Protein 6XRS (pdb70)

Foldseek 3Di:
DFAAEEEEAEDPPLQLVLLVCLQAPDPVPDDPDDPPDDQDAQKAWGDQADATYIYGHCVVVPVDDQSVVCLQPGQEYEYGDALVPADDPVSLVVLVVSVPRPHYYAYEHEDPCCLVVSQVRCCVSVNDGYHYAYSNVGRRVSVVVHVSCVPPDHDDDPAFEEEEDEDPPLQSVLQVVLLCPDDQWDFVQWTWIDGPPGIYIYGDVDHPSVLLRRLVVGQEYEYGARLVDQCDSRSQNSVVRSVSVQHFYAYEDEPLVPDDPVCVVVSVVRVCVVNVSLPLAYYFYAYSNVSGRSVVVVVRSRLSSCLQADADDFVVQQVLVVVLCVVPPFPVGWDWGGWHWDDGSHTEIETETPPPPDGDPVVQVSSVVSVCVVVVNRRTSYGYHYDD/DFAFEEEEAEDPPLQLVLLVCVQAPDPVPDDPDDPPDDADAQKAWGDQADDTYIYGHLVVVDVDRDPLNVVCLQPGQEYEYGAELVVADDPVSLVVLVSSVPRPHYYAYEHEPQDPHDLVVSQVRCCVSVNDGYQYAYSNPGRRVNVVVHVVCVVDDDDDDPAFEEEEDEDPPLCSVLLVCLLCVPPQWDAVWGWIDGPHHTYIYHDFVHPVSLLRRLVVGQEYEYGARLVDQQDSRSQNSVSRSVSVQRFYAYEDEPLVPDDPVCNVVSVVRVCVVNVSLVLYHYFYAYSVVSGRSVVVVVRSRLLNCLQADADAFVVQQVLVVVLCVVPPFPVPGWDWHTWHWDDGSHTEIETETPPPPDGDPVVQVSSQVSVCVVVVNRRTSYYYHYDD/DAFEEEEAEDPPLQQVLLVCVQAVDDPPDDADAQKAWGDQEDAIYIYGYLVVVDVPRDPLNVVCLQPGQEYEYGDALVPADDVVSLVVLVVNLPRPHQYAYEHEPQPPHDQPVSCPRVVVSVNDDYHYAYSNVGRCVSVVVHVVCVVPDHDDDPAFEEEEDEDPPLQSVLLVCLVQPDVQVVPDQWRWDADPRHIYIYGDFVHPVRLLVRLVVGQEYEYGAALVDACDSRSANSVVNSVSVQHFYAYEDEPLVVDDPVCPVVSVVRVCVVNVVQVLAYYFYAYSNVSGRVVVSVVRSRLLSCLQADADDFVLQQVLVVVLCVVPPFDAPVPHGWDWHTWHWDDGSHTEIETETPPPPDTDPVVQVVSVVSVCVSPVNRRTNYYYHYDD/DDAFEEEEDEDPPQQLVLLVCLQAPDPDDDDPPDDADAQKAWGDQADDIYIYGHCVVPDVDPLSVVCLQPGQEYEYGDALPPADDPVSLVVLVVSVPRPHYYAYEHEDQDVHDQPVSQPRPCVSVNDGYQYYYSNVGRRVSVVVHVVCVVDDDDDDPAFEEEEAEDPPLQSVLLVVLLCPPPQWAWDDCWTWIDGPRGIYIYHDQVHPVSLLVRLVVGQEYEYGARLVDQCDSRSQNSVVRSVSVQRFYAYEDEPLVPDDPVCPVVSVVRVCVVVVVQVLAYYFYAYSVVSGRSVVVVVRSRLSSCLQADADDFVLQFVLVVVLCVVPPFDADPPRGWDWHTWHWDDGRHTEIETETPPPPDGDPVVQVVSVVSVCVSRVNRRTSYYYHYDD

Radius of gyration: 42.71 Å; Cα contacts (8 Å, |Δi|>4): 3062; chains: 4; bounding box: 80×74×125 Å

Nearest PDB structures (foldseek):
  6xrs-assembly1_A  TM=1.003E+00  e=1.227E-85  Neisseria gonorrhoeae NCCP11945
  6xrs-assembly2_B  TM=9.948E-01  e=4.764E-78  Neisseria gonorrhoeae NCCP11945
  5dn8-assembly1_A  TM=8.534E-01  e=9.547E-47  Coxiella burnetii RSA 493
  1mky-assembly1_A  TM=5.589E-01  e=3.047E-36  Thermotoga maritima
  9bss-assembly1_W  TM=5.337E-01  e=8.874E-32  Bacillus subtilis subsp. subtilis str. 168

B-factor: mean 59.57, std 22.08, range [20.31, 177.59]

Secondary structure (DSSP, 8-state):
----EEEEE--TTSSHHHHHHHHT--SS----PPTTEEE--SEEE--SSSS--EEEEGGGG---HHHHHHHHHSSEEEEEEETTT---HHHHHHHHHHHT-SS-EEEEEE----TTHHHHGGGGG-SS-EEE--TTT-TTHHHHHHHHHTSS-----SS-EEEEE-STTSSHHHHHHHHHTSTTEE---EEEEEETTEEEEEE----HHHHHHHHHH-SEEEEEEETTS---HHHHHHHHHHHHTT-EEEEEEE-GGG--HHHHHHHHHHHHHHTGGGTTS-EEE-BTTTTBS-HHHHHHHHHHHHHHT----HHHHHHHHHHHHHHS------EEEEEEEEETTTTEEEEEEES-SS--HHHHHHHHHHHHHHHT-TTS--EEEEE-/-PPPEEEEE-STTSSHHHHHHHHT--SS----PPTTEEE--SEEE--SSSS--EEEEGGGT--PPPHHHHHHHHHSSEEEEEEETTT---HHHHHHHHHHHT-SS-EEEEEES-SSS-HHHHHHHHGGG-S-S-EE--TTT-TTHHHHHHHHHTSS-----SS-EEEEE-STTSSHHHHHHHHHTSTTEE--EEEEEETTEEEEEE----HHHHHHHHHH-SEEEEEEETTS---HHHHHHHHHHHHTT-EEEEEEE-GGGS-HHHHHHHHHHHHHHTGGGTTSEEEE-BTTTTBSHHHHHHHHHHHHHHHT----HHHHHHHHHHHHHHS-------EEEEEEEEETTTTEEEEEEES-SS--HHHHHHHHHHHHHHHT-TTS--EEEEE-/---EEEEEE-TTSSHHHHHHHHH---TTEEE--SEEEE-SSSS-EEEEEGGGT-----HHHHHHHHHSSEEEEEEETTT---HHHHHHHHHHHT-SS-EEEEEES-SSS-TTGGGSGGGGG-SS-EEE--TTT-TTHHHHHHHHHTSS-----SS-EEEEE-STTSSHHHHHHHHHHHHHHTT--EEEEEETTEEEEEE----HHHHHHHHHH-SEEEEEEETTS---HHHHHHHHHHHHTT-EEEEEEE-GGG--HHHHHHHHHHHHHH-GGGTTS-EEE-BTTTTBSHHHHHHHHHHHHHHHT----HHHHHHHHHHHHHHSPPPPBTTB--EEEEEEEEETTTTEEEEEEES-SS--HHHHHHHHHHHHHHHT-TTS--EEEE--/-PPPEEEEE-STTSSHHHHHHHHH-------TTEEE--SEEE--SSSS--EEEEGGGT---HHHHHHHHHSSEEEEEEETTT---HHHHHHHHHHTT-SS-EEEEEE--TT--TTGGGTGGGGG-SSS-EE--TTT-TTHHHHHHHHHTTS-----SS-EEEEE-STTSSHHHHHHHHHTSTTEEE---EEEEEETTEEEEEE----HHHHHHHHHH-SEEEEEEETTSPPPHHHHHHHHHHHHTT-EEEEEEE-GGG--HHHHHHHHHHHHHHTGGGTTS-EEE-BTTTTBSHHHHHHHHHHHHHHHT----HHHHHHHHHHHHHHSPPPPBTTB--EEEEEEEEETTTTEEEEEEES-SS--HHHHHHHHHHHHHHHT-TTS--EEEE--

CATH classification: 3.40.50.300 (+2 more: 3.40.50.300, 3.30.300.20)

Structure (mmCIF, N/CA/C/O backbone):
data_6XRS
#
_entry.id   6XRS
#
_cell.length_a   138.160
_cell.length_b   139.640
_cell.length_c   127.000
_cell.angle_alpha   90.000
_cell.angle_beta   90.000
_cell.angle_gamma   90.000
#
_symmetry.space_group_name_H-M   'P 21 21 2'
#
loop_
_entity.id
_entity.type
_entity.pdbx_description
1 polymer 'GTPase Der'
2 non-polymer "GUANOSINE-5'-DIPHOSPHATE"
3 non-polymer 'IODIDE ION'
4 non-polymer 'CHLORIDE ION'
5 water water
#
loop_
_atom_site.group_PDB
_atom_site.id
_atom_site.type_symbol
_atom_site.label_atom_id
_atom_site.label_alt_id
_atom_site.label_comp_id
_atom_site.label_asym_id
_atom_site.label_entity_id
_atom_site.label_seq_id
_atom_site.pdbx_PDB_ins_code
_atom_site.Cartn_x
_atom_site.Cartn_y
_atom_site.Cartn_z
_atom_site.occupancy
_atom_site.B_iso_or_equiv
_atom_site.auth_seq_id
_atom_site.auth_comp_id
_atom_site.auth_asym_id
_atom_site.auth_atom_id
_atom_site.pdbx_PDB_model_num
ATOM 1 N N . ILE A 1 16 ? -17.825 10.060 0.693 1.00 111.51 15 ILE A N 1
ATOM 2 C CA . ILE A 1 16 ? -17.357 10.928 -0.385 1.00 111.38 15 ILE A CA 1
ATOM 3 C C . ILE A 1 16 ? -18.463 11.868 -0.865 1.00 109.66 15 ILE A C 1
ATOM 4 O O . ILE A 1 16 ? -19.385 11.452 -1.565 1.00 109.55 15 ILE A O 1
ATOM 6 N N . MET A 1 17 ? -18.357 13.142 -0.501 1.00 110.50 16 MET A N 1
ATOM 7 C CA . MET A 1 17 ? -19.322 14.165 -0.880 1.00 97.31 16 MET A CA 1
ATOM 8 C C . MET A 1 17 ? -18.724 15.098 -1.923 1.00 91.02 16 MET A C 1
ATOM 9 O O . MET A 1 17 ? -17.562 15.494 -1.821 1.00 96.01 16 MET A O 1
ATOM 14 N N . LYS A 1 18 ? -19.529 15.485 -2.898 1.00 81.80 17 LYS A N 1
ATOM 15 C CA . LYS A 1 18 ? -19.033 16.352 -3.954 1.00 68.81 17 LYS A CA 1
ATOM 16 C C . LYS A 1 18 ? -19.065 17.808 -3.493 1.00 62.69 17 LYS A C 1
ATOM 17 O O . LYS A 1 18 ? -19.866 18.177 -2.627 1.00 62.82 17 LYS A O 1
ATOM 19 N N . PRO A 1 19 ? -18.212 18.658 -4.054 1.00 55.59 18 PRO A N 1
ATOM 20 C CA . PRO A 1 19 ? -18.106 20.028 -3.552 1.00 55.63 18 PRO A CA 1
ATOM 21 C C . PRO A 1 19 ? -19.290 20.854 -4.021 1.00 51.48 18 PRO A C 1
ATOM 22 O O . PRO A 1 19 ? -19.863 20.607 -5.083 1.00 49.02 18 PRO A O 1
ATOM 26 N N . THR A 1 20 ? -19.632 21.867 -3.226 1.00 44.46 19 THR A N 1
ATOM 27 C CA . THR A 1 20 ? -20.709 22.790 -3.541 1.00 44.08 19 THR A CA 1
ATOM 28 C C . THR A 1 20 ? -20.169 24.203 -3.666 1.00 41.26 19 THR A C 1
ATOM 29 O O . THR A 1 20 ? -19.454 24.673 -2.778 1.00 43.81 19 THR A O 1
ATOM 33 N N . ILE A 1 21 ? -20.504 24.874 -4.764 1.00 41.03 20 ILE A N 1
ATOM 34 C CA . ILE A 1 21 ? -20.114 26.261 -5.011 1.00 40.02 20 ILE A CA 1
ATOM 35 C C . ILE A 1 21 ? -21.354 27.144 -4.902 1.00 43.38 20 ILE A C 1
ATOM 36 O O . ILE A 1 21 ? -22.370 26.891 -5.565 1.00 47.43 20 ILE A O 1
ATOM 41 N N . ALA A 1 22 ? -21.262 28.196 -4.104 1.00 37.96 21 ALA A N 1
ATOM 42 C CA . ALA A 1 22 ? -22.366 29.115 -3.877 1.00 36.35 21 ALA A CA 1
ATOM 43 C C . ALA A 1 22 ? -22.066 30.444 -4.558 1.00 36.71 21 ALA A C 1
ATOM 44 O O . ALA A 1 22 ? -21.046 31.068 -4.266 1.00 43.23 21 ALA A O 1
ATOM 46 N N . LEU A 1 23 ? -22.941 30.878 -5.458 1.00 38.25 22 LEU A N 1
ATOM 47 C CA . LEU A 1 23 ? -22.819 32.195 -6.079 1.00 35.77 22 LEU A CA 1
ATOM 48 C C . LEU A 1 23 ? -23.478 33.239 -5.177 1.00 41.14 22 LEU A C 1
ATOM 49 O O . LEU A 1 23 ? -24.575 33.000 -4.649 1.00 41.09 22 LEU A O 1
ATOM 54 N N . ILE A 1 24 ? -22.799 34.372 -4.955 1.00 35.90 23 ILE A N 1
ATOM 55 C CA . ILE A 1 24 ? -23.285 35.420 -4.058 1.00 34.35 23 ILE A CA 1
ATOM 56 C C . ILE A 1 24 ? -23.109 36.756 -4.745 1.00 36.88 23 ILE A C 1
ATOM 57 O O . ILE A 1 24 ? -22.105 36.982 -5.427 1.00 41.68 23 ILE A O 1
ATOM 62 N N . GLY A 1 25 ? -24.093 37.633 -4.594 1.00 39.93 24 GLY A N 1
ATOM 63 C CA . GLY A 1 25 ? -23.941 38.971 -5.117 1.00 41.51 24 GLY A CA 1
ATOM 64 C C . GLY A 1 25 ? -25.231 39.756 -5.225 1.00 44.48 24 GLY A C 1
ATOM 65 O O . GLY A 1 25 ? -26.319 39.168 -5.213 1.00 42.24 24 GLY A O 1
ATOM 66 N N . ARG A 1 26 ? -25.108 41.088 -5.377 1.00 46.67 25 ARG A N 1
ATOM 67 C CA . ARG A 1 26 ? -26.224 42.008 -5.531 1.00 48.89 25 ARG A CA 1
ATOM 68 C C . ARG A 1 26 ? -27.152 41.520 -6.637 1.00 50.19 25 ARG A C 1
ATOM 69 O O . ARG A 1 26 ? -26.708 40.786 -7.539 1.00 47.49 25 ARG A O 1
ATOM 77 N N . PRO A 1 27 ? -28.431 41.911 -6.619 1.00 48.64 26 PRO A N 1
ATOM 78 C CA . PRO A 1 27 ? -29.279 41.652 -7.782 1.00 50.06 26 PRO A CA 1
ATOM 79 C C . PRO A 1 27 ? -28.656 42.319 -8.990 1.00 55.50 26 PRO A C 1
ATOM 80 O O . PRO A 1 27 ? -28.019 43.373 -8.872 1.00 57.02 26 PRO A O 1
ATOM 84 N N . ASN A 1 28 ? -28.767 41.652 -10.137 1.00 48.91 27 ASN A N 1
ATOM 85 C CA . ASN A 1 28 ? -28.351 42.201 -11.417 1.00 52.12 27 ASN A CA 1
ATOM 86 C C . ASN A 1 28 ? -26.846 42.146 -11.673 1.00 51.76 27 ASN A C 1
ATOM 87 O O . ASN A 1 28 ? -26.353 42.904 -12.511 1.00 58.14 27 ASN A O 1
ATOM 92 N N . VAL A 1 29 ? -26.064 41.305 -10.993 1.00 50.32 28 VAL A N 1
ATOM 93 C CA . VAL A 1 29 ? -24.641 41.235 -11.319 1.00 49.04 28 VAL A CA 1
ATOM 94 C C . VAL A 1 29 ? -24.313 40.082 -12.253 1.00 47.75 28 VAL A C 1
ATOM 95 O O . VAL A 1 29 ? -23.189 40.024 -12.780 1.00 53.51 28 VAL A O 1
ATOM 99 N N . GLY A 1 30 ? -25.248 39.165 -12.477 1.00 45.43 29 GLY A N 1
ATOM 100 C CA . GLY A 1 30 ? -25.073 38.116 -13.461 1.00 45.99 29 GLY A CA 1
ATOM 101 C C . GLY A 1 30 ? -25.194 36.717 -12.895 1.00 44.26 29 GLY A C 1
ATOM 102 O O . GLY A 1 30 ? -24.762 35.756 -13.539 1.00 46.92 29 GLY A O 1
ATOM 103 N N . LYS A 1 31 ? -25.794 36.572 -11.708 1.00 41.33 30 LYS A N 1
ATOM 104 C CA . LYS A 1 31 ? -25.791 35.269 -11.051 1.00 44.68 30 LYS A CA 1
ATOM 105 C C . LYS A 1 31 ? -26.546 34.228 -11.877 1.00 45.34 30 LYS A C 1
ATOM 106 O O . LYS A 1 31 ? -25.968 33.214 -12.288 1.00 48.92 30 LYS A O 1
ATOM 112 N N . SER A 1 32 ? -27.825 34.475 -12.176 1.00 41.90 31 SER A N 1
ATOM 113 C CA . SER A 1 32 ? -28.572 33.470 -12.930 1.00 45.61 31 SER A CA 1
ATOM 114 C C . SER A 1 32 ? -27.915 33.194 -14.274 1.00 43.88 31 SER A C 1
ATOM 115 O O . SER A 1 32 ? -27.836 32.039 -14.708 1.00 44.23 31 SER A O 1
ATOM 118 N N . THR A 1 33 ? -27.401 34.226 -14.933 1.00 45.73 32 THR A N 1
ATOM 119 C CA . THR A 1 33 ? -26.703 33.964 -16.182 1.00 48.25 32 THR A CA 1
ATOM 120 C C . THR A 1 33 ? -25.532 33.014 -15.962 1.00 50.88 32 THR A C 1
ATOM 121 O O . THR A 1 33 ? -25.393 32.010 -16.671 1.00 52.04 32 THR A O 1
ATOM 125 N N . LEU A 1 34 ? -24.711 33.280 -14.937 1.00 46.70 33 LEU A N 1
ATOM 126 C CA . LEU A 1 34 ? -23.579 32.409 -14.653 1.00 44.45 33 LEU A CA 1
ATOM 127 C C . LEU A 1 34 ? -24.055 31.009 -14.312 1.00 47.48 33 LEU A C 1
ATOM 128 O O . LEU A 1 34 ? -23.519 30.015 -14.822 1.00 48.50 33 LEU A O 1
ATOM 133 N N . PHE A 1 35 ? -25.055 30.919 -13.428 1.00 46.87 34 PHE A N 1
ATOM 134 C CA . PHE A 1 35 ? -25.585 29.628 -13.011 1.00 44.64 34 PHE A CA 1
ATOM 135 C C . PHE A 1 35 ? -26.057 28.808 -14.204 1.00 49.75 34 PHE A C 1
ATOM 136 O O . PHE A 1 35 ? -25.848 27.586 -14.249 1.00 50.74 34 PHE A O 1
ATOM 144 N N . ASN A 1 36 ? -26.732 29.453 -15.166 1.00 45.71 35 ASN A N 1
ATOM 145 C CA . ASN A 1 36 ? -27.183 28.720 -16.345 1.00 49.18 35 ASN A CA 1
ATOM 146 C C . ASN A 1 36 ? -25.997 28.232 -17.159 1.00 56.00 35 ASN A C 1
ATOM 147 O O . ASN A 1 36 ? -25.999 27.095 -17.646 1.00 63.34 35 ASN A O 1
ATOM 152 N N . ARG A 1 37 ? -24.965 29.070 -17.306 1.00 55.37 36 ARG A N 1
ATOM 153 C CA . ARG A 1 37 ? -23.751 28.620 -17.975 1.00 57.40 36 ARG A CA 1
ATOM 154 C C . ARG A 1 37 ? -23.139 27.415 -17.275 1.00 62.24 36 ARG A C 1
ATOM 155 O O . ARG A 1 37 ? -22.842 26.400 -17.919 1.00 62.43 36 ARG A O 1
ATOM 163 N N . LEU A 1 38 ? -23.003 27.480 -15.943 1.00 56.35 37 LEU A N 1
ATOM 164 C CA . LEU A 1 38 ? -22.265 26.439 -15.237 1.00 55.07 37 LEU A CA 1
ATOM 165 C C . LEU A 1 38 ? -23.036 25.132 -15.167 1.00 57.61 37 LEU A C 1
ATOM 166 O O . LEU A 1 38 ? -22.420 24.064 -15.065 1.00 58.10 37 LEU A O 1
ATOM 171 N N . THR A 1 39 ? -24.359 25.187 -15.248 1.00 52.23 38 THR A N 1
ATOM 172 C CA . THR A 1 39 ? -25.171 23.993 -15.131 1.00 58.94 38 THR A CA 1
ATOM 173 C C . THR A 1 39 ? -25.822 23.604 -16.451 1.00 70.92 38 THR A C 1
ATOM 174 O O . THR A 1 39 ? -26.778 22.824 -16.448 1.00 76.80 38 THR A O 1
ATOM 178 N N . ARG A 1 40 ? -25.352 24.148 -17.574 1.00 76.02 39 ARG A N 1
ATOM 179 C CA . ARG A 1 40 ? -26.028 23.935 -18.852 1.00 85.53 39 ARG A CA 1
ATOM 180 C C . ARG A 1 40 ? -25.880 22.504 -19.356 1.00 89.99 39 ARG A C 1
ATOM 181 O O . ARG A 1 40 ? -24.763 22.003 -19.537 1.00 81.77 39 ARG A O 1
ATOM 189 N N . THR A 1 41 ? -27.031 21.869 -19.605 1.00 99.97 40 THR A N 1
ATOM 190 C CA . THR A 1 41 ? -27.133 20.540 -20.196 1.00 105.03 40 THR A CA 1
ATOM 191 C C . THR A 1 41 ? -27.405 20.696 -21.691 1.00 113.60 40 THR A C 1
ATOM 192 O O . THR A 1 41 ? -28.390 21.339 -22.081 1.00 114.78 40 THR A O 1
ATOM 196 N N . LYS A 1 42 ? -26.536 20.103 -22.521 1.00 119.20 41 LYS A N 1
ATOM 197 C CA . LYS A 1 42 ? -26.685 20.224 -23.973 1.00 129.12 41 LYS A CA 1
ATOM 198 C C . LYS A 1 42 ? -28.012 19.640 -24.454 1.00 133.95 41 LYS A C 1
ATOM 199 O O . LYS A 1 42 ? -28.678 20.225 -25.317 1.00 133.13 41 LYS A O 1
ATOM 201 N N . ASP A 1 43 ? -28.418 18.490 -23.909 1.00 146.88 42 ASP A N 1
ATOM 202 C CA . ASP A 1 43 ? -29.688 17.890 -24.302 1.00 149.85 42 ASP A CA 1
ATOM 203 C C . ASP A 1 43 ? -30.890 18.597 -23.682 1.00 149.26 42 ASP A C 1
ATOM 204 O O . ASP A 1 43 ? -31.997 18.483 -24.220 1.00 149.63 42 ASP A O 1
ATOM 209 N N . ALA A 1 44 ? -30.694 19.330 -22.586 1.00 149.03 43 ALA A N 1
ATOM 210 C CA . ALA A 1 44 ? -31.774 20.023 -21.890 1.00 151.89 43 ALA A CA 1
ATOM 211 C C . ALA A 1 44 ? -32.930 19.079 -21.560 1.00 155.40 43 ALA A C 1
ATOM 212 O O . ALA A 1 44 ? -33.961 19.104 -22.231 1.00 154.26 43 ALA A O 1
ATOM 214 N N . LEU A 1 45 ? -32.765 18.257 -20.518 1.00 147.60 44 LEU A N 1
ATOM 215 C CA . LEU A 1 45 ? -33.741 17.220 -20.175 1.00 143.39 44 LEU A CA 1
ATOM 216 C C . LEU A 1 45 ? -34.539 17.657 -18.947 1.00 145.22 44 LEU A C 1
ATOM 217 O O . LEU A 1 45 ? -34.171 17.370 -17.805 1.00 141.99 44 LEU A O 1
ATOM 219 N N . VAL A 1 46 ? -35.648 18.354 -19.195 1.00 147.87 45 VAL A N 1
ATOM 220 C CA . VAL A 1 46 ? -36.650 18.679 -18.180 1.00 145.97 45 VAL A CA 1
ATOM 221 C C . VAL A 1 46 ? -38.015 18.567 -18.842 1.00 142.70 45 VAL A C 1
ATOM 222 O O . VAL A 1 46 ? -38.200 19.026 -19.973 1.00 144.55 45 VAL A O 1
ATOM 224 N N . HIS A 1 47 ? -38.971 17.951 -18.144 1.00 141.88 46 HIS A N 1
ATOM 225 C CA . HIS A 1 47 ? -40.259 17.623 -18.756 1.00 142.54 46 HIS A CA 1
ATOM 226 C C . HIS A 1 47 ? -41.200 18.825 -18.815 1.00 132.16 46 HIS A C 1
ATOM 227 O O . HIS A 1 47 ? -42.363 18.723 -18.413 1.00 120.41 46 HIS A O 1
ATOM 229 N N . ASP A 1 48 ? -40.723 19.949 -19.349 1.00 139.93 47 ASP A N 1
ATOM 230 C CA . ASP A 1 48 ? -41.422 21.221 -19.217 1.00 126.79 47 ASP A CA 1
ATOM 231 C C . ASP A 1 48 ? -42.503 21.383 -20.283 1.00 124.43 47 ASP A C 1
ATOM 232 O O . ASP A 1 48 ? -42.503 20.726 -21.326 1.00 127.35 47 ASP A O 1
ATOM 237 N N . LEU A 1 49 ? -43.427 22.276 -19.989 1.00 102.08 48 LEU A N 1
ATOM 238 C CA . LEU A 1 49 ? -44.656 22.530 -20.720 1.00 76.76 48 LEU A CA 1
ATOM 239 C C . LEU A 1 49 ? -44.485 23.692 -21.695 1.00 73.16 48 LEU A C 1
ATOM 240 O O . LEU A 1 49 ? -43.502 24.435 -21.630 1.00 74.32 48 LEU A O 1
ATOM 245 N N . PRO A 1 50 ? -45.417 23.867 -22.643 1.00 76.91 49 PRO A N 1
ATOM 246 C CA . PRO A 1 50 ? -45.280 24.969 -23.610 1.00 79.12 49 PRO A CA 1
ATOM 247 C C . PRO A 1 50 ? -45.533 26.325 -22.965 1.00 77.48 49 PRO A C 1
ATOM 248 O O . PRO A 1 50 ? -46.496 26.503 -22.220 1.00 76.92 49 PRO A O 1
ATOM 252 N N . GLY A 1 51 ? -44.669 27.293 -23.274 1.00 77.16 50 GLY A N 1
ATOM 253 C CA . GLY A 1 51 ? -44.796 28.640 -22.765 1.00 76.16 50 GLY A CA 1
ATOM 254 C C . GLY A 1 51 ? -44.222 28.852 -21.388 1.00 71.67 50 GLY A C 1
ATOM 255 O O . GLY A 1 51 ? -44.076 30.003 -20.966 1.00 70.80 50 GLY A O 1
ATOM 256 N N . LEU A 1 52 ? -43.879 27.784 -20.682 1.00 69.15 51 LEU A N 1
ATOM 257 C CA . LEU A 1 52 ? -43.373 27.829 -19.324 1.00 65.20 51 LEU A CA 1
ATOM 258 C C . LEU A 1 52 ? -41.910 27.444 -19.321 1.00 63.23 51 LEU A C 1
ATOM 259 O O . LEU A 1 52 ? -41.452 26.702 -20.190 1.00 64.78 51 LEU A O 1
ATOM 264 N N . THR A 1 53 ? -41.194 27.926 -18.314 1.00 60.10 52 THR A N 1
ATOM 265 C CA . THR A 1 53 ? -39.808 27.555 -18.068 1.00 57.94 52 THR A CA 1
ATOM 266 C C . THR A 1 53 ? -39.631 27.173 -16.606 1.00 54.73 52 THR A C 1
ATOM 267 O O . THR A 1 53 ? -40.036 27.919 -15.716 1.00 56.79 52 THR A O 1
ATOM 271 N N . ARG A 1 54 ? -39.020 26.027 -16.348 1.00 53.75 53 ARG A N 1
ATOM 272 C CA . ARG A 1 54 ? -38.908 25.574 -14.973 1.00 53.59 53 ARG A CA 1
ATOM 273 C C . ARG A 1 54 ? -37.749 26.295 -14.305 1.00 50.45 53 ARG A C 1
ATOM 274 O O . ARG A 1 54 ? -36.625 26.276 -14.808 1.00 53.28 53 ARG A O 1
ATOM 282 N N . ASP A 1 55 ? -38.040 26.934 -13.176 1.00 54.52 54 ASP A N 1
ATOM 283 C CA . ASP A 1 55 ? -37.048 27.680 -12.405 1.00 58.82 54 ASP A CA 1
ATOM 284 C C . ASP A 1 55 ? -36.062 26.752 -11.705 1.00 54.68 54 ASP A C 1
ATOM 285 O O . ASP A 1 55 ? -36.454 25.774 -11.069 1.00 53.17 54 ASP A O 1
ATOM 290 N N . ARG A 1 56 ? -34.778 27.087 -11.787 1.00 52.51 55 ARG A N 1
ATOM 291 C CA . ARG A 1 56 ? -33.715 26.341 -11.119 1.00 51.05 55 ARG A CA 1
ATOM 292 C C . ARG A 1 56 ? -32.759 27.337 -10.509 1.00 43.12 55 ARG A C 1
ATOM 293 O O . ARG A 1 56 ? -32.239 28.197 -11.225 1.00 48.59 55 ARG A O 1
ATOM 301 N N . HIS A 1 57 ? -32.515 27.229 -9.211 1.00 40.27 56 HIS A N 1
ATOM 302 C CA . HIS A 1 57 ? -31.408 27.972 -8.641 1.00 44.35 56 HIS A CA 1
ATOM 303 C C . HIS A 1 57 ? -30.384 27.069 -7.959 1.00 43.45 56 HIS A C 1
ATOM 304 O O . HIS A 1 57 ? -29.496 27.581 -7.271 1.00 44.33 56 HIS A O 1
ATOM 311 N N . TYR A 1 58 ? -30.496 25.746 -8.100 1.00 43.18 57 TYR A N 1
ATOM 312 C CA . TYR A 1 58 ? -29.419 24.852 -7.695 1.00 40.84 57 TYR A CA 1
ATOM 313 C C . TYR A 1 58 ? -29.436 23.613 -8.570 1.00 44.12 57 TYR A C 1
ATOM 314 O O . TYR A 1 58 ? -30.500 23.112 -8.930 1.00 46.90 57 TYR A O 1
ATOM 323 N N . GLY A 1 59 ? -28.254 23.116 -8.900 1.00 42.24 58 GLY A N 1
ATOM 324 C CA . GLY A 1 59 ? -28.186 21.972 -9.778 1.00 43.21 58 GLY A CA 1
ATOM 325 C C . GLY A 1 59 ? -26.778 21.437 -9.860 1.00 46.87 58 GLY A C 1
ATOM 326 O O . GLY A 1 59 ? -25.900 21.826 -9.083 1.00 52.01 58 GLY A O 1
ATOM 327 N N . HIS A 1 60 ? -26.581 20.523 -10.809 1.00 46.52 59 HIS A N 1
ATOM 328 C CA . HIS A 1 60 ? -25.295 19.876 -11.002 1.00 46.05 59 HIS A CA 1
ATOM 329 C C . HIS A 1 60 ? -24.424 20.744 -11.890 1.00 50.55 59 HIS A C 1
ATOM 330 O O . HIS A 1 60 ? -24.874 21.205 -12.942 1.00 51.68 59 HIS A O 1
ATOM 337 N N . GLY A 1 61 ? -23.182 20.955 -11.462 1.00 53.47 60 GLY A N 1
ATOM 338 C CA . GLY A 1 61 ? -22.232 21.692 -12.280 1.00 55.17 60 GLY A CA 1
ATOM 339 C C . GLY A 1 61 ? -21.821 20.867 -13.482 1.00 59.24 60 GLY A C 1
ATOM 340 O O . GLY A 1 61 ? -21.580 19.658 -13.366 1.00 57.69 60 GLY A O 1
ATOM 341 N N . LYS A 1 62 ? -21.803 21.500 -14.661 1.00 70.33 61 LYS A N 1
ATOM 342 C CA . LYS A 1 62 ? -21.427 20.814 -15.890 1.00 68.91 61 LYS A CA 1
ATOM 343 C C . LYS A 1 62 ? -20.146 21.340 -16.535 1.00 68.30 61 LYS A C 1
ATOM 344 O O . LYS A 1 62 ? -19.511 20.596 -17.290 1.00 73.95 61 LYS A O 1
ATOM 346 N N . VAL A 1 63 ? -19.715 22.563 -16.223 1.00 67.66 62 VAL A N 1
ATOM 347 C CA . VAL A 1 63 ? -18.471 23.114 -16.767 1.00 67.99 62 VAL A CA 1
ATOM 348 C C . VAL A 1 63 ? -17.330 22.776 -15.826 1.00 66.05 62 VAL A C 1
ATOM 349 O O . VAL A 1 63 ? -17.322 23.219 -14.676 1.00 60.81 62 VAL A O 1
ATOM 353 N N . GLY A 1 64 ? -16.353 22.023 -16.312 1.00 72.42 63 GLY A N 1
ATOM 354 C CA . GLY A 1 64 ? -15.203 21.658 -15.510 1.00 76.19 63 GLY A CA 1
ATOM 355 C C . GLY A 1 64 ? -14.914 20.173 -15.585 1.00 84.18 63 GLY A C 1
ATOM 356 O O . GLY A 1 64 ? -15.683 19.380 -16.126 1.00 90.01 63 GLY A O 1
ATOM 357 N N . SER A 1 65 ? -13.755 19.815 -15.042 1.00 102.52 64 SER A N 1
ATOM 358 C CA . SER A 1 65 ? -13.295 18.432 -15.101 1.00 105.86 64 SER A CA 1
ATOM 359 C C . SER A 1 65 ? -13.839 17.574 -13.972 1.00 105.83 64 SER A C 1
ATOM 360 O O . SER A 1 65 ? -13.922 16.350 -14.127 1.00 107.95 64 SER A O 1
ATOM 363 N N . LYS A 1 66 ? -14.206 18.179 -12.847 1.00 90.43 65 LYS A N 1
ATOM 364 C CA . LYS A 1 66 ? -14.752 17.455 -11.713 1.00 82.61 65 LYS A CA 1
ATOM 365 C C . LYS A 1 66 ? -16.228 17.762 -11.518 1.00 75.32 65 LYS A C 1
ATOM 366 O O . LYS A 1 66 ? -16.711 18.829 -11.910 1.00 73.00 65 LYS A O 1
ATOM 372 N N . PRO A 1 67 ? -16.972 16.860 -10.886 1.00 72.02 66 PRO A N 1
ATOM 373 C CA . PRO A 1 67 ? -18.367 17.156 -10.549 1.00 66.92 66 PRO A CA 1
ATOM 374 C C . PRO A 1 67 ? -18.467 18.065 -9.335 1.00 65.20 66 PRO A C 1
ATOM 375 O O . PRO A 1 67 ? -17.567 18.112 -8.491 1.00 60.20 66 PRO A O 1
ATOM 379 N N . TYR A 1 68 ? -19.585 18.798 -9.269 1.00 59.02 67 TYR A N 1
ATOM 380 C CA . TYR A 1 68 ? -19.882 19.741 -8.190 1.00 52.66 67 TYR A CA 1
ATOM 381 C C . TYR A 1 68 ? -21.322 20.208 -8.335 1.00 53.48 67 TYR A C 1
ATOM 382 O O . TYR A 1 68 ? -21.952 20.030 -9.384 1.00 55.05 67 TYR A O 1
ATOM 391 N N . PHE A 1 69 ? -21.839 20.782 -7.253 1.00 51.29 68 PHE A N 1
ATOM 392 C CA . PHE A 1 69 ? -23.129 21.447 -7.207 1.00 46.11 68 PHE A CA 1
ATOM 393 C C . PHE A 1 69 ? -22.938 22.951 -7.272 1.00 45.07 68 PHE A C 1
ATOM 394 O O . PHE A 1 69 ? -21.932 23.480 -6.797 1.00 43.80 68 PHE A O 1
ATOM 402 N N . VAL A 1 70 ? -23.938 23.650 -7.807 1.00 43.06 69 VAL A N 1
ATOM 403 C CA . VAL A 1 70 ? -23.940 25.107 -7.788 1.00 41.52 69 VAL A CA 1
ATOM 404 C C . VAL A 1 70 ? -25.252 25.581 -7.205 1.00 42.25 69 VAL A C 1
ATOM 405 O O . VAL A 1 70 ? -26.309 25.031 -7.526 1.00 44.56 69 VAL A O 1
ATOM 409 N N . ILE A 1 71 ? -25.187 26.607 -6.362 1.00 39.11 70 ILE A N 1
ATOM 410 C CA . ILE A 1 71 ? -26.367 27.283 -5.838 1.00 38.03 70 ILE A CA 1
ATOM 411 C C . ILE A 1 71 ? -26.297 28.741 -6.251 1.00 39.48 70 ILE A C 1
ATOM 412 O O . ILE A 1 71 ? -25.326 29.431 -5.925 1.00 43.78 70 ILE A O 1
ATOM 417 N N . ASP A 1 72 ? -27.337 29.228 -6.918 1.00 42.04 71 ASP A N 1
ATOM 418 C CA . ASP A 1 72 ? -27.476 30.662 -7.152 1.00 39.17 71 ASP A CA 1
ATOM 419 C C . ASP A 1 72 ? -28.307 31.186 -5.997 1.00 39.78 71 ASP A C 1
ATOM 420 O O . ASP A 1 72 ? -29.527 31.044 -5.993 1.00 39.79 71 ASP A O 1
ATOM 425 N N . THR A 1 73 ? -27.647 31.835 -5.036 1.00 42.29 72 THR A N 1
ATOM 426 C CA . THR A 1 73 ? -28.372 32.317 -3.875 1.00 40.33 72 THR A CA 1
ATOM 427 C C . THR A 1 73 ? -29.346 33.413 -4.233 1.00 42.08 72 THR A C 1
ATOM 428 O O . THR A 1 73 ? -30.200 33.730 -3.401 1.00 42.27 72 THR A O 1
ATOM 432 N N . GLY A 1 74 ? -29.279 33.950 -5.458 1.00 37.94 73 GLY A N 1
ATOM 433 C CA . GLY A 1 74 ? -30.299 34.878 -5.914 1.00 37.99 73 GLY A CA 1
ATOM 434 C C . GLY A 1 74 ? -31.715 34.317 -5.851 1.00 44.67 73 GLY A C 1
ATOM 435 O O . GLY A 1 74 ? -32.672 35.098 -5.779 1.00 52.40 73 GLY A O 1
ATOM 436 N N . GLY A 1 75 ? -31.872 32.980 -5.857 1.00 40.64 74 GLY A N 1
ATOM 437 C CA . GLY A 1 75 ? -33.156 32.307 -5.760 1.00 40.34 74 GLY A CA 1
ATOM 438 C C . GLY A 1 75 ? -33.801 32.321 -4.388 1.00 49.16 74 GLY A C 1
ATOM 439 O O . GLY A 1 75 ? -34.894 31.771 -4.231 1.00 49.91 74 GLY A O 1
ATOM 440 N N . PHE A 1 76 ? -33.164 32.938 -3.397 1.00 47.50 75 PHE A N 1
ATOM 441 C CA . PHE A 1 76 ? -33.693 33.037 -2.044 1.00 46.55 75 PHE A CA 1
ATOM 442 C C . PHE A 1 76 ? -34.466 34.329 -1.789 1.00 58.99 75 PHE A C 1
ATOM 443 O O . PHE A 1 76 ? -35.367 34.338 -0.934 1.00 72.16 75 PHE A O 1
ATOM 451 N N . GLU A 1 77 ? -34.125 35.426 -2.475 1.00 66.86 76 GLU A N 1
ATOM 452 C CA . GLU A 1 77 ? -34.627 36.768 -2.107 1.00 73.59 76 GLU A CA 1
ATOM 453 C C . GLU A 1 77 ? -36.149 36.905 -2.211 1.00 72.25 76 GLU A C 1
ATOM 454 O O . GLU A 1 77 ? -36.871 36.690 -1.225 1.00 69.10 76 GLU A O 1
ATOM 456 N N . MET A 1 88 ? -28.096 40.563 4.135 1.00 77.25 87 MET A N 1
ATOM 457 C CA . MET A 1 88 ? -28.320 39.495 3.165 1.00 71.72 87 MET A CA 1
ATOM 458 C C . MET A 1 88 ? -29.634 38.799 3.493 1.00 70.38 87 MET A C 1
ATOM 459 O O . MET A 1 88 ? -30.659 39.459 3.663 1.00 78.41 87 MET A O 1
ATOM 464 N N . ALA A 1 89 ? -29.601 37.470 3.574 1.00 64.61 88 ALA A N 1
ATOM 465 C CA . ALA A 1 89 ? -30.794 36.665 3.812 1.00 62.63 88 ALA A CA 1
ATOM 466 C C . ALA A 1 89 ? -30.395 35.406 4.568 1.00 61.24 88 ALA A C 1
ATOM 467 O O . ALA A 1 89 ? -29.258 34.936 4.462 1.00 60.10 88 ALA A O 1
ATOM 469 N N . LYS A 1 90 ? -31.346 34.851 5.321 1.00 63.75 89 LYS A N 1
ATOM 470 C CA . LYS A 1 90 ? -31.035 33.687 6.145 1.00 59.27 89 LYS A CA 1
ATOM 471 C C . LYS A 1 90 ? -30.473 32.550 5.302 1.00 54.03 89 LYS A C 1
ATOM 472 O O . LYS A 1 90 ? -29.380 32.039 5.577 1.00 54.04 89 LYS A O 1
ATOM 474 N N . GLN A 1 91 ? -31.184 32.163 4.244 1.00 52.14 90 GLN A N 1
ATOM 475 C CA . GLN A 1 91 ? -30.709 31.037 3.449 1.00 51.59 90 GLN A CA 1
ATOM 476 C C . GLN A 1 91 ? -29.396 31.335 2.747 1.00 50.02 90 GLN A C 1
ATOM 477 O O . GLN A 1 91 ? -28.568 30.436 2.571 1.00 48.67 90 GLN A O 1
ATOM 483 N N . THR A 1 92 ? -29.166 32.587 2.379 1.00 51.50 91 THR A N 1
ATOM 484 C CA . THR A 1 92 ? -27.907 32.916 1.737 1.00 48.89 91 THR A CA 1
ATOM 485 C C . THR A 1 92 ? -26.760 32.756 2.724 1.00 51.96 91 THR A C 1
ATOM 486 O O . THR A 1 92 ? -25.743 32.118 2.413 1.00 51.34 91 THR A O 1
ATOM 490 N N . LEU A 1 93 ? -26.955 33.231 3.956 1.00 55.81 92 LEU A N 1
ATOM 491 C CA . LEU A 1 93 ? -25.920 33.101 4.976 1.00 53.40 92 LEU A CA 1
ATOM 492 C C . LEU A 1 93 ? -25.619 31.639 5.267 1.00 48.79 92 LEU A C 1
ATOM 493 O O . LEU A 1 93 ? -24.457 31.258 5.437 1.00 45.78 92 LEU A O 1
ATOM 498 N N . GLN A 1 94 ? -26.649 30.794 5.270 1.00 50.67 93 GLN A N 1
ATOM 499 C CA . GLN A 1 94 ? -26.413 29.362 5.431 1.00 52.82 93 GLN A CA 1
ATOM 500 C C . GLN A 1 94 ? -25.531 28.806 4.312 1.00 46.87 93 GLN A C 1
ATOM 501 O O . GLN A 1 94 ? -24.603 28.023 4.572 1.00 39.39 93 GLN A O 1
ATOM 507 N N . ALA A 1 95 ? -25.801 29.207 3.062 1.00 44.10 94 ALA A N 1
ATOM 508 C CA . ALA A 1 95 ? -24.982 28.755 1.943 1.00 44.47 94 ALA A CA 1
ATOM 509 C C . ALA A 1 95 ? -23.534 29.189 2.127 1.00 46.45 94 ALA A C 1
ATOM 510 O O . ALA A 1 95 ? -22.604 28.445 1.795 1.00 43.06 94 ALA A O 1
ATOM 512 N N . VAL A 1 96 ? -23.324 30.384 2.674 1.00 43.13 95 VAL A N 1
ATOM 513 C CA . VAL A 1 96 ? -21.965 30.811 2.967 1.00 44.54 95 VAL A CA 1
ATOM 514 C C . VAL A 1 96 ? -21.313 29.874 3.974 1.00 43.15 95 VAL A C 1
ATOM 515 O O . VAL A 1 96 ? -20.119 29.573 3.876 1.00 48.61 95 VAL A O 1
ATOM 519 N N . ASP A 1 97 ? -22.072 29.422 4.969 1.00 40.76 96 ASP A N 1
ATOM 520 C CA . ASP A 1 97 ? -21.502 28.544 5.983 1.00 45.10 96 ASP A CA 1
ATOM 521 C C . ASP A 1 97 ? -21.243 27.148 5.441 1.00 47.42 96 ASP A C 1
ATOM 522 O O . ASP A 1 97 ? -20.219 26.533 5.765 1.00 49.76 96 ASP A O 1
ATOM 527 N N . GLU A 1 98 ? -22.154 26.628 4.615 1.00 46.50 97 GLU A N 1
ATOM 528 C CA . GLU A 1 98 ? -22.152 25.206 4.302 1.00 46.61 97 GLU A CA 1
ATOM 529 C C . GLU A 1 98 ? -21.522 24.864 2.957 1.00 42.91 97 GLU A C 1
ATOM 530 O O . GLU A 1 98 ? -21.142 23.707 2.755 1.00 43.99 97 GLU A O 1
ATOM 536 N N . ALA A 1 99 ? -21.436 25.805 2.025 1.00 41.35 98 ALA A N 1
ATOM 537 C CA . ALA A 1 99 ? -20.777 25.519 0.762 1.00 38.96 98 ALA A CA 1
ATOM 538 C C . ALA A 1 99 ? -19.275 25.303 0.966 1.00 47.19 98 ALA A C 1
ATOM 539 O O . ALA A 1 99 ? -18.667 25.796 1.921 1.00 46.03 98 ALA A O 1
ATOM 541 N N . ASP A 1 100 ? -18.677 24.538 0.061 1.00 39.71 99 ASP A N 1
ATOM 542 C CA . ASP A 1 100 ? -17.238 24.346 0.086 1.00 37.38 99 ASP A CA 1
ATOM 543 C C . ASP A 1 100 ? -16.487 25.549 -0.436 1.00 42.74 99 ASP A C 1
ATOM 544 O O . ASP A 1 100 ? -15.295 25.710 -0.114 1.00 46.17 99 ASP A O 1
ATOM 549 N N . ALA A 1 101 ? -17.161 26.404 -1.200 1.00 40.11 100 ALA A N 1
ATOM 550 C CA . ALA A 1 101 ? -16.552 27.626 -1.698 1.00 37.57 100 ALA A CA 1
ATOM 551 C C . ALA A 1 101 ? -17.662 28.567 -2.114 1.00 34.83 100 ALA A C 1
ATOM 552 O O . ALA A 1 101 ? -18.763 28.135 -2.451 1.00 39.80 100 ALA A O 1
ATOM 554 N N . VAL A 1 102 ? -17.353 29.859 -2.098 1.00 33.37 101 VAL A N 1
ATOM 555 C CA . VAL A 1 102 ? -18.276 30.917 -2.491 1.00 35.62 101 VAL A CA 1
ATOM 556 C C . VAL A 1 102 ? -17.682 31.683 -3.662 1.00 39.23 101 VAL A C 1
ATOM 557 O O . VAL A 1 102 ? -16.512 32.081 -3.613 1.00 41.30 101 VAL A O 1
ATOM 561 N N . VAL A 1 103 ? -18.493 31.953 -4.679 1.00 34.18 102 VAL A N 1
ATOM 562 C CA . VAL A 1 103 ? -18.118 32.922 -5.699 1.00 35.61 102 VAL A CA 1
ATOM 563 C C . VAL A 1 103 ? -18.865 34.206 -5.397 1.00 38.61 102 VAL A C 1
ATOM 564 O O . VAL A 1 103 ? -20.095 34.212 -5.306 1.00 40.08 102 VAL A O 1
ATOM 568 N N . PHE A 1 104 ? -18.135 35.286 -5.215 1.00 38.49 103 PHE A N 1
ATOM 569 C CA . PHE A 1 104 ? -18.730 36.581 -4.933 1.00 36.26 103 PHE A CA 1
ATOM 570 C C . PHE A 1 104 ? -18.714 37.358 -6.244 1.00 45.21 103 PHE A C 1
ATOM 571 O O . PHE A 1 104 ? -17.649 37.796 -6.708 1.00 41.97 103 PHE A O 1
ATOM 579 N N . LEU A 1 105 ? -19.895 37.523 -6.845 1.00 45.39 104 LEU A N 1
ATOM 580 C CA . LEU A 1 105 ? -20.025 38.109 -8.173 1.00 41.28 104 LEU A CA 1
ATOM 581 C C . LEU A 1 105 ? -20.313 39.601 -8.056 1.00 40.81 104 LEU A C 1
ATOM 582 O O . LEU A 1 105 ? -21.249 40.004 -7.368 1.00 40.99 104 LEU A O 1
ATOM 587 N N . VAL A 1 106 ? -19.513 40.421 -8.731 1.00 46.10 105 VAL A N 1
ATOM 588 C CA . VAL A 1 106 ? -19.691 41.864 -8.701 1.00 49.23 105 VAL A CA 1
ATOM 589 C C . VAL A 1 106 ? -19.636 42.385 -10.124 1.00 53.72 105 VAL A C 1
ATOM 590 O O . VAL A 1 106 ? -19.088 41.749 -11.023 1.00 54.38 105 VAL A O 1
ATOM 594 N N . ASP A 1 107 ? -20.187 43.579 -10.308 1.00 59.17 106 ASP A N 1
ATOM 595 C CA . ASP A 1 107 ? -20.329 44.175 -11.629 1.00 62.10 106 ASP A CA 1
ATOM 596 C C . ASP A 1 107 ? -19.126 45.062 -11.932 1.00 67.67 106 ASP A C 1
ATOM 597 O O . ASP A 1 107 ? -19.012 46.174 -11.406 1.00 72.27 106 ASP A O 1
ATOM 602 N N . GLY A 1 108 ? -18.240 44.586 -12.805 1.00 64.66 107 GLY A N 1
ATOM 603 C CA . GLY A 1 108 ? -17.057 45.368 -13.084 1.00 70.17 107 GLY A CA 1
ATOM 604 C C . GLY A 1 108 ? -17.338 46.589 -13.923 1.00 80.39 107 GLY A C 1
ATOM 605 O O . GLY A 1 108 ? -16.566 47.555 -13.879 1.00 81.15 107 GLY A O 1
ATOM 606 N N . ARG A 1 109 ? -18.445 46.575 -14.669 1.00 82.17 108 ARG A N 1
ATOM 607 C CA . ARG A 1 109 ? -18.792 47.717 -15.502 1.00 79.48 108 ARG A CA 1
ATOM 608 C C . ARG A 1 109 ? -19.270 48.889 -14.653 1.00 84.59 108 ARG A C 1
ATOM 609 O O . ARG A 1 109 ? -18.871 50.040 -14.887 1.00 84.29 108 ARG A O 1
ATOM 617 N N . THR A 1 110 ? -20.055 48.595 -13.611 1.00 92.09 109 THR A N 1
ATOM 618 C CA . THR A 1 110 ? -20.665 49.639 -12.792 1.00 95.14 109 THR A CA 1
ATOM 619 C C . THR A 1 110 ? -19.608 50.421 -12.013 1.00 97.23 109 THR A C 1
ATOM 620 O O . THR A 1 110 ? -19.604 51.657 -12.017 1.00 98.40 109 THR A O 1
ATOM 624 N N . GLY A 1 111 ? -18.702 49.715 -11.345 1.00 105.06 110 GLY A N 1
ATOM 625 C CA . GLY A 1 111 ? -17.910 50.303 -10.286 1.00 106.14 110 GLY A CA 1
ATOM 626 C C . GLY A 1 111 ? -18.182 49.574 -8.987 1.00 107.84 110 GLY A C 1
ATOM 627 O O . GLY A 1 111 ? -18.709 48.456 -9.008 1.00 104.71 110 GLY A O 1
ATOM 628 N N . LEU A 1 112 ? -17.864 50.197 -7.852 1.00 103.29 111 LEU A N 1
ATOM 629 C CA . LEU A 1 112 ? -17.929 49.538 -6.550 1.00 87.99 111 LEU A CA 1
ATOM 630 C C . LEU A 1 112 ? -19.028 50.197 -5.730 1.00 89.41 111 LEU A C 1
ATOM 631 O O . LEU A 1 112 ? -18.847 51.315 -5.227 1.00 87.50 111 LEU A O 1
ATOM 636 N N . THR A 1 113 ? -20.151 49.457 -5.532 1.00 81.88 112 THR A N 1
ATOM 637 C CA . THR A 1 113 ? -21.322 49.937 -4.814 1.00 74.24 112 THR A CA 1
ATOM 638 C C . THR A 1 113 ? -21.139 49.746 -3.310 1.00 78.54 112 THR A C 1
ATOM 639 O O . THR A 1 113 ? -20.416 48.843 -2.878 1.00 77.06 112 THR A O 1
ATOM 643 N N . PRO A 1 114 ? -21.779 50.582 -2.486 1.00 80.72 113 PRO A N 1
ATOM 644 C CA . PRO A 1 114 ? -21.676 50.373 -1.029 1.00 79.29 113 PRO A CA 1
ATOM 645 C C . PRO A 1 114 ? -22.249 49.042 -0.566 1.00 78.23 113 PRO A C 1
ATOM 646 O O . PRO A 1 114 ? -21.726 48.460 0.396 1.00 76.08 113 PRO A O 1
ATOM 650 N N . GLN A 1 115 ? -23.294 48.537 -1.238 1.00 81.00 114 GLN A N 1
ATOM 651 C CA . GLN A 1 115 ? -23.827 47.211 -0.925 1.00 81.39 114 GLN A CA 1
ATOM 652 C C . GLN A 1 115 ? -22.773 46.122 -1.125 1.00 79.85 114 GLN A C 1
ATOM 653 O O . GLN A 1 115 ? -22.654 45.206 -0.307 1.00 80.02 114 GLN A O 1
ATOM 655 N N . ASP A 1 116 ? -21.997 46.204 -2.206 1.00 72.81 115 ASP A N 1
ATOM 656 C CA . ASP A 1 116 ? -20.959 45.209 -2.432 1.00 62.24 115 ASP A CA 1
ATOM 657 C C . ASP A 1 116 ? -19.983 45.171 -1.267 1.00 64.94 115 ASP A C 1
ATOM 658 O O . ASP A 1 116 ? -19.482 44.098 -0.905 1.00 62.44 115 ASP A O 1
ATOM 663 N N . LYS A 1 117 ? -19.689 46.338 -0.674 1.00 69.36 116 LYS A N 1
ATOM 664 C CA . LYS A 1 117 ? -18.706 46.394 0.405 1.00 61.94 116 LYS A CA 1
ATOM 665 C C . LYS A 1 117 ? -19.228 45.746 1.680 1.00 67.48 116 LYS A C 1
ATOM 666 O O . LYS A 1 117 ? -18.455 45.129 2.420 1.00 69.02 116 LYS A O 1
ATOM 672 N N . ILE A 1 118 ? -20.523 45.882 1.983 1.00 65.41 117 ILE A N 1
ATOM 673 C CA . ILE A 1 118 ? -21.013 45.204 3.180 1.00 66.06 117 ILE A CA 1
ATOM 674 C C . ILE A 1 118 ? -20.942 43.697 2.987 1.00 65.82 117 ILE A C 1
ATOM 675 O O . ILE A 1 118 ? -20.503 42.974 3.887 1.00 71.71 117 ILE A O 1
ATOM 680 N N . ILE A 1 119 ? -21.342 43.202 1.806 1.00 64.42 118 ILE A N 1
ATOM 681 C CA . ILE A 1 119 ? -21.226 41.771 1.508 1.00 61.85 118 ILE A CA 1
ATOM 682 C C . ILE A 1 119 ? -19.785 41.299 1.675 1.00 64.66 118 ILE A C 1
ATOM 683 O O . ILE A 1 119 ? -19.523 40.248 2.277 1.00 63.96 118 ILE A O 1
ATOM 688 N N . ALA A 1 120 ? -18.827 42.077 1.169 1.00 66.11 119 ALA A N 1
ATOM 689 C CA . ALA A 1 120 ? -17.429 41.715 1.334 1.00 58.36 119 ALA A CA 1
ATOM 690 C C . ALA A 1 120 ? -17.055 41.629 2.803 1.00 66.36 119 ALA A C 1
ATOM 691 O O . ALA A 1 120 ? -16.223 40.801 3.183 1.00 69.11 119 ALA A O 1
ATOM 693 N N . ASP A 1 121 ? -17.659 42.471 3.643 1.00 81.88 120 ASP A N 1
ATOM 694 C CA . ASP A 1 121 ? -17.339 42.465 5.068 1.00 80.28 120 ASP A CA 1
ATOM 695 C C . ASP A 1 121 ? -17.780 41.168 5.728 1.00 77.33 120 ASP A C 1
ATOM 696 O O . ASP A 1 121 ? -17.097 40.653 6.620 1.00 77.33 120 ASP A O 1
ATOM 701 N N . ARG A 1 122 ? -18.921 40.630 5.314 1.00 64.16 121 ARG A N 1
ATOM 702 C CA . ARG A 1 122 ? -19.352 39.365 5.890 1.00 67.97 121 ARG A CA 1
ATOM 703 C C . ARG A 1 122 ? -18.545 38.211 5.301 1.00 63.99 121 ARG A C 1
ATOM 704 O O . ARG A 1 122 ? -18.081 37.326 6.036 1.00 61.04 121 ARG A O 1
ATOM 712 N N . LEU A 1 123 ? -18.309 38.243 3.989 1.00 57.30 122 LEU A N 1
ATOM 713 C CA . LEU A 1 123 ? -17.588 37.151 3.356 1.00 54.52 122 LEU A CA 1
ATOM 714 C C . LEU A 1 123 ? -16.134 37.091 3.805 1.00 55.46 122 LEU A C 1
ATOM 715 O O . LEU A 1 123 ? -15.550 36.001 3.869 1.00 51.34 122 LEU A O 1
ATOM 720 N N . ARG A 1 124 ? -15.528 38.241 4.111 1.00 55.85 123 ARG A N 1
ATOM 721 C CA . ARG A 1 124 ? -14.119 38.244 4.486 1.00 54.29 123 ARG A CA 1
ATOM 722 C C . ARG A 1 124 ? -13.868 37.383 5.723 1.00 52.88 123 ARG A C 1
ATOM 723 O O . ARG A 1 124 ? -12.776 36.839 5.892 1.00 52.40 123 ARG A O 1
ATOM 731 N N . GLN A 1 125 ? -14.863 37.242 6.595 1.00 54.69 124 GLN A N 1
ATOM 732 C CA . GLN A 1 125 ? -14.708 36.393 7.763 1.00 52.78 124 GLN A CA 1
ATOM 733 C C . GLN A 1 125 ? -14.761 34.898 7.452 1.00 50.54 124 GLN A C 1
ATOM 734 O O . GLN A 1 125 ? -14.466 34.099 8.345 1.00 50.12 124 GLN A O 1
ATOM 740 N N . SER A 1 126 ? -15.122 34.497 6.235 1.00 50.27 125 SER A N 1
ATOM 741 C CA . SER A 1 126 ? -15.368 33.084 5.956 1.00 42.46 125 SER A CA 1
ATOM 742 C C . SER A 1 126 ? -14.102 32.273 6.131 1.00 37.25 125 SER A C 1
ATOM 743 O O . SER A 1 126 ? -13.040 32.679 5.643 1.00 43.28 125 SER A O 1
ATOM 746 N N . PRO A 1 127 ? -14.154 31.166 6.865 1.00 36.14 126 PRO A N 1
ATOM 747 C CA . PRO A 1 127 ? -13.015 30.249 6.922 1.00 39.40 126 PRO A CA 1
ATOM 748 C C . PRO A 1 127 ? -12.880 29.370 5.702 1.00 38.06 126 PRO A C 1
ATOM 749 O O . PRO A 1 127 ? -11.989 28.515 5.667 1.00 42.43 126 PRO A O 1
ATOM 753 N N . ARG A 1 128 ? -13.755 29.508 4.734 1.00 37.26 127 ARG A N 1
ATOM 754 C CA . ARG A 1 128 ? -13.724 28.721 3.517 1.00 38.83 127 ARG A CA 1
ATOM 755 C C . ARG A 1 128 ? -13.409 29.604 2.315 1.00 36.10 127 ARG A C 1
ATOM 756 O O . ARG A 1 128 ? -13.484 30.836 2.398 1.00 33.56 127 ARG A O 1
ATOM 764 N N . PRO A 1 129 ? -13.039 29.007 1.176 1.00 38.47 128 PRO A N 1
ATOM 765 C CA . PRO A 1 129 ? -12.642 29.819 0.010 1.00 38.63 128 PRO A CA 1
ATOM 766 C C . PRO A 1 129 ? -13.740 30.782 -0.422 1.00 38.47 128 PRO A C 1
ATOM 767 O O . PRO A 1 129 ? -14.928 30.448 -0.406 1.00 35.81 128 PRO A O 1
ATOM 771 N N . VAL A 1 130 ? -13.329 32.006 -0.761 1.00 39.26 129 VAL A N 1
ATOM 772 C CA . VAL A 1 130 ? -14.200 33.049 -1.296 1.00 34.84 129 VAL A CA 1
ATOM 773 C C . VAL A 1 130 ? -13.484 33.653 -2.491 1.00 39.64 129 VAL A C 1
ATOM 774 O O . VAL A 1 130 ? -12.420 34.262 -2.333 1.00 48.05 129 VAL A O 1
ATOM 778 N N . TYR A 1 131 ? -14.046 33.480 -3.679 1.00 40.58 130 TYR A N 1
ATOM 779 C CA . TYR A 1 131 ? -13.470 33.996 -4.915 1.00 36.52 130 TYR A CA 1
ATOM 780 C C . TYR A 1 131 ? -14.219 35.242 -5.366 1.00 37.62 130 TYR A C 1
ATOM 781 O O . TYR A 1 131 ? -15.449 35.233 -5.470 1.00 39.94 130 TYR A O 1
ATOM 790 N N . LEU A 1 132 ? -13.489 36.315 -5.602 1.00 41.19 131 LEU A N 1
ATOM 791 C CA . LEU A 1 132 ? -14.090 37.558 -6.062 1.00 41.37 131 LEU A CA 1
ATOM 792 C C . LEU A 1 132 ? -14.104 37.536 -7.590 1.00 44.26 131 LEU A C 1
ATOM 793 O O . LEU A 1 132 ? -13.048 37.597 -8.229 1.00 48.88 131 LEU A O 1
ATOM 798 N N . ALA A 1 133 ? -15.287 37.476 -8.184 1.00 44.27 132 ALA A N 1
ATOM 799 C CA . ALA A 1 133 ? -15.422 37.437 -9.640 1.00 46.92 132 ALA A CA 1
ATOM 800 C C . ALA A 1 133 ? -15.912 38.794 -10.130 1.00 43.82 132 ALA A C 1
ATOM 801 O O . ALA A 1 133 ? -17.011 39.230 -9.773 1.00 46.12 132 ALA A O 1
ATOM 803 N N . VAL A 1 134 ? -15.097 39.469 -10.917 1.00 46.39 133 VAL A N 1
ATOM 804 C CA . VAL A 1 134 ? -15.450 40.767 -11.460 1.00 48.69 133 VAL A CA 1
ATOM 805 C C . VAL A 1 134 ? -16.029 40.520 -12.846 1.00 58.46 133 VAL A C 1
ATOM 806 O O . VAL A 1 134 ? -15.294 40.339 -13.822 1.00 60.36 133 VAL A O 1
ATOM 810 N N . ASN A 1 135 ? -17.357 40.568 -12.940 1.00 56.00 134 ASN A N 1
ATOM 811 C CA . ASN A 1 135 ? -18.101 40.052 -14.079 1.00 56.01 134 ASN A CA 1
ATOM 812 C C . ASN A 1 135 ? -18.255 41.084 -15.175 1.00 61.28 134 ASN A C 1
ATOM 813 O O . ASN A 1 135 ? -17.923 42.264 -15.018 1.00 65.15 134 ASN A O 1
ATOM 818 N N . LYS A 1 136 ? -18.763 40.592 -16.309 1.00 69.83 135 LYS A N 1
ATOM 819 C CA . LYS A 1 136 ? -19.157 41.403 -17.463 1.00 77.00 135 LYS A CA 1
ATOM 820 C C . LYS A 1 136 ? -17.969 42.130 -18.100 1.00 76.66 135 LYS A C 1
ATOM 821 O O . LYS A 1 136 ? -18.087 43.256 -18.585 1.00 77.13 135 LYS A O 1
ATOM 827 N N . GLY A 1 137 ? -16.820 41.461 -18.108 1.00 74.27 136 GLY A N 1
ATOM 828 C CA . GLY A 1 137 ? -15.619 41.962 -18.737 1.00 84.05 136 GLY A CA 1
ATOM 829 C C . GLY A 1 137 ? -15.361 41.334 -20.095 1.00 92.93 136 GLY A C 1
ATOM 830 O O . GLY A 1 137 ? -14.575 40.385 -20.171 1.00 91.40 136 GLY A O 1
ATOM 831 N N . GLU A 1 138 ? -16.051 41.781 -21.156 1.00 99.21 137 GLU A N 1
ATOM 832 C CA . GLU A 1 138 ? -15.790 41.231 -22.504 1.00 103.07 137 GLU A CA 1
ATOM 833 C C . GLU A 1 138 ? -15.159 42.168 -23.558 1.00 105.65 137 GLU A C 1
ATOM 834 O O . GLU A 1 138 ? -14.987 43.376 -23.377 1.00 110.20 137 GLU A O 1
ATOM 840 N N . ASP A 1 141 ? -10.037 45.053 -20.258 1.00 113.38 140 ASP A N 1
ATOM 841 C CA . ASP A 1 141 ? -9.896 46.002 -19.158 1.00 126.30 140 ASP A CA 1
ATOM 842 C C . ASP A 1 141 ? -9.595 45.312 -17.815 1.00 132.10 140 ASP A C 1
ATOM 843 O O . ASP A 1 141 ? -9.952 45.831 -16.751 1.00 135.88 140 ASP A O 1
ATOM 845 N N . ARG A 1 142 ? -8.923 44.153 -17.866 1.00 121.71 141 ARG A N 1
ATOM 846 C CA . ARG A 1 142 ? -8.807 43.303 -16.677 1.00 109.32 141 ARG A CA 1
ATOM 847 C C . ARG A 1 142 ? -7.958 43.950 -15.586 1.00 121.17 141 ARG A C 1
ATOM 848 O O . ARG A 1 142 ? -8.220 43.756 -14.393 1.00 123.35 141 ARG A O 1
ATOM 850 N N . ALA A 1 143 ? -6.935 44.718 -15.972 1.00 127.50 142 ALA A N 1
ATOM 851 C CA . ALA A 1 143 ? -6.038 45.314 -14.984 1.00 129.76 142 ALA A CA 1
ATOM 852 C C . ALA A 1 143 ? -6.743 46.401 -14.179 1.00 133.41 142 ALA A C 1
ATOM 853 O O . ALA A 1 143 ? -6.636 46.441 -12.947 1.00 136.69 142 ALA A O 1
ATOM 855 N N . VAL A 1 144 ? -7.465 47.298 -14.858 1.00 131.97 143 VAL A N 1
ATOM 856 C CA . VAL A 1 144 ? -8.138 48.391 -14.164 1.00 129.85 143 VAL A CA 1
ATOM 857 C C . VAL A 1 144 ? -9.227 47.850 -13.241 1.00 131.34 143 VAL A C 1
ATOM 858 O O . VAL A 1 144 ? -9.446 48.376 -12.141 1.00 125.46 143 VAL A O 1
ATOM 860 N N . LEU A 1 145 ? -9.916 46.785 -13.661 1.00 141.10 144 LEU A N 1
ATOM 861 C CA . LEU A 1 145 ? -10.965 46.193 -12.841 1.00 136.82 144 LEU A CA 1
ATOM 862 C C . LEU A 1 145 ? -10.426 45.389 -11.664 1.00 132.72 144 LEU A C 1
ATOM 863 O O . LEU A 1 145 ? -11.217 44.957 -10.826 1.00 125.15 144 LEU A O 1
ATOM 865 N N . ALA A 1 146 ? -9.121 45.183 -11.558 1.00 163.77 145 ALA A N 1
ATOM 866 C CA . ALA A 1 146 ? -8.620 44.502 -10.378 1.00 167.81 145 ALA A CA 1
ATOM 867 C C . ALA A 1 146 ? -8.082 45.453 -9.322 1.00 165.04 145 ALA A C 1
ATOM 868 O O . ALA A 1 146 ? -7.933 45.045 -8.169 1.00 162.83 145 ALA A O 1
ATOM 870 N N . ALA A 1 147 ? -7.847 46.718 -9.668 1.00 133.50 146 ALA A N 1
ATOM 871 C CA . ALA A 1 147 ? -7.335 47.673 -8.692 1.00 117.36 146 ALA A CA 1
ATOM 872 C C . ALA A 1 147 ? -8.463 48.194 -7.811 1.00 108.97 146 ALA A C 1
ATOM 873 O O . ALA A 1 147 ? -8.308 48.300 -6.587 1.00 95.31 146 ALA A O 1
ATOM 875 N N . GLU A 1 148 ? -9.599 48.536 -8.431 1.00 121.36 147 GLU A N 1
ATOM 876 C CA . GLU A 1 148 ? -10.747 49.020 -7.670 1.00 116.90 147 GLU A CA 1
ATOM 877 C C . GLU A 1 148 ? -11.162 48.001 -6.618 1.00 106.18 147 GLU A C 1
ATOM 878 O O . GLU A 1 148 ? -11.475 48.358 -5.474 1.00 105.84 147 GLU A O 1
ATOM 880 N N . PHE A 1 149 ? -11.129 46.727 -6.977 1.00 93.86 148 PHE A N 1
ATOM 881 C CA . PHE A 1 149 ? -11.693 45.680 -6.154 1.00 78.60 148 PHE A CA 1
ATOM 882 C C . PHE A 1 149 ? -10.697 45.083 -5.162 1.00 74.49 148 PHE A C 1
ATOM 883 O O . PHE A 1 149 ? -11.091 44.252 -4.340 1.00 71.36 148 PHE A O 1
ATOM 891 N N . TYR A 1 150 ? -9.424 45.480 -5.201 1.00 77.04 149 TYR A N 1
ATOM 892 C CA . TYR A 1 150 ? -8.526 45.085 -4.119 1.00 68.90 149 TYR A CA 1
ATOM 893 C C . TYR A 1 150 ? -8.910 45.742 -2.800 1.00 67.13 149 TYR A C 1
ATOM 894 O O . TYR A 1 150 ? -8.498 45.253 -1.742 1.00 62.13 149 TYR A O 1
ATOM 903 N N . GLU A 1 151 ? -9.668 46.849 -2.843 1.00 66.64 150 GLU A N 1
ATOM 904 C CA . GLU A 1 151 ? -10.124 47.503 -1.622 1.00 60.50 150 GLU A CA 1
ATOM 905 C C . GLU A 1 151 ? -11.055 46.605 -0.825 1.00 61.16 150 GLU A C 1
ATOM 906 O O . GLU A 1 151 ? -11.239 46.821 0.378 1.00 58.33 150 GLU A O 1
ATOM 908 N N . LEU A 1 152 ? -11.648 45.604 -1.468 1.00 56.43 151 LEU A N 1
ATOM 909 C CA . LEU A 1 152 ? -12.518 44.701 -0.746 1.00 53.32 151 LEU A CA 1
ATOM 910 C C . LEU A 1 152 ? -11.729 43.738 0.112 1.00 52.86 151 LEU A C 1
ATOM 911 O O . LEU A 1 152 ? -12.305 43.106 1.006 1.00 51.14 151 LEU A O 1
ATOM 916 N N . ALA A 1 153 ? -10.428 43.625 -0.142 1.00 51.88 152 ALA A N 1
ATOM 917 C CA . ALA A 1 153 ? -9.529 42.756 0.628 1.00 52.83 152 ALA A CA 1
ATOM 918 C C . ALA A 1 153 ? -10.039 41.323 0.641 1.00 51.90 152 ALA A C 1
ATOM 919 O O . ALA A 1 153 ? -9.981 40.628 1.655 1.00 53.77 152 ALA A O 1
ATOM 921 N N . LEU A 1 154 ? -10.527 40.870 -0.510 1.00 50.82 153 LEU A N 1
ATOM 922 C CA . LEU A 1 154 ? -10.928 39.480 -0.678 1.00 51.00 153 LEU A CA 1
ATOM 923 C C . LEU A 1 154 ? -9.948 38.706 -1.540 1.00 50.78 153 LEU A C 1
ATOM 924 O O . LEU A 1 154 ? -10.296 37.643 -2.064 1.00 50.16 153 LEU A O 1
ATOM 929 N N . GLY A 1 155 ? -8.749 39.233 -1.727 1.00 52.25 154 GLY A N 1
ATOM 930 C CA . GLY A 1 155 ? -7.771 38.558 -2.539 1.00 53.35 154 GLY A CA 1
ATOM 931 C C . GLY A 1 155 ? -7.860 38.988 -3.991 1.00 53.75 154 GLY A C 1
ATOM 932 O O . GLY A 1 155 ? -8.417 40.029 -4.358 1.00 58.91 154 GLY A O 1
ATOM 933 N N . GLU A 1 156 ? -7.303 38.134 -4.825 1.00 54.03 155 GLU A N 1
ATOM 934 C CA . GLU A 1 156 ? -7.212 38.352 -6.256 1.00 54.46 155 GLU A CA 1
ATOM 935 C C . GLU A 1 156 ? -8.594 38.473 -6.897 1.00 54.87 155 GLU A C 1
ATOM 936 O O . GLU A 1 156 ? -9.464 37.623 -6.647 1.00 54.38 155 GLU A O 1
ATOM 942 N N . PRO A 1 157 ? -8.872 39.555 -7.633 1.00 62.47 156 PRO A N 1
ATOM 943 C CA . PRO A 1 157 ? -10.094 39.604 -8.447 1.00 53.69 156 PRO A CA 1
ATOM 944 C C . PRO A 1 157 ? -9.941 38.777 -9.717 1.00 52.42 156 PRO A C 1
ATOM 945 O O . PRO A 1 157 ? -8.893 38.777 -10.362 1.00 56.62 156 PRO A O 1
ATOM 949 N N . HIS A 1 158 ? -10.979 38.030 -10.050 1.00 51.33 157 HIS A N 1
ATOM 950 C CA . HIS A 1 158 ? -11.042 37.277 -11.296 1.00 52.09 157 HIS A CA 1
ATOM 951 C C . HIS A 1 158 ? -11.975 37.992 -12.266 1.00 51.88 157 HIS A C 1
ATOM 952 O O . HIS A 1 158 ? -13.194 37.979 -12.073 1.00 50.44 157 HIS A O 1
ATOM 959 N N . VAL A 1 159 ? -11.414 38.608 -13.306 1.00 53.53 158 VAL A N 1
ATOM 960 C CA . VAL A 1 159 ? -12.245 39.223 -14.337 1.00 55.32 158 VAL A CA 1
ATOM 961 C C . VAL A 1 159 ? -12.840 38.127 -15.214 1.00 53.96 158 VAL A C 1
ATOM 962 O O . VAL A 1 159 ? -12.109 37.296 -15.758 1.00 59.02 158 VAL A O 1
ATOM 966 N N . ILE A 1 160 ? -14.173 38.081 -15.315 1.00 57.33 159 ILE A N 1
ATOM 967 C CA . ILE A 1 160 ? -14.868 37.090 -16.140 1.00 62.62 159 ILE A CA 1
ATOM 968 C C . ILE A 1 160 ? -16.018 37.751 -16.894 1.00 61.61 159 ILE A C 1
ATOM 969 O O . ILE A 1 160 ? -16.308 38.939 -16.736 1.00 61.14 159 ILE A O 1
ATOM 974 N N . SER A 1 161 ? -16.700 36.933 -17.698 1.00 60.42 160 SER A N 1
ATOM 975 C CA . SER A 1 161 ? -17.956 37.303 -18.356 1.00 72.88 160 SER A CA 1
ATOM 976 C C . SER A 1 161 ? -18.840 36.057 -18.395 1.00 70.11 160 SER A C 1
ATOM 977 O O . SER A 1 161 ? -18.711 35.225 -19.300 1.00 70.52 160 SER A O 1
ATOM 980 N N . GLY A 1 162 ? -19.750 35.948 -17.422 1.00 66.10 161 GLY A N 1
ATOM 981 C CA . GLY A 1 162 ? -20.625 34.794 -17.357 1.00 62.98 161 GLY A CA 1
ATOM 982 C C . GLY A 1 162 ? -21.471 34.629 -18.600 1.00 69.74 161 GLY A C 1
ATOM 983 O O . GLY A 1 162 ? -21.803 33.506 -18.981 1.00 66.20 161 GLY A O 1
ATOM 984 N N . ALA A 1 163 ? -21.873 35.742 -19.223 1.00 67.84 162 ALA A N 1
ATOM 985 C CA . ALA A 1 163 ? -22.666 35.662 -20.447 1.00 70.65 162 ALA A CA 1
ATOM 986 C C . ALA A 1 163 ? -21.884 34.982 -21.565 1.00 76.65 162 ALA A C 1
ATOM 987 O O . ALA A 1 163 ? -22.325 33.972 -22.125 1.00 70.34 162 ALA A O 1
ATOM 989 N N . HIS A 1 164 ? -20.691 35.498 -21.869 1.00 85.09 163 HIS A N 1
ATOM 990 C CA . HIS A 1 164 ? -19.911 35.030 -23.004 1.00 81.93 163 HIS A CA 1
ATOM 991 C C . HIS A 1 164 ? -18.920 33.933 -22.636 1.00 78.83 163 HIS A C 1
ATOM 992 O O . HIS A 1 164 ? -18.456 33.219 -23.534 1.00 79.06 163 HIS A O 1
ATOM 999 N N . GLY A 1 165 ? -18.575 33.789 -21.348 1.00 74.66 164 GLY A N 1
ATOM 1000 C CA . GLY A 1 165 ? -17.723 32.712 -20.890 1.00 69.59 164 GLY A CA 1
ATOM 1001 C C . GLY A 1 165 ? -16.269 33.079 -20.654 1.00 74.24 164 GLY A C 1
ATOM 1002 O O . GLY A 1 165 ? -15.516 32.234 -20.148 1.00 69.23 164 GLY A O 1
ATOM 1003 N N . ASP A 1 166 ? -15.848 34.297 -21.010 1.00 76.36 165 ASP A N 1
ATOM 1004 C CA . ASP A 1 166 ? -14.469 34.731 -20.798 1.00 74.45 165 ASP A CA 1
ATOM 1005 C C . ASP A 1 166 ? -14.004 34.422 -19.386 1.00 72.60 165 ASP A C 1
ATOM 1006 O O . ASP A 1 166 ? -14.552 34.947 -18.414 1.00 74.84 165 ASP A O 1
ATOM 1011 N N . GLY A 1 167 ? -13.012 33.545 -19.274 1.00 68.92 166 GLY A N 1
ATOM 1012 C CA . GLY A 1 167 ? -12.366 33.272 -18.003 1.00 60.12 166 GLY A CA 1
ATOM 1013 C C . GLY A 1 167 ? -13.142 32.405 -17.038 1.00 60.34 166 GLY A C 1
ATOM 1014 O O . GLY A 1 167 ? -12.598 32.020 -15.999 1.00 60.21 166 GLY A O 1
ATOM 1015 N N . VAL A 1 168 ? -14.385 32.056 -17.351 1.00 65.36 167 VAL A N 1
ATOM 1016 C CA . VAL A 1 168 ? -15.181 31.274 -16.419 1.00 58.09 167 VAL A CA 1
ATOM 1017 C C . VAL A 1 168 ? -14.562 29.901 -16.220 1.00 57.74 167 VAL A C 1
ATOM 1018 O O . VAL A 1 168 ? -14.386 29.438 -15.087 1.00 58.11 167 VAL A O 1
ATOM 1022 N N . TYR A 1 169 ? -14.201 29.241 -17.316 1.00 57.46 168 TYR A N 1
ATOM 1023 C CA . TYR A 1 169 ? -13.651 27.899 -17.202 1.00 57.54 168 TYR A CA 1
ATOM 1024 C C . TYR A 1 169 ? -12.442 27.880 -16.277 1.00 60.97 168 TYR A C 1
ATOM 1025 O O . TYR A 1 169 ? -12.322 26.999 -15.415 1.00 61.25 168 TYR A O 1
ATOM 1034 N N . TYR A 1 170 ? -11.558 28.870 -16.408 1.00 61.81 169 TYR A N 1
ATOM 1035 C CA . TYR A 1 170 ? -10.369 28.902 -15.559 1.00 61.73 169 TYR A CA 1
ATOM 1036 C C . TYR A 1 170 ? -10.736 29.170 -14.106 1.00 57.29 169 TYR A C 1
ATOM 1037 O O . TYR A 1 170 ? -10.141 28.578 -13.196 1.00 57.46 169 TYR A O 1
ATOM 1046 N N . LEU A 1 171 ? -11.746 30.011 -13.865 1.00 58.40 170 LEU A N 1
ATOM 1047 C CA . LEU A 1 171 ? -12.188 30.224 -12.492 1.00 52.62 170 LEU A CA 1
ATOM 1048 C C . LEU A 1 171 ? -12.650 28.916 -11.877 1.00 51.52 170 LEU A C 1
ATOM 1049 O O . LEU A 1 171 ? -12.177 28.526 -10.805 1.00 53.98 170 LEU A O 1
ATOM 1054 N N . ILE A 1 172 ? -13.516 28.187 -12.586 1.00 51.79 171 ILE A N 1
ATOM 1055 C CA . ILE A 1 172 ? -14.051 26.934 -12.059 1.00 57.60 171 ILE A CA 1
ATOM 1056 C C . ILE A 1 172 ? -12.929 25.939 -11.791 1.00 59.15 171 ILE A C 1
ATOM 1057 O O . ILE A 1 172 ? -12.923 25.249 -10.761 1.00 56.30 171 ILE A O 1
ATOM 1062 N N . GLU A 1 173 ? -11.982 25.815 -12.723 1.00 56.96 172 GLU A N 1
ATOM 1063 C CA . GLU A 1 173 ? -10.904 24.860 -12.489 1.00 59.62 172 GLU A CA 1
ATOM 1064 C C . GLU A 1 173 ? -10.053 25.263 -11.301 1.00 57.95 172 GLU A C 1
ATOM 1065 O O . GLU A 1 173 ? -9.571 24.393 -10.569 1.00 59.42 172 GLU A O 1
ATOM 1071 N N . GLU A 1 174 ? -9.892 26.567 -11.064 1.00 57.14 173 GLU A N 1
ATOM 1072 C CA . GLU A 1 174 ? -9.107 26.991 -9.915 1.00 55.99 173 GLU A CA 1
ATOM 1073 C C . GLU A 1 174 ? -9.847 26.728 -8.611 1.00 56.11 173 GLU A C 1
ATOM 1074 O O . GLU A 1 174 ? -9.211 26.392 -7.606 1.00 59.87 173 GLU A O 1
ATOM 1080 N N . ILE A 1 175 ? -11.180 26.859 -8.607 1.00 54.31 174 ILE A N 1
ATOM 1081 C CA . ILE A 1 175 ? -11.970 26.500 -7.431 1.00 55.13 174 ILE A CA 1
ATOM 1082 C C . ILE A 1 175 ? -11.880 25.003 -7.165 1.00 58.56 174 ILE A C 1
ATOM 1083 O O . ILE A 1 175 ? -11.719 24.568 -6.019 1.00 65.15 174 ILE A O 1
ATOM 1088 N N . LEU A 1 176 ? -11.959 24.194 -8.218 1.00 58.57 175 LEU A N 1
ATOM 1089 C CA . LEU A 1 176 ? -11.972 22.743 -8.091 1.00 63.23 175 LEU A CA 1
ATOM 1090 C C . LEU A 1 176 ? -10.589 22.130 -7.913 1.00 75.39 175 LEU A C 1
ATOM 1091 O O . LEU A 1 176 ? -10.512 20.927 -7.646 1.00 88.42 175 LEU A O 1
ATOM 1096 N N . GLU A 1 177 ? -9.498 22.892 -8.086 1.00 71.96 176 GLU A N 1
ATOM 1097 C CA . GLU A 1 177 ? -8.166 22.304 -7.928 1.00 79.28 176 GLU A CA 1
ATOM 1098 C C . GLU A 1 177 ? -7.893 21.845 -6.505 1.00 91.12 176 GLU A C 1
ATOM 1099 O O . GLU A 1 177 ? -6.901 21.140 -6.286 1.00 100.22 176 GLU A O 1
ATOM 1101 N N . ASN A 1 178 ? -8.750 22.207 -5.546 1.00 105.67 177 ASN A N 1
ATOM 1102 C CA . ASN A 1 178 ? -8.619 21.720 -4.177 1.00 106.98 177 ASN A CA 1
ATOM 1103 C C . ASN A 1 178 ? -9.176 20.308 -4.014 1.00 109.50 177 ASN A C 1
ATOM 1104 O O . ASN A 1 178 ? -8.445 19.374 -3.667 1.00 112.84 177 ASN A O 1
ATOM 1109 N N . PHE A 1 179 ? -10.444 20.124 -4.329 1.00 98.32 178 PHE A N 1
ATOM 1110 C CA . PHE A 1 179 ? -11.120 18.873 -4.025 1.00 101.78 178 PHE A CA 1
ATOM 1111 C C . PHE A 1 179 ? -10.726 17.813 -5.047 1.00 109.27 178 PHE A C 1
ATOM 1112 O O . PHE A 1 179 ? -10.916 18.029 -6.250 1.00 107.77 178 PHE A O 1
ATOM 1120 N N . PRO A 1 180 ? -10.179 16.674 -4.627 1.00 115.59 179 PRO A N 1
ATOM 1121 C CA . PRO A 1 180 ? -9.795 15.641 -5.594 1.00 114.54 179 PRO A CA 1
ATOM 1122 C C . PRO A 1 180 ? -10.998 14.826 -6.033 1.00 109.25 179 PRO A C 1
ATOM 1123 O O . PRO A 1 180 ? -11.975 14.662 -5.302 1.00 110.11 179 PRO A O 1
ATOM 1127 N N . GLU A 1 181 ? -10.913 14.305 -7.249 1.00 105.03 180 GLU A N 1
ATOM 1128 C CA . GLU A 1 181 ? -12.044 13.600 -7.819 1.00 104.26 180 GLU A CA 1
ATOM 1129 C C . GLU A 1 181 ? -12.061 12.171 -7.292 1.00 110.07 180 GLU A C 1
ATOM 1130 O O . GLU A 1 181 ? -12.536 11.922 -6.178 1.00 103.95 180 GLU A O 1
ATOM 1132 N N . ALA A 1 187 ? -19.517 2.163 -7.841 1.00 84.31 186 ALA A N 1
ATOM 1133 C CA . ALA A 1 187 ? -20.177 0.900 -7.527 1.00 89.78 186 ALA A CA 1
ATOM 1134 C C . ALA A 1 187 ? -21.570 1.114 -6.911 1.00 101.25 186 ALA A C 1
ATOM 1135 O O . ALA A 1 187 ? -21.735 1.892 -5.969 1.00 96.89 186 ALA A O 1
ATOM 1137 N N . ASP A 1 188 ? -22.566 0.401 -7.432 1.00 100.50 187 ASP A N 1
ATOM 1138 C CA . ASP A 1 188 ? -23.941 0.522 -6.961 1.00 91.57 187 ASP A CA 1
ATOM 1139 C C . ASP A 1 188 ? -24.172 -0.420 -5.784 1.00 86.43 187 ASP A C 1
ATOM 1140 O O . ASP A 1 188 ? -23.807 -1.598 -5.848 1.00 89.21 187 ASP A O 1
ATOM 1142 N N . ALA A 1 189 ? -24.784 0.097 -4.718 1.00 81.40 188 ALA A N 1
ATOM 1143 C CA . ALA A 1 189 ? -25.123 -0.742 -3.577 1.00 70.00 188 ALA A CA 1
ATOM 1144 C C . ALA A 1 189 ? -26.139 -1.796 -3.991 1.00 68.01 188 ALA A C 1
ATOM 1145 O O . ALA A 1 189 ? -26.965 -1.579 -4.876 1.00 67.00 188 ALA A O 1
ATOM 1147 N N . LYS A 1 190 ? -26.058 -2.965 -3.371 1.00 68.53 189 LYS A N 1
ATOM 1148 C CA . LYS A 1 190 ? -26.911 -4.055 -3.823 1.00 64.10 189 LYS A CA 1
ATOM 1149 C C . LYS A 1 190 ? -28.351 -3.942 -3.327 1.00 60.59 189 LYS A C 1
ATOM 1150 O O . LYS A 1 190 ? -29.180 -4.784 -3.685 1.00 57.95 189 LYS A O 1
ATOM 1152 N N . HIS A 1 191 ? -28.684 -2.928 -2.542 1.00 59.41 190 HIS A N 1
ATOM 1153 C CA . HIS A 1 191 ? -30.005 -2.812 -1.947 1.00 60.39 190 HIS A CA 1
ATOM 1154 C C . HIS A 1 191 ? -30.412 -1.344 -1.901 1.00 59.46 190 HIS A C 1
ATOM 1155 O O . HIS A 1 191 ? -29.558 -0.456 -2.015 1.00 61.26 190 HIS A O 1
ATOM 1162 N N . PRO A 1 192 ? -31.705 -1.051 -1.734 1.00 52.88 191 PRO A N 1
ATOM 1163 C CA . PRO A 1 192 ? -32.136 0.351 -1.779 1.00 56.12 191 PRO A CA 1
ATOM 1164 C C . PRO A 1 192 ? -31.541 1.151 -0.641 1.00 54.10 191 PRO A C 1
ATOM 1165 O O . PRO A 1 192 ? -31.688 0.798 0.528 1.00 57.96 191 PRO A O 1
ATOM 1169 N N . VAL A 1 193 ? -30.911 2.261 -1.001 1.00 50.72 192 VAL A N 1
ATOM 1170 C CA . VAL A 1 193 ? -30.386 3.236 -0.055 1.00 57.41 192 VAL A CA 1
ATOM 1171 C C . VAL A 1 193 ? -31.168 4.518 -0.287 1.00 57.35 192 VAL A C 1
ATOM 1172 O O . VAL A 1 193 ? -30.901 5.242 -1.258 1.00 52.95 192 VAL A O 1
ATOM 1176 N N . PHE A 1 194 ? -32.113 4.820 0.612 1.00 52.74 193 PHE A N 1
ATOM 1177 C CA . PHE A 1 194 ? -33.081 5.864 0.336 1.00 47.22 193 PHE A CA 1
ATOM 1178 C C . PHE A 1 194 ? -32.959 7.017 1.309 1.00 53.80 193 PHE A C 1
ATOM 1179 O O . PHE A 1 194 ? -32.615 6.843 2.481 1.00 58.49 193 PHE A O 1
ATOM 1187 N N . ALA A 1 195 ? -33.263 8.198 0.788 1.00 49.69 194 ALA A N 1
ATOM 1188 C CA . ALA A 1 195 ? -33.228 9.445 1.523 1.00 46.69 194 ALA A CA 1
ATOM 1189 C C . ALA A 1 195 ? -34.628 10.033 1.576 1.00 40.42 194 ALA A C 1
ATOM 1190 O O . ALA A 1 195 ? -35.353 10.023 0.581 1.00 43.00 194 ALA A O 1
ATOM 1192 N N . VAL A 1 196 ? -35.014 10.511 2.746 1.00 41.35 195 VAL A N 1
ATOM 1193 C CA . VAL A 1 196 ? -36.252 11.256 2.913 1.00 35.04 195 VAL A CA 1
ATOM 1194 C C . VAL A 1 196 ? -35.948 12.726 2.694 1.00 36.82 195 VAL A C 1
ATOM 1195 O O . VAL A 1 196 ? -35.137 13.305 3.422 1.00 43.09 195 VAL A O 1
ATOM 1199 N N . ILE A 1 197 ? -36.603 13.341 1.704 1.00 35.99 196 ILE A N 1
ATOM 1200 C CA . ILE A 1 197 ? -36.340 14.730 1.348 1.00 36.44 196 ILE A CA 1
ATOM 1201 C C . ILE A 1 197 ? -37.654 15.495 1.257 1.00 39.08 196 ILE A C 1
ATOM 1202 O O . ILE A 1 197 ? -38.737 14.914 1.180 1.00 40.61 196 ILE A O 1
ATOM 1207 N N . GLY A 1 198 ? -37.556 16.810 1.283 1.00 39.27 197 GLY A N 1
ATOM 1208 C CA . GLY A 1 198 ? -38.745 17.639 1.215 1.00 37.57 197 GLY A CA 1
ATOM 1209 C C . GLY A 1 198 ? -38.594 18.912 2.024 1.00 45.63 197 GLY A C 1
ATOM 1210 O O . GLY A 1 198 ? -37.706 19.059 2.865 1.00 45.15 197 GLY A O 1
ATOM 1211 N N . ARG A 1 199 ? -39.527 19.825 1.785 1.00 46.75 198 ARG A N 1
ATOM 1212 C CA . ARG A 1 199 ? -39.608 21.151 2.383 1.00 43.71 198 ARG A CA 1
ATOM 1213 C C . ARG A 1 199 ? -39.528 21.100 3.901 1.00 43.10 198 ARG A C 1
ATOM 1214 O O . ARG A 1 199 ? -39.862 20.075 4.497 1.00 46.11 198 ARG A O 1
ATOM 1222 N N . PRO A 1 200 ? -39.174 22.189 4.570 1.00 49.89 199 PRO A N 1
ATOM 1223 C CA . PRO A 1 200 ? -39.276 22.198 6.030 1.00 48.60 199 PRO A CA 1
ATOM 1224 C C . PRO A 1 200 ? -40.705 21.913 6.461 1.00 50.24 199 PRO A C 1
ATOM 1225 O O . PRO A 1 200 ? -41.656 22.328 5.805 1.00 53.46 199 PRO A O 1
ATOM 1229 N N . ASN A 1 201 ? -40.847 21.147 7.537 1.00 45.61 200 ASN A N 1
ATOM 1230 C CA . ASN A 1 201 ? -42.088 20.999 8.287 1.00 47.84 200 ASN A CA 1
ATOM 1231 C C . ASN A 1 201 ? -43.126 20.103 7.624 1.00 46.59 200 ASN A C 1
ATOM 1232 O O . ASN A 1 201 ? -44.298 20.115 8.019 1.00 50.20 200 ASN A O 1
ATOM 1237 N N . VAL A 1 202 ? -42.744 19.313 6.628 1.00 48.76 201 VAL A N 1
ATOM 1238 C CA . VAL A 1 202 ? -43.693 18.398 6.006 1.00 44.87 201 VAL A CA 1
ATOM 1239 C C . VAL A 1 202 ? -43.792 17.056 6.726 1.00 45.99 201 VAL A C 1
ATOM 1240 O O . VAL A 1 202 ? -44.739 16.298 6.473 1.00 44.03 201 VAL A O 1
ATOM 1244 N N . GLY A 1 203 ? -42.843 16.730 7.600 1.00 46.14 202 GLY A N 1
ATOM 1245 C CA . GLY A 1 203 ? -42.948 15.511 8.376 1.00 47.60 202 GLY A CA 1
ATOM 1246 C C . GLY A 1 203 ? -41.806 14.536 8.200 1.00 49.91 202 GLY A C 1
ATOM 1247 O O . GLY A 1 203 ? -41.943 13.350 8.533 1.00 49.74 202 GLY A O 1
ATOM 1248 N N . LYS A 1 204 ? -40.679 15.028 7.671 1.00 48.68 203 LYS A N 1
ATOM 1249 C CA . LYS A 1 204 ? -39.530 14.164 7.413 1.00 47.64 203 LYS A CA 1
ATOM 1250 C C . LYS A 1 204 ? -39.025 13.514 8.694 1.00 53.47 203 LYS A C 1
ATOM 1251 O O . LYS A 1 204 ? -38.795 12.300 8.725 1.00 56.02 203 LYS A O 1
ATOM 1257 N N . SER A 1 205 ? -38.836 14.299 9.765 1.00 51.77 204 SER A N 1
ATOM 1258 C CA . SER A 1 205 ? -38.373 13.686 11.010 1.00 53.98 204 SER A CA 1
ATOM 1259 C C . SER A 1 205 ? -39.390 12.691 11.543 1.00 55.82 204 SER A C 1
ATOM 1260 O O . SER A 1 205 ? -39.030 11.571 11.923 1.00 59.44 204 SER A O 1
ATOM 1263 N N . THR A 1 206 ? -40.668 13.061 11.538 1.00 53.93 205 THR A N 1
ATOM 1264 C CA . THR A 1 206 ? -41.686 12.135 12.016 1.00 53.15 205 THR A CA 1
ATOM 1265 C C . THR A 1 206 ? -41.713 10.878 11.165 1.00 52.61 205 THR A C 1
ATOM 1266 O O . THR A 1 206 ? -41.855 9.770 11.688 1.00 57.23 205 THR A O 1
ATOM 1270 N N . LEU A 1 207 ? -41.559 11.029 9.851 1.00 52.07 206 LEU A N 1
ATOM 1271 C CA . LEU A 1 207 ? -41.559 9.860 8.982 1.00 55.43 206 LEU A CA 1
ATOM 1272 C C . LEU A 1 207 ? -40.355 8.953 9.254 1.00 58.51 206 LEU A C 1
ATOM 1273 O O . LEU A 1 207 ? -40.495 7.725 9.289 1.00 60.38 206 LEU A O 1
ATOM 1278 N N . VAL A 1 208 ? -39.167 9.528 9.472 1.00 59.11 207 VAL A N 1
ATOM 1279 C CA . VAL A 1 208 ? -37.989 8.690 9.701 1.00 57.52 207 VAL A CA 1
ATOM 1280 C C . VAL A 1 208 ? -38.159 7.873 10.973 1.00 61.57 207 VAL A C 1
ATOM 1281 O O . VAL A 1 208 ? -37.957 6.653 10.970 1.00 65.31 207 VAL A O 1
ATOM 1285 N N . ASN A 1 209 ? -38.588 8.518 12.066 1.00 60.22 208 ASN A N 1
ATOM 1286 C CA . ASN A 1 209 ? -38.812 7.765 13.299 1.00 62.17 208 ASN A CA 1
ATOM 1287 C C . ASN A 1 209 ? -39.893 6.715 13.102 1.00 65.36 208 ASN A C 1
ATOM 1288 O O . ASN A 1 209 ? -39.762 5.578 13.570 1.00 71.18 208 ASN A O 1
ATOM 1293 N N . ALA A 1 210 ? -40.951 7.059 12.380 1.00 62.79 209 ALA A N 1
ATOM 1294 C CA . ALA A 1 210 ? -41.988 6.072 12.134 1.00 64.26 209 ALA A CA 1
ATOM 1295 C C . ALA A 1 210 ? -41.429 4.862 11.399 1.00 68.00 209 ALA A C 1
ATOM 1296 O O . ALA A 1 210 ? -41.724 3.721 11.770 1.00 74.80 209 ALA A O 1
ATOM 1298 N N . ILE A 1 211 ? -40.564 5.085 10.401 1.00 65.94 210 ILE A N 1
ATOM 1299 C CA . ILE A 1 211 ? -40.028 3.971 9.619 1.00 66.62 210 ILE A CA 1
ATOM 1300 C C . ILE A 1 211 ? -39.154 3.083 10.497 1.00 73.18 210 ILE A C 1
ATOM 1301 O O . ILE A 1 211 ? -39.259 1.851 10.467 1.00 71.91 210 ILE A O 1
ATOM 1306 N N . LEU A 1 212 ? -38.284 3.695 11.299 1.00 68.55 211 LEU A N 1
ATOM 1307 C CA . LEU A 1 212 ? -37.376 2.916 12.125 1.00 71.31 211 LEU A CA 1
ATOM 1308 C C . LEU A 1 212 ? -38.089 2.264 13.311 1.00 81.73 211 LEU A C 1
ATOM 1309 O O . LEU A 1 212 ? -37.521 1.367 13.946 1.00 83.92 211 LEU A O 1
ATOM 1314 N N . GLY A 1 213 ? -39.301 2.708 13.643 1.00 89.06 212 GLY A N 1
ATOM 1315 C CA . GLY A 1 213 ? -40.067 2.125 14.726 1.00 90.37 212 GLY A CA 1
ATOM 1316 C C . GLY A 1 213 ? -41.225 1.254 14.288 1.00 94.74 212 GLY A C 1
ATOM 1317 O O . GLY A 1 213 ? -42.031 0.853 15.138 1.00 98.88 212 GLY A O 1
ATOM 1318 N N . GLU A 1 214 ? -41.346 0.943 12.997 1.00 86.45 213 GLU A N 1
ATOM 1319 C CA . GLU A 1 214 ? -42.451 0.150 12.470 1.00 92.88 213 GLU A CA 1
ATOM 1320 C C . GLU A 1 214 ? -42.402 -1.290 13.007 1.00 100.57 213 GLU A C 1
ATOM 1321 O O . GLU A 1 214 ? -41.404 -1.743 13.584 1.00 100.24 213 GLU A O 1
ATOM 1327 N N . LYS A 1 215 ? -43.511 -2.012 12.804 1.00 98.45 214 LYS A N 1
ATOM 1328 C CA . LYS A 1 215 ? -43.701 -3.319 13.433 1.00 103.70 214 LYS A CA 1
ATOM 1329 C C . LYS A 1 215 ? -42.698 -4.357 12.930 1.00 107.50 214 LYS A C 1
ATOM 1330 O O . LYS A 1 215 ? -42.089 -5.084 13.728 1.00 106.05 214 LYS A O 1
ATOM 1332 N N . ARG A 1 216 ? -42.514 -4.447 11.612 1.00 104.78 215 ARG A N 1
ATOM 1333 C CA . ARG A 1 216 ? -41.682 -5.487 11.010 1.00 104.82 215 ARG A CA 1
ATOM 1334 C C . ARG A 1 216 ? -40.228 -5.064 10.833 1.00 98.37 215 ARG A C 1
ATOM 1335 O O . ARG A 1 216 ? -39.431 -5.841 10.296 1.00 95.86 215 ARG A O 1
ATOM 1343 N N . VAL A 1 217 ? -39.870 -3.864 11.257 1.00 98.95 216 VAL A N 1
ATOM 1344 C CA . VAL A 1 217 ? -38.529 -3.334 11.058 1.00 95.39 216 VAL A CA 1
ATOM 1345 C C . VAL A 1 217 ? -37.645 -3.696 12.245 1.00 93.47 216 VAL A C 1
ATOM 1346 O O . VAL A 1 217 ? -38.028 -3.490 13.404 1.00 93.67 216 VAL A O 1
ATOM 1350 N N . ILE A 1 218 ? -36.473 -4.266 11.951 1.00 90.51 217 ILE A N 1
ATOM 1351 C CA . ILE A 1 218 ? -35.419 -4.533 12.931 1.00 94.72 217 ILE A CA 1
ATOM 1352 C C . ILE A 1 218 ? -34.262 -3.592 12.617 1.00 91.55 217 ILE A C 1
ATOM 1353 O O . ILE A 1 218 ? -33.892 -3.429 11.448 1.00 87.57 217 ILE A O 1
ATOM 1355 N N . ALA A 1 219 ? -33.694 -2.971 13.648 1.00 92.15 218 ALA A N 1
ATOM 1356 C CA . ALA A 1 219 ? -32.606 -2.012 13.436 1.00 88.76 218 ALA A CA 1
ATOM 1357 C C . ALA A 1 219 ? -31.245 -2.690 13.427 1.00 88.25 218 ALA A C 1
ATOM 1358 O O . ALA A 1 219 ? -30.230 -2.049 13.162 1.00 91.64 218 ALA A O 1
ATOM 1360 N N . SER A 1 229 ? -20.756 7.271 9.512 1.00 111.26 228 SER A N 1
ATOM 1361 C CA . SER A 1 229 ? -21.812 7.195 10.512 1.00 107.65 228 SER A CA 1
ATOM 1362 C C . SER A 1 229 ? -23.053 7.929 10.037 1.00 102.69 228 SER A C 1
ATOM 1363 O O . SER A 1 229 ? -23.901 8.292 10.847 1.00 108.34 228 SER A O 1
ATOM 1366 N N . ILE A 1 230 ? -23.147 8.156 8.721 1.00 99.71 229 ILE A N 1
ATOM 1367 C CA . ILE A 1 230 ? -24.276 8.874 8.125 1.00 92.63 229 ILE A CA 1
ATOM 1368 C C . ILE A 1 230 ? -25.358 7.935 7.614 1.00 87.05 229 ILE A C 1
ATOM 1369 O O . ILE A 1 230 ? -26.443 8.405 7.247 1.00 87.38 229 ILE A O 1
ATOM 1371 N N . HIS A 1 231 ? -25.098 6.635 7.569 1.00 84.28 230 HIS A N 1
ATOM 1372 C CA . HIS A 1 231 ? -26.029 5.638 7.060 1.00 83.28 230 HIS A CA 1
ATOM 1373 C C . HIS A 1 231 ? -26.595 4.805 8.203 1.00 76.58 230 HIS A C 1
ATOM 1374 O O . HIS A 1 231 ? -25.867 4.433 9.125 1.00 85.57 230 HIS A O 1
ATOM 1381 N N . ILE A 1 232 ? -27.897 4.538 8.156 1.00 71.66 231 ILE A N 1
ATOM 1382 C CA . ILE A 1 232 ? -28.570 3.672 9.119 1.00 66.70 231 ILE A CA 1
ATOM 1383 C C . ILE A 1 232 ? -29.083 2.437 8.383 1.00 71.01 231 ILE A C 1
ATOM 1384 O O . ILE A 1 232 ? -30.054 2.515 7.618 1.00 71.21 231 ILE A O 1
ATOM 1389 N N . ASP A 1 233 ? -28.446 1.292 8.626 1.00 72.76 232 ASP A N 1
ATOM 1390 C CA . ASP A 1 233 ? -28.851 0.012 8.042 1.00 70.46 232 ASP A CA 1
ATOM 1391 C C . ASP A 1 233 ? -29.954 -0.660 8.869 1.00 71.73 232 ASP A C 1
ATOM 1392 O O . ASP A 1 233 ? -29.914 -0.649 10.104 1.00 75.22 232 ASP A O 1
ATOM 1397 N N . PHE A 1 234 ? -30.950 -1.237 8.187 1.00 69.46 233 PHE A N 1
ATOM 1398 C CA . PHE A 1 234 ? -32.003 -2.006 8.849 1.00 73.65 233 PHE A CA 1
ATOM 1399 C C . PHE A 1 234 ? -32.541 -3.059 7.886 1.00 78.06 233 PHE A C 1
ATOM 1400 O O . PHE A 1 234 ? -32.149 -3.122 6.720 1.00 81.54 233 PHE A O 1
ATOM 1408 N N . GLU A 1 235 ? -33.435 -3.911 8.389 1.00 83.66 234 GLU A N 1
ATOM 1409 C CA . GLU A 1 235 ? -34.055 -4.946 7.569 1.00 83.61 234 GLU A CA 1
ATOM 1410 C C . GLU A 1 235 ? -35.554 -5.023 7.827 1.00 86.17 234 GLU A C 1
ATOM 1411 O O . GLU A 1 235 ? -36.034 -4.690 8.913 1.00 89.22 234 GLU A O 1
ATOM 1417 N N . ARG A 1 236 ? -36.290 -5.440 6.800 1.00 84.02 235 ARG A N 1
ATOM 1418 C CA . ARG A 1 236 ? -37.733 -5.653 6.882 1.00 88.56 235 ARG A CA 1
ATOM 1419 C C . ARG A 1 236 ? -38.096 -6.904 6.099 1.00 93.43 235 ARG A C 1
ATOM 1420 O O . ARG A 1 236 ? -37.865 -6.966 4.887 1.00 92.89 235 ARG A O 1
ATOM 1428 N N . GLU A 1 237 ? -38.691 -7.883 6.787 1.00 96.77 236 GLU A N 1
ATOM 1429 C CA . GLU A 1 237 ? -39.063 -9.171 6.195 1.00 98.21 236 GLU A CA 1
ATOM 1430 C C . GLU A 1 237 ? -37.876 -9.870 5.532 1.00 101.59 236 GLU A C 1
ATOM 1431 O O . GLU A 1 237 ? -38.047 -10.590 4.541 1.00 102.30 236 GLU A O 1
ATOM 1437 N N . GLY A 1 238 ? -36.663 -9.672 6.065 1.00 96.33 237 GLY A N 1
ATOM 1438 C CA . GLY A 1 238 ? -35.477 -10.310 5.540 1.00 93.46 237 GLY A CA 1
ATOM 1439 C C . GLY A 1 238 ? -34.677 -9.480 4.559 1.00 93.10 237 GLY A C 1
ATOM 1440 O O . GLY A 1 238 ? -33.481 -9.734 4.381 1.00 92.58 237 GLY A O 1
ATOM 1441 N N . LYS A 1 239 ? -35.300 -8.520 3.906 1.00 90.31 238 LYS A N 1
ATOM 1442 C CA . LYS A 1 239 ? -34.577 -7.750 2.912 1.00 79.51 238 LYS A CA 1
ATOM 1443 C C . LYS A 1 239 ? -33.846 -6.584 3.578 1.00 80.83 238 LYS A C 1
ATOM 1444 O O . LYS A 1 239 ? -34.325 -6.034 4.572 1.00 82.10 238 LYS A O 1
ATOM 1446 N N . PRO A 1 240 ? -32.658 -6.230 3.086 1.00 76.86 239 PRO A N 1
ATOM 1447 C CA . PRO A 1 240 ? -31.902 -5.108 3.656 1.00 72.56 239 PRO A CA 1
ATOM 1448 C C . PRO A 1 240 ? -32.232 -3.751 3.044 1.00 69.36 239 PRO A C 1
ATOM 1449 O O . PRO A 1 240 ? -32.515 -3.623 1.850 1.00 66.98 239 PRO A O 1
ATOM 1453 N N . PHE A 1 241 ? -32.133 -2.721 3.896 1.00 66.33 240 PHE A N 1
ATOM 1454 C CA . PHE A 1 241 ? -32.380 -1.325 3.548 1.00 63.33 240 PHE A CA 1
ATOM 1455 C C . PHE A 1 241 ? -31.356 -0.443 4.240 1.00 63.28 240 PHE A C 1
ATOM 1456 O O . PHE A 1 241 ? -30.797 -0.792 5.278 1.00 70.34 240 PHE A O 1
ATOM 1464 N N . THR A 1 242 ? -31.149 0.735 3.680 1.00 59.90 241 THR A N 1
ATOM 1465 C CA . THR A 1 242 ? -30.346 1.746 4.340 1.00 61.52 241 THR A CA 1
ATOM 1466 C C . THR A 1 242 ? -31.051 3.073 4.163 1.00 61.39 241 THR A C 1
ATOM 1467 O O . THR A 1 242 ? -31.387 3.452 3.035 1.00 62.97 241 THR A O 1
ATOM 1471 N N . ILE A 1 243 ? -31.285 3.760 5.270 1.00 61.25 242 ILE A N 1
ATOM 1472 C CA . ILE A 1 243 ? -31.884 5.083 5.258 1.00 63.04 242 ILE A CA 1
ATOM 1473 C C . ILE A 1 243 ? -30.791 6.085 5.597 1.00 64.27 242 ILE A C 1
ATOM 1474 O O . ILE A 1 243 ? -29.869 5.787 6.361 1.00 71.98 242 ILE A O 1
ATOM 1479 N N . ILE A 1 244 ? -30.873 7.269 5.005 1.00 64.71 243 ILE A N 1
ATOM 1480 C CA . ILE A 1 244 ? -29.854 8.297 5.168 1.00 69.81 243 ILE A CA 1
ATOM 1481 C C . ILE A 1 244 ? -30.417 9.366 6.091 1.00 74.34 243 ILE A C 1
ATOM 1482 O O . ILE A 1 244 ? -31.493 9.916 5.829 1.00 75.61 243 ILE A O 1
ATOM 1487 N N . ASP A 1 245 ? -29.699 9.661 7.168 1.00 83.62 244 ASP A N 1
ATOM 1488 C CA . ASP A 1 245 ? -30.064 10.770 8.047 1.00 87.42 244 ASP A CA 1
ATOM 1489 C C . ASP A 1 245 ? -29.805 12.151 7.435 1.00 89.91 244 ASP A C 1
ATOM 1490 O O . ASP A 1 245 ? -28.792 12.793 7.708 1.00 89.41 244 ASP A O 1
ATOM 1495 N N . LYS A 1 261 ? -32.050 23.747 10.623 1.00 90.56 260 LYS A N 1
ATOM 1496 C CA . LYS A 1 261 ? -32.425 22.371 10.295 1.00 92.86 260 LYS A CA 1
ATOM 1497 C C . LYS A 1 261 ? -32.305 22.096 8.792 1.00 91.48 260 LYS A C 1
ATOM 1498 O O . LYS A 1 261 ? -31.415 21.346 8.369 1.00 88.62 260 LYS A O 1
ATOM 1500 N N . PHE A 1 262 ? -33.189 22.714 7.994 1.00 83.95 261 PHE A N 1
ATOM 1501 C CA . PHE A 1 262 ? -33.250 22.445 6.557 1.00 76.91 261 PHE A CA 1
ATOM 1502 C C . PHE A 1 262 ? -32.180 23.218 5.791 1.00 70.03 261 PHE A C 1
ATOM 1503 O O . PHE A 1 262 ? -31.965 24.415 6.019 1.00 73.73 261 PHE A O 1
ATOM 1511 N N . SER A 1 263 ? -31.530 22.518 4.870 1.00 61.15 262 SER A N 1
ATOM 1512 C CA . SER A 1 263 ? -30.443 23.033 4.059 1.00 56.56 262 SER A CA 1
ATOM 1513 C C . SER A 1 263 ? -30.596 22.570 2.616 1.00 55.95 262 SER A C 1
ATOM 1514 O O . SER A 1 263 ? -30.714 21.366 2.364 1.00 55.22 262 SER A O 1
ATOM 1517 N N . VAL A 1 264 ? -30.632 23.509 1.669 1.00 47.47 263 VAL A N 1
ATOM 1518 C CA . VAL A 1 264 ? -30.550 23.105 0.266 1.00 48.72 263 VAL A CA 1
ATOM 1519 C C . VAL A 1 264 ? -29.330 22.226 0.026 1.00 50.22 263 VAL A C 1
ATOM 1520 O O . VAL A 1 264 ? -29.402 21.222 -0.696 1.00 46.71 263 VAL A O 1
ATOM 1524 N N . ILE A 1 265 ? -28.179 22.597 0.592 1.00 50.30 264 ILE A N 1
ATOM 1525 C CA . ILE A 1 265 ? -26.993 21.778 0.357 1.00 49.33 264 ILE A CA 1
ATOM 1526 C C . ILE A 1 265 ? -27.196 20.387 0.937 1.00 51.13 264 ILE A C 1
ATOM 1527 O O . ILE A 1 265 ? -26.826 19.380 0.321 1.00 50.26 264 ILE A O 1
ATOM 1532 N N . LYS A 1 266 ? -27.797 20.305 2.127 1.00 48.87 265 LYS A N 1
ATOM 1533 C CA . LYS A 1 266 ? -28.028 18.990 2.716 1.00 51.82 265 LYS A CA 1
ATOM 1534 C C . LYS A 1 266 ? -29.046 18.188 1.910 1.00 47.84 265 LYS A C 1
ATOM 1535 O O . LYS A 1 266 ? -28.930 16.962 1.816 1.00 47.93 265 LYS A O 1
ATOM 1541 N N . ALA A 1 267 ? -30.023 18.849 1.291 1.00 47.75 266 ALA A N 1
ATOM 1542 C CA . ALA A 1 267 ? -30.971 18.112 0.465 1.00 46.21 266 ALA A CA 1
ATOM 1543 C C . ALA A 1 267 ? -30.297 17.567 -0.789 1.00 50.47 266 ALA A C 1
ATOM 1544 O O . ALA A 1 267 ? -30.545 16.421 -1.189 1.00 46.82 266 ALA A O 1
ATOM 1546 N N . MET A 1 268 ? -29.443 18.372 -1.425 1.00 44.53 267 MET A N 1
ATOM 1547 C CA . MET A 1 268 ? -28.698 17.872 -2.572 1.00 43.05 267 MET A CA 1
ATOM 1548 C C . MET A 1 268 ? -27.791 16.722 -2.186 1.00 44.42 267 MET A C 1
ATOM 1549 O O . MET A 1 268 ? -27.684 15.733 -2.921 1.00 48.62 267 MET A O 1
ATOM 1554 N N . GLN A 1 269 ? -27.145 16.818 -1.029 1.00 49.99 268 GLN A N 1
ATOM 1555 C CA . GLN A 1 269 ? -26.244 15.747 -0.630 1.00 50.92 268 GLN A CA 1
ATOM 1556 C C . GLN A 1 269 ? -27.012 14.477 -0.300 1.00 47.51 268 GLN A C 1
ATOM 1557 O O . GLN A 1 269 ? -26.568 13.387 -0.661 1.00 47.70 268 GLN A O 1
ATOM 1563 N N . ALA A 1 270 ? -28.205 14.602 0.281 1.00 46.90 269 ALA A N 1
ATOM 1564 C CA . ALA A 1 270 ? -29.033 13.428 0.517 1.00 47.91 269 ALA A CA 1
ATOM 1565 C C . ALA A 1 270 ? -29.335 12.702 -0.787 1.00 52.54 269 ALA A C 1
ATOM 1566 O O . ALA A 1 270 ? -29.216 11.474 -0.870 1.00 52.63 269 ALA A O 1
ATOM 1568 N N . VAL A 1 271 ? -29.721 13.445 -1.824 1.00 51.23 270 VAL A N 1
ATOM 1569 C CA . VAL A 1 271 ? -30.061 12.802 -3.090 1.00 52.06 270 VAL A CA 1
ATOM 1570 C C . VAL A 1 271 ? -28.859 12.060 -3.671 1.00 50.19 270 VAL A C 1
ATOM 1571 O O . VAL A 1 271 ? -28.983 10.909 -4.101 1.00 48.27 270 VAL A O 1
ATOM 1575 N N . GLU A 1 272 ? -27.678 12.698 -3.697 1.00 51.47 271 GLU A N 1
ATOM 1576 C CA . GLU A 1 272 ? -26.522 12.049 -4.332 1.00 58.76 271 GLU A CA 1
ATOM 1577 C C . GLU A 1 272 ? -26.059 10.824 -3.567 1.00 54.18 271 GLU A C 1
ATOM 1578 O O . GLU A 1 272 ? -25.480 9.906 -4.159 1.00 53.26 271 GLU A O 1
ATOM 1584 N N . ALA A 1 273 ? -26.275 10.799 -2.266 1.00 51.46 272 ALA A N 1
ATOM 1585 C CA . ALA A 1 273 ? -25.856 9.647 -1.494 1.00 48.62 272 ALA A CA 1
ATOM 1586 C C . ALA A 1 273 ? -26.815 8.482 -1.635 1.00 50.40 272 ALA A C 1
ATOM 1587 O O . ALA A 1 273 ? -26.501 7.382 -1.167 1.00 62.01 272 ALA A O 1
ATOM 1589 N N . ALA A 1 274 ? -27.965 8.692 -2.258 1.00 47.14 273 ALA A N 1
ATOM 1590 C CA . ALA A 1 274 ? -29.017 7.697 -2.273 1.00 49.34 273 ALA A CA 1
ATOM 1591 C C . ALA A 1 274 ? -29.132 7.072 -3.653 1.00 52.07 273 ALA A C 1
ATOM 1592 O O . ALA A 1 274 ? -28.641 7.614 -4.647 1.00 53.10 273 ALA A O 1
ATOM 1594 N N . ASN A 1 275 ? -29.795 5.915 -3.707 1.00 48.17 274 ASN A N 1
ATOM 1595 C CA . ASN A 1 275 ? -30.264 5.399 -4.976 1.00 45.20 274 ASN A CA 1
ATOM 1596 C C . ASN A 1 275 ? -31.783 5.459 -5.099 1.00 47.66 274 ASN A C 1
ATOM 1597 O O . ASN A 1 275 ? -32.304 5.310 -6.211 1.00 47.26 274 ASN A O 1
ATOM 1602 N N . VAL A 1 276 ? -32.490 5.755 -4.010 1.00 44.69 275 VAL A N 1
ATOM 1603 C CA . VAL A 1 276 ? -33.920 6.055 -4.024 1.00 48.86 275 VAL A CA 1
ATOM 1604 C C . VAL A 1 276 ? -34.160 7.264 -3.127 1.00 49.22 275 VAL A C 1
ATOM 1605 O O . VAL A 1 276 ? -33.481 7.437 -2.112 1.00 47.64 275 VAL A O 1
ATOM 1609 N N . ALA A 1 277 ? -35.098 8.118 -3.514 1.00 44.34 276 ALA A N 1
ATOM 1610 C CA . ALA A 1 277 ? -35.491 9.249 -2.691 1.00 42.45 276 ALA A CA 1
ATOM 1611 C C . ALA A 1 277 ? -36.971 9.149 -2.351 1.00 41.38 276 ALA A C 1
ATOM 1612 O O . ALA A 1 277 ? -37.786 8.799 -3.209 1.00 43.85 276 ALA A O 1
ATOM 1614 N N . VAL A 1 278 ? -37.316 9.401 -1.093 1.00 41.03 277 VAL A N 1
ATOM 1615 C CA . VAL A 1 278 ? -38.709 9.535 -0.679 1.00 38.85 277 VAL A CA 1
ATOM 1616 C C . VAL A 1 278 ? -38.998 11.016 -0.489 1.00 38.76 277 VAL A C 1
ATOM 1617 O O . VAL A 1 278 ? -38.511 11.632 0.468 1.00 37.75 277 VAL A O 1
ATOM 1621 N N . LEU A 1 279 ? -39.801 11.589 -1.386 1.00 34.36 278 LEU A N 1
ATOM 1622 C CA . LEU A 1 279 ? -40.173 12.993 -1.303 1.00 32.77 278 LEU A CA 1
ATOM 1623 C C . LEU A 1 279 ? -41.434 13.117 -0.465 1.00 36.43 278 LEU A C 1
ATOM 1624 O O . LEU A 1 279 ? -42.452 12.500 -0.787 1.00 39.52 278 LEU A O 1
ATOM 1629 N N . VAL A 1 280 ? -41.369 13.905 0.611 1.00 34.88 279 VAL A N 1
ATOM 1630 C CA . VAL A 1 280 ? -42.486 14.064 1.540 1.00 36.88 279 VAL A CA 1
ATOM 1631 C C . VAL A 1 280 ? -43.183 15.392 1.269 1.00 37.83 279 VAL A C 1
ATOM 1632 O O . VAL A 1 280 ? -42.538 16.442 1.188 1.00 39.37 279 VAL A O 1
ATOM 1636 N N . LEU A 1 281 ? -44.504 15.355 1.151 1.00 42.11 280 LEU A N 1
ATOM 1637 C CA . LEU A 1 281 ? -45.297 16.548 0.901 1.00 38.97 280 LEU A CA 1
ATOM 1638 C C . LEU A 1 281 ? -46.270 16.741 2.052 1.00 40.24 280 LEU A C 1
ATOM 1639 O O . LEU A 1 281 ? -46.764 15.769 2.634 1.00 39.27 280 LEU A O 1
ATOM 1644 N N . ASP A 1 282 ? -46.516 17.999 2.392 1.00 42.61 281 ASP A N 1
ATOM 1645 C CA . ASP A 1 282 ? -47.521 18.361 3.379 1.00 41.22 281 ASP A CA 1
ATOM 1646 C C . ASP A 1 282 ? -48.841 18.492 2.630 1.00 40.96 281 ASP A C 1
ATOM 1647 O O . ASP A 1 282 ? -49.038 19.452 1.886 1.00 43.43 281 ASP A O 1
ATOM 1652 N N . ALA A 1 283 ? -49.730 17.508 2.796 1.00 45.45 282 ALA A N 1
ATOM 1653 C CA . ALA A 1 283 ? -51.003 17.551 2.087 1.00 43.27 282 ALA A CA 1
ATOM 1654 C C . ALA A 1 283 ? -51.887 18.674 2.584 1.00 44.72 282 ALA A C 1
ATOM 1655 O O . ALA A 1 283 ? -52.812 19.078 1.881 1.00 54.28 282 ALA A O 1
ATOM 1657 N N . GLN A 1 284 ? -51.625 19.193 3.767 1.00 45.60 283 GLN A N 1
ATOM 1658 C CA . GLN A 1 284 ? -52.485 20.231 4.306 1.00 48.11 283 GLN A CA 1
ATOM 1659 C C . GLN A 1 284 ? -52.166 21.605 3.749 1.00 47.04 283 GLN A C 1
ATOM 1660 O O . GLN A 1 284 ? -52.746 22.583 4.221 1.00 46.25 283 GLN A O 1
ATOM 1666 N N . GLN A 1 285 ? -51.245 21.727 2.797 1.00 44.84 284 GLN A N 1
ATOM 1667 C CA . GLN A 1 285 ? -50.988 23.021 2.180 1.00 43.45 284 GLN A CA 1
ATOM 1668 C C . GLN A 1 285 ? -50.926 22.846 0.670 1.00 39.36 284 GLN A C 1
ATOM 1669 O O . GLN A 1 285 ? -50.802 21.734 0.161 1.00 44.26 284 GLN A O 1
ATOM 1675 N N . ASP A 1 286 ? -51.060 23.947 -0.050 1.00 34.78 285 ASP A N 1
ATOM 1676 C CA . ASP A 1 286 ? -50.853 23.885 -1.486 1.00 39.10 285 ASP A CA 1
ATOM 1677 C C . ASP A 1 286 ? -49.414 23.491 -1.768 1.00 40.40 285 ASP A C 1
ATOM 1678 O O . ASP A 1 286 ? -48.517 23.783 -0.978 1.00 44.47 285 ASP A O 1
ATOM 1683 N N . ILE A 1 287 ? -49.192 22.783 -2.880 1.00 43.91 286 ILE A N 1
ATOM 1684 C CA . ILE A 1 287 ? -47.819 22.503 -3.308 1.00 41.73 286 ILE A CA 1
ATOM 1685 C C . ILE A 1 287 ? -47.107 23.824 -3.583 1.00 42.46 286 ILE A C 1
ATOM 1686 O O . ILE A 1 287 ? -47.624 24.693 -4.293 1.00 47.20 286 ILE A O 1
ATOM 1691 N N . ALA A 1 288 ? -45.918 23.987 -3.017 1.00 43.93 287 ALA A N 1
ATOM 1692 C CA . ALA A 1 288 ? -45.179 25.241 -3.064 1.00 41.41 287 ALA A CA 1
ATOM 1693 C C . ALA A 1 288 ? -44.020 25.171 -4.046 1.00 44.02 287 ALA A C 1
ATOM 1694 O O . ALA A 1 288 ? -43.549 24.090 -4.418 1.00 41.22 287 ALA A O 1
ATOM 1696 N N . ASP A 1 289 ? -43.537 26.353 -4.431 1.00 45.54 288 ASP A N 1
ATOM 1697 C CA . ASP A 1 289 ? -42.343 26.414 -5.267 1.00 45.49 288 ASP A CA 1
ATOM 1698 C C . ASP A 1 289 ? -41.246 25.505 -4.722 1.00 44.35 288 ASP A C 1
ATOM 1699 O O . ASP A 1 289 ? -40.637 24.730 -5.470 1.00 41.18 288 ASP A O 1
ATOM 1704 N N . GLN A 1 290 ? -41.038 25.525 -3.407 1.00 43.98 289 GLN A N 1
ATOM 1705 C CA . GLN A 1 290 ? -39.936 24.764 -2.837 1.00 42.79 289 GLN A CA 1
ATOM 1706 C C . GLN A 1 290 ? -40.196 23.264 -2.908 1.00 43.87 289 GLN A C 1
ATOM 1707 O O . GLN A 1 290 ? -39.241 22.486 -3.013 1.00 43.07 289 GLN A O 1
ATOM 1713 N N . ASP A 1 291 ? -41.458 22.829 -2.814 1.00 42.03 290 ASP A N 1
ATOM 1714 C CA . ASP A 1 291 ? -41.760 21.435 -3.129 1.00 38.19 290 ASP A CA 1
ATOM 1715 C C . ASP A 1 291 ? -41.284 21.064 -4.523 1.00 41.13 290 ASP A C 1
ATOM 1716 O O . ASP A 1 291 ? -40.697 19.992 -4.716 1.00 43.07 290 ASP A O 1
ATOM 1721 N N . ALA A 1 292 ? -41.512 21.941 -5.508 1.00 39.81 291 ALA A N 1
ATOM 1722 C CA . ALA A 1 292 ? -41.221 21.587 -6.898 1.00 40.59 291 ALA A CA 1
ATOM 1723 C C . ALA A 1 292 ? -39.724 21.620 -7.217 1.00 41.72 291 ALA A C 1
ATOM 1724 O O . ALA A 1 292 ? -39.239 20.784 -7.989 1.00 41.14 291 ALA A O 1
ATOM 1726 N N . THR A 1 293 ? -38.965 22.567 -6.645 1.00 41.02 292 THR A N 1
ATOM 1727 C CA . THR A 1 293 ? -37.539 22.611 -6.959 1.00 36.71 292 THR A CA 1
ATOM 1728 C C . THR A 1 293 ? -36.801 21.443 -6.326 1.00 37.83 292 THR A C 1
ATOM 1729 O O . THR A 1 293 ? -35.878 20.895 -6.934 1.00 41.42 292 THR A O 1
ATOM 1733 N N . ILE A 1 294 ? -37.201 21.023 -5.123 1.00 37.65 293 ILE A N 1
ATOM 1734 C CA . ILE A 1 294 ? -36.609 19.816 -4.555 1.00 38.90 293 ILE A CA 1
ATOM 1735 C C . ILE A 1 294 ? -36.886 18.624 -5.463 1.00 36.43 293 ILE A C 1
ATOM 1736 O O . ILE A 1 294 ? -35.973 17.898 -5.864 1.00 37.41 293 ILE A O 1
ATOM 1741 N N . ALA A 1 295 ? -38.149 18.405 -5.812 1.00 35.09 294 ALA A N 1
ATOM 1742 C CA . ALA A 1 295 ? -38.439 17.313 -6.732 1.00 38.61 294 ALA A CA 1
ATOM 1743 C C . ALA A 1 295 ? -37.663 17.481 -8.039 1.00 38.52 294 ALA A C 1
ATOM 1744 O O . ALA A 1 295 ? -37.083 16.513 -8.546 1.00 36.74 294 ALA A O 1
ATOM 1746 N N . GLY A 1 296 ? -37.604 18.713 -8.570 1.00 33.95 295 GLY A N 1
ATOM 1747 C CA . GLY A 1 296 ? -36.879 18.942 -9.799 1.00 34.98 295 GLY A CA 1
ATOM 1748 C C . GLY A 1 296 ? -35.419 18.532 -9.711 1.00 45.67 295 GLY A C 1
ATOM 1749 O O . GLY A 1 296 ? -34.871 17.943 -10.650 1.00 42.46 295 GLY A O 1
ATOM 1750 N N . PHE A 1 297 ? -34.765 18.829 -8.581 1.00 42.10 296 PHE A N 1
ATOM 1751 C CA . PHE A 1 297 ? -33.374 18.422 -8.437 1.00 40.95 296 PHE A CA 1
ATOM 1752 C C . PHE A 1 297 ? -33.256 16.912 -8.461 1.00 41.29 296 PHE A C 1
ATOM 1753 O O . PHE A 1 297 ? -32.423 16.353 -9.190 1.00 42.07 296 PHE A O 1
ATOM 1761 N N . ALA A 1 298 ? -34.110 16.235 -7.689 1.00 39.68 297 ALA A N 1
ATOM 1762 C CA . ALA A 1 298 ? -34.112 14.783 -7.704 1.00 36.70 297 ALA A CA 1
ATOM 1763 C C . ALA A 1 298 ? -34.289 14.273 -9.127 1.00 39.69 297 ALA A C 1
ATOM 1764 O O . ALA A 1 298 ? -33.569 13.369 -9.566 1.00 41.02 297 ALA A O 1
ATOM 1766 N N . LEU A 1 299 ? -35.177 14.906 -9.893 1.00 35.08 298 LEU A N 1
ATOM 1767 C CA . LEU A 1 299 ? -35.387 14.467 -11.262 1.00 40.22 298 LEU A CA 1
ATOM 1768 C C . LEU A 1 299 ? -34.133 14.680 -12.116 1.00 43.04 298 LEU A C 1
ATOM 1769 O O . LEU A 1 299 ? -33.697 13.767 -12.829 1.00 40.89 298 LEU A O 1
ATOM 1774 N N . GLU A 1 300 ? -33.513 15.862 -12.030 1.00 39.21 299 GLU A N 1
ATOM 1775 C CA . GLU A 1 300 ? -32.298 16.095 -12.806 1.00 37.76 299 GLU A CA 1
ATOM 1776 C C . GLU A 1 300 ? -31.201 15.120 -12.411 1.00 45.86 299 GLU A C 1
ATOM 1777 O O . GLU A 1 300 ? -30.316 14.808 -13.221 1.00 46.61 299 GLU A O 1
ATOM 1783 N N . ALA A 1 301 ? -31.223 14.643 -11.167 1.00 42.99 300 ALA A N 1
ATOM 1784 C CA . ALA A 1 301 ? -30.252 13.630 -10.790 1.00 43.99 300 ALA A CA 1
ATOM 1785 C C . ALA A 1 301 ? -30.607 12.269 -11.358 1.00 42.25 300 ALA A C 1
ATOM 1786 O O . ALA A 1 301 ? -29.783 11.350 -11.276 1.00 42.09 300 ALA A O 1
ATOM 1788 N N . GLY A 1 302 ? -31.783 12.133 -11.974 1.00 42.24 301 GLY A N 1
ATOM 1789 C CA . GLY A 1 302 ? -32.237 10.823 -12.390 1.00 39.17 301 GLY A CA 1
ATOM 1790 C C . GLY A 1 302 ? -32.517 9.889 -11.238 1.00 36.94 301 GLY A C 1
ATOM 1791 O O . GLY A 1 302 ? -32.560 8.674 -11.434 1.00 39.59 301 GLY A O 1
ATOM 1792 N N . ARG A 1 303 ? -32.719 10.433 -10.041 1.00 37.06 302 ARG A N 1
ATOM 1793 C CA . ARG A 1 303 ? -32.888 9.628 -8.843 1.00 37.93 302 ARG A CA 1
ATOM 1794 C C . ARG A 1 303 ? -34.220 8.885 -8.881 1.00 37.39 302 ARG A C 1
ATOM 1795 O O . ARG A 1 303 ? -35.255 9.473 -9.193 1.00 39.69 302 ARG A O 1
ATOM 1803 N N . ALA A 1 304 ? -34.189 7.583 -8.605 1.00 37.91 303 ALA A N 1
ATOM 1804 C CA . ALA A 1 304 ? -35.425 6.842 -8.420 1.00 36.05 303 ALA A CA 1
ATOM 1805 C C . ALA A 1 304 ? -36.207 7.457 -7.280 1.00 39.95 303 ALA A C 1
ATOM 1806 O O . ALA A 1 304 ? -35.629 7.962 -6.318 1.00 47.11 303 ALA A O 1
ATOM 1808 N N . LEU A 1 305 ? -37.528 7.367 -7.350 1.00 35.57 304 LEU A N 1
ATOM 1809 C CA . LEU A 1 305 ? -38.328 8.223 -6.491 1.00 38.82 304 LEU A CA 1
ATOM 1810 C C . LEU A 1 305 ? -39.592 7.515 -6.034 1.00 41.10 304 LEU A C 1
ATOM 1811 O O . LEU A 1 305 ? -40.205 6.767 -6.804 1.00 46.77 304 LEU A O 1
ATOM 1816 N N . VAL A 1 306 ? -39.952 7.737 -4.765 1.00 35.67 305 VAL A N 1
ATOM 1817 C CA . VAL A 1 306 ? -41.260 7.403 -4.208 1.00 35.31 305 VAL A CA 1
ATOM 1818 C C . VAL A 1 306 ? -41.805 8.658 -3.549 1.00 38.62 305 VAL A C 1
ATOM 1819 O O . VAL A 1 306 ? -41.051 9.395 -2.906 1.00 44.84 305 VAL A O 1
ATOM 1823 N N . VAL A 1 307 ? -43.095 8.929 -3.725 1.00 35.27 306 VAL A N 1
ATOM 1824 C CA . VAL A 1 307 ? -43.694 10.163 -3.223 1.00 37.72 306 VAL A CA 1
ATOM 1825 C C . VAL A 1 307 ? -44.622 9.820 -2.065 1.00 41.02 306 VAL A C 1
ATOM 1826 O O . VAL A 1 307 ? -45.567 9.034 -2.217 1.00 41.55 306 VAL A O 1
ATOM 1830 N N . ALA A 1 308 ? -44.364 10.431 -0.917 1.00 38.48 307 ALA A N 1
ATOM 1831 C CA . ALA A 1 308 ? -45.132 10.216 0.303 1.00 39.09 307 ALA A CA 1
ATOM 1832 C C . ALA A 1 308 ? -45.950 11.476 0.557 1.00 40.81 307 ALA A C 1
ATOM 1833 O O . ALA A 1 308 ? -45.404 12.493 0.988 1.00 45.41 307 ALA A O 1
ATOM 1835 N N . VAL A 1 309 ? -47.242 11.432 0.250 1.00 42.32 308 VAL A N 1
ATOM 1836 C CA . VAL A 1 309 ? -48.137 12.543 0.566 1.00 43.28 308 VAL A CA 1
ATOM 1837 C C . VAL A 1 309 ? -48.506 12.425 2.043 1.00 47.03 308 VAL A C 1
ATOM 1838 O O . VAL A 1 309 ? -49.255 11.528 2.442 1.00 50.11 308 VAL A O 1
ATOM 1842 N N . ASN A 1 310 ? -47.971 13.317 2.866 1.00 44.42 309 ASN A N 1
ATOM 1843 C CA . ASN A 1 310 ? -48.063 13.140 4.308 1.00 46.25 309 ASN A CA 1
ATOM 1844 C C . ASN A 1 310 ? -49.156 14.028 4.908 1.00 47.83 309 ASN A C 1
ATOM 1845 O O . ASN A 1 310 ? -49.729 14.898 4.243 1.00 43.22 309 ASN A O 1
ATOM 1850 N N . LYS A 1 311 ? -49.460 13.766 6.189 1.00 52.22 310 LYS A N 1
ATOM 1851 C CA . LYS A 1 311 ? -50.511 14.463 6.946 1.00 51.86 310 LYS A CA 1
ATOM 1852 C C . LYS A 1 311 ? -51.896 14.224 6.349 1.00 56.55 310 LYS A C 1
ATOM 1853 O O . LYS A 1 311 ? -52.779 15.080 6.431 1.00 59.08 310 LYS A O 1
ATOM 1859 N N . TRP A 1 312 ? -52.096 13.053 5.745 1.00 60.34 311 TRP A N 1
ATOM 1860 C CA . TRP A 1 312 ? -53.384 12.705 5.158 1.00 54.53 311 TRP A CA 1
ATOM 1861 C C . TRP A 1 312 ? -54.447 12.599 6.229 1.00 59.13 311 TRP A C 1
ATOM 1862 O O . TRP A 1 312 ? -55.636 12.726 5.930 1.00 63.52 311 TRP A O 1
ATOM 1873 N N . ASP A 1 313 ? -54.027 12.421 7.481 1.00 63.29 312 ASP A N 1
ATOM 1874 C CA . ASP A 1 313 ? -54.963 12.353 8.597 1.00 68.70 312 ASP A CA 1
ATOM 1875 C C . ASP A 1 313 ? -55.766 13.636 8.739 1.00 71.49 312 ASP A C 1
ATOM 1876 O O . ASP A 1 313 ? -56.890 13.608 9.251 1.00 72.42 312 ASP A O 1
ATOM 1881 N N . GLY A 1 314 ? -55.219 14.761 8.271 1.00 100.15 313 GLY A N 1
ATOM 1882 C CA . GLY A 1 314 ? -55.917 16.027 8.395 1.00 100.43 313 GLY A CA 1
ATOM 1883 C C . GLY A 1 314 ? -56.998 16.263 7.357 1.00 101.36 313 GLY A C 1
ATOM 1884 O O . GLY A 1 314 ? -57.952 17.004 7.619 1.00 105.51 313 GLY A O 1
ATOM 1885 N N . ILE A 1 315 ? -56.889 15.626 6.192 1.00 76.98 314 ILE A N 1
ATOM 1886 C CA . ILE A 1 315 ? -57.768 15.916 5.062 1.00 72.59 314 ILE A CA 1
ATOM 1887 C C . ILE A 1 315 ? -59.105 15.207 5.251 1.00 76.03 314 ILE A C 1
ATOM 1888 O O . ILE A 1 315 ? -59.158 13.976 5.350 1.00 75.13 314 ILE A O 1
ATOM 1893 N N . SER A 1 316 ? -60.193 15.983 5.238 1.00 76.50 315 SER A N 1
ATOM 1894 C CA . SER A 1 316 ? -61.536 15.423 5.239 1.00 78.87 315 SER A CA 1
ATOM 1895 C C . SER A 1 316 ? -61.831 14.736 3.908 1.00 84.19 315 SER A C 1
ATOM 1896 O O . SER A 1 316 ? -61.161 14.962 2.895 1.00 83.21 315 SER A O 1
ATOM 1899 N N . GLU A 1 317 ? -62.868 13.897 3.912 1.00 87.32 316 GLU A N 1
ATOM 1900 C CA . GLU A 1 317 ? -63.137 13.071 2.739 1.00 91.15 316 GLU A CA 1
ATOM 1901 C C . GLU A 1 317 ? -63.508 13.929 1.534 1.00 94.91 316 GLU A C 1
ATOM 1902 O O . GLU A 1 317 ? -63.011 13.704 0.422 1.00 93.37 316 GLU A O 1
ATOM 1908 N N . GLU A 1 318 ? -64.398 14.910 1.735 1.00 108.34 317 GLU A N 1
ATOM 1909 C CA . GLU A 1 318 ? -64.780 15.822 0.655 1.00 106.11 317 GLU A CA 1
ATOM 1910 C C . GLU A 1 318 ? -63.555 16.488 0.031 1.00 104.40 317 GLU A C 1
ATOM 1911 O O . GLU A 1 318 ? -63.393 16.504 -1.194 1.00 103.93 317 GLU A O 1
ATOM 1913 N N . ARG A 1 319 ? -62.665 17.021 0.868 1.00 91.56 318 ARG A N 1
ATOM 1914 C CA . ARG A 1 319 ? -61.486 17.704 0.367 1.00 83.62 318 ARG A CA 1
ATOM 1915 C C . ARG A 1 319 ? -60.463 16.749 -0.233 1.00 87.63 318 ARG A C 1
ATOM 1916 O O . ARG A 1 319 ? -59.500 17.214 -0.848 1.00 84.92 318 ARG A O 1
ATOM 1924 N N . ARG A 1 320 ? -60.641 15.436 -0.088 1.00 81.36 319 ARG A N 1
ATOM 1925 C CA . ARG A 1 320 ? -59.543 14.534 -0.427 1.00 81.69 319 ARG A CA 1
ATOM 1926 C C . ARG A 1 320 ? -59.305 14.437 -1.933 1.00 83.53 319 ARG A C 1
ATOM 1927 O O . ARG A 1 320 ? -58.152 14.432 -2.383 1.00 80.30 319 ARG A O 1
ATOM 1935 N N . GLU A 1 321 ? -60.363 14.332 -2.733 1.00 90.72 320 GLU A N 1
ATOM 1936 C CA . GLU A 1 321 ? -60.138 14.251 -4.171 1.00 89.76 320 GLU A CA 1
ATOM 1937 C C . GLU A 1 321 ? -59.657 15.582 -4.725 1.00 85.95 320 GLU A C 1
ATOM 1938 O O . GLU A 1 321 ? -58.750 15.614 -5.562 1.00 80.04 320 GLU A O 1
ATOM 1944 N N . GLN A 1 322 ? -60.206 16.694 -4.229 1.00 110.75 321 GLN A N 1
ATOM 1945 C CA . GLN A 1 322 ? -59.699 18.006 -4.619 1.00 109.81 321 GLN A CA 1
ATOM 1946 C C . GLN A 1 322 ? -58.200 18.130 -4.368 1.00 107.99 321 GLN A C 1
ATOM 1947 O O . GLN A 1 322 ? -57.541 18.967 -4.994 1.00 106.99 321 GLN A O 1
ATOM 1949 N N . VAL A 1 323 ? -57.655 17.333 -3.455 1.00 83.73 322 VAL A N 1
ATOM 1950 C CA . VAL A 1 323 ? -56.238 17.398 -3.135 1.00 70.79 322 VAL A CA 1
ATOM 1951 C C . VAL A 1 323 ? -55.420 16.451 -4.001 1.00 70.78 322 VAL A C 1
ATOM 1952 O O . VAL A 1 323 ? -54.366 16.831 -4.508 1.00 69.56 322 VAL A O 1
ATOM 1956 N N . LYS A 1 324 ? -55.883 15.219 -4.224 1.00 73.47 323 LYS A N 1
ATOM 1957 C CA . LYS A 1 324 ? -55.177 14.345 -5.160 1.00 64.36 323 LYS A CA 1
ATOM 1958 C C . LYS A 1 324 ? -55.117 14.966 -6.548 1.00 63.50 323 LYS A C 1
ATOM 1959 O O . LYS A 1 324 ? -54.070 14.938 -7.196 1.00 67.73 323 LYS A O 1
ATOM 1965 N N . ARG A 1 325 ? -56.229 15.535 -7.014 1.00 69.23 324 ARG A N 1
ATOM 1966 C CA . ARG A 1 325 ? -56.235 16.311 -8.249 1.00 73.24 324 ARG A CA 1
ATOM 1967 C C . ARG A 1 325 ? -55.138 17.371 -8.228 1.00 69.29 324 ARG A C 1
ATOM 1968 O O . ARG A 1 325 ? -54.236 17.358 -9.068 1.00 69.07 324 ARG A O 1
ATOM 1976 N N . ASP A 1 326 ? -55.208 18.296 -7.259 1.00 63.42 325 ASP A N 1
ATOM 1977 C CA . ASP A 1 326 ? -54.240 19.390 -7.145 1.00 61.79 325 ASP A CA 1
ATOM 1978 C C . ASP A 1 326 ? -52.798 18.893 -7.203 1.00 62.08 325 ASP A C 1
ATOM 1979 O O . ASP A 1 326 ? -51.930 19.536 -7.807 1.00 56.47 325 ASP A O 1
ATOM 1984 N N . ILE A 1 327 ? -52.521 17.747 -6.586 1.00 62.92 326 ILE A N 1
ATOM 1985 C CA . ILE A 1 327 ? -51.140 17.305 -6.494 1.00 57.78 326 ILE A CA 1
ATOM 1986 C C . ILE A 1 327 ? -50.668 16.740 -7.819 1.00 59.59 326 ILE A C 1
ATOM 1987 O O . ILE A 1 327 ? -49.569 17.055 -8.273 1.00 61.42 326 ILE A O 1
ATOM 1992 N N . SER A 1 328 ? -51.487 15.940 -8.491 1.00 72.52 327 SER A N 1
ATOM 1993 C CA . SER A 1 328 ? -51.055 15.433 -9.787 1.00 74.91 327 SER A CA 1
ATOM 1994 C C . SER A 1 328 ? -50.982 16.543 -10.841 1.00 74.90 327 SER A C 1
ATOM 1995 O O . SER A 1 328 ? -50.165 16.454 -11.760 1.00 77.50 327 SER A O 1
ATOM 1998 N N . ARG A 1 329 ? -51.797 17.596 -10.725 1.00 59.49 328 ARG A N 1
ATOM 1999 C CA . ARG A 1 329 ? -51.734 18.689 -11.699 1.00 63.61 328 ARG A CA 1
ATOM 2000 C C . ARG A 1 329 ? -50.443 19.495 -11.534 1.00 60.74 328 ARG A C 1
ATOM 2001 O O . ARG A 1 329 ? -49.847 19.959 -12.517 1.00 55.17 328 ARG A O 1
ATOM 2009 N N . LYS A 1 330 ? -49.992 19.664 -10.298 1.00 57.87 329 LYS A N 1
ATOM 2010 C CA . LYS A 1 330 ? -48.871 20.548 -10.048 1.00 52.30 329 LYS A CA 1
ATOM 2011 C C . LYS A 1 330 ? -47.540 19.816 -9.998 1.00 50.22 329 LYS A C 1
ATOM 2012 O O . LYS A 1 330 ? -46.490 20.439 -10.185 1.00 51.28 329 LYS A O 1
ATOM 2018 N N . LEU A 1 331 ? -47.556 18.511 -9.819 1.00 47.73 330 LEU A N 1
ATOM 2019 C CA . LEU A 1 331 ? -46.327 17.746 -9.865 1.00 43.29 330 LEU A CA 1
ATOM 2020 C C . LEU A 1 331 ? -46.440 16.791 -11.032 1.00 46.57 330 LEU A C 1
ATOM 2021 O O . LEU A 1 331 ? -46.185 15.593 -10.882 1.00 46.15 330 LEU A O 1
ATOM 2026 N N . TYR A 1 332 ? -46.876 17.308 -12.186 1.00 51.07 331 TYR A N 1
ATOM 2027 C CA . TYR A 1 332 ? -47.052 16.465 -13.371 1.00 49.25 331 TYR A CA 1
ATOM 2028 C C . TYR A 1 332 ? -45.776 15.700 -13.714 1.00 46.60 331 TYR A C 1
ATOM 2029 O O . TYR A 1 332 ? -45.821 14.498 -13.999 1.00 48.73 331 TYR A O 1
ATOM 2038 N N . PHE A 1 333 ? -44.623 16.359 -13.622 1.00 42.05 332 PHE A N 1
ATOM 2039 C CA . PHE A 1 333 ? -43.378 15.735 -14.027 1.00 40.90 332 PHE A CA 1
ATOM 2040 C C . PHE A 1 333 ? -42.960 14.593 -13.124 1.00 44.47 332 PHE A C 1
ATOM 2041 O O . PHE A 1 333 ? -41.900 14.016 -13.372 1.00 46.37 332 PHE A O 1
ATOM 2049 N N . LEU A 1 334 ? -43.742 14.251 -12.097 1.00 42.05 333 LEU A N 1
ATOM 2050 C CA . LEU A 1 334 ? -43.467 13.094 -11.260 1.00 40.78 333 LEU A CA 1
ATOM 2051 C C . LEU A 1 334 ? -44.415 11.945 -11.554 1.00 45.54 333 LEU A C 1
ATOM 2052 O O . LEU A 1 334 ? -44.517 11.006 -10.756 1.00 47.14 333 LEU A O 1
ATOM 2057 N N . ASP A 1 335 ? -45.097 11.989 -12.694 1.00 47.59 334 ASP A N 1
ATOM 2058 C CA . ASP A 1 335 ? -46.055 10.944 -13.029 1.00 47.82 334 ASP A CA 1
ATOM 2059 C C . ASP A 1 335 ? -45.415 9.568 -13.148 1.00 47.60 334 ASP A C 1
ATOM 2060 O O . ASP A 1 335 ? -46.145 8.581 -13.217 1.00 53.05 334 ASP A O 1
ATOM 2065 N N . PHE A 1 336 ? -44.084 9.469 -13.150 1.00 48.38 335 PHE A N 1
ATOM 2066 C CA . PHE A 1 336 ? -43.392 8.181 -13.188 1.00 45.96 335 PHE A CA 1
ATOM 2067 C C . PHE A 1 336 ? -43.255 7.519 -11.827 1.00 45.55 335 PHE A C 1
ATOM 2068 O O . PHE A 1 336 ? -42.724 6.406 -11.763 1.00 46.16 335 PHE A O 1
ATOM 2076 N N . ALA A 1 337 ? -43.660 8.173 -10.743 1.00 40.95 336 ALA A N 1
ATOM 2077 C CA . ALA A 1 337 ? -43.454 7.629 -9.409 1.00 41.99 336 ALA A CA 1
ATOM 2078 C C . ALA A 1 337 ? -44.785 7.271 -8.759 1.00 43.22 336 ALA A C 1
ATOM 2079 O O . ALA A 1 337 ? -45.804 7.922 -9.002 1.00 45.59 336 ALA A O 1
ATOM 2081 N N . LYS A 1 338 ? -44.773 6.233 -7.924 1.00 40.92 337 LYS A N 1
ATOM 2082 C CA . LYS A 1 338 ? -45.962 5.902 -7.153 1.00 39.72 337 LYS A CA 1
ATOM 2083 C C . LYS A 1 338 ? -46.160 6.940 -6.044 1.00 42.93 337 LYS A C 1
ATOM 2084 O O . LYS A 1 338 ? -45.213 7.342 -5.368 1.00 41.10 337 LYS A O 1
ATOM 2090 N N . PHE A 1 339 ? -47.398 7.372 -5.844 1.00 47.03 338 PHE A N 1
ATOM 2091 C CA . PHE A 1 339 ? -47.727 8.294 -4.763 1.00 46.41 338 PHE A CA 1
ATOM 2092 C C . PHE A 1 339 ? -48.424 7.530 -3.637 1.00 47.21 338 PHE A C 1
ATOM 2093 O O . PHE A 1 339 ? -49.402 6.814 -3.876 1.00 47.28 338 PHE A O 1
ATOM 2101 N N . HIS A 1 340 ? -47.897 7.651 -2.424 1.00 47.15 339 HIS A N 1
ATOM 2102 C CA . HIS A 1 340 ? -48.555 7.120 -1.239 1.00 50.16 339 HIS A CA 1
ATOM 2103 C C . HIS A 1 340 ? -49.190 8.254 -0.446 1.00 49.76 339 HIS A C 1
ATOM 2104 O O . HIS A 1 340 ? -48.700 9.392 -0.448 1.00 45.99 339 HIS A O 1
ATOM 2111 N N . PHE A 1 341 ? -50.305 7.939 0.212 1.00 48.35 340 PHE A N 1
ATOM 2112 C CA . PHE A 1 341 ? -51.055 8.917 1.001 1.00 50.56 340 PHE A CA 1
ATOM 2113 C C . PHE A 1 341 ? -51.069 8.418 2.437 1.00 47.92 340 PHE A C 1
ATOM 2114 O O . PHE A 1 341 ? -51.816 7.498 2.774 1.00 58.77 340 PHE A O 1
ATOM 2122 N N . ILE A 1 342 ? -50.235 9.021 3.278 1.00 49.08 341 ILE A N 1
ATOM 2123 C CA . ILE A 1 342 ? -49.858 8.428 4.554 1.00 56.21 341 ILE A CA 1
ATOM 2124 C C . ILE A 1 342 ? -50.022 9.451 5.668 1.00 53.21 341 ILE A C 1
ATOM 2125 O O . ILE A 1 342 ? -50.138 10.654 5.433 1.00 52.62 341 ILE A O 1
ATOM 2130 N N . SER A 1 343 ? -49.964 8.960 6.901 1.00 54.13 342 SER A N 1
ATOM 2131 C CA . SER A 1 343 ? -49.876 9.826 8.076 1.00 59.20 342 SER A CA 1
ATOM 2132 C C . SER A 1 343 ? -48.693 9.348 8.915 1.00 60.37 342 SER A C 1
ATOM 2133 O O . SER A 1 343 ? -48.782 8.317 9.589 1.00 60.20 342 SER A O 1
ATOM 2136 N N . ALA A 1 344 ? -47.578 10.085 8.840 1.00 57.35 343 ALA A N 1
ATOM 2137 C CA . ALA A 1 344 ? -46.410 9.747 9.648 1.00 58.47 343 ALA A CA 1
ATOM 2138 C C . ALA A 1 344 ? -46.722 9.825 11.135 1.00 62.27 343 ALA A C 1
ATOM 2139 O O . ALA A 1 344 ? -46.270 8.982 11.916 1.00 64.85 343 ALA A O 1
ATOM 2141 N N . LEU A 1 345 ? -47.507 10.821 11.545 1.00 64.03 344 LEU A N 1
ATOM 2142 C CA . LEU A 1 345 ? -47.817 10.985 12.960 1.00 65.12 344 LEU A CA 1
ATOM 2143 C C . LEU A 1 345 ? -48.554 9.765 13.493 1.00 68.26 344 LEU A C 1
ATOM 2144 O O . LEU A 1 345 ? -48.076 9.088 14.411 1.00 70.23 344 LEU A O 1
ATOM 2149 N N . LYS A 1 346 ? -49.693 9.434 12.884 1.00 65.13 345 LYS A N 1
ATOM 2150 C CA . LYS A 1 346 ? -50.476 8.283 13.307 1.00 69.87 345 LYS A CA 1
ATOM 2151 C C . LYS A 1 346 ? -49.919 6.975 12.753 1.00 71.66 345 LYS A C 1
ATOM 2152 O O . LYS A 1 346 ? -50.519 5.914 12.976 1.00 74.36 345 LYS A O 1
ATOM 2154 N N . GLU A 1 347 ? -48.794 7.039 12.034 1.00 70.01 346 GLU A N 1
ATOM 2155 C CA . GLU A 1 347 ? -48.040 5.864 11.589 1.00 68.36 346 GLU A CA 1
ATOM 2156 C C . GLU A 1 347 ? -48.932 4.918 10.791 1.00 68.31 346 GLU A C 1
ATOM 2157 O O . GLU A 1 347 ? -48.920 3.701 10.991 1.00 67.99 346 GLU A O 1
ATOM 2163 N N . ARG A 1 348 ? -49.717 5.494 9.883 1.00 69.17 347 ARG A N 1
ATOM 2164 C CA . ARG A 1 348 ? -50.616 4.756 9.011 1.00 70.27 347 ARG A CA 1
ATOM 2165 C C . ARG A 1 348 ? -50.093 4.827 7.583 1.00 68.85 347 ARG A C 1
ATOM 2166 O O . ARG A 1 348 ? -49.697 5.896 7.107 1.00 66.23 347 ARG A O 1
ATOM 2174 N N . GLY A 1 349 ? -50.133 3.702 6.884 1.00 72.27 348 GLY A N 1
ATOM 2175 C CA . GLY A 1 349 ? -49.645 3.676 5.528 1.00 65.76 348 GLY A CA 1
ATOM 2176 C C . GLY A 1 349 ? -48.149 3.527 5.372 1.00 70.73 348 GLY A C 1
ATOM 2177 O O . GLY A 1 349 ? -47.664 3.538 4.235 1.00 75.07 348 GLY A O 1
ATOM 2178 N N . ILE A 1 350 ? -47.401 3.405 6.470 1.00 73.08 349 ILE A N 1
ATOM 2179 C CA . ILE A 1 350 ? -45.949 3.261 6.382 1.00 70.31 349 ILE A CA 1
ATOM 2180 C C . ILE A 1 350 ? -45.553 1.904 5.807 1.00 76.53 349 ILE A C 1
ATOM 2181 O O . ILE A 1 350 ? -44.525 1.788 5.131 1.00 78.01 349 ILE A O 1
ATOM 2186 N N . ASP A 1 351 ? -46.351 0.862 6.055 1.00 92.03 350 ASP A N 1
ATOM 2187 C CA . ASP A 1 351 ? -45.991 -0.485 5.616 1.00 92.85 350 ASP A CA 1
ATOM 2188 C C . ASP A 1 351 ? -45.805 -0.557 4.100 1.00 89.23 350 ASP A C 1
ATOM 2189 O O . ASP A 1 351 ? -44.835 -1.146 3.607 1.00 88.18 350 ASP A O 1
ATOM 2194 N N . GLY A 1 352 ? -46.735 0.032 3.343 1.00 81.86 351 GLY A N 1
ATOM 2195 C CA . GLY A 1 352 ? -46.665 -0.007 1.890 1.00 77.32 351 GLY A CA 1
ATOM 2196 C C . GLY A 1 352 ? -45.518 0.787 1.295 1.00 70.24 351 GLY A C 1
ATOM 2197 O O . GLY A 1 352 ? -45.189 0.600 0.115 1.00 64.56 351 GLY A O 1
ATOM 2198 N N . LEU A 1 353 ? -44.917 1.687 2.077 1.00 71.00 352 LEU A N 1
ATOM 2199 C CA . LEU A 1 353 ? -43.777 2.446 1.580 1.00 65.32 352 LEU A CA 1
ATOM 2200 C C . LEU A 1 353 ? -42.646 1.517 1.184 1.00 63.96 352 LEU A C 1
ATOM 2201 O O . LEU A 1 353 ? -41.934 1.770 0.207 1.00 64.73 352 LEU A O 1
ATOM 2206 N N . PHE A 1 354 ? -42.463 0.432 1.928 1.00 63.69 353 PHE A N 1
ATOM 2207 C CA . PHE A 1 354 ? -41.252 -0.347 1.739 1.00 62.13 353 PHE A CA 1
ATOM 2208 C C . PHE A 1 354 ? -41.246 -1.070 0.393 1.00 62.83 353 PHE A C 1
ATOM 2209 O O . PHE A 1 354 ? -40.225 -1.066 -0.309 1.00 58.17 353 PHE A O 1
ATOM 2217 N N . GLU A 1 355 ? -42.385 -1.635 -0.022 1.00 60.67 354 GLU A N 1
ATOM 2218 C CA . GLU A 1 355 ? -42.438 -2.261 -1.341 1.00 54.37 354 GLU A CA 1
ATOM 2219 C C . GLU A 1 355 ? -42.100 -1.256 -2.443 1.00 58.79 354 GLU A C 1
ATOM 2220 O O . GLU A 1 355 ? -41.344 -1.572 -3.374 1.00 54.91 354 GLU A O 1
ATOM 2222 N N . SER A 1 356 ? -42.656 -0.041 -2.367 1.00 56.98 355 SER A N 1
ATOM 2223 C CA . SER A 1 356 ? -42.432 0.913 -3.450 1.00 56.15 355 SER A CA 1
ATOM 2224 C C . SER A 1 356 ? -40.979 1.349 -3.517 1.00 53.19 355 SER A C 1
ATOM 2225 O O . SER A 1 356 ? -40.453 1.582 -4.616 1.00 50.56 355 SER A O 1
ATOM 2228 N N . ILE A 1 357 ? -40.322 1.462 -2.358 1.00 55.38 356 ILE A N 1
ATOM 2229 C CA . ILE A 1 357 ? -38.899 1.787 -2.326 1.00 52.60 356 ILE A CA 1
ATOM 2230 C C . ILE A 1 357 ? -38.110 0.670 -2.989 1.00 53.91 356 ILE A C 1
ATOM 2231 O O . ILE A 1 357 ? -37.216 0.907 -3.813 1.00 54.44 356 ILE A O 1
ATOM 2236 N N . GLN A 1 358 ? -38.433 -0.572 -2.642 1.00 52.33 357 GLN A N 1
ATOM 2237 C CA . GLN A 1 358 ? -37.805 -1.688 -3.329 1.00 52.23 357 GLN A CA 1
ATOM 2238 C C . GLN A 1 358 ? -38.129 -1.658 -4.815 1.00 51.79 357 GLN A C 1
ATOM 2239 O O . GLN A 1 358 ? -37.243 -1.843 -5.657 1.00 50.50 357 GLN A O 1
ATOM 2245 N N . ALA A 1 359 ? -39.400 -1.429 -5.162 1.00 53.18 358 ALA A N 1
ATOM 2246 C CA . ALA A 1 359 ? -39.758 -1.442 -6.576 1.00 49.43 358 ALA A CA 1
ATOM 2247 C C . ALA A 1 359 ? -39.013 -0.364 -7.347 1.00 53.45 358 ALA A C 1
ATOM 2248 O O . ALA A 1 359 ? -38.502 -0.621 -8.445 1.00 50.73 358 ALA A O 1
ATOM 2250 N N . ALA A 1 360 ? -38.907 0.842 -6.774 1.00 50.99 359 ALA A N 1
ATOM 2251 C CA . ALA A 1 360 ? -38.201 1.915 -7.469 1.00 46.43 359 ALA A CA 1
ATOM 2252 C C . ALA A 1 360 ? -36.723 1.584 -7.644 1.00 48.14 359 ALA A C 1
ATOM 2253 O O . ALA A 1 360 ? -36.147 1.830 -8.710 1.00 48.78 359 ALA A O 1
ATOM 2255 N N . TYR A 1 361 ? -36.091 1.014 -6.619 1.00 48.44 360 TYR A N 1
ATOM 2256 C CA . TYR A 1 361 ? -34.689 0.640 -6.755 1.00 47.67 360 TYR A CA 1
ATOM 2257 C C . TYR A 1 361 ? -34.504 -0.405 -7.848 1.00 50.24 360 TYR A C 1
ATOM 2258 O O . TYR A 1 361 ? -33.621 -0.272 -8.710 1.00 47.91 360 TYR A O 1
ATOM 2267 N N . ASN A 1 362 ? -35.315 -1.471 -7.812 1.00 50.27 361 ASN A N 1
ATOM 2268 C CA . ASN A 1 362 ? -35.219 -2.503 -8.837 1.00 46.19 361 ASN A CA 1
ATOM 2269 C C . ASN A 1 362 ? -35.356 -1.889 -10.220 1.00 46.15 361 ASN A C 1
ATOM 2270 O O . ASN A 1 362 ? -34.512 -2.114 -11.095 1.00 50.83 361 ASN A O 1
ATOM 2275 N N . ALA A 1 363 ? -36.384 -1.059 -10.419 1.00 47.54 362 ALA A N 1
ATOM 2276 C CA . ALA A 1 363 ? -36.558 -0.418 -11.718 1.00 42.66 362 ALA A CA 1
ATOM 2277 C C . ALA A 1 363 ? -35.331 0.389 -12.087 1.00 44.64 362 ALA A C 1
ATOM 2278 O O . ALA A 1 363 ? -34.840 0.290 -13.213 1.00 46.19 362 ALA A O 1
ATOM 2280 N N . ALA A 1 364 ? -34.787 1.149 -11.133 1.00 46.83 363 ALA A N 1
ATOM 2281 C CA . ALA A 1 364 ? -33.638 1.994 -11.422 1.00 44.06 363 ALA A CA 1
ATOM 2282 C C . ALA A 1 364 ? -32.458 1.168 -11.898 1.00 47.62 363 ALA A C 1
ATOM 2283 O O . ALA A 1 364 ? -31.638 1.647 -12.689 1.00 45.81 363 ALA A O 1
ATOM 2285 N N . MET A 1 365 ? -32.341 -0.065 -11.415 1.00 45.16 364 MET A N 1
ATOM 2286 C CA . MET A 1 365 ? -31.172 -0.882 -11.681 1.00 45.76 364 MET A CA 1
ATOM 2287 C C . MET A 1 365 ? -31.364 -1.870 -12.825 1.00 51.13 364 MET A C 1
ATOM 2288 O O . MET A 1 365 ? -30.484 -2.711 -13.057 1.00 52.16 364 MET A O 1
ATOM 2293 N N . ILE A 1 366 ? -32.458 -1.763 -13.580 1.00 51.12 365 ILE A N 1
ATOM 2294 C CA . ILE A 1 366 ? -32.796 -2.824 -14.521 1.00 48.41 365 ILE A CA 1
ATOM 2295 C C . ILE A 1 366 ? -31.764 -2.921 -15.642 1.00 48.65 365 ILE A C 1
ATOM 2296 O O . ILE A 1 366 ? -31.166 -1.924 -16.065 1.00 51.56 365 ILE A O 1
ATOM 2301 N N . LYS A 1 367 ? -31.552 -4.149 -16.124 1.00 51.50 366 LYS A N 1
ATOM 2302 C CA . LYS A 1 367 ? -30.780 -4.429 -17.334 1.00 50.98 366 LYS A CA 1
ATOM 2303 C C . LYS A 1 367 ? -31.722 -5.125 -18.319 1.00 52.51 366 LYS A C 1
ATOM 2304 O O . LYS A 1 367 ? -32.186 -6.241 -18.064 1.00 55.19 366 LYS A O 1
ATOM 2306 N N . MET A 1 368 ? -32.037 -4.451 -19.427 1.00 50.50 367 MET A N 1
ATOM 2307 C CA . MET A 1 368 ? -33.034 -4.921 -20.395 1.00 50.29 367 MET A CA 1
ATOM 2308 C C . MET A 1 368 ? -32.333 -5.460 -21.643 1.00 49.41 367 MET A C 1
ATOM 2309 O O . MET A 1 368 ? -31.524 -4.740 -22.255 1.00 47.40 367 MET A O 1
ATOM 2314 N N . PRO A 1 369 ? -32.582 -6.703 -22.057 1.00 52.93 368 PRO A N 1
ATOM 2315 C CA . PRO A 1 369 ? -31.913 -7.224 -23.258 1.00 51.39 368 PRO A CA 1
ATOM 2316 C C . PRO A 1 369 ? -32.428 -6.523 -24.507 1.00 53.66 368 PRO A C 1
ATOM 2317 O O . PRO A 1 369 ? -33.624 -6.250 -24.636 1.00 50.76 368 PRO A O 1
ATOM 2321 N N . THR A 1 370 ? -31.496 -6.175 -25.398 1.00 52.44 369 THR A N 1
ATOM 2322 C CA . THR A 1 370 ? -31.831 -5.509 -26.659 1.00 52.78 369 THR A CA 1
ATOM 2323 C C . THR A 1 370 ? -32.974 -6.172 -27.427 1.00 53.82 369 THR A C 1
ATOM 2324 O O . THR A 1 370 ? -33.863 -5.444 -27.905 1.00 53.08 369 THR A O 1
ATOM 2328 N N . PRO A 1 371 ? -33.024 -7.506 -27.594 1.00 55.75 370 PRO A N 1
ATOM 2329 C CA . PRO A 1 371 ? -34.168 -8.087 -28.329 1.00 56.94 370 PRO A CA 1
ATOM 2330 C C . PRO A 1 371 ? -35.510 -7.857 -27.657 1.00 55.03 370 PRO A C 1
ATOM 2331 O O . PRO A 1 371 ? -36.495 -7.598 -28.349 1.00 59.16 370 PRO A O 1
ATOM 2335 N N . LYS A 1 372 ? -35.591 -7.921 -26.330 1.00 53.27 371 LYS A N 1
ATOM 2336 C CA . LYS A 1 372 ? -36.865 -7.631 -25.695 1.00 51.65 371 LYS A CA 1
ATOM 2337 C C . LYS A 1 372 ? -37.286 -6.193 -25.966 1.00 51.10 371 LYS A C 1
ATOM 2338 O O . LYS A 1 372 ? -38.440 -5.931 -26.335 1.00 53.97 371 LYS A O 1
ATOM 2344 N N . ILE A 1 373 ? -36.357 -5.247 -25.814 1.00 48.81 372 ILE A N 1
ATOM 2345 C CA . ILE A 1 373 ? -36.686 -3.848 -26.075 1.00 53.58 372 ILE A CA 1
ATOM 2346 C C . ILE A 1 373 ? -37.188 -3.677 -27.502 1.00 56.96 372 ILE A C 1
ATOM 2347 O O . ILE A 1 373 ? -38.239 -3.067 -27.741 1.00 57.63 372 ILE A O 1
ATOM 2352 N N . THR A 1 374 ? -36.426 -4.185 -28.474 1.00 54.98 373 THR A N 1
ATOM 2353 C CA . THR A 1 374 ? -36.831 -4.039 -29.868 1.00 56.06 373 THR A CA 1
ATOM 2354 C C . THR A 1 374 ? -38.197 -4.663 -30.106 1.00 56.81 373 THR A C 1
ATOM 2355 O O . THR A 1 374 ? -39.008 -4.134 -30.876 1.00 58.55 373 THR A O 1
ATOM 2359 N N . ARG A 1 375 ? -38.473 -5.778 -29.429 1.00 56.81 374 ARG A N 1
ATOM 2360 C CA . ARG A 1 375 ? -39.762 -6.446 -29.548 1.00 55.50 374 ARG A CA 1
ATOM 2361 C C . ARG A 1 375 ? -40.891 -5.536 -29.075 1.00 54.29 374 ARG A C 1
ATOM 2362 O O . ARG A 1 375 ? -41.878 -5.311 -29.790 1.00 54.64 374 ARG A O 1
ATOM 2370 N N . VAL A 1 376 ? -40.727 -4.948 -27.893 1.00 55.71 375 VAL A N 1
ATOM 2371 C CA . VAL A 1 376 ? -41.753 -4.049 -27.379 1.00 59.05 375 VAL A CA 1
ATOM 2372 C C . VAL A 1 376 ? -41.900 -2.834 -28.279 1.00 56.08 375 VAL A C 1
ATOM 2373 O O . VAL A 1 376 ? -43.016 -2.350 -28.514 1.00 55.88 375 VAL A O 1
ATOM 2377 N N . LEU A 1 377 ? -40.772 -2.319 -28.784 1.00 56.07 376 LEU A N 1
ATOM 2378 C CA . LEU A 1 377 ? -40.795 -1.176 -29.692 1.00 56.37 376 LEU A CA 1
ATOM 2379 C C . LEU A 1 377 ? -41.523 -1.500 -30.989 1.00 55.09 376 LEU A C 1
ATOM 2380 O O . LEU A 1 377 ? -42.392 -0.744 -31.430 1.00 57.30 376 LEU A O 1
ATOM 2385 N N . GLN A 1 378 ? -41.176 -2.610 -31.624 1.00 54.75 377 GLN A N 1
ATOM 2386 C CA . GLN A 1 378 ? -41.821 -2.905 -32.892 1.00 57.55 377 GLN A CA 1
ATOM 2387 C C . GLN A 1 378 ? -43.298 -3.166 -32.696 1.00 61.00 377 GLN A C 1
ATOM 2388 O O . GLN A 1 378 ? -44.101 -2.882 -33.590 1.00 67.01 377 GLN A O 1
ATOM 2394 N N . THR A 1 379 ? -43.680 -3.695 -31.539 1.00 58.03 378 THR A N 1
ATOM 2395 C CA . THR A 1 379 ? -45.099 -3.909 -31.307 1.00 62.31 378 THR A CA 1
ATOM 2396 C C . THR A 1 379 ? -45.818 -2.593 -31.087 1.00 59.82 378 THR A C 1
ATOM 2397 O O . THR A 1 379 ? -46.863 -2.341 -31.698 1.00 67.33 378 THR A O 1
ATOM 2401 N N . ALA A 1 380 ? -45.248 -1.727 -30.252 1.00 61.54 379 ALA A N 1
ATOM 2402 C CA . ALA A 1 380 ? -45.844 -0.418 -30.027 1.00 61.39 379 ALA A CA 1
ATOM 2403 C C . ALA A 1 380 ? -46.031 0.333 -31.339 1.00 67.01 379 ALA A C 1
ATOM 2404 O O . ALA A 1 380 ? -47.090 0.922 -31.578 1.00 69.12 379 ALA A O 1
ATOM 2406 N N . VAL A 1 381 ? -45.016 0.306 -32.207 1.00 66.06 380 VAL A N 1
ATOM 2407 C CA . VAL A 1 381 ? -45.079 1.023 -33.475 1.00 63.60 380 VAL A CA 1
ATOM 2408 C C . VAL A 1 381 ? -46.098 0.382 -34.405 1.00 74.72 380 VAL A C 1
ATOM 2409 O O . VAL A 1 381 ? -46.774 1.072 -35.178 1.00 78.80 380 VAL A O 1
ATOM 2413 N N . GLY A 1 382 ? -46.211 -0.946 -34.369 1.00 73.39 381 GLY A N 1
ATOM 2414 C CA . GLY A 1 382 ? -47.191 -1.608 -35.215 1.00 74.96 381 GLY A CA 1
ATOM 2415 C C . GLY A 1 382 ? -48.616 -1.265 -34.831 1.00 81.29 381 GLY A C 1
ATOM 2416 O O . GLY A 1 382 ? -49.489 -1.143 -35.694 1.00 89.01 381 GLY A O 1
ATOM 2417 N N . ARG A 1 383 ? -48.868 -1.081 -33.534 1.00 90.99 382 ARG A N 1
ATOM 2418 C CA . ARG A 1 383 ? -50.217 -0.772 -33.079 1.00 91.69 382 ARG A CA 1
ATOM 2419 C C . ARG A 1 383 ? -50.573 0.690 -33.330 1.00 91.70 382 ARG A C 1
ATOM 2420 O O . ARG A 1 383 ? -51.711 1.002 -33.696 1.00 95.70 382 ARG A O 1
ATOM 2422 N N . GLN A 1 384 ? -49.604 1.590 -33.195 1.00 75.35 383 GLN A N 1
ATOM 2423 C CA . GLN A 1 384 ? -49.822 3.013 -33.428 1.00 74.26 383 GLN A CA 1
ATOM 2424 C C . GLN A 1 384 ? -48.568 3.571 -34.083 1.00 74.86 383 GLN A C 1
ATOM 2425 O O . GLN A 1 384 ? -47.532 3.738 -33.432 1.00 70.36 383 GLN A O 1
ATOM 2431 N N . GLN A 1 385 ? -48.670 3.856 -35.374 1.00 85.13 384 GLN A N 1
ATOM 2432 C CA . GLN A 1 385 ? -47.550 4.390 -36.121 1.00 83.18 384 GLN A CA 1
ATOM 2433 C C . GLN A 1 385 ? -47.239 5.802 -35.632 1.00 85.35 384 GLN A C 1
ATOM 2434 O O . GLN A 1 385 ? -48.104 6.480 -35.068 1.00 87.67 384 GLN A O 1
ATOM 2440 N N . PRO A 1 386 ? -46.001 6.257 -35.791 1.00 84.56 385 PRO A N 1
ATOM 2441 C CA . PRO A 1 386 ? -45.711 7.653 -35.500 1.00 84.74 385 PRO A CA 1
ATOM 2442 C C . PRO A 1 386 ? -46.521 8.545 -36.423 1.00 91.24 385 PRO A C 1
ATOM 2443 O O . PRO A 1 386 ? -46.935 8.120 -37.518 1.00 94.11 385 PRO A O 1
ATOM 2447 N N . PRO A 1 387 ? -46.819 9.776 -35.996 1.00 92.04 386 PRO A N 1
ATOM 2448 C CA . PRO A 1 387 ? -47.730 10.654 -36.746 1.00 99.09 386 PRO A CA 1
ATOM 2449 C C . PRO A 1 387 ? -47.255 11.095 -38.141 1.00 101.84 386 PRO A C 1
ATOM 2450 O O . PRO A 1 387 ? -46.233 11.760 -38.309 1.00 107.83 386 PRO A O 1
ATOM 2454 N N . VAL A 1 392 ? -43.582 13.380 -43.969 1.00 81.94 391 VAL A N 1
ATOM 2455 C CA . VAL A 1 392 ? -42.743 12.185 -44.024 1.00 85.86 391 VAL A CA 1
ATOM 2456 C C . VAL A 1 392 ? -42.947 11.352 -42.761 1.00 92.87 391 VAL A C 1
ATOM 2457 O O . VAL A 1 392 ? -42.958 11.882 -41.643 1.00 90.82 391 VAL A O 1
ATOM 2459 N N . ARG A 1 393 ? -43.032 10.030 -42.940 1.00 95.85 392 ARG A N 1
ATOM 2460 C CA . ARG A 1 393 ? -43.408 9.129 -41.856 1.00 93.74 392 ARG A CA 1
ATOM 2461 C C . ARG A 1 393 ? -42.179 8.446 -41.279 1.00 90.05 392 ARG A C 1
ATOM 2462 O O . ARG A 1 393 ? -41.581 7.591 -41.953 1.00 83.47 392 ARG A O 1
ATOM 2464 N N . PRO A 1 394 ? -41.779 8.772 -40.050 1.00 89.25 393 PRO A N 1
ATOM 2465 C CA . PRO A 1 394 ? -40.583 8.156 -39.472 1.00 85.41 393 PRO A CA 1
ATOM 2466 C C . PRO A 1 394 ? -40.752 6.655 -39.321 1.00 86.12 393 PRO A C 1
ATOM 2467 O O . PRO A 1 394 ? -41.857 6.139 -39.133 1.00 86.36 393 PRO A O 1
ATOM 2471 N N . LYS A 1 395 ? -39.629 5.955 -39.417 1.00 85.33 394 LYS A N 1
ATOM 2472 C CA . LYS A 1 395 ? -39.583 4.506 -39.295 1.00 80.97 394 LYS A CA 1
ATOM 2473 C C . LYS A 1 395 ? -38.712 4.170 -38.092 1.00 82.22 394 LYS A C 1
ATOM 2474 O O . LYS A 1 395 ? -37.554 4.597 -38.017 1.00 85.40 394 LYS A O 1
ATOM 2476 N N . MET A 1 396 ? -39.286 3.451 -37.133 1.00 77.70 395 MET A N 1
ATOM 2477 C CA . MET A 1 396 ? -38.596 3.025 -35.924 1.00 67.70 395 MET A CA 1
ATOM 2478 C C . MET A 1 396 ? -38.411 1.516 -35.958 1.00 74.00 395 MET A C 1
ATOM 2479 O O . MET A 1 396 ? -39.396 0.768 -35.916 1.00 76.27 395 MET A O 1
ATOM 2484 N N . ARG A 1 397 ? -37.157 1.069 -36.025 1.00 71.03 396 ARG A N 1
ATOM 2485 C CA . ARG A 1 397 ? -36.862 -0.332 -36.315 1.00 74.96 396 ARG A CA 1
ATOM 2486 C C . ARG A 1 397 ? -36.331 -1.107 -35.120 1.00 72.54 396 ARG A C 1
ATOM 2487 O O . ARG A 1 397 ? -36.764 -2.243 -34.914 1.00 70.63 396 ARG A O 1
ATOM 2489 N N . TYR A 1 398 ? -35.407 -0.545 -34.326 1.00 68.12 397 TYR A N 1
ATOM 2490 C CA . TYR A 1 398 ? -34.900 -1.276 -33.169 1.00 64.45 397 TYR A CA 1
ATOM 2491 C C . TYR A 1 398 ? -34.482 -0.305 -32.074 1.00 63.61 397 TYR A C 1
ATOM 2492 O O . TYR A 1 398 ? -34.423 0.913 -32.272 1.00 61.42 397 TYR A O 1
ATOM 2501 N N . ALA A 1 399 ? -34.152 -0.873 -30.915 1.00 61.50 398 ALA A N 1
ATOM 2502 C CA . ALA A 1 399 ? -33.845 -0.078 -29.736 1.00 60.20 398 ALA A CA 1
ATOM 2503 C C . ALA A 1 399 ? -32.998 -0.892 -28.763 1.00 56.25 398 ALA A C 1
ATOM 2504 O O . ALA A 1 399 ? -33.066 -2.123 -28.744 1.00 59.73 398 ALA A O 1
ATOM 2506 N N . HIS A 1 400 ? -32.191 -0.190 -27.966 1.00 54.09 399 HIS A N 1
ATOM 2507 C CA . HIS A 1 400 ? -31.308 -0.824 -26.992 1.00 54.95 399 HIS A CA 1
ATOM 2508 C C . HIS A 1 400 ? -31.138 0.097 -25.794 1.00 53.53 399 HIS A C 1
ATOM 2509 O O . HIS A 1 400 ? -31.400 1.304 -25.871 1.00 52.50 399 HIS A O 1
ATOM 2516 N N . GLN A 1 401 ? -30.654 -0.474 -24.691 1.00 49.28 400 GLN A N 1
ATOM 2517 C CA . GLN A 1 401 ? -30.458 0.303 -23.473 1.00 51.76 400 GLN A CA 1
ATOM 2518 C C . GLN A 1 401 ? -29.115 1.027 -23.520 1.00 53.79 400 GLN A C 1
ATOM 2519 O O . GLN A 1 401 ? -28.066 0.393 -23.635 1.00 58.50 400 GLN A O 1
ATOM 2525 N N . GLY A 1 402 ? -29.138 2.350 -23.392 1.00 55.04 401 GLY A N 1
ATOM 2526 C CA . GLY A 1 402 ? -27.903 3.113 -23.427 1.00 58.65 401 GLY A CA 1
ATOM 2527 C C . GLY A 1 402 ? -27.536 3.833 -22.141 1.00 58.51 401 GLY A C 1
ATOM 2528 O O . GLY A 1 402 ? -26.708 4.754 -22.162 1.00 59.70 401 GLY A O 1
ATOM 2529 N N . GLY A 1 403 ? -28.153 3.433 -21.030 1.00 52.75 402 GLY A N 1
ATOM 2530 C CA . GLY A 1 403 ? -27.877 4.027 -19.737 1.00 45.68 402 GLY A CA 1
ATOM 2531 C C . GLY A 1 403 ? -28.578 3.270 -18.631 1.00 48.13 402 GLY A C 1
ATOM 2532 O O . GLY A 1 403 ? -29.496 2.477 -18.868 1.00 50.32 402 GLY A O 1
ATOM 2533 N N . MET A 1 404 ? -28.125 3.519 -17.412 1.00 43.29 403 MET A N 1
ATOM 2534 C CA . MET A 1 404 ? -28.643 2.820 -16.254 1.00 42.85 403 MET A CA 1
ATOM 2535 C C . MET A 1 404 ? -28.834 3.808 -15.108 1.00 46.69 403 MET A C 1
ATOM 2536 O O . MET A 1 404 ? -28.123 4.810 -15.016 1.00 50.46 403 MET A O 1
ATOM 2541 N N . ASN A 1 405 ? -29.834 3.544 -14.263 1.00 45.60 404 ASN A N 1
ATOM 2542 C CA . ASN A 1 405 ? -30.096 4.325 -13.062 1.00 41.24 404 ASN A CA 1
ATOM 2543 C C . ASN A 1 405 ? -30.030 5.816 -13.364 1.00 44.00 404 ASN A C 1
ATOM 2544 O O . ASN A 1 405 ? -29.101 6.496 -12.916 1.00 49.58 404 ASN A O 1
ATOM 2549 N N . PRO A 1 406 ? -30.992 6.373 -14.117 1.00 44.29 405 PRO A N 1
ATOM 2550 C CA . PRO A 1 406 ? -32.190 5.750 -14.690 1.00 42.06 405 PRO A CA 1
ATOM 2551 C C . PRO A 1 406 ? -31.898 4.968 -15.967 1.00 40.72 405 PRO A C 1
ATOM 2552 O O . PRO A 1 406 ? -30.880 5.226 -16.605 1.00 44.37 405 PRO A O 1
ATOM 2556 N N . PRO A 1 407 ? -32.754 4.012 -16.323 1.00 43.29 406 PRO A N 1
ATOM 2557 C CA . PRO A 1 407 ? -32.621 3.378 -17.634 1.00 42.92 406 PRO A CA 1
ATOM 2558 C C . PRO A 1 407 ? -32.903 4.372 -18.747 1.00 45.43 406 PRO A C 1
ATOM 2559 O O . PRO A 1 407 ? -33.832 5.182 -18.666 1.00 48.22 406 PRO A O 1
ATOM 2563 N N . VAL A 1 408 ? -32.081 4.314 -19.787 1.00 39.87 407 VAL A N 1
ATOM 2564 C CA . VAL A 1 408 ? -32.274 5.111 -20.993 1.00 47.98 407 VAL A CA 1
ATOM 2565 C C . VAL A 1 408 ? -32.377 4.164 -22.183 1.00 51.78 407 VAL A C 1
ATOM 2566 O O . VAL A 1 408 ? -31.540 3.266 -22.350 1.00 50.74 407 VAL A O 1
ATOM 2570 N N . ILE A 1 409 ? -33.406 4.361 -23.002 1.00 48.07 408 ILE A N 1
ATOM 2571 C CA . ILE A 1 409 ? -33.654 3.534 -24.174 1.00 46.31 408 ILE A CA 1
ATOM 2572 C C . ILE A 1 409 ? -33.370 4.368 -25.406 1.00 51.23 408 ILE A C 1
ATOM 2573 O O . ILE A 1 409 ? -33.920 5.465 -25.556 1.00 50.18 408 ILE A O 1
ATOM 2578 N N . VAL A 1 410 ? -32.526 3.844 -26.291 1.00 51.30 409 VAL A N 1
ATOM 2579 C CA . VAL A 1 410 ? -32.108 4.527 -27.509 1.00 51.55 409 VAL A CA 1
ATOM 2580 C C . VAL A 1 410 ? -32.802 3.877 -28.695 1.00 56.41 409 VAL A C 1
ATOM 2581 O O . VAL A 1 410 ? -32.648 2.674 -28.921 1.00 60.90 409 VAL A O 1
ATOM 2585 N N . VAL A 1 411 ? -33.545 4.671 -29.465 1.00 58.57 410 VAL A N 1
ATOM 2586 C CA . VAL A 1 411 ? -34.312 4.192 -30.611 1.00 60.99 410 VAL A CA 1
ATOM 2587 C C . VAL A 1 411 ? -33.608 4.589 -31.900 1.00 66.70 410 VAL A C 1
ATOM 2588 O O . VAL A 1 411 ? -33.213 5.750 -32.066 1.00 71.43 410 VAL A O 1
ATOM 2592 N N . HIS A 1 412 ? -33.451 3.625 -32.811 1.00 64.59 411 HIS A N 1
ATOM 2593 C CA . HIS A 1 412 ? -32.733 3.808 -34.069 1.00 73.56 411 HIS A CA 1
ATOM 2594 C C . HIS A 1 412 ? -33.692 3.724 -35.255 1.00 79.37 411 HIS A C 1
ATOM 2595 O O . HIS A 1 412 ? -34.587 2.869 -35.282 1.00 74.82 411 HIS A O 1
ATOM 2602 N N . GLY A 1 413 ? -33.474 4.566 -36.261 1.00 91.62 412 GLY A N 1
ATOM 2603 C CA . GLY A 1 413 ? -34.291 4.491 -37.460 1.00 93.10 412 GLY A CA 1
ATOM 2604 C C . GLY A 1 413 ? -34.050 5.666 -38.392 1.00 98.71 412 GLY A C 1
ATOM 2605 O O . GLY A 1 413 ? -32.986 6.290 -38.372 1.00 102.55 412 GLY A O 1
ATOM 2606 N N . ASN A 1 414 ? -35.053 5.930 -39.227 1.00 96.64 413 ASN A N 1
ATOM 2607 C CA . ASN A 1 414 ? -35.029 7.003 -40.209 1.00 95.99 413 ASN A CA 1
ATOM 2608 C C . ASN A 1 414 ? -36.051 8.084 -39.882 1.00 93.67 413 ASN A C 1
ATOM 2609 O O . ASN A 1 414 ? -37.110 7.814 -39.302 1.00 88.44 413 ASN A O 1
ATOM 2614 N N . SER A 1 415 ? -35.703 9.318 -40.253 1.00 92.62 414 SER A N 1
ATOM 2615 C CA . SER A 1 415 ? -36.580 10.475 -40.098 1.00 90.13 414 SER A CA 1
ATOM 2616 C C . SER A 1 415 ? -37.019 10.627 -38.644 1.00 93.07 414 SER A C 1
ATOM 2617 O O . SER A 1 415 ? -38.180 10.913 -38.347 1.00 91.91 414 SER A O 1
ATOM 2620 N N . LEU A 1 416 ? -36.074 10.456 -37.723 1.00 92.91 415 LEU A N 1
ATOM 2621 C CA . LEU A 1 416 ? -36.369 10.538 -36.303 1.00 88.04 415 LEU A CA 1
ATOM 2622 C C . LEU A 1 416 ? -35.983 11.879 -35.700 1.00 94.45 415 LEU A C 1
ATOM 2623 O O . LEU A 1 416 ? -35.759 11.953 -34.487 1.00 90.59 415 LEU A O 1
ATOM 2628 N N . HIS A 1 417 ? -35.892 12.942 -36.502 1.00 98.47 416 HIS A N 1
ATOM 2629 C CA . HIS A 1 417 ? -35.358 14.179 -35.947 1.00 104.94 416 HIS A CA 1
ATOM 2630 C C . HIS A 1 417 ? -36.432 15.073 -35.344 1.00 105.99 416 HIS A C 1
ATOM 2631 O O . HIS A 1 417 ? -36.106 15.945 -34.530 1.00 102.58 416 HIS A O 1
ATOM 2638 N N . ALA A 1 418 ? -37.709 14.844 -35.680 1.00 104.48 417 ALA A N 1
ATOM 2639 C CA . ALA A 1 418 ? -38.827 15.623 -35.141 1.00 100.04 417 ALA A CA 1
ATOM 2640 C C . ALA A 1 418 ? -39.937 14.657 -34.732 1.00 90.15 417 ALA A C 1
ATOM 2641 O O . ALA A 1 418 ? -40.929 14.468 -35.440 1.00 90.29 417 ALA A O 1
ATOM 2643 N N . ILE A 1 419 ? -39.735 13.991 -33.606 1.00 81.07 418 ILE A N 1
ATOM 2644 C CA . ILE A 1 419 ? -40.751 13.128 -33.027 1.00 78.52 418 ILE A CA 1
ATOM 2645 C C . ILE A 1 419 ? -41.462 13.910 -31.936 1.00 74.25 418 ILE A C 1
ATOM 2646 O O . ILE A 1 419 ? -40.820 14.473 -31.042 1.00 74.43 418 ILE A O 1
ATOM 2651 N N . SER A 1 420 ? -42.786 13.920 -31.993 1.00 70.30 419 SER A N 1
ATOM 2652 C CA . SER A 1 420 ? -43.566 14.731 -31.078 1.00 66.94 419 SER A CA 1
ATOM 2653 C C . SER A 1 420 ? -43.338 14.297 -29.639 1.00 67.15 419 SER A C 1
ATOM 2654 O O . SER A 1 420 ? -43.013 13.141 -29.358 1.00 68.78 419 SER A O 1
ATOM 2657 N N . ASP A 1 421 ? -43.483 15.251 -28.718 1.00 66.80 420 ASP A N 1
ATOM 2658 C CA . ASP A 1 421 ? -43.343 14.908 -27.312 1.00 68.03 420 ASP A CA 1
ATOM 2659 C C . ASP A 1 421 ? -44.435 13.931 -26.895 1.00 65.70 420 ASP A C 1
ATOM 2660 O O . ASP A 1 421 ? -44.214 13.079 -26.025 1.00 61.77 420 ASP A O 1
ATOM 2665 N N . SER A 1 422 ? -45.615 14.031 -27.513 1.00 65.28 421 SER A N 1
ATOM 2666 C CA . SER A 1 422 ? -46.726 13.164 -27.137 1.00 66.08 421 SER A CA 1
ATOM 2667 C C . SER A 1 422 ? -46.509 11.723 -27.580 1.00 66.00 421 SER A C 1
ATOM 2668 O O . SER A 1 422 ? -46.949 10.796 -26.886 1.00 67.33 421 SER A O 1
ATOM 2671 N N . TYR A 1 423 ? -45.844 11.498 -28.720 1.00 64.54 422 TYR A N 1
ATOM 2672 C CA . TYR A 1 423 ? -45.579 10.118 -29.109 1.00 61.15 422 TYR A CA 1
ATOM 2673 C C . TYR A 1 423 ? -44.523 9.502 -28.200 1.00 59.88 422 TYR A C 1
ATOM 2674 O O . TYR A 1 423 ? -44.698 8.381 -27.710 1.00 60.91 422 TYR A O 1
ATOM 2683 N N . THR A 1 424 ? -43.442 10.242 -27.929 1.00 55.99 423 THR A N 1
ATOM 2684 C CA . THR A 1 424 ? -42.441 9.802 -26.966 1.00 55.56 423 THR A CA 1
ATOM 2685 C C . THR A 1 424 ? -43.074 9.477 -25.614 1.00 59.47 423 THR A C 1
ATOM 2686 O O . THR A 1 424 ? -42.572 8.623 -24.872 1.00 60.03 423 THR A O 1
ATOM 2690 N N . ARG A 1 425 ? -44.158 10.167 -25.262 1.00 54.78 424 ARG A N 1
ATOM 2691 C CA . ARG A 1 425 ? -44.866 9.834 -24.037 1.00 54.11 424 ARG A CA 1
ATOM 2692 C C . ARG A 1 425 ? -45.544 8.468 -24.159 1.00 55.17 424 ARG A C 1
ATOM 2693 O O . ARG A 1 425 ? -45.491 7.654 -23.225 1.00 53.13 424 ARG A O 1
ATOM 2701 N N . TYR A 1 426 ? -46.140 8.181 -25.326 1.00 58.48 425 TYR A N 1
ATOM 2702 C CA . TYR A 1 426 ? -46.756 6.875 -25.569 1.00 56.40 425 TYR A CA 1
ATOM 2703 C C . TYR A 1 426 ? -45.729 5.749 -25.502 1.00 53.31 425 TYR A C 1
ATOM 2704 O O . TYR A 1 426 ? -45.978 4.707 -24.882 1.00 50.01 425 TYR A O 1
ATOM 2713 N N . LEU A 1 427 ? -44.555 5.951 -26.108 1.00 51.89 426 LEU A N 1
ATOM 2714 C CA . LEU A 1 427 ? -43.494 4.950 -26.016 1.00 51.23 426 LEU A CA 1
ATOM 2715 C C . LEU A 1 427 ? -42.981 4.808 -24.586 1.00 51.90 426 LEU A C 1
ATOM 2716 O O . LEU A 1 427 ? -42.805 3.682 -24.096 1.00 48.22 426 LEU A O 1
ATOM 2721 N N . THR A 1 428 ? -42.767 5.935 -23.888 1.00 50.36 427 THR A N 1
ATOM 2722 C CA . THR A 1 428 ? -42.279 5.858 -22.514 1.00 48.25 427 THR A CA 1
ATOM 2723 C C . THR A 1 428 ? -43.247 5.053 -21.660 1.00 47.63 427 THR A C 1
ATOM 2724 O O . THR A 1 428 ? -42.842 4.105 -20.981 1.00 47.25 427 THR A O 1
ATOM 2728 N N . GLN A 1 429 ? -44.546 5.359 -21.742 1.00 49.14 428 GLN A N 1
ATOM 2729 C CA . GLN A 1 429 ? -45.520 4.566 -20.992 1.00 49.39 428 GLN A CA 1
ATOM 2730 C C . GLN A 1 429 ? -45.508 3.107 -21.440 1.00 47.73 428 GLN A C 1
ATOM 2731 O O . GLN A 1 429 ? -45.546 2.194 -20.600 1.00 43.87 428 GLN A O 1
ATOM 2737 N N . THR A 1 430 ? -45.435 2.862 -22.756 1.00 44.10 429 THR A N 1
ATOM 2738 C CA . THR A 1 430 ? -45.419 1.483 -23.226 1.00 47.33 429 THR A CA 1
ATOM 2739 C C . THR A 1 430 ? -44.248 0.726 -22.618 1.00 48.43 429 THR A C 1
ATOM 2740 O O . THR A 1 430 ? -44.424 -0.366 -22.071 1.00 51.44 429 THR A O 1
ATOM 2744 N N . PHE A 1 431 ? -43.045 1.304 -22.678 1.00 44.79 430 PHE A N 1
ATOM 2745 C CA . PHE A 1 431 ? -41.887 0.642 -22.079 1.00 46.18 430 PHE A CA 1
ATOM 2746 C C . PHE A 1 431 ? -42.051 0.493 -20.576 1.00 47.44 430 PHE A C 1
ATOM 2747 O O . PHE A 1 431 ? -41.678 -0.538 -20.001 1.00 48.49 430 PHE A O 1
ATOM 2755 N N . ARG A 1 432 ? -42.600 1.519 -19.921 1.00 46.36 431 ARG A N 1
ATOM 2756 C CA . ARG A 1 432 ? -42.777 1.471 -18.477 1.00 44.35 431 ARG A CA 1
ATOM 2757 C C . ARG A 1 432 ? -43.716 0.340 -18.082 1.00 47.77 431 ARG A C 1
ATOM 2758 O O . ARG A 1 432 ? -43.407 -0.455 -17.187 1.00 48.00 431 ARG A O 1
ATOM 2766 N N . LYS A 1 433 ? -44.859 0.224 -18.762 1.00 49.55 432 LYS A N 1
ATOM 2767 C CA . LYS A 1 433 ? -45.758 -0.876 -18.439 1.00 50.69 432 LYS A CA 1
ATOM 2768 C C . LYS A 1 433 ? -45.062 -2.206 -18.658 1.00 52.40 432 LYS A C 1
ATOM 2769 O O . LYS A 1 433 ? -45.091 -3.083 -17.788 1.00 55.32 432 LYS A O 1
ATOM 2771 N N . ALA A 1 434 ? -44.368 -2.345 -19.792 1.00 50.44 433 ALA A N 1
ATOM 2772 C CA . ALA A 1 434 ? -43.851 -3.647 -20.198 1.00 46.23 433 ALA A CA 1
ATOM 2773 C C . ALA A 1 434 ? -42.714 -4.120 -19.304 1.00 48.86 433 ALA A C 1
ATOM 2774 O O . ALA A 1 434 ? -42.544 -5.331 -19.128 1.00 52.69 433 ALA A O 1
ATOM 2776 N N . PHE A 1 435 ? -41.909 -3.203 -18.762 1.00 44.54 434 PHE A N 1
ATOM 2777 C CA . PHE A 1 435 ? -40.751 -3.578 -17.961 1.00 46.14 434 PHE A CA 1
ATOM 2778 C C . PHE A 1 435 ? -40.895 -3.235 -16.487 1.00 48.72 434 PHE A C 1
ATOM 2779 O O . PHE A 1 435 ? -39.929 -3.410 -15.733 1.00 49.01 434 PHE A O 1
ATOM 2787 N N . ASN A 1 436 ? -42.080 -2.795 -16.052 1.00 45.42 435 ASN A N 1
ATOM 2788 C CA . ASN A 1 436 ? -42.354 -2.481 -14.644 1.00 46.98 435 ASN A CA 1
ATOM 2789 C C . ASN A 1 436 ? -41.389 -1.429 -14.100 1.00 45.26 435 ASN A C 1
ATOM 2790 O O . ASN A 1 436 ? -40.733 -1.619 -13.073 1.00 52.77 435 ASN A O 1
ATOM 2795 N N . LEU A 1 437 ? -41.298 -0.312 -14.806 1.00 43.63 436 LEU A N 1
ATOM 2796 C CA . LEU A 1 437 ? -40.296 0.700 -14.530 1.00 43.64 436 LEU A CA 1
ATOM 2797 C C . LEU A 1 437 ? -40.817 1.870 -13.703 1.00 48.29 436 LEU A C 1
ATOM 2798 O O . LEU A 1 437 ? -40.165 2.923 -13.671 1.00 44.86 436 LEU A O 1
ATOM 2803 N N . GLN A 1 438 ? -41.996 1.745 -13.089 1.00 47.42 437 GLN A N 1
ATOM 2804 C CA . GLN A 1 438 ? -42.468 2.805 -12.208 1.00 43.37 437 GLN A CA 1
ATOM 2805 C C . GLN A 1 438 ? -41.448 3.071 -11.117 1.00 44.07 437 GLN A C 1
ATOM 2806 O O . GLN A 1 438 ? -40.946 2.140 -10.482 1.00 47.22 437 GLN A O 1
ATOM 2812 N N . GLY A 1 439 ? -41.179 4.345 -10.865 1.00 41.84 438 GLY A N 1
ATOM 2813 C CA . GLY A 1 439 ? -40.238 4.730 -9.841 1.00 42.21 438 GLY A CA 1
ATOM 2814 C C . GLY A 1 439 ? -38.888 5.194 -10.344 1.00 43.61 438 GLY A C 1
ATOM 2815 O O . GLY A 1 439 ? -38.122 5.767 -9.559 1.00 48.13 438 GLY A O 1
ATOM 2816 N N . THR A 1 440 ? -38.570 4.975 -11.616 1.00 42.87 439 THR A N 1
ATOM 2817 C CA . THR A 1 440 ? -37.314 5.468 -12.136 1.00 38.90 439 THR A CA 1
ATOM 2818 C C . THR A 1 440 ? -37.574 6.373 -13.333 1.00 39.37 439 THR A C 1
ATOM 2819 O O . THR A 1 440 ? -38.412 6.061 -14.180 1.00 41.81 439 THR A O 1
ATOM 2823 N N . PRO A 1 441 ? -36.912 7.483 -13.423 1.00 41.01 440 PRO A N 1
ATOM 2824 C CA . PRO A 1 441 ? -37.288 8.405 -14.507 1.00 39.45 440 PRO A CA 1
ATOM 2825 C C . PRO A 1 441 ? -36.744 7.978 -15.866 1.00 41.34 440 PRO A C 1
ATOM 2826 O O . PRO A 1 441 ? -35.898 8.647 -16.484 1.00 43.81 440 PRO A O 1
ATOM 2830 N N . LEU A 1 442 ? -37.244 6.835 -16.342 1.00 42.59 441 LEU A N 1
ATOM 2831 C CA . LEU A 1 442 ? -36.923 6.325 -17.674 1.00 43.31 441 LEU A CA 1
ATOM 2832 C C . LEU A 1 442 ? -37.121 7.382 -18.759 1.00 40.60 441 LEU A C 1
ATOM 2833 O O . LEU A 1 442 ? -38.112 8.111 -18.754 1.00 43.18 441 LEU A O 1
ATOM 2838 N N . ARG A 1 443 ? -36.163 7.484 -19.685 1.00 39.49 442 ARG A N 1
ATOM 2839 C CA . ARG A 1 443 ? -36.259 8.431 -20.793 1.00 44.69 442 ARG A CA 1
ATOM 2840 C C . ARG A 1 443 ? -35.872 7.763 -22.111 1.00 47.89 442 ARG A C 1
ATOM 2841 O O . ARG A 1 443 ? -34.990 6.902 -22.154 1.00 50.56 442 ARG A O 1
ATOM 2849 N N . ILE A 1 444 ? -36.543 8.194 -23.191 1.00 51.35 443 ILE A N 1
ATOM 2850 C CA . ILE A 1 444 ? -36.326 7.735 -24.562 1.00 46.93 443 ILE A CA 1
ATOM 2851 C C . ILE A 1 444 ? -35.400 8.708 -25.265 1.00 51.60 443 ILE A C 1
ATOM 2852 O O . ILE A 1 444 ? -35.535 9.925 -25.106 1.00 56.11 443 ILE A O 1
ATOM 2857 N N . GLN A 1 445 ? -34.492 8.183 -26.087 1.00 50.72 444 GLN A N 1
ATOM 2858 C CA . GLN A 1 445 ? -33.510 9.001 -26.781 1.00 53.77 444 GLN A CA 1
ATOM 2859 C C . GLN A 1 445 ? -33.344 8.474 -28.202 1.00 61.19 444 GLN A C 1
ATOM 2860 O O . GLN A 1 445 ? -33.320 7.262 -28.410 1.00 61.87 444 GLN A O 1
ATOM 2866 N N . TYR A 1 446 ? -33.231 9.374 -29.183 1.00 67.66 445 TYR A N 1
ATOM 2867 C CA . TYR A 1 446 ? -33.153 8.998 -30.595 1.00 62.90 445 TYR A CA 1
ATOM 2868 C C . TYR A 1 446 ? -31.769 9.287 -31.180 1.00 73.06 445 TYR A C 1
ATOM 2869 O O . TYR A 1 446 ? -31.213 10.372 -30.963 1.00 74.91 445 TYR A O 1
ATOM 2878 N N . ASN A 1 447 ? -31.207 8.304 -31.898 1.00 71.66 446 ASN A N 1
ATOM 2879 C CA . ASN A 1 447 ? -29.923 8.447 -32.585 1.00 78.87 446 ASN A CA 1
ATOM 2880 C C . ASN A 1 447 ? -30.139 9.004 -33.987 1.00 96.19 446 ASN A C 1
ATOM 2881 O O . ASN A 1 447 ? -30.746 8.330 -34.829 1.00 99.37 446 ASN A O 1
ATOM 2883 N N . VAL A 1 448 ? -29.635 10.217 -34.248 1.00 110.26 447 VAL A N 1
ATOM 2884 C CA . VAL A 1 448 ? -29.842 10.877 -35.551 1.00 110.45 447 VAL A CA 1
ATOM 2885 C C . VAL A 1 448 ? -28.561 11.004 -36.394 1.00 107.22 447 VAL A C 1
ATOM 2886 O O . VAL A 1 448 ? -27.490 10.507 -36.034 1.00 107.63 447 VAL A O 1
ATOM 2888 N N . ILE B 1 16 ? -13.643 10.025 -61.693 1.00 86.63 15 ILE B N 1
ATOM 2889 C CA . ILE B 1 16 ? -12.808 10.942 -62.478 1.00 100.66 15 ILE B CA 1
ATOM 2890 C C . ILE B 1 16 ? -13.654 11.912 -63.320 1.00 103.09 15 ILE B C 1
ATOM 2891 O O . ILE B 1 16 ? -13.920 11.663 -64.506 1.00 90.46 15 ILE B O 1
ATOM 2893 N N . MET B 1 17 ? -14.049 13.028 -62.703 1.00 106.45 16 MET B N 1
ATOM 2894 C CA . MET B 1 17 ? -14.957 13.984 -63.330 1.00 101.30 16 MET B CA 1
ATOM 2895 C C . MET B 1 17 ? -14.226 14.889 -64.316 1.00 97.10 16 MET B C 1
ATOM 2896 O O . MET B 1 17 ? -13.100 15.331 -64.061 1.00 101.07 16 MET B O 1
ATOM 2901 N N . LYS B 1 18 ? -14.883 15.170 -65.461 1.00 75.17 17 LYS B N 1
ATOM 2902 C CA . LYS B 1 18 ? -14.293 15.998 -66.508 1.00 64.90 17 LYS B CA 1
ATOM 2903 C C . LYS B 1 18 ? -14.567 17.489 -66.259 1.00 56.72 17 LYS B C 1
ATOM 2904 O O . LYS B 1 18 ? -15.541 17.853 -65.579 1.00 53.54 17 LYS B O 1
ATOM 2910 N N . PRO B 1 19 ? -13.730 18.380 -66.816 1.00 51.79 18 PRO B N 1
ATOM 2911 C CA . PRO B 1 19 ? -13.714 19.780 -66.365 1.00 50.00 18 PRO B CA 1
ATOM 2912 C C . PRO B 1 19 ? -14.913 20.593 -66.825 1.00 48.01 18 PRO B C 1
ATOM 2913 O O . PRO B 1 19 ? -15.546 20.297 -67.838 1.00 47.12 18 PRO B O 1
ATOM 2917 N N . THR B 1 20 ? -15.225 21.630 -66.044 1.00 38.18 19 THR B N 1
ATOM 2918 C CA . THR B 1 20 ? -16.297 22.562 -66.352 1.00 40.80 19 THR B CA 1
ATOM 2919 C C . THR B 1 20 ? -15.744 23.978 -66.458 1.00 40.85 19 THR B C 1
ATOM 2920 O O . THR B 1 20 ? -15.103 24.463 -65.521 1.00 42.39 19 THR B O 1
ATOM 2924 N N . ILE B 1 21 ? -16.037 24.657 -67.564 1.00 36.61 20 ILE B N 1
ATOM 2925 C CA . ILE B 1 21 ? -15.607 26.034 -67.792 1.00 37.23 20 ILE B CA 1
ATOM 2926 C C . ILE B 1 21 ? -16.827 26.945 -67.658 1.00 37.74 20 ILE B C 1
ATOM 2927 O O . ILE B 1 21 ? -17.878 26.669 -68.246 1.00 37.61 20 ILE B O 1
ATOM 2932 N N . ALA B 1 22 ? -16.699 28.021 -66.887 1.00 32.82 21 ALA B N 1
ATOM 2933 C CA . ALA B 1 22 ? -17.799 28.950 -66.669 1.00 32.06 21 ALA B CA 1
ATOM 2934 C C . ALA B 1 22 ? -17.521 30.256 -67.406 1.00 31.92 21 ALA B C 1
ATOM 2935 O O . ALA B 1 22 ? -16.559 30.944 -67.080 1.00 40.05 21 ALA B O 1
ATOM 2937 N N . LEU B 1 23 ? -18.382 30.636 -68.349 1.00 33.11 22 LEU B N 1
ATOM 2938 C CA . LEU B 1 23 ? -18.256 31.936 -69.019 1.00 34.84 22 LEU B CA 1
ATOM 2939 C C . LEU B 1 23 ? -18.952 33.024 -68.202 1.00 38.62 22 LEU B C 1
ATOM 2940 O O . LEU B 1 23 ? -20.125 32.865 -67.811 1.00 36.92 22 LEU B O 1
ATOM 2945 N N . ILE B 1 24 ? -18.242 34.136 -67.961 1.00 31.47 23 ILE B N 1
ATOM 2946 C CA . ILE B 1 24 ? -18.738 35.227 -67.120 1.00 33.46 23 ILE B CA 1
ATOM 2947 C C . ILE B 1 24 ? -18.461 36.560 -67.785 1.00 34.47 23 ILE B C 1
ATOM 2948 O O . ILE B 1 24 ? -17.388 36.763 -68.363 1.00 39.81 23 ILE B O 1
ATOM 2953 N N . GLY B 1 25 ? -19.417 37.471 -67.699 1.00 37.46 24 GLY B N 1
ATOM 2954 C CA . GLY B 1 25 ? -19.201 38.816 -68.197 1.00 37.30 24 GLY B CA 1
ATOM 2955 C C . GLY B 1 25 ? -20.513 39.557 -68.302 1.00 38.21 24 GLY B C 1
ATOM 2956 O O . GLY B 1 25 ? -21.600 38.964 -68.264 1.00 34.54 24 GLY B O 1
ATOM 2957 N N . ARG B 1 26 ? -20.388 40.875 -68.453 1.00 39.80 25 ARG B N 1
ATOM 2958 C CA . ARG B 1 26 ? -21.499 41.798 -68.635 1.00 39.93 25 ARG B CA 1
ATOM 2959 C C . ARG B 1 26 ? -22.432 41.312 -69.740 1.00 41.76 25 ARG B C 1
ATOM 2960 O O . ARG B 1 26 ? -21.980 40.618 -70.663 1.00 45.71 25 ARG B O 1
ATOM 2968 N N . PRO B 1 27 ? -23.705 41.710 -69.740 1.00 41.09 26 PRO B N 1
ATOM 2969 C CA . PRO B 1 27 ? -24.567 41.416 -70.896 1.00 44.57 26 PRO B CA 1
ATOM 2970 C C . PRO B 1 27 ? -24.003 42.015 -72.178 1.00 49.27 26 PRO B C 1
ATOM 2971 O O . PRO B 1 27 ? -23.436 43.114 -72.176 1.00 50.05 26 PRO B O 1
ATOM 2975 N N . ASN B 1 28 ? -24.131 41.263 -73.275 1.00 48.22 27 ASN B N 1
ATOM 2976 C CA . ASN B 1 28 ? -23.774 41.735 -74.610 1.00 50.05 27 ASN B CA 1
ATOM 2977 C C . ASN B 1 28 ? -22.282 41.780 -74.906 1.00 49.33 27 ASN B C 1
ATOM 2978 O O . ASN B 1 28 ? -21.886 42.514 -75.797 1.00 53.45 27 ASN B O 1
ATOM 2983 N N . VAL B 1 29 ? -21.423 41.038 -74.205 1.00 42.92 28 VAL B N 1
ATOM 2984 C CA . VAL B 1 29 ? -20.004 41.027 -74.567 1.00 42.32 28 VAL B CA 1
ATOM 2985 C C . VAL B 1 29 ? -19.661 39.859 -75.475 1.00 41.58 28 VAL B C 1
ATOM 2986 O O . VAL B 1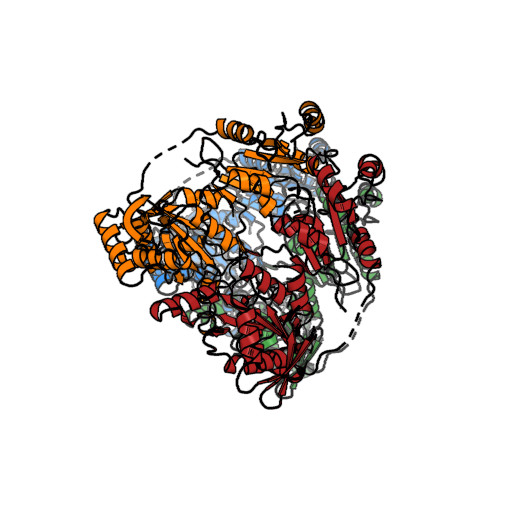 29 ? -18.531 39.780 -75.981 1.00 41.62 28 VAL B O 1
ATOM 2990 N N . GLY B 1 30 ? -20.585 38.923 -75.656 1.00 41.10 29 GLY B N 1
ATOM 2991 C CA . GLY B 1 30 ? -20.430 37.840 -76.600 1.00 41.18 29 GLY B CA 1
ATOM 2992 C C . GLY B 1 30 ? -20.515 36.456 -75.986 1.00 39.08 29 GLY B C 1
ATOM 2993 O O . GLY B 1 30 ? -20.079 35.495 -76.627 1.00 40.38 29 GLY B O 1
ATOM 2994 N N . LYS B 1 31 ? -21.085 36.313 -74.778 1.00 36.26 30 LYS B N 1
ATOM 2995 C CA . LYS B 1 31 ? -21.030 35.025 -74.092 1.00 34.56 30 LYS B CA 1
ATOM 2996 C C . LYS B 1 31 ? -21.768 33.943 -74.876 1.00 41.13 30 LYS B C 1
ATOM 2997 O O . LYS B 1 31 ? -21.192 32.897 -75.202 1.00 46.40 30 LYS B O 1
ATOM 3003 N N . SER B 1 32 ? -23.047 34.164 -75.183 1.00 38.92 31 SER B N 1
ATOM 3004 C CA . SER B 1 32 ? -23.780 33.161 -75.953 1.00 41.30 31 SER B CA 1
ATOM 3005 C C . SER B 1 32 ? -23.134 32.905 -77.315 1.00 43.80 31 SER B C 1
ATOM 3006 O O . SER B 1 32 ? -23.101 31.759 -77.790 1.00 40.42 31 SER B O 1
ATOM 3009 N N . THR B 1 33 ? -22.621 33.949 -77.975 1.00 41.66 32 THR B N 1
ATOM 3010 C CA . THR B 1 33 ? -21.937 33.687 -79.233 1.00 43.60 32 THR B CA 1
ATOM 3011 C C . THR B 1 33 ? -20.758 32.745 -79.021 1.00 45.98 32 THR B C 1
ATOM 3012 O O . THR B 1 33 ? -20.554 31.802 -79.799 1.00 45.23 32 THR B O 1
ATOM 3016 N N . LEU B 1 34 ? -19.960 32.994 -77.976 1.00 38.35 33 LEU B N 1
ATOM 3017 C CA . LEU B 1 34 ? -18.853 32.097 -77.675 1.00 39.01 33 LEU B CA 1
ATOM 3018 C C . LEU B 1 34 ? -19.374 30.714 -77.321 1.00 43.58 33 LEU B C 1
ATOM 3019 O O . LEU B 1 34 ? -18.886 29.700 -77.837 1.00 42.53 33 LEU B O 1
ATOM 3024 N N . PHE B 1 35 ? -20.381 30.664 -76.440 1.00 43.39 34 PHE B N 1
ATOM 3025 C CA . PHE B 1 35 ? -20.922 29.395 -75.979 1.00 39.67 34 PHE B CA 1
ATOM 3026 C C . PHE B 1 35 ? -21.401 28.533 -77.137 1.00 44.82 34 PHE B C 1
ATOM 3027 O O . PHE B 1 35 ? -21.168 27.315 -77.156 1.00 44.21 34 PHE B O 1
ATOM 3035 N N . ASN B 1 36 ? -22.109 29.144 -78.093 1.00 40.81 35 ASN B N 1
ATOM 3036 C CA . ASN B 1 36 ? -22.568 28.397 -79.256 1.00 42.68 35 ASN B CA 1
ATOM 3037 C C . ASN B 1 36 ? -21.381 27.913 -80.086 1.00 48.67 35 ASN B C 1
ATOM 3038 O O . ASN B 1 36 ? -21.396 26.793 -80.613 1.00 53.04 35 ASN B O 1
ATOM 3043 N N . ARG B 1 37 ? -20.342 28.742 -80.224 1.00 44.75 36 ARG B N 1
ATOM 3044 C CA . ARG B 1 37 ? -19.140 28.281 -80.903 1.00 45.91 36 ARG B CA 1
ATOM 3045 C C . ARG B 1 37 ? -18.532 27.069 -80.210 1.00 49.66 36 ARG B C 1
ATOM 3046 O O . ARG B 1 37 ? -18.198 26.072 -80.861 1.00 53.02 36 ARG B O 1
ATOM 3054 N N . LEU B 1 38 ? -18.414 27.119 -78.881 1.00 46.44 37 LEU B N 1
ATOM 3055 C CA . LEU B 1 38 ? -17.696 26.060 -78.182 1.00 44.17 37 LEU B CA 1
ATOM 3056 C C . LEU B 1 38 ? -18.500 24.769 -78.134 1.00 46.41 37 LEU B C 1
ATOM 3057 O O . LEU B 1 38 ? -17.919 23.685 -78.040 1.00 50.78 37 LEU B O 1
ATOM 3062 N N . THR B 1 39 ? -19.822 24.850 -78.203 1.00 55.38 38 THR B N 1
ATOM 3063 C CA . THR B 1 39 ? -20.668 23.670 -78.101 1.00 53.66 38 THR B CA 1
ATOM 3064 C C . THR B 1 39 ? -21.326 23.295 -79.422 1.00 61.21 38 THR B C 1
ATOM 3065 O O . THR B 1 39 ? -22.265 22.498 -79.423 1.00 65.64 38 THR B O 1
ATOM 3069 N N . ARG B 1 40 ? -20.861 23.848 -80.536 1.00 69.14 39 ARG B N 1
ATOM 3070 C CA . ARG B 1 40 ? -21.505 23.644 -81.827 1.00 77.37 39 ARG B CA 1
ATOM 3071 C C . ARG B 1 40 ? -21.317 22.216 -82.326 1.00 88.02 39 ARG B C 1
ATOM 3072 O O . ARG B 1 40 ? -20.187 21.771 -82.563 1.00 84.70 39 ARG B O 1
ATOM 3080 N N . THR B 1 41 ? -22.434 21.525 -82.543 1.00 100.52 40 THR B N 1
ATOM 3081 C CA . THR B 1 41 ? -22.438 20.187 -83.111 1.00 106.32 40 THR B CA 1
ATOM 3082 C C . THR B 1 41 ? -22.374 20.249 -84.635 1.00 114.40 40 THR B C 1
ATOM 3083 O O . THR B 1 41 ? -23.055 21.067 -85.267 1.00 110.86 40 THR B O 1
ATOM 3087 N N . LYS B 1 42 ? -21.534 19.382 -85.215 1.00 122.55 41 LYS B N 1
ATOM 3088 C CA . LYS B 1 42 ? -21.454 19.263 -86.670 1.00 126.29 41 LYS B CA 1
ATOM 3089 C C . LYS B 1 42 ? -22.810 18.914 -87.280 1.00 126.24 41 LYS B C 1
ATOM 3090 O O . LYS B 1 42 ? -23.220 19.508 -88.284 1.00 124.40 41 LYS B O 1
ATOM 3092 N N . ASP B 1 43 ? -23.533 17.966 -86.672 1.00 127.49 42 ASP B N 1
ATOM 3093 C CA . ASP B 1 43 ? -24.822 17.539 -87.207 1.00 125.52 42 ASP B CA 1
ATOM 3094 C C . ASP B 1 43 ? -25.968 18.444 -86.771 1.00 127.39 42 ASP B C 1
ATOM 3095 O O . ASP B 1 43 ? -26.943 18.592 -87.515 1.00 126.88 42 ASP B O 1
ATOM 3100 N N . ALA B 1 44 ? -25.869 19.054 -85.590 1.00 138.11 43 ALA B N 1
ATOM 3101 C CA . ALA B 1 44 ? -26.922 19.902 -85.025 1.00 140.90 43 ALA B CA 1
ATOM 3102 C C . ALA B 1 44 ? -28.256 19.149 -84.969 1.00 143.79 43 ALA B C 1
ATOM 3103 O O . ALA B 1 44 ? -29.220 19.460 -85.673 1.00 143.69 43 ALA B O 1
ATOM 3105 N N . LEU B 1 45 ? -28.277 18.139 -84.095 1.00 136.94 44 LEU B N 1
ATOM 3106 C CA . LEU B 1 45 ? -29.430 17.257 -83.907 1.00 136.94 44 LEU B CA 1
ATOM 3107 C C . LEU B 1 45 ? -30.053 17.533 -82.540 1.00 138.44 44 LEU B C 1
ATOM 3108 O O . LEU B 1 45 ? -29.612 16.988 -81.521 1.00 135.56 44 LEU B O 1
ATOM 3110 N N . VAL B 1 46 ? -31.072 18.394 -82.526 1.00 138.47 45 VAL B N 1
ATOM 3111 C CA . VAL B 1 46 ? -31.958 18.575 -81.383 1.00 137.58 45 VAL B CA 1
ATOM 3112 C C . VAL B 1 46 ? -33.384 18.402 -81.877 1.00 134.98 45 VAL B C 1
ATOM 3113 O O . VAL B 1 46 ? -33.708 18.742 -83.020 1.00 131.94 45 VAL B O 1
ATOM 3115 N N . HIS B 1 47 ? -34.243 17.854 -81.016 1.00 132.23 46 HIS B N 1
ATOM 3116 C CA . HIS B 1 47 ? -35.663 17.758 -81.348 1.00 127.86 46 HIS B CA 1
ATOM 3117 C C . HIS B 1 47 ? -36.268 19.157 -81.213 1.00 126.49 46 HIS B C 1
ATOM 3118 O O . HIS B 1 47 ? -36.924 19.516 -80.232 1.00 120.46 46 HIS B O 1
ATOM 3120 N N . ASP B 1 48 ? -35.988 19.976 -82.218 1.00 119.73 47 ASP B N 1
ATOM 3121 C CA . ASP B 1 48 ? -36.565 21.304 -82.283 1.00 105.12 47 ASP B CA 1
ATOM 3122 C C . ASP B 1 48 ? -37.685 21.339 -83.314 1.00 90.01 47 ASP B C 1
ATOM 3123 O O . ASP B 1 48 ? -37.710 20.568 -84.276 1.00 87.82 47 ASP B O 1
ATOM 3128 N N . LEU B 1 49 ? -38.614 22.235 -83.077 1.00 77.70 48 LEU B N 1
ATOM 3129 C CA . LEU B 1 49 ? -39.828 22.427 -83.848 1.00 62.20 48 LEU B CA 1
ATOM 3130 C C . LEU B 1 49 ? -39.635 23.590 -84.815 1.00 59.09 48 LEU B C 1
ATOM 3131 O O . LEU B 1 49 ? -38.668 24.354 -84.702 1.00 54.52 48 LEU B O 1
ATOM 3136 N N . PRO B 1 50 ? -40.525 23.750 -85.803 1.00 54.93 49 PRO B N 1
ATOM 3137 C CA . PRO B 1 50 ? -40.353 24.849 -86.760 1.00 45.82 49 PRO B CA 1
ATOM 3138 C C . PRO B 1 50 ? -40.661 26.191 -86.109 1.00 44.00 49 PRO B C 1
ATOM 3139 O O . PRO B 1 50 ? -41.630 26.327 -85.355 1.00 45.78 49 PRO B O 1
ATOM 3143 N N . GLY B 1 51 ? -39.809 27.182 -86.395 1.00 44.64 50 GLY B N 1
ATOM 3144 C CA . GLY B 1 51 ? -39.956 28.519 -85.869 1.00 43.55 50 GLY B CA 1
ATOM 3145 C C . GLY B 1 51 ? -39.383 28.709 -84.483 1.00 42.66 50 GLY B C 1
ATOM 3146 O O . GLY B 1 51 ? -39.227 29.856 -84.038 1.00 48.00 50 GLY B O 1
ATOM 3147 N N . LEU B 1 52 ? -39.029 27.633 -83.804 1.00 41.61 51 LEU B N 1
ATOM 3148 C CA . LEU B 1 52 ? -38.505 27.677 -82.452 1.00 47.47 51 LEU B CA 1
ATOM 3149 C C . LEU B 1 52 ? -37.024 27.340 -82.437 1.00 44.25 51 LEU B C 1
ATOM 3150 O O . LEU B 1 52 ? -36.515 26.625 -83.303 1.00 54.22 51 LEU B O 1
ATOM 3155 N N . THR B 1 53 ? -36.339 27.854 -81.437 1.00 40.78 52 THR B N 1
ATOM 3156 C CA . THR B 1 53 ? -34.965 27.469 -81.176 1.00 42.43 52 THR B CA 1
ATOM 3157 C C . THR B 1 53 ? -34.812 27.136 -79.695 1.00 45.00 52 THR B C 1
ATOM 3158 O O . THR B 1 53 ? -35.185 27.934 -78.834 1.00 44.54 52 THR B O 1
ATOM 3162 N N . ARG B 1 54 ? -34.255 25.972 -79.390 1.00 46.01 53 ARG B N 1
ATOM 3163 C CA . ARG B 1 54 ? -34.207 25.524 -78.004 1.00 43.33 53 ARG B CA 1
ATOM 3164 C C . ARG B 1 54 ? -33.074 26.231 -77.260 1.00 40.59 53 ARG B C 1
ATOM 3165 O O . ARG B 1 54 ? -31.930 26.247 -77.715 1.00 39.89 53 ARG B O 1
ATOM 3173 N N . ASP B 1 55 ? -33.406 26.832 -76.120 1.00 40.43 54 ASP B N 1
ATOM 3174 C CA . ASP B 1 55 ? -32.414 27.516 -75.298 1.00 42.81 54 ASP B CA 1
ATOM 3175 C C . ASP B 1 55 ? -31.429 26.538 -74.664 1.00 42.23 54 ASP B C 1
ATOM 3176 O O . ASP B 1 55 ? -31.815 25.479 -74.153 1.00 42.01 54 ASP B O 1
ATOM 3181 N N . ARG B 1 56 ? -30.148 26.898 -74.711 1.00 42.34 55 ARG B N 1
ATOM 3182 C CA . ARG B 1 56 ? -29.074 26.139 -74.072 1.00 42.87 55 ARG B CA 1
ATOM 3183 C C . ARG B 1 56 ? -28.133 27.138 -73.427 1.00 40.10 55 ARG B C 1
ATOM 3184 O O . ARG B 1 56 ? -27.610 28.014 -74.115 1.00 43.59 55 ARG B O 1
ATOM 3192 N N . HIS B 1 57 ? -27.903 27.032 -72.127 1.00 39.37 56 HIS B N 1
ATOM 3193 C CA . HIS B 1 57 ? -26.790 27.784 -71.572 1.00 40.83 56 HIS B CA 1
ATOM 3194 C C . HIS B 1 57 ? -25.766 26.878 -70.880 1.00 42.05 56 HIS B C 1
ATOM 3195 O O . HIS B 1 57 ? -24.789 27.382 -70.299 1.00 41.70 56 HIS B O 1
ATOM 3202 N N . TYR B 1 58 ? -25.924 25.558 -70.974 1.00 39.11 57 TYR B N 1
ATOM 3203 C CA . TYR B 1 58 ? -24.852 24.664 -70.586 1.00 39.06 57 TYR B CA 1
ATOM 3204 C C . TYR B 1 58 ? -24.925 23.409 -71.438 1.00 38.68 57 TYR B C 1
ATOM 3205 O O . TYR B 1 58 ? -26.018 22.943 -71.757 1.00 41.63 57 TYR B O 1
ATOM 3214 N N . GLY B 1 59 ? -23.763 22.876 -71.800 1.00 39.74 58 GLY B N 1
ATOM 3215 C CA . GLY B 1 59 ? -23.697 21.686 -72.627 1.00 39.97 58 GLY B CA 1
ATOM 3216 C C . GLY B 1 59 ? -22.270 21.182 -72.772 1.00 45.44 58 GLY B C 1
ATOM 3217 O O . GLY B 1 59 ? -21.341 21.670 -72.115 1.00 43.81 58 GLY B O 1
ATOM 3218 N N . HIS B 1 60 ? -22.097 20.235 -73.697 1.00 42.31 59 HIS B N 1
ATOM 3219 C CA . HIS B 1 60 ? -20.804 19.606 -73.912 1.00 43.85 59 HIS B CA 1
ATOM 3220 C C . HIS B 1 60 ? -19.930 20.462 -74.805 1.00 46.87 59 HIS B C 1
ATOM 3221 O O . HIS B 1 60 ? -20.392 20.968 -75.832 1.00 50.83 59 HIS B O 1
ATOM 3228 N N . GLY B 1 61 ? -18.676 20.640 -74.385 1.00 45.55 60 GLY B N 1
ATOM 3229 C CA . GLY B 1 61 ? -17.701 21.373 -75.185 1.00 45.10 60 GLY B CA 1
ATOM 3230 C C . GLY B 1 61 ? -17.255 20.565 -76.385 1.00 46.43 60 GLY B C 1
ATOM 3231 O O . GLY B 1 61 ? -16.964 19.371 -76.270 1.00 53.79 60 GLY B O 1
ATOM 3232 N N . LYS B 1 62 ? -17.214 21.203 -77.549 1.00 47.48 61 LYS B N 1
ATOM 3233 C CA . LYS B 1 62 ? -16.825 20.518 -78.772 1.00 50.51 61 LYS B CA 1
ATOM 3234 C C . LYS B 1 62 ? -15.526 21.009 -79.398 1.00 52.84 61 LYS B C 1
ATOM 3235 O O . LYS B 1 62 ? -14.942 20.276 -80.199 1.00 61.80 61 LYS B O 1
ATOM 3241 N N . VAL B 1 63 ? -15.066 22.212 -79.075 1.00 47.04 62 VAL B N 1
ATOM 3242 C CA . VAL B 1 63 ? -13.791 22.719 -79.572 1.00 48.57 62 VAL B CA 1
ATOM 3243 C C . VAL B 1 63 ? -12.702 22.363 -78.574 1.00 54.44 62 VAL B C 1
ATOM 3244 O O . VAL B 1 63 ? -12.735 22.833 -77.431 1.00 54.04 62 VAL B O 1
ATOM 3248 N N . GLY B 1 64 ? -11.717 21.584 -79.003 1.00 53.16 63 GLY B N 1
ATOM 3249 C CA . GLY B 1 64 ? -10.594 21.267 -78.144 1.00 50.95 63 GLY B CA 1
ATOM 3250 C C . GLY B 1 64 ? -10.257 19.790 -78.138 1.00 58.67 63 GLY B C 1
ATOM 3251 O O . GLY B 1 64 ? -10.995 18.941 -78.636 1.00 66.75 63 GLY B O 1
ATOM 3252 N N . SER B 1 65 ? -9.095 19.504 -77.551 1.00 63.05 64 SER B N 1
ATOM 3253 C CA . SER B 1 65 ? -8.516 18.166 -77.521 1.00 65.95 64 SER B CA 1
ATOM 3254 C C . SER B 1 65 ? -9.027 17.302 -76.374 1.00 69.09 64 SER B C 1
ATOM 3255 O O . SER B 1 65 ? -8.930 16.074 -76.458 1.00 73.48 64 SER B O 1
ATOM 3258 N N . LYS B 1 66 ? -9.523 17.895 -75.298 1.00 64.81 65 LYS B N 1
ATOM 3259 C CA . LYS B 1 66 ? -10.118 17.145 -74.202 1.00 63.62 65 LYS B CA 1
ATOM 3260 C C . LYS B 1 66 ? -11.616 17.409 -74.145 1.00 59.90 65 LYS B C 1
ATOM 3261 O O . LYS B 1 66 ? -12.097 18.390 -74.718 1.00 56.28 65 LYS B O 1
ATOM 3267 N N . PRO B 1 67 ? -12.396 16.523 -73.528 1.00 61.77 66 PRO B N 1
ATOM 3268 C CA . PRO B 1 67 ? -13.809 16.834 -73.272 1.00 62.12 66 PRO B CA 1
ATOM 3269 C C . PRO B 1 67 ? -13.970 17.770 -72.077 1.00 57.42 66 PRO B C 1
ATOM 3270 O O . PRO B 1 67 ? -13.145 17.808 -71.160 1.00 53.57 66 PRO B O 1
ATOM 3274 N N . TYR B 1 68 ? -15.077 18.511 -72.089 1.00 53.49 67 TYR B N 1
ATOM 3275 C CA . TYR B 1 68 ? -15.372 19.465 -71.024 1.00 45.60 67 TYR B CA 1
ATOM 3276 C C . TYR B 1 68 ? -16.811 19.936 -71.160 1.00 43.85 67 TYR B C 1
ATOM 3277 O O . TYR B 1 68 ? -17.447 19.759 -72.205 1.00 49.68 67 TYR B O 1
ATOM 3286 N N . PHE B 1 69 ? -17.323 20.509 -70.076 1.00 42.33 68 PHE B N 1
ATOM 3287 C CA . PHE B 1 69 ? -18.613 21.177 -70.057 1.00 39.84 68 PHE B CA 1
ATOM 3288 C C . PHE B 1 69 ? -18.401 22.684 -70.163 1.00 41.25 68 PHE B C 1
ATOM 3289 O O . PHE B 1 69 ? -17.346 23.200 -69.789 1.00 39.24 68 PHE B O 1
ATOM 3297 N N . VAL B 1 70 ? -19.399 23.389 -70.690 1.00 37.29 69 VAL B N 1
ATOM 3298 C CA . VAL B 1 70 ? -19.389 24.849 -70.713 1.00 34.41 69 VAL B CA 1
ATOM 3299 C C . VAL B 1 70 ? -20.672 25.354 -70.079 1.00 36.91 69 VAL B C 1
ATOM 3300 O O . VAL B 1 70 ? -21.749 24.790 -70.306 1.00 38.03 69 VAL B O 1
ATOM 3304 N N . ILE B 1 71 ? -20.565 26.418 -69.298 1.00 31.98 70 ILE B N 1
ATOM 3305 C CA . ILE B 1 71 ? -21.723 27.116 -68.760 1.00 33.08 70 ILE B CA 1
ATOM 3306 C C . ILE B 1 71 ? -21.674 28.557 -69.211 1.00 34.38 70 ILE B C 1
ATOM 3307 O O . ILE B 1 71 ? -20.675 29.248 -68.975 1.00 37.67 70 ILE B O 1
ATOM 3312 N N . ASP B 1 72 ? -22.754 29.033 -69.824 1.00 34.99 71 ASP B N 1
ATOM 3313 C CA . ASP B 1 72 ? -22.867 30.467 -70.069 1.00 37.59 71 ASP B CA 1
ATOM 3314 C C . ASP B 1 72 ? -23.640 31.038 -68.891 1.00 36.30 71 ASP B C 1
ATOM 3315 O O . ASP B 1 72 ? -24.846 30.857 -68.793 1.00 37.18 71 ASP B O 1
ATOM 3320 N N . THR B 1 73 ? -22.945 31.714 -67.976 1.00 37.91 72 THR B N 1
ATOM 3321 C CA . THR B 1 73 ? -23.678 32.233 -66.836 1.00 37.37 72 THR B CA 1
ATOM 3322 C C . THR B 1 73 ? -24.631 33.335 -67.235 1.00 42.45 72 THR B C 1
ATOM 3323 O O . THR B 1 73 ? -25.457 33.727 -66.402 1.00 42.90 72 THR B O 1
ATOM 3327 N N . GLY B 1 74 ? -24.554 33.823 -68.484 1.00 37.10 73 GLY B N 1
ATOM 3328 C CA . GLY B 1 74 ? -25.547 34.759 -68.979 1.00 38.45 73 GLY B CA 1
ATOM 3329 C C . GLY B 1 74 ? -26.957 34.205 -68.956 1.00 41.77 73 GLY B C 1
ATOM 3330 O O . GLY B 1 74 ? -27.920 34.970 -68.898 1.00 50.87 73 GLY B O 1
ATOM 3331 N N . GLY B 1 75 ? -27.094 32.890 -68.988 1.00 40.06 74 GLY B N 1
ATOM 3332 C CA . GLY B 1 75 ? -28.371 32.230 -68.922 1.00 41.94 74 GLY B CA 1
ATOM 3333 C C . GLY B 1 75 ? -29.026 32.209 -67.565 1.00 49.14 74 GLY B C 1
ATOM 3334 O O . GLY B 1 75 ? -30.077 31.578 -67.443 1.00 47.58 74 GLY B O 1
ATOM 3335 N N . PHE B 1 76 ? -28.406 32.795 -66.534 1.00 54.33 75 PHE B N 1
ATOM 3336 C CA . PHE B 1 76 ? -28.982 32.909 -65.194 1.00 52.87 75 PHE B CA 1
ATOM 3337 C C . PHE B 1 76 ? -29.653 34.254 -64.956 1.00 60.85 75 PHE B C 1
ATOM 3338 O O . PHE B 1 76 ? -30.627 34.332 -64.194 1.00 65.68 75 PHE B O 1
ATOM 3346 N N . GLU B 1 77 ? -29.122 35.317 -65.556 1.00 84.08 76 GLU B N 1
ATOM 3347 C CA . GLU B 1 77 ? -29.494 36.695 -65.218 1.00 91.40 76 GLU B CA 1
ATOM 3348 C C . GLU B 1 77 ? -30.935 37.057 -65.598 1.00 93.84 76 GLU B C 1
ATOM 3349 O O . GLU B 1 77 ? -31.252 38.232 -65.817 1.00 98.52 76 GLU B O 1
ATOM 3351 N N . HIS B 1 86 ? -24.169 45.626 -62.692 1.00 119.46 85 HIS B N 1
ATOM 3352 C CA . HIS B 1 86 ? -25.122 45.386 -61.607 1.00 125.32 85 HIS B CA 1
ATOM 3353 C C . HIS B 1 86 ? -24.491 44.537 -60.500 1.00 128.85 85 HIS B C 1
ATOM 3354 O O . HIS B 1 86 ? -23.300 44.668 -60.204 1.00 122.25 85 HIS B O 1
ATOM 3356 N N . GLU B 1 87 ? -25.298 43.677 -59.883 1.00 142.68 86 GLU B N 1
ATOM 3357 C CA . GLU B 1 87 ? -24.809 42.626 -59.001 1.00 136.14 86 GLU B CA 1
ATOM 3358 C C . GLU B 1 87 ? -24.764 41.304 -59.766 1.00 128.69 86 GLU B C 1
ATOM 3359 O O . GLU B 1 87 ? -25.488 41.109 -60.748 1.00 128.49 86 GLU B O 1
ATOM 3361 N N . MET B 1 88 ? -23.896 40.398 -59.325 1.00 101.69 87 MET B N 1
ATOM 3362 C CA . MET B 1 88 ? -23.856 39.077 -59.934 1.00 84.43 87 MET B CA 1
ATOM 3363 C C . MET B 1 88 ? -24.922 38.172 -59.334 1.00 78.51 87 MET B C 1
ATOM 3364 O O . MET B 1 88 ? -25.271 38.274 -58.154 1.00 79.07 87 MET B O 1
ATOM 3369 N N . ALA B 1 89 ? -25.433 37.270 -60.162 1.00 73.38 88 ALA B N 1
ATOM 3370 C CA . ALA B 1 89 ? -26.507 36.392 -59.735 1.00 62.80 88 ALA B CA 1
ATOM 3371 C C . ALA B 1 89 ? -25.966 35.302 -58.822 1.00 64.01 88 ALA B C 1
ATOM 3372 O O . ALA B 1 89 ? -24.811 34.882 -58.938 1.00 63.47 88 ALA B O 1
ATOM 3374 N N . LYS B 1 90 ? -26.828 34.820 -57.927 1.00 66.68 89 LYS B N 1
ATOM 3375 C CA . LYS B 1 90 ? -26.409 33.772 -57.005 1.00 63.14 89 LYS B CA 1
ATOM 3376 C C . LYS B 1 90 ? -25.858 32.577 -57.781 1.00 58.78 89 LYS B C 1
ATOM 3377 O O . LYS B 1 90 ? -24.759 32.087 -57.497 1.00 58.78 89 LYS B O 1
ATOM 3379 N N . GLN B 1 91 ? -26.592 32.108 -58.787 1.00 56.47 90 GLN B N 1
ATOM 3380 C CA . GLN B 1 91 ? -26.095 30.956 -59.522 1.00 52.23 90 GLN B CA 1
ATOM 3381 C C . GLN B 1 91 ? -24.791 31.289 -60.217 1.00 53.02 90 GLN B C 1
ATOM 3382 O O . GLN B 1 91 ? -23.941 30.412 -60.392 1.00 56.13 90 GLN B O 1
ATOM 3388 N N . THR B 1 92 ? -24.593 32.552 -60.594 1.00 53.77 91 THR B N 1
ATOM 3389 C CA . THR B 1 92 ? -23.330 32.902 -61.232 1.00 54.47 91 THR B CA 1
ATOM 3390 C C . THR B 1 92 ? -22.185 32.779 -60.241 1.00 51.30 91 THR B C 1
ATOM 3391 O O . THR B 1 92 ? -21.151 32.176 -60.547 1.00 50.43 91 THR B O 1
ATOM 3395 N N . LEU B 1 93 ? -22.384 33.274 -59.023 1.00 52.78 92 LEU B N 1
ATOM 3396 C CA . LEU B 1 93 ? -21.339 33.167 -58.012 1.00 53.00 92 LEU B CA 1
ATOM 3397 C C . LEU B 1 93 ? -21.029 31.707 -57.700 1.00 53.19 92 LEU B C 1
ATOM 3398 O O . LEU B 1 93 ? -19.862 31.342 -57.499 1.00 53.69 92 LEU B O 1
ATOM 3403 N N . GLN B 1 94 ? -22.062 30.855 -57.679 1.00 51.59 93 GLN B N 1
ATOM 3404 C CA . GLN B 1 94 ? -21.850 29.421 -57.508 1.00 51.39 93 GLN B CA 1
ATOM 3405 C C . GLN B 1 94 ? -21.012 28.833 -58.637 1.00 48.23 93 GLN B C 1
ATOM 3406 O O . GLN B 1 94 ? -20.152 27.976 -58.400 1.00 48.67 93 GLN B O 1
ATOM 3412 N N . ALA B 1 95 ? -21.270 29.255 -59.873 1.00 45.46 94 ALA B N 1
ATOM 3413 C CA . ALA B 1 95 ? -20.459 28.777 -60.981 1.00 45.91 94 ALA B CA 1
ATOM 3414 C C . ALA B 1 95 ? -18.991 29.141 -60.770 1.00 48.09 94 ALA B C 1
ATOM 3415 O O . ALA B 1 95 ? -18.100 28.309 -60.975 1.00 44.61 94 ALA B O 1
ATOM 3417 N N . VAL B 1 96 ? -18.730 30.344 -60.261 1.00 45.21 95 VAL B N 1
ATOM 3418 C CA . VAL B 1 96 ? -17.360 30.734 -59.962 1.00 48.75 95 VAL B CA 1
ATOM 3419 C C . VAL B 1 96 ? -16.755 29.808 -58.917 1.00 48.69 95 VAL B C 1
ATOM 3420 O O . VAL B 1 96 ? -15.576 29.449 -58.998 1.00 49.47 95 VAL B O 1
ATOM 3424 N N . ASP B 1 97 ? -17.536 29.424 -57.912 1.00 50.67 96 ASP B N 1
ATOM 3425 C CA . ASP B 1 97 ? -16.992 28.539 -56.889 1.00 53.38 96 ASP B CA 1
ATOM 3426 C C . ASP B 1 97 ? -16.748 27.136 -57.419 1.00 52.03 96 ASP B C 1
ATOM 3427 O O . ASP B 1 97 ? -15.714 26.529 -57.116 1.00 55.77 96 ASP B O 1
ATOM 3432 N N . GLU B 1 98 ? -17.662 26.610 -58.230 1.00 49.65 97 GLU B N 1
ATOM 3433 C CA . GLU B 1 98 ? -17.645 25.186 -58.515 1.00 49.38 97 GLU B CA 1
ATOM 3434 C C . GLU B 1 98 ? -17.028 24.852 -59.862 1.00 46.62 97 GLU B C 1
ATOM 3435 O O . GLU B 1 98 ? -16.598 23.713 -60.062 1.00 47.04 97 GLU B O 1
ATOM 3441 N N . ALA B 1 99 ? -16.977 25.797 -60.788 1.00 39.99 98 ALA B N 1
ATOM 3442 C CA . ALA B 1 99 ? -16.354 25.499 -62.066 1.00 39.99 98 ALA B CA 1
ATOM 3443 C C . ALA B 1 99 ? -14.865 25.241 -61.881 1.00 44.31 98 ALA B C 1
ATOM 3444 O O . ALA B 1 99 ? -14.229 25.741 -60.946 1.00 46.34 98 ALA B O 1
ATOM 3446 N N . ASP B 1 100 ? -14.302 24.442 -62.785 1.00 42.84 99 ASP B N 1
ATOM 3447 C CA . ASP B 1 100 ? -12.867 24.206 -62.752 1.00 35.87 99 ASP B CA 1
ATOM 3448 C C . ASP B 1 100 ? -12.092 25.390 -63.283 1.00 34.86 99 ASP B C 1
ATOM 3449 O O . ASP B 1 100 ? -10.921 25.548 -62.931 1.00 39.36 99 ASP B O 1
ATOM 3454 N N . ALA B 1 101 ? -12.726 26.250 -64.074 1.00 33.21 100 ALA B N 1
ATOM 3455 C CA . ALA B 1 101 ? -12.046 27.448 -64.548 1.00 33.41 100 ALA B CA 1
ATOM 3456 C C . ALA B 1 101 ? -13.103 28.436 -64.998 1.00 33.96 100 ALA B C 1
ATOM 3457 O O . ALA B 1 101 ? -14.219 28.044 -65.341 1.00 38.36 100 ALA B O 1
ATOM 3459 N N . VAL B 1 102 ? -12.761 29.717 -64.983 1.00 28.59 101 VAL B N 1
ATOM 3460 C CA . VAL B 1 102 ? -13.683 30.760 -65.415 1.00 31.22 101 VAL B CA 1
ATOM 3461 C C . VAL B 1 102 ? -13.054 31.512 -66.587 1.00 34.24 101 VAL B C 1
ATOM 3462 O O . VAL B 1 102 ? -11.864 31.851 -66.545 1.00 37.69 101 VAL B O 1
ATOM 3466 N N . VAL B 1 103 ? -13.838 31.776 -67.631 1.00 30.96 102 VAL B N 1
ATOM 3467 C CA . VAL B 1 103 ? -13.443 32.730 -68.665 1.00 31.04 102 VAL B CA 1
ATOM 3468 C C . VAL B 1 103 ? -14.207 34.009 -68.409 1.00 31.12 102 VAL B C 1
ATOM 3469 O O . VAL B 1 103 ? -15.440 34.005 -68.354 1.00 36.36 102 VAL B O 1
ATOM 3473 N N . PHE B 1 104 ? -13.492 35.097 -68.230 1.00 29.89 103 PHE B N 1
ATOM 3474 C CA . PHE B 1 104 ? -14.112 36.384 -67.971 1.00 32.00 103 PHE B CA 1
ATOM 3475 C C . PHE B 1 104 ? -14.088 37.112 -69.299 1.00 39.45 103 PHE B C 1
ATOM 3476 O O . PHE B 1 104 ? -13.016 37.508 -69.781 1.00 37.66 103 PHE B O 1
ATOM 3484 N N . LEU B 1 105 ? -15.262 37.272 -69.903 1.00 38.27 104 LEU B N 1
ATOM 3485 C CA . LEU B 1 105 ? -15.336 37.823 -71.243 1.00 35.76 104 LEU B CA 1
ATOM 3486 C C . LEU B 1 105 ? -15.570 39.324 -71.146 1.00 33.84 104 LEU B C 1
ATOM 3487 O O . LEU B 1 105 ? -16.493 39.757 -70.462 1.00 37.82 104 LEU B O 1
ATOM 3492 N N . VAL B 1 106 ? -14.733 40.115 -71.823 1.00 40.66 105 VAL B N 1
ATOM 3493 C CA . VAL B 1 106 ? -14.874 41.570 -71.858 1.00 44.84 105 VAL B CA 1
ATOM 3494 C C . VAL B 1 106 ? -14.852 42.050 -73.301 1.00 46.11 105 VAL B C 1
ATOM 3495 O O . VAL B 1 106 ? -14.436 41.345 -74.220 1.00 48.22 105 VAL B O 1
ATOM 3499 N N . ASP B 1 107 ? -15.362 43.256 -73.493 1.00 47.40 106 ASP B N 1
ATOM 3500 C CA . ASP B 1 107 ? -15.589 43.802 -74.820 1.00 52.63 106 ASP B CA 1
ATOM 3501 C C . ASP B 1 107 ? -14.413 44.678 -75.236 1.00 56.89 106 ASP B C 1
ATOM 3502 O O . ASP B 1 107 ? -14.268 45.804 -74.747 1.00 59.70 106 ASP B O 1
ATOM 3507 N N . GLY B 1 108 ? -13.590 44.181 -76.163 1.00 54.82 107 GLY B N 1
ATOM 3508 C CA . GLY B 1 108 ? -12.405 44.934 -76.538 1.00 53.48 107 GLY B CA 1
ATOM 3509 C C . GLY B 1 108 ? -12.711 46.143 -77.395 1.00 58.63 107 GLY B C 1
ATOM 3510 O O . GLY B 1 108 ? -11.952 47.120 -77.400 1.00 63.14 107 GLY B O 1
ATOM 3511 N N . ARG B 1 109 ? -13.823 46.111 -78.120 1.00 59.28 108 ARG B N 1
ATOM 3512 C CA . ARG B 1 109 ? -14.198 47.286 -78.889 1.00 56.61 108 ARG B CA 1
ATOM 3513 C C . ARG B 1 109 ? -14.756 48.356 -77.963 1.00 63.48 108 ARG B C 1
ATOM 3514 O O . ARG B 1 109 ? -14.512 49.555 -78.158 1.00 64.04 108 ARG B O 1
ATOM 3522 N N . THR B 1 110 ? -15.498 47.924 -76.939 1.00 62.98 109 THR B N 1
ATOM 3523 C CA . THR B 1 110 ? -16.145 48.859 -76.025 1.00 65.39 109 THR B CA 1
ATOM 3524 C C . THR B 1 110 ? -15.109 49.624 -75.209 1.00 65.71 109 THR B C 1
ATOM 3525 O O . THR B 1 110 ? -15.134 50.862 -75.137 1.00 59.63 109 THR B O 1
ATOM 3529 N N . GLY B 1 111 ? -14.195 48.892 -74.581 1.00 68.37 110 GLY B N 1
ATOM 3530 C CA . GLY B 1 111 ? -13.377 49.438 -73.528 1.00 78.25 110 GLY B CA 1
ATOM 3531 C C . GLY B 1 111 ? -13.631 48.769 -72.193 1.00 77.32 110 GLY B C 1
ATOM 3532 O O . GLY B 1 111 ? -14.226 47.687 -72.120 1.00 61.10 110 GLY B O 1
ATOM 3533 N N . LEU B 1 112 ? -13.229 49.470 -71.126 1.00 86.99 111 LEU B N 1
ATOM 3534 C CA . LEU B 1 112 ? -13.238 48.988 -69.750 1.00 72.10 111 LEU B CA 1
ATOM 3535 C C . LEU B 1 112 ? -14.266 49.820 -68.999 1.00 75.78 111 LEU B C 1
ATOM 3536 O O . LEU B 1 112 ? -14.050 51.019 -68.774 1.00 78.16 111 LEU B O 1
ATOM 3541 N N . THR B 1 113 ? -15.484 49.139 -68.605 1.00 66.96 112 THR B N 1
ATOM 3542 C CA . THR B 1 113 ? -16.654 49.595 -67.860 1.00 66.10 112 THR B CA 1
ATOM 3543 C C . THR B 1 113 ? -16.449 49.420 -66.354 1.00 65.35 112 THR B C 1
ATOM 3544 O O . THR B 1 113 ? -15.754 48.494 -65.915 1.00 65.15 112 THR B O 1
ATOM 3548 N N . PRO B 1 114 ? -17.076 50.265 -65.533 1.00 65.00 113 PRO B N 1
ATOM 3549 C CA . PRO B 1 114 ? -16.983 50.060 -64.076 1.00 63.33 113 PRO B CA 1
ATOM 3550 C C . PRO B 1 114 ? -17.578 48.743 -63.620 1.00 63.96 113 PRO B C 1
ATOM 3551 O O . PRO B 1 114 ? -17.117 48.190 -62.613 1.00 66.19 113 PRO B O 1
ATOM 3555 N N . GLN B 1 115 ? -18.596 48.230 -64.324 1.00 60.61 114 GLN B N 1
ATOM 3556 C CA . GLN B 1 115 ? -19.109 46.890 -64.036 1.00 62.02 114 GLN B CA 1
ATOM 3557 C C . GLN B 1 115 ? -18.021 45.829 -64.205 1.00 63.23 114 GLN B C 1
ATOM 3558 O O . GLN B 1 115 ? -17.926 44.896 -63.395 1.00 64.57 114 GLN B O 1
ATOM 3560 N N . ASP B 1 116 ? -17.189 45.949 -65.250 1.00 60.64 115 ASP B N 1
ATOM 3561 C CA . ASP B 1 116 ? -16.131 44.968 -65.454 1.00 53.33 115 ASP B CA 1
ATOM 3562 C C . ASP B 1 116 ? -15.226 44.902 -64.242 1.00 58.97 115 ASP B C 1
ATOM 3563 O O . ASP B 1 116 ? -14.795 43.812 -63.842 1.00 57.10 115 ASP B O 1
ATOM 3568 N N . LYS B 1 117 ? -14.935 46.064 -63.633 1.00 61.77 116 LYS B N 1
ATOM 3569 C CA . LYS B 1 117 ? -14.048 46.085 -62.472 1.00 61.25 116 LYS B CA 1
ATOM 3570 C C . LYS B 1 117 ? -14.724 45.473 -61.258 1.00 60.37 116 LYS B C 1
ATOM 3571 O O . LYS B 1 117 ? -14.066 44.803 -60.454 1.00 62.08 116 LYS B O 1
ATOM 3577 N N . ILE B 1 118 ? -16.036 45.655 -61.123 1.00 58.49 117 ILE B N 1
ATOM 3578 C CA . ILE B 1 118 ? -16.743 44.995 -60.031 1.00 62.78 117 ILE B CA 1
ATOM 3579 C C . ILE B 1 118 ? -16.616 43.488 -60.182 1.00 58.54 117 ILE B C 1
ATOM 3580 O O . ILE B 1 118 ? -16.331 42.771 -59.218 1.00 61.31 117 ILE B O 1
ATOM 3585 N N . ILE B 1 119 ? -16.829 42.992 -61.400 1.00 56.37 118 ILE B N 1
ATOM 3586 C CA . ILE B 1 119 ? -16.678 41.565 -61.665 1.00 54.85 118 ILE B CA 1
ATOM 3587 C C . ILE B 1 119 ? -15.248 41.110 -61.383 1.00 56.50 118 ILE B C 1
ATOM 3588 O O . ILE B 1 119 ? -15.025 40.104 -60.702 1.00 54.60 118 ILE B O 1
ATOM 3593 N N . ALA B 1 120 ? -14.256 41.873 -61.867 1.00 57.54 119 ALA B N 1
ATOM 3594 C CA . ALA B 1 120 ? -12.855 41.496 -61.690 1.00 49.93 119 ALA B CA 1
ATOM 3595 C C . ALA B 1 120 ? -12.463 41.416 -60.219 1.00 55.64 119 ALA B C 1
ATOM 3596 O O . ALA B 1 120 ? -11.653 40.562 -59.835 1.00 54.52 119 ALA B O 1
ATOM 3598 N N . ASP B 1 121 ? -13.023 42.289 -59.377 1.00 58.03 120 ASP B N 1
ATOM 3599 C CA . ASP B 1 121 ? -12.673 42.251 -57.960 1.00 59.64 120 ASP B CA 1
ATOM 3600 C C . ASP B 1 121 ? -13.112 40.937 -57.333 1.00 59.80 120 ASP B C 1
ATOM 3601 O O . ASP B 1 121 ? -12.435 40.394 -56.451 1.00 62.04 120 ASP B O 1
ATOM 3606 N N . ARG B 1 122 ? -14.248 40.413 -57.770 1.00 52.08 121 ARG B N 1
ATOM 3607 C CA . ARG B 1 122 ? -14.696 39.148 -57.225 1.00 52.27 121 ARG B CA 1
ATOM 3608 C C . ARG B 1 122 ? -13.904 37.989 -57.822 1.00 49.55 121 ARG B C 1
ATOM 3609 O O . ARG B 1 122 ? -13.501 37.073 -57.101 1.00 52.17 121 ARG B O 1
ATOM 3617 N N . LEU B 1 123 ? -13.635 38.023 -59.126 1.00 47.23 122 LEU B N 1
ATOM 3618 C CA . LEU B 1 123 ? -12.939 36.902 -59.740 1.00 47.47 122 LEU B CA 1
ATOM 3619 C C . LEU B 1 123 ? -11.510 36.788 -59.247 1.00 49.60 122 LEU B C 1
ATOM 3620 O O . LEU B 1 123 ? -10.988 35.672 -59.119 1.00 41.98 122 LEU B O 1
ATOM 3625 N N . ARG B 1 124 ? -10.882 37.924 -58.935 1.00 48.92 123 ARG B N 1
ATOM 3626 C CA . ARG B 1 124 ? -9.485 37.900 -58.534 1.00 47.64 123 ARG B CA 1
ATOM 3627 C C . ARG B 1 124 ? -9.266 37.048 -57.302 1.00 49.44 123 ARG B C 1
ATOM 3628 O O . ARG B 1 124 ? -8.237 36.381 -57.197 1.00 50.27 123 ARG B O 1
ATOM 3636 N N . GLN B 1 125 ? -10.251 36.979 -56.407 1.00 52.50 124 GLN B N 1
ATOM 3637 C CA . GLN B 1 125 ? -10.099 36.163 -55.210 1.00 54.80 124 GLN B CA 1
ATOM 3638 C C . GLN B 1 125 ? -10.178 34.661 -55.477 1.00 51.18 124 GLN B C 1
ATOM 3639 O O . GLN B 1 125 ? -9.876 33.884 -54.566 1.00 50.28 124 GLN B O 1
ATOM 3645 N N . SER B 1 126 ? -10.558 34.227 -56.681 1.00 53.29 125 SER B N 1
ATOM 3646 C CA . SER B 1 126 ? -10.778 32.804 -56.917 1.00 45.49 125 SER B CA 1
ATOM 3647 C C . SER B 1 126 ? -9.488 32.011 -56.751 1.00 40.22 125 SER B C 1
ATOM 3648 O O . SER B 1 126 ? -8.464 32.371 -57.339 1.00 43.12 125 SER B O 1
ATOM 3651 N N . PRO B 1 127 ? -9.493 30.926 -55.980 1.00 41.58 126 PRO B N 1
ATOM 3652 C CA . PRO B 1 127 ? -8.320 30.051 -55.944 1.00 42.27 126 PRO B CA 1
ATOM 3653 C C . PRO B 1 127 ? -8.154 29.202 -57.193 1.00 41.54 126 PRO B C 1
ATOM 3654 O O . PRO B 1 127 ? -7.219 28.396 -57.261 1.00 42.71 126 PRO B O 1
ATOM 3658 N N . ARG B 1 128 ? -9.033 29.329 -58.167 1.00 37.74 127 ARG B N 1
ATOM 3659 C CA . ARG B 1 128 ? -9.018 28.538 -59.384 1.00 36.35 127 ARG B CA 1
ATOM 3660 C C . ARG B 1 128 ? -8.688 29.399 -60.607 1.00 36.85 127 ARG B C 1
ATOM 3661 O O . ARG B 1 128 ? -8.638 30.633 -60.525 1.00 35.83 127 ARG B O 1
ATOM 3669 N N . PRO B 1 129 ? -8.401 28.774 -61.750 1.00 35.76 128 PRO B N 1
ATOM 3670 C CA . PRO B 1 129 ? -8.025 29.551 -62.937 1.00 31.92 128 PRO B CA 1
ATOM 3671 C C . PRO B 1 129 ? -9.088 30.555 -63.336 1.00 28.52 128 PRO B C 1
ATOM 3672 O O . PRO B 1 129 ? -10.284 30.275 -63.311 1.00 35.48 128 PRO B O 1
ATOM 3676 N N . VAL B 1 130 ? -8.641 31.747 -63.693 1.00 31.54 129 VAL B N 1
ATOM 3677 C CA . VAL B 1 130 ? -9.506 32.798 -64.217 1.00 34.61 129 VAL B CA 1
ATOM 3678 C C . VAL B 1 130 ? -8.787 33.369 -65.440 1.00 36.11 129 VAL B C 1
ATOM 3679 O O . VAL B 1 130 ? -7.710 33.969 -65.308 1.00 40.85 129 VAL B O 1
ATOM 3683 N N . TYR B 1 131 ? -9.356 33.167 -66.624 1.00 30.79 130 TYR B N 1
ATOM 3684 C CA . TYR B 1 131 ? -8.773 33.668 -67.857 1.00 29.96 130 TYR B CA 1
ATOM 3685 C C . TYR B 1 131 ? -9.550 34.895 -68.314 1.00 30.07 130 TYR B C 1
ATOM 3686 O O . TYR B 1 131 ? -10.779 34.874 -68.364 1.00 37.72 130 TYR B O 1
ATOM 3695 N N . LEU B 1 132 ? -8.842 35.966 -68.588 1.00 28.82 131 LEU B N 1
ATOM 3696 C CA . LEU B 1 132 ? -9.429 37.195 -69.091 1.00 33.34 131 LEU B CA 1
ATOM 3697 C C . LEU B 1 132 ? -9.458 37.138 -70.614 1.00 38.46 131 LEU B C 1
ATOM 3698 O O . LEU B 1 132 ? -8.404 37.052 -71.253 1.00 46.42 131 LEU B O 1
ATOM 3703 N N . ALA B 1 133 ? -10.642 37.140 -71.204 1.00 37.92 132 ALA B N 1
ATOM 3704 C CA . ALA B 1 133 ? -10.761 37.117 -72.656 1.00 35.61 132 ALA B CA 1
ATOM 3705 C C . ALA B 1 133 ? -11.258 38.474 -73.129 1.00 37.76 132 ALA B C 1
ATOM 3706 O O . ALA B 1 133 ? -12.336 38.918 -72.724 1.00 39.91 132 ALA B O 1
ATOM 3708 N N . VAL B 1 134 ? -10.461 39.144 -73.951 1.00 34.53 133 VAL B N 1
ATOM 3709 C CA . VAL B 1 134 ? -10.852 40.422 -74.525 1.00 40.87 133 VAL B CA 1
ATOM 3710 C C . VAL B 1 134 ? -11.493 40.113 -75.875 1.00 49.49 133 VAL B C 1
ATOM 3711 O O . VAL B 1 134 ? -10.805 39.839 -76.862 1.00 52.64 133 VAL B O 1
ATOM 3715 N N . ASN B 1 135 ? -12.822 40.162 -75.922 1.00 47.66 134 ASN B N 1
ATOM 3716 C CA . ASN B 1 135 ? -13.564 39.630 -77.054 1.00 47.01 134 ASN B CA 1
ATOM 3717 C C . ASN B 1 135 ? -13.699 40.693 -78.131 1.00 49.61 134 ASN B C 1
ATOM 3718 O O . ASN B 1 135 ? -13.360 41.867 -77.939 1.00 48.79 134 ASN B O 1
ATOM 3723 N N . LYS B 1 136 ? -14.193 40.252 -79.286 1.00 49.06 135 LYS B N 1
ATOM 3724 C CA . LYS B 1 136 ? -14.473 41.134 -80.412 1.00 54.10 135 LYS B CA 1
ATOM 3725 C C . LYS B 1 136 ? -13.202 41.860 -80.872 1.00 57.36 135 LYS B C 1
ATOM 3726 O O . LYS B 1 136 ? -13.261 42.992 -81.369 1.00 54.20 135 LYS B O 1
ATOM 3732 N N . GLY B 1 137 ? -12.045 41.194 -80.726 1.00 55.38 136 GLY B N 1
ATOM 3733 C CA . GLY B 1 137 ? -10.793 41.772 -81.150 1.00 55.71 136 GLY B CA 1
ATOM 3734 C C . GLY B 1 137 ? -10.333 41.200 -82.467 1.00 68.73 136 GLY B C 1
ATOM 3735 O O . GLY B 1 137 ? -9.264 40.595 -82.580 1.00 77.87 136 GLY B O 1
ATOM 3736 N N . GLU B 1 138 ? -11.139 41.434 -83.485 1.00 66.16 137 GLU B N 1
ATOM 3737 C CA . GLU B 1 138 ? -10.791 41.105 -84.850 1.00 71.83 137 GLU B CA 1
ATOM 3738 C C . GLU B 1 138 ? -10.643 42.428 -85.589 1.00 85.43 137 GLU B C 1
ATOM 3739 O O . GLU B 1 138 ? -11.464 43.337 -85.414 1.00 86.47 137 GLU B O 1
ATOM 3745 N N . GLY B 1 139 ? -9.574 42.553 -86.373 1.00 97.68 138 GLY B N 1
ATOM 3746 C CA . GLY B 1 139 ? -9.262 43.844 -86.978 1.00 100.36 138 GLY B CA 1
ATOM 3747 C C . GLY B 1 139 ? -8.856 44.897 -85.967 1.00 111.54 138 GLY B C 1
ATOM 3748 O O . GLY B 1 139 ? -9.278 46.056 -86.072 1.00 113.21 138 GLY B O 1
ATOM 3749 N N . GLY B 1 140 ? -8.044 44.507 -84.967 1.00 106.48 139 GLY B N 1
ATOM 3750 C CA . GLY B 1 140 ? -7.666 45.402 -83.893 1.00 107.29 139 GLY B CA 1
ATOM 3751 C C . GLY B 1 140 ? -6.247 45.145 -83.427 1.00 111.07 139 GLY B C 1
ATOM 3752 O O . GLY B 1 140 ? -5.627 44.127 -83.758 1.00 102.78 139 GLY B O 1
ATOM 3753 N N . ASP B 1 141 ? -5.741 46.093 -82.643 1.00 129.86 140 ASP B N 1
ATOM 3754 C CA . ASP B 1 141 ? -4.355 46.064 -82.180 1.00 129.74 140 ASP B CA 1
ATOM 3755 C C . ASP B 1 141 ? -4.273 45.272 -80.886 1.00 125.30 140 ASP B C 1
ATOM 3756 O O . ASP B 1 141 ? -4.866 45.656 -79.870 1.00 123.78 140 ASP B O 1
ATOM 3761 N N . ARG B 1 142 ? -3.521 44.176 -80.924 1.00 116.37 141 ARG B N 1
ATOM 3762 C CA . ARG B 1 142 ? -3.404 43.320 -79.750 1.00 106.46 141 ARG B CA 1
ATOM 3763 C C . ARG B 1 142 ? -2.684 44.032 -78.611 1.00 108.03 141 ARG B C 1
ATOM 3764 O O . ARG B 1 142 ? -3.066 43.888 -77.446 1.00 106.50 141 ARG B O 1
ATOM 3772 N N . ALA B 1 143 ? -1.643 44.809 -78.932 1.00 116.48 142 ALA B N 1
ATOM 3773 C CA . ALA B 1 143 ? -0.829 45.441 -77.899 1.00 117.07 142 ALA B CA 1
ATOM 3774 C C . ALA B 1 143 ? -1.644 46.433 -77.074 1.00 123.46 142 ALA B C 1
ATOM 3775 O O . ALA B 1 143 ? -1.571 46.429 -75.838 1.00 119.12 142 ALA B O 1
ATOM 3777 N N . VAL B 1 144 ? -2.428 47.293 -77.739 1.00 117.77 143 VAL B N 1
ATOM 3778 C CA . VAL B 1 144 ? -3.206 48.308 -77.024 1.00 111.44 143 VAL B CA 1
ATOM 3779 C C . VAL B 1 144 ? -4.263 47.659 -76.133 1.00 106.98 143 VAL B C 1
ATOM 3780 O O . VAL B 1 144 ? -4.532 48.126 -75.015 1.00 99.62 143 VAL B O 1
ATOM 3784 N N . LEU B 1 145 ? -4.865 46.563 -76.601 1.00 109.43 144 LEU B N 1
ATOM 3785 C CA . LEU B 1 145 ? -5.881 45.870 -75.824 1.00 98.69 144 LEU B CA 1
ATOM 3786 C C . LEU B 1 145 ? -5.305 45.082 -74.654 1.00 92.11 144 LEU B C 1
ATOM 3787 O O . LEU B 1 145 ? -6.063 44.650 -73.787 1.00 85.02 144 LEU B O 1
ATOM 3792 N N . ALA B 1 146 ? -3.994 44.950 -74.551 1.00 112.10 145 ALA B N 1
ATOM 3793 C CA . ALA B 1 146 ? -3.482 44.265 -73.379 1.00 109.82 145 ALA B CA 1
ATOM 3794 C C . ALA B 1 146 ? -3.081 45.244 -72.296 1.00 105.54 145 ALA B C 1
ATOM 3795 O O . ALA B 1 146 ? -3.184 44.912 -71.113 1.00 103.64 145 ALA B O 1
ATOM 3797 N N . ALA B 1 147 ? -2.766 46.486 -72.672 1.00 98.77 146 ALA B N 1
ATOM 3798 C CA . ALA B 1 147 ? -2.356 47.477 -71.685 1.00 96.06 146 ALA B CA 1
ATOM 3799 C C . ALA B 1 147 ? -3.570 47.994 -70.926 1.00 93.71 146 ALA B C 1
ATOM 3800 O O . ALA B 1 147 ? -3.525 48.155 -69.699 1.00 84.57 146 ALA B O 1
ATOM 3802 N N . GLU B 1 148 ? -4.664 48.264 -71.652 1.00 93.39 147 GLU B N 1
ATOM 3803 C CA . GLU B 1 148 ? -5.889 48.729 -71.012 1.00 91.78 147 GLU B CA 1
ATOM 3804 C C . GLU B 1 148 ? -6.358 47.740 -69.952 1.00 89.50 147 GLU B C 1
ATOM 3805 O O . GLU B 1 148 ? -6.739 48.136 -68.845 1.00 88.75 147 GLU B O 1
ATOM 381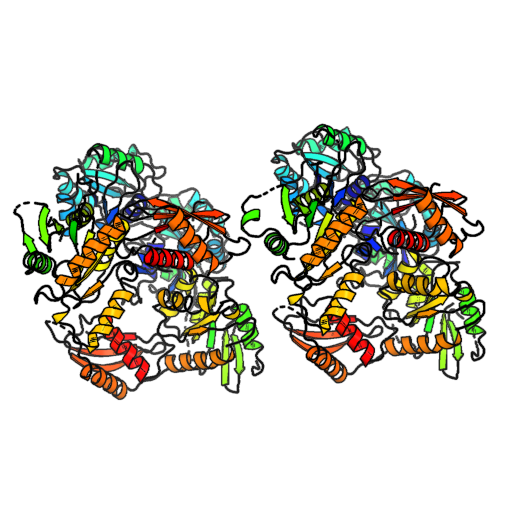1 N N . PHE B 1 149 ? -6.289 46.452 -70.248 1.00 78.59 148 PHE B N 1
ATOM 3812 C CA . PHE B 1 149 ? -6.894 45.459 -69.381 1.00 68.52 148 PHE B CA 1
ATOM 3813 C C . PHE B 1 149 ? -5.950 44.918 -68.310 1.00 67.72 148 PHE B C 1
ATOM 3814 O O . PHE B 1 149 ? -6.394 44.137 -67.461 1.00 61.37 148 PHE B O 1
ATOM 3822 N N . TYR B 1 150 ? -4.669 45.314 -68.308 1.00 70.91 149 TYR B N 1
ATOM 3823 C CA . TYR B 1 150 ? -3.819 44.943 -67.182 1.00 62.55 149 TYR B CA 1
ATOM 3824 C C . TYR B 1 150 ? -4.312 45.604 -65.908 1.00 60.93 149 TYR B C 1
ATOM 3825 O O . TYR B 1 150 ? -4.011 45.130 -64.808 1.00 58.16 149 TYR B O 1
ATOM 3834 N N . GLU B 1 151 ? -5.075 46.687 -66.038 1.00 59.94 150 GLU B N 1
ATOM 3835 C CA . GLU B 1 151 ? -5.607 47.362 -64.870 1.00 58.73 150 GLU B CA 1
ATOM 3836 C C . GLU B 1 151 ? -6.565 46.474 -64.085 1.00 52.66 150 GLU B C 1
ATOM 3837 O O . GLU B 1 151 ? -6.793 46.721 -62.900 1.00 54.12 150 GLU B O 1
ATOM 3843 N N . LEU B 1 152 ? -7.120 45.441 -64.708 1.00 54.05 151 LEU B N 1
ATOM 3844 C CA . LEU B 1 152 ? -7.965 44.495 -63.994 1.00 50.65 151 LEU B CA 1
ATOM 3845 C C . LEU B 1 152 ? -7.166 43.522 -63.150 1.00 48.69 151 LEU B C 1
ATOM 3846 O O . LEU B 1 152 ? -7.745 42.862 -62.282 1.00 48.56 151 LEU B O 1
ATOM 3851 N N . ALA B 1 153 ? -5.865 43.402 -63.408 1.00 51.51 152 ALA B N 1
ATOM 3852 C CA . ALA B 1 153 ? -4.972 42.556 -62.615 1.00 44.73 152 ALA B CA 1
ATOM 3853 C C . ALA B 1 153 ? -5.474 41.127 -62.547 1.00 43.15 152 ALA B C 1
ATOM 3854 O O . ALA B 1 153 ? -5.503 40.516 -61.480 1.00 50.07 152 ALA B O 1
ATOM 3856 N N . LEU B 1 154 ? -5.932 40.614 -63.686 1.00 44.20 153 LEU B N 1
ATOM 3857 C CA . LEU B 1 154 ? -6.295 39.209 -63.840 1.00 41.16 153 LEU B CA 1
ATOM 3858 C C . LEU B 1 154 ? -5.299 38.467 -64.707 1.00 38.32 153 LEU B C 1
ATOM 3859 O O . LEU B 1 154 ? -5.591 37.370 -65.182 1.00 38.63 153 LEU B O 1
ATOM 3864 N N . GLY B 1 155 ? -4.140 39.050 -64.935 1.00 41.04 154 GLY B N 1
ATOM 3865 C CA . GLY B 1 155 ? -3.133 38.415 -65.749 1.00 43.98 154 GLY B CA 1
ATOM 3866 C C . GLY B 1 155 ? -3.200 38.810 -67.212 1.00 42.56 154 GLY B C 1
ATOM 3867 O O . GLY B 1 155 ? -3.776 39.829 -67.606 1.00 39.21 154 GLY B O 1
ATOM 3868 N N . GLU B 1 156 ? -2.538 37.991 -68.021 1.00 38.92 155 GLU B N 1
ATOM 3869 C CA . GLU B 1 156 ? -2.393 38.247 -69.443 1.00 43.73 155 GLU B CA 1
ATOM 3870 C C . GLU B 1 156 ? -3.726 38.091 -70.154 1.00 40.20 155 GLU B C 1
ATOM 3871 O O . GLU B 1 156 ? -4.330 37.018 -70.075 1.00 49.33 155 GLU B O 1
ATOM 3877 N N . PRO B 1 157 ? -4.201 39.101 -70.875 1.00 46.23 156 PRO B N 1
ATOM 3878 C CA . PRO B 1 157 ? -5.445 38.949 -71.630 1.00 42.17 156 PRO B CA 1
ATOM 3879 C C . PRO B 1 157 ? -5.289 38.115 -72.887 1.00 41.35 156 PRO B C 1
ATOM 3880 O O . PRO B 1 157 ? -4.311 38.234 -73.619 1.00 46.50 156 PRO B O 1
ATOM 3884 N N . HIS B 1 158 ? -6.299 37.304 -73.159 1.00 36.90 157 HIS B N 1
ATOM 3885 C CA . HIS B 1 158 ? -6.412 36.593 -74.428 1.00 41.93 157 HIS B CA 1
ATOM 3886 C C . HIS B 1 158 ? -7.276 37.427 -75.359 1.00 39.51 157 HIS B C 1
ATOM 3887 O O . HIS B 1 158 ? -8.472 37.584 -75.124 1.00 38.63 157 HIS B O 1
ATOM 3894 N N . VAL B 1 159 ? -6.659 38.016 -76.377 1.00 44.44 158 VAL B N 1
ATOM 3895 C CA . VAL B 1 159 ? -7.421 38.688 -77.419 1.00 46.81 158 VAL B CA 1
ATOM 3896 C C . VAL B 1 159 ? -8.052 37.623 -78.310 1.00 43.97 158 VAL B C 1
ATOM 3897 O O . VAL B 1 159 ? -7.353 36.765 -78.858 1.00 48.45 158 VAL B O 1
ATOM 3901 N N . ILE B 1 160 ? -9.382 37.634 -78.423 1.00 44.46 159 ILE B N 1
ATOM 3902 C CA . ILE B 1 160 ? -10.097 36.663 -79.248 1.00 47.99 159 ILE B CA 1
ATOM 3903 C C . ILE B 1 160 ? -11.238 37.332 -80.008 1.00 44.87 159 ILE B C 1
ATOM 3904 O O . ILE B 1 160 ? -11.555 38.505 -79.810 1.00 47.52 159 ILE B O 1
ATOM 3909 N N . SER B 1 161 ? -11.929 36.509 -80.802 1.00 44.80 160 SER B N 1
ATOM 3910 C CA . SER B 1 161 ? -13.143 36.861 -81.552 1.00 49.73 160 SER B CA 1
ATOM 3911 C C . SER B 1 161 ? -14.106 35.670 -81.506 1.00 49.39 160 SER B C 1
ATOM 3912 O O . SER B 1 161 ? -13.969 34.724 -82.288 1.00 45.89 160 SER B O 1
ATOM 3915 N N . GLY B 1 162 ? -15.066 35.708 -80.573 1.00 48.70 161 GLY B N 1
ATOM 3916 C CA . GLY B 1 162 ? -16.022 34.614 -80.463 1.00 45.55 161 GLY B CA 1
ATOM 3917 C C . GLY B 1 162 ? -16.850 34.434 -81.723 1.00 46.08 161 GLY B C 1
ATOM 3918 O O . GLY B 1 162 ? -17.166 33.311 -82.116 1.00 44.96 161 GLY B O 1
ATOM 3919 N N . ALA B 1 163 ? -17.207 35.538 -82.377 1.00 43.21 162 ALA B N 1
ATOM 3920 C CA . ALA B 1 163 ? -17.991 35.448 -83.604 1.00 44.78 162 ALA B CA 1
ATOM 3921 C C . ALA B 1 163 ? -17.235 34.686 -84.682 1.00 53.45 162 ALA B C 1
ATOM 3922 O O . ALA B 1 163 ? -17.816 33.844 -85.378 1.00 54.00 162 ALA B O 1
ATOM 3924 N N . HIS B 1 164 ? -15.956 35.050 -84.900 1.00 53.72 163 HIS B N 1
ATOM 3925 C CA . HIS B 1 164 ? -15.137 34.561 -86.006 1.00 46.20 163 HIS B CA 1
ATOM 3926 C C . HIS B 1 164 ? -14.169 33.443 -85.664 1.00 48.78 163 HIS B C 1
ATOM 3927 O O . HIS B 1 164 ? -13.709 32.747 -86.577 1.00 54.68 163 HIS B O 1
ATOM 3934 N N . GLY B 1 165 ? -13.824 33.265 -84.407 1.00 48.68 164 GLY B N 1
ATOM 3935 C CA . GLY B 1 165 ? -12.963 32.180 -83.997 1.00 43.13 164 GLY B CA 1
ATOM 3936 C C . GLY B 1 165 ? -11.528 32.569 -83.730 1.00 47.95 164 GLY B C 1
ATOM 3937 O O . GLY B 1 165 ? -10.792 31.767 -83.131 1.00 46.71 164 GLY B O 1
ATOM 3938 N N . ASP B 1 166 ? -11.125 33.790 -84.101 1.00 50.16 165 ASP B N 1
ATOM 3939 C CA . ASP B 1 166 ? -9.768 34.255 -83.836 1.00 45.02 165 ASP B CA 1
ATOM 3940 C C . ASP B 1 166 ? -9.397 33.978 -82.391 1.00 46.59 165 ASP B C 1
ATOM 3941 O O . ASP B 1 166 ? -10.082 34.419 -81.466 1.00 47.32 165 ASP B O 1
ATOM 3946 N N . GLY B 1 167 ? -8.377 33.146 -82.208 1.00 48.82 166 GLY B N 1
ATOM 3947 C CA . GLY B 1 167 ? -7.779 32.905 -80.907 1.00 47.15 166 GLY B CA 1
ATOM 3948 C C . GLY B 1 167 ? -8.548 31.999 -79.967 1.00 44.32 166 GLY B C 1
ATOM 3949 O O . GLY B 1 167 ? -7.998 31.612 -78.930 1.00 47.30 166 GLY B O 1
ATOM 3950 N N . VAL B 1 168 ? -9.767 31.585 -80.320 1.00 45.74 167 VAL B N 1
ATOM 3951 C CA . VAL B 1 168 ? -10.573 30.778 -79.413 1.00 37.05 167 VAL B CA 1
ATOM 3952 C C . VAL B 1 168 ? -9.921 29.427 -79.171 1.00 42.50 167 VAL B C 1
ATOM 3953 O O . VAL B 1 168 ? -9.867 28.940 -78.034 1.00 45.69 167 VAL B O 1
ATOM 3957 N N . TYR B 1 169 ? -9.460 28.774 -80.240 1.00 40.84 168 TYR B N 1
ATOM 3958 C CA . TYR B 1 169 ? -8.872 27.451 -80.081 1.00 40.23 168 TYR B CA 1
ATOM 3959 C C . TYR B 1 169 ? -7.721 27.483 -79.090 1.00 44.35 168 TYR B C 1
ATOM 3960 O O . TYR B 1 169 ? -7.580 26.587 -78.246 1.00 42.79 168 TYR B O 1
ATOM 3969 N N . TYR B 1 170 ? -6.876 28.505 -79.186 1.00 46.16 169 TYR B N 1
ATOM 3970 C CA . TYR B 1 170 ? -5.739 28.572 -78.283 1.00 42.69 169 TYR B CA 1
ATOM 3971 C C . TYR B 1 170 ? -6.183 28.876 -76.871 1.00 41.94 169 TYR B C 1
ATOM 3972 O O . TYR B 1 170 ? -5.585 28.346 -75.926 1.00 47.89 169 TYR B O 1
ATOM 3981 N N . LEU B 1 171 ? -7.245 29.680 -76.702 1.00 44.69 170 LEU B N 1
ATOM 3982 C CA . LEU B 1 171 ? -7.768 29.930 -75.360 1.00 38.72 170 LEU B CA 1
ATOM 3983 C C . LEU B 1 171 ? -8.165 28.627 -74.706 1.00 40.00 170 LEU B C 1
ATOM 3984 O O . LEU B 1 171 ? -7.749 28.333 -73.579 1.00 40.81 170 LEU B O 1
ATOM 3989 N N . ILE B 1 172 ? -8.942 27.816 -75.425 1.00 38.02 171 ILE B N 1
ATOM 3990 C CA . ILE B 1 172 ? -9.424 26.559 -74.868 1.00 40.24 171 ILE B CA 1
ATOM 3991 C C . ILE B 1 172 ? -8.268 25.626 -74.545 1.00 45.45 171 ILE B C 1
ATOM 3992 O O . ILE B 1 172 ? -8.216 25.033 -73.455 1.00 46.54 171 ILE B O 1
ATOM 3997 N N . GLU B 1 173 ? -7.311 25.493 -75.466 1.00 41.73 172 GLU B N 1
ATOM 3998 C CA . GLU B 1 173 ? -6.235 24.540 -75.218 1.00 41.83 172 GLU B CA 1
ATOM 3999 C C . GLU B 1 173 ? -5.408 24.955 -74.011 1.00 40.33 172 GLU B C 1
ATOM 4000 O O . GLU B 1 173 ? -4.940 24.093 -73.250 1.00 41.25 172 GLU B O 1
ATOM 4006 N N . GLU B 1 174 ? -5.263 26.264 -73.777 1.00 36.34 173 GLU B N 1
ATOM 4007 C CA . GLU B 1 174 ? -4.537 26.670 -72.584 1.00 39.39 173 GLU B CA 1
ATOM 4008 C C . GLU B 1 174 ? -5.343 26.355 -71.334 1.00 48.22 173 GLU B C 1
ATOM 4009 O O . GLU B 1 174 ? -4.767 25.973 -70.310 1.00 51.12 173 GLU B O 1
ATOM 4015 N N . ILE B 1 175 ? -6.673 26.471 -71.407 1.00 45.45 174 ILE B N 1
ATOM 4016 C CA . ILE B 1 175 ? -7.499 26.077 -70.279 1.00 41.58 174 ILE B CA 1
ATOM 4017 C C . ILE B 1 175 ? -7.399 24.580 -70.052 1.00 47.10 174 ILE B C 1
ATOM 4018 O O . ILE B 1 175 ? -7.245 24.124 -68.914 1.00 56.48 174 ILE B O 1
ATOM 4023 N N . LEU B 1 176 ? -7.419 23.799 -71.126 1.00 46.56 175 LEU B N 1
ATOM 4024 C CA . LEU B 1 176 ? -7.456 22.355 -70.981 1.00 49.14 175 LEU B CA 1
ATOM 4025 C C . LEU B 1 176 ? -6.101 21.733 -70.665 1.00 60.61 175 LEU B C 1
ATOM 4026 O O . LEU B 1 176 ? -6.075 20.571 -70.254 1.00 68.49 175 LEU B O 1
ATOM 4031 N N . GLU B 1 177 ? -4.981 22.458 -70.814 1.00 59.18 176 GLU B N 1
ATOM 4032 C CA . GLU B 1 177 ? -3.678 21.873 -70.482 1.00 64.72 176 GLU B CA 1
ATOM 4033 C C . GLU B 1 177 ? -3.529 21.596 -68.990 1.00 77.65 176 GLU B C 1
ATOM 4034 O O . GLU B 1 177 ? -2.591 20.892 -68.591 1.00 82.08 176 GLU B O 1
ATOM 4036 N N . ASN B 1 178 ? -4.456 22.080 -68.166 1.00 97.62 177 ASN B N 1
ATOM 4037 C CA . ASN B 1 178 ? -4.412 21.768 -66.742 1.00 96.97 177 ASN B CA 1
ATOM 4038 C C . ASN B 1 178 ? -4.911 20.350 -66.478 1.00 102.00 177 ASN B C 1
ATOM 4039 O O . ASN B 1 178 ? -4.199 19.523 -65.897 1.00 110.91 177 ASN B O 1
ATOM 4044 N N . PHE B 1 179 ? -6.125 20.056 -66.907 1.00 89.43 178 PHE B N 1
ATOM 4045 C CA . PHE B 1 179 ? -6.782 18.806 -66.540 1.00 95.72 178 PHE B CA 1
ATOM 4046 C C . PHE B 1 179 ? -6.349 17.672 -67.466 1.00 95.64 178 PHE B C 1
ATOM 4047 O O . PHE B 1 179 ? -6.586 17.753 -68.674 1.00 95.04 178 PHE B O 1
ATOM 4055 N N . PRO B 1 180 ? -5.745 16.602 -66.956 1.00 101.89 179 PRO B N 1
ATOM 4056 C CA . PRO B 1 180 ? -5.357 15.499 -67.840 1.00 103.65 179 PRO B CA 1
ATOM 4057 C C . PRO B 1 180 ? -6.507 14.529 -68.043 1.00 102.02 179 PRO B C 1
ATOM 4058 O O . PRO B 1 180 ? -7.307 14.272 -67.145 1.00 106.53 179 PRO B O 1
ATOM 4062 N N . GLU B 1 181 ? -6.604 13.969 -69.249 1.00 90.20 180 GLU B N 1
ATOM 4063 C CA . GLU B 1 181 ? -7.703 13.048 -69.530 1.00 84.07 180 GLU B CA 1
ATOM 4064 C C . GLU B 1 181 ? -7.288 11.612 -69.205 1.00 89.36 180 GLU B C 1
ATOM 4065 O O . GLU B 1 181 ? -7.583 11.078 -68.134 1.00 87.97 180 GLU B O 1
ATOM 4067 N N . ALA B 1 187 ? -15.062 2.239 -69.723 1.00 82.54 186 ALA B N 1
ATOM 4068 C CA . ALA B 1 187 ? -15.597 0.952 -69.266 1.00 95.57 186 ALA B CA 1
ATOM 4069 C C . ALA B 1 187 ? -17.107 1.020 -68.991 1.00 96.97 186 ALA B C 1
ATOM 4070 O O . ALA B 1 187 ? -17.590 1.945 -68.339 1.00 95.27 186 ALA B O 1
ATOM 4072 N N . ASP B 1 188 ? -17.851 0.049 -69.518 1.00 96.36 187 ASP B N 1
ATOM 4073 C CA . ASP B 1 188 ? -19.298 -0.008 -69.342 1.00 95.10 187 ASP B CA 1
ATOM 4074 C C . ASP B 1 188 ? -19.640 -0.788 -68.079 1.00 91.19 187 ASP B C 1
ATOM 4075 O O . ASP B 1 188 ? -19.135 -1.899 -67.873 1.00 93.39 187 ASP B O 1
ATOM 4080 N N . ALA B 1 189 ? -20.491 -0.215 -67.233 1.00 80.76 188 ALA B N 1
ATOM 4081 C CA . ALA B 1 189 ? -20.959 -0.969 -66.079 1.00 74.94 188 ALA B CA 1
ATOM 4082 C C . ALA B 1 189 ? -21.880 -2.090 -66.539 1.00 69.46 188 ALA B C 1
ATOM 4083 O O . ALA B 1 189 ? -22.654 -1.929 -67.485 1.00 70.20 188 ALA B O 1
ATOM 4085 N N . LYS B 1 190 ? -21.808 -3.231 -65.869 1.00 69.20 189 LYS B N 1
ATOM 4086 C CA . LYS B 1 190 ? -22.634 -4.338 -66.330 1.00 68.17 189 LYS B CA 1
ATOM 4087 C C . LYS B 1 190 ? -24.089 -4.201 -65.875 1.00 63.53 189 LYS B C 1
ATOM 4088 O O . LYS B 1 190 ? -24.928 -5.018 -66.268 1.00 63.76 189 LYS B O 1
ATOM 4090 N N . HIS B 1 191 ? -24.416 -3.159 -65.119 1.00 63.19 190 HIS B N 1
ATOM 4091 C CA . HIS B 1 191 ? -25.724 -2.968 -64.511 1.00 62.66 190 HIS B CA 1
ATOM 4092 C C . HIS B 1 191 ? -26.068 -1.485 -64.547 1.00 57.86 190 HIS B C 1
ATOM 4093 O O . HIS B 1 191 ? -25.174 -0.641 -64.652 1.00 57.28 190 HIS B O 1
ATOM 4100 N N . PRO B 1 192 ? -27.349 -1.133 -64.418 1.00 55.78 191 PRO B N 1
ATOM 4101 C CA . PRO B 1 192 ? -27.731 0.282 -64.513 1.00 54.65 191 PRO B CA 1
ATOM 4102 C C . PRO B 1 192 ? -27.142 1.097 -63.377 1.00 54.77 191 PRO B C 1
ATOM 4103 O O . PRO B 1 192 ? -27.203 0.702 -62.213 1.00 62.23 191 PRO B O 1
ATOM 4107 N N . VAL B 1 193 ? -26.535 2.221 -63.728 1.00 52.02 192 VAL B N 1
ATOM 4108 C CA . VAL B 1 193 ? -26.042 3.194 -62.759 1.00 51.59 192 VAL B CA 1
ATOM 4109 C C . VAL B 1 193 ? -26.817 4.473 -63.020 1.00 51.50 192 VAL B C 1
ATOM 4110 O O . VAL B 1 193 ? -26.583 5.151 -64.033 1.00 49.88 192 VAL B O 1
ATOM 4114 N N . PHE B 1 194 ? -27.750 4.803 -62.135 1.00 48.33 193 PHE B N 1
ATOM 4115 C CA . PHE B 1 194 ? -28.671 5.870 -62.449 1.00 45.45 193 PHE B CA 1
ATOM 4116 C C . PHE B 1 194 ? -28.508 7.053 -61.514 1.00 49.64 193 PHE B C 1
ATOM 4117 O O . PHE B 1 194 ? -28.115 6.915 -60.352 1.00 55.67 193 PHE B O 1
ATOM 4125 N N . ALA B 1 195 ? -28.797 8.226 -62.065 1.00 45.88 194 ALA B N 1
ATOM 4126 C CA . ALA B 1 195 ? -28.734 9.494 -61.357 1.00 46.38 194 ALA B CA 1
ATOM 4127 C C . ALA B 1 195 ? -30.139 10.054 -61.295 1.00 43.80 194 ALA B C 1
ATOM 4128 O O . ALA B 1 195 ? -30.851 10.044 -62.299 1.00 46.76 194 ALA B O 1
ATOM 4130 N N . VAL B 1 196 ? -30.544 10.518 -60.125 1.00 44.58 195 VAL B N 1
ATOM 4131 C CA . VAL B 1 196 ? -31.820 11.201 -59.974 1.00 41.00 195 VAL B CA 1
ATOM 4132 C C . VAL B 1 196 ? -31.564 12.677 -60.207 1.00 39.47 195 VAL B C 1
ATOM 4133 O O . VAL B 1 196 ? -30.759 13.290 -59.497 1.00 43.87 195 VAL B O 1
ATOM 4137 N N . ILE B 1 197 ? -32.240 13.249 -61.198 1.00 44.20 196 ILE B N 1
ATOM 4138 C CA . ILE B 1 197 ? -32.019 14.628 -61.599 1.00 39.11 196 ILE B CA 1
ATOM 4139 C C . ILE B 1 197 ? -33.359 15.349 -61.675 1.00 40.12 196 ILE B C 1
ATOM 4140 O O . ILE B 1 197 ? -34.422 14.7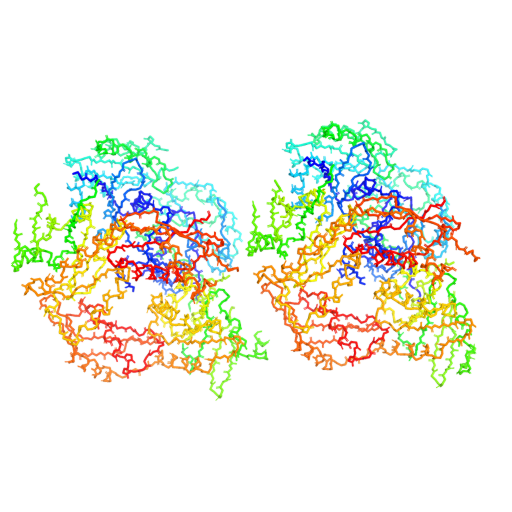31 -61.758 1.00 42.25 196 ILE B O 1
ATOM 4145 N N . GLY B 1 198 ? -33.293 16.670 -61.667 1.00 41.79 197 GLY B N 1
ATOM 4146 C CA . GLY B 1 198 ? -34.465 17.527 -61.750 1.00 37.52 197 GLY B CA 1
ATOM 4147 C C . GLY B 1 198 ? -34.246 18.832 -61.009 1.00 41.16 197 GLY B C 1
ATOM 4148 O O . GLY B 1 198 ? -33.324 18.986 -60.202 1.00 43.39 197 GLY B O 1
ATOM 4149 N N . ARG B 1 199 ? -35.109 19.805 -61.321 1.00 39.93 198 ARG B N 1
ATOM 4150 C CA . ARG B 1 199 ? -34.992 21.124 -60.704 1.00 42.26 198 ARG B CA 1
ATOM 4151 C C . ARG B 1 199 ? -35.171 21.052 -59.183 1.00 44.49 198 ARG B C 1
ATOM 4152 O O . ARG B 1 199 ? -35.650 20.050 -58.646 1.00 48.99 198 ARG B O 1
ATOM 4160 N N . PRO B 1 200 ? -34.769 22.092 -58.458 1.00 49.61 199 PRO B N 1
ATOM 4161 C CA . PRO B 1 200 ? -34.938 22.067 -57.003 1.00 44.87 199 PRO B CA 1
ATOM 4162 C C . PRO B 1 200 ? -36.377 21.845 -56.582 1.00 47.76 199 PRO B C 1
ATOM 4163 O O . PRO B 1 200 ? -37.316 22.271 -57.253 1.00 53.75 199 PRO B O 1
ATOM 4167 N N . ASN B 1 201 ? -36.530 21.104 -55.490 1.00 46.40 200 ASN B N 1
ATOM 4168 C CA . ASN B 1 201 ? -37.755 20.973 -54.710 1.00 47.17 200 ASN B CA 1
ATOM 4169 C C . ASN B 1 201 ? -38.790 20.055 -55.368 1.00 50.54 200 ASN B C 1
ATOM 4170 O O . ASN B 1 201 ? -39.959 20.038 -54.959 1.00 54.27 200 ASN B O 1
ATOM 4175 N N . VAL B 1 202 ? -38.402 19.267 -56.371 1.00 49.33 201 VAL B N 1
ATOM 4176 C CA . VAL B 1 202 ? -39.343 18.355 -57.011 1.00 45.76 201 VAL B CA 1
ATOM 4177 C C . VAL B 1 202 ? -39.446 17.022 -56.295 1.00 47.76 201 VAL B C 1
ATOM 4178 O O . VAL B 1 202 ? -40.371 16.250 -56.571 1.00 49.99 201 VAL B O 1
ATOM 4182 N N . GLY B 1 203 ? -38.507 16.705 -55.424 1.00 45.33 202 GLY B N 1
ATOM 4183 C CA . GLY B 1 203 ? -38.646 15.492 -54.651 1.00 50.56 202 GLY B CA 1
ATOM 4184 C C . GLY B 1 203 ? -37.527 14.501 -54.875 1.00 51.25 202 GLY B C 1
ATOM 4185 O O . GLY B 1 203 ? -37.662 13.324 -54.513 1.00 51.46 202 GLY B O 1
ATOM 4186 N N . LYS B 1 204 ? -36.419 14.960 -55.466 1.00 47.37 203 LYS B N 1
ATOM 4187 C CA . LYS B 1 204 ? -35.302 14.057 -55.724 1.00 49.42 203 LYS B CA 1
ATOM 4188 C C . LYS B 1 204 ? -34.822 13.425 -54.423 1.00 53.96 203 LYS B C 1
ATOM 4189 O O . LYS B 1 204 ? -34.649 12.202 -54.330 1.00 52.47 203 LYS B O 1
ATOM 4195 N N . SER B 1 205 ? -34.634 14.255 -53.395 1.00 48.67 204 SER B N 1
ATOM 4196 C CA . SER B 1 205 ? -34.148 13.761 -52.117 1.00 50.13 204 SER B CA 1
ATOM 4197 C C . SER B 1 205 ? -35.116 12.754 -51.512 1.00 57.22 204 SER B C 1
ATOM 4198 O O . SER B 1 205 ? -34.693 11.740 -50.948 1.00 59.80 204 SER B O 1
ATOM 4201 N N . THR B 1 206 ? -36.420 13.027 -51.587 1.00 55.15 205 THR B N 1
ATOM 4202 C CA . THR B 1 206 ? -37.385 12.071 -51.054 1.00 56.62 205 THR B CA 1
ATOM 4203 C C . THR B 1 206 ? -37.365 10.768 -51.839 1.00 57.29 205 THR B C 1
ATOM 4204 O O . THR B 1 206 ? -37.489 9.685 -51.253 1.00 60.00 205 THR B O 1
ATOM 4208 N N . LEU B 1 207 ? -37.224 10.853 -53.168 1.00 54.90 206 LEU B N 1
ATOM 4209 C CA . LEU B 1 207 ? -37.217 9.645 -53.984 1.00 51.43 206 LEU B CA 1
ATOM 4210 C C . LEU B 1 207 ? -36.024 8.766 -53.646 1.00 56.77 206 LEU B C 1
ATOM 4211 O O . LEU B 1 207 ? -36.143 7.535 -53.616 1.00 60.38 206 LEU B O 1
ATOM 4216 N N . VAL B 1 208 ? -34.859 9.372 -53.393 1.00 57.23 207 VAL B N 1
ATOM 4217 C CA . VAL B 1 208 ? -33.680 8.577 -53.059 1.00 56.18 207 VAL B CA 1
ATOM 4218 C C . VAL B 1 208 ? -33.894 7.842 -51.743 1.00 62.63 207 VAL B C 1
ATOM 4219 O O . VAL B 1 208 ? -33.664 6.631 -51.646 1.00 65.36 207 VAL B O 1
ATOM 4223 N N . ASN B 1 209 ? -34.381 8.553 -50.720 1.00 64.18 208 ASN B N 1
ATOM 4224 C CA . ASN B 1 209 ? -34.666 7.898 -49.443 1.00 67.42 208 ASN B CA 1
ATOM 4225 C C . ASN B 1 209 ? -35.731 6.827 -49.615 1.00 67.90 208 ASN B C 1
ATOM 4226 O O . ASN B 1 209 ? -35.620 5.735 -49.050 1.00 70.78 208 ASN B O 1
ATOM 4231 N N . ALA B 1 210 ? -36.769 7.120 -50.399 1.00 64.12 209 ALA B N 1
ATOM 4232 C CA . ALA B 1 210 ? -37.788 6.117 -50.657 1.00 67.10 209 ALA B CA 1
ATOM 4233 C C . ALA B 1 210 ? -37.181 4.898 -51.341 1.00 73.59 209 ALA B C 1
ATOM 4234 O O . ALA B 1 210 ? -37.518 3.756 -51.005 1.00 74.07 209 ALA B O 1
ATOM 4236 N N . ILE B 1 211 ? -36.253 5.121 -52.279 1.00 68.69 210 ILE B N 1
ATOM 4237 C CA . ILE B 1 211 ? -35.633 4.006 -52.990 1.00 69.66 210 ILE B CA 1
ATOM 4238 C C . ILE B 1 211 ? -34.770 3.185 -52.040 1.00 72.93 210 ILE B C 1
ATOM 4239 O O . ILE B 1 211 ? -34.937 1.966 -51.913 1.00 73.39 210 ILE B O 1
ATOM 4244 N N . LEU B 1 212 ? -33.888 3.852 -51.302 1.00 69.75 211 LEU B N 1
ATOM 4245 C CA . LEU B 1 212 ? -32.949 3.147 -50.445 1.00 69.40 211 LEU B CA 1
ATOM 4246 C C . LEU B 1 212 ? -33.608 2.599 -49.190 1.00 74.63 211 LEU B C 1
ATOM 4247 O O . LEU B 1 212 ? -33.029 1.735 -48.527 1.00 76.06 211 LEU B O 1
ATOM 4252 N N . GLY B 1 213 ? -34.790 3.091 -48.842 1.00 78.86 212 GLY B N 1
ATOM 4253 C CA . GLY B 1 213 ? -35.525 2.617 -47.692 1.00 83.73 212 GLY B CA 1
ATOM 4254 C C . GLY B 1 213 ? -36.632 1.646 -48.035 1.00 95.02 212 GLY B C 1
ATOM 4255 O O . GLY B 1 213 ? -37.375 1.238 -47.135 1.00 102.22 212 GLY B O 1
ATOM 4256 N N . GLU B 1 214 ? -36.764 1.259 -49.305 1.00 108.42 213 GLU B N 1
ATOM 4257 C CA . GLU B 1 214 ? -37.816 0.343 -49.721 1.00 113.36 213 GLU B CA 1
ATOM 4258 C C . GLU B 1 214 ? -37.616 -1.008 -49.040 1.00 117.48 213 GLU B C 1
ATOM 4259 O O . GLU B 1 214 ? -36.514 -1.363 -48.609 1.00 116.72 213 GLU B O 1
ATOM 4265 N N . LYS B 1 215 ? -38.709 -1.768 -48.948 1.00 118.97 214 LYS B N 1
ATOM 4266 C CA . LYS B 1 215 ? -38.711 -2.967 -48.115 1.00 118.20 214 LYS B CA 1
ATOM 4267 C C . LYS B 1 215 ? -37.692 -4.005 -48.594 1.00 119.09 214 LYS B C 1
ATOM 4268 O O . LYS B 1 215 ? -37.002 -4.626 -47.776 1.00 116.14 214 LYS B O 1
ATOM 4270 N N . ARG B 1 216 ? -37.588 -4.214 -49.910 1.00 119.19 215 ARG B N 1
ATOM 4271 C CA . ARG B 1 216 ? -36.767 -5.273 -50.502 1.00 112.21 215 ARG B CA 1
ATOM 4272 C C . ARG B 1 216 ? -35.321 -4.861 -50.833 1.00 105.56 215 ARG B C 1
ATOM 4273 O O . ARG B 1 216 ? -34.591 -5.668 -51.419 1.00 100.74 215 ARG B O 1
ATOM 4275 N N . VAL B 1 217 ? -34.888 -3.627 -50.508 1.00 100.51 216 VAL B N 1
ATOM 4276 C CA . VAL B 1 217 ? -33.554 -3.138 -50.862 1.00 93.16 216 VAL B CA 1
ATOM 4277 C C . VAL B 1 217 ? -32.545 -3.439 -49.751 1.00 85.33 216 VAL B C 1
ATOM 4278 O O . VAL B 1 217 ? -32.885 -3.458 -48.564 1.00 92.57 216 VAL B O 1
ATOM 4282 N N . ILE B 1 218 ? -31.286 -3.685 -50.139 1.00 79.10 217 ILE B N 1
ATOM 4283 C CA . ILE B 1 218 ? -30.161 -3.841 -49.212 1.00 81.61 217 ILE B CA 1
ATOM 4284 C C . ILE B 1 218 ? -28.882 -3.304 -49.858 1.00 87.46 217 ILE B C 1
ATOM 4285 O O . ILE B 1 218 ? -28.511 -3.727 -50.960 1.00 85.56 217 ILE B O 1
ATOM 4287 N N . ALA B 1 219 ? -28.224 -2.338 -49.204 1.00 91.04 218 ALA B N 1
ATOM 4288 C CA . ALA B 1 219 ? -26.982 -1.737 -49.730 1.00 85.47 218 ALA B CA 1
ATOM 4289 C C . ALA B 1 219 ? -25.729 -2.428 -49.213 1.00 85.92 218 ALA B C 1
ATOM 4290 O O . ALA B 1 219 ? -24.705 -1.774 -49.018 1.00 83.58 218 ALA B O 1
ATOM 4292 N N . ILE B 1 230 ? -19.132 8.845 -54.065 1.00 87.02 229 ILE B N 1
ATOM 4293 C CA . ILE B 1 230 ? -20.295 9.442 -54.730 1.00 80.78 229 ILE B CA 1
ATOM 4294 C C . ILE B 1 230 ? -21.175 8.381 -55.406 1.00 79.70 229 ILE B C 1
ATOM 4295 O O . ILE B 1 230 ? -22.099 8.725 -56.132 1.00 83.39 229 ILE B O 1
ATOM 4297 N N . HIS B 1 231 ? -20.835 7.103 -55.235 1.00 81.73 230 HIS B N 1
ATOM 4298 C CA . HIS B 1 231 ? -21.615 5.974 -55.733 1.00 76.30 230 HIS B CA 1
ATOM 4299 C C . HIS B 1 231 ? -22.211 5.202 -54.560 1.00 74.71 230 HIS B C 1
ATOM 4300 O O . HIS B 1 231 ? -21.529 4.954 -53.561 1.00 75.01 230 HIS B O 1
ATOM 4307 N N . ILE B 1 232 ? -23.483 4.840 -54.659 1.00 67.60 231 ILE B N 1
ATOM 4308 C CA . ILE B 1 232 ? -24.115 3.983 -53.666 1.00 66.11 231 ILE B CA 1
ATOM 4309 C C . ILE B 1 232 ? -24.531 2.697 -54.364 1.00 67.67 231 ILE B C 1
ATOM 4310 O O . ILE B 1 232 ? -25.515 2.683 -55.115 1.00 67.96 231 ILE B O 1
ATOM 4315 N N . ASP B 1 233 ? -23.807 1.613 -54.112 1.00 64.65 232 ASP B N 1
ATOM 4316 C CA . ASP B 1 233 ? -24.187 0.331 -54.687 1.00 67.34 232 ASP B CA 1
ATOM 4317 C C . ASP B 1 233 ? -25.263 -0.310 -53.827 1.00 68.25 232 ASP B C 1
ATOM 4318 O O . ASP B 1 233 ? -25.175 -0.298 -52.598 1.00 74.46 232 ASP B O 1
ATOM 4323 N N . PHE B 1 234 ? -26.286 -0.870 -54.470 1.00 69.42 233 PHE B N 1
ATOM 4324 C CA . PHE B 1 234 ? -27.288 -1.606 -53.717 1.00 73.85 233 PHE B CA 1
ATOM 4325 C C . PHE B 1 234 ? -27.856 -2.703 -54.605 1.00 74.42 233 PHE B C 1
ATOM 4326 O O . PHE B 1 234 ? -27.556 -2.781 -55.798 1.00 70.68 233 PHE B O 1
ATOM 4334 N N . GLU B 1 235 ? -28.674 -3.569 -53.999 1.00 84.23 234 GLU B N 1
ATOM 4335 C CA . GLU B 1 235 ? -29.344 -4.651 -54.709 1.00 85.27 234 GLU B CA 1
ATOM 4336 C C . GLU B 1 235 ? -30.805 -4.697 -54.299 1.00 88.13 234 GLU B C 1
ATOM 4337 O O . GLU B 1 235 ? -31.133 -4.456 -53.135 1.00 90.18 234 GLU B O 1
ATOM 4343 N N . ARG B 1 236 ? -31.674 -5.049 -55.249 1.00 88.83 235 ARG B N 1
ATOM 4344 C CA . ARG B 1 236 ? -33.111 -5.130 -55.002 1.00 94.06 235 ARG B CA 1
ATOM 4345 C C . ARG B 1 236 ? -33.665 -6.334 -55.746 1.00 95.52 235 ARG B C 1
ATOM 4346 O O . ARG B 1 236 ? -33.406 -6.498 -56.943 1.00 95.06 235 ARG B O 1
ATOM 4354 N N . GLU B 1 237 ? -34.371 -7.203 -55.021 1.00 90.45 236 GLU B N 1
ATOM 4355 C CA . GLU B 1 237 ? -34.941 -8.429 -55.583 1.00 86.49 236 GLU B CA 1
ATOM 4356 C C . GLU B 1 237 ? -33.872 -9.285 -56.265 1.00 87.54 236 GLU B C 1
ATOM 4357 O O . GLU B 1 237 ? -34.158 -10.001 -57.231 1.00 86.63 236 GLU B O 1
ATOM 4359 N N . GLY B 1 238 ? -32.631 -9.211 -55.764 1.00 83.09 237 GLY B N 1
ATOM 4360 C CA . GLY B 1 238 ? -31.500 -9.969 -56.270 1.00 73.10 237 GLY B CA 1
ATOM 4361 C C . GLY B 1 238 ? -30.637 -9.263 -57.309 1.00 84.96 237 GLY B C 1
ATOM 4362 O O . GLY B 1 238 ? -29.448 -9.578 -57.427 1.00 89.85 237 GLY B O 1
ATOM 4363 N N . LYS B 1 239 ? -31.214 -8.283 -58.090 1.00 78.75 238 LYS B N 1
ATOM 4364 C CA . LYS B 1 239 ? -30.456 -7.654 -59.165 1.00 76.93 238 LYS B CA 1
ATOM 4365 C C . LYS B 1 239 ? -29.674 -6.438 -58.657 1.00 80.55 238 LYS B C 1
ATOM 4366 O O . LYS B 1 239 ? -30.109 -5.760 -57.717 1.00 80.97 238 LYS B O 1
ATOM 4368 N N . PRO B 1 240 ? -28.495 -6.171 -59.232 1.00 77.26 239 PRO B N 1
ATOM 4369 C CA . PRO B 1 240 ? -27.665 -5.038 -58.798 1.00 71.40 239 PRO B CA 1
ATOM 4370 C C . PRO B 1 240 ? -27.975 -3.715 -59.495 1.00 67.90 239 PRO B C 1
ATOM 4371 O O . PRO B 1 240 ? -28.365 -3.666 -60.664 1.00 66.38 239 PRO B O 1
ATOM 4375 N N . PHE B 1 241 ? -27.786 -2.627 -58.739 1.00 65.92 240 PHE B N 1
ATOM 4376 C CA . PHE B 1 241 ? -27.992 -1.250 -59.185 1.00 61.45 240 PHE B CA 1
ATOM 4377 C C . PHE B 1 241 ? -26.963 -0.336 -58.524 1.00 62.93 240 PHE B C 1
ATOM 4378 O O . PHE B 1 241 ? -26.356 -0.680 -57.507 1.00 67.62 240 PHE B O 1
ATOM 4386 N N . THR B 1 242 ? -26.767 0.841 -59.100 1.00 55.97 241 THR B N 1
ATOM 4387 C CA . THR B 1 242 ? -26.017 1.879 -58.399 1.00 62.52 241 THR B CA 1
ATOM 4388 C C . THR B 1 242 ? -26.708 3.216 -58.604 1.00 59.84 241 THR B C 1
ATOM 4389 O O . THR B 1 242 ? -27.050 3.576 -59.732 1.00 63.18 241 THR B O 1
ATOM 4393 N N . ILE B 1 243 ? -26.950 3.921 -57.512 1.00 57.09 242 ILE B N 1
ATOM 4394 C CA . ILE B 1 243 ? -27.523 5.259 -57.544 1.00 58.46 242 ILE B CA 1
ATOM 4395 C C . ILE B 1 243 ? -26.418 6.253 -57.220 1.00 59.18 242 ILE B C 1
ATOM 4396 O O . ILE B 1 243 ? -25.476 5.950 -56.482 1.00 68.11 242 ILE B O 1
ATOM 4401 N N . ILE B 1 244 ? -26.499 7.427 -57.825 1.00 60.89 243 ILE B N 1
ATOM 4402 C CA . ILE B 1 244 ? -25.452 8.432 -57.717 1.00 67.18 243 ILE B CA 1
ATOM 4403 C C . ILE B 1 244 ? -25.933 9.597 -56.863 1.00 76.10 243 ILE B C 1
ATOM 4404 O O . ILE B 1 244 ? -26.952 10.228 -57.171 1.00 83.05 243 ILE B O 1
ATOM 4409 N N . ASP B 1 245 ? -25.196 9.888 -55.797 1.00 81.25 244 ASP B N 1
ATOM 4410 C CA . ASP B 1 245 ? -25.362 11.116 -55.027 1.00 86.60 244 ASP B CA 1
ATOM 4411 C C . ASP B 1 245 ? -24.219 12.078 -55.350 1.00 97.76 244 ASP B C 1
ATOM 4412 O O . ASP B 1 245 ? -23.072 11.843 -54.946 1.00 95.13 244 ASP B O 1
ATOM 4417 N N . THR B 1 246 ? -24.519 13.157 -56.075 1.00 102.40 245 THR B N 1
ATOM 4418 C CA . THR B 1 246 ? -23.570 14.277 -56.163 1.00 100.13 245 THR B CA 1
ATOM 4419 C C . THR B 1 246 ? -24.222 15.516 -55.555 1.00 99.84 245 THR B C 1
ATOM 4420 O O . THR B 1 246 ? -23.663 16.154 -54.668 1.00 94.38 245 THR B O 1
ATOM 4424 N N . PHE B 1 262 ? -28.907 23.459 -54.969 1.00 83.56 261 PHE B N 1
ATOM 4425 C CA . PHE B 1 262 ? -28.907 22.922 -56.325 1.00 83.35 261 PHE B CA 1
ATOM 4426 C C . PHE B 1 262 ? -27.768 23.476 -57.158 1.00 81.91 261 PHE B C 1
ATOM 4427 O O . PHE B 1 262 ? -27.474 24.670 -57.092 1.00 85.43 261 PHE B O 1
ATOM 4435 N N . SER B 1 263 ? -27.132 22.610 -57.946 1.00 63.27 262 SER B N 1
ATOM 4436 C CA . SER B 1 263 ? -25.985 22.995 -58.755 1.00 54.13 262 SER B CA 1
ATOM 4437 C C . SER B 1 263 ? -26.144 22.458 -60.166 1.00 54.06 262 SER B C 1
ATOM 4438 O O . SER B 1 263 ? -26.201 21.241 -60.372 1.00 55.40 262 SER B O 1
ATOM 4441 N N . VAL B 1 264 ? -26.195 23.361 -61.138 1.00 42.30 263 VAL B N 1
ATOM 4442 C CA . VAL B 1 264 ? -26.130 22.933 -62.528 1.00 41.80 263 VAL B CA 1
ATOM 4443 C C . VAL B 1 264 ? -24.915 22.034 -62.758 1.00 46.95 263 VAL B C 1
ATOM 4444 O O . VAL B 1 264 ? -25.020 20.961 -63.365 1.00 44.26 263 VAL B O 1
ATOM 4448 N N . ILE B 1 265 ? -23.740 22.442 -62.253 1.00 43.10 264 ILE B N 1
ATOM 4449 C CA . ILE B 1 265 ? -22.539 21.641 -62.484 1.00 41.55 264 ILE B CA 1
ATOM 4450 C C . ILE B 1 265 ? -22.684 20.254 -61.874 1.00 47.00 264 ILE B C 1
ATOM 4451 O O . ILE B 1 265 ? -22.257 19.247 -62.463 1.00 43.30 264 ILE B O 1
ATOM 4456 N N . LYS B 1 266 ? -23.269 20.174 -60.679 1.00 43.16 265 LYS B N 1
ATOM 4457 C CA . LYS B 1 266 ? -23.449 18.866 -60.072 1.00 47.18 265 LYS B CA 1
ATOM 4458 C C . LYS B 1 266 ? -24.439 18.019 -60.877 1.00 48.54 265 LYS B C 1
ATOM 4459 O O . LYS B 1 266 ? -24.287 16.791 -60.928 1.00 49.17 265 LYS B O 1
ATOM 4461 N N . ALA B 1 267 ? -25.435 18.648 -61.530 1.00 45.37 266 ALA B N 1
ATOM 4462 C CA . ALA B 1 267 ? -26.383 17.890 -62.352 1.00 43.80 266 ALA B CA 1
ATOM 4463 C C . ALA B 1 267 ? -25.721 17.357 -63.612 1.00 45.36 266 ALA B C 1
ATOM 4464 O O . ALA B 1 267 ? -25.938 16.200 -63.992 1.00 45.51 266 ALA B O 1
ATOM 4466 N N . MET B 1 268 ? -24.913 18.187 -64.278 1.00 40.94 267 MET B N 1
ATOM 4467 C CA . MET B 1 268 ? -24.157 17.699 -65.423 1.00 38.97 267 MET B CA 1
ATOM 4468 C C . MET B 1 268 ? -23.223 16.582 -65.021 1.00 41.31 267 MET B C 1
ATOM 4469 O O . MET B 1 268 ? -23.067 15.597 -65.750 1.00 42.92 267 MET B O 1
ATOM 4474 N N . GLN B 1 269 ? -22.596 16.706 -63.858 1.00 47.31 268 GLN B N 1
ATOM 4475 C CA . GLN B 1 269 ? -21.678 15.657 -63.457 1.00 45.55 268 GLN B CA 1
ATOM 4476 C C . GLN B 1 269 ? -22.429 14.382 -63.121 1.00 44.99 268 GLN B C 1
ATOM 4477 O O . GLN B 1 269 ? -21.952 13.283 -63.416 1.00 50.86 268 GLN B O 1
ATOM 4483 N N . ALA B 1 270 ? -23.624 14.502 -62.549 1.00 47.28 269 ALA B N 1
ATOM 4484 C CA . ALA B 1 270 ? -24.432 13.314 -62.300 1.00 50.85 269 ALA B CA 1
ATOM 4485 C C . ALA B 1 270 ? -24.773 12.609 -63.607 1.00 47.78 269 ALA B C 1
ATOM 4486 O O . ALA B 1 270 ? -24.617 11.388 -63.737 1.00 47.59 269 ALA B O 1
ATOM 4488 N N . VAL B 1 271 ? -25.221 13.374 -64.599 1.00 46.20 270 VAL B N 1
ATOM 4489 C CA . VAL B 1 271 ? -25.605 12.778 -65.871 1.00 47.24 270 VAL B CA 1
ATOM 4490 C C . VAL B 1 271 ? -24.424 12.070 -66.527 1.00 49.62 270 VAL B C 1
ATOM 4491 O O . VAL B 1 271 ? -24.560 10.936 -66.999 1.00 47.23 270 VAL B O 1
ATOM 4495 N N . GLU B 1 272 ? -23.248 12.719 -66.575 1.00 45.58 271 GLU B N 1
ATOM 4496 C CA . GLU B 1 272 ? -22.137 12.091 -67.296 1.00 54.17 271 GLU B CA 1
ATOM 4497 C C . GLU B 1 272 ? -21.653 10.828 -66.585 1.00 47.95 271 GLU B C 1
ATOM 4498 O O . GLU B 1 272 ? -21.192 9.886 -67.239 1.00 51.75 271 GLU B O 1
ATOM 4504 N N . ALA B 1 273 ? -21.792 10.766 -65.269 1.00 47.10 272 ALA B N 1
ATOM 4505 C CA . ALA B 1 273 ? -21.337 9.600 -64.524 1.00 48.45 272 ALA B CA 1
ATOM 4506 C C . ALA B 1 273 ? -22.294 8.407 -64.596 1.00 48.05 272 ALA B C 1
ATOM 4507 O O . ALA B 1 273 ? -21.951 7.328 -64.101 1.00 52.07 272 ALA B O 1
ATOM 4509 N N . ALA B 1 274 ? -23.479 8.566 -65.165 1.00 44.90 273 ALA B N 1
ATOM 4510 C CA . ALA B 1 274 ? -24.500 7.542 -65.102 1.00 45.74 273 ALA B CA 1
ATOM 4511 C C . ALA B 1 274 ? -24.633 6.873 -66.460 1.00 52.46 273 ALA B C 1
ATOM 4512 O O . ALA B 1 274 ? -24.142 7.382 -67.473 1.00 52.61 273 ALA B O 1
ATOM 4514 N N . ASN B 1 275 ? -25.290 5.710 -66.480 1.00 45.47 274 ASN B N 1
ATOM 4515 C CA . ASN B 1 275 ? -25.769 5.184 -67.745 1.00 46.18 274 ASN B CA 1
ATOM 4516 C C . ASN B 1 275 ? -27.292 5.250 -67.869 1.00 48.99 274 ASN B C 1
ATOM 4517 O O . ASN B 1 275 ? -27.814 5.076 -68.976 1.00 48.53 274 ASN B O 1
ATOM 4522 N N . VAL B 1 276 ? -28.008 5.565 -66.788 1.00 48.07 275 VAL B N 1
ATOM 4523 C CA . VAL B 1 276 ? -29.434 5.891 -66.843 1.00 48.82 275 VAL B CA 1
ATOM 4524 C C . VAL B 1 276 ? -29.685 7.106 -65.956 1.00 46.65 275 VAL B C 1
ATOM 4525 O O . VAL B 1 276 ? -29.061 7.254 -64.905 1.00 47.85 275 VAL B O 1
ATOM 4529 N N . ALA B 1 277 ? -30.576 7.994 -66.381 1.00 47.36 276 ALA B N 1
ATOM 4530 C CA . ALA B 1 277 ? -30.973 9.126 -65.555 1.00 41.89 276 ALA B CA 1
ATOM 4531 C C . ALA B 1 277 ? -32.469 9.046 -65.304 1.00 45.04 276 ALA B C 1
ATOM 4532 O O . ALA B 1 277 ? -33.247 8.804 -66.232 1.00 43.16 276 ALA B O 1
ATOM 4534 N N . VAL B 1 278 ? -32.864 9.240 -64.053 1.00 45.30 277 VAL B N 1
ATOM 4535 C CA . VAL B 1 278 ? -34.260 9.354 -63.663 1.00 38.97 277 VAL B CA 1
ATOM 4536 C C . VAL B 1 278 ? -34.553 10.832 -63.510 1.00 39.92 277 VAL B C 1
ATOM 4537 O O . VAL B 1 278 ? -34.022 11.470 -62.597 1.00 43.15 277 VAL B O 1
ATOM 4541 N N . LEU B 1 279 ? -35.367 11.397 -64.408 1.00 37.55 278 LEU B N 1
ATOM 4542 C CA . LEU B 1 279 ? -35.735 12.807 -64.328 1.00 36.15 278 LEU B CA 1
ATOM 4543 C C . LEU B 1 279 ? -36.997 12.950 -63.490 1.00 40.06 278 LEU B C 1
ATOM 4544 O O . LEU B 1 279 ? -38.035 12.378 -63.835 1.00 44.63 278 LEU B O 1
ATOM 4549 N N . VAL B 1 280 ? -36.929 13.720 -62.404 1.00 36.58 279 VAL B N 1
ATOM 4550 C CA . VAL B 1 280 ? -38.072 13.868 -61.504 1.00 39.81 279 VAL B CA 1
ATOM 4551 C C . VAL B 1 280 ? -38.766 15.191 -61.794 1.00 40.19 279 VAL B C 1
ATOM 4552 O O . VAL B 1 280 ? -38.117 16.240 -61.871 1.00 41.35 279 VAL B O 1
ATOM 4556 N N . LEU B 1 281 ? -40.084 15.151 -61.942 1.00 40.43 280 LEU B N 1
ATOM 4557 C CA . LEU B 1 281 ? -40.866 16.345 -62.200 1.00 41.71 280 LEU B CA 1
ATOM 4558 C C . LEU B 1 281 ? -41.878 16.544 -61.081 1.00 45.86 280 LEU B C 1
ATOM 4559 O O . LEU B 1 281 ? -42.420 15.578 -60.532 1.00 45.61 280 LEU B O 1
ATOM 4564 N N . ASP B 1 282 ? -42.134 17.810 -60.755 1.00 45.16 281 ASP B N 1
ATOM 4565 C CA . ASP B 1 282 ? -43.169 18.183 -59.792 1.00 46.07 281 ASP B CA 1
ATOM 4566 C C . ASP B 1 282 ? -44.481 18.279 -60.565 1.00 47.45 281 ASP B C 1
ATOM 4567 O O . ASP B 1 282 ? -44.715 19.250 -61.283 1.00 51.21 281 ASP B O 1
ATOM 4572 N N . ALA B 1 283 ? -45.353 17.276 -60.420 1.00 53.87 282 ALA B N 1
ATOM 4573 C CA . ALA B 1 283 ? -46.617 17.296 -61.155 1.00 53.42 282 ALA B CA 1
ATOM 4574 C C . ALA B 1 283 ? -47.535 18.413 -60.699 1.00 51.99 282 ALA B C 1
ATOM 4575 O O . ALA B 1 283 ? -48.464 18.763 -61.423 1.00 61.91 282 ALA B O 1
ATOM 4577 N N . GLN B 1 284 ? -47.315 18.968 -59.518 1.00 54.64 283 GLN B N 1
ATOM 4578 C CA . GLN B 1 284 ? -48.155 20.045 -59.014 1.00 53.76 283 GLN B CA 1
ATOM 4579 C C . GLN B 1 284 ? -47.778 21.407 -59.566 1.00 56.06 283 GLN B C 1
ATOM 4580 O O . GLN B 1 284 ? -48.277 22.415 -59.054 1.00 57.12 283 GLN B O 1
ATOM 4586 N N . GLN B 1 285 ? -46.856 21.486 -60.521 1.00 54.77 284 GLN B N 1
ATOM 4587 C CA . GLN B 1 285 ? -46.531 22.756 -61.152 1.00 54.76 284 GLN B CA 1
ATOM 4588 C C . GLN B 1 285 ? -46.472 22.578 -62.663 1.00 47.70 284 GLN B C 1
ATOM 4589 O O . GLN B 1 285 ? -46.350 21.464 -63.177 1.00 48.94 284 GLN B O 1
ATOM 4595 N N . ASP B 1 286 ? -46.603 23.687 -63.379 1.00 47.21 285 ASP B N 1
ATOM 4596 C CA . ASP B 1 286 ? -46.366 23.631 -64.811 1.00 45.76 285 ASP B CA 1
ATOM 4597 C C . ASP B 1 286 ? -44.913 23.289 -65.040 1.00 45.59 285 ASP B C 1
ATOM 4598 O O . ASP B 1 286 ? -44.061 23.587 -64.203 1.00 50.53 285 ASP B O 1
ATOM 4603 N N . ILE B 1 287 ? -44.639 22.599 -66.147 1.00 45.07 286 ILE B N 1
ATOM 4604 C CA . ILE B 1 287 ? -43.258 22.326 -66.527 1.00 39.35 286 ILE B CA 1
ATOM 4605 C C . ILE B 1 287 ? -42.540 23.649 -66.733 1.00 38.93 286 ILE B C 1
ATOM 4606 O O . ILE B 1 287 ? -43.064 24.560 -67.381 1.00 46.72 286 ILE B O 1
ATOM 4611 N N . ALA B 1 288 ? -41.368 23.791 -66.138 1.00 39.59 287 ALA B N 1
ATOM 4612 C CA . ALA B 1 288 ? -40.644 25.053 -66.181 1.00 37.94 287 ALA B CA 1
ATOM 4613 C C . ALA B 1 288 ? -39.461 24.965 -67.135 1.00 39.59 287 ALA B C 1
ATOM 4614 O O . ALA B 1 288 ? -38.985 23.873 -67.464 1.00 39.35 287 ALA B O 1
ATOM 4616 N N . ASP B 1 289 ? -38.961 26.137 -67.544 1.00 35.70 288 ASP B N 1
ATOM 4617 C CA . ASP B 1 289 ? -37.741 26.188 -68.355 1.00 37.32 288 ASP B CA 1
ATOM 4618 C C . ASP B 1 289 ? -36.642 25.293 -67.776 1.00 38.90 288 ASP B C 1
ATOM 4619 O O . ASP B 1 289 ? -35.924 24.601 -68.513 1.00 37.70 288 ASP B O 1
ATOM 4624 N N . GLN B 1 290 ? -36.489 25.295 -66.451 1.00 38.25 289 GLN B N 1
ATOM 4625 C CA . GLN B 1 290 ? -35.398 24.526 -65.867 1.00 35.40 289 GLN B CA 1
ATOM 4626 C C . GLN B 1 290 ? -35.665 23.032 -65.978 1.00 35.70 289 GLN B C 1
ATOM 4627 O O . GLN B 1 290 ? -34.729 22.255 -66.188 1.00 35.31 289 GLN B O 1
ATOM 4633 N N . ASP B 1 291 ? -36.932 22.606 -65.852 1.00 38.67 290 ASP B N 1
ATOM 4634 C CA . ASP B 1 291 ? -37.278 21.226 -66.196 1.00 33.73 290 ASP B CA 1
ATOM 4635 C C . ASP B 1 291 ? -36.811 20.926 -67.610 1.00 35.03 290 ASP B C 1
ATOM 4636 O O . ASP B 1 291 ? -36.183 19.897 -67.871 1.00 34.32 290 ASP B O 1
ATOM 4641 N N . ALA B 1 292 ? -37.064 21.853 -68.532 1.00 32.03 291 ALA B N 1
ATOM 4642 C CA . ALA B 1 292 ? -36.774 21.570 -69.926 1.00 33.61 291 ALA B CA 1
ATOM 4643 C C . ALA B 1 292 ? -35.277 21.627 -70.211 1.00 36.39 291 ALA B C 1
ATOM 4644 O O . ALA B 1 292 ? -34.771 20.813 -70.993 1.00 38.03 291 ALA B O 1
ATOM 4646 N N . THR B 1 293 ? -34.534 22.552 -69.589 1.00 37.33 292 THR B N 1
ATOM 4647 C CA . THR B 1 293 ? -33.105 22.598 -69.906 1.00 35.98 292 THR B CA 1
ATOM 4648 C C . THR B 1 293 ? -32.350 21.408 -69.313 1.00 33.90 292 THR B C 1
ATOM 4649 O O . THR B 1 293 ? -31.383 20.944 -69.919 1.00 32.53 292 THR B O 1
ATOM 4653 N N . ILE B 1 294 ? -32.756 20.907 -68.143 1.00 30.73 293 ILE B N 1
ATOM 4654 C CA . ILE B 1 294 ? -32.129 19.700 -67.613 1.00 32.28 293 ILE B CA 1
ATOM 4655 C C . ILE B 1 294 ? -32.384 18.511 -68.535 1.00 34.92 293 ILE B C 1
ATOM 4656 O O . ILE B 1 294 ? -31.457 17.790 -68.911 1.00 34.31 293 ILE B O 1
ATOM 4661 N N . ALA B 1 295 ? -33.649 18.259 -68.882 1.00 34.45 294 ALA B N 1
ATOM 4662 C CA . ALA B 1 295 ? -33.943 17.165 -69.803 1.00 30.37 294 ALA B CA 1
ATOM 4663 C C . ALA B 1 295 ? -33.194 17.352 -71.119 1.00 37.43 294 ALA B C 1
ATOM 4664 O O . ALA B 1 295 ? -32.651 16.387 -71.683 1.00 34.47 294 ALA B O 1
ATOM 4666 N N . GLY B 1 296 ? -33.148 18.593 -71.623 1.00 34.54 295 GLY B N 1
ATOM 4667 C CA . GLY B 1 296 ? -32.401 18.845 -72.843 1.00 31.34 295 GLY B CA 1
ATOM 4668 C C . GLY B 1 296 ? -30.950 18.423 -72.718 1.00 37.65 295 GLY B C 1
ATOM 4669 O O . GLY B 1 296 ? -30.405 17.770 -73.615 1.00 36.70 295 GLY B O 1
ATOM 4670 N N . PHE B 1 297 ? -30.323 18.723 -71.571 1.00 35.34 296 PHE B N 1
ATOM 4671 C CA . PHE B 1 297 ? -28.934 18.322 -71.378 1.00 34.81 296 PHE B CA 1
ATOM 4672 C C . PHE B 1 297 ? -28.800 16.811 -71.371 1.00 35.61 296 PHE B C 1
ATOM 4673 O O . PHE B 1 297 ? -27.874 16.257 -71.977 1.00 37.34 296 PHE B O 1
ATOM 4681 N N . ALA B 1 298 ? -29.690 16.129 -70.648 1.00 30.99 297 ALA B N 1
ATOM 4682 C CA . ALA B 1 298 ? -29.643 14.676 -70.623 1.00 34.74 297 ALA B CA 1
ATOM 4683 C C . ALA B 1 298 ? -29.742 14.112 -72.028 1.00 37.22 297 ALA B C 1
ATOM 4684 O O . ALA B 1 298 ? -29.000 13.186 -72.387 1.00 37.53 297 ALA B O 1
ATOM 4686 N N . LEU B 1 299 ? -30.628 14.685 -72.846 1.00 34.06 298 LEU B N 1
ATOM 4687 C CA . LEU B 1 299 ? -30.806 14.206 -74.210 1.00 34.48 298 LEU B CA 1
ATOM 4688 C C . LEU B 1 299 ? -29.561 14.445 -75.063 1.00 38.50 298 LEU B C 1
ATOM 4689 O O . LEU B 1 299 ? -29.158 13.560 -75.833 1.00 37.17 298 LEU B O 1
ATOM 4694 N N . GLU B 1 300 ? -28.947 15.636 -74.960 1.00 36.39 299 GLU B N 1
ATOM 4695 C CA . GLU B 1 300 ? -27.724 15.898 -75.716 1.00 33.66 299 GLU B CA 1
ATOM 4696 C C . GLU B 1 300 ? -26.634 14.923 -75.329 1.00 36.28 299 GLU B C 1
ATOM 4697 O O . GLU B 1 300 ? -25.758 14.613 -76.138 1.00 40.19 299 GLU B O 1
ATOM 4703 N N . ALA B 1 301 ? -26.658 14.433 -74.100 1.00 38.80 300 ALA B N 1
ATOM 4704 C CA . ALA B 1 301 ? -25.689 13.416 -73.737 1.00 38.14 300 ALA B CA 1
ATOM 4705 C C . ALA B 1 301 ? -26.047 12.052 -74.289 1.00 32.44 300 ALA B C 1
ATOM 4706 O O . ALA B 1 301 ? -25.273 11.116 -74.093 1.00 35.51 300 ALA B O 1
ATOM 4708 N N . GLY B 1 302 ? -27.202 11.906 -74.938 1.00 36.07 301 GLY B N 1
ATOM 4709 C CA . GLY B 1 302 ? -27.650 10.578 -75.304 1.00 34.36 301 GLY B CA 1
ATOM 4710 C C . GLY B 1 302 ? -27.962 9.701 -74.111 1.00 32.78 301 GLY B C 1
ATOM 4711 O O . GLY B 1 302 ? -27.998 8.474 -74.234 1.00 36.01 301 GLY B O 1
ATOM 4712 N N . ARG B 1 303 ? -28.187 10.299 -72.948 1.00 33.39 302 ARG B N 1
ATOM 4713 C CA . ARG B 1 303 ? -28.387 9.521 -71.738 1.00 37.18 302 ARG B CA 1
ATOM 4714 C C . ARG B 1 303 ? -29.731 8.805 -71.785 1.00 35.32 302 ARG B C 1
ATOM 4715 O O . ARG B 1 303 ? -30.765 9.426 -72.032 1.00 34.27 302 ARG B O 1
ATOM 4723 N N . ALA B 1 304 ? -29.721 7.504 -71.506 1.00 38.39 303 ALA B N 1
ATOM 4724 C CA . ALA B 1 304 ? -30.964 6.773 -71.332 1.00 35.42 303 ALA B CA 1
ATOM 4725 C C . ALA B 1 304 ? -31.788 7.433 -70.236 1.00 41.97 303 ALA B C 1
ATOM 4726 O O . ALA B 1 304 ? -31.252 8.075 -69.325 1.00 43.58 303 ALA B O 1
ATOM 4728 N N . LEU B 1 305 ? -33.106 7.283 -70.316 1.00 39.70 304 LEU B N 1
ATOM 4729 C CA . LEU B 1 305 ? -33.941 8.151 -69.511 1.00 37.68 304 LEU B CA 1
ATOM 4730 C C . LEU B 1 305 ? -35.177 7.407 -69.018 1.00 41.61 304 LEU B C 1
ATOM 4731 O O . LEU B 1 305 ? -35.739 6.570 -69.731 1.00 50.28 304 LEU B O 1
ATOM 4736 N N . VAL B 1 306 ? -35.552 7.666 -67.772 1.00 39.41 305 VAL B N 1
ATOM 4737 C CA . VAL B 1 306 ? -36.862 7.322 -67.230 1.00 36.13 305 VAL B CA 1
ATOM 4738 C C . VAL B 1 306 ? -37.414 8.577 -66.578 1.00 40.93 305 VAL B C 1
ATOM 4739 O O . VAL B 1 306 ? -36.680 9.278 -65.875 1.00 45.07 305 VAL B O 1
ATOM 4743 N N . VAL B 1 307 ? -38.695 8.867 -66.783 1.00 38.46 306 VAL B N 1
ATOM 4744 C CA . VAL B 1 307 ? -39.275 10.114 -66.285 1.00 38.46 306 VAL B CA 1
ATOM 4745 C C . VAL B 1 307 ? -40.177 9.783 -65.103 1.00 45.26 306 VAL B C 1
ATOM 4746 O O . VAL B 1 307 ? -41.121 8.989 -65.225 1.00 46.62 306 VAL B O 1
ATOM 4750 N N . ALA B 1 308 ? -39.881 10.387 -63.952 1.00 41.37 307 ALA B N 1
ATOM 4751 C CA . ALA B 1 308 ? -40.645 10.162 -62.734 1.00 43.55 307 ALA B CA 1
ATOM 4752 C C . ALA B 1 308 ? -41.443 11.427 -62.466 1.00 44.81 307 ALA B C 1
ATOM 4753 O O . ALA B 1 308 ? -40.916 12.397 -61.918 1.00 46.12 307 ALA B O 1
ATOM 4755 N N . VAL B 1 309 ? -42.719 11.401 -62.835 1.00 45.04 308 VAL B N 1
ATOM 4756 C CA . VAL B 1 309 ? -43.647 12.476 -62.516 1.00 44.94 308 VAL B CA 1
ATOM 4757 C C . VAL B 1 309 ? -44.079 12.287 -61.063 1.00 54.38 308 VAL B C 1
ATOM 4758 O O . VAL B 1 309 ? -44.775 11.320 -60.726 1.00 54.77 308 VAL B O 1
ATOM 4762 N N . ASN B 1 310 ? -43.616 13.182 -60.187 1.00 49.99 309 ASN B N 1
ATOM 4763 C CA . ASN B 1 310 ? -43.746 13.027 -58.743 1.00 52.49 309 ASN B CA 1
ATOM 4764 C C . ASN B 1 310 ? -44.866 13.903 -58.186 1.00 51.70 309 ASN B C 1
ATOM 4765 O O . ASN B 1 310 ? -45.409 14.772 -58.872 1.00 48.93 309 ASN B O 1
ATOM 4770 N N . LYS B 1 311 ? -45.196 13.660 -56.909 1.00 56.50 310 LYS B N 1
ATOM 4771 C CA . LYS B 1 311 ? -46.259 14.369 -56.186 1.00 58.82 310 LYS B CA 1
ATOM 4772 C C . LYS B 1 311 ? -47.638 14.148 -56.822 1.00 64.00 310 LYS B C 1
ATOM 4773 O O . LYS B 1 311 ? -48.527 15.001 -56.761 1.00 61.58 310 LYS B O 1
ATOM 4779 N N . TRP B 1 312 ? -47.814 12.985 -57.439 1.00 63.20 311 TRP B N 1
ATOM 4780 C CA . TRP B 1 312 ? -49.069 12.622 -58.068 1.00 65.10 311 TRP B CA 1
ATOM 4781 C C . TRP B 1 312 ? -50.177 12.452 -57.046 1.00 74.65 311 TRP B C 1
ATOM 4782 O O . TRP B 1 312 ? -51.357 12.547 -57.399 1.00 77.63 311 TRP B O 1
ATOM 4793 N N . ASP B 1 313 ? -49.812 12.223 -55.782 1.00 79.13 312 ASP B N 1
ATOM 4794 C CA . ASP B 1 313 ? -50.796 12.036 -54.723 1.00 80.39 312 ASP B CA 1
ATOM 4795 C C . ASP B 1 313 ? -51.642 13.283 -54.515 1.00 88.65 312 ASP B C 1
ATOM 4796 O O . ASP B 1 313 ? -52.795 13.188 -54.074 1.00 97.48 312 ASP B O 1
ATOM 4801 N N . GLY B 1 314 ? -51.096 14.457 -54.848 1.00 126.27 313 GLY B N 1
ATOM 4802 C CA . GLY B 1 314 ? -51.818 15.704 -54.679 1.00 128.16 313 GLY B CA 1
ATOM 4803 C C . GLY B 1 314 ? -52.841 15.981 -55.758 1.00 130.30 313 GLY B C 1
ATOM 4804 O O . GLY B 1 314 ? -53.802 16.719 -55.511 1.00 132.40 313 GLY B O 1
ATOM 4805 N N . ILE B 1 315 ? -52.669 15.384 -56.935 1.00 94.19 314 ILE B N 1
ATOM 4806 C CA . ILE B 1 315 ? -53.516 15.674 -58.086 1.00 90.04 314 ILE B CA 1
ATOM 4807 C C . ILE B 1 315 ? -54.848 14.955 -57.905 1.00 96.49 314 ILE B C 1
ATOM 4808 O O . ILE B 1 315 ? -54.892 13.735 -57.711 1.00 93.55 314 ILE B O 1
ATOM 4813 N N . SER B 1 316 ? -55.936 15.714 -57.958 1.00 96.09 315 SER B N 1
ATOM 4814 C CA . SER B 1 316 ? -57.257 15.122 -58.020 1.00 93.96 315 SER B CA 1
ATOM 4815 C C . SER B 1 316 ? -57.471 14.473 -59.385 1.00 97.52 315 SER B C 1
ATOM 4816 O O . SER B 1 316 ? -56.790 14.784 -60.365 1.00 96.84 315 SER B O 1
ATOM 4819 N N . GLU B 1 317 ? -58.469 13.591 -59.455 1.00 106.98 316 GLU B N 1
ATOM 4820 C CA . GLU B 1 317 ? -58.636 12.772 -60.652 1.00 109.30 316 GLU B CA 1
ATOM 4821 C C . GLU B 1 317 ? -58.945 13.623 -61.876 1.00 109.70 316 GLU B C 1
ATOM 4822 O O . GLU B 1 317 ? -58.359 13.419 -62.947 1.00 108.67 316 GLU B O 1
ATOM 4828 N N . GLU B 1 318 ? -59.868 14.581 -61.738 1.00 119.38 317 GLU B N 1
ATOM 4829 C CA . GLU B 1 318 ? -60.209 15.471 -62.849 1.00 120.24 317 GLU B CA 1
ATOM 4830 C C . GLU B 1 318 ? -58.970 16.153 -63.433 1.00 116.53 317 GLU B C 1
ATOM 4831 O O . GLU B 1 318 ? -58.772 16.174 -64.655 1.00 114.08 317 GLU B O 1
ATOM 4833 N N . ARG B 1 319 ? -58.119 16.718 -62.572 1.00 103.32 318 ARG B N 1
ATOM 4834 C CA . ARG B 1 319 ? -56.925 17.408 -63.045 1.00 91.46 318 ARG B CA 1
ATOM 4835 C C . ARG B 1 319 ? -55.852 16.451 -63.558 1.00 93.29 318 ARG B C 1
ATOM 4836 O O . ARG B 1 319 ? -54.846 16.911 -64.112 1.00 85.98 318 ARG B O 1
ATOM 4838 N N . ARG B 1 320 ? -56.024 15.140 -63.383 1.00 89.43 319 ARG B N 1
ATOM 4839 C CA . ARG B 1 320 ? -54.921 14.226 -63.682 1.00 89.57 319 ARG B CA 1
ATOM 4840 C C . ARG B 1 320 ? -54.677 14.116 -65.182 1.00 86.12 319 ARG B C 1
ATOM 4841 O O . ARG B 1 320 ? -53.523 14.087 -65.626 1.00 79.71 319 ARG B O 1
ATOM 4849 N N . GLU B 1 321 ? -55.748 14.032 -65.979 1.00 90.31 320 GLU B N 1
ATOM 4850 C CA . GLU B 1 321 ? -55.579 14.012 -67.429 1.00 86.57 320 GLU B CA 1
ATOM 4851 C C . GLU B 1 321 ? -55.107 15.367 -67.940 1.00 80.02 320 GLU B C 1
ATOM 4852 O O . GLU B 1 321 ? -54.323 15.440 -68.892 1.00 77.46 320 GLU B O 1
ATOM 4858 N N . GLN B 1 322 ? -55.589 16.447 -67.326 1.00 81.66 321 GLN B N 1
ATOM 4859 C CA . GLN B 1 322 ? -55.081 17.788 -67.610 1.00 80.84 321 GLN B CA 1
ATOM 4860 C C . GLN B 1 322 ? -53.562 17.885 -67.399 1.00 80.63 321 GLN B C 1
ATOM 4861 O O . GLN B 1 322 ? -52.907 18.756 -67.987 1.00 82.42 321 GLN B O 1
ATOM 4867 N N . VAL B 1 323 ? -52.988 17.036 -66.547 1.00 77.00 322 VAL B N 1
ATOM 4868 C CA . VAL B 1 323 ? -51.557 17.116 -66.269 1.00 69.05 322 VAL B CA 1
ATOM 4869 C C . VAL B 1 323 ? -50.746 16.229 -67.205 1.00 71.69 322 VAL B C 1
ATOM 4870 O O . VAL B 1 323 ? -49.690 16.639 -67.689 1.00 69.44 322 VAL B O 1
ATOM 4874 N N . LYS B 1 324 ? -51.205 15.006 -67.477 1.00 74.29 323 LYS B N 1
ATOM 4875 C CA . LYS B 1 324 ? -50.554 14.188 -68.498 1.00 69.60 323 LYS B CA 1
ATOM 4876 C C . LYS B 1 324 ? -50.575 14.898 -69.852 1.00 74.93 323 LYS B C 1
ATOM 4877 O O . LYS B 1 324 ? -49.595 14.855 -70.600 1.00 74.49 323 LYS B O 1
ATOM 4883 N N . ARG B 1 325 ? -51.691 15.562 -70.173 1.00 84.28 324 ARG B N 1
ATOM 4884 C CA A ARG B 1 325 ? -51.791 16.373 -71.384 0.47 105.35 324 ARG B CA 1
ATOM 4885 C CA B ARG B 1 325 ? -51.772 16.352 -71.395 0.53 94.49 324 ARG B CA 1
ATOM 4886 C C . ARG B 1 325 ? -50.689 17.424 -71.424 1.00 75.81 324 ARG B C 1
ATOM 4887 O O . ARG B 1 325 ? -49.851 17.436 -72.328 1.00 76.52 324 ARG B O 1
ATOM 4902 N N . ASP B 1 326 ? -50.691 18.325 -70.427 1.00 69.51 325 ASP B N 1
ATOM 4903 C CA . ASP B 1 326 ? -49.713 19.416 -70.311 1.00 66.64 325 ASP B CA 1
ATOM 4904 C C . ASP B 1 326 ? -48.267 18.912 -70.382 1.00 67.85 325 ASP B C 1
ATOM 4905 O O . ASP B 1 326 ? -47.405 19.533 -71.019 1.00 60.83 325 ASP B O 1
ATOM 4910 N N . ILE B 1 327 ? -47.980 17.784 -69.735 1.00 70.64 326 ILE B N 1
ATOM 4911 C CA . ILE B 1 327 ? -46.601 17.324 -69.662 1.00 60.77 326 ILE B CA 1
ATOM 4912 C C . ILE B 1 327 ? -46.185 16.713 -70.984 1.00 65.53 326 ILE B C 1
ATOM 4913 O O . ILE B 1 327 ? -45.073 16.932 -71.458 1.00 64.62 326 ILE B O 1
ATOM 4918 N N . SER B 1 328 ? -47.070 15.954 -71.613 1.00 84.81 327 SER B N 1
ATOM 4919 C CA . SER B 1 328 ? -46.712 15.373 -72.894 1.00 84.52 327 SER B CA 1
ATOM 4920 C C . SER B 1 328 ? -46.558 16.466 -73.957 1.00 82.90 327 SER B C 1
ATOM 4921 O O . SER B 1 328 ? -45.725 16.337 -74.866 1.00 82.79 327 SER B O 1
ATOM 4924 N N . ARG B 1 329 ? -47.300 17.567 -73.832 1.00 68.97 328 ARG B N 1
ATOM 4925 C CA . ARG B 1 329 ? -47.185 18.644 -74.807 1.00 69.30 328 ARG B CA 1
ATOM 4926 C C . ARG B 1 329 ? -45.861 19.375 -74.654 1.00 66.35 328 ARG B C 1
ATOM 4927 O O . ARG B 1 329 ? -45.233 19.746 -75.644 1.00 65.50 328 ARG B O 1
ATOM 4935 N N . LYS B 1 330 ? -45.396 19.534 -73.420 1.00 61.98 329 LYS B N 1
ATOM 4936 C CA . LYS B 1 330 ? -44.271 20.404 -73.141 1.00 50.62 329 LYS B CA 1
ATOM 4937 C C . LYS B 1 330 ? -42.945 19.669 -73.072 1.00 47.87 329 LYS B C 1
ATOM 4938 O O . LYS B 1 330 ? -41.894 20.311 -73.132 1.00 45.23 329 LYS B O 1
ATOM 4944 N N . LEU B 1 331 ? -42.962 18.357 -72.912 1.00 47.83 330 LEU B N 1
ATOM 4945 C CA . LEU B 1 331 ? -41.742 17.575 -72.980 1.00 42.66 330 LEU B CA 1
ATOM 4946 C C . LEU B 1 331 ? -41.842 16.588 -74.142 1.00 45.18 330 LEU B C 1
ATOM 4947 O O . LEU B 1 331 ? -41.511 15.406 -73.997 1.00 45.26 330 LEU B O 1
ATOM 4952 N N . TYR B 1 332 ? -42.299 17.083 -75.301 1.00 45.72 331 TYR B N 1
ATOM 4953 C CA . TYR B 1 332 ? -42.471 16.244 -76.488 1.00 43.09 331 TYR B CA 1
ATOM 4954 C C . TYR B 1 332 ? -41.194 15.493 -76.854 1.00 46.78 331 TYR B C 1
ATOM 4955 O O . TYR B 1 332 ? -41.240 14.308 -77.205 1.00 50.20 331 TYR B O 1
ATOM 4964 N N . PHE B 1 333 ? -40.038 16.154 -76.755 1.00 47.04 332 PHE B N 1
ATOM 4965 C CA . PHE B 1 333 ? -38.789 15.519 -77.145 1.00 42.79 332 PHE B CA 1
ATOM 4966 C C . PHE B 1 333 ? -38.392 14.392 -76.224 1.00 44.02 332 PHE B C 1
ATOM 4967 O O . PHE B 1 333 ? -37.348 13.773 -76.454 1.00 41.99 332 PHE B O 1
ATOM 4975 N N . LEU B 1 334 ? -39.183 14.091 -75.200 1.00 40.76 333 LEU B N 1
ATOM 4976 C CA . LEU B 1 334 ? -38.883 12.957 -74.346 1.00 45.44 333 LEU B CA 1
ATOM 4977 C C . LEU B 1 334 ? -39.787 11.766 -74.633 1.00 48.39 333 LEU B C 1
ATOM 4978 O O . LEU B 1 334 ? -39.841 10.824 -73.832 1.00 49.23 333 LEU B O 1
ATOM 4983 N N . ASP B 1 335 ? -40.466 11.768 -75.779 1.00 50.34 334 ASP B N 1
ATOM 4984 C CA . ASP B 1 335 ? -41.400 10.689 -76.081 1.00 52.97 334 ASP B CA 1
ATOM 4985 C C . ASP B 1 335 ? -40.731 9.332 -76.187 1.00 50.41 334 ASP B C 1
ATOM 4986 O O . ASP B 1 335 ? -41.434 8.323 -76.228 1.00 53.71 334 ASP B O 1
ATOM 4991 N N . PHE B 1 336 ? -39.411 9.270 -76.183 1.00 51.65 335 PHE B N 1
ATOM 4992 C CA . PHE B 1 336 ? -38.735 7.985 -76.169 1.00 47.62 335 PHE B CA 1
ATOM 4993 C C . PHE B 1 336 ? -38.657 7.365 -74.776 1.00 49.45 335 PHE B C 1
ATOM 4994 O O . PHE B 1 336 ? -38.130 6.257 -74.644 1.00 49.66 335 PHE B O 1
ATOM 5002 N N . ALA B 1 337 ? -39.130 8.043 -73.735 1.00 44.87 336 ALA B N 1
ATOM 5003 C CA . ALA B 1 337 ? -38.971 7.558 -72.373 1.00 46.85 336 ALA B CA 1
ATOM 5004 C C . ALA B 1 337 ? -40.303 7.133 -71.769 1.00 47.53 336 ALA B C 1
ATOM 5005 O O . ALA B 1 337 ? -41.359 7.693 -72.079 1.00 53.24 336 ALA B O 1
ATOM 5007 N N . LYS B 1 338 ? -40.236 6.130 -70.899 1.00 46.73 337 LYS B N 1
ATOM 5008 C CA . LYS B 1 338 ? -41.401 5.737 -70.128 1.00 46.92 337 LYS B CA 1
ATOM 5009 C C . LYS B 1 338 ? -41.681 6.816 -69.100 1.00 48.90 337 LYS B C 1
ATOM 5010 O O . LYS B 1 338 ? -40.761 7.386 -68.511 1.00 46.22 337 LYS B O 1
ATOM 5016 N N . PHE B 1 339 ? -42.949 7.153 -68.929 1.00 54.03 338 PHE B N 1
ATOM 5017 C CA . PHE B 1 339 ? -43.340 8.106 -67.903 1.00 51.40 338 PHE B CA 1
ATOM 5018 C C . PHE B 1 339 ? -44.003 7.338 -66.770 1.00 52.34 338 PHE B C 1
ATOM 5019 O O . PHE B 1 339 ? -44.929 6.559 -67.009 1.00 57.46 338 PHE B O 1
ATOM 5027 N N . HIS B 1 340 ? -43.487 7.509 -65.558 1.00 52.39 339 HIS B N 1
ATOM 5028 C CA . HIS B 1 340 ? -44.109 7.001 -64.345 1.00 54.13 339 HIS B CA 1
ATOM 5029 C C . HIS B 1 340 ? -44.737 8.149 -63.559 1.00 54.93 339 HIS B C 1
ATOM 5030 O O . HIS B 1 340 ? -44.237 9.280 -63.569 1.00 53.79 339 HIS B O 1
ATOM 5037 N N . PHE B 1 341 ? -45.846 7.844 -62.883 1.00 55.39 340 PHE B N 1
ATOM 5038 C CA . PHE B 1 341 ? -46.600 8.797 -62.068 1.00 55.25 340 PHE B CA 1
ATOM 5039 C C . PHE B 1 341 ? -46.591 8.251 -60.648 1.00 55.11 340 PHE B C 1
ATOM 5040 O O . PHE B 1 341 ? -47.270 7.262 -60.353 1.00 61.51 340 PHE B O 1
ATOM 5048 N N . ILE B 1 342 ? -45.786 8.870 -59.786 1.00 55.90 341 ILE B N 1
ATOM 5049 C CA . ILE B 1 342 ? -45.393 8.284 -58.511 1.00 58.44 341 ILE B CA 1
ATOM 5050 C C . ILE B 1 342 ? -45.633 9.287 -57.392 1.00 60.15 341 ILE B C 1
ATOM 5051 O O . ILE B 1 342 ? -45.871 10.471 -57.624 1.00 59.57 341 ILE B O 1
ATOM 5056 N N . SER B 1 343 ? -45.543 8.798 -56.159 1.00 62.98 342 SER B N 1
ATOM 5057 C CA . SER B 1 343 ? -45.480 9.667 -54.986 1.00 65.54 342 SER B CA 1
ATOM 5058 C C . SER B 1 343 ? -44.326 9.186 -54.107 1.00 68.21 342 SER B C 1
ATOM 5059 O O . SER B 1 343 ? -44.444 8.171 -53.414 1.00 69.24 342 SER B O 1
ATOM 5062 N N . ALA B 1 344 ? -43.202 9.912 -54.145 1.00 64.27 343 ALA B N 1
ATOM 5063 C CA . ALA B 1 344 ? -42.071 9.558 -53.293 1.00 66.86 343 ALA B CA 1
ATOM 5064 C C . ALA B 1 344 ? -42.448 9.615 -51.819 1.00 71.44 343 ALA B C 1
ATOM 5065 O O . ALA B 1 344 ? -42.021 8.768 -51.023 1.00 73.75 343 ALA B O 1
ATOM 5067 N N . LEU B 1 345 ? -43.262 10.603 -51.441 1.00 73.53 344 LEU B N 1
ATOM 5068 C CA . LEU B 1 345 ? -43.656 10.762 -50.046 1.00 73.89 344 LEU B CA 1
ATOM 5069 C C . LEU B 1 345 ? -44.433 9.546 -49.552 1.00 73.32 344 LEU B C 1
ATOM 5070 O O . LEU B 1 345 ? -44.033 8.896 -48.582 1.00 79.37 344 LEU B O 1
ATOM 5075 N N . LYS B 1 346 ? -45.541 9.212 -50.223 1.00 75.65 345 LYS B N 1
ATOM 5076 C CA . LYS B 1 346 ? -46.352 8.055 -49.850 1.00 80.98 345 LYS B CA 1
ATOM 5077 C C . LYS B 1 346 ? -45.794 6.747 -50.412 1.00 81.60 345 LYS B C 1
ATOM 5078 O O . LYS B 1 346 ? -46.407 5.693 -50.217 1.00 84.17 345 LYS B O 1
ATOM 5080 N N . GLU B 1 347 ? -44.651 6.799 -51.097 1.00 79.72 346 GLU B N 1
ATOM 5081 C CA . GLU B 1 347 ? -43.916 5.609 -51.544 1.00 83.98 346 GLU B CA 1
ATOM 5082 C C . GLU B 1 347 ? -44.789 4.699 -52.408 1.00 78.75 346 GLU B C 1
ATOM 5083 O O . GLU B 1 347 ? -44.779 3.477 -52.271 1.00 79.01 346 GLU B O 1
ATOM 5089 N N . ARG B 1 348 ? -45.535 5.306 -53.318 1.00 78.92 347 ARG B N 1
ATOM 5090 C CA . ARG B 1 348 ? -46.388 4.594 -54.251 1.00 80.38 347 ARG B CA 1
ATOM 5091 C C . ARG B 1 348 ? -45.788 4.742 -55.640 1.00 79.35 347 ARG B C 1
ATOM 5092 O O . ARG B 1 348 ? -45.273 5.803 -55.994 1.00 79.21 347 ARG B O 1
ATOM 5100 N N . GLY B 1 349 ? -45.829 3.674 -56.416 1.00 78.43 348 GLY B N 1
ATOM 5101 C CA . GLY B 1 349 ? -45.253 3.702 -57.736 1.00 71.84 348 GLY B CA 1
ATOM 5102 C C . GLY B 1 349 ? -43.755 3.521 -57.760 1.00 73.79 348 GLY B C 1
ATOM 5103 O O . GLY B 1 349 ? -43.172 3.452 -58.848 1.00 75.58 348 GLY B O 1
ATOM 5104 N N . ILE B 1 350 ? -43.121 3.396 -56.593 1.00 73.63 349 ILE B N 1
ATOM 5105 C CA . ILE B 1 350 ? -41.674 3.220 -56.537 1.00 74.26 349 ILE B CA 1
ATOM 5106 C C . ILE B 1 350 ? -41.286 1.850 -57.067 1.00 76.44 349 ILE B C 1
ATOM 5107 O O . ILE B 1 350 ? -40.195 1.678 -57.623 1.00 79.07 349 ILE B O 1
ATOM 5112 N N . ASP B 1 351 ? -42.147 0.848 -56.876 1.00 85.59 350 ASP B N 1
ATOM 5113 C CA . ASP B 1 351 ? -41.827 -0.498 -57.336 1.00 92.44 350 ASP B CA 1
ATOM 5114 C C . ASP B 1 351 ? -41.628 -0.527 -58.852 1.00 86.22 350 ASP B C 1
ATOM 5115 O O . ASP B 1 351 ? -40.651 -1.099 -59.353 1.00 81.36 350 ASP B O 1
ATOM 5117 N N . GLY B 1 352 ? -42.534 0.111 -59.601 1.00 89.82 351 GLY B N 1
ATOM 5118 C CA . GLY B 1 352 ? -42.459 0.080 -61.054 1.00 87.51 351 GLY B CA 1
ATOM 5119 C C . GLY B 1 352 ? -41.277 0.825 -61.647 1.00 86.02 351 GLY B C 1
ATOM 5120 O O . GLY B 1 352 ? -40.919 0.566 -62.803 1.00 83.66 351 GLY B O 1
ATOM 5121 N N . LEU B 1 353 ? -40.663 1.740 -60.883 1.00 80.18 352 LEU B N 1
ATOM 5122 C CA . LEU B 1 353 ? -39.490 2.462 -61.373 1.00 74.55 352 LEU B CA 1
ATOM 5123 C C . LEU B 1 353 ? -38.346 1.522 -61.703 1.00 71.79 352 LEU B C 1
ATOM 5124 O O . LEU B 1 353 ? -37.672 1.687 -62.726 1.00 67.94 352 LEU B O 1
ATOM 5129 N N . PHE B 1 354 ? -38.133 0.508 -60.869 1.00 73.45 353 PHE B N 1
ATOM 5130 C CA . PHE B 1 354 ? -36.934 -0.300 -61.027 1.00 69.26 353 PHE B CA 1
ATOM 5131 C C . PHE B 1 354 ? -36.978 -1.092 -62.320 1.00 69.08 353 PHE B C 1
ATOM 5132 O O . PHE B 1 354 ? -35.945 -1.265 -62.974 1.00 68.23 353 PHE B O 1
ATOM 5140 N N . GLU B 1 355 ? -38.158 -1.576 -62.716 1.00 72.63 354 GLU B N 1
ATOM 5141 C CA . GLU B 1 355 ? -38.261 -2.213 -64.023 1.00 65.61 354 GLU B CA 1
ATOM 5142 C C . GLU B 1 355 ? -37.861 -1.237 -65.134 1.00 64.62 354 GLU B C 1
ATOM 5143 O O . GLU B 1 355 ? -37.007 -1.552 -65.971 1.00 61.17 354 GLU B O 1
ATOM 5145 N N . SER B 1 356 ? -38.403 -0.014 -65.116 1.00 66.31 355 SER B N 1
ATOM 5146 C CA . SER B 1 356 ? -38.120 0.898 -66.227 1.00 63.43 355 SER B CA 1
ATOM 5147 C C . SER B 1 356 ? -36.662 1.320 -66.264 1.00 58.42 355 SER B C 1
ATOM 5148 O O . SER B 1 356 ? -36.110 1.536 -67.351 1.00 52.91 355 SER B O 1
ATOM 5151 N N . ILE B 1 357 ? -36.027 1.460 -65.103 1.00 59.53 356 ILE B N 1
ATOM 5152 C CA . ILE B 1 357 ? -34.610 1.798 -65.093 1.00 59.20 356 ILE B CA 1
ATOM 5153 C C . ILE B 1 357 ? -33.811 0.690 -65.758 1.00 57.52 356 ILE B C 1
ATOM 5154 O O . ILE B 1 357 ? -32.956 0.949 -66.612 1.00 59.90 356 ILE B O 1
ATOM 5159 N N . GLN B 1 358 ? -34.102 -0.564 -65.405 1.00 56.11 357 GLN B N 1
ATOM 5160 C CA . GLN B 1 358 ? -33.415 -1.685 -66.043 1.00 58.45 357 GLN B CA 1
ATOM 5161 C C . GLN B 1 358 ? -33.681 -1.733 -67.544 1.00 55.48 357 GLN B C 1
ATOM 5162 O O . GLN B 1 358 ? -32.767 -1.999 -68.334 1.00 55.49 357 GLN B O 1
ATOM 5168 N N . ALA B 1 359 ? -34.930 -1.543 -67.957 1.00 54.68 358 ALA B N 1
ATOM 5169 C CA . ALA B 1 359 ? -35.217 -1.621 -69.384 1.00 53.02 358 ALA B CA 1
ATOM 5170 C C . ALA B 1 359 ? -34.442 -0.567 -70.159 1.00 57.37 358 ALA B C 1
ATOM 5171 O O . ALA B 1 359 ? -33.900 -0.854 -71.233 1.00 57.81 358 ALA B O 1
ATOM 5173 N N . ALA B 1 360 ? -34.358 0.653 -69.619 1.00 52.50 359 ALA B N 1
ATOM 5174 C CA . ALA B 1 360 ? -33.640 1.726 -70.303 1.00 52.79 359 ALA B CA 1
ATOM 5175 C C . ALA B 1 360 ? -32.159 1.393 -70.449 1.00 54.94 359 ALA B C 1
ATOM 5176 O O . ALA B 1 360 ? -31.546 1.660 -71.495 1.00 53.15 359 ALA B O 1
ATOM 5178 N N . TYR B 1 361 ? -31.565 0.808 -69.412 1.00 52.30 360 TYR B N 1
ATOM 5179 C CA . TYR B 1 361 ? -30.171 0.406 -69.507 1.00 54.14 360 TYR B CA 1
ATOM 5180 C C . TYR B 1 361 ? -29.979 -0.638 -70.609 1.00 54.04 360 TYR B C 1
ATOM 5181 O O . TYR B 1 361 ? -29.126 -0.473 -71.492 1.00 52.99 360 TYR B O 1
ATOM 5190 N N . ASN B 1 362 ? -30.773 -1.719 -70.579 1.00 54.75 361 ASN B N 1
ATOM 5191 C CA . ASN B 1 362 ? -30.665 -2.748 -71.614 1.00 53.81 361 ASN B CA 1
ATOM 5192 C C . ASN B 1 362 ? -30.834 -2.126 -72.989 1.00 51.77 361 ASN B C 1
ATOM 5193 O O . ASN B 1 362 ? -30.057 -2.399 -73.910 1.00 54.25 361 ASN B O 1
ATOM 5198 N N . ALA B 1 363 ? -31.844 -1.275 -73.143 1.00 50.55 362 ALA B N 1
ATOM 5199 C CA . ALA B 1 363 ? -32.041 -0.610 -74.421 1.00 51.73 362 ALA B CA 1
ATOM 5200 C C . ALA B 1 363 ? -30.797 0.171 -74.816 1.00 50.31 362 ALA B C 1
ATOM 5201 O O . ALA B 1 363 ? -30.327 0.073 -75.951 1.00 53.95 362 ALA B O 1
ATOM 5203 N N . ALA B 1 364 ? -30.215 0.908 -73.870 1.00 48.18 363 ALA B N 1
ATOM 5204 C CA . ALA B 1 364 ? -29.050 1.735 -74.181 1.00 50.02 363 ALA B CA 1
ATOM 5205 C C . ALA B 1 364 ? -27.862 0.893 -74.649 1.00 54.04 363 ALA B C 1
ATOM 5206 O O . ALA B 1 364 ? -27.105 1.299 -75.545 1.00 51.80 363 ALA B O 1
ATOM 5208 N N . MET B 1 365 ? -27.701 -0.295 -74.083 1.00 49.87 364 MET B N 1
ATOM 5209 C CA . MET B 1 365 ? -26.510 -1.083 -74.317 1.00 50.91 364 MET B CA 1
ATOM 5210 C C . MET B 1 365 ? -26.688 -2.094 -75.444 1.00 55.38 364 MET B C 1
ATOM 5211 O O . MET B 1 365 ? -25.843 -2.989 -75.590 1.00 58.10 364 MET B O 1
ATOM 5216 N N . ILE B 1 366 ? -27.757 -1.976 -76.240 1.00 50.59 365 ILE B N 1
ATOM 5217 C CA . ILE B 1 366 ? -28.095 -3.042 -77.179 1.00 53.50 365 ILE B CA 1
ATOM 5218 C C . ILE B 1 366 ? -27.037 -3.150 -78.276 1.00 57.73 365 ILE B C 1
ATOM 5219 O O . ILE B 1 366 ? -26.404 -2.156 -78.667 1.00 54.21 365 ILE B O 1
ATOM 5224 N N . LYS B 1 367 ? -26.820 -4.383 -78.757 1.00 55.99 366 LYS B N 1
ATOM 5225 C CA . LYS B 1 367 ? -26.000 -4.661 -79.936 1.00 55.59 366 LYS B CA 1
ATOM 5226 C C . LYS B 1 367 ? -26.869 -5.380 -80.966 1.00 61.49 366 LYS B C 1
ATOM 5227 O O . LYS B 1 367 ? -27.248 -6.538 -80.764 1.00 61.58 366 LYS B O 1
ATOM 5229 N N . MET B 1 368 ? -27.164 -4.702 -82.085 1.00 63.28 367 MET B N 1
ATOM 5230 C CA . MET B 1 368 ? -28.128 -5.165 -83.091 1.00 58.60 367 MET B CA 1
ATOM 5231 C C . MET B 1 368 ? -27.413 -5.691 -84.327 1.00 62.18 367 MET B C 1
ATOM 5232 O O . MET B 1 368 ? -26.702 -4.927 -84.998 1.00 63.67 367 MET B O 1
ATOM 5237 N N . PRO B 1 369 ? -27.625 -6.943 -84.722 1.00 63.76 368 PRO B N 1
ATOM 5238 C CA . PRO B 1 369 ? -26.930 -7.463 -85.907 1.00 66.53 368 PRO B CA 1
ATOM 5239 C C . PRO B 1 369 ? -27.441 -6.805 -87.182 1.00 69.86 368 PRO B C 1
ATOM 5240 O O . PRO B 1 369 ? -28.650 -6.726 -87.416 1.00 68.75 368 PRO B O 1
ATOM 5244 N N . THR B 1 370 ? -26.500 -6.379 -88.026 1.00 72.98 369 THR B N 1
ATOM 5245 C CA . THR B 1 370 ? -26.839 -5.728 -89.291 1.00 68.89 369 THR B CA 1
ATOM 5246 C C . THR B 1 370 ? -27.932 -6.447 -90.073 1.00 70.48 369 THR B C 1
ATOM 5247 O O . THR B 1 370 ? -28.798 -5.760 -90.638 1.00 69.97 369 THR B O 1
ATOM 5251 N N . PRO B 1 371 ? -27.948 -7.780 -90.184 1.00 73.44 370 PRO B N 1
ATOM 5252 C CA . PRO B 1 371 ? -29.053 -8.407 -90.937 1.00 76.00 370 PRO B CA 1
ATOM 5253 C C . PRO B 1 371 ? -30.432 -8.169 -90.333 1.00 74.52 370 PRO B C 1
ATOM 5254 O O . PRO B 1 371 ? -31.386 -7.908 -91.072 1.00 75.40 370 PRO B O 1
ATOM 5258 N N . LYS B 1 372 ? -30.559 -8.214 -89.006 1.00 72.50 371 LYS B N 1
ATOM 5259 C CA . LYS B 1 372 ? -31.852 -7.953 -88.388 1.00 71.32 371 LYS B CA 1
ATOM 5260 C C . LYS B 1 372 ? -32.294 -6.521 -88.641 1.00 70.18 371 LYS B C 1
ATOM 5261 O O . LYS B 1 372 ? -33.446 -6.275 -89.025 1.00 71.47 371 LYS B O 1
ATOM 5267 N N . ILE B 1 373 ? -31.388 -5.563 -88.462 1.00 66.17 372 ILE B N 1
ATOM 5268 C CA . ILE B 1 373 ? -31.743 -4.176 -88.732 1.00 68.05 372 ILE B CA 1
ATOM 5269 C C . ILE B 1 373 ? -32.227 -4.019 -90.168 1.00 69.19 372 ILE B C 1
ATOM 5270 O O . ILE B 1 373 ? -33.296 -3.454 -90.423 1.00 70.74 372 ILE B O 1
ATOM 5275 N N . THR B 1 374 ? -31.443 -4.510 -91.127 1.00 69.44 373 THR B N 1
ATOM 5276 C CA . THR B 1 374 ? -31.822 -4.367 -92.525 1.00 71.02 373 THR B CA 1
ATOM 5277 C C . THR B 1 374 ? -33.176 -5.004 -92.793 1.00 73.16 373 THR B C 1
ATOM 5278 O O . THR B 1 374 ? -33.978 -4.465 -93.567 1.00 74.03 373 THR B O 1
ATOM 5282 N N . ARG B 1 375 ? -33.462 -6.132 -92.135 1.00 74.28 374 ARG B N 1
ATOM 5283 C CA . ARG B 1 375 ? -34.752 -6.795 -92.315 1.00 76.72 374 ARG B CA 1
ATOM 5284 C C . ARG B 1 375 ? -35.893 -5.887 -91.881 1.00 74.84 374 ARG B C 1
ATOM 5285 O O . ARG B 1 375 ? -36.857 -5.674 -92.628 1.00 76.58 374 ARG B O 1
ATOM 5293 N N . VAL B 1 376 ? -35.778 -5.303 -90.689 1.00 71.48 375 VAL B N 1
ATOM 5294 C CA . VAL B 1 376 ? -36.839 -4.428 -90.204 1.00 69.80 375 VAL B CA 1
ATOM 5295 C C . VAL B 1 376 ? -36.982 -3.202 -91.099 1.00 74.35 375 VAL B C 1
ATOM 5296 O O . VAL B 1 376 ? -38.099 -2.728 -91.354 1.00 74.35 375 VAL B O 1
ATOM 5300 N N . LEU B 1 377 ? -35.860 -2.666 -91.585 1.00 72.47 376 LEU B N 1
ATOM 5301 C CA . LEU B 1 377 ? -35.920 -1.520 -92.485 1.00 68.94 376 LEU B CA 1
ATOM 5302 C C . LEU B 1 377 ? -36.672 -1.859 -93.768 1.00 71.62 376 LEU B C 1
ATOM 5303 O O . LEU B 1 377 ? -37.565 -1.117 -94.189 1.00 72.35 376 LEU B O 1
ATOM 5308 N N . GLN B 1 378 ? -36.330 -2.983 -94.408 1.00 74.68 377 GLN B N 1
ATOM 5309 C CA . GLN B 1 378 ? -36.989 -3.308 -95.673 1.00 78.34 377 GLN B CA 1
ATOM 5310 C C . GLN B 1 378 ? -38.471 -3.609 -95.477 1.00 80.41 377 GLN B C 1
ATOM 5311 O O . GLN B 1 378 ? -39.284 -3.323 -96.366 1.00 82.12 377 GLN B O 1
ATOM 5317 N N . THR B 1 379 ? -38.842 -4.143 -94.312 1.00 78.79 378 THR B N 1
ATOM 5318 C CA . THR B 1 379 ? -40.249 -4.409 -94.029 1.00 80.41 378 THR B CA 1
ATOM 5319 C C . THR B 1 379 ? -41.030 -3.115 -93.848 1.00 79.00 378 THR B C 1
ATOM 5320 O O . THR B 1 379 ? -42.119 -2.950 -94.408 1.00 86.00 378 THR B O 1
ATOM 5324 N N . ALA B 1 380 ? -40.495 -2.198 -93.041 1.00 80.76 379 ALA B N 1
ATOM 5325 C CA . ALA B 1 380 ? -41.134 -0.905 -92.821 1.00 79.03 379 ALA B CA 1
ATOM 5326 C C . ALA B 1 380 ? -41.299 -0.134 -94.123 1.00 82.16 379 ALA B C 1
ATOM 5327 O O . ALA B 1 380 ? -42.317 0.536 -94.337 1.00 84.11 379 ALA B O 1
ATOM 5329 N N . VAL B 1 381 ? -40.279 -0.161 -94.977 1.00 80.75 380 VAL B N 1
ATOM 5330 C CA . VAL B 1 381 ? -40.356 0.549 -96.246 1.00 82.64 380 VAL B CA 1
ATOM 5331 C C . VAL B 1 381 ? -41.399 -0.091 -97.159 1.00 91.86 380 VAL B C 1
ATOM 5332 O O . VAL B 1 381 ? -42.128 0.605 -97.878 1.00 95.23 380 VAL B O 1
ATOM 5336 N N . GLY B 1 382 ? -41.506 -1.419 -97.137 1.00 92.46 381 GLY B N 1
ATOM 5337 C CA . GLY B 1 382 ? -42.514 -2.062 -97.957 1.00 96.38 381 GLY B CA 1
ATOM 5338 C C . GLY B 1 382 ? -43.919 -1.681 -97.538 1.00 97.73 381 GLY B C 1
ATOM 5339 O O . GLY B 1 382 ? -44.811 -1.545 -98.384 1.00 102.58 381 GLY B O 1
ATOM 5340 N N . ARG B 1 383 ? -44.127 -1.467 -96.236 1.00 93.03 382 ARG B N 1
ATOM 5341 C CA . ARG B 1 383 ? -45.452 -1.116 -95.744 1.00 96.48 382 ARG B CA 1
ATOM 5342 C C . ARG B 1 383 ? -45.777 0.350 -96.022 1.00 92.49 382 ARG B C 1
ATOM 5343 O O . ARG B 1 383 ? -46.923 0.683 -96.348 1.00 94.90 382 ARG B O 1
ATOM 5345 N N . GLN B 1 384 ? -44.780 1.232 -95.938 1.00 87.91 383 GLN B N 1
ATOM 5346 C CA . GLN B 1 384 ? -44.987 2.651 -96.234 1.00 89.09 383 GLN B CA 1
ATOM 5347 C C . GLN B 1 384 ? -43.706 3.188 -96.873 1.00 83.44 383 GLN B C 1
ATOM 5348 O O . GLN B 1 384 ? -42.724 3.456 -96.179 1.00 85.93 383 GLN B O 1
ATOM 5354 N N . GLN B 1 385 ? -43.750 3.390 -98.183 1.00 84.95 384 GLN B N 1
ATOM 5355 C CA . GLN B 1 385 ? -42.604 3.871 -98.935 1.00 84.16 384 GLN B CA 1
ATOM 5356 C C . GLN B 1 385 ? -42.299 5.316 -98.548 1.00 82.72 384 GLN B C 1
ATOM 5357 O O . GLN B 1 385 ? -43.196 6.045 -98.120 1.00 92.13 384 GLN B O 1
ATOM 5363 N N . PRO B 1 386 ? -41.045 5.753 -98.657 1.00 84.42 385 PRO B N 1
ATOM 5364 C CA . PRO B 1 386 ? -40.757 7.176 -98.477 1.00 85.71 385 PRO B CA 1
ATOM 5365 C C . PRO B 1 386 ? -41.424 7.990 -99.582 1.00 91.10 385 PRO B C 1
ATOM 5366 O O . PRO B 1 386 ? -41.617 7.490 -100.700 1.00 96.26 385 PRO B O 1
ATOM 5370 N N . PRO B 1 387 ? -41.817 9.235 -99.287 1.00 90.12 386 PRO B N 1
ATOM 5371 C CA . PRO B 1 387 ? -42.599 10.029 -100.257 1.00 92.76 386 PRO B CA 1
ATOM 5372 C C . PRO B 1 387 ? -41.840 10.516 -101.504 1.00 98.02 386 PRO B C 1
ATOM 5373 O O . PRO B 1 387 ? -42.474 10.888 -102.512 1.00 91.31 386 PRO B O 1
ATOM 5377 N N . LEU B 1 391 ? -39.612 15.388 -108.331 1.00 107.05 390 LEU B N 1
ATOM 5378 C CA . LEU B 1 391 ? -40.056 14.176 -107.656 1.00 114.17 390 LEU B CA 1
ATOM 5379 C C . LEU B 1 391 ? -39.071 13.019 -107.875 1.00 121.82 390 LEU B C 1
ATOM 5380 O O . LEU B 1 391 ? -39.151 12.291 -108.870 1.00 113.85 390 LEU B O 1
ATOM 5382 N N . VAL B 1 392 ? -38.138 12.872 -106.934 1.00 128.33 391 VAL B N 1
ATOM 5383 C CA . VAL B 1 392 ? -37.186 11.766 -106.901 1.00 127.63 391 VAL B CA 1
ATOM 5384 C C . VAL B 1 392 ? -37.624 10.806 -105.805 1.00 123.33 391 VAL B C 1
ATOM 5385 O O . VAL B 1 392 ? -38.097 11.237 -104.745 1.00 117.75 391 VAL B O 1
ATOM 5387 N N . ARG B 1 393 ? -37.491 9.499 -106.073 1.00 114.51 392 ARG B N 1
ATOM 5388 C CA . ARG B 1 393 ? -37.988 8.481 -105.158 1.00 111.54 392 ARG B CA 1
ATOM 5389 C C . ARG B 1 393 ? -36.828 7.861 -104.385 1.00 108.04 392 ARG B C 1
ATOM 5390 O O . ARG B 1 393 ? -36.077 7.054 -104.954 1.00 104.49 392 ARG B O 1
ATOM 5392 N N . PRO B 1 394 ? -36.656 8.175 -103.101 1.00 110.66 393 PRO B N 1
ATOM 5393 C CA . PRO B 1 394 ? -35.517 7.627 -102.358 1.00 109.33 393 PRO B CA 1
ATOM 5394 C C . PRO B 1 394 ? -35.623 6.120 -102.213 1.00 109.65 393 PRO B C 1
ATOM 5395 O O . PRO B 1 394 ? -36.715 5.550 -102.148 1.00 108.31 393 PRO B O 1
ATOM 5399 N N . LYS B 1 395 ? -34.461 5.472 -102.183 1.00 94.99 394 LYS B N 1
ATOM 5400 C CA . LYS B 1 395 ? -34.375 4.027 -102.033 1.00 93.98 394 LYS B CA 1
ATOM 5401 C C . LYS B 1 395 ? -33.544 3.712 -100.799 1.00 91.11 394 LYS B C 1
ATOM 5402 O O . LYS B 1 395 ? -32.388 4.135 -100.697 1.00 91.03 394 LYS B O 1
ATOM 5404 N N . MET B 1 396 ? -34.132 2.985 -99.866 1.00 80.67 395 MET B N 1
ATOM 5405 C CA . MET B 1 396 ? -33.450 2.582 -98.650 1.00 83.46 395 MET B CA 1
ATOM 5406 C C . MET B 1 396 ? -33.253 1.066 -98.685 1.00 84.48 395 MET B C 1
ATOM 5407 O O . MET B 1 396 ? -34.226 0.306 -98.642 1.00 81.84 395 MET B O 1
ATOM 5412 N N . ARG B 1 397 ? -31.993 0.627 -98.747 1.00 83.92 396 ARG B N 1
ATOM 5413 C CA . ARG B 1 397 ? -31.684 -0.766 -99.060 1.00 87.78 396 ARG B CA 1
ATOM 5414 C C . ARG B 1 397 ? -31.174 -1.564 -97.871 1.00 82.61 396 ARG B C 1
ATOM 5415 O O . ARG B 1 397 ? -31.587 -2.713 -97.701 1.00 82.41 396 ARG B O 1
ATOM 5417 N N . TYR B 1 398 ? -30.285 -1.014 -97.043 1.00 76.05 397 TYR B N 1
ATOM 5418 C CA . TYR B 1 398 ? -29.813 -1.768 -95.889 1.00 76.20 397 TYR B CA 1
ATOM 5419 C C . TYR B 1 398 ? -29.460 -0.795 -94.772 1.00 72.93 397 TYR B C 1
ATOM 5420 O O . TYR B 1 398 ? -29.504 0.423 -94.948 1.00 73.62 397 TYR B O 1
ATOM 5429 N N . ALA B 1 399 ? -29.150 -1.345 -93.599 1.00 69.08 398 ALA B N 1
ATOM 5430 C CA . ALA B 1 399 ? -28.871 -0.520 -92.431 1.00 67.26 398 ALA B CA 1
ATOM 5431 C C . ALA B 1 399 ? -28.063 -1.314 -91.416 1.00 70.87 398 ALA B C 1
ATOM 5432 O O . ALA B 1 399 ? -28.194 -2.538 -91.319 1.00 71.29 398 ALA B O 1
ATOM 5434 N N . HIS B 1 400 ? -27.256 -0.597 -90.632 1.00 64.52 399 HIS B N 1
ATOM 5435 C CA . HIS B 1 400 ? -26.396 -1.219 -89.633 1.00 64.31 399 HIS B CA 1
ATOM 5436 C C . HIS B 1 400 ? -26.269 -0.279 -88.447 1.00 59.09 399 HIS B C 1
ATOM 5437 O O . HIS B 1 400 ? -26.536 0.917 -88.558 1.00 60.96 399 HIS B O 1
ATOM 5444 N N . GLN B 1 401 ? -25.811 -0.820 -87.321 1.00 57.06 400 GLN B N 1
ATOM 5445 C CA . GLN B 1 401 ? -25.687 -0.033 -86.101 1.00 56.32 400 GLN B CA 1
ATOM 5446 C C . GLN B 1 401 ? -24.375 0.741 -86.131 1.00 60.53 400 GLN B C 1
ATOM 5447 O O . GLN B 1 401 ? -23.299 0.147 -86.240 1.00 66.60 400 GLN B O 1
ATOM 5453 N N . GLY B 1 402 ? -24.452 2.058 -85.999 1.00 58.87 401 GLY B N 1
ATOM 5454 C CA . GLY B 1 402 ? -23.247 2.856 -86.062 1.00 53.93 401 GLY B CA 1
ATOM 5455 C C . GLY B 1 402 ? -22.912 3.561 -84.772 1.00 57.80 401 GLY B C 1
ATOM 5456 O O . GLY B 1 402 ? -22.157 4.534 -84.780 1.00 74.08 401 GLY B O 1
ATOM 5457 N N . GLY B 1 403 ? -23.491 3.123 -83.669 1.00 53.97 402 GLY B N 1
ATOM 5458 C CA . GLY B 1 403 ? -23.202 3.739 -82.392 1.00 51.06 402 GLY B CA 1
ATOM 5459 C C . GLY B 1 403 ? -23.903 2.983 -81.286 1.00 55.22 402 GLY B C 1
ATOM 5460 O O . GLY B 1 403 ? -24.814 2.183 -81.530 1.00 53.36 402 GLY B O 1
ATOM 5461 N N . MET B 1 404 ? -23.453 3.242 -80.060 1.00 52.11 403 MET B N 1
ATOM 5462 C CA . MET B 1 404 ? -23.987 2.532 -78.913 1.00 50.44 403 MET B CA 1
ATOM 5463 C C . MET B 1 404 ? -24.180 3.506 -77.761 1.00 47.81 403 MET B C 1
ATOM 5464 O O . MET B 1 404 ? -23.418 4.460 -77.612 1.00 49.92 403 MET B O 1
ATOM 5469 N N . ASN B 1 405 ? -25.226 3.271 -76.967 1.00 47.05 404 ASN B N 1
ATOM 5470 C CA . ASN B 1 405 ? -25.512 4.074 -75.783 1.00 47.31 404 ASN B CA 1
ATOM 5471 C C . ASN B 1 405 ? -25.348 5.558 -76.084 1.00 44.65 404 ASN B C 1
ATOM 5472 O O . ASN B 1 405 ? -24.369 6.168 -75.639 1.00 49.84 404 ASN B O 1
ATOM 5477 N N . PRO B 1 406 ? -26.245 6.170 -76.873 1.00 40.75 405 PRO B N 1
ATOM 5478 C CA . PRO B 1 406 ? -27.423 5.592 -77.518 1.00 45.43 405 PRO B CA 1
ATOM 5479 C C . PRO B 1 406 ? -27.137 4.828 -78.817 1.00 47.22 405 PRO B C 1
ATOM 5480 O O . PRO B 1 406 ? -26.143 5.105 -79.501 1.00 47.91 405 PRO B O 1
ATOM 5484 N N . PRO B 1 407 ? -28.019 3.888 -79.161 1.00 47.20 406 PRO B N 1
ATOM 5485 C CA . PRO B 1 407 ? -27.903 3.219 -80.459 1.00 44.27 406 PRO B CA 1
ATOM 5486 C C . PRO B 1 407 ? -28.145 4.183 -81.605 1.00 49.18 406 PRO B C 1
ATOM 5487 O O . PRO B 1 407 ? -29.065 5.009 -81.577 1.00 49.70 406 PRO B O 1
ATOM 5491 N N . VAL B 1 408 ? -27.297 4.073 -82.620 1.00 46.33 407 VAL B N 1
ATOM 5492 C CA . VAL B 1 408 ? -27.436 4.842 -83.846 1.00 50.36 407 VAL B CA 1
ATOM 5493 C C . VAL B 1 408 ? -27.512 3.872 -85.015 1.00 56.34 407 VAL B C 1
ATOM 5494 O O . VAL B 1 408 ? -26.677 2.966 -85.139 1.00 58.25 407 VAL B O 1
ATOM 5498 N N . ILE B 1 409 ? -28.517 4.062 -85.863 1.00 56.30 408 ILE B N 1
ATOM 5499 C CA . ILE B 1 409 ? -28.751 3.234 -87.038 1.00 55.20 408 ILE B CA 1
ATOM 5500 C C . ILE B 1 409 ? -28.448 4.068 -88.271 1.00 57.02 408 ILE B C 1
ATOM 5501 O O . ILE B 1 409 ? -28.949 5.192 -88.405 1.00 59.68 408 ILE B O 1
ATOM 5506 N N . VAL B 1 410 ? -27.607 3.539 -89.153 1.00 58.05 409 VAL B N 1
ATOM 5507 C CA . VAL B 1 410 ? -27.208 4.225 -90.375 1.00 59.15 409 VAL B CA 1
ATOM 5508 C C . VAL B 1 410 ? -27.923 3.546 -91.529 1.00 64.26 409 VAL B C 1
ATOM 5509 O O . VAL B 1 410 ? -27.773 2.333 -91.726 1.00 69.63 409 VAL B O 1
ATOM 5513 N N . VAL B 1 411 ? -28.684 4.319 -92.300 1.00 66.47 410 VAL B N 1
ATOM 5514 C CA . VAL B 1 411 ? -29.453 3.802 -93.428 1.00 70.00 410 VAL B CA 1
ATOM 5515 C C . VAL B 1 411 ? -28.720 4.132 -94.719 1.00 73.92 410 VAL B C 1
ATOM 5516 O O . VAL B 1 411 ? -28.330 5.286 -94.942 1.00 75.44 410 VAL B O 1
ATOM 5520 N N . HIS B 1 412 ? -28.544 3.121 -95.572 1.00 72.96 411 HIS B N 1
ATOM 5521 C CA . HIS B 1 412 ? -27.791 3.226 -96.814 1.00 78.85 411 HIS B CA 1
ATOM 5522 C C . HIS B 1 412 ? -28.740 3.105 -98.001 1.00 85.97 411 HIS B C 1
ATOM 5523 O O . HIS B 1 412 ? -29.650 2.268 -97.997 1.00 82.68 411 HIS B O 1
ATOM 5530 N N . GLY B 1 413 ? -28.494 3.901 -99.038 1.00 92.30 412 GLY B N 1
ATOM 5531 C CA . GLY B 1 413 ? -29.287 3.807 -100.253 1.00 88.73 412 GLY B CA 1
ATOM 5532 C C . GLY B 1 413 ? -28.982 4.960 -101.190 1.00 96.03 412 GLY B C 1
ATOM 5533 O O . GLY B 1 413 ? -27.923 5.586 -101.101 1.00 97.82 412 GLY B O 1
ATOM 5534 N N . ASN B 1 414 ? -29.934 5.235 -102.079 1.00 96.85 413 ASN B N 1
ATOM 5535 C CA . ASN B 1 414 ? -29.825 6.305 -103.065 1.00 95.96 413 ASN B CA 1
ATOM 5536 C C . ASN B 1 414 ? -30.797 7.427 -102.729 1.00 93.97 413 ASN B C 1
ATOM 5537 O O . ASN B 1 414 ? -31.850 7.195 -102.122 1.00 88.12 413 ASN B O 1
ATOM 5542 N N . SER B 1 415 ? -30.399 8.651 -103.087 1.00 94.72 414 SER B N 1
ATOM 5543 C CA . SER B 1 415 ? -31.253 9.838 -102.960 1.00 96.06 414 SER B CA 1
ATOM 5544 C C . SER B 1 415 ? -31.750 10.005 -101.529 1.00 98.30 414 SER B C 1
ATOM 5545 O O . SER B 1 415 ? -32.935 10.219 -101.265 1.00 97.70 414 SER B O 1
ATOM 5548 N N . LEU B 1 416 ? -30.814 9.881 -100.590 1.00 101.25 415 LEU B N 1
ATOM 5549 C CA . LEU B 1 416 ? -31.113 9.999 -99.171 1.00 91.87 415 LEU B CA 1
ATOM 5550 C C . LEU B 1 416 ? -30.805 11.391 -98.637 1.00 91.78 415 LEU B C 1
ATOM 5551 O O . LEU B 1 416 ? -30.536 11.533 -97.439 1.00 95.99 415 LEU B O 1
ATOM 5556 N N . HIS B 1 417 ? -30.810 12.413 -99.500 1.00 97.71 416 HIS B N 1
ATOM 5557 C CA . HIS B 1 417 ? -30.357 13.737 -99.079 1.00 102.37 416 HIS B CA 1
ATOM 5558 C C . HIS B 1 417 ? -31.476 14.623 -98.533 1.00 102.89 416 HIS B C 1
ATOM 5559 O O . HIS B 1 417 ? -31.187 15.561 -97.792 1.00 102.11 416 HIS B O 1
ATOM 5566 N N . ALA B 1 418 ? -32.742 14.339 -98.853 1.00 101.08 417 ALA B N 1
ATOM 5567 C CA . ALA B 1 418 ? -33.868 15.116 -98.356 1.00 95.78 417 ALA B CA 1
ATOM 5568 C C . ALA B 1 418 ? -34.977 14.169 -97.894 1.00 91.36 417 ALA B C 1
ATOM 5569 O O . ALA B 1 418 ? -35.999 13.982 -98.559 1.00 95.40 417 ALA B O 1
ATOM 5571 N N . ILE B 1 419 ? -34.749 13.544 -96.744 1.00 89.46 418 ILE B N 1
ATOM 5572 C CA . ILE B 1 419 ? -35.730 12.673 -96.121 1.00 81.52 418 ILE B CA 1
ATOM 5573 C C . ILE B 1 419 ? -36.467 13.505 -95.088 1.00 76.68 418 ILE B C 1
ATOM 5574 O O . ILE B 1 419 ? -35.837 14.113 -94.213 1.00 75.74 418 ILE B O 1
ATOM 5579 N N . SER B 1 420 ? -37.792 13.506 -95.156 1.00 75.13 419 SER B N 1
ATOM 5580 C CA . SER B 1 420 ? -38.559 14.374 -94.274 1.00 71.27 419 SER B CA 1
ATOM 5581 C C . SER B 1 420 ? -38.338 13.989 -92.819 1.00 71.24 419 SER B C 1
ATOM 5582 O O . SER B 1 420 ? -37.990 12.848 -92.499 1.00 72.58 419 SER B O 1
ATOM 5585 N N . ASP B 1 421 ? -38.506 14.974 -91.932 1.00 73.34 420 ASP B N 1
ATOM 5586 C CA . ASP B 1 421 ? -38.422 14.691 -90.504 1.00 70.94 420 ASP B CA 1
ATOM 5587 C C . ASP B 1 421 ? -39.517 13.726 -90.073 1.00 67.13 420 ASP B C 1
ATOM 5588 O O . ASP B 1 421 ? -39.290 12.879 -89.204 1.00 65.45 420 ASP B O 1
ATOM 5593 N N . SER B 1 422 ? -40.695 13.809 -90.703 1.00 67.01 421 SER B N 1
ATOM 5594 C CA . SER B 1 422 ? -41.832 12.988 -90.300 1.00 67.07 421 SER B CA 1
ATOM 5595 C C . SER B 1 422 ? -41.642 11.524 -90.652 1.00 69.58 421 SER B C 1
ATOM 5596 O O . SER B 1 422 ? -42.127 10.643 -89.929 1.00 72.47 421 SER B O 1
ATOM 5599 N N . TYR B 1 423 ? -40.970 11.241 -91.765 1.00 70.44 422 TYR B N 1
ATOM 5600 C CA . TYR B 1 423 ? -40.706 9.855 -92.127 1.00 69.03 422 TYR B CA 1
ATOM 5601 C C . TYR B 1 423 ? -39.652 9.235 -91.220 1.00 64.02 422 TYR B C 1
ATOM 5602 O O . TYR B 1 423 ? -39.808 8.095 -90.772 1.00 65.65 422 TYR B O 1
ATOM 5611 N N . THR B 1 424 ? -38.578 9.972 -90.934 1.00 62.35 423 THR B N 1
ATOM 5612 C CA . THR B 1 424 ? -37.586 9.505 -89.976 1.00 60.81 423 THR B CA 1
ATOM 5613 C C . THR B 1 424 ? -38.232 9.153 -88.642 1.00 64.44 423 THR B C 1
ATOM 5614 O O . THR B 1 424 ? -37.808 8.205 -87.969 1.00 61.97 423 THR B O 1
ATOM 5618 N N . ARG B 1 425 ? -39.286 9.880 -88.264 1.00 62.27 424 ARG B N 1
ATOM 5619 C CA . ARG B 1 425 ? -40.029 9.546 -87.056 1.00 61.88 424 ARG B CA 1
ATOM 5620 C C . ARG B 1 425 ? -40.738 8.196 -87.205 1.00 61.16 424 ARG B C 1
ATOM 5621 O O . ARG B 1 425 ? -40.700 7.365 -86.289 1.00 60.29 424 ARG B O 1
ATOM 5629 N N . TYR B 1 426 ? -41.335 7.930 -88.372 1.00 63.25 425 TYR B N 1
ATOM 5630 C CA . TYR B 1 426 ? -41.949 6.623 -88.595 1.00 64.54 425 TYR B CA 1
ATOM 5631 C C . TYR B 1 426 ? -40.917 5.498 -88.499 1.00 62.07 425 TYR B C 1
ATOM 5632 O O . TYR B 1 426 ? -41.164 4.473 -87.850 1.00 59.18 425 TYR B O 1
ATOM 5641 N N . LEU B 1 427 ? -39.738 5.682 -89.098 1.00 56.99 426 LEU B N 1
ATOM 5642 C CA . LEU B 1 427 ? -38.712 4.652 -88.970 1.00 59.41 426 LEU B CA 1
ATOM 5643 C C . LEU B 1 427 ? -38.226 4.518 -87.530 1.00 62.29 426 LEU B C 1
ATOM 5644 O O . LEU B 1 427 ? -38.041 3.397 -87.041 1.00 62.72 426 LEU B O 1
ATOM 5649 N N . THR B 1 428 ? -38.006 5.646 -86.838 1.00 62.23 427 THR B N 1
ATOM 5650 C CA . THR B 1 428 ? -37.546 5.595 -85.449 1.00 57.09 427 THR B CA 1
ATOM 5651 C C . THR B 1 428 ? -38.535 4.847 -84.566 1.00 57.20 427 THR B C 1
ATOM 5652 O O . THR B 1 428 ? -38.142 3.971 -83.791 1.00 57.02 427 THR B O 1
ATOM 5656 N N . GLN B 1 429 ? -39.831 5.164 -84.681 1.00 59.35 428 GLN B N 1
ATOM 5657 C CA . GLN B 1 429 ? -40.827 4.418 -83.912 1.00 57.73 428 GLN B CA 1
ATOM 5658 C C . GLN B 1 429 ? -40.826 2.949 -84.312 1.00 59.23 428 GLN B C 1
ATOM 5659 O O . GLN B 1 429 ? -40.866 2.067 -83.445 1.00 61.75 428 GLN B O 1
ATOM 5665 N N . THR B 1 430 ? -40.738 2.665 -85.617 1.00 57.13 429 THR B N 1
ATOM 5666 C CA . THR B 1 430 ? -40.732 1.276 -86.071 1.00 59.54 429 THR B CA 1
ATOM 5667 C C . THR B 1 430 ? -39.569 0.497 -85.461 1.00 60.71 429 THR B C 1
ATOM 5668 O O . THR B 1 430 ? -39.756 -0.593 -84.911 1.00 63.47 429 THR B O 1
ATOM 5672 N N . PHE B 1 431 ? -38.357 1.045 -85.537 1.00 57.81 430 PHE B N 1
ATOM 5673 C CA . PHE B 1 431 ? -37.218 0.376 -84.916 1.00 61.38 430 PHE B CA 1
ATOM 5674 C C . PHE B 1 431 ? -37.412 0.258 -83.408 1.00 63.87 430 PHE B C 1
ATOM 5675 O O . PHE B 1 431 ? -36.997 -0.739 -82.798 1.00 60.58 430 PHE B O 1
ATOM 5683 N N . ARG B 1 432 ? -38.005 1.290 -82.787 1.00 61.61 431 ARG B N 1
ATOM 5684 C CA . ARG B 1 432 ? -38.201 1.286 -81.338 1.00 60.14 431 ARG B CA 1
ATOM 5685 C C . ARG B 1 432 ? -39.122 0.146 -80.918 1.00 60.73 431 ARG B C 1
ATOM 5686 O O . ARG B 1 432 ? -38.807 -0.608 -79.990 1.00 60.85 431 ARG B O 1
ATOM 5694 N N . LYS B 1 433 ? -40.249 -0.025 -81.613 1.00 57.96 432 LYS B N 1
ATOM 5695 C CA . LYS B 1 433 ? -41.109 -1.163 -81.309 1.00 62.62 432 LYS B CA 1
ATOM 5696 C C . LYS B 1 433 ? -40.376 -2.482 -81.549 1.00 67.37 432 LYS B C 1
ATOM 5697 O O . LYS B 1 433 ? -40.446 -3.401 -80.723 1.00 63.77 432 LYS B O 1
ATOM 5699 N N . ALA B 1 434 ? -39.646 -2.584 -82.666 1.00 64.40 433 ALA B N 1
ATOM 5700 C CA . ALA B 1 434 ? -39.107 -3.877 -83.077 1.00 61.77 433 ALA B CA 1
ATOM 5701 C C . ALA B 1 434 ? -38.013 -4.366 -82.149 1.00 63.42 433 ALA B C 1
ATOM 5702 O O . ALA B 1 434 ? -37.873 -5.574 -81.962 1.00 70.00 433 ALA B O 1
ATOM 5704 N N . PHE B 1 435 ? -37.222 -3.458 -81.581 1.00 63.43 434 PHE B N 1
ATOM 5705 C CA . PHE B 1 435 ? -36.098 -3.817 -80.726 1.00 62.60 434 PHE B CA 1
ATOM 5706 C C . PHE B 1 435 ? -36.300 -3.429 -79.264 1.00 66.21 434 PHE B C 1
ATOM 5707 O O . PHE B 1 435 ? -35.329 -3.448 -78.494 1.00 64.56 434 PHE B O 1
ATOM 5715 N N . ASN B 1 436 ? -37.513 -3.029 -78.873 1.00 64.84 435 ASN B N 1
ATOM 5716 C CA . ASN B 1 436 ? -37.817 -2.691 -77.478 1.00 65.78 435 ASN B CA 1
ATOM 5717 C C . ASN B 1 436 ? -36.876 -1.604 -76.948 1.00 61.00 435 ASN B C 1
ATOM 5718 O O . ASN B 1 436 ? -36.319 -1.699 -75.854 1.00 67.12 435 ASN B O 1
ATOM 5723 N N . LEU B 1 437 ? -36.749 -0.528 -77.709 1.00 59.66 436 LEU B N 1
ATOM 5724 C CA . LEU B 1 437 ? -35.745 0.485 -77.432 1.00 59.11 436 LEU B CA 1
ATOM 5725 C C . LEU B 1 437 ? -36.279 1.650 -76.610 1.00 56.84 436 LEU B C 1
ATOM 5726 O O . LEU B 1 437 ? -35.632 2.704 -76.555 1.00 52.76 436 LEU B O 1
ATOM 5731 N N . GLN B 1 438 ? -37.453 1.508 -76.005 1.00 56.34 437 GLN B N 1
ATOM 5732 C CA . GLN B 1 438 ? -37.928 2.561 -75.127 1.00 49.63 437 GLN B CA 1
ATOM 5733 C C . GLN B 1 438 ? -36.901 2.811 -74.037 1.00 52.30 437 GLN B C 1
ATOM 5734 O O . GLN B 1 438 ? -36.362 1.873 -73.442 1.00 56.54 437 GLN B O 1
ATOM 5740 N N . GLY B 1 439 ? -36.640 4.081 -73.770 1.00 53.40 438 GLY B N 1
ATOM 5741 C CA . GLY B 1 439 ? -35.699 4.468 -72.748 1.00 50.81 438 GLY B CA 1
ATOM 5742 C C . GLY B 1 439 ? -34.370 4.956 -73.266 1.00 49.09 438 GLY B C 1
ATOM 5743 O O . GLY B 1 439 ? -33.578 5.467 -72.468 1.00 50.91 438 GLY B O 1
ATOM 5744 N N . THR B 1 440 ? -34.073 4.783 -74.552 1.00 43.39 439 THR B N 1
ATOM 5745 C CA . THR B 1 440 ? -32.808 5.299 -75.049 1.00 43.41 439 THR B CA 1
ATOM 5746 C C . THR B 1 440 ? -33.032 6.218 -76.241 1.00 41.11 439 THR B C 1
ATOM 5747 O O . THR B 1 440 ? -33.856 5.924 -77.100 1.00 46.31 439 THR B O 1
ATOM 5751 N N . PRO B 1 441 ? -32.344 7.312 -76.324 1.00 41.45 440 PRO B N 1
ATOM 5752 C CA . PRO B 1 441 ? -32.644 8.249 -77.410 1.00 40.55 440 PRO B CA 1
ATOM 5753 C C . PRO B 1 441 ? -32.092 7.783 -78.753 1.00 42.13 440 PRO B C 1
ATOM 5754 O O . PRO B 1 441 ? -31.240 8.443 -79.363 1.00 39.24 440 PRO B O 1
ATOM 5758 N N . LEU B 1 442 ? -32.627 6.648 -79.231 1.00 43.85 441 LEU B N 1
ATOM 5759 C CA . LEU B 1 442 ? -32.300 6.063 -80.532 1.00 42.17 441 LEU B CA 1
ATOM 5760 C C . LEU B 1 442 ? -32.370 7.087 -81.647 1.00 42.68 441 LEU B C 1
ATOM 5761 O O . LEU B 1 442 ? -33.317 7.868 -81.740 1.00 52.14 441 LEU B O 1
ATOM 5766 N N . ARG B 1 443 ? -31.379 7.052 -82.518 1.00 43.18 442 ARG B N 1
ATOM 5767 C CA . ARG B 1 443 ? -31.241 8.040 -83.579 1.00 48.40 442 ARG B CA 1
ATOM 5768 C C . ARG B 1 443 ? -30.972 7.369 -84.918 1.00 57.35 442 ARG B C 1
ATOM 5769 O O . ARG B 1 443 ? -30.218 6.393 -84.993 1.00 57.48 442 ARG B O 1
ATOM 5777 N N . ILE B 1 444 ? -31.605 7.904 -85.972 1.00 55.32 443 ILE B N 1
ATOM 5778 C CA . ILE B 1 444 ? -31.441 7.454 -87.350 1.00 54.05 443 ILE B CA 1
ATOM 5779 C C . ILE B 1 444 ? -30.533 8.420 -88.092 1.00 58.34 443 ILE B C 1
ATOM 5780 O O . ILE B 1 444 ? -30.665 9.642 -87.962 1.00 60.73 443 ILE B O 1
ATOM 5785 N N . GLN B 1 445 ? -29.657 7.875 -88.926 1.00 54.91 444 GLN B N 1
ATOM 5786 C CA . GLN B 1 445 ? -28.701 8.663 -89.682 1.00 58.63 444 GLN B CA 1
ATOM 5787 C C . GLN B 1 445 ? -28.623 8.100 -91.099 1.00 66.13 444 GLN B C 1
ATOM 5788 O O . GLN B 1 445 ? -28.672 6.882 -91.283 1.00 68.10 444 GLN B O 1
ATOM 5794 N N . TYR B 1 446 ? -28.540 8.975 -92.106 1.00 64.78 445 TYR B N 1
ATOM 5795 C CA . TYR B 1 446 ? -28.505 8.558 -93.505 1.00 64.52 445 TYR B CA 1
ATOM 5796 C C . TYR B 1 446 ? -27.127 8.827 -94.098 1.00 73.92 445 TYR B C 1
ATOM 5797 O O . TYR B 1 446 ? -26.608 9.941 -93.976 1.00 80.58 445 TYR B O 1
ATOM 5806 N N . ASN B 1 447 ? -26.548 7.815 -94.754 1.00 70.39 446 ASN B N 1
ATOM 5807 C CA . ASN B 1 447 ? -25.251 7.943 -95.418 1.00 75.98 446 ASN B CA 1
ATOM 5808 C C . ASN B 1 447 ? -25.489 8.495 -96.812 1.00 81.70 446 ASN B C 1
ATOM 5809 O O . ASN B 1 447 ? -26.076 7.809 -97.655 1.00 89.13 446 ASN B O 1
ATOM 5811 N N . VAL B 1 448 ? -25.012 9.715 -97.064 1.00 84.35 447 VAL B N 1
ATOM 5812 C CA . VAL B 1 448 ? -25.278 10.397 -98.332 1.00 93.76 447 VAL B CA 1
ATOM 5813 C C . VAL B 1 448 ? -24.042 10.553 -99.231 1.00 95.25 447 VAL B C 1
ATOM 5814 O O . VAL B 1 448 ? -22.922 10.200 -98.856 1.00 96.74 447 VAL B O 1
ATOM 5816 N N . MET C 1 17 ? -57.235 51.983 -31.655 1.00 110.59 16 MET C N 1
ATOM 5817 C CA . MET C 1 17 ? -56.193 51.050 -31.228 1.00 105.40 16 MET C CA 1
ATOM 5818 C C . MET C 1 17 ? -55.132 51.755 -30.371 1.00 104.66 16 MET C C 1
ATOM 5819 O O . MET C 1 17 ? -54.747 52.892 -30.656 1.00 103.87 16 MET C O 1
ATOM 5821 N N . LYS C 1 18 ? -54.681 51.073 -29.294 1.00 84.49 17 LYS C N 1
ATOM 5822 C CA . LYS C 1 18 ? -53.683 51.600 -28.375 1.00 72.49 17 LYS C CA 1
ATOM 5823 C C . LYS C 1 18 ? -52.273 51.261 -28.869 1.00 67.36 17 LYS C C 1
ATOM 5824 O O . LYS C 1 18 ? -52.087 50.320 -29.651 1.00 63.55 17 LYS C O 1
ATOM 5830 N N . PRO C 1 19 ? -51.258 52.025 -28.449 1.00 65.10 18 PRO C N 1
ATOM 5831 C CA . PRO C 1 19 ? -49.938 51.932 -29.081 1.00 62.48 18 PRO C CA 1
ATOM 5832 C C . PRO C 1 19 ? -49.142 50.713 -28.653 1.00 58.37 18 PRO C C 1
ATOM 5833 O O . PRO C 1 19 ? -49.266 50.210 -27.532 1.00 56.59 18 PRO C O 1
ATOM 5837 N N . THR C 1 20 ? -48.255 50.286 -29.543 1.00 51.26 19 THR C N 1
ATOM 5838 C CA . THR C 1 20 ? -47.359 49.177 -29.267 1.00 50.72 19 THR C CA 1
ATOM 5839 C C . THR C 1 20 ? -45.934 49.697 -29.267 1.00 49.07 19 THR C C 1
ATOM 5840 O O . THR C 1 20 ? -45.523 50.392 -30.204 1.00 52.45 19 THR C O 1
ATOM 5844 N N . ILE C 1 21 ? -45.198 49.383 -28.206 1.00 47.55 20 ILE C N 1
ATOM 5845 C CA . ILE C 1 21 ? -43.799 49.760 -28.059 1.00 44.20 20 ILE C CA 1
ATOM 5846 C C . ILE C 1 21 ? -42.964 48.505 -28.208 1.00 42.42 20 ILE C C 1
ATOM 5847 O O . ILE C 1 21 ? -43.204 47.513 -27.511 1.00 44.71 20 ILE C O 1
ATOM 5852 N N . ALA C 1 22 ? -41.969 48.550 -29.084 1.00 41.92 21 ALA C N 1
ATOM 5853 C CA . ALA C 1 22 ? -41.089 47.413 -29.329 1.00 39.86 21 ALA C CA 1
ATOM 5854 C C . ALA C 1 22 ? -39.732 47.700 -28.703 1.00 39.73 21 ALA C C 1
ATOM 5855 O O . ALA C 1 22 ? -39.105 48.718 -29.017 1.00 41.73 21 ALA C O 1
ATOM 5857 N N . LEU C 1 23 ? -39.294 46.826 -27.798 1.00 38.76 22 LEU C N 1
ATOM 5858 C CA . LEU C 1 23 ? -37.958 46.929 -27.220 1.00 37.55 22 LEU C CA 1
ATOM 5859 C C . LEU C 1 23 ? -36.964 46.227 -28.137 1.00 41.78 22 LEU C C 1
ATOM 5860 O O . LEU C 1 23 ? -37.184 45.075 -28.532 1.00 43.42 22 LEU C O 1
ATOM 5865 N N . ILE C 1 24 ? -35.870 46.919 -28.459 1.00 39.61 23 ILE C N 1
ATOM 5866 C CA . ILE C 1 24 ? -34.849 46.461 -29.393 1.00 36.55 23 ILE C CA 1
ATOM 5867 C C . ILE C 1 24 ? -33.495 46.716 -28.758 1.00 40.53 23 ILE C C 1
ATOM 5868 O O . ILE C 1 24 ? -33.274 47.780 -28.170 1.00 43.68 23 ILE C O 1
ATOM 5873 N N . GLY C 1 25 ? -32.582 45.764 -28.900 1.00 44.48 24 GLY C N 1
ATOM 5874 C CA . GLY C 1 25 ? -31.219 45.967 -28.437 1.00 47.05 24 GLY C CA 1
ATOM 5875 C C . GLY C 1 25 ? -30.428 44.676 -28.433 1.00 49.95 24 GLY C C 1
ATOM 5876 O O . GLY C 1 25 ? -30.980 43.577 -28.534 1.00 46.73 24 GLY C O 1
ATOM 5877 N N . ARG C 1 26 ? -29.089 44.835 -28.319 1.00 60.82 25 ARG C N 1
ATOM 5878 C CA . ARG C 1 26 ? -28.141 43.730 -28.202 1.00 61.76 25 ARG C CA 1
ATOM 5879 C C . ARG C 1 26 ? -28.554 42.756 -27.119 1.00 60.90 25 ARG C C 1
ATOM 5880 O O . ARG C 1 26 ? -29.283 43.123 -26.194 1.00 59.78 25 ARG C O 1
ATOM 5888 N N . PRO C 1 27 ? -28.120 41.510 -27.192 1.00 57.15 26 PRO C N 1
ATOM 5889 C CA . PRO C 1 27 ? -28.316 40.618 -26.049 1.00 56.90 26 PRO C CA 1
ATOM 5890 C C . PRO C 1 27 ? -27.570 41.137 -24.820 1.00 53.38 26 PRO C C 1
ATOM 5891 O O . PRO C 1 27 ? -26.454 41.656 -24.910 1.00 54.29 26 PRO C O 1
ATOM 5895 N N . ASN C 1 28 ? -28.214 40.981 -23.668 1.00 49.26 27 ASN C N 1
ATOM 5896 C CA . ASN C 1 28 ? -27.692 41.285 -22.340 1.00 53.81 27 ASN C CA 1
ATOM 5897 C C . ASN C 1 28 ? -27.738 42.759 -21.985 1.00 51.37 27 ASN C C 1
ATOM 5898 O O . ASN C 1 28 ? -27.056 43.159 -21.045 1.00 55.57 27 ASN C O 1
ATOM 5903 N N . VAL C 1 29 ? -28.552 43.577 -22.659 1.00 50.37 28 VAL C N 1
ATOM 5904 C CA . VAL C 1 29 ? -28.613 44.995 -22.322 1.00 52.32 28 VAL C CA 1
ATOM 5905 C C . VAL C 1 29 ? -29.745 45.331 -21.371 1.00 52.04 28 VAL C C 1
ATOM 5906 O O . VAL C 1 29 ? -29.769 46.451 -20.837 1.00 58.04 28 VAL C O 1
ATOM 5910 N N . GLY C 1 30 ? -30.689 44.424 -21.153 1.00 45.77 29 GLY C N 1
ATOM 5911 C CA . GLY C 1 30 ? -31.676 44.662 -20.121 1.00 45.59 29 GLY C CA 1
ATOM 5912 C C . GLY C 1 30 ? -33.096 44.667 -20.628 1.00 51.10 29 GLY C C 1
ATOM 5913 O O . GLY C 1 30 ? -33.978 45.225 -19.964 1.00 52.11 29 GLY C O 1
ATOM 5914 N N . LYS C 1 31 ? -33.331 44.081 -21.809 1.00 47.98 30 LYS C N 1
ATOM 5915 C CA . LYS C 1 31 ? -34.656 44.164 -22.415 1.00 47.50 30 LYS C CA 1
ATOM 5916 C C . LYS C 1 31 ? -35.699 43.451 -21.555 1.00 48.21 30 LYS C C 1
ATOM 5917 O O . LYS C 1 31 ? -36.637 44.080 -21.057 1.00 51.14 30 LYS C O 1
ATOM 5923 N N . SER C 1 32 ? -35.531 42.144 -21.326 1.00 46.66 31 SER C N 1
ATOM 5924 C CA . SER C 1 32 ? -36.534 41.418 -20.546 1.00 47.63 31 SER C CA 1
ATOM 5925 C C . SER C 1 32 ? -36.674 42.005 -19.152 1.00 52.95 31 SER C C 1
ATOM 5926 O O . SER C 1 32 ? -37.780 42.048 -18.590 1.00 50.80 31 SER C O 1
ATOM 5929 N N . THR C 1 33 ? -35.559 42.457 -18.577 1.00 45.08 32 THR C N 1
ATOM 5930 C CA . THR C 1 33 ? -35.624 43.133 -17.294 1.00 44.60 32 THR C CA 1
ATOM 5931 C C . THR C 1 33 ? -36.517 44.360 -17.382 1.00 53.24 32 THR C C 1
ATOM 5932 O O . THR C 1 33 ? -37.344 44.606 -16.497 1.00 59.71 32 THR C O 1
ATOM 5936 N N . LEU C 1 34 ? -36.343 45.162 -18.438 1.00 50.10 33 LEU C N 1
ATOM 5937 C CA . LEU C 1 34 ? -37.207 46.321 -18.634 1.00 49.80 33 LEU C CA 1
ATOM 5938 C C . LEU C 1 34 ? -38.647 45.883 -18.863 1.00 51.46 33 LEU C C 1
ATOM 5939 O O . LEU C 1 34 ? -39.578 46.422 -18.253 1.00 53.41 33 LEU C O 1
ATOM 5944 N N . PHE C 1 35 ? -38.840 44.899 -19.748 1.00 50.43 34 PHE C N 1
ATOM 5945 C CA . PHE C 1 35 ? -40.180 44.424 -20.087 1.00 50.88 34 PHE C CA 1
ATOM 5946 C C . PHE C 1 35 ? -40.934 43.967 -18.851 1.00 56.22 34 PHE C C 1
ATOM 5947 O O . PHE C 1 35 ? -42.139 44.218 -18.715 1.00 52.27 34 PHE C O 1
ATOM 5955 N N . ASN C 1 36 ? -40.247 43.259 -17.953 1.00 55.05 35 ASN C N 1
ATOM 5956 C CA . ASN C 1 36 ? -40.904 42.831 -16.732 1.00 51.73 35 ASN C CA 1
ATOM 5957 C C . ASN C 1 36 ? -41.301 44.035 -15.896 1.00 57.52 35 ASN C C 1
ATOM 5958 O O . ASN C 1 36 ? -42.386 44.047 -15.304 1.00 65.69 35 ASN C O 1
ATOM 5963 N N . ARG C 1 37 ? -40.451 45.070 -15.844 1.00 57.10 36 ARG C N 1
ATOM 5964 C CA . ARG C 1 37 ? -40.852 46.268 -15.113 1.00 60.09 36 ARG C CA 1
ATOM 5965 C C . ARG C 1 37 ? -42.110 46.860 -15.725 1.00 58.31 36 ARG C C 1
ATOM 5966 O O . ARG C 1 37 ? -43.019 47.290 -15.010 1.00 59.96 36 ARG C O 1
ATOM 5974 N N . LEU C 1 38 ? -42.156 46.918 -17.055 1.00 57.64 37 LEU C N 1
ATOM 5975 C CA . LEU C 1 38 ? -43.236 47.613 -17.742 1.00 58.71 37 LEU C CA 1
ATOM 5976 C C . LEU C 1 38 ? -44.537 46.829 -17.704 1.00 61.83 37 LEU C C 1
ATOM 5977 O O . LEU C 1 38 ? -45.613 47.424 -17.810 1.00 65.62 37 LEU C O 1
ATOM 5982 N N . THR C 1 39 ? -44.477 45.505 -17.582 1.00 62.83 38 THR C N 1
ATOM 5983 C CA . THR C 1 39 ? -45.692 44.701 -17.577 1.00 65.58 38 THR C CA 1
ATOM 5984 C C . THR C 1 39 ? -45.982 44.048 -16.222 1.00 73.48 38 THR C C 1
ATOM 5985 O O . THR C 1 39 ? -46.885 43.207 -16.138 1.00 77.84 38 THR C O 1
ATOM 5989 N N . ARG C 1 40 ? -45.269 44.428 -15.158 1.00 82.80 39 ARG C N 1
ATOM 5990 C CA . ARG C 1 40 ? -45.437 43.780 -13.847 1.00 86.35 39 ARG C CA 1
ATOM 5991 C C . ARG C 1 40 ? -46.772 44.146 -13.226 1.00 93.39 39 ARG C C 1
ATOM 5992 O O . ARG C 1 40 ? -46.908 45.213 -12.634 1.00 94.36 39 ARG C O 1
ATOM 5994 N N . ASP C 1 48 ? -50.626 30.167 -12.697 1.00 94.97 47 ASP C N 1
ATOM 5995 C CA . ASP C 1 48 ? -49.455 29.344 -12.999 1.00 92.49 47 ASP C CA 1
ATOM 5996 C C . ASP C 1 48 ? -49.128 28.396 -11.830 1.00 88.61 47 ASP C C 1
ATOM 5997 O O . ASP C 1 48 ? -49.585 28.586 -10.707 1.00 84.05 47 ASP C O 1
ATOM 6002 N N . LEU C 1 49 ? -48.330 27.383 -12.145 1.00 87.56 48 LEU C N 1
ATOM 6003 C CA . LEU C 1 49 ? -48.020 26.224 -11.314 1.00 75.25 48 LEU C CA 1
ATOM 6004 C C . LEU C 1 49 ? -46.746 26.442 -10.499 1.00 77.47 48 LEU C C 1
ATOM 6005 O O . LEU C 1 49 ? -45.976 27.371 -10.740 1.00 77.13 48 LEU C O 1
ATOM 6010 N N . PRO C 1 50 ? -46.484 25.595 -9.501 1.00 83.04 49 PRO C N 1
ATOM 6011 C CA . PRO C 1 50 ? -45.287 25.787 -8.671 1.00 85.95 49 PRO C CA 1
ATOM 6012 C C . PRO C 1 50 ? -44.007 25.461 -9.424 1.00 84.03 49 PRO C C 1
ATOM 6013 O O . PRO C 1 50 ? -43.934 24.484 -10.169 1.00 83.65 49 PRO C O 1
ATOM 6017 N N . GLY C 1 51 ? -42.992 26.293 -9.230 1.00 83.28 50 GLY C N 1
ATOM 6018 C CA . GLY C 1 51 ? -41.710 26.051 -9.848 1.00 82.25 50 GLY C CA 1
ATOM 6019 C C . GLY C 1 51 ? -41.572 26.540 -11.273 1.00 76.10 50 GLY C C 1
ATOM 6020 O O . GLY C 1 51 ? -40.457 26.547 -11.806 1.00 75.22 50 GLY C O 1
ATOM 6021 N N . LEU C 1 52 ? -42.655 26.951 -11.910 1.00 72.33 51 LEU C N 1
ATOM 6022 C CA . LEU C 1 52 ? -42.631 27.380 -13.291 1.00 67.05 51 LEU C CA 1
ATOM 6023 C C . LEU C 1 52 ? -42.854 28.875 -13.342 1.00 63.72 51 LEU C C 1
ATOM 6024 O O . LEU C 1 52 ? -43.463 29.463 -12.448 1.00 72.28 51 LEU C O 1
ATOM 6029 N N . THR C 1 53 ? -42.326 29.480 -14.388 1.00 59.80 52 THR C N 1
ATOM 6030 C CA . THR C 1 53 ? -42.540 30.880 -14.670 1.00 56.47 52 THR C CA 1
ATOM 6031 C C . THR C 1 53 ? -42.904 30.994 -16.138 1.00 57.59 52 THR C C 1
ATOM 6032 O O . THR C 1 53 ? -42.256 30.379 -16.983 1.00 59.33 52 THR C O 1
ATOM 6036 N N . ARG C 1 54 ? -43.969 31.729 -16.432 1.00 61.93 53 ARG C N 1
ATOM 6037 C CA . ARG C 1 54 ? -44.508 31.772 -17.785 1.00 57.39 53 ARG C CA 1
ATOM 6038 C C . ARG C 1 54 ? -43.725 32.750 -18.651 1.00 55.79 53 ARG C C 1
ATOM 6039 O O . ARG C 1 54 ? -43.622 33.930 -18.319 1.00 56.21 53 ARG C O 1
ATOM 6047 N N . ASP C 1 55 ? -43.222 32.270 -19.790 1.00 59.03 54 ASP C N 1
ATOM 6048 C CA . ASP C 1 55 ? -42.444 33.122 -20.682 1.00 57.09 54 ASP C CA 1
ATOM 6049 C C . ASP C 1 55 ? -43.355 34.155 -21.324 1.00 60.47 54 ASP C C 1
ATOM 6050 O O . ASP C 1 55 ? -44.443 33.823 -21.809 1.00 57.22 54 ASP C O 1
ATOM 6055 N N . ARG C 1 56 ? -42.910 35.408 -21.326 1.00 60.24 55 ARG C N 1
ATOM 6056 C CA . ARG C 1 56 ? -43.654 36.498 -21.946 1.00 55.97 55 ARG C CA 1
ATOM 6057 C C . ARG C 1 56 ? -42.668 37.386 -22.675 1.00 52.31 55 ARG C C 1
ATOM 6058 O O . ARG C 1 56 ? -41.764 37.939 -22.049 1.00 61.52 55 ARG C O 1
ATOM 6066 N N . HIS C 1 57 ? -42.852 37.569 -23.972 1.00 49.93 56 HIS C N 1
ATOM 6067 C CA . HIS C 1 57 ? -42.124 38.622 -24.654 1.00 44.04 56 HIS C CA 1
ATOM 6068 C C . HIS C 1 57 ? -43.053 39.657 -25.264 1.00 43.61 56 HIS C C 1
ATOM 6069 O O . HIS C 1 57 ? -42.580 40.546 -25.975 1.00 49.25 56 HIS C O 1
ATOM 6076 N N . TYR C 1 58 ? -44.355 39.583 -24.994 1.00 43.57 57 TYR C N 1
ATOM 6077 C CA . TYR C 1 58 ? -45.258 40.677 -25.313 1.00 43.48 57 TYR C CA 1
ATOM 6078 C C . TYR C 1 58 ? -46.391 40.699 -24.297 1.00 45.11 57 TYR C C 1
ATOM 6079 O O . TYR C 1 58 ? -46.835 39.650 -23.825 1.00 48.77 57 TYR C O 1
ATOM 6088 N N . GLY C 1 59 ? -46.845 41.900 -23.961 1.00 47.25 58 GLY C N 1
ATOM 6089 C CA . GLY C 1 59 ? -47.918 42.030 -23.003 1.00 46.93 58 GLY C CA 1
ATOM 6090 C C . GLY C 1 59 ? -48.432 43.447 -22.923 1.00 48.85 58 GLY C C 1
ATOM 6091 O O . GLY C 1 59 ? -48.098 44.301 -23.743 1.00 52.98 58 GLY C O 1
ATOM 6092 N N . HIS C 1 60 ? -49.276 43.680 -21.921 1.00 52.83 59 HIS C N 1
ATOM 6093 C CA . HIS C 1 60 ? -49.897 44.980 -21.705 1.00 54.18 59 HIS C CA 1
ATOM 6094 C C . HIS C 1 60 ? -49.008 45.860 -20.846 1.00 56.98 59 HIS C C 1
ATOM 6095 O O . HIS C 1 60 ? -48.633 45.483 -19.727 1.00 55.95 59 HIS C O 1
ATOM 6102 N N . GLY C 1 61 ? -48.759 47.074 -21.320 1.00 56.22 60 GLY C N 1
ATOM 6103 C CA . GLY C 1 61 ? -48.004 48.003 -20.511 1.00 59.94 60 GLY C CA 1
ATOM 6104 C C . GLY C 1 61 ? -48.838 48.430 -19.324 1.00 64.53 60 GLY C C 1
ATOM 6105 O O . GLY C 1 61 ? -49.994 48.844 -19.472 1.00 67.29 60 GLY C O 1
ATOM 6106 N N . LYS C 1 62 ? -48.246 48.346 -18.138 1.00 66.32 61 LYS C N 1
ATOM 6107 C CA . LYS C 1 62 ? -48.908 48.745 -16.914 1.00 65.77 61 LYS C CA 1
ATOM 6108 C C . LYS C 1 62 ? -48.288 49.987 -16.297 1.00 67.89 61 LYS C C 1
ATOM 6109 O O . LYS C 1 62 ? -48.958 50.672 -15.525 1.00 75.92 61 LYS C O 1
ATOM 6115 N N . VAL C 1 63 ? -47.066 50.333 -16.679 1.00 72.51 62 VAL C N 1
ATOM 6116 C CA . VAL C 1 63 ? -46.396 51.539 -16.199 1.00 73.35 62 VAL C CA 1
ATOM 6117 C C . VAL C 1 63 ? -46.775 52.688 -17.128 1.00 76.13 62 VAL C C 1
ATOM 6118 O O . VAL C 1 63 ? -46.473 52.652 -18.327 1.00 75.94 62 VAL C O 1
ATOM 6122 N N . GLY C 1 64 ? -47.454 53.691 -16.586 1.00 75.17 63 GLY C N 1
ATOM 6123 C CA . GLY C 1 64 ? -47.839 54.864 -17.345 1.00 74.78 63 GLY C CA 1
ATOM 6124 C C . GLY C 1 64 ? -49.317 55.158 -17.195 1.00 84.13 63 GLY C C 1
ATOM 6125 O O . GLY C 1 64 ? -50.100 54.345 -16.705 1.00 88.65 63 GLY C O 1
ATOM 6126 N N . SER C 1 65 ? -49.693 56.349 -17.667 1.00 86.28 64 SER C N 1
ATOM 6127 C CA . SER C 1 65 ? -51.074 56.804 -17.525 1.00 87.74 64 SER C CA 1
ATOM 6128 C C . SER C 1 65 ? -51.982 56.280 -18.632 1.00 85.13 64 SER C C 1
ATOM 6129 O O . SER C 1 65 ? -53.190 56.135 -18.411 1.00 86.69 64 SER C O 1
ATOM 6132 N N . LYS C 1 66 ? -51.417 55.929 -19.790 1.00 87.84 65 LYS C N 1
ATOM 6133 C CA . LYS C 1 66 ? -52.152 55.409 -20.928 1.00 81.04 65 LYS C CA 1
ATOM 6134 C C . LYS C 1 66 ? -51.886 53.918 -21.077 1.00 78.63 65 LYS C C 1
ATOM 6135 O O . LYS C 1 66 ? -50.857 53.410 -20.615 1.00 74.29 65 LYS C O 1
ATOM 6141 N N . PRO C 1 67 ? -52.804 53.183 -21.690 1.00 78.78 66 PRO C N 1
ATOM 6142 C CA . PRO C 1 67 ? -52.523 51.784 -22.026 1.00 73.00 66 PRO C CA 1
ATOM 6143 C C . PRO C 1 67 ? -51.675 51.677 -23.284 1.00 68.77 66 PRO C C 1
ATOM 6144 O O . PRO C 1 67 ? -51.637 52.575 -24.128 1.00 65.75 66 PRO C O 1
ATOM 6148 N N . TYR C 1 68 ? -50.958 50.562 -23.376 1.00 65.34 67 TYR C N 1
ATOM 6149 C CA . TYR C 1 68 ? -50.106 50.294 -24.530 1.00 62.05 67 TYR C CA 1
ATOM 6150 C C . TYR C 1 68 ? -49.635 48.852 -24.442 1.00 59.09 67 TYR C C 1
ATOM 6151 O O . TYR C 1 68 ? -49.657 48.236 -23.371 1.00 60.41 67 TYR C O 1
ATOM 6160 N N . PHE C 1 69 ? -49.206 48.323 -25.578 1.00 55.07 68 PHE C N 1
ATOM 6161 C CA . PHE C 1 69 ? -48.632 46.992 -25.617 1.00 49.06 68 PHE C CA 1
ATOM 6162 C C . PHE C 1 69 ? -47.121 47.115 -25.662 1.00 49.87 68 PHE C C 1
ATOM 6163 O O . PHE C 1 69 ? -46.572 48.105 -26.155 1.00 52.24 68 PHE C O 1
ATOM 6171 N N . VAL C 1 70 ? -46.446 46.104 -25.147 1.00 45.46 69 VAL C N 1
ATOM 6172 C CA . VAL C 1 70 ? -44.994 46.076 -25.170 1.00 44.36 69 VAL C CA 1
ATOM 6173 C C . VAL C 1 70 ? -44.555 44.781 -25.811 1.00 41.45 69 VAL C C 1
ATOM 6174 O O . VAL C 1 70 ? -45.093 43.722 -25.490 1.00 45.54 69 VAL C O 1
ATOM 6178 N N . ILE C 1 71 ? -43.562 44.858 -26.685 1.00 37.12 70 ILE C N 1
ATOM 6179 C CA . ILE C 1 71 ? -42.933 43.685 -27.268 1.00 38.48 70 ILE C CA 1
ATOM 6180 C C . ILE C 1 71 ? -41.470 43.720 -26.901 1.00 44.12 70 ILE C C 1
ATOM 6181 O O . ILE C 1 71 ? -40.792 44.721 -27.156 1.00 47.73 70 ILE C O 1
ATOM 6186 N N . ASP C 1 72 ? -40.980 42.642 -26.309 1.00 43.59 71 ASP C N 1
ATOM 6187 C CA . ASP C 1 72 ? -39.543 42.469 -26.130 1.00 42.23 71 ASP C CA 1
ATOM 6188 C C . ASP C 1 72 ? -39.048 41.625 -27.292 1.00 43.37 71 ASP C C 1
ATOM 6189 O O . ASP C 1 72 ? -39.214 40.409 -27.290 1.00 44.97 71 ASP C O 1
ATOM 6194 N N . THR C 1 73 ? -38.404 42.255 -28.279 1.00 46.81 72 THR C N 1
ATOM 6195 C CA . THR C 1 73 ? -37.974 41.468 -29.427 1.00 43.20 72 THR C CA 1
ATOM 6196 C C . THR C 1 73 ? -36.850 40.506 -29.075 1.00 46.63 72 THR C C 1
ATOM 6197 O O . THR C 1 73 ? -36.464 39.695 -29.920 1.00 50.61 72 THR C O 1
ATOM 6201 N N . GLY C 1 74 ? -36.304 40.575 -27.863 1.00 44.27 73 GLY C N 1
ATOM 6202 C CA . GLY C 1 74 ? -35.391 39.533 -27.433 1.00 45.79 73 GLY C CA 1
ATOM 6203 C C . GLY C 1 74 ? -36.007 38.145 -27.427 1.00 48.24 73 GLY C C 1
ATOM 6204 O O . GLY C 1 74 ? -35.285 37.152 -27.522 1.00 51.10 73 GLY C O 1
ATOM 6205 N N . GLY C 1 75 ? -37.332 38.055 -27.316 1.00 47.59 74 GLY C N 1
ATOM 6206 C CA . GLY C 1 75 ? -38.028 36.785 -27.367 1.00 50.04 74 GLY C CA 1
ATOM 6207 C C . GLY C 1 75 ? -38.151 36.157 -28.741 1.00 54.01 74 GLY C C 1
ATOM 6208 O O . GLY C 1 75 ? -38.683 35.049 -28.839 1.00 58.46 74 GLY C O 1
ATOM 6209 N N . PHE C 1 76 ? -37.659 36.804 -29.799 1.00 57.16 75 PHE C N 1
ATOM 6210 C CA . PHE C 1 76 ? -37.710 36.208 -31.125 1.00 58.97 75 PHE C CA 1
ATOM 6211 C C . PHE C 1 76 ? -36.432 35.457 -31.466 1.00 73.07 75 PHE C C 1
ATOM 6212 O O . PHE C 1 76 ? -36.489 34.391 -32.089 1.00 79.19 75 PHE C O 1
ATOM 6220 N N . GLU C 1 77 ? -35.283 35.998 -31.060 1.00 87.89 76 GLU C N 1
ATOM 6221 C CA . GLU C 1 77 ? -33.983 35.570 -31.576 1.00 90.33 76 GLU C CA 1
ATOM 6222 C C . GLU C 1 77 ? -33.594 34.154 -31.146 1.00 93.83 76 GLU C C 1
ATOM 6223 O O . GLU C 1 77 ? -32.676 33.553 -31.712 1.00 94.05 76 GLU C O 1
ATOM 6225 N N . HIS C 1 86 ? -23.951 39.318 -35.679 1.00 132.01 85 HIS C N 1
ATOM 6226 C CA . HIS C 1 86 ? -25.345 38.922 -35.912 1.00 135.96 85 HIS C CA 1
ATOM 6227 C C . HIS C 1 86 ? -26.196 40.078 -36.457 1.00 135.40 85 HIS C C 1
ATOM 6228 O O . HIS C 1 86 ? -26.127 41.200 -35.952 1.00 133.46 85 HIS C O 1
ATOM 6230 N N . GLU C 1 87 ? -26.977 39.801 -37.502 1.00 136.98 86 GLU C N 1
ATOM 6231 C CA . GLU C 1 87 ? -27.965 40.735 -38.026 1.00 128.35 86 GLU C CA 1
ATOM 6232 C C . GLU C 1 87 ? -29.261 40.590 -37.233 1.00 124.50 86 GLU C C 1
ATOM 6233 O O . GLU C 1 87 ? -29.434 39.641 -36.466 1.00 124.48 86 GLU C O 1
ATOM 6235 N N . MET C 1 88 ? -30.184 41.540 -37.419 1.00 114.54 87 MET C N 1
ATOM 6236 C CA . MET C 1 88 ? -31.443 41.458 -36.686 1.00 101.96 87 MET C CA 1
ATOM 6237 C C . MET C 1 88 ? -32.250 40.256 -37.184 1.00 94.19 87 MET C C 1
ATOM 6238 O O . MET C 1 88 ? -31.871 39.565 -38.130 1.00 105.46 87 MET C O 1
ATOM 6243 N N . ALA C 1 89 ? -33.415 40.041 -36.599 1.00 79.09 88 ALA C N 1
ATOM 6244 C CA . ALA C 1 89 ? -34.199 38.859 -36.913 1.00 78.46 88 ALA C CA 1
ATOM 6245 C C . ALA C 1 89 ? -35.419 39.268 -37.726 1.00 81.34 88 ALA C C 1
ATOM 6246 O O . ALA C 1 89 ? -35.872 40.419 -37.672 1.00 74.61 88 ALA C O 1
ATOM 6248 N N . LYS C 1 90 ? -35.943 38.311 -38.498 1.00 81.18 89 LYS C N 1
ATOM 6249 C CA . LYS C 1 90 ? -37.063 38.631 -39.370 1.00 73.73 89 LYS C CA 1
ATOM 6250 C C . LYS C 1 90 ? -38.180 39.259 -38.559 1.00 70.45 89 LYS C C 1
ATOM 6251 O O . LYS C 1 90 ? -38.620 40.374 -38.859 1.00 68.52 89 LYS C O 1
ATOM 6253 N N . GLN C 1 91 ? -38.595 38.596 -37.475 1.00 71.75 90 GLN C N 1
ATOM 6254 C CA . GLN C 1 91 ? -39.662 39.165 -36.658 1.00 72.41 90 GLN C CA 1
ATOM 6255 C C . GLN C 1 91 ? -39.234 40.473 -35.998 1.00 67.57 90 GLN C C 1
ATOM 6256 O O . GLN C 1 91 ? -40.070 41.354 -35.763 1.00 66.66 90 GLN C O 1
ATOM 6262 N N . THR C 1 92 ? -37.945 40.644 -35.730 1.00 63.45 91 THR C N 1
ATOM 6263 C CA . THR C 1 92 ? -37.512 41.886 -35.109 1.00 61.41 91 THR C CA 1
ATOM 6264 C C . THR C 1 92 ? -37.657 43.064 -36.061 1.00 60.32 91 THR C C 1
ATOM 6265 O O . THR C 1 92 ? -38.081 44.149 -35.651 1.00 56.72 91 THR C O 1
ATOM 6269 N N . LEU C 1 93 ? -37.276 42.891 -37.325 1.00 62.57 92 LEU C N 1
ATOM 6270 C CA . LEU C 1 93 ? -37.464 43.973 -38.287 1.00 61.87 92 LEU C CA 1
ATOM 6271 C C . LEU C 1 93 ? -38.949 44.250 -38.518 1.00 59.51 92 LEU C C 1
ATOM 6272 O O . LEU C 1 93 ? -39.368 45.408 -38.631 1.00 54.79 92 LEU C O 1
ATOM 6277 N N . GLN C 1 94 ? -39.767 43.198 -38.545 1.00 61.08 93 GLN C N 1
ATOM 6278 C CA . GLN C 1 94 ? -41.208 43.383 -38.637 1.00 57.34 93 GLN C CA 1
ATOM 6279 C C . GLN C 1 94 ? -41.723 44.213 -37.469 1.00 56.42 93 GLN C C 1
ATOM 6280 O O . GLN C 1 94 ? -42.564 45.102 -37.657 1.00 56.91 93 GLN C O 1
ATOM 6286 N N . ALA C 1 95 ? -41.221 43.948 -36.255 1.00 55.37 94 ALA C N 1
ATOM 6287 C CA . ALA C 1 95 ? -41.647 44.730 -35.100 1.00 51.30 94 ALA C CA 1
ATOM 6288 C C . ALA C 1 95 ? -41.348 46.202 -35.305 1.00 49.67 94 ALA C C 1
ATOM 6289 O O . ALA C 1 95 ? -42.149 47.060 -34.927 1.00 50.65 94 ALA C O 1
ATOM 6291 N N . VAL C 1 96 ? -40.210 46.516 -35.921 1.00 47.42 95 VAL C N 1
ATOM 6292 C CA . VAL C 1 96 ? -39.883 47.914 -36.176 1.00 50.61 95 VAL C CA 1
ATOM 6293 C C . VAL C 1 96 ? -40.874 48.539 -37.141 1.00 54.30 95 VAL C C 1
ATOM 6294 O O . VAL C 1 96 ? -41.314 49.677 -36.946 1.00 54.44 95 VAL C O 1
ATOM 6298 N N . ASP C 1 97 ? -41.260 47.797 -38.184 1.00 56.66 96 ASP C N 1
ATOM 6299 C CA . ASP C 1 97 ? -42.193 48.326 -39.172 1.00 56.84 96 ASP C CA 1
ATOM 6300 C C . ASP C 1 97 ? -43.567 48.528 -38.557 1.00 56.73 96 ASP C C 1
ATOM 6301 O O . ASP C 1 97 ? -44.293 49.458 -38.929 1.00 59.61 96 ASP C O 1
ATOM 6306 N N . GLU C 1 98 ? -43.958 47.644 -37.645 1.00 51.42 97 GLU C N 1
ATOM 6307 C CA . GLU C 1 98 ? -45.332 47.589 -37.174 1.00 51.78 97 GLU C CA 1
ATOM 6308 C C . GLU C 1 98 ? -45.567 48.263 -35.829 1.00 49.55 97 GLU C C 1
ATOM 6309 O O . GLU C 1 98 ? -46.695 48.694 -35.566 1.00 52.82 97 GLU C O 1
ATOM 6315 N N . ALA C 1 99 ? -44.556 48.379 -34.975 1.00 49.78 98 ALA C N 1
ATOM 6316 C CA . ALA C 1 99 ? -44.770 49.054 -33.710 1.00 46.18 98 ALA C CA 1
ATOM 6317 C C . ALA C 1 99 ? -44.998 50.538 -33.934 1.00 53.97 98 ALA C C 1
ATOM 6318 O O . ALA C 1 99 ? -44.549 51.127 -34.914 1.00 59.12 98 ALA C O 1
ATOM 6320 N N . ASP C 1 100 ? -45.711 51.145 -33.006 1.00 52.51 99 ASP C N 1
ATOM 6321 C CA . ASP C 1 100 ? -45.901 52.579 -33.042 1.00 51.26 99 ASP C CA 1
ATOM 6322 C C . ASP C 1 100 ? -44.654 53.312 -32.600 1.00 52.77 99 ASP C C 1
ATOM 6323 O O . ASP C 1 100 ? -44.488 54.490 -32.936 1.00 62.86 99 ASP C O 1
ATOM 6328 N N . ALA C 1 101 ? -43.772 52.640 -31.869 1.00 48.79 100 ALA C N 1
ATOM 6329 C CA . ALA C 1 101 ? -42.513 53.223 -31.440 1.00 47.23 100 ALA C CA 1
ATOM 6330 C C . ALA C 1 101 ? -41.578 52.101 -31.021 1.00 47.39 100 ALA C C 1
ATOM 6331 O O . ALA C 1 101 ? -42.027 51.023 -30.614 1.00 46.98 100 ALA C O 1
ATOM 6333 N N . VAL C 1 102 ? -40.277 52.385 -31.102 1.00 44.27 101 VAL C N 1
ATOM 6334 C CA . VAL C 1 102 ? -39.211 51.460 -30.743 1.00 42.53 101 VAL C CA 1
ATOM 6335 C C . VAL C 1 102 ? -38.390 52.094 -29.639 1.00 42.13 101 VAL C C 1
ATOM 6336 O O . VAL C 1 102 ? -38.103 53.292 -29.690 1.00 46.22 101 VAL C O 1
ATOM 6340 N N . VAL C 1 103 ? -38.042 51.309 -28.624 1.00 38.30 102 VAL C N 1
ATOM 6341 C CA . VAL C 1 103 ? -37.022 51.697 -27.652 1.00 41.63 102 VAL C CA 1
ATOM 6342 C C . VAL C 1 103 ? -35.769 50.888 -27.958 1.00 43.00 102 VAL C C 1
ATOM 6343 O O . VAL C 1 103 ? -35.782 49.654 -27.901 1.00 43.15 102 VAL C O 1
ATOM 6347 N N . PHE C 1 104 ? -34.686 51.576 -28.246 1.00 43.35 103 PHE C N 1
ATOM 6348 C CA . PHE C 1 104 ? -33.419 50.949 -28.571 1.00 40.85 103 PHE C CA 1
ATOM 6349 C C . PHE C 1 104 ? -32.598 50.987 -27.292 1.00 48.29 103 PHE C C 1
ATOM 6350 O O . PHE C 1 104 ? -32.183 52.060 -26.839 1.00 48.72 103 PHE C O 1
ATOM 6358 N N . LEU C 1 105 ? -32.401 49.827 -26.682 1.00 45.59 104 LEU C N 1
ATOM 6359 C CA . LEU C 1 105 ? -31.743 49.732 -25.388 1.00 43.33 104 LEU C CA 1
ATOM 6360 C C . LEU C 1 105 ? -30.256 49.442 -25.570 1.00 51.07 104 LEU C C 1
ATOM 6361 O O . LEU C 1 105 ? -29.890 48.521 -26.314 1.00 51.51 104 LEU C O 1
ATOM 6366 N N . VAL C 1 106 ? -29.396 50.235 -24.908 1.00 53.93 105 VAL C N 1
ATOM 6367 C CA . VAL C 1 106 ? -27.951 50.039 -24.968 1.00 55.88 105 VAL C CA 1
ATOM 6368 C C . VAL C 1 106 ? -27.358 50.066 -23.565 1.00 60.93 105 VAL C C 1
ATOM 6369 O O . VAL C 1 106 ? -27.890 50.695 -22.651 1.00 63.45 105 VAL C O 1
ATOM 6373 N N . ASP C 1 107 ? -26.189 49.438 -23.428 1.00 62.92 106 ASP C N 1
ATOM 6374 C CA . ASP C 1 107 ? -25.537 49.248 -22.132 1.00 62.27 106 ASP C CA 1
ATOM 6375 C C . ASP C 1 107 ? -24.617 50.433 -21.887 1.00 67.06 106 ASP C C 1
ATOM 6376 O O . ASP C 1 107 ? -23.528 50.520 -22.458 1.00 74.44 106 ASP C O 1
ATOM 6381 N N . GLY C 1 108 ? -25.043 51.339 -21.006 1.00 70.10 107 GLY C N 1
ATOM 6382 C CA . GLY C 1 108 ? -24.298 52.570 -20.810 1.00 74.51 107 GLY C CA 1
ATOM 6383 C C . GLY C 1 108 ? -23.006 52.402 -20.046 1.00 75.97 107 GLY C C 1
ATOM 6384 O O . GLY C 1 108 ? -22.111 53.240 -20.171 1.00 67.20 107 GLY C O 1
ATOM 6385 N N . ARG C 1 109 ? -22.890 51.328 -19.270 1.00 78.54 108 ARG C N 1
ATOM 6386 C CA . ARG C 1 109 ? -21.693 51.080 -18.479 1.00 80.35 108 ARG C CA 1
ATOM 6387 C C . ARG C 1 109 ? -20.528 50.651 -19.362 1.00 93.89 108 ARG C C 1
ATOM 6388 O O . ARG C 1 109 ? -19.366 51.034 -19.118 1.00 91.20 108 ARG C O 1
ATOM 6396 N N . THR C 1 110 ? -20.835 49.859 -20.400 1.00 91.47 109 THR C N 1
ATOM 6397 C CA . THR C 1 110 ? -19.807 49.255 -21.243 1.00 98.76 109 THR C CA 1
ATOM 6398 C C . THR C 1 110 ? -19.045 50.301 -22.048 1.00 102.71 109 THR C C 1
ATOM 6399 O O . THR C 1 110 ? -17.811 50.389 -21.970 1.00 90.96 109 THR C O 1
ATOM 6401 N N . GLY C 1 111 ? -19.777 51.145 -22.766 1.00 118.16 110 GLY C N 1
ATOM 6402 C CA . GLY C 1 111 ? -19.235 51.850 -23.904 1.00 119.05 110 GLY C CA 1
ATOM 6403 C C . GLY C 1 111 ? -20.055 51.432 -25.109 1.00 125.95 110 GLY C C 1
ATOM 6404 O O . GLY C 1 111 ? -21.188 50.954 -24.951 1.00 115.12 110 GLY C O 1
ATOM 6405 N N . LEU C 1 112 ? -19.504 51.588 -26.312 1.00 115.40 111 LEU C N 1
ATOM 6406 C CA . LEU C 1 112 ? -20.257 51.398 -27.549 1.00 100.75 111 LEU C CA 1
ATOM 6407 C C . LEU C 1 112 ? -19.727 50.206 -28.329 1.00 97.36 111 LEU C C 1
ATOM 6408 O O . LEU C 1 112 ? -18.595 50.238 -28.826 1.00 105.19 111 LEU C O 1
ATOM 6413 N N . THR C 1 113 ? -20.552 49.163 -28.449 1.00 91.34 112 THR C N 1
ATOM 6414 C CA . THR C 1 113 ? -20.148 48.026 -29.254 1.00 91.06 112 THR C CA 1
ATOM 6415 C C . THR C 1 113 ? -20.459 48.322 -30.720 1.00 95.68 112 THR C C 1
ATOM 6416 O O . THR C 1 113 ? -21.372 49.095 -31.015 1.00 94.30 112 THR C O 1
ATOM 6420 N N . PRO C 1 114 ? -19.687 47.761 -31.658 1.00 99.73 113 PRO C N 1
ATOM 6421 C CA . PRO C 1 114 ? -20.032 47.940 -33.080 1.00 94.39 113 PRO C CA 1
ATOM 6422 C C . PRO C 1 114 ? -21.373 47.335 -33.466 1.00 88.25 113 PRO C C 1
ATOM 6423 O O . PRO C 1 114 ? -22.005 47.831 -34.406 1.00 87.32 113 PRO C O 1
ATOM 6427 N N . GLN C 1 115 ? -21.834 46.281 -32.788 1.00 88.55 114 GLN C N 1
ATOM 6428 C CA . GLN C 1 115 ? -23.178 45.788 -33.074 1.00 85.02 114 GLN C CA 1
ATOM 6429 C C . GLN C 1 115 ? -24.212 46.888 -32.860 1.00 83.76 114 GLN C C 1
ATOM 6430 O O . GLN C 1 115 ? -25.145 47.028 -33.659 1.00 85.42 114 GLN C O 1
ATOM 6432 N N . ASP C 1 116 ? -24.057 47.684 -31.792 1.00 82.30 115 ASP C N 1
ATOM 6433 C CA . ASP C 1 116 ? -24.985 48.785 -31.523 1.00 75.06 115 ASP C CA 1
ATOM 6434 C C . ASP C 1 116 ? -25.026 49.783 -32.677 1.00 75.08 115 ASP C C 1
ATOM 6435 O O . ASP C 1 116 ? -26.095 50.311 -33.010 1.00 73.37 115 ASP C O 1
ATOM 6440 N N . LYS C 1 117 ? -23.875 50.062 -33.298 1.00 78.91 116 LYS C N 1
ATOM 6441 C CA . LYS C 1 117 ? -23.849 51.055 -34.372 1.00 80.16 116 LYS C CA 1
ATOM 6442 C C . LYS C 1 117 ? -24.581 50.547 -35.615 1.00 80.33 116 LYS C C 1
ATOM 6443 O O . LYS C 1 117 ? -25.204 51.341 -36.337 1.00 74.89 116 LYS C O 1
ATOM 6445 N N . ILE C 1 118 ? -24.525 49.237 -35.881 1.00 75.40 117 ILE C N 1
ATOM 6446 C CA . ILE C 1 118 ? -25.261 48.678 -37.013 1.00 74.50 117 ILE C CA 1
ATOM 6447 C C . ILE C 1 118 ? -26.760 48.826 -36.795 1.00 77.02 117 ILE C C 1
ATOM 6448 O O . ILE C 1 118 ? -27.476 49.367 -37.646 1.00 77.48 117 ILE C O 1
ATOM 6450 N N . ILE C 1 119 ? -27.240 48.412 -35.616 1.00 75.57 118 ILE C N 1
ATOM 6451 C CA . ILE C 1 119 ? -28.661 48.498 -35.298 1.00 62.98 118 ILE C CA 1
ATOM 6452 C C . ILE C 1 119 ? -29.143 49.933 -35.409 1.00 68.36 118 ILE C C 1
ATOM 6453 O O . ILE C 1 119 ? -30.240 50.196 -35.910 1.00 74.40 118 ILE C O 1
ATOM 6458 N N . ALA C 1 120 ? -28.348 50.883 -34.922 1.00 69.56 119 ALA C N 1
ATOM 6459 C CA . ALA C 1 120 ? -28.746 52.284 -35.012 1.00 68.73 119 ALA C CA 1
ATOM 6460 C C . ALA C 1 120 ? -28.890 52.738 -36.458 1.00 76.10 119 ALA C C 1
ATOM 6461 O O . ALA C 1 120 ? -29.700 53.621 -36.755 1.00 80.12 119 ALA C O 1
ATOM 6463 N N . ASP C 1 121 ? -28.092 52.178 -37.364 1.00 91.66 120 ASP C N 1
ATOM 6464 C CA . ASP C 1 121 ? -28.167 52.586 -38.759 1.00 90.93 120 ASP C CA 1
ATOM 6465 C C . ASP C 1 121 ? -29.504 52.210 -39.380 1.00 92.26 120 ASP C C 1
ATOM 6466 O O . ASP C 1 121 ? -30.060 52.975 -40.176 1.00 95.18 120 ASP C O 1
ATOM 6471 N N . ARG C 1 122 ? -30.039 51.040 -39.021 1.00 82.30 121 ARG C N 1
ATOM 6472 C CA . ARG C 1 122 ? -31.337 50.616 -39.532 1.00 73.76 121 ARG C CA 1
ATOM 6473 C C . ARG C 1 122 ? -32.463 51.386 -38.857 1.00 76.01 121 ARG C C 1
ATOM 6474 O O . ARG C 1 122 ? -33.392 51.841 -39.534 1.00 82.59 121 ARG C O 1
ATOM 6482 N N . LEU C 1 123 ? -32.377 51.596 -37.538 1.00 71.82 122 LEU C N 1
ATOM 6483 C CA . LEU C 1 123 ? -33.457 52.293 -36.843 1.00 71.34 122 LEU C CA 1
ATOM 6484 C C . LEU C 1 123 ? -33.559 53.749 -37.266 1.00 71.90 122 LEU C C 1
ATOM 6485 O O . LEU C 1 123 ? -34.665 54.297 -37.314 1.00 74.20 122 LEU C O 1
ATOM 6490 N N . ARG C 1 124 ? -32.434 54.384 -37.597 1.00 74.58 123 ARG C N 1
ATOM 6491 C CA . ARG C 1 124 ? -32.469 55.804 -37.925 1.00 74.73 123 ARG C CA 1
ATOM 6492 C C . ARG C 1 124 ? -33.393 56.061 -39.095 1.00 71.71 123 ARG C C 1
ATOM 6493 O O . ARG C 1 124 ? -34.000 57.131 -39.179 1.00 75.36 123 ARG C O 1
ATOM 6501 N N . GLN C 1 125 ? -33.546 55.070 -39.973 1.00 77.01 124 GLN C N 1
ATOM 6502 C CA . GLN C 1 125 ? -34.442 55.122 -41.122 1.00 77.78 124 GLN C CA 1
ATOM 6503 C C . GLN C 1 125 ? -35.914 55.004 -40.747 1.00 74.06 124 GLN C C 1
ATOM 6504 O O . GLN C 1 125 ? -36.770 55.201 -41.615 1.00 69.26 124 GLN C O 1
ATOM 6510 N N . SER C 1 126 ? -36.231 54.674 -39.500 1.00 73.22 125 SER C N 1
ATOM 6511 C CA . SER C 1 126 ? -37.619 54.464 -39.134 1.00 66.79 125 SER C CA 1
ATOM 6512 C C . SER C 1 126 ? -38.404 55.759 -39.288 1.00 66.10 125 SER C C 1
ATOM 6513 O O . SER C 1 126 ? -38.023 56.780 -38.706 1.00 72.54 125 SER C O 1
ATOM 6516 N N . PRO C 1 127 ? -39.517 55.756 -40.018 1.00 59.03 126 PRO C N 1
ATOM 6517 C CA . PRO C 1 127 ? -40.385 56.941 -40.060 1.00 64.16 126 PRO C CA 1
ATOM 6518 C C . PRO C 1 127 ? -41.212 57.109 -38.803 1.00 63.66 126 PRO C C 1
ATOM 6519 O O . PRO C 1 127 ? -42.042 58.023 -38.735 1.00 68.04 126 PRO C O 1
ATOM 6523 N N . ARG C 1 128 ? -41.049 56.216 -37.848 1.00 61.51 127 ARG C N 1
ATOM 6524 C CA . ARG C 1 128 ? -41.747 56.201 -36.583 1.00 59.98 127 ARG C CA 1
ATOM 6525 C C . ARG C 1 128 ? -40.767 56.466 -35.448 1.00 58.89 127 ARG C C 1
ATOM 6526 O O . ARG C 1 128 ? -39.546 56.403 -35.634 1.00 54.50 127 ARG C O 1
ATOM 6534 N N . PRO C 1 129 ? -41.265 56.787 -34.255 1.00 57.17 128 PRO C N 1
ATOM 6535 C CA . PRO C 1 129 ? -40.353 57.135 -33.160 1.00 55.12 128 PRO C CA 1
ATOM 6536 C C . PRO C 1 129 ? -39.363 56.026 -32.842 1.00 51.28 128 PRO C C 1
ATOM 6537 O O . PRO C 1 129 ? -39.692 54.836 -32.849 1.00 54.82 128 PRO C O 1
ATOM 6541 N N . VAL C 1 130 ? -38.128 56.441 -32.592 1.00 50.91 129 VAL C N 1
ATOM 6542 C CA . VAL C 1 130 ? -37.062 55.584 -32.108 1.00 52.02 129 VAL C CA 1
ATOM 6543 C C . VAL C 1 130 ? -36.454 56.320 -30.923 1.00 50.46 129 VAL C C 1
ATOM 6544 O O . VAL C 1 130 ? -35.826 57.368 -31.099 1.00 57.50 129 VAL C O 1
ATOM 6548 N N . TYR C 1 131 ? -36.640 55.784 -29.725 1.00 43.65 130 TYR C N 1
ATOM 6549 C CA . TYR C 1 131 ? -36.100 56.377 -28.515 1.00 46.01 130 TYR C CA 1
ATOM 6550 C C . TYR C 1 131 ? -34.854 55.598 -28.117 1.00 48.62 130 TYR C C 1
ATOM 6551 O O . TYR C 1 131 ? -34.887 54.369 -28.025 1.00 50.44 130 TYR C O 1
ATOM 6560 N N . LEU C 1 132 ? -33.748 56.310 -27.937 1.00 53.23 131 LEU C N 1
ATOM 6561 C CA . LEU C 1 132 ? -32.475 55.715 -27.543 1.00 51.41 131 LEU C CA 1
ATOM 6562 C C . LEU C 1 132 ? -32.401 55.714 -26.022 1.00 52.14 131 LEU C C 1
ATOM 6563 O O . LEU C 1 132 ? -32.369 56.779 -25.400 1.00 55.67 131 LEU C O 1
ATOM 6568 N N . ALA C 1 133 ? -32.388 54.527 -25.423 1.00 50.69 132 ALA C N 1
ATOM 6569 C CA . ALA C 1 133 ? -32.339 54.371 -23.974 1.00 51.73 132 ALA C CA 1
ATOM 6570 C C . ALA C 1 133 ? -30.968 53.854 -23.556 1.00 51.78 132 ALA C C 1
ATOM 6571 O O . ALA C 1 133 ? -30.592 52.734 -23.911 1.00 53.84 132 ALA C O 1
ATOM 6573 N N . VAL C 1 134 ? -30.243 54.658 -22.782 1.00 55.38 133 VAL C N 1
ATOM 6574 C CA . VAL C 1 134 ? -28.920 54.297 -22.284 1.00 56.87 133 VAL C CA 1
ATOM 6575 C C . VAL C 1 134 ? -29.120 53.674 -20.911 1.00 66.14 133 VAL C C 1
ATOM 6576 O O . VAL C 1 134 ? -29.303 54.370 -19.911 1.00 66.88 133 VAL C O 1
ATOM 6580 N N . ASN C 1 135 ? -29.045 52.353 -20.861 1.00 72.49 134 ASN C N 1
ATOM 6581 C CA . ASN C 1 135 ? -29.563 51.626 -19.720 1.00 76.08 134 ASN C CA 1
ATOM 6582 C C . ASN C 1 135 ? -28.515 51.477 -18.631 1.00 76.51 134 ASN C C 1
ATOM 6583 O O . ASN C 1 135 ? -27.323 51.755 -18.816 1.00 75.06 134 ASN C O 1
ATOM 6588 N N . LYS C 1 136 ? -29.003 51.033 -17.469 1.00 82.36 135 LYS C N 1
ATOM 6589 C CA . LYS C 1 136 ? -28.193 50.697 -16.301 1.00 86.78 135 LYS C CA 1
ATOM 6590 C C . LYS C 1 136 ? -27.410 51.918 -15.819 1.00 89.05 135 LYS C C 1
ATOM 6591 O O . LYS C 1 136 ? -26.310 51.795 -15.258 1.00 91.23 135 LYS C O 1
ATOM 6597 N N . GLY C 1 137 ? -27.986 53.100 -16.022 1.00 87.49 136 GLY C N 1
ATOM 6598 C CA . GLY C 1 137 ? -27.383 54.327 -15.565 1.00 93.28 136 GLY C CA 1
ATOM 6599 C C . GLY C 1 137 ? -28.070 54.809 -14.307 1.00 106.03 136 GLY C C 1
ATOM 6600 O O . GLY C 1 137 ? -28.678 55.884 -14.274 1.00 106.93 136 GLY C O 1
ATOM 6601 N N . GLU C 1 138 ? -27.876 54.049 -13.240 1.00 115.66 137 GLU C N 1
ATOM 6602 C CA . GLU C 1 138 ? -28.458 54.347 -11.942 1.00 111.28 137 GLU C CA 1
ATOM 6603 C C . GLU C 1 138 ? -27.341 54.816 -11.030 1.00 115.25 137 GLU C C 1
ATOM 6604 O O . GLU C 1 138 ? -26.232 54.274 -11.064 1.00 113.56 137 GLU C O 1
ATOM 6610 N N . GLY C 1 139 ? -27.626 55.851 -10.252 1.00 128.00 138 GLY C N 1
ATOM 6611 C CA . GLY C 1 139 ? -26.584 56.473 -9.465 1.00 134.62 138 GLY C CA 1
ATOM 6612 C C . GLY C 1 139 ? -25.462 57.072 -10.288 1.00 139.82 138 GLY C C 1
ATOM 6613 O O . GLY C 1 139 ? -24.363 57.268 -9.762 1.00 138.86 138 GLY C O 1
ATOM 6614 N N . GLY C 1 140 ? -25.709 57.373 -11.566 1.00 125.89 139 GLY C N 1
ATOM 6615 C CA . GLY C 1 140 ? -24.683 57.871 -12.449 1.00 125.07 139 GLY C CA 1
ATOM 6616 C C . GLY C 1 140 ? -24.772 59.365 -12.755 1.00 121.99 139 GLY C C 1
ATOM 6617 O O . GLY C 1 140 ? -25.589 60.121 -12.227 1.00 115.41 139 GLY C O 1
ATOM 6618 N N . ASP C 1 141 ? -23.860 59.784 -13.626 1.00 127.34 140 ASP C N 1
ATOM 6619 C CA . ASP C 1 141 ? -23.920 61.089 -14.273 1.00 127.37 140 ASP C CA 1
ATOM 6620 C C . ASP C 1 141 ? -24.658 60.894 -15.596 1.00 126.18 140 ASP C C 1
ATOM 6621 O O . ASP C 1 141 ? -24.136 60.254 -16.514 1.00 126.23 140 ASP C O 1
ATOM 6626 N N . ARG C 1 142 ? -25.891 61.409 -15.686 1.00 117.20 141 ARG C N 1
ATOM 6627 C CA . ARG C 1 142 ? -26.714 61.163 -16.870 1.00 109.36 141 ARG C CA 1
ATOM 6628 C C . ARG C 1 142 ? -26.176 61.862 -18.119 1.00 112.60 141 ARG C C 1
ATOM 6629 O O . ARG C 1 142 ? -26.512 61.449 -19.235 1.00 104.81 141 ARG C O 1
ATOM 6631 N N . ALA C 1 143 ? -25.346 62.899 -17.966 1.00 117.64 142 ALA C N 1
ATOM 6632 C CA . ALA C 1 143 ? -24.808 63.585 -19.138 1.00 116.26 142 ALA C CA 1
ATOM 6633 C C . ALA C 1 143 ? -23.591 62.858 -19.697 1.00 114.59 142 ALA C C 1
ATOM 6634 O O . ALA C 1 143 ? -23.517 62.598 -20.904 1.00 111.62 142 ALA C O 1
ATOM 6636 N N . VAL C 1 144 ? -22.632 62.516 -18.830 1.00 119.03 143 VAL C N 1
ATOM 6637 C CA . VAL C 1 144 ? -21.420 61.836 -19.281 1.00 117.54 143 VAL C CA 1
ATOM 6638 C C . VAL C 1 144 ? -21.757 60.448 -19.810 1.00 107.94 143 VAL C C 1
ATOM 6639 O O . VAL C 1 144 ? -21.136 59.973 -20.769 1.00 108.50 143 VAL C O 1
ATOM 6641 N N . LEU C 1 145 ? -22.750 59.783 -19.213 1.00 106.88 144 LEU C N 1
ATOM 6642 C CA . LEU C 1 145 ? -23.110 58.434 -19.628 1.00 102.37 144 LEU C CA 1
ATOM 6643 C C . LEU C 1 145 ? -23.837 58.406 -20.969 1.00 104.96 144 LEU C C 1
ATOM 6644 O O . LEU C 1 145 ? -23.995 57.331 -21.556 1.00 99.39 144 LEU C O 1
ATOM 6649 N N . ALA C 1 146 ? -24.278 59.556 -21.466 1.00 116.23 145 ALA C N 1
ATOM 6650 C CA . ALA C 1 146 ? -24.853 59.694 -22.796 1.00 107.19 145 ALA C CA 1
ATOM 6651 C C . ALA C 1 146 ? -23.940 60.492 -23.726 1.00 110.89 145 ALA C C 1
ATOM 6652 O O . ALA C 1 146 ? -24.412 61.129 -24.670 1.00 108.68 145 ALA C O 1
ATOM 6654 N N . ALA C 1 147 ? -22.633 60.499 -23.456 1.00 109.93 146 ALA C N 1
ATOM 6655 C CA . ALA C 1 147 ? -21.733 61.331 -24.251 1.00 109.05 146 ALA C CA 1
ATOM 6656 C C . ALA C 1 147 ? -21.420 60.697 -25.602 1.00 108.08 146 ALA C C 1
ATOM 6657 O O . ALA C 1 147 ? -21.602 61.327 -26.656 1.00 96.06 146 ALA C O 1
ATOM 6659 N N . GLU C 1 148 ? -20.989 59.432 -25.576 1.00 116.36 147 GLU C N 1
ATOM 6660 C CA . GLU C 1 148 ? -20.669 58.696 -26.796 1.00 111.48 147 GLU C CA 1
ATOM 6661 C C . GLU C 1 148 ? -21.867 58.612 -27.735 1.00 107.28 147 GLU C C 1
ATOM 6662 O O . GLU C 1 148 ? -21.702 58.663 -28.961 1.00 107.96 147 GLU C O 1
ATOM 6664 N N . PHE C 1 149 ? -23.079 58.541 -27.177 1.00 96.93 148 PHE C N 1
ATOM 6665 C CA . PHE C 1 149 ? -24.244 58.064 -27.901 1.00 84.90 148 PHE C CA 1
ATOM 6666 C C . PHE C 1 149 ? -24.911 59.123 -28.765 1.00 81.77 148 PHE C C 1
ATOM 6667 O O . PHE C 1 149 ? -25.785 58.783 -29.574 1.00 72.62 148 PHE C O 1
ATOM 6675 N N . TYR C 1 150 ? -24.493 60.380 -28.671 1.00 83.28 149 TYR C N 1
ATOM 6676 C CA . TYR C 1 150 ? -24.970 61.342 -29.649 1.00 79.05 149 TYR C CA 1
ATOM 6677 C C . TYR C 1 150 ? -24.485 60.999 -31.053 1.00 76.73 149 TYR C C 1
ATOM 6678 O O . TYR C 1 150 ? -25.136 61.383 -32.030 1.00 74.76 149 TYR C O 1
ATOM 6687 N N . GLU C 1 151 ? -23.382 60.247 -31.169 1.00 78.17 150 GLU C N 1
ATOM 6688 C CA . GLU C 1 151 ? -22.862 59.845 -32.471 1.00 71.29 150 GLU C CA 1
ATOM 6689 C C . GLU C 1 151 ? -23.823 58.925 -33.205 1.00 71.23 150 GLU C C 1
ATOM 6690 O O . GLU C 1 151 ? -23.747 58.811 -34.433 1.00 74.40 150 GLU C O 1
ATOM 6692 N N . LEU C 1 152 ? -24.749 58.298 -32.482 1.00 68.29 151 LEU C N 1
ATOM 6693 C CA . LEU C 1 152 ? -25.713 57.409 -33.107 1.00 65.94 151 LEU C CA 1
ATOM 6694 C C . LEU C 1 152 ? -26.732 58.172 -33.933 1.00 67.61 151 LEU C C 1
ATOM 6695 O O . LEU C 1 152 ? -27.420 57.572 -34.766 1.00 68.08 151 LEU C O 1
ATOM 6700 N N . ALA C 1 153 ? -26.835 59.478 -33.719 1.00 66.43 152 ALA C N 1
ATOM 6701 C CA . ALA C 1 153 ? -27.755 60.327 -34.462 1.00 68.49 152 ALA C CA 1
ATOM 6702 C C . ALA C 1 153 ? -29.177 59.784 -34.397 1.00 65.98 152 ALA C C 1
ATOM 6703 O O . ALA C 1 153 ? -29.919 59.802 -35.380 1.00 66.24 152 ALA C O 1
ATOM 6705 N N . LEU C 1 154 ? -29.550 59.279 -33.223 1.00 66.46 153 LEU C N 1
ATOM 6706 C CA . LEU C 1 154 ? -30.919 58.862 -32.945 1.00 63.72 153 LEU C CA 1
ATOM 6707 C C . LEU C 1 154 ? -31.585 59.805 -31.961 1.00 69.71 153 LEU C C 1
ATOM 6708 O O . LEU C 1 154 ? -32.604 59.450 -31.351 1.00 68.16 153 LEU C O 1
ATOM 6713 N N . GLY C 1 155 ? -30.992 60.976 -31.756 1.00 65.76 154 GLY C N 1
ATOM 6714 C CA . GLY C 1 155 ? -31.533 61.938 -30.834 1.00 65.78 154 GLY C CA 1
ATOM 6715 C C . GLY C 1 155 ? -30.977 61.807 -29.428 1.00 69.55 154 GLY C C 1
ATOM 6716 O O . GLY C 1 155 ? -29.945 61.177 -29.159 1.00 65.68 154 GLY C O 1
ATOM 6717 N N . GLU C 1 156 ? -31.722 62.417 -28.509 1.00 66.72 155 GLU C N 1
ATOM 6718 C CA . GLU C 1 156 ? -31.358 62.523 -27.109 1.00 64.29 155 GLU C CA 1
ATOM 6719 C C . GLU C 1 156 ? -31.256 61.140 -26.496 1.00 64.68 155 GLU C C 1
ATOM 6720 O O . GLU C 1 156 ? -32.219 60.360 -26.572 1.00 65.14 155 GLU C O 1
ATOM 6726 N N . PRO C 1 157 ? -30.124 60.783 -25.905 1.00 71.07 156 PRO C N 1
ATOM 6727 C CA . PRO C 1 157 ? -30.072 59.532 -25.156 1.00 62.39 156 PRO C CA 1
ATOM 6728 C C . PRO C 1 157 ? -30.814 59.725 -23.852 1.00 61.91 156 PRO C C 1
ATOM 6729 O O . PRO C 1 157 ? -30.685 60.757 -23.191 1.00 67.59 156 PRO C O 1
ATOM 6733 N N . HIS C 1 158 ? -31.612 58.738 -23.499 1.00 55.90 157 HIS C N 1
ATOM 6734 C CA . HIS C 1 158 ? -32.356 58.742 -22.251 1.00 58.38 157 HIS C CA 1
ATOM 6735 C C . HIS C 1 158 ? -31.637 57.828 -21.272 1.00 60.60 157 HIS C C 1
ATOM 6736 O O . HIS C 1 158 ? -31.708 56.601 -21.400 1.00 54.54 157 HIS C O 1
ATOM 6743 N N . VAL C 1 159 ? -30.958 58.418 -20.289 1.00 60.69 158 VAL C N 1
ATOM 6744 C CA . VAL C 1 159 ? -30.327 57.606 -19.258 1.00 63.93 158 VAL C CA 1
ATOM 6745 C C . VAL C 1 159 ? -31.417 57.056 -18.355 1.00 64.94 158 VAL C C 1
ATOM 6746 O O . VAL C 1 159 ? -32.245 57.810 -17.831 1.00 67.44 158 VAL C O 1
ATOM 6750 N N . ILE C 1 160 ? -31.465 55.732 -18.228 1.00 62.97 159 ILE C N 1
ATOM 6751 C CA . ILE C 1 160 ? -32.434 55.047 -17.387 1.00 67.05 159 ILE C CA 1
ATOM 6752 C C . ILE C 1 160 ? -31.737 53.920 -16.638 1.00 76.13 159 ILE C C 1
ATOM 6753 O O . ILE C 1 160 ? -30.525 53.721 -16.746 1.00 79.02 159 ILE C O 1
ATOM 6758 N N . SER C 1 161 ? -32.532 53.200 -15.845 1.00 79.89 160 SER C N 1
ATOM 6759 C CA . SER C 1 161 ? -32.122 51.963 -15.166 1.00 80.30 160 SER C CA 1
ATOM 6760 C C . SER C 1 161 ? -33.346 51.058 -15.159 1.00 74.70 160 SER C C 1
ATOM 6761 O O . SER C 1 161 ? -34.264 51.280 -14.365 1.00 75.68 160 SER C O 1
ATOM 6764 N N . GLY C 1 162 ? -33.382 50.088 -16.077 1.00 78.22 161 GLY C N 1
ATOM 6765 C CA . GLY C 1 162 ? -34.537 49.209 -16.159 1.00 68.35 161 GLY C CA 1
ATOM 6766 C C . GLY C 1 162 ? -34.766 48.426 -14.883 1.00 70.13 161 GLY C C 1
ATOM 6767 O O . GLY C 1 162 ? -35.901 48.304 -14.417 1.00 69.23 161 GLY C O 1
ATOM 6768 N N . ALA C 1 163 ? -33.682 47.961 -14.256 1.00 75.26 162 ALA C N 1
ATOM 6769 C CA . ALA C 1 163 ? -33.793 47.190 -13.021 1.00 71.40 162 ALA C CA 1
ATOM 6770 C C . ALA C 1 163 ? -34.434 48.013 -11.909 1.00 79.95 162 ALA C C 1
ATOM 6771 O O . ALA C 1 163 ? -35.460 47.621 -11.340 1.00 81.12 162 ALA C O 1
ATOM 6773 N N . HIS C 1 164 ? -33.872 49.187 -11.615 1.00 84.67 163 HIS C N 1
ATOM 6774 C CA . HIS C 1 164 ? -34.328 49.958 -10.462 1.00 86.86 163 HIS C CA 1
ATOM 6775 C C . HIS C 1 164 ? -35.400 50.989 -10.796 1.00 85.19 163 HIS C C 1
ATOM 6776 O O . HIS C 1 164 ? -36.085 51.462 -9.883 1.00 86.95 163 HIS C O 1
ATOM 6783 N N . GLY C 1 165 ? -35.559 51.367 -12.061 1.00 81.45 164 GLY C N 1
ATOM 6784 C CA . GLY C 1 165 ? -36.663 52.214 -12.464 1.00 77.50 164 GLY C CA 1
ATOM 6785 C C . GLY C 1 165 ? -36.356 53.684 -12.688 1.00 77.96 164 GLY C C 1
ATOM 6786 O O . GLY C 1 165 ? -37.245 54.407 -13.161 1.00 72.71 164 GLY C O 1
ATOM 6787 N N . ASP C 1 166 ? -35.141 54.147 -12.361 1.00 82.32 165 ASP C N 1
ATOM 6788 C CA . ASP C 1 166 ? -34.744 55.539 -12.566 1.00 77.96 165 ASP C CA 1
ATOM 6789 C C . ASP C 1 166 ? -35.070 55.999 -13.981 1.00 76.88 165 ASP C C 1
ATOM 6790 O O . ASP C 1 166 ? -34.510 55.479 -14.950 1.00 77.35 165 ASP C O 1
ATOM 6795 N N . GLY C 1 167 ? -35.981 56.960 -14.114 1.00 80.34 166 GLY C N 1
ATOM 6796 C CA . GLY C 1 167 ? -36.271 57.549 -15.404 1.00 77.04 166 GLY C CA 1
ATOM 6797 C C . GLY C 1 167 ? -37.130 56.719 -16.329 1.00 76.19 166 GLY C C 1
ATOM 6798 O O . GLY C 1 167 ? -37.469 57.202 -17.413 1.00 78.95 166 GLY C O 1
ATOM 6799 N N . VAL C 1 168 ? -37.476 55.482 -15.961 1.00 81.05 167 VAL C N 1
ATOM 6800 C CA . VAL C 1 168 ? -38.298 54.661 -16.842 1.00 66.41 167 VAL C CA 1
ATOM 6801 C C . VAL C 1 168 ? -39.697 55.242 -16.953 1.00 75.07 167 VAL C C 1
ATOM 6802 O O . VAL C 1 168 ? -40.233 55.400 -18.055 1.00 79.40 167 VAL C O 1
ATOM 6806 N N . TYR C 1 169 ? -40.314 55.564 -15.816 1.00 77.52 168 TYR C N 1
ATOM 6807 C CA . TYR C 1 169 ? -41.653 56.140 -15.862 1.00 77.79 168 TYR C CA 1
ATOM 6808 C C . TYR C 1 169 ? -41.658 57.400 -16.721 1.00 81.78 168 TYR C C 1
ATOM 6809 O O . TYR C 1 169 ? -42.535 57.577 -17.575 1.00 79.16 168 TYR C O 1
ATOM 6818 N N . TYR C 1 170 ? -40.642 58.252 -16.560 1.00 93.11 169 TYR C N 1
ATOM 6819 C CA . TYR C 1 170 ? -40.582 59.480 -17.342 1.00 94.01 169 TYR C CA 1
ATOM 6820 C C . TYR C 1 170 ? -40.286 59.211 -18.819 1.00 93.92 169 TYR C C 1
ATOM 6821 O O . TYR C 1 170 ? -40.764 59.956 -19.682 1.00 95.22 169 TYR C O 1
ATOM 6830 N N . LEU C 1 171 ? -39.497 58.179 -19.137 1.00 85.00 170 LEU C N 1
ATOM 6831 C CA . LEU C 1 171 ? -39.296 57.814 -20.539 1.00 74.91 170 LEU C CA 1
ATOM 6832 C C . LEU C 1 171 ? -40.608 57.395 -21.183 1.00 72.96 170 LEU C C 1
ATOM 6833 O O . LEU C 1 171 ? -40.961 57.869 -22.267 1.00 75.35 170 LEU C O 1
ATOM 6838 N N . ILE C 1 172 ? -41.347 56.501 -20.523 1.00 71.20 171 ILE C N 1
ATOM 6839 C CA . ILE C 1 172 ? -42.596 56.003 -21.093 1.00 69.22 171 ILE C CA 1
ATOM 6840 C C . ILE C 1 172 ? -43.564 57.152 -21.322 1.00 75.99 171 ILE C C 1
ATOM 6841 O O . ILE C 1 172 ? -44.236 57.222 -22.361 1.00 76.49 171 ILE C O 1
ATOM 6846 N N . GLU C 1 173 ? -43.640 58.082 -20.361 1.00 74.09 172 GLU C N 1
ATOM 6847 C CA . GLU C 1 173 ? -44.589 59.182 -20.482 1.00 74.80 172 GLU C CA 1
ATOM 6848 C C . GLU C 1 173 ? -44.305 60.038 -21.705 1.00 74.74 172 GLU C C 1
ATOM 6849 O O . GLU C 1 173 ? -45.244 60.529 -22.341 1.00 82.04 172 GLU C O 1
ATOM 6855 N N . GLU C 1 174 ? -43.033 60.202 -22.074 1.00 72.68 173 GLU C N 1
ATOM 6856 C CA . GLU C 1 174 ? -42.726 60.947 -23.290 1.00 74.33 173 GLU C CA 1
ATOM 6857 C C . GLU C 1 174 ? -43.078 60.163 -24.544 1.00 74.92 173 GLU C C 1
ATOM 6858 O O . GLU C 1 174 ? -43.475 60.761 -25.551 1.00 81.04 173 GLU C O 1
ATOM 6864 N N . ILE C 1 175 ? -42.943 58.836 -24.510 1.00 71.91 174 ILE C N 1
ATOM 6865 C CA . ILE C 1 175 ? -43.351 58.037 -25.662 1.00 73.93 174 ILE C CA 1
ATOM 6866 C C . ILE C 1 175 ? -44.844 58.193 -25.888 1.00 77.64 174 ILE C C 1
ATOM 6867 O O . ILE C 1 175 ? -45.298 58.415 -27.018 1.00 79.16 174 ILE C O 1
ATOM 6872 N N . LEU C 1 176 ? -45.619 58.165 -24.804 1.00 74.29 175 LEU C N 1
ATOM 6873 C CA . LEU C 1 176 ? -47.066 58.209 -24.899 1.00 76.44 175 LEU C CA 1
ATOM 6874 C C . LEU C 1 176 ? -47.614 59.616 -25.154 1.00 83.34 175 LEU C C 1
ATOM 6875 O O . LEU C 1 176 ? -48.784 59.746 -25.517 1.00 88.36 175 LEU C O 1
ATOM 6880 N N . GLU C 1 177 ? -46.807 60.670 -25.012 1.00 83.20 176 GLU C N 1
ATOM 6881 C CA . GLU C 1 177 ? -47.297 62.020 -25.298 1.00 90.18 176 GLU C CA 1
ATOM 6882 C C . GLU C 1 177 ? -47.605 62.232 -26.779 1.00 97.81 176 GLU C C 1
ATOM 6883 O O . GLU C 1 177 ? -48.200 63.260 -27.129 1.00 99.37 176 GLU C O 1
ATOM 6885 N N . ASN C 1 178 ? -47.230 61.290 -27.648 1.00 106.38 177 ASN C N 1
ATOM 6886 C CA . ASN C 1 178 ? -47.593 61.390 -29.056 1.00 107.57 177 ASN C CA 1
ATOM 6887 C C . ASN C 1 178 ? -49.057 61.009 -29.260 1.00 109.06 177 ASN C C 1
ATOM 6888 O O . ASN C 1 178 ? -49.845 61.800 -29.789 1.00 113.52 177 ASN C O 1
ATOM 6893 N N . PHE C 1 179 ? -49.434 59.798 -28.826 1.00 96.62 178 PHE C N 1
ATOM 6894 C CA . PHE C 1 179 ? -50.744 59.188 -29.067 1.00 102.89 178 PHE C CA 1
ATOM 6895 C C . PHE C 1 179 ? -51.766 59.689 -28.051 1.00 109.01 178 PHE C C 1
ATOM 6896 O O . PHE C 1 179 ? -51.555 59.530 -26.844 1.00 106.71 178 PHE C O 1
ATOM 6904 N N . PRO C 1 180 ? -52.881 60.266 -28.488 1.00 122.57 179 PRO C N 1
ATOM 6905 C CA . PRO C 1 180 ? -53.895 60.730 -27.533 1.00 120.20 179 PRO C CA 1
ATOM 6906 C C . PRO C 1 180 ? -54.786 59.588 -27.075 1.00 115.44 179 PRO C C 1
ATOM 6907 O O . PRO C 1 180 ? -55.006 58.614 -27.796 1.00 111.94 179 PRO C O 1
ATOM 6911 N N . GLU C 1 181 ? -55.281 59.710 -25.847 1.00 108.30 180 GLU C N 1
ATOM 6912 C CA . GLU C 1 181 ? -56.098 58.649 -25.256 1.00 97.10 180 GLU C CA 1
ATOM 6913 C C . GLU C 1 181 ? -57.571 58.824 -25.615 1.00 97.69 180 GLU C C 1
ATOM 6914 O O . GLU C 1 181 ? -58.300 57.846 -25.790 1.00 91.29 180 GLU C O 1
ATOM 6916 N N . ALA C 1 187 ? -67.584 51.522 -24.481 1.00 77.67 186 ALA C N 1
ATOM 6917 C CA . ALA C 1 187 ? -68.962 51.018 -24.552 1.00 77.91 186 ALA C CA 1
ATOM 6918 C C . ALA C 1 187 ? -68.992 49.629 -25.194 1.00 76.34 186 ALA C C 1
ATOM 6919 O O . ALA C 1 187 ? -68.364 49.399 -26.234 1.00 73.15 186 ALA C O 1
ATOM 6921 N N . ASP C 1 188 ? -69.731 48.712 -24.571 1.00 69.73 187 ASP C N 1
ATOM 6922 C CA . ASP C 1 188 ? -69.781 47.322 -25.009 1.00 63.61 187 ASP C CA 1
ATOM 6923 C C . ASP C 1 188 ? -70.831 47.136 -26.095 1.00 60.46 187 ASP C C 1
ATOM 6924 O O . ASP C 1 188 ? -71.961 47.623 -25.966 1.00 57.27 187 ASP C O 1
ATOM 6929 N N . ALA C 1 189 ? -70.445 46.445 -27.169 1.00 55.14 188 ALA C N 1
ATOM 6930 C CA . ALA C 1 189 ? -71.396 46.107 -28.218 1.00 47.49 188 ALA C CA 1
ATOM 6931 C C . ALA C 1 189 ? -72.433 45.133 -27.689 1.00 45.59 188 ALA C C 1
ATOM 6932 O O . ALA C 1 189 ? -72.149 44.289 -26.835 1.00 44.94 188 ALA C O 1
ATOM 6934 N N . LYS C 1 190 ? -73.647 45.247 -28.212 1.00 47.93 189 LYS C N 1
ATOM 6935 C CA . LYS C 1 190 ? -74.742 44.447 -27.687 1.00 40.03 189 LYS C CA 1
ATOM 6936 C C . LYS C 1 190 ? -74.689 42.992 -28.160 1.00 36.67 189 LYS C C 1
ATOM 6937 O O . LYS C 1 190 ? -75.555 42.206 -27.771 1.00 35.44 189 LYS C O 1
ATOM 6939 N N . HIS C 1 191 ? -73.683 42.594 -28.960 1.00 35.96 190 HIS C N 1
ATOM 6940 C CA . HIS C 1 191 ? -73.624 41.236 -29.499 1.00 34.56 190 HIS C CA 1
ATOM 6941 C C . HIS C 1 191 ? -72.162 40.772 -29.541 1.00 34.34 190 HIS C C 1
ATOM 6942 O O . HIS C 1 191 ? -71.261 41.596 -29.332 1.00 33.82 190 HIS C O 1
ATOM 6949 N N . PRO C 1 192 ? -71.871 39.473 -29.714 1.00 33.56 191 PRO C N 1
ATOM 6950 C CA . PRO C 1 192 ? -70.466 39.026 -29.688 1.00 31.66 191 PRO C CA 1
ATOM 6951 C C . PRO C 1 192 ? -69.687 39.594 -30.859 1.00 32.88 191 PRO C C 1
ATOM 6952 O O . PRO C 1 192 ? -70.159 39.574 -31.994 1.00 39.58 191 PRO C O 1
ATOM 6956 N N . VAL C 1 193 ? -68.523 40.159 -30.563 1.00 31.02 192 VAL C N 1
ATOM 6957 C CA . VAL C 1 193 ? -67.582 40.645 -31.567 1.00 34.75 192 VAL C CA 1
ATOM 6958 C C . VAL C 1 193 ? -66.295 39.854 -31.357 1.00 36.60 192 VAL C C 1
ATOM 6959 O O . VAL C 1 193 ? -65.614 40.032 -30.333 1.00 34.00 192 VAL C O 1
ATOM 6963 N N . PHE C 1 194 ? -65.997 38.928 -32.273 1.00 34.49 193 PHE C N 1
ATOM 6964 C CA . PHE C 1 194 ? -64.930 37.975 -32.022 1.00 32.47 193 PHE C CA 1
ATOM 6965 C C . PHE C 1 194 ? -63.796 38.020 -33.043 1.00 36.85 193 PHE C C 1
ATOM 6966 O O . PHE C 1 194 ? -63.968 38.389 -34.216 1.00 36.69 193 PHE C O 1
ATOM 6974 N N . ALA C 1 195 ? -62.621 37.637 -32.552 1.00 29.33 194 ALA C N 1
ATOM 6975 C CA . ALA C 1 195 ? -61.411 37.546 -33.341 1.00 30.15 194 ALA C CA 1
ATOM 6976 C C . ALA C 1 195 ? -61.007 36.086 -33.389 1.00 30.88 194 ALA C C 1
ATOM 6977 O O . ALA C 1 195 ? -61.071 35.391 -32.372 1.00 35.64 194 ALA C O 1
ATOM 6979 N N . VAL C 1 196 ? -60.656 35.609 -34.570 1.00 29.88 195 VAL C N 1
ATOM 6980 C CA . VAL C 1 196 ? -60.085 34.281 -34.730 1.00 31.17 195 VAL C CA 1
ATOM 6981 C C . VAL C 1 196 ? -58.572 34.445 -34.601 1.00 30.07 195 VAL C C 1
ATOM 6982 O O . VAL C 1 196 ? -57.958 35.200 -35.356 1.00 36.56 195 VAL C O 1
ATOM 6986 N N . ILE C 1 197 ? -57.963 33.789 -33.627 1.00 32.47 196 ILE C N 1
ATOM 6987 C CA . ILE C 1 197 ? -56.535 33.975 -33.392 1.00 26.72 196 ILE C CA 1
ATOM 6988 C C . ILE C 1 197 ? -55.859 32.619 -33.264 1.00 33.55 196 ILE C C 1
ATOM 6989 O O . ILE C 1 197 ? -56.508 31.595 -33.024 1.00 39.90 196 ILE C O 1
ATOM 6994 N N . GLY C 1 198 ? -54.534 32.626 -33.418 1.00 37.36 197 GLY C N 1
ATOM 6995 C CA . GLY C 1 198 ? -53.739 31.424 -33.311 1.00 31.33 197 GLY C CA 1
ATOM 6996 C C . GLY C 1 198 ? -52.543 31.386 -34.252 1.00 41.33 197 GLY C C 1
ATOM 6997 O O . GLY C 1 198 ? -52.408 32.232 -35.150 1.00 37.00 197 GLY C O 1
ATOM 6998 N N . ARG C 1 199 ? -51.688 30.388 -34.060 1.00 42.15 198 ARG C N 1
ATOM 6999 C CA . ARG C 1 199 ? -50.477 30.155 -34.842 1.00 44.26 198 ARG C CA 1
ATOM 7000 C C . ARG C 1 199 ? -50.755 30.118 -36.341 1.00 43.13 198 ARG C C 1
ATOM 7001 O O . ARG C 1 199 ? -51.881 29.821 -36.755 1.00 39.06 198 ARG C O 1
ATOM 7009 N N . PRO C 1 200 ? -49.753 30.372 -37.181 1.00 44.58 199 PRO C N 1
ATOM 7010 C CA . PRO C 1 200 ? -49.921 30.133 -38.617 1.00 41.39 199 PRO C CA 1
ATOM 7011 C C . PRO C 1 200 ? -50.202 28.664 -38.881 1.00 45.28 199 PRO C C 1
ATOM 7012 O O . PRO C 1 200 ? -49.613 27.784 -38.255 1.00 48.03 199 PRO C O 1
ATOM 7016 N N . ASN C 1 201 ? -51.091 28.410 -39.840 1.00 43.39 200 ASN C N 1
ATOM 7017 C CA . ASN C 1 201 ? -51.456 27.102 -40.412 1.00 44.54 200 ASN C CA 1
ATOM 7018 C C . ASN C 1 201 ? -52.403 26.278 -39.556 1.00 42.61 200 ASN C C 1
ATOM 7019 O O . ASN C 1 201 ? -52.601 25.087 -39.850 1.00 45.33 200 ASN C O 1
ATOM 7024 N N . VAL C 1 202 ? -53.052 26.871 -38.557 1.00 44.76 201 VAL C N 1
ATOM 7025 C CA . VAL C 1 202 ? -53.990 26.100 -37.756 1.00 41.91 201 VAL C CA 1
ATOM 7026 C C . VAL C 1 202 ? -55.359 26.033 -38.420 1.00 41.56 201 VAL C C 1
ATOM 7027 O O . VAL C 1 202 ? -56.150 25.133 -38.107 1.00 39.18 201 VAL C O 1
ATOM 7031 N N . GLY C 1 203 ? -55.644 26.925 -39.368 1.00 39.47 202 GLY C N 1
ATOM 7032 C CA . GLY C 1 203 ? -56.884 26.847 -40.108 1.00 39.93 202 GLY C CA 1
ATOM 7033 C C . GLY C 1 203 ? -57.768 28.069 -39.986 1.00 37.89 202 GLY C C 1
ATOM 7034 O O . GLY C 1 203 ? -58.957 28.015 -40.329 1.00 40.50 202 GLY C O 1
ATOM 7035 N N . LYS C 1 204 ? -57.197 29.187 -39.534 1.00 37.75 203 LYS C N 1
ATOM 7036 C CA . LYS C 1 204 ? -58.004 30.378 -39.297 1.00 36.59 203 LYS C CA 1
ATOM 7037 C C . LYS C 1 204 ? -58.731 30.814 -40.571 1.00 44.36 203 LYS C C 1
ATOM 7038 O O . LYS C 1 204 ? -59.938 31.078 -40.546 1.00 45.19 203 LYS C O 1
ATOM 7044 N N . SER C 1 205 ? -58.024 30.874 -41.703 1.00 41.93 204 SER C N 1
ATOM 7045 C CA . SER C 1 205 ? -58.694 31.289 -42.933 1.00 43.48 204 SER C CA 1
ATOM 7046 C C . SER C 1 205 ? -59.798 30.326 -43.298 1.00 42.11 204 SER C C 1
ATOM 7047 O O . SER C 1 205 ? -60.883 30.743 -43.717 1.00 42.74 204 SER C O 1
ATOM 7050 N N . THR C 1 206 ? -59.528 29.030 -43.168 1.00 42.05 205 THR C N 1
ATOM 7051 C CA . THR C 1 206 ? -60.539 28.040 -43.502 1.00 40.31 205 THR C CA 1
ATOM 7052 C C . THR C 1 206 ? -61.749 28.202 -42.599 1.00 44.70 205 THR C C 1
ATOM 7053 O O . THR C 1 206 ? -62.898 28.129 -43.059 1.00 46.73 205 THR C O 1
ATOM 7057 N N . LEU C 1 207 ? -61.508 28.467 -41.311 1.00 39.41 206 LEU C N 1
ATOM 7058 C CA . LEU C 1 207 ? -62.622 28.683 -40.400 1.00 41.59 206 LEU C CA 1
ATOM 7059 C C . LEU C 1 207 ? -63.404 29.944 -40.773 1.00 42.51 206 LEU C C 1
ATOM 7060 O O . LEU C 1 207 ? -64.643 29.920 -40.821 1.00 45.58 206 LEU C O 1
ATOM 7065 N N . VAL C 1 208 ? -62.699 31.034 -41.106 1.00 40.43 207 VAL C N 1
ATOM 7066 C CA . VAL C 1 208 ? -63.381 32.279 -41.452 1.00 42.56 207 VAL C CA 1
ATOM 7067 C C . VAL C 1 208 ? -64.189 32.095 -42.730 1.00 42.89 207 VAL C C 1
ATOM 7068 O O . VAL C 1 208 ? -65.339 32.530 -42.815 1.00 43.95 207 VAL C O 1
ATOM 7072 N N . ASN C 1 209 ? -63.609 31.448 -43.743 1.00 39.65 208 ASN C N 1
ATOM 7073 C CA . ASN C 1 209 ? -64.366 31.211 -44.969 1.00 41.91 208 ASN C CA 1
ATOM 7074 C C . ASN C 1 209 ? -65.556 30.295 -44.705 1.00 44.15 208 ASN C C 1
ATOM 7075 O O . ASN C 1 209 ? -66.630 30.489 -45.280 1.00 49.16 208 ASN C O 1
ATOM 7080 N N . ALA C 1 210 ? -65.381 29.267 -43.870 1.00 45.07 209 ALA C N 1
ATOM 7081 C CA . ALA C 1 210 ? -66.510 28.405 -43.549 1.00 42.51 209 ALA C CA 1
ATOM 7082 C C . ALA C 1 210 ? -67.607 29.201 -42.861 1.00 46.63 209 ALA C C 1
ATOM 7083 O O . ALA C 1 210 ? -68.803 28.946 -43.068 1.00 49.10 209 ALA C O 1
ATOM 7085 N N . ILE C 1 211 ? -67.216 30.141 -41.999 1.00 44.24 210 ILE C N 1
ATOM 7086 C CA . ILE C 1 211 ? -68.194 30.952 -41.278 1.00 46.75 210 ILE C CA 1
ATOM 7087 C C . ILE C 1 211 ? -68.888 31.945 -42.212 1.00 45.12 210 ILE C C 1
ATOM 7088 O O . ILE C 1 211 ? -70.116 31.965 -42.309 1.00 50.54 210 ILE C O 1
ATOM 7093 N N . LEU C 1 212 ? -68.113 32.767 -42.924 1.00 48.58 211 LEU C N 1
ATOM 7094 C CA . LEU C 1 212 ? -68.636 33.844 -43.764 1.00 48.77 211 LEU C CA 1
ATOM 7095 C C . LEU C 1 212 ? -69.057 33.435 -45.171 1.00 56.58 211 LEU C C 1
ATOM 7096 O O . LEU C 1 212 ? -69.926 34.093 -45.758 1.00 60.88 211 LEU C O 1
ATOM 7101 N N . GLY C 1 213 ? -68.512 32.366 -45.727 1.00 58.64 212 GLY C N 1
ATOM 7102 C CA . GLY C 1 213 ? -68.808 32.076 -47.120 1.00 62.51 212 GLY C CA 1
ATOM 7103 C C . GLY C 1 213 ? -68.133 33.041 -48.073 1.00 71.55 212 GLY C C 1
ATOM 7104 O O . GLY C 1 213 ? -67.589 34.070 -47.652 1.00 70.01 212 GLY C O 1
ATOM 7105 N N . GLU C 1 214 ? -68.169 32.735 -49.371 1.00 82.18 213 GLU C N 1
ATOM 7106 C CA . GLU C 1 214 ? -67.455 33.564 -50.334 1.00 90.20 213 GLU C CA 1
ATOM 7107 C C . GLU C 1 214 ? -68.045 34.964 -50.392 1.00 89.41 213 GLU C C 1
ATOM 7108 O O . GLU C 1 214 ? -67.311 35.959 -50.346 1.00 88.26 213 GLU C O 1
ATOM 7110 N N . LYS C 1 215 ? -69.373 35.062 -50.478 1.00 95.63 214 LYS C N 1
ATOM 7111 C CA . LYS C 1 215 ? -69.992 36.352 -50.768 1.00 95.50 214 LYS C CA 1
ATOM 7112 C C . LYS C 1 215 ? -69.719 37.363 -49.653 1.00 89.93 214 LYS C C 1
ATOM 7113 O O . LYS C 1 215 ? -69.405 38.529 -49.928 1.00 93.89 214 LYS C O 1
ATOM 7115 N N . ARG C 1 216 ? -69.787 36.944 -48.391 1.00 76.08 215 ARG C N 1
ATOM 7116 C CA . ARG C 1 216 ? -69.617 37.979 -47.380 1.00 73.74 215 ARG C CA 1
ATOM 7117 C C . ARG C 1 216 ? -68.152 38.252 -47.062 1.00 79.92 215 ARG C C 1
ATOM 7118 O O . ARG C 1 216 ? -67.853 39.253 -46.400 1.00 80.53 215 ARG C O 1
ATOM 7126 N N . VAL C 1 217 ? -67.231 37.445 -47.579 1.00 79.36 216 VAL C N 1
ATOM 7127 C CA . VAL C 1 217 ? -65.828 37.676 -47.293 1.00 72.37 216 VAL C CA 1
ATOM 7128 C C . VAL C 1 217 ? -65.219 38.580 -48.357 1.00 84.20 216 VAL C C 1
ATOM 7129 O O . VAL C 1 217 ? -64.251 39.291 -48.078 1.00 87.68 216 VAL C O 1
ATOM 7131 N N . ILE C 1 218 ? -65.798 38.597 -49.565 1.00 89.20 217 ILE C N 1
ATOM 7132 C CA . ILE C 1 218 ? -65.357 39.506 -50.619 1.00 84.80 217 ILE C CA 1
ATOM 7133 C C . ILE C 1 218 ? -65.646 40.964 -50.282 1.00 92.05 217 ILE C C 1
ATOM 7134 O O . ILE C 1 218 ? -65.065 41.860 -50.903 1.00 91.00 217 ILE C O 1
ATOM 7136 N N . ALA C 1 219 ? -66.520 41.231 -49.308 1.00 120.84 218 ALA C N 1
ATOM 7137 C CA . ALA C 1 219 ? -66.843 42.594 -48.898 1.00 126.51 218 ALA C CA 1
ATOM 7138 C C . ALA C 1 219 ? -65.915 43.122 -47.799 1.00 129.62 218 ALA C C 1
ATOM 7139 O O . ALA C 1 219 ? -66.118 44.244 -47.318 1.00 130.39 218 ALA C O 1
ATOM 7141 N N . PHE C 1 220 ? -64.915 42.342 -47.386 1.00 108.94 219 PHE C N 1
ATOM 7142 C CA . PHE C 1 220 ? -63.812 42.838 -46.563 1.00 100.25 219 PHE C CA 1
ATOM 7143 C C . PHE C 1 220 ? -62.893 43.702 -47.420 1.00 104.20 219 PHE C C 1
ATOM 7144 O O . PHE C 1 220 ? -62.601 43.366 -48.573 1.00 98.99 219 PHE C O 1
ATOM 7146 N N . ILE C 1 230 ? -61.963 45.432 -41.766 1.00 68.72 229 ILE C N 1
ATOM 7147 C CA . ILE C 1 230 ? -61.747 45.504 -40.322 1.00 76.28 229 ILE C CA 1
ATOM 7148 C C . ILE C 1 230 ? -62.891 44.770 -39.576 1.00 74.65 229 ILE C C 1
ATOM 7149 O O . ILE C 1 230 ? -62.649 43.707 -39.023 1.00 73.11 229 ILE C O 1
ATOM 7151 N N . HIS C 1 231 ? -64.122 45.297 -39.557 1.00 64.55 230 HIS C N 1
ATOM 7152 C CA . HIS C 1 231 ? -65.260 44.601 -38.952 1.00 57.29 230 HIS C CA 1
ATOM 7153 C C . HIS C 1 231 ? -66.206 44.112 -40.040 1.00 52.76 230 HIS C C 1
ATOM 7154 O O . HIS C 1 231 ? -66.610 44.890 -40.910 1.00 56.35 230 HIS C O 1
ATOM 7161 N N . ILE C 1 232 ? -66.595 42.841 -39.962 1.00 45.96 231 ILE C N 1
ATOM 7162 C CA . ILE C 1 232 ? -67.580 42.253 -40.858 1.00 44.27 231 ILE C CA 1
ATOM 7163 C C . ILE C 1 232 ? -68.800 41.848 -40.041 1.00 44.77 231 ILE C C 1
ATOM 7164 O O . ILE C 1 232 ? -68.751 40.871 -39.284 1.00 43.53 231 ILE C O 1
ATOM 7169 N N . ASP C 1 233 ? -69.898 42.582 -40.195 1.00 44.08 232 ASP C N 1
ATOM 7170 C CA . ASP C 1 233 ? -71.139 42.224 -39.504 1.00 45.39 232 ASP C CA 1
ATOM 7171 C C . ASP C 1 233 ? -71.903 41.149 -40.268 1.00 41.49 232 ASP C C 1
ATOM 7172 O O . ASP C 1 233 ? -72.021 41.194 -41.491 1.00 43.28 232 ASP C O 1
ATOM 7177 N N . PHE C 1 234 ? -72.407 40.161 -39.552 1.00 38.70 233 PHE C N 1
ATOM 7178 C CA . PHE C 1 234 ? -73.205 39.163 -40.227 1.00 36.68 233 PHE C CA 1
ATOM 7179 C C . PHE C 1 234 ? -74.207 38.588 -39.248 1.00 44.51 233 PHE C C 1
ATOM 7180 O O . PHE C 1 234 ? -74.125 38.798 -38.032 1.00 48.13 233 PHE C O 1
ATOM 7188 N N . GLU C 1 235 ? -75.100 37.778 -39.795 1.00 38.10 234 GLU C N 1
ATOM 7189 C CA . GLU C 1 235 ? -76.187 37.174 -39.051 1.00 41.55 234 GLU C CA 1
ATOM 7190 C C . GLU C 1 235 ? -76.191 35.674 -39.276 1.00 39.88 234 GLU C C 1
ATOM 7191 O O . GLU C 1 235 ? -75.831 35.178 -40.351 1.00 44.13 234 GLU C O 1
ATOM 7197 N N . ARG C 1 236 ? -76.604 34.956 -38.243 1.00 42.48 235 ARG C N 1
ATOM 7198 C CA . ARG C 1 236 ? -76.611 33.508 -38.295 1.00 44.48 235 ARG C CA 1
ATOM 7199 C C . ARG C 1 236 ? -77.885 33.053 -37.612 1.00 49.86 235 ARG C C 1
ATOM 7200 O O . ARG C 1 236 ? -78.110 33.366 -36.438 1.00 50.33 235 ARG C O 1
ATOM 7208 N N . GLU C 1 237 ? -78.734 32.359 -38.362 1.00 49.92 236 GLU C N 1
ATOM 7209 C CA . GLU C 1 237 ? -80.025 31.925 -37.848 1.00 55.24 236 GLU C CA 1
ATOM 7210 C C . GLU C 1 237 ? -80.797 33.119 -37.273 1.00 51.42 236 GLU C C 1
ATOM 7211 O O . GLU C 1 237 ? -81.662 32.966 -36.412 1.00 53.14 236 GLU C O 1
ATOM 7217 N N . GLY C 1 238 ? -80.524 34.317 -37.795 1.00 50.34 237 GLY C N 1
ATOM 7218 C CA . GLY C 1 238 ? -81.184 35.521 -37.346 1.00 46.31 237 GLY C CA 1
ATOM 7219 C C . GLY C 1 238 ? -80.444 36.297 -36.269 1.00 47.58 237 GLY C C 1
ATOM 7220 O O . GLY C 1 238 ? -80.682 37.504 -36.115 1.00 44.72 237 GLY C O 1
ATOM 7221 N N . LYS C 1 239 ? -79.575 35.640 -35.506 1.00 48.16 238 LYS C N 1
ATOM 7222 C CA . LYS C 1 239 ? -78.939 36.386 -34.423 1.00 41.42 238 LYS C CA 1
ATOM 7223 C C . LYS C 1 239 ? -77.658 37.094 -34.921 1.00 41.50 238 LYS C C 1
ATOM 7224 O O . LYS C 1 239 ? -76.933 36.555 -35.772 1.00 38.28 238 LYS C O 1
ATOM 7226 N N . PRO C 1 240 ? -77.321 38.292 -34.430 1.00 39.00 239 PRO C N 1
ATOM 7227 C CA . PRO C 1 240 ? -76.173 39.040 -34.967 1.00 35.40 239 PRO C CA 1
ATOM 7228 C C . PRO C 1 240 ? -74.816 38.707 -34.367 1.00 36.50 239 PRO C C 1
ATOM 7229 O O . PRO C 1 240 ? -74.673 38.412 -33.179 1.00 40.19 239 PRO C O 1
ATOM 7233 N N . PHE C 1 241 ? -73.800 38.814 -35.225 1.00 38.18 240 PHE C N 1
ATOM 7234 C CA . PHE C 1 241 ? -72.411 38.570 -34.875 1.00 35.88 240 PHE C CA 1
ATOM 7235 C C . PHE C 1 241 ? -71.529 39.535 -35.634 1.00 34.93 240 PHE C C 1
ATOM 7236 O O . PHE C 1 241 ? -71.904 40.047 -36.693 1.00 38.87 240 PHE C O 1
ATOM 7244 N N . THR C 1 242 ? -70.321 39.728 -35.118 1.00 31.41 241 THR C N 1
ATOM 7245 C CA . THR C 1 242 ? -69.311 40.483 -35.839 1.00 36.79 241 THR C CA 1
ATOM 7246 C C . THR C 1 242 ? -67.989 39.766 -35.747 1.00 36.18 241 THR C C 1
ATOM 7247 O O . THR C 1 242 ? -67.554 39.438 -34.639 1.00 41.22 241 THR C O 1
ATOM 7251 N N . ILE C 1 243 ? -67.348 39.536 -36.888 1.00 32.72 242 ILE C N 1
ATOM 7252 C CA . ILE C 1 243 ? -66.013 38.954 -36.910 1.00 38.93 242 ILE C CA 1
ATOM 7253 C C . ILE C 1 243 ? -65.019 40.060 -37.230 1.00 43.35 242 ILE C C 1
ATOM 7254 O O . ILE C 1 243 ? -65.315 40.959 -38.025 1.00 44.92 242 ILE C O 1
ATOM 7259 N N . ILE C 1 244 ? -63.849 40.003 -36.596 1.00 50.27 243 ILE C N 1
ATOM 7260 C CA . ILE C 1 244 ? -62.774 40.979 -36.790 1.00 54.41 243 ILE C CA 1
ATOM 7261 C C . ILE C 1 244 ? -61.707 40.323 -37.634 1.00 50.96 243 ILE C C 1
ATOM 7262 O O . ILE C 1 244 ? -61.188 39.258 -37.282 1.00 48.73 243 ILE C O 1
ATOM 7267 N N . ASP C 1 245 ? -61.420 40.933 -38.768 1.00 66.43 244 ASP C N 1
ATOM 7268 C CA . ASP C 1 245 ? -60.293 40.568 -39.606 1.00 81.01 244 ASP C CA 1
ATOM 7269 C C . ASP C 1 245 ? -59.226 41.655 -39.524 1.00 88.98 244 ASP C C 1
ATOM 7270 O O . ASP C 1 245 ? -59.545 42.850 -39.611 1.00 86.49 244 ASP C O 1
ATOM 7275 N N . THR C 1 246 ? -57.966 41.244 -39.359 1.00 101.92 245 THR C N 1
ATOM 7276 C CA . THR C 1 246 ? -56.838 42.184 -39.315 1.00 106.35 245 THR C CA 1
ATOM 7277 C C . THR C 1 246 ? -55.597 41.578 -39.970 1.00 99.60 245 THR C C 1
ATOM 7278 O O . THR C 1 246 ? -55.702 40.682 -40.805 1.00 101.12 245 THR C O 1
ATOM 7282 N N . PHE C 1 262 ? -46.141 35.955 -39.576 1.00 102.09 261 PHE C N 1
ATOM 7283 C CA . PHE C 1 262 ? -47.006 36.127 -38.401 1.00 98.99 261 PHE C CA 1
ATOM 7284 C C . PHE C 1 262 ? -46.692 37.446 -37.715 1.00 97.38 261 PHE C C 1
ATOM 7285 O O . PHE C 1 262 ? -45.516 37.824 -37.566 1.00 95.59 261 PHE C O 1
ATOM 7293 N N . SER C 1 263 ? -47.737 38.135 -37.259 1.00 76.10 262 SER C N 1
ATOM 7294 C CA . SER C 1 263 ? -47.571 39.438 -36.631 1.00 69.62 262 SER C CA 1
ATOM 7295 C C . SER C 1 263 ? -48.153 39.380 -35.225 1.00 62.44 262 SER C C 1
ATOM 7296 O O . SER C 1 263 ? -49.375 39.370 -35.043 1.00 60.47 262 SER C O 1
ATOM 7299 N N . VAL C 1 264 ? -47.262 39.379 -34.234 1.00 59.20 263 VAL C N 1
ATOM 7300 C CA . VAL C 1 264 ? -47.676 39.515 -32.849 1.00 49.76 263 VAL C CA 1
ATOM 7301 C C . VAL C 1 264 ? -48.485 40.784 -32.663 1.00 47.79 263 VAL C C 1
ATOM 7302 O O . VAL C 1 264 ? -49.521 40.782 -31.983 1.00 42.25 263 VAL C O 1
ATOM 7306 N N . ILE C 1 265 ? -48.023 41.895 -33.249 1.00 46.88 264 ILE C N 1
ATOM 7307 C CA . ILE C 1 265 ? -48.728 43.150 -33.023 1.00 45.85 264 ILE C CA 1
ATOM 7308 C C . ILE C 1 265 ? -50.149 43.049 -33.538 1.00 48.79 264 ILE C C 1
ATOM 7309 O O . ILE C 1 265 ? -51.103 43.496 -32.881 1.00 47.66 264 ILE C O 1
ATOM 7314 N N . LYS C 1 266 ? -50.320 42.423 -34.704 1.00 47.02 265 LYS C N 1
ATOM 7315 C CA . LYS C 1 266 ? -51.651 42.297 -35.271 1.00 44.01 265 LYS C CA 1
ATOM 7316 C C . LYS C 1 266 ? -52.555 41.411 -34.414 1.00 45.33 265 LYS C C 1
ATOM 7317 O O . LYS C 1 266 ? -53.765 41.677 -34.307 1.00 46.57 265 LYS C O 1
ATOM 7319 N N . ALA C 1 267 ? -51.989 40.383 -33.771 1.00 43.28 266 ALA C N 1
ATOM 7320 C CA . ALA C 1 267 ? -52.787 39.488 -32.936 1.00 38.75 266 ALA C CA 1
ATOM 7321 C C . ALA C 1 267 ? -53.247 40.169 -31.659 1.00 41.25 266 ALA C C 1
ATOM 7322 O O . ALA C 1 267 ? -54.390 39.980 -31.234 1.00 41.08 266 ALA C O 1
ATOM 7324 N N . MET C 1 268 ? -52.364 40.945 -31.025 1.00 36.69 267 MET C N 1
ATOM 7325 C CA . MET C 1 268 ? -52.742 41.686 -29.831 1.00 36.33 267 MET C CA 1
ATOM 7326 C C . MET C 1 268 ? -53.860 42.661 -30.135 1.00 40.71 267 MET C C 1
ATOM 7327 O O . MET C 1 268 ? -54.795 42.824 -29.342 1.00 45.54 267 MET C O 1
ATOM 7332 N N . GLN C 1 269 ? -53.792 43.314 -31.287 1.00 41.42 268 GLN C N 1
ATOM 7333 C CA . GLN C 1 269 ? -54.837 44.266 -31.645 1.00 44.52 268 GLN C CA 1
ATOM 7334 C C . GLN C 1 269 ? -56.165 43.580 -31.957 1.00 41.65 268 GLN C C 1
ATOM 7335 O O . GLN C 1 269 ? -57.232 44.132 -31.650 1.00 37.64 268 GLN C O 1
ATOM 7341 N N . ALA C 1 270 ? -56.137 42.387 -32.557 1.00 42.35 269 ALA C N 1
ATOM 7342 C CA . ALA C 1 270 ? -57.381 41.649 -32.720 1.00 37.97 269 ALA C CA 1
ATOM 7343 C C . ALA C 1 270 ? -58.001 41.372 -31.358 1.00 41.74 269 ALA C C 1
ATOM 7344 O O . ALA C 1 270 ? -59.201 41.588 -31.144 1.00 38.56 269 ALA C O 1
ATOM 7346 N N . VAL C 1 271 ? -57.175 40.927 -30.406 1.00 42.08 270 VAL C N 1
ATOM 7347 C CA . VAL C 1 271 ? -57.675 40.657 -29.067 1.00 38.97 270 VAL C CA 1
ATOM 7348 C C . VAL C 1 271 ? -58.248 41.920 -28.456 1.00 39.00 270 VAL C C 1
ATOM 7349 O O . VAL C 1 271 ? -59.344 41.898 -27.883 1.00 36.85 270 VAL C O 1
ATOM 7353 N N . GLU C 1 272 ? -57.545 43.050 -28.600 1.00 36.79 271 GLU C N 1
ATOM 7354 C CA . GLU C 1 272 ? -58.036 44.283 -27.981 1.00 44.61 271 GLU C CA 1
ATOM 7355 C C . GLU C 1 272 ? -59.375 44.724 -28.557 1.00 43.21 271 GLU C C 1
ATOM 7356 O O . GLU C 1 272 ? -60.230 45.244 -27.825 1.00 41.95 271 GLU C O 1
ATOM 7362 N N . ALA C 1 273 ? -59.595 44.484 -29.844 1.00 40.94 272 ALA C N 1
ATOM 7363 C CA . ALA C 1 273 ? -60.806 44.962 -30.480 1.00 39.11 272 ALA C CA 1
ATOM 7364 C C . ALA C 1 273 ? -61.997 44.049 -30.260 1.00 41.04 272 ALA C C 1
ATOM 7365 O O . ALA C 1 273 ? -63.114 44.439 -30.609 1.00 44.75 272 ALA C O 1
ATOM 7367 N N . ALA C 1 274 ? -61.805 42.865 -29.693 1.00 35.48 273 ALA C N 1
ATOM 7368 C CA . ALA C 1 274 ? -62.880 41.889 -29.629 1.00 35.59 273 ALA C CA 1
ATOM 7369 C C . ALA C 1 274 ? -63.479 41.834 -28.225 1.00 37.41 273 ALA C C 1
ATOM 7370 O O . ALA C 1 274 ? -62.933 42.394 -27.265 1.00 37.33 273 ALA C O 1
ATOM 7372 N N . ASN C 1 275 ? -64.664 41.233 -28.118 1.00 29.71 274 ASN C N 1
ATOM 7373 C CA . ASN C 1 275 ? -65.101 40.822 -26.800 1.00 31.52 274 ASN C CA 1
ATOM 7374 C C . ASN C 1 275 ? -65.145 39.312 -26.659 1.00 33.24 274 ASN C C 1
ATOM 7375 O O . ASN C 1 275 ? -65.489 38.817 -25.573 1.00 29.55 274 ASN C O 1
ATOM 7380 N N . VAL C 1 276 ? -64.876 38.573 -27.734 1.00 29.11 275 VAL C N 1
ATOM 7381 C CA . VAL C 1 276 ? -64.608 37.140 -27.644 1.00 30.65 275 VAL C CA 1
ATOM 7382 C C . VAL C 1 276 ? -63.434 36.821 -28.562 1.00 31.62 275 VAL C C 1
ATOM 7383 O O . VAL C 1 276 ? -63.295 37.402 -29.644 1.00 32.04 275 VAL C O 1
ATOM 7387 N N . ALA C 1 277 ? -62.591 35.898 -28.131 1.00 30.08 276 ALA C N 1
ATOM 7388 C CA . ALA C 1 277 ? -61.490 35.414 -28.931 1.00 24.53 276 ALA C CA 1
ATOM 7389 C C . ALA C 1 277 ? -61.726 33.941 -29.187 1.00 26.04 276 ALA C C 1
ATOM 7390 O O . ALA C 1 277 ? -62.000 33.187 -28.249 1.00 30.08 276 ALA C O 1
ATOM 7392 N N . VAL C 1 278 ? -61.624 33.524 -30.437 1.00 26.30 277 VAL C N 1
ATOM 7393 C CA . VAL C 1 278 ? -61.664 32.107 -30.781 1.00 26.81 277 VAL C CA 1
ATOM 7394 C C . VAL C 1 278 ? -60.231 31.704 -31.053 1.00 30.39 277 VAL C C 1
ATOM 7395 O O . VAL C 1 278 ? -59.638 32.132 -32.053 1.00 34.07 277 VAL C O 1
ATOM 7399 N N . LEU C 1 279 ? -59.649 30.912 -30.162 1.00 27.80 278 LEU C N 1
ATOM 7400 C CA . LEU C 1 279 ? -58.279 30.459 -30.344 1.00 27.90 278 LEU C CA 1
ATOM 7401 C C . LEU C 1 279 ? -58.323 29.152 -31.116 1.00 30.95 278 LEU C C 1
ATOM 7402 O O . LEU C 1 279 ? -58.995 28.205 -30.686 1.00 32.81 278 LEU C O 1
ATOM 7407 N N . VAL C 1 280 ? -57.637 29.094 -32.254 1.00 29.48 279 VAL C N 1
ATOM 7408 C CA . VAL C 1 280 ? -57.661 27.905 -33.110 1.00 35.77 279 VAL C CA 1
ATOM 7409 C C . VAL C 1 280 ? -56.388 27.103 -32.857 1.00 37.93 279 VAL C C 1
ATOM 7410 O O . VAL C 1 280 ? -55.281 27.667 -32.856 1.00 35.24 279 VAL C O 1
ATOM 7414 N N . LEU C 1 281 ? -56.533 25.789 -32.658 1.00 31.81 280 LEU C N 1
ATOM 7415 C CA . LEU C 1 281 ? -55.387 24.909 -32.450 1.00 37.60 280 LEU C CA 1
ATOM 7416 C C . LEU C 1 281 ? -55.338 23.844 -33.533 1.00 41.08 280 LEU C C 1
ATOM 7417 O O . LEU C 1 281 ? -56.379 23.336 -33.953 1.00 45.73 280 LEU C O 1
ATOM 7422 N N . ASP C 1 282 ? -54.130 23.480 -33.969 1.00 42.18 281 ASP C N 1
ATOM 7423 C CA . ASP C 1 282 ? -53.959 22.409 -34.950 1.00 40.01 281 ASP C CA 1
ATOM 7424 C C . ASP C 1 282 ? -53.877 21.091 -34.191 1.00 40.85 281 ASP C C 1
ATOM 7425 O O . ASP C 1 282 ? -52.870 20.797 -33.542 1.00 42.30 281 ASP C O 1
ATOM 7430 N N . ALA C 1 283 ? -54.926 20.283 -34.282 1.00 43.99 282 ALA C N 1
ATOM 7431 C CA . ALA C 1 283 ? -54.907 19.036 -33.540 1.00 43.59 282 ALA C CA 1
ATOM 7432 C C . ALA C 1 283 ? -53.831 18.076 -34.025 1.00 46.65 282 ALA C C 1
ATOM 7433 O O . ALA C 1 283 ? -53.431 17.196 -33.262 1.00 54.96 282 ALA C O 1
ATOM 7435 N N . GLN C 1 284 ? -53.324 18.242 -35.247 1.00 47.57 283 GLN C N 1
ATOM 7436 C CA . GLN C 1 284 ? -52.345 17.315 -35.821 1.00 52.03 283 GLN C CA 1
ATOM 7437 C C . GLN C 1 284 ? -50.913 17.571 -35.377 1.00 50.85 283 GLN C C 1
ATOM 7438 O O . GLN C 1 284 ? -50.003 16.905 -35.873 1.00 53.55 283 GLN C O 1
ATOM 7444 N N . GLN C 1 285 ? -50.684 18.531 -34.497 1.00 52.34 284 GLN C N 1
ATOM 7445 C CA . GLN C 1 285 ? -49.361 18.841 -33.981 1.00 52.94 284 GLN C CA 1
ATOM 7446 C C . GLN C 1 285 ? -49.432 19.022 -32.474 1.00 52.26 284 GLN C C 1
ATOM 7447 O O . GLN C 1 285 ? -50.496 19.286 -31.914 1.00 52.98 284 GLN C O 1
ATOM 7453 N N . ASP C 1 286 ? -48.281 18.889 -31.818 1.00 51.97 285 ASP C N 1
ATOM 7454 C CA . ASP C 1 286 ? -48.209 19.185 -30.395 1.00 52.57 285 ASP C CA 1
ATOM 7455 C C . ASP C 1 286 ? -48.490 20.656 -30.145 1.00 49.09 285 ASP C C 1
ATOM 7456 O O . ASP C 1 286 ? -48.198 21.518 -30.978 1.00 48.79 285 ASP C O 1
ATOM 7461 N N . ILE C 1 287 ? -49.069 20.938 -28.979 1.00 49.20 286 ILE C N 1
ATOM 7462 C CA . ILE C 1 287 ? -49.226 22.315 -28.552 1.00 42.75 286 ILE C CA 1
ATOM 7463 C C . ILE C 1 287 ? -47.865 22.962 -28.443 1.00 47.20 286 ILE C C 1
ATOM 7464 O O . ILE C 1 287 ? -46.967 22.428 -27.778 1.00 48.79 286 ILE C O 1
ATOM 7469 N N . ALA C 1 288 ? -47.711 24.132 -29.065 1.00 42.88 287 ALA C N 1
ATOM 7470 C CA . ALA C 1 288 ? -46.421 24.802 -29.160 1.00 45.87 287 ALA C CA 1
ATOM 7471 C C . ALA C 1 288 ? -46.324 25.996 -28.215 1.00 47.80 287 ALA C C 1
ATOM 7472 O O . ALA C 1 288 ? -47.330 26.522 -27.735 1.00 44.87 287 ALA C O 1
ATOM 7474 N N . ASP C 1 289 ? -45.084 26.431 -27.963 1.00 47.39 288 ASP C N 1
ATOM 7475 C CA . ASP C 1 289 ? -44.872 27.652 -27.195 1.00 44.00 288 ASP C CA 1
ATOM 7476 C C . ASP C 1 289 ? -45.764 28.782 -27.690 1.00 44.40 288 ASP C C 1
ATOM 7477 O O . ASP C 1 289 ? -46.391 29.493 -26.891 1.00 40.22 288 ASP C O 1
ATOM 7482 N N . GLN C 1 290 ? -45.858 28.931 -29.017 1.00 43.22 289 GLN C N 1
ATOM 7483 C CA . GLN C 1 290 ? -46.562 30.057 -29.622 1.00 37.83 289 GLN C CA 1
ATOM 7484 C C . GLN C 1 290 ? -48.061 29.940 -29.455 1.00 40.39 289 GLN C C 1
ATOM 7485 O O . GLN C 1 290 ? -48.739 30.955 -29.278 1.00 39.03 289 GLN C O 1
ATOM 7491 N N . ASP C 1 291 ? -48.599 28.715 -29.528 1.00 40.52 290 ASP C N 1
ATOM 7492 C CA . ASP C 1 291 ? -49.983 28.493 -29.116 1.00 36.59 290 ASP C CA 1
ATOM 7493 C C . ASP C 1 291 ? -50.196 29.035 -27.717 1.00 33.97 290 ASP C C 1
ATOM 7494 O O . ASP C 1 291 ? -51.164 29.750 -27.459 1.00 37.15 290 ASP C O 1
ATOM 7499 N N . ALA C 1 292 ? -49.254 28.764 -26.820 1.00 34.80 291 ALA C N 1
ATOM 7500 C CA . ALA C 1 292 ? -49.434 29.097 -25.419 1.00 36.67 291 ALA C CA 1
ATOM 7501 C C . ALA C 1 292 ? -49.251 30.585 -25.149 1.00 40.28 291 ALA C C 1
ATOM 7502 O O . ALA C 1 292 ? -49.994 31.152 -24.336 1.00 40.21 291 ALA C O 1
ATOM 7504 N N . THR C 1 293 ? -48.305 31.259 -25.817 1.00 38.22 292 THR C N 1
ATOM 7505 C CA . THR C 1 293 ? -48.181 32.686 -25.511 1.00 41.30 292 THR C CA 1
ATOM 7506 C C . THR C 1 293 ? -49.371 33.482 -26.039 1.00 38.06 292 THR C C 1
ATOM 7507 O O . THR C 1 293 ? -49.845 34.403 -25.359 1.00 36.14 292 THR C O 1
ATOM 7511 N N . ILE C 1 294 ? -49.908 33.100 -27.200 1.00 36.36 293 ILE C N 1
ATOM 7512 C CA . ILE C 1 294 ? -51.110 33.755 -27.701 1.00 33.74 293 ILE C CA 1
ATOM 7513 C C . ILE C 1 294 ? -52.242 33.612 -26.698 1.00 36.26 293 ILE C C 1
ATOM 7514 O O . ILE C 1 294 ? -52.828 34.606 -26.253 1.00 36.23 293 ILE C O 1
ATOM 7519 N N . ALA C 1 295 ? -52.541 32.377 -26.294 1.00 33.83 294 ALA C N 1
ATOM 7520 C CA . ALA C 1 295 ? -53.605 32.175 -25.319 1.00 29.88 294 ALA C CA 1
ATOM 7521 C C . ALA C 1 295 ? -53.320 32.951 -24.045 1.00 36.12 294 ALA C C 1
ATOM 7522 O O . ALA C 1 295 ? -54.221 33.582 -23.481 1.00 32.96 294 ALA C O 1
ATOM 7524 N N . GLY C 1 296 ? -52.054 32.930 -23.591 1.00 39.17 295 GLY C N 1
ATOM 7525 C CA . GLY C 1 296 ? -51.675 33.682 -22.401 1.00 32.51 295 GLY C CA 1
ATOM 7526 C C . GLY C 1 296 ? -51.961 35.170 -22.525 1.00 37.97 295 GLY C C 1
ATOM 7527 O O . GLY C 1 296 ? -52.402 35.813 -21.563 1.00 35.08 295 GLY C O 1
ATOM 7528 N N . PHE C 1 297 ? -51.698 35.747 -23.706 1.00 40.00 296 PHE C N 1
ATOM 7529 C CA . PHE C 1 297 ? -51.994 37.160 -23.900 1.00 36.45 296 PHE C CA 1
ATOM 7530 C C . PHE C 1 297 ? -53.487 37.409 -23.774 1.00 37.19 296 PHE C C 1
ATOM 7531 O O . PHE C 1 297 ? -53.909 38.399 -23.165 1.00 36.70 296 PHE C O 1
ATOM 7539 N N . ALA C 1 298 ? -54.300 36.544 -24.392 1.00 34.37 297 ALA C N 1
ATOM 7540 C CA . ALA C 1 298 ? -55.744 36.670 -24.272 1.00 31.40 297 ALA C CA 1
ATOM 7541 C C . ALA C 1 298 ? -56.174 36.610 -22.810 1.00 34.41 297 ALA C C 1
ATOM 7542 O O . ALA C 1 298 ? -57.040 37.380 -22.370 1.00 33.88 297 ALA C O 1
ATOM 7544 N N . LEU C 1 299 ? -55.567 35.710 -22.036 1.00 32.30 298 LEU C N 1
ATOM 7545 C CA . LEU C 1 299 ? -55.919 35.604 -20.627 1.00 31.65 298 LEU C CA 1
ATOM 7546 C C . LEU C 1 299 ? -55.573 36.888 -19.874 1.00 32.90 298 LEU C C 1
ATOM 7547 O O . LEU C 1 299 ? -56.368 37.365 -19.058 1.00 32.54 298 LEU C O 1
ATOM 7552 N N . GLU C 1 300 ? -54.382 37.449 -20.118 1.00 29.96 299 GLU C N 1
ATOM 7553 C CA . GLU C 1 300 ? -54.004 38.694 -19.458 1.00 30.92 299 GLU C CA 1
ATOM 7554 C C . GLU C 1 300 ? -54.922 39.830 -19.867 1.00 32.14 299 GLU C C 1
ATOM 7555 O O . GLU C 1 300 ? -55.139 40.767 -19.099 1.00 40.35 299 GLU C O 1
ATOM 7561 N N . ALA C 1 301 ? -55.459 39.782 -21.069 1.00 34.56 300 ALA C N 1
ATOM 7562 C CA . ALA C 1 301 ? -56.403 40.809 -21.454 1.00 31.52 300 ALA C CA 1
ATOM 7563 C C . ALA C 1 301 ? -57.769 40.603 -20.828 1.00 31.72 300 ALA C C 1
ATOM 7564 O O . ALA C 1 301 ? -58.651 41.451 -21.019 1.00 36.92 300 ALA C O 1
ATOM 7566 N N . GLY C 1 302 ? -57.988 39.494 -20.123 1.00 27.65 301 GLY C N 1
ATOM 7567 C CA . GLY C 1 302 ? -59.320 39.208 -19.620 1.00 30.28 301 GLY C CA 1
ATOM 7568 C C . GLY C 1 302 ? -60.357 38.943 -20.688 1.00 31.81 301 GLY C C 1
ATOM 7569 O O . GLY C 1 302 ? -61.560 39.039 -20.415 1.00 30.18 301 GLY C O 1
ATOM 7570 N N . ARG C 1 303 ? -59.915 38.605 -21.897 1.00 29.88 302 ARG C N 1
ATOM 7571 C CA . ARG C 1 303 ? -60.806 38.381 -23.022 1.00 27.26 302 ARG C CA 1
ATOM 7572 C C . ARG C 1 303 ? -61.585 37.095 -22.825 1.00 24.97 302 ARG C C 1
ATOM 7573 O O . ARG C 1 303 ? -61.005 36.077 -22.448 1.00 27.95 302 ARG C O 1
ATOM 7581 N N . ALA C 1 304 ? -62.897 37.132 -23.054 1.00 26.06 303 ALA C N 1
ATOM 7582 C CA . ALA C 1 304 ? -63.647 35.884 -23.142 1.00 24.73 303 ALA C CA 1
ATOM 7583 C C . ALA C 1 304 ? -63.075 35.029 -24.265 1.00 31.03 303 ALA C C 1
ATOM 7584 O O . ALA C 1 304 ? -62.555 35.535 -25.263 1.00 34.08 303 ALA C O 1
ATOM 7586 N N . LEU C 1 305 ? -63.194 33.720 -24.114 1.00 30.81 304 LEU C N 1
ATOM 7587 C CA . LEU C 1 305 ? -62.431 32.813 -24.949 1.00 26.82 304 LEU C CA 1
ATOM 7588 C C . LEU C 1 305 ? -63.229 31.547 -25.247 1.00 32.82 304 LEU C C 1
ATOM 7589 O O . LEU C 1 305 ? -63.895 30.983 -24.361 1.00 32.63 304 LEU C O 1
ATOM 7594 N N . VAL C 1 306 ? -63.159 31.115 -26.505 1.00 27.60 305 VAL C N 1
ATOM 7595 C CA . VAL C 1 306 ? -63.609 29.799 -26.924 1.00 26.39 305 VAL C CA 1
ATOM 7596 C C . VAL C 1 306 ? -62.469 29.156 -27.687 1.00 30.97 305 VAL C C 1
ATOM 7597 O O . VAL C 1 306 ? -61.790 29.840 -28.465 1.00 34.28 305 VAL C O 1
ATOM 7601 N N . VAL C 1 307 ? -62.233 27.861 -27.452 1.00 25.46 306 VAL C N 1
ATOM 7602 C CA . VAL C 1 307 ? -61.076 27.166 -28.018 1.00 28.22 306 VAL C CA 1
ATOM 7603 C C . VAL C 1 307 ? -61.559 26.214 -29.094 1.00 33.54 306 VAL C C 1
ATOM 7604 O O . VAL C 1 307 ? -62.357 25.305 -28.817 1.00 37.07 306 VAL C O 1
ATOM 7608 N N . ALA C 1 308 ? -61.039 26.387 -30.309 1.00 31.04 307 ALA C N 1
ATOM 7609 C CA . ALA C 1 308 ? -61.426 25.566 -31.448 1.00 32.89 307 ALA C CA 1
ATOM 7610 C C . ALA C 1 308 ? -60.270 24.630 -31.772 1.00 31.95 307 ALA C C 1
ATOM 7611 O O . ALA C 1 308 ? -59.276 25.042 -32.372 1.00 39.57 307 ALA C O 1
ATOM 7613 N N . VAL C 1 309 ? -60.370 23.377 -31.359 1.00 33.24 308 VAL C N 1
ATOM 7614 C CA . VAL C 1 309 ? -59.362 22.404 -31.752 1.00 36.80 308 VAL C CA 1
ATOM 7615 C C . VAL C 1 309 ? -59.732 21.949 -33.157 1.00 38.62 308 VAL C C 1
ATOM 7616 O O . VAL C 1 309 ? -60.690 21.197 -33.343 1.00 40.27 308 VAL C O 1
ATOM 7620 N N . ASN C 1 310 ? -58.967 22.393 -34.145 1.00 39.09 309 ASN C N 1
ATOM 7621 C CA . ASN C 1 310 ? -59.287 22.255 -35.558 1.00 39.57 309 ASN C CA 1
ATOM 7622 C C . ASN C 1 310 ? -58.510 21.094 -36.180 1.00 43.65 309 ASN C C 1
ATOM 7623 O O . ASN C 1 310 ? -57.579 20.546 -35.579 1.00 45.16 309 ASN C O 1
ATOM 7628 N N . LYS C 1 311 ? -58.905 20.726 -37.407 1.00 45.19 310 LYS C N 1
ATOM 7629 C CA . LYS C 1 311 ? -58.331 19.588 -38.137 1.00 45.75 310 LYS C CA 1
ATOM 7630 C C . LYS C 1 311 ? -58.580 18.277 -37.400 1.00 50.38 310 LYS C C 1
ATOM 7631 O O . LYS C 1 311 ? -57.776 17.341 -37.479 1.00 50.77 310 LYS C O 1
ATOM 7637 N N . TRP C 1 312 ? -59.701 18.222 -36.675 1.00 48.19 311 TRP C N 1
ATOM 7638 C CA . TRP C 1 312 ? -60.098 17.024 -35.953 1.00 47.45 311 TRP C CA 1
ATOM 7639 C C . TRP C 1 312 ? -60.418 15.869 -36.895 1.00 56.44 311 TRP C C 1
ATOM 7640 O O . TRP C 1 312 ? -60.376 14.708 -36.467 1.00 60.43 311 TRP C O 1
ATOM 7651 N N . ASP C 1 313 ? -60.732 16.159 -38.167 1.00 53.18 312 ASP C N 1
ATOM 7652 C CA . ASP C 1 313 ? -60.980 15.106 -39.149 1.00 51.88 312 ASP C CA 1
ATOM 7653 C C . ASP C 1 313 ? -59.735 14.261 -39.393 1.00 55.74 312 ASP C C 1
ATOM 7654 O O . ASP C 1 313 ? -59.843 13.133 -39.894 1.00 58.37 312 ASP C O 1
ATOM 7659 N N . GLY C 1 314 ? -58.553 14.795 -39.070 1.00 56.09 313 GLY C N 1
ATOM 7660 C CA . GLY C 1 314 ? -57.308 14.068 -39.253 1.00 59.63 313 GLY C CA 1
ATOM 7661 C C . GLY C 1 314 ? -57.017 13.022 -38.194 1.00 64.05 313 GLY C C 1
ATOM 7662 O O . GLY C 1 314 ? -56.205 12.123 -38.437 1.00 70.95 313 GLY C O 1
ATOM 7663 N N . ILE C 1 315 ? -57.612 13.149 -37.011 1.00 62.49 314 ILE C N 1
ATOM 7664 C CA . ILE C 1 315 ? -57.295 12.278 -35.882 1.00 66.07 314 ILE C CA 1
ATOM 7665 C C . ILE C 1 315 ? -58.118 10.990 -35.941 1.00 70.95 314 ILE C C 1
ATOM 7666 O O . ILE C 1 315 ? -59.350 11.030 -36.037 1.00 72.05 314 ILE C O 1
ATOM 7671 N N . SER C 1 316 ? -57.441 9.841 -35.883 1.00 69.93 315 SER C N 1
ATOM 7672 C CA . SER C 1 316 ? -58.138 8.580 -35.669 1.00 72.82 315 SER C CA 1
ATOM 7673 C C . SER C 1 316 ? -58.650 8.488 -34.230 1.00 81.36 315 SER C C 1
ATOM 7674 O O . SER C 1 316 ? -58.203 9.212 -33.338 1.00 83.87 315 SER C O 1
ATOM 7677 N N . GLU C 1 317 ? -59.582 7.557 -34.000 1.00 83.96 316 GLU C N 1
ATOM 7678 C CA . GLU C 1 317 ? -60.227 7.477 -32.691 1.00 87.12 316 GLU C CA 1
ATOM 7679 C C . GLU C 1 317 ? -59.240 7.117 -31.588 1.00 88.61 316 GLU C C 1
ATOM 7680 O O . GLU C 1 317 ? -59.273 7.719 -30.507 1.00 90.37 316 GLU C O 1
ATOM 7686 N N . GLU C 1 318 ? -58.371 6.128 -31.828 1.00 88.99 317 GLU C N 1
ATOM 7687 C CA . GLU C 1 318 ? -57.373 5.753 -30.825 1.00 88.68 317 GLU C CA 1
ATOM 7688 C C . GLU C 1 318 ? -56.608 6.982 -30.337 1.00 87.68 317 GLU C C 1
ATOM 7689 O O . GLU C 1 318 ? -56.440 7.195 -29.128 1.00 83.73 317 GLU C O 1
ATOM 7691 N N . ARG C 1 319 ? -56.168 7.823 -31.274 1.00 87.91 318 ARG C N 1
ATOM 7692 C CA . ARG C 1 319 ? -55.412 9.023 -30.946 1.00 87.09 318 ARG C CA 1
ATOM 7693 C C . ARG C 1 319 ? -56.255 10.118 -30.309 1.00 84.51 318 ARG C C 1
ATOM 7694 O O . ARG C 1 319 ? -55.683 11.090 -29.805 1.00 81.97 318 ARG C O 1
ATOM 7702 N N . ARG C 1 320 ? -57.584 9.989 -30.298 1.00 86.64 319 ARG C N 1
ATOM 7703 C CA . ARG C 1 320 ? -58.407 11.142 -29.945 1.00 80.92 319 ARG C CA 1
ATOM 7704 C C . ARG C 1 320 ? -58.307 11.473 -28.462 1.00 80.35 319 ARG C C 1
ATOM 7705 O O . ARG C 1 320 ? -58.137 12.645 -28.100 1.00 73.62 319 ARG C O 1
ATOM 7713 N N . GLU C 1 321 ? -58.363 10.460 -27.592 1.00 81.89 320 GLU C N 1
ATOM 7714 C CA . GLU C 1 321 ? -58.212 10.731 -26.167 1.00 81.39 320 GLU C CA 1
ATOM 7715 C C . GLU C 1 321 ? -56.793 11.155 -25.831 1.00 84.09 320 GLU C C 1
ATOM 7716 O O . GLU C 1 321 ? -56.589 12.068 -25.024 1.00 78.54 320 GLU C O 1
ATOM 7722 N N . GLN C 1 322 ? -55.804 10.530 -26.468 1.00 102.84 321 GLN C N 1
ATOM 7723 C CA . GLN C 1 322 ? -54.421 10.947 -26.280 1.00 101.99 321 GLN C CA 1
ATOM 7724 C C . GLN C 1 322 ? -54.219 12.421 -26.612 1.00 99.27 321 GLN C C 1
ATOM 7725 O O . GLN C 1 322 ? -53.381 13.083 -25.991 1.00 99.39 321 GLN C O 1
ATOM 7731 N N . VAL C 1 323 ? -55.017 12.974 -27.520 1.00 82.12 322 VAL C N 1
ATOM 7732 C CA . VAL C 1 323 ? -54.836 14.368 -27.919 1.00 72.69 322 VAL C CA 1
ATOM 7733 C C . VAL C 1 323 ? -55.642 15.297 -27.021 1.00 73.51 322 VAL C C 1
ATOM 7734 O O . VAL C 1 323 ? -55.187 16.394 -26.691 1.00 70.27 322 VAL C O 1
ATOM 7738 N N . LYS C 1 324 ? -56.862 14.893 -26.651 1.00 71.68 323 LYS C N 1
ATOM 7739 C CA . LYS C 1 324 ? -57.604 15.629 -25.632 1.00 64.75 323 LYS C CA 1
ATOM 7740 C C . LYS C 1 324 ? -56.836 15.660 -24.313 1.00 66.84 323 LYS C C 1
ATOM 7741 O O . LYS C 1 324 ? -56.723 16.709 -23.680 1.00 67.78 323 LYS C O 1
ATOM 7747 N N . ARG C 1 325 ? -56.283 14.526 -23.888 1.00 71.70 324 ARG C N 1
ATOM 7748 C CA . ARG C 1 325 ? -55.500 14.535 -22.656 1.00 77.67 324 ARG C CA 1
ATOM 7749 C C . ARG C 1 325 ? -54.282 15.440 -22.800 1.00 71.24 324 ARG C C 1
ATOM 7750 O O . ARG C 1 325 ? -53.984 16.233 -21.902 1.00 73.93 324 ARG C O 1
ATOM 7758 N N . ASP C 1 326 ? -53.597 15.367 -23.947 1.00 68.74 325 ASP C N 1
ATOM 7759 C CA . ASP C 1 326 ? -52.439 16.223 -24.198 1.00 69.21 325 ASP C CA 1
ATOM 7760 C C . ASP C 1 326 ? -52.815 17.701 -24.150 1.00 64.39 325 ASP C C 1
ATOM 7761 O O . ASP C 1 326 ? -52.097 18.522 -23.571 1.00 65.17 325 ASP C O 1
ATOM 7766 N N . ILE C 1 327 ? -53.961 18.060 -24.712 1.00 62.26 326 ILE C N 1
ATOM 7767 C CA . ILE C 1 327 ? -54.278 19.477 -24.837 1.00 60.43 326 ILE C CA 1
ATOM 7768 C C . ILE C 1 327 ? -54.677 20.061 -23.491 1.00 63.87 326 ILE C C 1
ATOM 7769 O O . ILE C 1 327 ? -54.335 21.205 -23.175 1.00 63.39 326 ILE C O 1
ATOM 7774 N N . SER C 1 328 ? -55.434 19.314 -22.686 1.00 67.69 327 SER C N 1
ATOM 7775 C CA . SER C 1 328 ? -55.786 19.839 -21.367 1.00 67.02 327 SER C CA 1
ATOM 7776 C C . SER C 1 328 ? -54.566 19.879 -20.454 1.00 64.89 327 SER C C 1
ATOM 7777 O O . SER C 1 328 ? -54.434 20.792 -19.635 1.00 66.91 327 SER C O 1
ATOM 7780 N N . ARG C 1 329 ? -53.630 18.953 -20.637 1.00 75.22 328 ARG C N 1
ATOM 7781 C CA . ARG C 1 329 ? -52.414 18.970 -19.837 1.00 76.51 328 ARG C CA 1
ATOM 7782 C C . ARG C 1 329 ? -51.574 20.199 -20.159 1.00 76.39 328 ARG C C 1
ATOM 7783 O O . ARG C 1 329 ? -50.975 20.795 -19.261 1.00 78.77 328 ARG C O 1
ATOM 7791 N N . LYS C 1 330 ? -51.556 20.637 -21.415 1.00 64.28 329 LYS C N 1
ATOM 7792 C CA . LYS C 1 330 ? -50.659 21.720 -21.780 1.00 56.23 329 LYS C CA 1
ATOM 7793 C C . LYS C 1 330 ? -51.327 23.087 -21.810 1.00 53.91 329 LYS C C 1
ATOM 7794 O O . LYS C 1 330 ? -50.625 24.094 -21.757 1.00 56.33 329 LYS C O 1
ATOM 7800 N N . LEU C 1 331 ? -52.644 23.165 -21.884 1.00 51.44 330 LEU C N 1
ATOM 7801 C CA . LEU C 1 331 ? -53.331 24.441 -21.781 1.00 47.05 330 LEU C CA 1
ATOM 7802 C C . LEU C 1 331 ? -54.252 24.466 -20.566 1.00 44.08 330 LEU C C 1
ATOM 7803 O O . LEU C 1 331 ? -55.366 24.985 -20.624 1.00 41.10 330 LEU C O 1
ATOM 7808 N N . TYR C 1 332 ? -53.752 23.971 -19.428 1.00 43.20 331 TYR C N 1
ATOM 7809 C CA . TYR C 1 332 ? -54.538 23.910 -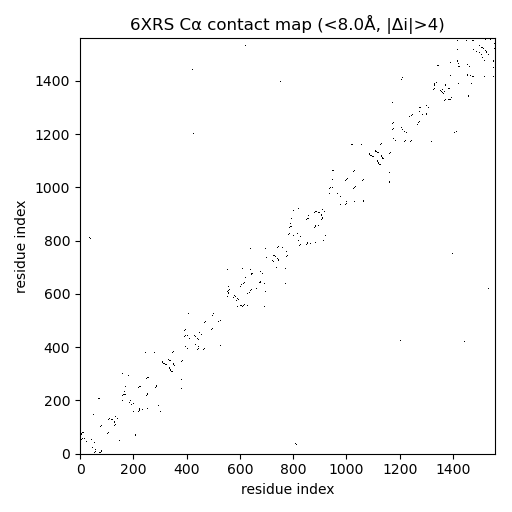18.196 1.00 41.33 331 TYR C CA 1
ATOM 7810 C C . TYR C 1 332 ? -55.151 25.255 -17.840 1.00 39.47 331 TYR C C 1
ATOM 7811 O O . TYR C 1 332 ? -56.324 25.336 -17.451 1.00 38.72 331 TYR C O 1
ATOM 7820 N N . PHE C 1 333 ? -54.395 26.332 -18.024 1.00 42.99 332 PHE C N 1
ATOM 7821 C CA . PHE C 1 333 ? -54.870 27.660 -17.648 1.00 38.97 332 PHE C CA 1
ATOM 7822 C C . PHE C 1 333 ? -56.053 28.128 -18.491 1.00 36.74 332 PHE C C 1
ATOM 7823 O O . PHE C 1 333 ? -56.530 29.241 -18.280 1.00 40.35 332 PHE C O 1
ATOM 7831 N N . LEU C 1 334 ? -56.547 27.324 -19.434 1.00 36.98 333 LEU C N 1
ATOM 7832 C CA . LEU C 1 334 ? -57.763 27.657 -20.170 1.00 39.15 333 LEU C CA 1
ATOM 7833 C C . LEU C 1 334 ? -58.957 26.809 -19.735 1.00 37.54 333 LEU C C 1
ATOM 7834 O O . LEU C 1 334 ? -59.962 26.773 -20.443 1.00 36.84 333 LEU C O 1
ATOM 7839 N N . ASP C 1 335 ? -58.876 26.122 -18.588 1.00 43.99 334 ASP C N 1
ATOM 7840 C CA . ASP C 1 335 ? -59.989 25.263 -18.181 1.00 43.00 334 ASP C CA 1
ATOM 7841 C C . ASP C 1 335 ? -61.271 26.046 -17.900 1.00 41.31 334 ASP C C 1
ATOM 7842 O O . ASP C 1 335 ? -62.314 25.431 -17.672 1.00 44.48 334 ASP C O 1
ATOM 7847 N N . PHE C 1 336 ? -61.227 27.370 -17.905 1.00 36.15 335 PHE C N 1
ATOM 7848 C CA . PHE C 1 336 ? -62.445 28.160 -17.813 1.00 36.72 335 PHE C CA 1
ATOM 7849 C C . PHE C 1 336 ? -63.185 28.279 -19.140 1.00 38.60 335 PHE C C 1
ATOM 7850 O O . PHE C 1 336 ? -64.281 28.868 -19.168 1.00 30.78 335 PHE C O 1
ATOM 7858 N N . ALA C 1 337 ? -62.601 27.788 -20.237 1.00 35.59 336 ALA C N 1
ATOM 7859 C CA . ALA C 1 337 ? -63.182 27.953 -21.560 1.00 32.68 336 ALA C CA 1
ATOM 7860 C C . ALA C 1 337 ? -63.631 26.617 -22.136 1.00 32.40 336 ALA C C 1
ATOM 7861 O O . ALA C 1 337 ? -63.029 25.581 -21.872 1.00 35.93 336 ALA C O 1
ATOM 7863 N N . LYS C 1 338 ? -64.719 26.650 -22.901 1.00 33.41 337 LYS C N 1
ATOM 7864 C CA . LYS C 1 338 ? -65.200 25.471 -23.614 1.00 34.73 337 LYS C CA 1
ATOM 7865 C C . LYS C 1 338 ? -64.308 25.136 -24.807 1.00 35.19 337 LYS C C 1
ATOM 7866 O O . LYS C 1 338 ? -63.953 26.012 -25.599 1.00 34.78 337 LYS C O 1
ATOM 7872 N N . PHE C 1 339 ? -63.976 23.856 -24.960 1.00 36.05 338 PHE C N 1
ATOM 7873 C CA . PHE C 1 339 ? -63.138 23.385 -26.064 1.00 35.05 338 PHE C CA 1
ATOM 7874 C C . PHE C 1 339 ? -64.006 22.674 -27.090 1.00 41.07 338 PHE C C 1
ATOM 7875 O O . PHE C 1 339 ? -64.622 21.650 -26.770 1.00 42.43 338 PHE C O 1
ATOM 7883 N N . HIS C 1 340 ? -63.993 23.154 -28.333 1.00 37.64 339 HIS C N 1
ATOM 7884 C CA . HIS C 1 340 ? -64.706 22.472 -29.402 1.00 36.91 339 HIS C CA 1
ATOM 7885 C C . HIS C 1 340 ? -63.747 21.740 -30.325 1.00 39.98 339 HIS C C 1
ATOM 7886 O O . HIS C 1 340 ? -62.619 22.175 -30.561 1.00 41.04 339 HIS C O 1
ATOM 7893 N N . PHE C 1 341 ? -64.211 20.624 -30.855 1.00 41.05 340 PHE C N 1
ATOM 7894 C CA . PHE C 1 341 ? -63.399 19.795 -31.734 1.00 40.52 340 PHE C CA 1
ATOM 7895 C C . PHE C 1 341 ? -64.083 19.811 -33.092 1.00 43.32 340 PHE C C 1
ATOM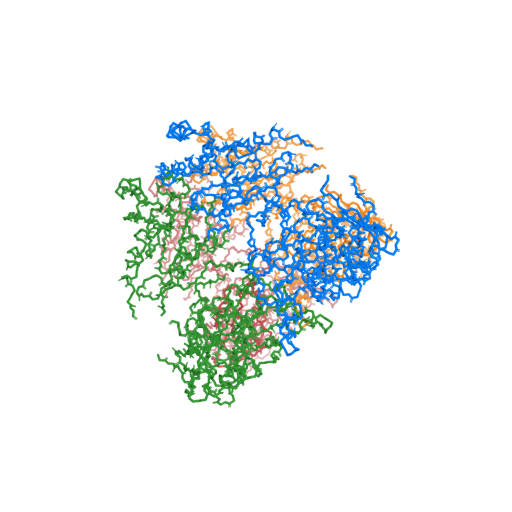 7896 O O . PHE C 1 341 ? -65.127 19.181 -33.300 1.00 46.86 340 PHE C O 1
ATOM 7904 N N . ILE C 1 342 ? -63.484 20.570 -34.001 1.00 42.45 341 ILE C N 1
ATOM 7905 C CA . ILE C 1 342 ? -64.109 20.979 -35.240 1.00 45.66 341 ILE C CA 1
ATOM 7906 C C . ILE C 1 342 ? -63.182 20.637 -36.394 1.00 50.37 341 ILE C C 1
ATOM 7907 O O . ILE C 1 342 ? -62.013 20.280 -36.211 1.00 46.34 341 ILE C O 1
ATOM 7912 N N . SER C 1 343 ? -63.750 20.739 -37.597 1.00 48.93 342 SER C N 1
ATOM 7913 C CA . SER C 1 343 ? -63.015 20.688 -38.855 1.00 46.88 342 SER C CA 1
ATOM 7914 C C . SER C 1 343 ? -63.463 21.880 -39.679 1.00 46.72 342 SER C C 1
ATOM 7915 O O . SER C 1 343 ? -64.560 21.848 -40.246 1.00 53.27 342 SER C O 1
ATOM 7918 N N . ALA C 1 344 ? -62.632 22.924 -39.754 1.00 46.03 343 ALA C N 1
ATOM 7919 C CA . ALA C 1 344 ? -62.989 24.045 -40.612 1.00 48.31 343 ALA C CA 1
ATOM 7920 C C . ALA C 1 344 ? -63.142 23.596 -42.061 1.00 50.79 343 ALA C C 1
ATOM 7921 O O . ALA C 1 344 ? -64.076 24.013 -42.749 1.00 49.35 343 ALA C O 1
ATOM 7923 N N . LEU C 1 345 ? -62.285 22.685 -42.515 1.00 47.20 344 LEU C N 1
ATOM 7924 C CA . LEU C 1 345 ? -62.350 22.237 -43.900 1.00 50.18 344 LEU C CA 1
ATOM 7925 C C . LEU C 1 345 ? -63.691 21.572 -44.217 1.00 54.17 344 LEU C C 1
ATOM 7926 O O . LEU C 1 345 ? -64.379 21.956 -45.167 1.00 56.22 344 LEU C O 1
ATOM 7931 N N . LYS C 1 346 ? -64.053 20.536 -43.465 1.00 55.30 345 LYS C N 1
ATOM 7932 C CA . LYS C 1 346 ? -65.302 19.815 -43.681 1.00 50.99 345 LYS C CA 1
ATOM 7933 C C . LYS C 1 346 ? -66.501 20.453 -42.987 1.00 53.47 345 LYS C C 1
ATOM 7934 O O . LYS C 1 346 ? -67.593 19.880 -43.020 1.00 56.42 345 LYS C O 1
ATOM 7940 N N . GLU C 1 347 ? -66.317 21.608 -42.355 1.00 55.94 346 GLU C N 1
ATOM 7941 C CA . GLU C 1 347 ? -67.414 22.416 -41.803 1.00 59.80 346 GLU C CA 1
ATOM 7942 C C . GLU C 1 347 ? -68.239 21.645 -40.776 1.00 53.14 346 GLU C C 1
ATOM 7943 O O . GLU C 1 347 ? -69.468 21.726 -40.744 1.00 58.37 346 GLU C O 1
ATOM 7949 N N . ARG C 1 348 ? -67.549 20.942 -39.892 1.00 48.51 347 ARG C N 1
ATOM 7950 C CA . ARG C 1 348 ? -68.175 20.202 -38.812 1.00 49.52 347 ARG C CA 1
ATOM 7951 C C . ARG C 1 348 ? -67.878 20.887 -37.488 1.00 46.71 347 ARG C C 1
ATOM 7952 O O . ARG C 1 348 ? -66.787 21.415 -37.281 1.00 48.70 347 ARG C O 1
ATOM 7960 N N . GLY C 1 349 ? -68.869 20.918 -36.612 1.00 44.68 348 GLY C N 1
ATOM 7961 C CA . GLY C 1 349 ? -68.736 21.551 -35.320 1.00 43.77 348 GLY C CA 1
ATOM 7962 C C . GLY C 1 349 ? -68.919 23.059 -35.284 1.00 47.53 348 GLY C C 1
ATOM 7963 O O . GLY C 1 349 ? -68.877 23.639 -34.188 1.00 46.05 348 GLY C O 1
ATOM 7964 N N . ILE C 1 350 ? -69.182 23.707 -36.424 1.00 47.92 349 ILE C N 1
ATOM 7965 C CA . ILE C 1 350 ? -69.327 25.159 -36.427 1.00 41.96 349 ILE C CA 1
ATOM 7966 C C . ILE C 1 350 ? -70.565 25.600 -35.657 1.00 42.80 349 ILE C C 1
ATOM 7967 O O . ILE C 1 350 ? -70.561 26.671 -35.042 1.00 48.17 349 ILE C O 1
ATOM 7972 N N . ASP C 1 351 ? -71.648 24.823 -35.685 1.00 45.41 350 ASP C N 1
ATOM 7973 C CA . ASP C 1 351 ? -72.851 25.266 -34.984 1.00 44.73 350 ASP C CA 1
ATOM 7974 C C . ASP C 1 351 ? -72.590 25.394 -33.489 1.00 41.21 350 ASP C C 1
ATOM 7975 O O . ASP C 1 351 ? -72.897 26.426 -32.877 1.00 37.91 350 ASP C O 1
ATOM 7980 N N . GLY C 1 352 ? -71.991 24.365 -32.884 1.00 40.44 351 GLY C N 1
ATOM 7981 C CA . GLY C 1 352 ? -71.720 24.440 -31.465 1.00 31.96 351 GLY C CA 1
ATOM 7982 C C . GLY C 1 352 ? -70.657 25.455 -31.131 1.00 40.32 351 GLY C C 1
ATOM 7983 O O . GLY C 1 352 ? -70.634 25.970 -30.006 1.00 44.34 351 GLY C O 1
ATOM 7984 N N . LEU C 1 353 ? -69.800 25.794 -32.095 1.00 35.58 352 LEU C N 1
ATOM 7985 C CA . LEU C 1 353 ? -68.864 26.877 -31.861 1.00 36.85 352 LEU C CA 1
ATOM 7986 C C . LEU C 1 353 ? -69.634 28.168 -31.617 1.00 38.59 352 LEU C C 1
ATOM 7987 O O . LEU C 1 353 ? -69.296 28.952 -30.724 1.00 38.66 352 LEU C O 1
ATOM 7992 N N . PHE C 1 354 ? -70.701 28.392 -32.379 1.00 36.35 353 PHE C N 1
ATOM 7993 C CA . PHE C 1 354 ? -71.459 29.618 -32.179 1.00 38.28 353 PHE C CA 1
ATOM 7994 C C . PHE C 1 354 ? -72.233 29.601 -30.871 1.00 37.87 353 PHE C C 1
ATOM 7995 O O . PHE C 1 354 ? -72.346 30.638 -30.211 1.00 33.47 353 PHE C O 1
ATOM 8003 N N . GLU C 1 355 ? -72.760 28.450 -30.452 1.00 37.86 354 GLU C N 1
ATOM 8004 C CA . GLU C 1 355 ? -73.383 28.440 -29.139 1.00 33.95 354 GLU C CA 1
ATOM 8005 C C . GLU C 1 355 ? -72.370 28.909 -28.095 1.00 36.92 354 GLU C C 1
ATOM 8006 O O . GLU C 1 355 ? -72.641 29.839 -27.320 1.00 38.72 354 GLU C O 1
ATOM 8008 N N . SER C 1 356 ? -71.156 28.367 -28.136 1.00 33.42 355 SER C N 1
ATOM 8009 C CA . SER C 1 356 ? -70.192 28.736 -27.104 1.00 31.60 355 SER C CA 1
ATOM 8010 C C . SER C 1 356 ? -69.731 30.189 -27.240 1.00 31.17 355 SER C C 1
ATOM 8011 O O . SER C 1 356 ? -69.410 30.820 -26.237 1.00 34.31 355 SER C O 1
ATOM 8014 N N . ILE C 1 357 ? -69.647 30.730 -28.458 1.00 34.49 356 ILE C N 1
ATOM 8015 C CA . ILE C 1 357 ? -69.262 32.134 -28.608 1.00 31.26 356 ILE C CA 1
ATOM 8016 C C . ILE C 1 357 ? -70.294 33.027 -27.943 1.00 33.16 356 ILE C C 1
ATOM 8017 O O . ILE C 1 357 ? -69.950 33.951 -27.198 1.00 33.58 356 ILE C O 1
ATOM 8022 N N . GLN C 1 358 ? -71.576 32.759 -28.194 1.00 29.82 357 GLN C N 1
ATOM 8023 C CA . GLN C 1 358 ? -72.629 33.528 -27.544 1.00 30.15 357 GLN C CA 1
ATOM 8024 C C . GLN C 1 358 ? -72.564 33.389 -26.020 1.00 31.52 357 GLN C C 1
ATOM 8025 O O . GLN C 1 358 ? -72.675 34.388 -25.294 1.00 31.10 357 GLN C O 1
ATOM 8031 N N . ALA C 1 359 ? -72.391 32.159 -25.514 1.00 31.99 358 ALA C N 1
ATOM 8032 C CA . ALA C 1 359 ? -72.284 31.969 -24.065 1.00 27.59 358 ALA C CA 1
ATOM 8033 C C . ALA C 1 359 ? -71.082 32.728 -23.489 1.00 33.87 358 ALA C C 1
ATOM 8034 O O . ALA C 1 359 ? -71.175 33.317 -22.406 1.00 36.83 358 ALA C O 1
ATOM 8036 N N . ALA C 1 360 ? -69.941 32.730 -24.194 1.00 28.09 359 ALA C N 1
ATOM 8037 C CA . ALA C 1 360 ? -68.787 33.475 -23.706 1.00 29.18 359 ALA C CA 1
ATOM 8038 C C . ALA C 1 360 ? -69.083 34.964 -23.649 1.00 32.45 359 ALA C C 1
ATOM 8039 O O . ALA C 1 360 ? -68.702 35.654 -22.696 1.00 32.44 359 ALA C O 1
ATOM 8041 N N . TYR C 1 361 ? -69.752 35.489 -24.663 1.00 29.51 360 TYR C N 1
ATOM 8042 C CA . TYR C 1 361 ? -70.078 36.900 -24.613 1.00 29.88 360 TYR C CA 1
ATOM 8043 C C . TYR C 1 361 ? -71.004 37.183 -23.438 1.00 29.07 360 TYR C C 1
ATOM 8044 O O . TYR C 1 361 ? -70.779 38.136 -22.692 1.00 29.84 360 TYR C O 1
ATOM 8053 N N . ASN C 1 362 ? -72.073 36.383 -23.277 1.00 29.27 361 ASN C N 1
ATOM 8054 C CA . ASN C 1 362 ? -72.992 36.579 -22.149 1.00 28.39 361 ASN C CA 1
ATOM 8055 C C . ASN C 1 362 ? -72.249 36.547 -20.822 1.00 33.65 361 ASN C C 1
ATOM 8056 O O . ASN C 1 362 ? -72.333 37.489 -20.021 1.00 35.27 361 ASN C O 1
ATOM 8061 N N . ALA C 1 363 ? -71.456 35.497 -20.599 1.00 32.26 362 ALA C N 1
ATOM 8062 C CA . ALA C 1 363 ? -70.720 35.432 -19.353 1.00 27.93 362 ALA C CA 1
ATOM 8063 C C . ALA C 1 363 ? -69.857 36.667 -19.187 1.00 27.89 362 ALA C C 1
ATOM 8064 O O . ALA C 1 363 ? -69.828 37.268 -18.113 1.00 31.08 362 ALA C O 1
ATOM 8066 N N . ALA C 1 364 ? -69.194 37.104 -20.245 1.00 28.45 363 ALA C N 1
ATOM 8067 C CA . ALA C 1 364 ? -68.279 38.223 -20.060 1.00 34.50 363 ALA C CA 1
ATOM 8068 C C . ALA C 1 364 ? -69.020 39.470 -19.603 1.00 29.49 363 ALA C C 1
ATOM 8069 O O . ALA C 1 364 ? -68.486 40.241 -18.809 1.00 31.21 363 ALA C O 1
ATOM 8071 N N . MET C 1 365 ? -70.255 39.660 -20.054 1.00 28.86 364 MET C N 1
ATOM 8072 C CA . MET C 1 365 ? -70.981 40.905 -19.838 1.00 32.17 364 MET C CA 1
ATOM 8073 C C . MET C 1 365 ? -71.928 40.832 -18.654 1.00 34.62 364 MET C C 1
ATOM 8074 O O . MET C 1 365 ? -72.744 41.740 -18.469 1.00 37.12 364 MET C O 1
ATOM 8079 N N . ILE C 1 366 ? -71.836 39.776 -17.850 1.00 33.52 365 ILE C N 1
ATOM 8080 C CA . ILE C 1 366 ? -72.839 39.530 -16.838 1.00 33.98 365 ILE C CA 1
ATOM 8081 C C . ILE C 1 366 ? -72.814 40.644 -15.798 1.00 39.05 365 ILE C C 1
ATOM 8082 O O . ILE C 1 366 ? -71.767 41.251 -15.512 1.00 37.45 365 ILE C O 1
ATOM 8087 N N . LYS C 1 367 ? -73.992 40.944 -15.252 1.00 39.09 366 LYS C N 1
ATOM 8088 C CA . LYS C 1 367 ? -74.138 41.833 -14.105 1.00 39.29 366 LYS C CA 1
ATOM 8089 C C . LYS C 1 367 ? -74.822 41.010 -13.018 1.00 41.45 366 LYS C C 1
ATOM 8090 O O . LYS C 1 367 ? -75.989 40.634 -13.164 1.00 45.95 366 LYS C O 1
ATOM 8092 N N . MET C 1 368 ? -74.094 40.713 -11.935 1.00 41.24 367 MET C N 1
ATOM 8093 C CA . MET C 1 368 ? -74.555 39.775 -10.910 1.00 39.85 367 MET C CA 1
ATOM 8094 C C . MET C 1 368 ? -75.016 40.528 -9.668 1.00 37.51 367 MET C C 1
ATOM 8095 O O . MET C 1 368 ? -74.231 41.308 -9.106 1.00 40.57 367 MET C O 1
ATOM 8100 N N . PRO C 1 369 ? -76.241 40.324 -9.188 1.00 38.66 368 PRO C N 1
ATOM 8101 C CA . PRO C 1 369 ? -76.703 41.043 -7.985 1.00 39.75 368 PRO C CA 1
ATOM 8102 C C . PRO C 1 369 ? -75.985 40.583 -6.718 1.00 41.56 368 PRO C C 1
ATOM 8103 O O . PRO C 1 369 ? -75.873 39.382 -6.442 1.00 40.11 368 PRO C O 1
ATOM 8107 N N . THR C 1 370 ? -75.545 41.560 -5.916 1.00 41.18 369 THR C N 1
ATOM 8108 C CA . THR C 1 370 ? -74.857 41.242 -4.667 1.00 41.98 369 THR C CA 1
ATOM 8109 C C . THR C 1 370 ? -75.588 40.187 -3.844 1.00 43.23 369 THR C C 1
ATOM 8110 O O . THR C 1 370 ? -74.940 39.224 -3.398 1.00 43.06 369 THR C O 1
ATOM 8114 N N . PRO C 1 371 ? -76.902 40.260 -3.642 1.00 44.69 370 PRO C N 1
ATOM 8115 C CA . PRO C 1 371 ? -77.537 39.212 -2.835 1.00 46.15 370 PRO C CA 1
ATOM 8116 C C . PRO C 1 371 ? -77.381 37.823 -3.418 1.00 45.10 370 PRO C C 1
ATOM 8117 O O . PRO C 1 371 ? -77.228 36.879 -2.642 1.00 46.04 370 PRO C O 1
ATOM 8121 N N . LYS C 1 372 ? -77.418 37.659 -4.746 1.00 43.44 371 LYS C N 1
ATOM 8122 C CA . LYS C 1 372 ? -77.181 36.340 -5.326 1.00 42.57 371 LYS C CA 1
ATOM 8123 C C . LYS C 1 372 ? -75.755 35.898 -5.056 1.00 41.59 371 LYS C C 1
ATOM 8124 O O . LYS C 1 372 ? -75.522 34.795 -4.555 1.00 42.28 371 LYS C O 1
ATOM 8130 N N . ILE C 1 373 ? -74.790 36.781 -5.303 1.00 40.34 372 ILE C N 1
ATOM 8131 C CA . ILE C 1 373 ? -73.387 36.435 -5.075 1.00 39.61 372 ILE C CA 1
ATOM 8132 C C . ILE C 1 373 ? -73.176 36.021 -3.625 1.00 41.43 372 ILE C C 1
ATOM 8133 O O . ILE C 1 373 ? -72.634 34.945 -3.338 1.00 45.34 372 ILE C O 1
ATOM 8138 N N . THR C 1 374 ? -73.621 36.867 -2.692 1.00 42.92 373 THR C N 1
ATOM 8139 C CA . THR C 1 374 ? -73.427 36.600 -1.274 1.00 44.88 373 THR C CA 1
ATOM 8140 C C . THR C 1 374 ? -74.075 35.295 -0.879 1.00 46.16 373 THR C C 1
ATOM 8141 O O . THR C 1 374 ? -73.532 34.534 -0.071 1.00 47.29 373 THR C O 1
ATOM 8145 N N . ARG C 1 375 ? -75.231 35.012 -1.465 1.00 46.26 374 ARG C N 1
ATOM 8146 C CA . ARG C 1 375 ? -75.924 33.761 -1.197 1.00 47.75 374 ARG C CA 1
ATOM 8147 C C . ARG C 1 375 ? -75.077 32.581 -1.632 1.00 46.96 374 ARG C C 1
ATOM 8148 O O . ARG C 1 375 ? -74.891 31.620 -0.877 1.00 48.56 374 ARG C O 1
ATOM 8156 N N . VAL C 1 376 ? -74.530 32.659 -2.853 1.00 44.67 375 VAL C N 1
ATOM 8157 C CA . VAL C 1 376 ? -73.676 31.597 -3.370 1.00 43.91 375 VAL C CA 1
ATOM 8158 C C . VAL C 1 376 ? -72.430 31.453 -2.508 1.00 44.40 375 VAL C C 1
ATOM 8159 O O . VAL C 1 376 ? -72.047 30.337 -2.123 1.00 45.56 375 VAL C O 1
ATOM 8163 N N . LEU C 1 377 ? -71.833 32.579 -2.114 1.00 43.97 376 LEU C N 1
ATOM 8164 C CA . LEU C 1 377 ? -70.646 32.530 -1.269 1.00 44.71 376 LEU C CA 1
ATOM 8165 C C . LEU C 1 377 ? -70.942 31.858 0.062 1.00 47.36 376 LEU C C 1
ATOM 8166 O O . LEU C 1 377 ? -70.137 31.065 0.564 1.00 48.39 376 LEU C O 1
ATOM 8171 N N . GLN C 1 378 ? -72.055 32.227 0.693 1.00 48.74 377 GLN C N 1
ATOM 8172 C CA . GLN C 1 378 ? -72.334 31.688 2.021 1.00 51.51 377 GLN C CA 1
ATOM 8173 C C . GLN C 1 378 ? -72.658 30.209 1.971 1.00 52.74 377 GLN C C 1
ATOM 8174 O O . GLN C 1 378 ? -72.289 29.473 2.883 1.00 54.82 377 GLN C O 1
ATOM 8180 N N . THR C 1 379 ? -73.265 29.739 0.886 1.00 51.68 378 THR C N 1
ATOM 8181 C CA . THR C 1 379 ? -73.504 28.306 0.770 1.00 53.05 378 THR C CA 1
ATOM 8182 C C . THR C 1 379 ? -72.182 27.568 0.597 1.00 52.68 378 THR C C 1
ATOM 8183 O O . THR C 1 379 ? -71.931 26.564 1.275 1.00 55.81 378 THR C O 1
ATOM 8187 N N . ALA C 1 380 ? -71.314 28.061 -0.299 1.00 50.14 379 ALA C N 1
ATOM 8188 C CA . ALA C 1 380 ? -70.007 27.435 -0.462 1.00 52.13 379 ALA C CA 1
ATOM 8189 C C . ALA C 1 380 ? -69.225 27.431 0.850 1.00 53.40 379 ALA C C 1
ATOM 8190 O O . ALA C 1 380 ? -68.678 26.399 1.255 1.00 58.97 379 ALA C O 1
ATOM 8192 N N . VAL C 1 381 ? -69.207 28.561 1.557 1.00 51.93 380 VAL C N 1
ATOM 8193 C CA . VAL C 1 381 ? -68.437 28.635 2.794 1.00 53.90 380 VAL C CA 1
ATOM 8194 C C . VAL C 1 381 ? -69.015 27.690 3.836 1.00 57.02 380 VAL C C 1
ATOM 8195 O O . VAL C 1 381 ? -68.274 27.034 4.576 1.00 59.04 380 VAL C O 1
ATOM 8199 N N . GLY C 1 382 ? -70.340 27.560 3.876 1.00 57.70 381 GLY C N 1
ATOM 8200 C CA . GLY C 1 382 ? -70.948 26.649 4.831 1.00 60.92 381 GLY C CA 1
ATOM 8201 C C . GLY C 1 382 ? -70.614 25.192 4.570 1.00 63.71 381 GLY C C 1
ATOM 8202 O O . GLY C 1 382 ? -70.498 24.400 5.514 1.00 65.25 381 GLY C O 1
ATOM 8203 N N . ARG C 1 383 ? -70.470 24.814 3.296 1.00 60.51 382 ARG C N 1
ATOM 8204 C CA . ARG C 1 383 ? -70.168 23.433 2.950 1.00 61.81 382 ARG C CA 1
ATOM 8205 C C . ARG C 1 383 ? -68.692 23.096 3.117 1.00 65.14 382 ARG C C 1
ATOM 8206 O O . ARG C 1 383 ? -68.350 21.949 3.443 1.00 66.85 382 ARG C O 1
ATOM 8214 N N . GLN C 1 384 ? -67.806 24.060 2.872 1.00 60.53 383 GLN C N 1
ATOM 8215 C CA . GLN C 1 384 ? -66.374 23.856 3.040 1.00 60.01 383 GLN C CA 1
ATOM 8216 C C . GLN C 1 384 ? -65.787 25.165 3.552 1.00 59.11 383 GLN C C 1
ATOM 8217 O O . GLN C 1 384 ? -65.815 26.178 2.848 1.00 56.44 383 GLN C O 1
ATOM 8223 N N . GLN C 1 385 ? -65.336 25.170 4.803 1.00 61.62 384 GLN C N 1
ATOM 8224 C CA . GLN C 1 385 ? -64.730 26.365 5.365 1.00 61.29 384 GLN C CA 1
ATOM 8225 C C . GLN C 1 385 ? -63.362 26.657 4.727 1.00 63.45 384 GLN C C 1
ATOM 8226 O O . GLN C 1 385 ? -62.643 25.747 4.295 1.00 60.31 384 GLN C O 1
ATOM 8228 N N . PRO C 1 386 ? -62.993 27.938 4.676 1.00 64.46 385 PRO C N 1
ATOM 8229 C CA . PRO C 1 386 ? -61.667 28.328 4.165 1.00 66.90 385 PRO C CA 1
ATOM 8230 C C . PRO C 1 386 ? -60.557 27.784 5.048 1.00 68.88 385 PRO C C 1
ATOM 8231 O O . PRO C 1 386 ? -60.784 27.475 6.228 1.00 69.41 385 PRO C O 1
ATOM 8235 N N . PRO C 1 387 ? -59.347 27.619 4.495 1.00 75.14 386 PRO C N 1
ATOM 8236 C CA . PRO C 1 387 ? -58.243 27.027 5.274 1.00 72.51 386 PRO C CA 1
ATOM 8237 C C . PRO C 1 387 ? -57.850 27.947 6.402 1.00 78.28 386 PRO C C 1
ATOM 8238 O O . PRO C 1 387 ? -57.805 29.169 6.234 1.00 80.07 386 PRO C O 1
ATOM 8242 N N . ARG C 1 388 ? -57.542 27.351 7.552 1.00 80.55 387 ARG C N 1
ATOM 8243 C CA . ARG C 1 388 ? -57.088 28.137 8.686 1.00 86.22 387 ARG C CA 1
ATOM 8244 C C . ARG C 1 388 ? -55.740 28.770 8.374 1.00 101.05 387 ARG C C 1
ATOM 8245 O O . ARG C 1 388 ? -54.817 28.089 7.915 1.00 93.27 387 ARG C O 1
ATOM 8253 N N . ALA C 1 389 ? -55.644 30.080 8.593 1.00 145.41 388 ALA C N 1
ATOM 8254 C CA . ALA C 1 389 ? -54.410 30.835 8.399 1.00 145.92 388 ALA C CA 1
ATOM 8255 C C . ALA C 1 389 ? -53.537 30.597 9.623 1.00 149.93 388 ALA C C 1
ATOM 8256 O O . ALA C 1 389 ? -53.543 31.374 10.581 1.00 151.98 388 ALA C O 1
ATOM 8258 N N . GLY C 1 390 ? -52.778 29.499 9.583 1.00 113.81 389 GLY C N 1
ATOM 8259 C CA . GLY C 1 390 ? -52.088 29.012 10.755 1.00 105.28 389 GLY C CA 1
ATOM 8260 C C . GLY C 1 390 ? -53.042 28.908 11.923 1.00 106.66 389 GLY C C 1
ATOM 8261 O O . GLY C 1 390 ? -53.848 27.976 12.004 1.00 107.71 389 GLY C O 1
ATOM 8262 N N . LEU C 1 391 ? -52.985 29.891 12.820 1.00 104.52 390 LEU C N 1
ATOM 8263 C CA . LEU C 1 391 ? -53.874 29.879 13.973 1.00 94.32 390 LEU C CA 1
ATOM 8264 C C . LEU C 1 391 ? -55.204 30.578 13.681 1.00 93.55 390 LEU C C 1
ATOM 8265 O O . LEU C 1 391 ? -56.243 30.165 14.216 1.00 85.08 390 LEU C O 1
ATOM 8267 N N . VAL C 1 392 ? -55.210 31.605 12.816 1.00 97.51 391 VAL C N 1
ATOM 8268 C CA . VAL C 1 392 ? -56.379 32.469 12.633 1.00 95.57 391 VAL C CA 1
ATOM 8269 C C . VAL C 1 392 ? -57.330 31.869 11.600 1.00 89.64 391 VAL C C 1
ATOM 8270 O O . VAL C 1 392 ? -56.901 31.346 10.560 1.00 89.26 391 VAL C O 1
ATOM 8272 N N . ARG C 1 393 ? -58.633 31.964 11.886 1.00 78.10 392 ARG C N 1
ATOM 8273 C CA . ARG C 1 393 ? -59.674 31.338 11.076 1.00 79.19 392 ARG C CA 1
ATOM 8274 C C . ARG C 1 393 ? -60.371 32.388 10.227 1.00 68.40 392 ARG C C 1
ATOM 8275 O O . ARG C 1 393 ? -61.185 33.154 10.758 1.00 68.76 392 ARG C O 1
ATOM 8283 N N . PRO C 1 394 ? -60.144 32.425 8.921 1.00 65.51 393 PRO C N 1
ATOM 8284 C CA . PRO C 1 394 ? -60.769 33.464 8.100 1.00 67.45 393 PRO C CA 1
ATOM 8285 C C . PRO C 1 394 ? -62.280 33.343 8.128 1.00 68.39 393 PRO C C 1
ATOM 8286 O O . PRO C 1 394 ? -62.842 32.256 8.269 1.00 71.42 393 PRO C O 1
ATOM 8290 N N . LYS C 1 395 ? -62.934 34.488 8.016 1.00 66.92 394 LYS C N 1
ATOM 8291 C CA . LYS C 1 395 ? -64.382 34.564 7.950 1.00 61.28 394 LYS C CA 1
ATOM 8292 C C . LYS C 1 395 ? -64.724 35.231 6.624 1.00 59.72 394 LYS C C 1
ATOM 8293 O O . LYS C 1 395 ? -64.250 36.335 6.330 1.00 60.21 394 LYS C O 1
ATOM 8295 N N . MET C 1 396 ? -65.498 34.550 5.801 1.00 55.77 395 MET C N 1
ATOM 8296 C CA . MET C 1 396 ? -65.952 35.126 4.548 1.00 53.08 395 MET C CA 1
ATOM 8297 C C . MET C 1 396 ? -67.444 35.404 4.687 1.00 53.23 395 MET C C 1
ATOM 8298 O O . MET C 1 396 ? -68.239 34.478 4.879 1.00 53.94 395 MET C O 1
ATOM 8303 N N . ARG C 1 397 ? -67.826 36.675 4.639 1.00 52.95 396 ARG C N 1
ATOM 8304 C CA . ARG C 1 397 ? -69.196 37.031 4.992 1.00 53.76 396 ARG C CA 1
ATOM 8305 C C . ARG C 1 397 ? -70.061 37.455 3.805 1.00 55.57 396 ARG C C 1
ATOM 8306 O O . ARG C 1 397 ? -71.228 37.049 3.726 1.00 54.40 396 ARG C O 1
ATOM 8308 N N . TYR C 1 398 ? -69.558 38.266 2.876 1.00 52.78 397 TYR C N 1
ATOM 8309 C CA . TYR C 1 398 ? -70.393 38.676 1.754 1.00 49.94 397 TYR C CA 1
ATOM 8310 C C . TYR C 1 398 ? -69.505 38.952 0.550 1.00 47.78 397 TYR C C 1
ATOM 8311 O O . TYR C 1 398 ? -68.274 38.933 0.645 1.00 46.03 397 TYR C O 1
ATOM 8320 N N . ALA C 1 399 ? -70.141 39.194 -0.598 1.00 44.63 398 ALA C N 1
ATOM 8321 C CA . ALA C 1 399 ? -69.355 39.384 -1.809 1.00 42.50 398 ALA C CA 1
ATOM 8322 C C . ALA C 1 399 ? -70.159 40.145 -2.843 1.00 41.45 398 ALA C C 1
ATOM 8323 O O . ALA C 1 399 ? -71.387 40.038 -2.898 1.00 46.74 398 ALA C O 1
ATOM 8325 N N . HIS C 1 400 ? -69.451 40.892 -3.688 1.00 40.39 399 HIS C N 1
ATOM 8326 C CA . HIS C 1 400 ? -70.107 41.682 -4.723 1.00 39.60 399 HIS C CA 1
ATOM 8327 C C . HIS C 1 400 ? -69.206 41.748 -5.946 1.00 37.88 399 HIS C C 1
ATOM 8328 O O . HIS C 1 400 ? -68.020 41.407 -5.898 1.00 40.84 399 HIS C O 1
ATOM 8335 N N . GLN C 1 401 ? -69.785 42.190 -7.046 1.00 37.01 400 GLN C N 1
ATOM 8336 C CA . GLN C 1 401 ? -69.047 42.319 -8.290 1.00 35.55 400 GLN C CA 1
ATOM 8337 C C . GLN C 1 401 ? -68.289 43.634 -8.322 1.00 36.33 400 GLN C C 1
ATOM 8338 O O . GLN C 1 401 ? -68.851 44.689 -8.036 1.00 41.33 400 GLN C O 1
ATOM 8344 N N . GLY C 1 402 ? -66.988 43.567 -8.591 1.00 36.74 401 GLY C N 1
ATOM 8345 C CA . GLY C 1 402 ? -66.199 44.769 -8.729 1.00 36.83 401 GLY C CA 1
ATOM 8346 C C . GLY C 1 402 ? -65.632 44.999 -10.110 1.00 35.77 401 GLY C C 1
ATOM 8347 O O . GLY C 1 402 ? -64.763 45.866 -10.264 1.00 50.52 401 GLY C O 1
ATOM 8348 N N . GLY C 1 403 ? -66.102 44.286 -11.131 1.00 36.05 402 GLY C N 1
ATOM 8349 C CA . GLY C 1 403 ? -65.626 44.491 -12.485 1.00 33.35 402 GLY C CA 1
ATOM 8350 C C . GLY C 1 403 ? -66.436 43.674 -13.465 1.00 33.57 402 GLY C C 1
ATOM 8351 O O . GLY C 1 403 ? -67.137 42.733 -13.080 1.00 36.85 402 GLY C O 1
ATOM 8352 N N . MET C 1 404 ? -66.321 44.044 -14.749 1.00 35.33 403 MET C N 1
ATOM 8353 C CA . MET C 1 404 ? -67.056 43.398 -15.836 1.00 34.38 403 MET C CA 1
ATOM 8354 C C . MET C 1 404 ? -66.143 43.118 -17.025 1.00 32.01 403 MET C C 1
ATOM 8355 O O . MET C 1 404 ? -65.260 43.913 -17.355 1.00 30.78 403 MET C O 1
ATOM 8360 N N . ASN C 1 405 ? -66.423 42.013 -17.709 1.00 31.42 404 ASN C N 1
ATOM 8361 C CA . ASN C 1 405 ? -65.693 41.630 -18.907 1.00 30.45 404 ASN C CA 1
ATOM 8362 C C . ASN C 1 405 ? -64.184 41.699 -18.695 1.00 30.70 404 ASN C C 1
ATOM 8363 O O . ASN C 1 405 ? -63.513 42.528 -19.321 1.00 34.89 404 ASN C O 1
ATOM 8368 N N . PRO C 1 406 ? -63.597 40.818 -17.850 1.00 30.54 405 PRO C N 1
ATOM 8369 C CA . PRO C 1 406 ? -64.232 39.725 -17.109 1.00 30.38 405 PRO C CA 1
ATOM 8370 C C . PRO C 1 406 ? -64.916 40.166 -15.821 1.00 32.68 405 PRO C C 1
ATOM 8371 O O . PRO C 1 406 ? -64.529 41.181 -15.238 1.00 36.30 405 PRO C O 1
ATOM 8375 N N . PRO C 1 407 ? -65.902 39.399 -15.370 1.00 29.54 406 PRO C N 1
ATOM 8376 C CA . PRO C 1 407 ? -66.491 39.657 -14.059 1.00 29.12 406 PRO C CA 1
ATOM 8377 C C . PRO C 1 407 ? -65.469 39.398 -12.978 1.00 33.82 406 PRO C C 1
ATOM 8378 O O . PRO C 1 407 ? -64.695 38.437 -13.054 1.00 36.56 406 PRO C O 1
ATOM 8382 N N . VAL C 1 408 ? -65.459 40.266 -11.975 1.00 32.17 407 VAL C N 1
ATOM 8383 C CA . VAL C 1 408 ? -64.634 40.082 -10.793 1.00 34.77 407 VAL C CA 1
ATOM 8384 C C . VAL C 1 408 ? -65.530 40.104 -9.564 1.00 37.05 407 VAL C C 1
ATOM 8385 O O . VAL C 1 408 ? -66.359 41.009 -9.412 1.00 36.15 407 VAL C O 1
ATOM 8389 N N . ILE C 1 409 ? -65.351 39.128 -8.679 1.00 37.41 408 ILE C N 1
ATOM 8390 C CA . ILE C 1 409 ? -66.107 39.030 -7.435 1.00 34.64 408 ILE C CA 1
ATOM 8391 C C . ILE C 1 409 ? -65.171 39.358 -6.287 1.00 36.63 408 ILE C C 1
ATOM 8392 O O . ILE C 1 409 ? -64.096 38.757 -6.158 1.00 36.36 408 ILE C O 1
ATOM 8397 N N . VAL C 1 410 ? -65.579 40.305 -5.456 1.00 37.56 409 VAL C N 1
ATOM 8398 C CA . VAL C 1 410 ? -64.790 40.738 -4.314 1.00 39.38 409 VAL C CA 1
ATOM 8399 C C . VAL C 1 410 ? -65.414 40.135 -3.064 1.00 43.22 409 VAL C C 1
ATOM 8400 O O . VAL C 1 410 ? -66.606 40.333 -2.803 1.00 45.70 409 VAL C O 1
ATOM 8404 N N . VAL C 1 411 ? -64.621 39.399 -2.294 1.00 41.74 410 VAL C N 1
ATOM 8405 C CA . VAL C 1 411 ? -65.087 38.726 -1.090 1.00 43.31 410 VAL C CA 1
ATOM 8406 C C . VAL C 1 411 ? -64.638 39.538 0.119 1.00 45.72 410 VAL C C 1
ATOM 8407 O O . VAL C 1 411 ? -63.472 39.945 0.202 1.00 50.36 410 VAL C O 1
ATOM 8411 N N . HIS C 1 412 ? -65.559 39.781 1.046 1.00 46.97 411 HIS C N 1
ATOM 8412 C CA . HIS C 1 412 ? -65.335 40.602 2.230 1.00 49.33 411 HIS C CA 1
ATOM 8413 C C . HIS C 1 412 ? -65.339 39.755 3.499 1.00 51.70 411 HIS C C 1
ATOM 8414 O O . HIS C 1 412 ? -66.143 38.828 3.640 1.00 51.21 411 HIS C O 1
ATOM 8421 N N . GLY C 1 413 ? -64.468 40.102 4.441 1.00 54.93 412 GLY C N 1
ATOM 8422 C CA . GLY C 1 413 ? -64.464 39.413 5.719 1.00 57.47 412 GLY C CA 1
ATOM 8423 C C . GLY C 1 413 ? -63.242 39.791 6.531 1.00 65.48 412 GLY C C 1
ATOM 8424 O O . GLY C 1 413 ? -62.674 40.871 6.358 1.00 71.47 412 GLY C O 1
ATOM 8425 N N . ASN C 1 414 ? -62.877 38.898 7.443 1.00 67.71 413 ASN C N 1
ATOM 8426 C CA . ASN C 1 414 ? -61.704 39.052 8.291 1.00 68.55 413 ASN C CA 1
ATOM 8427 C C . ASN C 1 414 ? -60.657 38.002 7.939 1.00 66.83 413 ASN C C 1
ATOM 8428 O O . ASN C 1 414 ? -60.987 36.888 7.515 1.00 65.52 413 ASN C O 1
ATOM 8433 N N . SER C 1 415 ? -59.388 38.395 8.068 1.00 68.33 414 SER C N 1
ATOM 8434 C CA . SER C 1 415 ? -58.240 37.504 7.884 1.00 65.32 414 SER C CA 1
ATOM 8435 C C . SER C 1 415 ? -58.249 36.805 6.519 1.00 64.18 414 SER C C 1
ATOM 8436 O O . SER C 1 415 ? -58.012 35.599 6.403 1.00 60.61 414 SER C O 1
ATOM 8439 N N . LEU C 1 416 ? -58.503 37.573 5.467 1.00 60.26 415 LEU C N 1
ATOM 8440 C CA . LEU C 1 416 ? -58.506 37.009 4.125 1.00 63.73 415 LEU C CA 1
ATOM 8441 C C . LEU C 1 416 ? -57.177 37.238 3.424 1.00 68.80 415 LEU C C 1
ATOM 8442 O O . LEU C 1 416 ? -57.127 37.246 2.190 1.00 70.14 415 LEU C O 1
ATOM 8447 N N . HIS C 1 417 ? -56.091 37.406 4.188 1.00 68.01 416 HIS C N 1
ATOM 8448 C CA . HIS C 1 417 ? -54.830 37.865 3.619 1.00 70.58 416 HIS C CA 1
ATOM 8449 C C . HIS C 1 417 ? -53.946 36.739 3.113 1.00 70.69 416 HIS C C 1
ATOM 8450 O O . HIS C 1 417 ? -52.977 37.011 2.395 1.00 71.50 416 HIS C O 1
ATOM 8457 N N . ALA C 1 418 ? -54.216 35.492 3.509 1.00 71.15 417 ALA C N 1
ATOM 8458 C CA . ALA C 1 418 ? -53.483 34.345 2.994 1.00 66.50 417 ALA C CA 1
ATOM 8459 C C . ALA C 1 418 ? -54.471 33.209 2.715 1.00 66.01 417 ALA C C 1
ATOM 8460 O O . ALA C 1 418 ? -54.485 32.184 3.386 1.00 75.66 417 ALA C O 1
ATOM 8462 N N . ILE C 1 419 ? -55.262 33.353 1.664 1.00 55.48 418 ILE C N 1
ATOM 8463 C CA . ILE C 1 419 ? -56.195 32.310 1.266 1.00 54.74 418 ILE C CA 1
ATOM 8464 C C . ILE C 1 419 ? -55.497 31.436 0.237 1.00 54.17 418 ILE C C 1
ATOM 8465 O O . ILE C 1 419 ? -54.954 31.944 -0.749 1.00 53.36 418 ILE C O 1
ATOM 8470 N N . SER C 1 420 ? -55.511 30.123 0.455 1.00 53.42 419 SER C N 1
ATOM 8471 C CA . SER C 1 420 ? -54.793 29.226 -0.440 1.00 53.18 419 SER C CA 1
ATOM 8472 C C . SER C 1 420 ? -55.372 29.278 -1.846 1.00 50.40 419 SER C C 1
ATOM 8473 O O . SER C 1 420 ? -56.558 29.546 -2.048 1.00 49.60 419 SER C O 1
ATOM 8476 N N . ASP C 1 421 ? -54.512 28.983 -2.825 1.00 53.75 420 ASP C N 1
ATOM 8477 C CA . ASP C 1 421 ? -54.915 28.964 -4.226 1.00 47.63 420 ASP C CA 1
ATOM 8478 C C . ASP C 1 421 ? -55.980 27.915 -4.484 1.00 47.05 420 ASP C C 1
ATOM 8479 O O . ASP C 1 421 ? -56.872 28.124 -5.307 1.00 44.21 420 ASP C O 1
ATOM 8484 N N . SER C 1 422 ? -55.925 26.792 -3.774 1.00 48.58 421 SER C N 1
ATOM 8485 C CA . SER C 1 422 ? -56.898 25.743 -4.022 1.00 48.48 421 SER C CA 1
ATOM 8486 C C . SER C 1 422 ? -58.292 26.135 -3.556 1.00 48.58 421 SER C C 1
ATOM 8487 O O . SER C 1 422 ? -59.284 25.816 -4.226 1.00 46.67 421 SER C O 1
ATOM 8490 N N . TYR C 1 423 ? -58.387 26.870 -2.445 1.00 48.72 422 TYR C N 1
ATOM 8491 C CA . TYR C 1 423 ? -59.695 27.309 -1.987 1.00 48.24 422 TYR C CA 1
ATOM 8492 C C . TYR C 1 423 ? -60.260 28.379 -2.913 1.00 46.85 422 TYR C C 1
ATOM 8493 O O . TYR C 1 423 ? -61.464 28.374 -3.203 1.00 46.70 422 TYR C O 1
ATOM 8502 N N . THR C 1 424 ? -59.420 29.325 -3.359 1.00 47.31 423 THR C N 1
ATOM 8503 C CA . THR C 1 424 ? -59.860 30.277 -4.372 1.00 43.19 423 THR C CA 1
ATOM 8504 C C . THR C 1 424 ? -60.341 29.568 -5.620 1.00 40.40 423 THR C C 1
ATOM 8505 O O . THR C 1 424 ? -61.299 30.009 -6.259 1.00 41.04 423 THR C O 1
ATOM 8509 N N . ARG C 1 425 ? -59.719 28.448 -5.958 1.00 41.10 424 ARG C N 1
ATOM 8510 C CA . ARG C 1 425 ? -60.173 27.689 -7.111 1.00 43.35 424 ARG C CA 1
ATOM 8511 C C . ARG C 1 425 ? -61.545 27.076 -6.845 1.00 42.53 424 ARG C C 1
ATOM 8512 O O . ARG C 1 425 ? -62.419 27.088 -7.719 1.00 40.76 424 ARG C O 1
ATOM 8520 N N . TYR C 1 426 ? -61.771 26.592 -5.622 1.00 42.47 425 TYR C N 1
ATOM 8521 C CA . TYR C 1 426 ? -63.081 26.068 -5.254 1.00 43.24 425 TYR C CA 1
ATOM 8522 C C . TYR C 1 426 ? -64.165 27.159 -5.321 1.00 45.90 425 TYR C C 1
ATOM 8523 O O . TYR C 1 426 ? -65.279 26.918 -5.814 1.00 44.70 425 TYR C O 1
ATOM 8532 N N . LEU C 1 427 ? -63.867 28.373 -4.845 1.00 41.36 426 LEU C N 1
ATOM 8533 C CA . LEU C 1 427 ? -64.873 29.420 -4.963 1.00 40.20 426 LEU C CA 1
ATOM 8534 C C . LEU C 1 427 ? -65.126 29.758 -6.423 1.00 39.53 426 LEU C C 1
ATOM 8535 O O . LEU C 1 427 ? -66.274 29.970 -6.832 1.00 39.52 426 LEU C O 1
ATOM 8540 N N . THR C 1 428 ? -64.069 29.820 -7.222 1.00 39.60 427 THR C N 1
ATOM 8541 C CA . THR C 1 428 ? -64.238 30.142 -8.632 1.00 38.01 427 THR C CA 1
ATOM 8542 C C . THR C 1 428 ? -65.129 29.127 -9.331 1.00 35.04 427 THR C C 1
ATOM 8543 O O . THR C 1 428 ? -66.034 29.501 -10.078 1.00 36.34 427 THR C O 1
ATOM 8547 N N . GLN C 1 429 ? -64.886 27.834 -9.109 1.00 36.20 428 GLN C N 1
ATOM 8548 C CA . GLN C 1 429 ? -65.717 26.822 -9.753 1.00 37.78 428 GLN C CA 1
ATOM 8549 C C . GLN C 1 429 ? -67.163 26.928 -9.298 1.00 40.73 428 GLN C C 1
ATOM 8550 O O . GLN C 1 429 ? -68.081 26.873 -10.128 1.00 38.08 428 GLN C O 1
ATOM 8556 N N . THR C 1 430 ? -67.385 27.122 -7.991 1.00 38.53 429 THR C N 1
ATOM 8557 C CA . THR C 1 430 ? -68.747 27.289 -7.497 1.00 39.37 429 THR C CA 1
ATOM 8558 C C . THR C 1 430 ? -69.442 28.467 -8.170 1.00 37.66 429 THR C C 1
ATOM 8559 O O . THR C 1 430 ? -70.587 28.342 -8.620 1.00 38.20 429 THR C O 1
ATOM 8563 N N . PHE C 1 431 ? -68.780 29.627 -8.233 1.00 36.36 430 PHE C N 1
ATOM 8564 C CA . PHE C 1 431 ? -69.403 30.781 -8.882 1.00 35.02 430 PHE C CA 1
ATOM 8565 C C . PHE C 1 431 ? -69.643 30.524 -10.368 1.00 40.71 430 PHE C C 1
ATOM 8566 O O . PHE C 1 431 ? -70.698 30.890 -10.914 1.00 39.73 430 PHE C O 1
ATOM 8574 N N . ARG C 1 432 ? -68.683 29.877 -11.035 1.00 37.94 431 ARG C N 1
ATOM 8575 C CA . ARG C 1 432 ? -68.837 29.592 -12.456 1.00 35.60 431 ARG C CA 1
ATOM 8576 C C . ARG C 1 432 ? -70.061 28.728 -12.694 1.00 34.03 431 ARG C C 1
ATOM 8577 O O . ARG C 1 432 ? -70.888 29.044 -13.551 1.00 36.10 431 ARG C O 1
ATOM 8585 N N . LYS C 1 433 ? -70.215 27.653 -11.909 1.00 34.78 432 LYS C N 1
ATOM 8586 C CA . LYS C 1 433 ? -71.411 26.822 -12.022 1.00 36.24 432 LYS C CA 1
ATOM 8587 C C . LYS C 1 433 ? -72.666 27.628 -11.707 1.00 42.44 432 LYS C C 1
ATOM 8588 O O . LYS C 1 433 ? -73.669 27.535 -12.430 1.00 45.76 432 LYS C O 1
ATOM 8590 N N . ALA C 1 434 ? -72.628 28.450 -10.651 1.00 36.79 433 ALA C N 1
ATOM 8591 C CA . ALA C 1 434 ? -73.858 29.100 -10.213 1.00 37.63 433 ALA C CA 1
ATOM 8592 C C . ALA C 1 434 ? -74.352 30.109 -11.244 1.00 40.19 433 ALA C C 1
ATOM 8593 O O . ALA C 1 434 ? -75.559 30.233 -11.473 1.00 44.55 433 ALA C O 1
ATOM 8595 N N . PHE C 1 435 ? -73.443 30.796 -11.922 1.00 37.36 434 PHE C N 1
ATOM 8596 C CA . PHE C 1 435 ? -73.833 31.846 -12.842 1.00 35.83 434 PHE C CA 1
ATOM 8597 C C . PHE C 1 435 ? -73.542 31.498 -14.295 1.00 36.31 434 PHE C C 1
ATOM 8598 O O . PHE C 1 435 ? -73.615 32.383 -15.160 1.00 33.55 434 PHE C O 1
ATOM 8606 N N . ASN C 1 436 ? -73.201 30.245 -14.588 1.00 32.32 435 ASN C N 1
ATOM 8607 C CA . ASN C 1 436 ? -72.940 29.844 -15.970 1.00 39.96 435 ASN C CA 1
ATOM 8608 C C . ASN C 1 436 ? -71.834 30.697 -16.622 1.00 39.01 435 ASN C C 1
ATOM 8609 O O . ASN C 1 436 ? -72.027 31.303 -17.675 1.00 40.90 435 ASN C O 1
ATOM 8614 N N . LEU C 1 437 ? -70.669 30.776 -15.979 1.00 35.89 436 LEU C N 1
ATOM 8615 C CA . LEU C 1 437 ? -69.642 31.718 -16.413 1.00 35.62 436 LEU C CA 1
ATOM 8616 C C . LEU C 1 437 ? -68.536 31.106 -17.285 1.00 34.99 436 LEU C C 1
ATOM 8617 O O . LEU C 1 437 ? -67.499 31.758 -17.479 1.00 33.00 436 LEU C O 1
ATOM 8622 N N . GLN C 1 438 ? -68.721 29.886 -17.805 1.00 34.50 437 GLN C N 1
ATOM 8623 C CA . GLN C 1 438 ? -67.754 29.312 -18.733 1.00 31.43 437 GLN C CA 1
ATOM 8624 C C . GLN C 1 438 ? -67.519 30.281 -19.884 1.00 30.30 437 GLN C C 1
ATOM 8625 O O . GLN C 1 438 ? -68.441 30.931 -20.362 1.00 29.80 437 GLN C O 1
ATOM 8631 N N . GLY C 1 439 ? -66.272 30.442 -20.282 1.00 29.67 438 GLY C N 1
ATOM 8632 C CA . GLY C 1 439 ? -65.939 31.349 -21.350 1.00 31.09 438 GLY C CA 1
ATOM 8633 C C . GLY C 1 439 ? -65.370 32.680 -20.898 1.00 32.11 438 GLY C C 1
ATOM 8634 O O . GLY C 1 439 ? -64.783 33.396 -21.726 1.00 29.53 438 GLY C O 1
ATOM 8635 N N . THR C 1 440 ? -65.505 33.037 -19.620 1.00 31.61 439 THR C N 1
ATOM 8636 C CA . THR C 1 440 ? -64.886 34.291 -19.234 1.00 30.01 439 THR C CA 1
ATOM 8637 C C . THR C 1 440 ? -63.965 34.069 -18.046 1.00 28.59 439 THR C C 1
ATOM 8638 O O . THR C 1 440 ? -64.281 33.287 -17.152 1.00 28.63 439 THR C O 1
ATOM 8642 N N . PRO C 1 441 ? -62.811 34.691 -18.041 1.00 29.56 440 PRO C N 1
ATOM 8643 C CA . PRO C 1 441 ? -61.824 34.410 -16.982 1.00 30.00 440 PRO C CA 1
ATOM 8644 C C . PRO C 1 441 ? -62.189 35.104 -15.676 1.00 33.10 440 PRO C C 1
ATOM 8645 O O . PRO C 1 441 ? -61.515 36.052 -15.237 1.00 30.46 440 PRO C O 1
ATOM 8649 N N . LEU C 1 442 ? -63.293 34.642 -15.070 1.00 35.31 441 LEU C N 1
ATOM 8650 C CA . LEU C 1 442 ? -63.757 35.143 -13.773 1.00 34.79 441 LEU C CA 1
ATOM 8651 C C . LEU C 1 442 ? -62.622 35.135 -12.763 1.00 34.76 441 LEU C C 1
ATOM 8652 O O . LEU C 1 442 ? -61.819 34.207 -12.731 1.00 37.26 441 LEU C O 1
ATOM 8657 N N . ARG C 1 443 ? -62.541 36.180 -11.951 1.00 37.65 442 ARG C N 1
ATOM 8658 C CA . ARG C 1 443 ? -61.455 36.325 -10.994 1.00 37.95 442 ARG C CA 1
ATOM 8659 C C . ARG C 1 443 ? -62.046 36.644 -9.629 1.00 39.84 442 ARG C C 1
ATOM 8660 O O . ARG C 1 443 ? -62.980 37.448 -9.527 1.00 38.99 442 ARG C O 1
ATOM 8668 N N . ILE C 1 444 ? -61.501 36.016 -8.581 1.00 40.31 443 ILE C N 1
ATOM 8669 C CA . ILE C 1 444 ? -61.916 36.249 -7.199 1.00 39.37 443 ILE C CA 1
ATOM 8670 C C . ILE C 1 444 ? -60.904 37.162 -6.533 1.00 41.22 443 ILE C C 1
ATOM 8671 O O . ILE C 1 444 ? -59.699 37.028 -6.755 1.00 44.15 443 ILE C O 1
ATOM 8676 N N . GLN C 1 445 ? -61.378 38.077 -5.698 1.00 42.54 444 GLN C N 1
ATOM 8677 C CA . GLN C 1 445 ? -60.480 39.016 -5.049 1.00 40.75 444 GLN C CA 1
ATOM 8678 C C . GLN C 1 445 ? -60.913 39.224 -3.607 1.00 43.80 444 GLN C C 1
ATOM 8679 O O . GLN C 1 445 ? -62.105 39.377 -3.334 1.00 47.19 444 GLN C O 1
ATOM 8685 N N . TYR C 1 446 ? -59.954 39.296 -2.688 1.00 49.52 445 TYR C N 1
ATOM 8686 C CA . TYR C 1 446 ? -60.264 39.397 -1.265 1.00 47.66 445 TYR C CA 1
ATOM 8687 C C . TYR C 1 446 ? -60.033 40.824 -0.795 1.00 50.11 445 TYR C C 1
ATOM 8688 O O . TYR C 1 446 ? -58.972 41.393 -1.056 1.00 51.59 445 TYR C O 1
ATOM 8697 N N . ASN C 1 447 ? -61.022 41.400 -0.094 1.00 48.64 446 ASN C N 1
ATOM 8698 C CA . ASN C 1 447 ? -60.862 42.761 0.400 1.00 51.54 446 ASN C CA 1
ATOM 8699 C C . ASN C 1 447 ? -60.049 42.666 1.677 1.00 58.69 446 ASN C C 1
ATOM 8700 O O . ASN C 1 447 ? -60.554 42.224 2.714 1.00 61.07 446 ASN C O 1
ATOM 8702 N N . VAL C 1 448 ? -58.792 43.091 1.590 1.00 57.31 447 VAL C N 1
ATOM 8703 C CA . VAL C 1 448 ? -57.842 42.986 2.680 1.00 66.19 447 VAL C CA 1
ATOM 8704 C C . VAL C 1 448 ? -57.437 44.377 3.168 1.00 58.69 447 VAL C C 1
ATOM 8705 O O . VAL C 1 448 ? -58.124 44.985 3.981 1.00 68.70 447 VAL C O 1
ATOM 8707 N N . ILE D 1 16 ? -53.729 53.881 -95.801 1.00 90.09 15 ILE D N 1
ATOM 8708 C CA . ILE D 1 16 ? -54.086 53.374 -94.482 1.00 94.17 15 ILE D CA 1
ATOM 8709 C C . ILE D 1 16 ? -53.111 52.270 -94.079 1.00 100.19 15 ILE D C 1
ATOM 8710 O O . ILE D 1 16 ? -53.357 51.517 -93.125 1.00 94.69 15 ILE D O 1
ATOM 8712 N N . MET D 1 17 ? -52.002 52.167 -94.816 1.00 102.20 16 MET D N 1
ATOM 8713 C CA . MET D 1 17 ? -50.958 51.200 -94.501 1.00 97.30 16 MET D CA 1
ATOM 8714 C C . MET D 1 17 ? -49.983 51.796 -93.495 1.00 92.53 16 MET D C 1
ATOM 8715 O O . MET D 1 17 ? -49.582 52.958 -93.604 1.00 94.34 16 MET D O 1
ATOM 8720 N N . LYS D 1 18 ? -49.603 50.999 -92.523 1.00 74.66 17 LYS D N 1
ATOM 8721 C CA . LYS D 1 18 ? -48.657 51.476 -91.533 1.00 64.46 17 LYS D CA 1
ATOM 8722 C C . LYS D 1 18 ? -47.239 51.228 -92.040 1.00 60.49 17 LYS D C 1
ATOM 8723 O O . LYS D 1 18 ? -47.015 50.353 -92.886 1.00 61.12 17 LYS D O 1
ATOM 8729 N N . PRO D 1 19 ? -46.264 51.997 -91.566 1.00 58.29 18 PRO D N 1
ATOM 8730 C CA . PRO D 1 19 ? -44.930 51.975 -92.178 1.00 58.05 18 PRO D CA 1
ATOM 8731 C C . PRO D 1 19 ? -44.118 50.752 -91.787 1.00 54.36 18 PRO D C 1
ATOM 8732 O O . PRO D 1 19 ? -44.254 50.203 -90.689 1.00 52.19 18 PRO D O 1
ATOM 8736 N N . THR D 1 20 ? -43.217 50.366 -92.689 1.00 46.57 19 THR D N 1
ATOM 8737 C CA . THR D 1 20 ? -42.330 49.238 -92.461 1.00 48.45 19 THR D CA 1
ATOM 8738 C C . THR D 1 20 ? -40.893 49.730 -92.451 1.00 44.53 19 THR D C 1
ATOM 8739 O O . THR D 1 20 ? -40.474 50.438 -93.370 1.00 48.50 19 THR D O 1
ATOM 8743 N N . ILE D 1 21 ? -40.156 49.371 -91.403 1.00 40.54 20 ILE D N 1
ATOM 8744 C CA . ILE D 1 21 ? -38.758 49.745 -91.222 1.00 40.05 20 ILE D CA 1
ATOM 8745 C C . ILE D 1 21 ? -37.892 48.505 -91.382 1.00 41.84 20 ILE D C 1
ATOM 8746 O O . ILE D 1 21 ? -38.130 47.486 -90.722 1.00 43.81 20 ILE D O 1
ATOM 8751 N N . ALA D 1 22 ? -36.867 48.598 -92.219 1.00 37.89 21 ALA D N 1
ATOM 8752 C CA . ALA D 1 22 ? -35.966 47.482 -92.480 1.00 33.07 21 ALA D CA 1
ATOM 8753 C C . ALA D 1 22 ? -34.644 47.788 -91.800 1.00 36.50 21 ALA D C 1
ATOM 8754 O O . ALA D 1 22 ? -34.095 48.878 -91.994 1.00 39.57 21 ALA D O 1
ATOM 8756 N N . LEU D 1 23 ? -34.188 46.877 -90.928 1.00 35.67 22 LEU D N 1
ATOM 8757 C CA . LEU D 1 23 ? -32.874 46.978 -90.299 1.00 32.23 22 LEU D CA 1
ATOM 8758 C C . LEU D 1 23 ? -31.837 46.324 -91.203 1.00 36.74 22 LEU D C 1
ATOM 8759 O O . LEU D 1 23 ? -31.986 45.153 -91.574 1.00 38.19 22 LEU D O 1
ATOM 8764 N N . ILE D 1 24 ? -30.760 47.052 -91.494 1.00 33.20 23 ILE D N 1
ATOM 8765 C CA . ILE D 1 24 ? -29.750 46.621 -92.452 1.00 32.69 23 ILE D CA 1
ATOM 8766 C C . ILE D 1 24 ? -28.379 46.837 -91.840 1.00 35.39 23 ILE D C 1
ATOM 8767 O O . ILE D 1 24 ? -28.119 47.898 -91.264 1.00 35.42 23 ILE D O 1
ATOM 8772 N N . GLY D 1 25 ? -27.488 45.858 -92.005 1.00 36.02 24 GLY D N 1
ATOM 8773 C CA . GLY D 1 25 ? -26.115 46.006 -91.563 1.00 36.48 24 GLY D CA 1
ATOM 8774 C C . GLY D 1 25 ? -25.323 44.712 -91.534 1.00 42.27 24 GLY D C 1
ATOM 8775 O O . GLY D 1 25 ? -25.917 43.628 -91.545 1.00 36.17 24 GLY D O 1
ATOM 8776 N N . ARG D 1 26 ? -23.971 44.814 -91.472 1.00 48.84 25 ARG D N 1
ATOM 8777 C CA . ARG D 1 26 ? -23.061 43.675 -91.385 1.00 40.97 25 ARG D CA 1
ATOM 8778 C C . ARG D 1 26 ? -23.483 42.725 -90.276 1.00 39.58 25 ARG D C 1
ATOM 8779 O O . ARG D 1 26 ? -24.152 43.143 -89.326 1.00 40.68 25 ARG D O 1
ATOM 8787 N N . PRO D 1 27 ? -23.092 41.455 -90.334 1.00 41.86 26 PRO D N 1
ATOM 8788 C CA . PRO D 1 27 ? -23.299 40.573 -89.173 1.00 44.46 26 PRO D CA 1
ATOM 8789 C C . PRO D 1 27 ? -22.586 41.113 -87.939 1.00 39.46 26 PRO D C 1
ATOM 8790 O O . PRO D 1 27 ? -21.514 41.719 -88.030 1.00 47.06 26 PRO D O 1
ATOM 8794 N N . ASN D 1 28 ? -23.225 40.930 -86.787 1.00 37.97 27 ASN D N 1
ATOM 8795 C CA . ASN D 1 28 ? -22.687 41.235 -85.456 1.00 41.41 27 ASN D CA 1
ATOM 8796 C C . ASN D 1 28 ? -22.722 42.719 -85.110 1.00 39.56 27 ASN D C 1
ATOM 8797 O O . ASN D 1 28 ? -22.003 43.130 -84.211 1.00 43.74 27 ASN D O 1
ATOM 8802 N N . VAL D 1 29 ? -23.535 43.550 -85.775 1.00 43.06 28 VAL D N 1
ATOM 8803 C CA . VAL D 1 29 ? -23.568 44.981 -85.457 1.00 44.38 28 VAL D CA 1
ATOM 8804 C C . VAL D 1 29 ? -24.686 45.374 -84.499 1.00 42.99 28 VAL D C 1
ATOM 8805 O O . VAL D 1 29 ? -24.671 46.498 -83.979 1.00 46.73 28 VAL D O 1
ATOM 8809 N N . GLY D 1 30 ? -25.642 44.500 -84.250 1.00 37.89 29 GLY D N 1
ATOM 8810 C CA . GLY D 1 30 ? -26.649 44.745 -83.237 1.00 41.53 29 GLY D CA 1
ATOM 8811 C C . GLY D 1 30 ? -28.080 44.693 -83.729 1.00 40.85 29 GLY D C 1
ATOM 8812 O O . GLY D 1 30 ? -28.982 45.117 -82.996 1.00 42.45 29 GLY D O 1
ATOM 8813 N N . LYS D 1 31 ? -28.313 44.128 -84.924 1.00 38.57 30 LYS D N 1
ATOM 8814 C CA . LYS D 1 31 ? -29.654 44.155 -85.505 1.00 35.45 30 LYS D CA 1
ATOM 8815 C C . LYS D 1 31 ? -30.632 43.352 -84.653 1.00 38.92 30 LYS D C 1
ATOM 8816 O O . LYS D 1 31 ? -31.640 43.893 -84.190 1.00 43.24 30 LYS D O 1
ATOM 8822 N N . SER D 1 32 ? -30.347 42.063 -84.408 1.00 35.01 31 SER D N 1
ATOM 8823 C CA . SER D 1 32 ? -31.292 41.259 -83.630 1.00 39.96 31 SER D CA 1
ATOM 8824 C C . SER D 1 32 ? -31.503 41.850 -82.238 1.00 43.36 31 SER D C 1
ATOM 8825 O O . SER D 1 32 ? -32.628 41.857 -81.717 1.00 43.12 31 SER D O 1
ATOM 8828 N N . THR D 1 33 ? -30.441 42.364 -81.624 1.00 36.74 32 THR D N 1
ATOM 8829 C CA . THR D 1 33 ? -30.608 43.044 -80.349 1.00 42.69 32 THR D CA 1
ATOM 8830 C C . THR D 1 33 ? -31.542 44.237 -80.491 1.00 46.28 32 THR D C 1
ATOM 8831 O O . THR D 1 33 ? -32.453 44.423 -79.674 1.00 52.57 32 THR D O 1
ATOM 8835 N N . LEU D 1 34 ? -31.347 45.051 -81.536 1.00 40.23 33 LEU D N 1
ATOM 8836 C CA . LEU D 1 34 ? -32.225 46.201 -81.745 1.00 44.86 33 LEU D CA 1
ATOM 8837 C C . LEU D 1 34 ? -33.656 45.752 -82.005 1.00 46.52 33 LEU D C 1
ATOM 8838 O O . LEU D 1 34 ? -34.608 46.279 -81.413 1.00 45.90 33 LEU D O 1
ATOM 8843 N N . PHE D 1 35 ? -33.817 44.772 -82.895 1.00 42.63 34 PHE D N 1
ATOM 8844 C CA . PHE D 1 35 ? -35.140 44.267 -83.239 1.00 44.95 34 PHE D CA 1
ATOM 8845 C C . PHE D 1 35 ? -35.881 43.797 -82.000 1.00 49.15 34 PHE D C 1
ATOM 8846 O O . PHE D 1 35 ? -37.081 44.059 -81.848 1.00 46.72 34 PHE D O 1
ATOM 8854 N N . ASN D 1 36 ? -35.183 43.085 -81.107 1.00 49.71 35 ASN D N 1
ATOM 8855 C CA . ASN D 1 36 ? -35.843 42.617 -79.895 1.00 48.25 35 ASN D CA 1
ATOM 8856 C C . ASN D 1 36 ? -36.247 43.795 -79.023 1.00 52.86 35 ASN D C 1
ATOM 8857 O O . ASN D 1 36 ? -37.370 43.835 -78.505 1.00 60.78 35 ASN D O 1
ATOM 8862 N N . ARG D 1 37 ? -35.376 44.794 -78.901 1.00 51.15 36 ARG D N 1
ATOM 8863 C CA . ARG D 1 37 ? -35.730 45.959 -78.103 1.00 56.57 36 ARG D CA 1
ATOM 8864 C C . ARG D 1 37 ? -36.985 46.619 -78.653 1.00 54.87 36 ARG D C 1
ATOM 8865 O O . ARG D 1 37 ? -37.868 47.024 -77.888 1.00 58.52 36 ARG D O 1
ATOM 8873 N N . LEU D 1 38 ? -37.075 46.737 -79.983 1.00 52.55 37 LEU D N 1
ATOM 8874 C CA . LEU D 1 38 ? -38.170 47.461 -80.619 1.00 54.86 37 LEU D CA 1
ATOM 8875 C C . LEU D 1 38 ? -39.483 46.692 -80.604 1.00 57.30 37 LEU D C 1
ATOM 8876 O O . LEU D 1 38 ? -40.543 47.312 -80.689 1.00 57.47 37 LEU D O 1
ATOM 8881 N N . THR D 1 39 ? -39.447 45.366 -80.529 1.00 57.86 38 THR D N 1
ATOM 8882 C CA . THR D 1 39 ? -40.666 44.574 -80.578 1.00 61.26 38 THR D CA 1
ATOM 8883 C C . THR D 1 39 ? -40.984 43.884 -79.251 1.00 68.67 38 THR D C 1
ATOM 8884 O O . THR D 1 39 ? -41.874 43.028 -79.208 1.00 71.27 38 THR D O 1
ATOM 8888 N N . ARG D 1 40 ? -40.309 44.267 -78.167 1.00 77.04 39 ARG D N 1
ATOM 8889 C CA . ARG D 1 40 ? -40.477 43.616 -76.871 1.00 84.06 39 ARG D CA 1
ATOM 8890 C C . ARG D 1 40 ? -41.844 43.928 -76.264 1.00 94.01 39 ARG D C 1
ATOM 8891 O O . ARG D 1 40 ? -42.288 45.080 -76.249 1.00 92.65 39 ARG D O 1
ATOM 8899 N N . THR D 1 41 ? -42.509 42.890 -75.748 1.00 100.34 40 THR D N 1
ATOM 8900 C CA . THR D 1 41 ? -43.748 43.034 -74.991 1.00 100.81 40 THR D CA 1
ATOM 8901 C C . THR D 1 41 ? -43.530 42.527 -73.570 1.00 107.71 40 THR D C 1
ATOM 8902 O O . THR D 1 41 ? -42.761 41.583 -73.354 1.00 106.91 40 THR D O 1
ATOM 8904 N N . LYS D 1 42 ? -44.199 43.164 -72.597 1.00 113.16 41 LYS D N 1
ATOM 8905 C CA . LYS D 1 42 ? -44.081 42.720 -71.207 1.00 113.59 41 LYS D CA 1
ATOM 8906 C C . LYS D 1 42 ? -44.620 41.304 -71.032 1.00 113.34 41 LYS D C 1
ATOM 8907 O O . LYS D 1 42 ? -44.044 40.499 -70.289 1.00 112.08 41 LYS D O 1
ATOM 8909 N N . ASP D 1 43 ? -45.719 40.982 -71.715 1.00 114.87 42 ASP D N 1
ATOM 8910 C CA . ASP D 1 43 ? -46.281 39.634 -71.712 1.00 110.86 42 ASP D CA 1
ATOM 8911 C C . ASP D 1 43 ? -45.404 38.686 -72.522 1.00 112.41 42 ASP D C 1
ATOM 8912 O O . ASP D 1 43 ? -45.859 38.084 -73.493 1.00 110.30 42 ASP D O 1
ATOM 8914 N N . HIS D 1 47 ? -47.708 32.194 -78.303 1.00 109.67 46 HIS D N 1
ATOM 8915 C CA . HIS D 1 47 ? -47.293 31.614 -77.028 1.00 115.43 46 HIS D CA 1
ATOM 8916 C C . HIS D 1 47 ? -46.114 30.657 -77.219 1.00 116.17 46 HIS D C 1
ATOM 8917 O O . HIS D 1 47 ? -45.729 30.341 -78.346 1.00 112.49 46 HIS D O 1
ATOM 8919 N N . ASP D 1 48 ? -45.541 30.190 -76.114 1.00 104.20 47 ASP D N 1
ATOM 8920 C CA . ASP D 1 48 ? -44.324 29.399 -76.198 1.00 88.88 47 ASP D CA 1
ATOM 8921 C C . ASP D 1 48 ? -44.277 28.394 -75.057 1.00 83.43 47 ASP D C 1
ATOM 8922 O O . ASP D 1 48 ? -44.945 28.547 -74.031 1.00 81.52 47 ASP D O 1
ATOM 8927 N N . LEU D 1 49 ? -43.477 27.349 -75.275 1.00 80.40 48 LEU D N 1
ATOM 8928 C CA . LEU D 1 49 ? -43.200 26.140 -74.519 1.00 63.21 48 LEU D CA 1
ATOM 8929 C C . LEU D 1 49 ? -41.932 26.310 -73.681 1.00 60.41 48 LEU D C 1
ATOM 8930 O O . LEU D 1 49 ? -41.099 27.182 -73.955 1.00 57.37 48 LEU D O 1
ATOM 8935 N N . PRO D 1 50 ? -41.716 25.460 -72.676 1.00 62.40 49 PRO D N 1
ATOM 8936 C CA . PRO D 1 50 ? -40.539 25.642 -71.811 1.00 64.22 49 PRO D CA 1
ATOM 8937 C C . PRO D 1 50 ? -39.239 25.305 -72.535 1.00 62.18 49 PRO D C 1
ATOM 8938 O O . PRO D 1 50 ? -39.117 24.264 -73.184 1.00 61.66 49 PRO D O 1
ATOM 8942 N N . GLY D 1 51 ? -38.246 26.168 -72.366 1.00 61.62 50 GLY D N 1
ATOM 8943 C CA . GLY D 1 51 ? -36.958 25.948 -72.958 1.00 60.29 50 GLY D CA 1
ATOM 8944 C C . GLY D 1 51 ? -36.815 26.430 -74.379 1.00 55.97 50 GLY D C 1
ATOM 8945 O O . GLY D 1 51 ? -35.696 26.429 -74.895 1.00 54.97 50 GLY D O 1
ATOM 8946 N N . LEU D 1 52 ? -37.900 26.845 -75.029 1.00 53.77 51 LEU D N 1
ATOM 8947 C CA . LEU D 1 52 ? -37.873 27.269 -76.424 1.00 50.05 51 LEU D CA 1
ATOM 8948 C C . LEU D 1 52 ? -38.071 28.769 -76.522 1.00 48.31 51 LEU D C 1
ATOM 8949 O O . LEU D 1 52 ? -38.763 29.378 -75.708 1.00 57.60 51 LEU D O 1
ATOM 8954 N N . THR D 1 53 ? -37.499 29.349 -77.562 1.00 50.23 52 THR D N 1
ATOM 8955 C CA . THR D 1 53 ? -37.697 30.750 -77.888 1.00 45.52 52 THR D CA 1
ATOM 8956 C C . THR D 1 53 ? -38.051 30.841 -79.360 1.00 45.08 52 THR D C 1
ATOM 8957 O O . THR D 1 53 ? -37.434 30.170 -80.188 1.00 47.37 52 THR D O 1
ATOM 8961 N N . ARG D 1 54 ? -39.100 31.593 -79.673 1.00 47.08 53 ARG D N 1
ATOM 8962 C CA . ARG D 1 54 ? -39.606 31.636 -81.035 1.00 47.56 53 ARG D CA 1
ATOM 8963 C C . ARG D 1 54 ? -38.782 32.623 -81.848 1.00 46.77 53 ARG D C 1
ATOM 8964 O O . ARG D 1 54 ? -38.581 33.758 -81.420 1.00 46.62 53 ARG D O 1
ATOM 8972 N N . ASP D 1 55 ? -38.270 32.180 -82.998 1.00 48.85 54 ASP D N 1
ATOM 8973 C CA . ASP D 1 55 ? -37.497 33.067 -83.864 1.00 47.16 54 ASP D CA 1
ATOM 8974 C C . ASP D 1 55 ? -38.428 34.089 -84.507 1.00 49.34 54 ASP D C 1
ATOM 8975 O O . ASP D 1 55 ? -39.527 33.751 -84.954 1.00 53.85 54 ASP D O 1
ATOM 8980 N N . ARG D 1 56 ? -38.013 35.348 -84.513 1.00 44.72 55 ARG D N 1
ATOM 8981 C CA . ARG D 1 56 ? -38.772 36.410 -85.157 1.00 41.96 55 ARG D CA 1
ATOM 8982 C C . ARG D 1 56 ? -37.770 37.305 -85.856 1.00 38.58 55 ARG D C 1
ATOM 8983 O O . ARG D 1 56 ? -36.865 37.831 -85.216 1.00 43.21 55 ARG D O 1
ATOM 8991 N N . HIS D 1 57 ? -37.913 37.497 -87.158 1.00 41.92 56 HIS D N 1
ATOM 8992 C CA . HIS D 1 57 ? -37.134 38.537 -87.802 1.00 37.76 56 HIS D CA 1
ATOM 8993 C C . HIS D 1 57 ? -38.021 39.588 -88.454 1.00 40.13 56 HIS D C 1
ATOM 8994 O O . HIS D 1 57 ? -37.500 40.484 -89.129 1.00 44.57 56 HIS D O 1
ATOM 9001 N N . TYR D 1 58 ? -39.339 39.527 -88.241 1.00 39.07 57 TYR D N 1
ATOM 9002 C CA . TYR D 1 58 ? -40.234 40.626 -88.585 1.00 37.56 57 TYR D CA 1
ATOM 9003 C C . TYR D 1 58 ? -41.381 40.630 -87.598 1.00 42.52 57 TYR D C 1
ATOM 9004 O O . TYR D 1 58 ? -41.854 39.569 -87.177 1.00 45.48 57 TYR D O 1
ATOM 9013 N N . GLY D 1 59 ? -41.831 41.821 -87.238 1.00 43.25 58 GLY D N 1
ATOM 9014 C CA . GLY D 1 59 ? -42.888 41.898 -86.264 1.00 39.80 58 GLY D CA 1
ATOM 9015 C C . GLY D 1 59 ? -43.390 43.306 -86.090 1.00 42.19 58 GLY D C 1
ATOM 9016 O O . GLY D 1 59 ? -43.085 44.201 -86.875 1.00 47.23 58 GLY D O 1
ATOM 9017 N N . HIS D 1 60 ? -44.193 43.476 -85.043 1.00 47.91 59 HIS D N 1
ATOM 9018 C CA . HIS D 1 60 ? -44.830 44.747 -84.735 1.00 45.71 59 HIS D CA 1
ATOM 9019 C C . HIS D 1 60 ? -43.945 45.604 -83.835 1.00 45.40 59 HIS D C 1
ATOM 9020 O O . HIS D 1 60 ? -43.445 45.134 -82.809 1.00 46.23 59 HIS D O 1
ATOM 9027 N N . GLY D 1 61 ? -43.778 46.867 -84.211 1.00 46.26 60 GLY D N 1
ATOM 9028 C CA . GLY D 1 61 ? -43.030 47.788 -83.373 1.00 50.41 60 GLY D CA 1
ATOM 9029 C C . GLY D 1 61 ? -43.806 48.146 -82.114 1.00 56.66 60 GLY D C 1
ATOM 9030 O O . GLY D 1 61 ? -45.000 48.465 -82.166 1.00 58.70 60 GLY D O 1
ATOM 9031 N N . LYS D 1 62 ? -43.126 48.088 -80.973 1.00 56.43 61 LYS D N 1
ATOM 9032 C CA . LYS D 1 62 ? -43.717 48.429 -79.690 1.00 56.52 61 LYS D CA 1
ATOM 9033 C C . LYS D 1 62 ? -43.112 49.676 -79.065 1.00 58.23 61 LYS D C 1
ATOM 9034 O O . LYS D 1 62 ? -43.710 50.236 -78.144 1.00 69.37 61 LYS D O 1
ATOM 9040 N N . VAL D 1 63 ? -41.932 50.093 -79.507 1.00 57.24 62 VAL D N 1
ATOM 9041 C CA . VAL D 1 63 ? -41.313 51.342 -79.075 1.00 57.44 62 VAL D CA 1
ATOM 9042 C C . VAL D 1 63 ? -41.693 52.423 -80.082 1.00 56.82 62 VAL D C 1
ATOM 9043 O O . VAL D 1 63 ? -41.326 52.338 -81.259 1.00 56.10 62 VAL D O 1
ATOM 9047 N N . GLY D 1 64 ? -42.399 53.446 -79.622 1.00 56.01 63 GLY D N 1
ATOM 9048 C CA . GLY D 1 64 ? -42.800 54.558 -80.460 1.00 56.68 63 GLY D CA 1
ATOM 9049 C C . GLY D 1 64 ? -44.262 54.909 -80.265 1.00 66.64 63 GLY D C 1
ATOM 9050 O O . GLY D 1 64 ? -45.036 54.175 -79.653 1.00 78.54 63 GLY D O 1
ATOM 9051 N N . SER D 1 65 ? -44.627 56.072 -80.805 1.00 64.07 64 SER D N 1
ATOM 9052 C CA . SER D 1 65 ? -45.974 56.605 -80.623 1.00 66.20 64 SER D CA 1
ATOM 9053 C C . SER D 1 65 ? -46.980 56.087 -81.641 1.00 68.04 64 SER D C 1
ATOM 9054 O O . SER D 1 65 ? -48.186 56.154 -81.386 1.00 74.84 64 SER D O 1
ATOM 9057 N N . LYS D 1 66 ? -46.521 55.641 -82.796 1.00 67.95 65 LYS D N 1
ATOM 9058 C CA . LYS D 1 66 ? -47.315 55.067 -83.866 1.00 66.61 65 LYS D CA 1
ATOM 9059 C C . LYS D 1 66 ? -47.015 53.586 -83.991 1.00 69.75 65 LYS D C 1
ATOM 9060 O O . LYS D 1 66 ? -45.968 53.113 -83.537 1.00 64.37 65 LYS D O 1
ATOM 9066 N N . PRO D 1 67 ? -47.917 52.814 -84.581 1.00 75.34 66 PRO D N 1
ATOM 9067 C CA . PRO D 1 67 ? -47.578 51.432 -84.936 1.00 66.63 66 PRO D CA 1
ATOM 9068 C C . PRO D 1 67 ? -46.757 51.401 -86.216 1.00 62.91 66 PRO D C 1
ATOM 9069 O O . PRO D 1 67 ? -46.826 52.310 -87.045 1.00 62.36 66 PRO D O 1
ATOM 9073 N N . TYR D 1 68 ? -45.980 50.327 -86.366 1.00 55.71 67 TYR D N 1
ATOM 9074 C CA . TYR D 1 68 ? -45.146 50.111 -87.543 1.00 50.36 67 TYR D CA 1
ATOM 9075 C C . TYR D 1 68 ? -44.649 48.671 -87.510 1.00 52.03 67 TYR D C 1
ATOM 9076 O O . TYR D 1 68 ? -44.679 48.014 -86.463 1.00 53.34 67 TYR D O 1
ATOM 9085 N N . PHE D 1 69 ? -44.198 48.183 -88.669 1.00 51.53 68 PHE D N 1
ATOM 9086 C CA . PHE D 1 69 ? -43.591 46.863 -88.770 1.00 44.56 68 PHE D CA 1
ATOM 9087 C C . PHE D 1 69 ? -42.080 47.011 -88.808 1.00 46.10 68 PHE D C 1
ATOM 9088 O O . PHE D 1 69 ? -41.559 48.024 -89.285 1.00 46.10 68 PHE D O 1
ATOM 9096 N N . VAL D 1 70 ? -41.368 45.998 -88.308 1.00 39.48 69 VAL D N 1
ATOM 9097 C CA . VAL D 1 70 ? -39.909 46.006 -88.345 1.00 37.89 69 VAL D CA 1
ATOM 9098 C C . VAL D 1 70 ? -39.428 44.688 -88.938 1.00 40.65 69 VAL D C 1
ATOM 9099 O O . VAL D 1 70 ? -39.909 43.616 -88.554 1.00 42.79 69 VAL D O 1
ATOM 9103 N N . ILE D 1 71 ? -38.428 44.754 -89.806 1.00 40.59 70 ILE D N 1
ATOM 9104 C CA . ILE D 1 71 ? -37.803 43.577 -90.388 1.00 33.75 70 ILE D CA 1
ATOM 9105 C C . ILE D 1 71 ? -36.333 43.597 -90.016 1.00 36.09 70 ILE D C 1
ATOM 9106 O O . ILE D 1 71 ? -35.651 44.602 -90.235 1.00 38.79 70 ILE D O 1
ATOM 9111 N N . ASP D 1 72 ? -35.838 42.511 -89.445 1.00 33.44 71 ASP D N 1
ATOM 9112 C CA . ASP D 1 72 ? -34.393 42.375 -89.283 1.00 34.05 71 ASP D CA 1
ATOM 9113 C C . ASP D 1 72 ? -33.879 41.585 -90.474 1.00 37.00 71 ASP D C 1
ATOM 9114 O O . ASP D 1 72 ? -33.969 40.358 -90.493 1.00 35.50 71 ASP D O 1
ATOM 9119 N N . THR D 1 73 ? -33.278 42.274 -91.450 1.00 38.85 72 THR D N 1
ATOM 9120 C CA . THR D 1 73 ? -32.849 41.519 -92.620 1.00 37.96 72 THR D CA 1
ATOM 9121 C C . THR D 1 73 ? -31.703 40.575 -92.298 1.00 39.45 72 THR D C 1
ATOM 9122 O O . THR D 1 73 ? -31.349 39.750 -93.144 1.00 41.21 72 THR D O 1
ATOM 9126 N N . GLY D 1 74 ? -31.122 40.666 -91.099 1.00 38.23 73 GLY D N 1
ATOM 9127 C CA . GLY D 1 74 ? -30.197 39.635 -90.680 1.00 38.59 73 GLY D CA 1
ATOM 9128 C C . GLY D 1 74 ? -30.825 38.256 -90.640 1.00 41.75 73 GLY D C 1
ATOM 9129 O O . GLY D 1 74 ? -30.111 37.252 -90.739 1.00 40.12 73 GLY D O 1
ATOM 9130 N N . GLY D 1 75 ? -32.152 38.187 -90.507 1.00 40.42 74 GLY D N 1
ATOM 9131 C CA . GLY D 1 75 ? -32.894 36.943 -90.467 1.00 39.78 74 GLY D CA 1
ATOM 9132 C C . GLY D 1 75 ? -33.039 36.227 -91.784 1.00 48.90 74 GLY D C 1
ATOM 9133 O O . GLY D 1 75 ? -33.631 35.147 -91.801 1.00 57.60 74 GLY D O 1
ATOM 9134 N N . PHE D 1 76 ? -32.521 36.783 -92.880 1.00 51.63 75 PHE D N 1
ATOM 9135 C CA . PHE D 1 76 ? -32.524 36.147 -94.192 1.00 51.92 75 PHE D CA 1
ATOM 9136 C C . PHE D 1 76 ? -31.219 35.421 -94.519 1.00 70.68 75 PHE D C 1
ATOM 9137 O O . PHE D 1 76 ? -31.246 34.322 -95.089 1.00 82.47 75 PHE D O 1
ATOM 9145 N N . GLU D 1 77 ? -30.077 36.006 -94.137 1.00 93.30 76 GLU D N 1
ATOM 9146 C CA . GLU D 1 77 ? -28.757 35.685 -94.720 1.00 97.22 76 GLU D CA 1
ATOM 9147 C C . GLU D 1 77 ? -28.191 34.281 -94.480 1.00 102.18 76 GLU D C 1
ATOM 9148 O O . GLU D 1 77 ? -27.114 33.946 -94.997 1.00 101.17 76 GLU D O 1
ATOM 9150 N N . MET D 1 88 ? -24.831 42.259 -100.490 1.00 92.75 87 MET D N 1
ATOM 9151 C CA . MET D 1 88 ? -26.087 42.017 -99.778 1.00 84.13 87 MET D CA 1
ATOM 9152 C C . MET D 1 88 ? -26.855 40.830 -100.385 1.00 80.40 87 MET D C 1
ATOM 9153 O O . MET D 1 88 ? -26.374 40.197 -101.309 1.00 92.93 87 MET D O 1
ATOM 9158 N N . ALA D 1 89 ? -28.051 40.548 -99.880 1.00 70.52 88 ALA D N 1
ATOM 9159 C CA . ALA D 1 89 ? -28.845 39.390 -100.269 1.00 62.89 88 ALA D CA 1
ATOM 9160 C C . ALA D 1 89 ? -30.080 39.810 -101.067 1.00 69.69 88 ALA D C 1
ATOM 9161 O O . ALA D 1 89 ? -30.511 40.971 -101.039 1.00 62.96 88 ALA D O 1
ATOM 9163 N N . LYS D 1 90 ? -30.619 38.853 -101.835 1.00 74.01 89 LYS D N 1
ATOM 9164 C CA . LYS D 1 90 ? -31.798 39.139 -102.651 1.00 60.47 89 LYS D CA 1
ATOM 9165 C C . LYS D 1 90 ? -32.950 39.625 -101.785 1.00 53.58 89 LYS D C 1
ATOM 9166 O O . LYS D 1 90 ? -33.484 40.715 -102.009 1.00 50.19 89 LYS D O 1
ATOM 9168 N N . GLN D 1 91 ? -33.314 38.858 -100.751 1.00 52.28 90 GLN D N 1
ATOM 9169 C CA . GLN D 1 91 ? -34.423 39.297 -99.906 1.00 54.84 90 GLN D CA 1
ATOM 9170 C C . GLN D 1 91 ? -34.103 40.614 -99.209 1.00 52.69 90 GLN D C 1
ATOM 9171 O O . GLN D 1 91 ? -35.001 41.429 -98.963 1.00 50.61 90 GLN D O 1
ATOM 9177 N N . THR D 1 92 ? -32.832 40.858 -98.913 1.00 53.48 91 THR D N 1
ATOM 9178 C CA . THR D 1 92 ? -32.459 42.111 -98.279 1.00 50.90 91 THR D CA 1
ATOM 9179 C C . THR D 1 92 ? -32.614 43.280 -99.243 1.00 47.81 91 THR D C 1
ATOM 9180 O O . THR D 1 92 ? -33.014 44.377 -98.842 1.00 42.34 91 THR D O 1
ATOM 9184 N N . LEU D 1 93 ? -32.242 43.091 -100.509 1.00 52.23 92 LEU D N 1
ATOM 9185 C CA . LEU D 1 93 ? -32.452 44.165 -101.477 1.00 50.47 92 LEU D CA 1
ATOM 9186 C C . LEU D 1 93 ? -33.937 44.441 -101.680 1.00 48.06 92 LEU D C 1
ATOM 9187 O O . LEU D 1 93 ? -34.347 45.599 -101.818 1.00 47.94 92 LEU D O 1
ATOM 9192 N N . GLN D 1 94 ? -34.764 43.399 -101.661 1.00 46.96 93 GLN D N 1
ATOM 9193 C CA . GLN D 1 94 ? -36.198 43.622 -101.774 1.00 49.85 93 GLN D CA 1
ATOM 9194 C C . GLN D 1 94 ? -36.715 44.476 -100.620 1.00 45.52 93 GLN D C 1
ATOM 9195 O O . GLN D 1 94 ? -37.482 45.420 -100.838 1.00 47.12 93 GLN D O 1
ATOM 9201 N N . ALA D 1 95 ? -36.260 44.204 -99.399 1.00 42.75 94 ALA D N 1
ATOM 9202 C CA . ALA D 1 95 ? -36.694 45.016 -98.268 1.00 43.73 94 ALA D CA 1
ATOM 9203 C C . ALA D 1 95 ? -36.309 46.473 -98.469 1.00 47.01 94 ALA D C 1
ATOM 9204 O O . ALA D 1 95 ? -37.073 47.381 -98.117 1.00 48.74 94 ALA D O 1
ATOM 9206 N N . VAL D 1 96 ? -35.135 46.719 -99.048 1.00 43.05 95 VAL D N 1
ATOM 9207 C CA . VAL D 1 96 ? -34.721 48.093 -99.295 1.00 42.99 95 VAL D CA 1
ATOM 9208 C C . VAL D 1 96 ? -35.664 48.764 -100.280 1.00 46.62 95 VAL D C 1
ATOM 9209 O O . VAL D 1 96 ? -36.059 49.917 -100.080 1.00 48.27 95 VAL D O 1
ATOM 9213 N N . ASP D 1 97 ? -36.082 48.038 -101.328 1.00 44.63 96 ASP D N 1
ATOM 9214 C CA . ASP D 1 97 ? -37.013 48.599 -102.303 1.00 44.70 96 ASP D CA 1
ATOM 9215 C C . ASP D 1 97 ? -38.394 48.804 -101.680 1.00 50.04 96 ASP D C 1
ATOM 9216 O O . ASP D 1 97 ? -39.068 49.810 -101.951 1.00 49.36 96 ASP D O 1
ATOM 9221 N N . GLU D 1 98 ? -38.825 47.869 -100.827 1.00 47.64 97 GLU D N 1
ATOM 9222 C CA . GLU D 1 98 ? -40.209 47.811 -100.370 1.00 49.86 97 GLU D CA 1
ATOM 9223 C C . GLU D 1 98 ? -40.446 48.417 -98.992 1.00 46.31 97 GLU D C 1
ATOM 9224 O O . GLU D 1 98 ? -41.585 48.781 -98.685 1.00 49.79 97 GLU D O 1
ATOM 9230 N N . ALA D 1 99 ? -39.434 48.520 -98.148 1.00 47.19 98 ALA D N 1
ATOM 9231 C CA . ALA D 1 99 ? -39.706 49.128 -96.867 1.00 46.37 98 ALA D CA 1
ATOM 9232 C C . ALA D 1 99 ? -40.018 50.605 -97.055 1.00 46.92 98 ALA D C 1
ATOM 9233 O O . ALA D 1 99 ? -39.667 51.222 -98.053 1.00 47.31 98 ALA D O 1
ATOM 9235 N N . ASP D 1 100 ? -40.745 51.157 -96.105 1.00 44.92 99 ASP D N 1
ATOM 9236 C CA . ASP D 1 100 ? -40.983 52.585 -96.116 1.00 43.48 99 ASP D CA 1
ATOM 9237 C C . ASP D 1 100 ? -39.764 53.369 -95.669 1.00 43.99 99 ASP D C 1
ATOM 9238 O O . ASP D 1 100 ? -39.665 54.562 -95.978 1.00 49.38 99 ASP D O 1
ATOM 9243 N N . ALA D 1 101 ? -38.845 52.729 -94.951 1.00 42.06 100 ALA D N 1
ATOM 9244 C CA . ALA D 1 101 ? -37.605 53.351 -94.513 1.00 40.80 100 ALA D CA 1
ATOM 9245 C C . ALA D 1 101 ? -36.651 52.241 -94.111 1.00 43.05 100 ALA D C 1
ATOM 9246 O O . ALA D 1 101 ? -37.076 51.127 -93.789 1.00 43.12 100 ALA D O 1
ATOM 9248 N N . VAL D 1 102 ? -35.356 52.556 -94.154 1.00 38.39 101 VAL D N 1
ATOM 9249 C CA . VAL D 1 102 ? -34.289 51.640 -93.767 1.00 36.62 101 VAL D CA 1
ATOM 9250 C C . VAL D 1 102 ? -33.451 52.263 -92.654 1.00 38.79 101 VAL D C 1
ATOM 9251 O O . VAL D 1 102 ? -33.129 53.454 -92.706 1.00 40.60 101 VAL D O 1
ATOM 9255 N N . VAL D 1 103 ? -33.106 51.467 -91.639 1.00 36.76 102 VAL D N 1
ATOM 9256 C CA . VAL D 1 103 ? -32.089 51.840 -90.659 1.00 35.82 102 VAL D CA 1
ATOM 9257 C C . VAL D 1 103 ? -30.831 51.034 -90.968 1.00 37.49 102 VAL D C 1
ATOM 9258 O O . VAL D 1 103 ? -30.875 49.798 -91.047 1.00 35.82 102 VAL D O 1
ATOM 9262 N N . PHE D 1 104 ? -29.724 51.735 -91.175 1.00 35.20 103 PHE D N 1
ATOM 9263 C CA . PHE D 1 104 ? -28.434 51.133 -91.485 1.00 33.79 103 PHE D CA 1
ATOM 9264 C C . PHE D 1 104 ? -27.609 51.135 -90.214 1.00 41.02 103 PHE D C 1
ATOM 9265 O O . PHE D 1 104 ? -27.149 52.194 -89.770 1.00 43.28 103 PHE D O 1
ATOM 9273 N N . LEU D 1 105 ? -27.411 49.957 -89.634 1.00 37.55 104 LEU D N 1
ATOM 9274 C CA . LEU D 1 105 ? -26.724 49.841 -88.358 1.00 36.55 104 LEU D CA 1
ATOM 9275 C C . LEU D 1 105 ? -25.244 49.550 -88.592 1.00 41.26 104 LEU D C 1
ATOM 9276 O O . LEU D 1 105 ? -24.902 48.668 -89.395 1.00 42.23 104 LEU D O 1
ATOM 9281 N N . VAL D 1 106 ? -24.364 50.319 -87.933 1.00 40.91 105 VAL D N 1
ATOM 9282 C CA . VAL D 1 106 ? -22.925 50.094 -88.044 1.00 47.63 105 VAL D CA 1
ATOM 9283 C C . VAL D 1 106 ? -22.291 50.072 -86.661 1.00 53.63 105 VAL D C 1
ATOM 9284 O O . VAL D 1 106 ? -22.837 50.605 -85.694 1.00 56.40 105 VAL D O 1
ATOM 9288 N N . ASP D 1 107 ? -21.100 49.465 -86.583 1.00 57.71 106 ASP D N 1
ATOM 9289 C CA . ASP D 1 107 ? -20.378 49.317 -85.320 1.00 52.39 106 ASP D CA 1
ATOM 9290 C C . ASP D 1 107 ? -19.476 50.528 -85.160 1.00 54.84 106 ASP D C 1
ATOM 9291 O O . ASP D 1 107 ? -18.470 50.655 -85.863 1.00 65.06 106 ASP D O 1
ATOM 9296 N N . GLY D 1 108 ? -19.864 51.442 -84.269 1.00 59.64 107 GLY D N 1
ATOM 9297 C CA . GLY D 1 108 ? -19.129 52.681 -84.088 1.00 61.89 107 GLY D CA 1
ATOM 9298 C C . GLY D 1 108 ? -17.834 52.543 -83.320 1.00 69.90 107 GLY D C 1
ATOM 9299 O O . GLY D 1 108 ? -17.009 53.458 -83.337 1.00 64.54 107 GLY D O 1
ATOM 9300 N N . ARG D 1 109 ? -17.673 51.446 -82.592 1.00 74.09 108 ARG D N 1
ATOM 9301 C CA . ARG D 1 109 ? -16.504 51.270 -81.746 1.00 77.00 108 ARG D CA 1
ATOM 9302 C C . ARG D 1 109 ? -15.236 50.984 -82.550 1.00 90.07 108 ARG D C 1
ATOM 9303 O O . ARG D 1 109 ? -14.151 51.462 -82.194 1.00 84.66 108 ARG D O 1
ATOM 9311 N N . THR D 1 110 ? -15.349 50.197 -83.627 1.00 122.39 109 THR D N 1
ATOM 9312 C CA . THR D 1 110 ? -14.170 49.730 -84.358 1.00 124.31 109 THR D CA 1
ATOM 9313 C C . THR D 1 110 ? -13.479 50.845 -85.112 1.00 125.83 109 THR D C 1
ATOM 9314 O O . THR D 1 110 ? -12.258 51.007 -85.032 1.00 128.94 109 THR D O 1
ATOM 9318 N N . GLY D 1 111 ? -14.253 51.615 -85.853 1.00 99.87 110 GLY D N 1
ATOM 9319 C CA . GLY D 1 111 ? -13.778 52.320 -87.019 1.00 96.88 110 GLY D CA 1
ATOM 9320 C C . GLY D 1 111 ? -14.671 51.809 -88.132 1.00 99.89 110 GLY D C 1
ATOM 9321 O O . GLY D 1 111 ? -15.738 51.259 -87.834 1.00 99.69 110 GLY D O 1
ATOM 9322 N N . LEU D 1 112 ? -14.294 51.962 -89.397 1.00 92.15 111 LEU D N 1
ATOM 9323 C CA . LEU D 1 112 ? -15.230 51.709 -90.492 1.00 81.53 111 LEU D CA 1
ATOM 9324 C C . LEU D 1 112 ? -14.717 50.612 -91.416 1.00 78.43 111 LEU D C 1
ATOM 9325 O O . LEU D 1 112 ? -13.669 50.773 -92.047 1.00 87.41 111 LEU D O 1
ATOM 9330 N N . THR D 1 113 ? -15.465 49.512 -91.523 1.00 79.82 112 THR D N 1
ATOM 9331 C CA . THR D 1 113 ? -15.016 48.425 -92.381 1.00 73.18 112 THR D CA 1
ATOM 9332 C C . THR D 1 113 ? -15.335 48.722 -93.844 1.00 75.42 112 THR D C 1
ATOM 9333 O O . THR D 1 113 ? -16.215 49.535 -94.145 1.00 71.83 112 THR D O 1
ATOM 9337 N N . PRO D 1 114 ? -14.577 48.131 -94.770 1.00 77.28 113 PRO D N 1
ATOM 9338 C CA . PRO D 1 114 ? -14.902 48.304 -96.199 1.00 72.52 113 PRO D CA 1
ATOM 9339 C C . PRO D 1 114 ? -16.245 47.704 -96.618 1.00 70.72 113 PRO D C 1
ATOM 9340 O O . PRO D 1 114 ? -16.864 48.230 -97.553 1.00 66.48 113 PRO D O 1
ATOM 9344 N N . GLN D 1 115 ? -16.723 46.626 -95.978 1.00 71.30 114 GLN D N 1
ATOM 9345 C CA . GLN D 1 115 ? -18.063 46.138 -96.311 1.00 66.87 114 GLN D CA 1
ATOM 9346 C C . GLN D 1 115 ? -19.117 47.207 -96.044 1.00 66.28 114 GLN D C 1
ATOM 9347 O O . GLN D 1 115 ? -20.018 47.420 -96.865 1.00 66.47 114 GLN D O 1
ATOM 9349 N N . ASP D 1 116 ? -18.998 47.916 -94.915 1.00 68.66 115 ASP D N 1
ATOM 9350 C CA . ASP D 1 116 ? -19.959 48.963 -94.576 1.00 60.28 115 ASP D CA 1
ATOM 9351 C C . ASP D 1 116 ? -20.024 50.013 -95.675 1.00 60.39 115 ASP D C 1
ATOM 9352 O O . ASP D 1 116 ? -21.103 50.513 -96.010 1.00 55.62 115 ASP D O 1
ATOM 9357 N N . LYS D 1 117 ? -18.876 50.356 -96.261 1.00 65.48 116 LYS D N 1
ATOM 9358 C CA . LYS D 1 117 ? -18.889 51.382 -97.295 1.00 60.98 116 LYS D CA 1
ATOM 9359 C C . LYS D 1 117 ? -19.596 50.878 -98.545 1.00 64.40 116 LYS D C 1
ATOM 9360 O O . LYS D 1 117 ? -20.239 51.668 -99.249 1.00 65.41 116 LYS D O 1
ATOM 9366 N N . ILE D 1 118 ? -19.513 49.575 -98.829 1.00 63.11 117 ILE D N 1
ATOM 9367 C CA . ILE D 1 118 ? -20.234 49.034 -99.980 1.00 63.90 117 ILE D CA 1
ATOM 9368 C C . ILE D 1 118 ? -21.742 49.171 -99.785 1.00 62.48 117 ILE D C 1
ATOM 9369 O O . ILE D 1 118 ? -22.460 49.652 -100.676 1.00 57.35 117 ILE D O 1
ATOM 9374 N N . ILE D 1 119 ? -22.242 48.760 -98.612 1.00 61.54 118 ILE D N 1
ATOM 9375 C CA . ILE D 1 119 ? -23.667 48.874 -98.318 1.00 51.68 118 ILE D CA 1
ATOM 9376 C C . ILE D 1 119 ? -24.115 50.323 -98.391 1.00 56.09 118 ILE D C 1
ATOM 9377 O O . ILE D 1 119 ? -25.186 50.632 -98.927 1.00 57.30 118 ILE D O 1
ATOM 9382 N N . ALA D 1 120 ? -23.311 51.240 -97.849 1.00 56.88 119 ALA D N 1
ATOM 9383 C CA . ALA D 1 120 ? -23.685 52.649 -97.916 1.00 53.56 119 ALA D CA 1
ATOM 9384 C C . ALA D 1 120 ? -23.819 53.117 -99.352 1.00 59.10 119 ALA D C 1
ATOM 9385 O O . ALA D 1 120 ? -24.702 53.923 -99.655 1.00 61.91 119 ALA D O 1
ATOM 9387 N N . ASP D 1 121 ? -22.986 52.595 -100.255 1.00 69.01 120 ASP D N 1
ATOM 9388 C CA . ASP D 1 121 ? -23.069 53.016 -101.646 1.00 68.04 120 ASP D CA 1
ATOM 9389 C C . ASP D 1 121 ? -24.411 52.638 -102.245 1.00 69.67 120 ASP D C 1
ATOM 9390 O O . ASP D 1 121 ? -24.991 53.408 -103.020 1.00 71.88 120 ASP D O 1
ATOM 9395 N N . ARG D 1 122 ? -24.932 51.465 -101.885 1.00 59.08 121 ARG D N 1
ATOM 9396 C CA . ARG D 1 122 ? -26.220 51.047 -102.424 1.00 60.52 121 ARG D CA 1
ATOM 9397 C C . ARG D 1 122 ? -27.367 51.788 -101.740 1.00 58.50 121 ARG D C 1
ATOM 9398 O O . ARG D 1 122 ? -28.294 52.241 -102.414 1.00 59.56 121 ARG D O 1
ATOM 9406 N N . LEU D 1 123 ? -27.298 51.988 -100.422 1.00 55.70 122 LEU D N 1
ATOM 9407 C CA . LEU D 1 123 ? -28.402 52.661 -99.744 1.00 54.08 122 LEU D CA 1
ATOM 9408 C C . LEU D 1 123 ? -28.540 54.123 -100.155 1.00 53.13 122 LEU D C 1
ATOM 9409 O O . LEU D 1 123 ? -29.659 54.650 -100.143 1.00 57.15 122 LEU D O 1
ATOM 9414 N N . ARG D 1 124 ? -27.435 54.805 -100.485 1.00 52.82 123 ARG D N 1
ATOM 9415 C CA . ARG D 1 124 ? -27.509 56.234 -100.803 1.00 53.40 123 ARG D CA 1
ATOM 9416 C C . ARG D 1 124 ? -28.405 56.479 -102.004 1.00 53.18 123 ARG D C 1
ATOM 9417 O O . ARG D 1 124 ? -28.981 57.565 -102.146 1.00 54.76 123 ARG D O 1
ATOM 9425 N N . GLN D 1 125 ? -28.528 55.480 -102.878 1.00 56.21 124 GLN D N 1
ATOM 9426 C CA . GLN D 1 125 ? -29.406 55.524 -104.044 1.00 58.20 124 GLN D CA 1
ATOM 9427 C C . GLN D 1 125 ? -30.894 55.423 -103.712 1.00 54.67 124 GLN D C 1
ATOM 9428 O O . GLN D 1 125 ? -31.716 55.666 -104.600 1.00 54.79 124 GLN D O 1
ATOM 9434 N N . SER D 1 126 ? -31.259 55.081 -102.481 1.00 52.15 125 SER D N 1
ATOM 9435 C CA . SER D 1 126 ? -32.652 54.855 -102.154 1.00 48.20 125 SER D CA 1
ATOM 9436 C C . SER D 1 126 ? -33.461 56.139 -102.262 1.00 48.49 125 SER D C 1
ATOM 9437 O O . SER D 1 126 ? -33.054 57.165 -101.722 1.00 53.95 125 SER D O 1
ATOM 9440 N N . PRO D 1 127 ? -34.611 56.126 -102.933 1.00 46.27 126 PRO D N 1
ATOM 9441 C CA . PRO D 1 127 ? -35.489 57.303 -102.914 1.00 52.28 126 PRO D CA 1
ATOM 9442 C C . PRO D 1 127 ? -36.272 57.459 -101.620 1.00 52.70 126 PRO D C 1
ATOM 9443 O O . PRO D 1 127 ? -37.002 58.451 -101.469 1.00 50.47 126 PRO D O 1
ATOM 9447 N N . ARG D 1 128 ? -36.121 56.519 -100.692 1.00 48.39 127 ARG D N 1
ATOM 9448 C CA . ARG D 1 128 ? -36.833 56.473 -99.426 1.00 47.15 127 ARG D CA 1
ATOM 9449 C C . ARG D 1 128 ? -35.872 56.727 -98.272 1.00 46.46 127 ARG D C 1
ATOM 9450 O O . ARG D 1 128 ? -34.653 56.617 -98.439 1.00 41.17 127 ARG D O 1
ATOM 9458 N N . PRO D 1 129 ? -36.382 57.067 -97.086 1.00 45.42 128 PRO D N 1
ATOM 9459 C CA . PRO D 1 129 ? -35.494 57.424 -95.972 1.00 44.58 128 PRO D CA 1
ATOM 9460 C C . PRO D 1 129 ? -34.495 56.328 -95.618 1.00 43.66 128 PRO D C 1
ATOM 9461 O O . PRO D 1 129 ? -34.816 55.135 -95.602 1.00 43.58 128 PRO D O 1
ATOM 9465 N N . VAL D 1 130 ? -33.264 56.752 -95.337 1.00 44.43 129 VAL D N 1
ATOM 9466 C CA . VAL D 1 130 ? -32.209 55.866 -94.869 1.00 42.71 129 VAL D CA 1
ATOM 9467 C C . VAL D 1 130 ? -31.545 56.529 -93.671 1.00 39.50 129 VAL D C 1
ATOM 9468 O O . VAL D 1 130 ? -30.965 57.611 -93.803 1.00 48.49 129 VAL D O 1
ATOM 9472 N N . TYR D 1 131 ? -31.666 55.914 -92.504 1.00 39.06 130 TYR D N 1
ATOM 9473 C CA . TYR D 1 131 ? -31.084 56.445 -91.278 1.00 39.81 130 TYR D CA 1
ATOM 9474 C C . TYR D 1 131 ? -29.828 55.662 -90.911 1.00 40.85 130 TYR D C 1
ATOM 9475 O O . TYR D 1 131 ? -29.852 54.429 -90.832 1.00 40.94 130 TYR D O 1
ATOM 9484 N N . LEU D 1 132 ? -28.733 56.385 -90.715 1.00 41.14 131 LEU D N 1
ATOM 9485 C CA . LEU D 1 132 ? -27.453 55.806 -90.333 1.00 37.49 131 LEU D CA 1
ATOM 9486 C C . LEU D 1 132 ? -27.383 55.768 -88.817 1.00 44.84 131 LEU D C 1
ATOM 9487 O O . LEU D 1 132 ? -27.314 56.822 -88.167 1.00 51.03 131 LEU D O 1
ATOM 9492 N N . ALA D 1 133 ? -27.390 54.566 -88.245 1.00 43.36 132 ALA D N 1
ATOM 9493 C CA . ALA D 1 133 ? -27.328 54.403 -86.797 1.00 44.62 132 ALA D CA 1
ATOM 9494 C C . ALA D 1 133 ? -25.949 53.871 -86.412 1.00 47.77 132 ALA D C 1
ATOM 9495 O O . ALA D 1 133 ? -25.578 52.752 -86.793 1.00 48.71 132 ALA D O 1
ATOM 9497 N N . VAL D 1 134 ? -25.199 54.674 -85.665 1.00 48.16 133 VAL D N 1
ATOM 9498 C CA . VAL D 1 134 ? -23.858 54.321 -85.217 1.00 51.67 133 VAL D CA 1
ATOM 9499 C C . VAL D 1 134 ? -24.017 53.698 -83.836 1.00 58.82 133 VAL D C 1
ATOM 9500 O O . VAL D 1 134 ? -24.294 54.392 -82.858 1.00 61.84 133 VAL D O 1
ATOM 9504 N N . ASN D 1 135 ? -23.874 52.383 -83.758 1.00 63.91 134 ASN D N 1
ATOM 9505 C CA . ASN D 1 135 ? -24.365 51.632 -82.613 1.00 69.22 134 ASN D CA 1
ATOM 9506 C C . ASN D 1 135 ? -23.334 51.516 -81.504 1.00 70.58 134 ASN D C 1
ATOM 9507 O O . ASN D 1 135 ? -22.162 51.877 -81.654 1.00 63.98 134 ASN D O 1
ATOM 9512 N N . LYS D 1 136 ? -23.838 51.010 -80.364 1.00 91.35 135 LYS D N 1
ATOM 9513 C CA . LYS D 1 136 ? -23.087 50.613 -79.163 1.00 89.56 135 LYS D CA 1
ATOM 9514 C C . LYS D 1 136 ? -22.373 51.791 -78.479 1.00 89.95 135 LYS D C 1
ATOM 9515 O O . LYS D 1 136 ? -21.249 51.672 -77.980 1.00 86.53 135 LYS D O 1
ATOM 9521 N N . GLY D 1 137 ? -23.048 52.941 -78.452 1.00 95.62 136 GLY D N 1
ATOM 9522 C CA . GLY D 1 137 ? -22.566 54.131 -77.772 1.00 110.61 136 GLY D CA 1
ATOM 9523 C C . GLY D 1 137 ? -23.238 54.360 -76.426 1.00 119.91 136 GLY D C 1
ATOM 9524 O O . GLY D 1 137 ? -24.048 55.282 -76.278 1.00 117.87 136 GLY D O 1
ATOM 9525 N N . GLU D 1 138 ? -22.864 53.563 -75.418 1.00 119.77 137 GLU D N 1
ATOM 9526 C CA . GLU D 1 138 ? -23.443 53.651 -74.077 1.00 121.70 137 GLU D CA 1
ATOM 9527 C C . GLU D 1 138 ? -22.437 54.323 -73.150 1.00 128.50 137 GLU D C 1
ATOM 9528 O O . GLU D 1 138 ? -21.440 53.713 -72.748 1.00 133.02 137 GLU D O 1
ATOM 9530 N N . GLY D 1 139 ? -22.720 55.572 -72.790 1.00 125.48 138 GLY D N 1
ATOM 9531 C CA . GLY D 1 139 ? -21.682 56.435 -72.271 1.00 125.14 138 GLY D CA 1
ATOM 9532 C C . GLY D 1 139 ? -20.746 56.904 -73.360 1.00 129.30 138 GLY D C 1
ATOM 9533 O O . GLY D 1 139 ? -19.574 57.188 -73.087 1.00 137.81 138 GLY D O 1
ATOM 9534 N N . GLY D 1 140 ? -21.231 56.977 -74.597 1.00 122.97 139 GLY D N 1
ATOM 9535 C CA . GLY D 1 140 ? -20.392 57.348 -75.717 1.00 122.32 139 GLY D CA 1
ATOM 9536 C C . GLY D 1 140 ? -20.754 58.689 -76.311 1.00 126.00 139 GLY D C 1
ATOM 9537 O O . GLY D 1 140 ? -21.851 58.851 -76.857 1.00 125.89 139 GLY D O 1
ATOM 9538 N N . ASP D 1 141 ? -19.837 59.654 -76.192 1.00 122.70 140 ASP D N 1
ATOM 9539 C CA . ASP D 1 141 ? -19.961 60.979 -76.791 1.00 124.20 140 ASP D CA 1
ATOM 9540 C C . ASP D 1 141 ? -20.634 60.937 -78.164 1.00 132.63 140 ASP D C 1
ATOM 9541 O O . ASP D 1 141 ? -20.025 60.509 -79.152 1.00 128.52 140 ASP D O 1
ATOM 9546 N N . ARG D 1 142 ? -21.898 61.376 -78.232 1.00 130.48 141 ARG D N 1
ATOM 9547 C CA . ARG D 1 142 ? -22.667 61.377 -79.476 1.00 122.84 141 ARG D CA 1
ATOM 9548 C C . ARG D 1 142 ? -22.180 62.417 -80.488 1.00 128.12 141 ARG D C 1
ATOM 9549 O O . ARG D 1 142 ? -22.752 62.500 -81.583 1.00 118.67 141 ARG D O 1
ATOM 9551 N N . ALA D 1 143 ? -21.154 63.205 -80.150 1.00 143.26 142 ALA D N 1
ATOM 9552 C CA . ALA D 1 143 ? -20.554 64.197 -81.038 1.00 141.12 142 ALA D CA 1
ATOM 9553 C C . ALA D 1 143 ? -19.326 63.664 -81.771 1.00 139.33 142 ALA D C 1
ATOM 9554 O O . ALA D 1 143 ? -19.199 63.868 -82.983 1.00 137.53 142 ALA D O 1
ATOM 9556 N N . VAL D 1 144 ? -18.410 62.991 -81.055 1.00 126.53 143 VAL D N 1
ATOM 9557 C CA . VAL D 1 144 ? -17.192 62.473 -81.685 1.00 119.07 143 VAL D CA 1
ATOM 9558 C C . VAL D 1 144 ? -17.544 61.402 -82.713 1.00 112.21 143 VAL D C 1
ATOM 9559 O O . VAL D 1 144 ? -16.938 61.315 -83.790 1.00 106.08 143 VAL D O 1
ATOM 9561 N N . LEU D 1 145 ? -18.545 60.614 -82.424 1.00 112.11 144 LEU D N 1
ATOM 9562 C CA . LEU D 1 145 ? -18.952 59.578 -83.361 1.00 111.55 144 LEU D CA 1
ATOM 9563 C C . LEU D 1 145 ? -19.641 60.161 -84.633 1.00 113.21 144 LEU D C 1
ATOM 9564 O O . LEU D 1 145 ? -20.202 59.384 -85.418 1.00 99.27 144 LEU D O 1
ATOM 9566 N N . ALA D 1 146 ? -19.675 61.486 -84.832 1.00 132.49 145 ALA D N 1
ATOM 9567 C CA . ALA D 1 146 ? -20.251 62.069 -86.041 1.00 133.34 145 ALA D CA 1
ATOM 9568 C C . ALA D 1 146 ? -19.243 62.487 -87.107 1.00 135.17 145 ALA D C 1
ATOM 9569 O O . ALA D 1 146 ? -19.654 62.726 -88.244 1.00 118.75 145 ALA D O 1
ATOM 9571 N N . ALA D 1 147 ? -17.944 62.553 -86.804 1.00 171.91 146 ALA D N 1
ATOM 9572 C CA . ALA D 1 147 ? -16.994 63.052 -87.802 1.00 173.05 146 ALA D CA 1
ATOM 9573 C C . ALA D 1 147 ? -16.545 61.977 -88.793 1.00 170.91 146 ALA D C 1
ATOM 9574 O O . ALA D 1 147 ? -16.558 62.202 -90.009 1.00 169.74 146 ALA D O 1
ATOM 9576 N N . GLU D 1 148 ? -16.123 60.812 -88.293 1.00 132.85 147 GLU D N 1
ATOM 9577 C CA . GLU D 1 148 ? -15.662 59.753 -89.186 1.00 122.42 147 GLU D CA 1
ATOM 9578 C C . GLU D 1 148 ? -16.747 59.340 -90.176 1.00 111.89 147 GLU D C 1
ATOM 9579 O O . GLU D 1 148 ? -16.471 59.125 -91.365 1.00 97.86 147 GLU D O 1
ATOM 9581 N N . PHE D 1 149 ? -17.995 59.277 -89.705 1.00 106.41 148 PHE D N 1
ATOM 9582 C CA . PHE D 1 149 ? -19.111 58.643 -90.389 1.00 80.79 148 PHE D CA 1
ATOM 9583 C C . PHE D 1 149 ? -19.876 59.571 -91.316 1.00 80.76 148 PHE D C 1
ATOM 9584 O O . PHE D 1 149 ? -20.773 59.101 -92.019 1.00 69.39 148 PHE D O 1
ATOM 9592 N N . TYR D 1 150 ? -19.574 60.873 -91.323 1.00 89.94 149 TYR D N 1
ATOM 9593 C CA . TYR D 1 150 ? -20.176 61.745 -92.325 1.00 78.88 149 TYR D CA 1
ATOM 9594 C C . TYR D 1 150 ? -19.703 61.432 -93.734 1.00 70.63 149 TYR D C 1
ATOM 9595 O O . TYR D 1 150 ? -20.424 61.729 -94.690 1.00 64.19 149 TYR D O 1
ATOM 9604 N N . GLU D 1 151 ? -18.531 60.812 -93.882 1.00 77.93 150 GLU D N 1
ATOM 9605 C CA . GLU D 1 151 ? -18.013 60.482 -95.207 1.00 70.52 150 GLU D CA 1
ATOM 9606 C C . GLU D 1 151 ? -18.891 59.473 -95.934 1.00 61.58 150 GLU D C 1
ATOM 9607 O O . GLU D 1 151 ? -18.790 59.343 -97.157 1.00 58.19 150 GLU D O 1
ATOM 9609 N N . LEU D 1 152 ? -19.758 58.761 -95.216 1.00 64.91 151 LEU D N 1
ATOM 9610 C CA . LEU D 1 152 ? -20.657 57.833 -95.886 1.00 57.20 151 LEU D CA 1
ATOM 9611 C C . LEU D 1 152 ? -21.720 58.555 -96.691 1.00 56.57 151 LEU D C 1
ATOM 9612 O O . LEU D 1 152 ? -22.428 57.909 -97.474 1.00 55.51 151 LEU D O 1
ATOM 9617 N N . ALA D 1 153 ? -21.863 59.863 -96.480 1.00 60.41 152 ALA D N 1
ATOM 9618 C CA . ALA D 1 153 ? -22.810 60.696 -97.214 1.00 52.51 152 ALA D CA 1
ATOM 9619 C C . ALA D 1 153 ? -24.234 60.154 -97.113 1.00 50.58 152 ALA D C 1
ATOM 9620 O O . ALA D 1 153 ? -24.984 60.144 -98.088 1.00 53.20 152 ALA D O 1
ATOM 9622 N N . LEU D 1 154 ? -24.608 59.681 -95.925 1.00 49.32 153 LEU D N 1
ATOM 9623 C CA . LEU D 1 154 ? -25.975 59.252 -95.669 1.00 46.66 153 LEU D CA 1
ATOM 9624 C C . LEU D 1 154 ? -26.698 60.169 -94.703 1.00 49.92 153 LEU D C 1
ATOM 9625 O O . LEU D 1 154 ? -27.734 59.778 -94.158 1.00 53.43 153 LEU D O 1
ATOM 9630 N N . GLY D 1 155 ? -26.168 61.357 -94.456 1.00 47.03 154 GLY D N 1
ATOM 9631 C CA . GLY D 1 155 ? -26.787 62.292 -93.536 1.00 51.86 154 GLY D CA 1
ATOM 9632 C C . GLY D 1 155 ? -26.279 62.199 -92.105 1.00 57.32 154 GLY D C 1
ATOM 9633 O O . GLY D 1 155 ? -25.224 61.632 -91.801 1.00 59.57 154 GLY D O 1
ATOM 9634 N N . GLU D 1 156 ? -27.063 62.793 -91.212 1.00 55.53 155 GLU D N 1
ATOM 9635 C CA . GLU D 1 156 ? -26.712 62.889 -89.806 1.00 58.41 155 GLU D CA 1
ATOM 9636 C C . GLU D 1 156 ? -26.648 61.493 -89.202 1.00 56.39 155 GLU D C 1
ATOM 9637 O O . GLU D 1 156 ? -27.656 60.767 -89.236 1.00 59.53 155 GLU D O 1
ATOM 9643 N N . PRO D 1 157 ? -25.512 61.081 -88.637 1.00 64.43 156 PRO D N 1
ATOM 9644 C CA . PRO D 1 157 ? -25.467 59.786 -87.953 1.00 56.34 156 PRO D CA 1
ATOM 9645 C C . PRO D 1 157 ? -26.192 59.888 -86.632 1.00 53.40 156 PRO D C 1
ATOM 9646 O O . PRO D 1 157 ? -26.079 60.884 -85.922 1.00 60.05 156 PRO D O 1
ATOM 9650 N N . HIS D 1 158 ? -26.952 58.865 -86.315 1.00 49.09 157 HIS D N 1
ATOM 9651 C CA . HIS D 1 158 ? -27.631 58.786 -85.031 1.00 52.80 157 HIS D CA 1
ATOM 9652 C C . HIS D 1 158 ? -26.843 57.832 -84.142 1.00 56.35 157 HIS D C 1
ATOM 9653 O O . HIS D 1 158 ? -26.842 56.613 -84.368 1.00 50.72 157 HIS D O 1
ATOM 9660 N N . VAL D 1 159 ? -26.142 58.385 -83.157 1.00 54.29 158 VAL D N 1
ATOM 9661 C CA . VAL D 1 159 ? -25.439 57.536 -82.207 1.00 58.17 158 VAL D CA 1
ATOM 9662 C C . VAL D 1 159 ? -26.452 56.926 -81.251 1.00 61.73 158 VAL D C 1
ATOM 9663 O O . VAL D 1 159 ? -27.167 57.647 -80.546 1.00 67.13 158 VAL D O 1
ATOM 9667 N N . ILE D 1 160 ? -26.502 55.596 -81.194 1.00 63.43 159 ILE D N 1
ATOM 9668 C CA . ILE D 1 160 ? -27.412 54.888 -80.301 1.00 64.71 159 ILE D CA 1
ATOM 9669 C C . ILE D 1 160 ? -26.668 53.756 -79.605 1.00 68.64 159 ILE D C 1
ATOM 9670 O O . ILE D 1 160 ? -25.477 53.531 -79.820 1.00 73.16 159 ILE D O 1
ATOM 9675 N N . SER D 1 161 ? -27.394 53.047 -78.747 1.00 69.16 160 SER D N 1
ATOM 9676 C CA . SER D 1 161 ? -26.915 51.803 -78.138 1.00 83.27 160 SER D CA 1
ATOM 9677 C C . SER D 1 161 ? -28.140 50.898 -78.043 1.00 74.95 160 SER D C 1
ATOM 9678 O O . SER D 1 161 ? -28.927 51.012 -77.096 1.00 71.87 160 SER D O 1
ATOM 9681 N N . GLY D 1 162 ? -28.291 50.005 -79.030 1.00 74.45 161 GLY D N 1
ATOM 9682 C CA . GLY D 1 162 ? -29.473 49.159 -79.082 1.00 70.34 161 GLY D CA 1
ATOM 9683 C C . GLY D 1 162 ? -29.632 48.315 -77.838 1.00 76.04 161 GLY D C 1
ATOM 9684 O O . GLY D 1 162 ? -30.749 48.122 -77.340 1.00 67.72 161 GLY D O 1
ATOM 9685 N N . ALA D 1 163 ? -28.507 47.859 -77.280 1.00 78.72 162 ALA D N 1
ATOM 9686 C CA . ALA D 1 163 ? -28.551 47.049 -76.070 1.00 76.60 162 ALA D CA 1
ATOM 9687 C C . ALA D 1 163 ? -29.206 47.819 -74.925 1.00 81.74 162 ALA D C 1
ATOM 9688 O O . ALA D 1 163 ? -30.193 47.357 -74.336 1.00 78.77 162 ALA D O 1
ATOM 9690 N N . HIS D 1 164 ? -28.711 49.029 -74.636 1.00 80.49 163 HIS D N 1
ATOM 9691 C CA . HIS D 1 164 ? -29.176 49.766 -73.468 1.00 79.80 163 HIS D CA 1
ATOM 9692 C C . HIS D 1 164 ? -30.320 50.727 -73.773 1.00 76.17 163 HIS D C 1
ATOM 9693 O O . HIS D 1 164 ? -31.043 51.118 -72.847 1.00 79.80 163 HIS D O 1
ATOM 9700 N N . GLY D 1 165 ? -30.505 51.123 -75.032 1.00 77.42 164 GLY D N 1
ATOM 9701 C CA . GLY D 1 165 ? -31.635 51.944 -75.411 1.00 70.22 164 GLY D CA 1
ATOM 9702 C C . GLY D 1 165 ? -31.341 53.419 -75.591 1.00 69.56 164 GLY D C 1
ATOM 9703 O O . GLY D 1 165 ? -32.251 54.163 -75.982 1.00 68.46 164 GLY D O 1
ATOM 9704 N N . ASP D 1 166 ? -30.127 53.872 -75.259 1.00 71.75 165 ASP D N 1
ATOM 9705 C CA . ASP D 1 166 ? -29.731 55.264 -75.446 1.00 70.30 165 ASP D CA 1
ATOM 9706 C C . ASP D 1 166 ? -30.036 55.731 -76.868 1.00 70.83 165 ASP D C 1
ATOM 9707 O O . ASP D 1 166 ? -29.449 55.228 -77.833 1.00 70.68 165 ASP D O 1
ATOM 9712 N N . GLY D 1 167 ? -30.944 56.687 -77.017 1.00 62.98 166 GLY D N 1
ATOM 9713 C CA . GLY D 1 167 ? -31.193 57.272 -78.316 1.00 63.75 166 GLY D CA 1
ATOM 9714 C C . GLY D 1 167 ? -32.048 56.468 -79.272 1.00 67.58 166 GLY D C 1
ATOM 9715 O O . GLY D 1 167 ? -32.305 56.951 -80.384 1.00 64.63 166 GLY D O 1
ATOM 9716 N N . VAL D 1 168 ? -32.450 55.244 -78.907 1.00 68.96 167 VAL D N 1
ATOM 9717 C CA . VAL D 1 168 ? -33.303 54.447 -79.785 1.00 65.17 167 VAL D CA 1
ATOM 9718 C C . VAL D 1 168 ? -34.684 55.080 -79.897 1.00 64.50 167 VAL D C 1
ATOM 9719 O O . VAL D 1 168 ? -35.270 55.156 -80.983 1.00 66.47 167 VAL D O 1
ATOM 9723 N N . TYR D 1 169 ? -35.264 55.471 -78.770 1.00 65.28 168 TYR D N 1
ATOM 9724 C CA . TYR D 1 169 ? -36.591 56.070 -78.849 1.00 70.14 168 TYR D CA 1
ATOM 9725 C C . TYR D 1 169 ? -36.561 57.334 -79.707 1.00 69.07 168 TYR D C 1
ATOM 9726 O O . TYR D 1 169 ? -37.437 57.542 -80.559 1.00 68.17 168 TYR D O 1
ATOM 9735 N N . TYR D 1 170 ? -35.528 58.161 -79.542 1.00 71.24 169 TYR D N 1
ATOM 9736 C CA . TYR D 1 170 ? -35.464 59.375 -80.341 1.00 74.22 169 TYR D CA 1
ATOM 9737 C C . TYR D 1 170 ? -35.275 59.041 -81.821 1.00 72.88 169 TYR D C 1
ATOM 9738 O O . TYR D 1 170 ? -35.901 59.667 -82.683 1.00 73.46 169 TYR D O 1
ATOM 9740 N N . LEU D 1 171 ? -34.488 58.004 -82.133 1.00 71.05 170 LEU D N 1
ATOM 9741 C CA . LEU D 1 171 ? -34.318 57.591 -83.526 1.00 69.69 170 LEU D CA 1
ATOM 9742 C C . LEU D 1 171 ? -35.641 57.162 -84.141 1.00 66.57 170 LEU D C 1
ATOM 9743 O O . LEU D 1 171 ? -35.987 57.583 -85.247 1.00 66.98 170 LEU D O 1
ATOM 9748 N N . ILE D 1 172 ? -36.381 56.296 -83.454 1.00 63.59 171 ILE D N 1
ATOM 9749 C CA . ILE D 1 172 ? -37.628 55.808 -84.023 1.00 62.44 171 ILE D CA 1
ATOM 9750 C C . ILE D 1 172 ? -38.588 56.963 -84.233 1.00 66.35 171 ILE D C 1
ATOM 9751 O O . ILE D 1 172 ? -39.202 57.094 -85.298 1.00 67.49 171 ILE D O 1
ATOM 9756 N N . GLU D 1 173 ? -38.682 57.853 -83.241 1.00 64.86 172 GLU D N 1
ATOM 9757 C CA . GLU D 1 173 ? -39.669 58.922 -83.296 1.00 66.64 172 GLU D CA 1
ATOM 9758 C C . GLU D 1 173 ? -39.435 59.839 -84.481 1.00 69.22 172 GLU D C 1
ATOM 9759 O O . GLU D 1 173 ? -40.393 60.387 -85.037 1.00 69.74 172 GLU D O 1
ATOM 9765 N N . GLU D 1 174 ? -38.173 60.030 -84.869 1.00 71.12 173 GLU D N 1
ATOM 9766 C CA . GLU D 1 174 ? -37.879 60.800 -86.071 1.00 73.59 173 GLU D CA 1
ATOM 9767 C C . GLU D 1 174 ? -38.232 60.023 -87.334 1.00 70.89 173 GLU D C 1
ATOM 9768 O O . GLU D 1 174 ? -38.657 60.620 -88.327 1.00 72.51 173 GLU D O 1
ATOM 9774 N N . ILE D 1 175 ? -38.071 58.703 -87.327 1.00 67.34 174 ILE D N 1
ATOM 9775 C CA . ILE D 1 175 ? -38.499 57.928 -88.482 1.00 67.58 174 ILE D CA 1
ATOM 9776 C C . ILE D 1 175 ? -40.005 58.022 -88.647 1.00 68.03 174 ILE D C 1
ATOM 9777 O O . ILE D 1 175 ? -40.515 58.172 -89.765 1.00 69.97 174 ILE D O 1
ATOM 9782 N N . LEU D 1 176 ? -40.741 57.973 -87.540 1.00 67.00 175 LEU D N 1
ATOM 9783 C CA . LEU D 1 176 ? -42.194 57.953 -87.631 1.00 69.45 175 LEU D CA 1
ATOM 9784 C C . LEU D 1 176 ? -42.788 59.331 -87.887 1.00 73.93 175 LEU D C 1
ATOM 9785 O O . LEU D 1 176 ? -43.936 59.416 -88.329 1.00 81.20 175 LEU D O 1
ATOM 9790 N N . GLU D 1 177 ? -42.024 60.406 -87.679 1.00 68.41 176 GLU D N 1
ATOM 9791 C CA . GLU D 1 177 ? -42.526 61.751 -87.953 1.00 79.17 176 GLU D CA 1
ATOM 9792 C C . GLU D 1 177 ? -42.740 62.003 -89.441 1.00 90.01 176 GLU D C 1
ATOM 9793 O O . GLU D 1 177 ? -43.245 63.074 -89.800 1.00 97.27 176 GLU D O 1
ATOM 9795 N N . ASN D 1 178 ? -42.323 61.078 -90.312 1.00 91.95 177 ASN D N 1
ATOM 9796 C CA . ASN D 1 178 ? -42.639 61.200 -91.729 1.00 91.99 177 ASN D CA 1
ATOM 9797 C C . ASN D 1 178 ? -44.084 60.794 -91.989 1.00 92.07 177 ASN D C 1
ATOM 9798 O O . ASN D 1 178 ? -44.878 61.580 -92.514 1.00 103.10 177 ASN D O 1
ATOM 9803 N N . PHE D 1 179 ? -44.437 59.567 -91.618 1.00 85.27 178 PHE D N 1
ATOM 9804 C CA . PHE D 1 179 ? -45.721 58.987 -91.981 1.00 89.07 178 PHE D CA 1
ATOM 9805 C C . PHE D 1 179 ? -46.789 59.400 -90.983 1.00 96.45 178 PHE D C 1
ATOM 9806 O O . PHE D 1 179 ? -46.713 58.992 -89.818 1.00 96.81 178 PHE D O 1
ATOM 9814 N N . PRO D 1 180 ? -47.826 60.128 -91.395 1.00 112.66 179 PRO D N 1
ATOM 9815 C CA . PRO D 1 180 ? -48.875 60.523 -90.449 1.00 112.42 179 PRO D CA 1
ATOM 9816 C C . PRO D 1 180 ? -49.925 59.441 -90.280 1.00 107.70 179 PRO D C 1
ATOM 9817 O O . PRO D 1 180 ? -50.235 58.691 -91.207 1.00 107.44 179 PRO D O 1
ATOM 9821 N N . GLU D 1 181 ? -50.474 59.371 -89.068 1.00 102.90 180 GLU D N 1
ATOM 9822 C CA . GLU D 1 181 ? -51.462 58.343 -88.739 1.00 102.49 180 GLU D CA 1
ATOM 9823 C C . GLU D 1 181 ? -52.880 58.833 -89.050 1.00 105.87 180 GLU D C 1
ATOM 9824 O O . GLU D 1 181 ? -53.560 58.299 -89.935 1.00 102.35 180 GLU D O 1
ATOM 9826 N N . ALA D 1 187 ? -62.239 51.703 -88.420 1.00 98.70 186 ALA D N 1
ATOM 9827 C CA . ALA D 1 187 ? -63.581 51.211 -88.716 1.00 103.87 186 ALA D CA 1
ATOM 9828 C C . ALA D 1 187 ? -63.567 49.734 -89.114 1.00 102.00 186 ALA D C 1
ATOM 9829 O O . ALA D 1 187 ? -62.767 49.314 -89.948 1.00 99.13 186 ALA D O 1
ATOM 9831 N N . ASP D 1 188 ? -64.448 48.948 -88.501 1.00 99.33 187 ASP D N 1
ATOM 9832 C CA . ASP D 1 188 ? -64.546 47.523 -88.784 1.00 93.22 187 ASP D CA 1
ATOM 9833 C C . ASP D 1 188 ? -65.514 47.302 -89.941 1.00 91.25 187 ASP D C 1
ATOM 9834 O O . ASP D 1 188 ? -66.623 47.848 -89.941 1.00 93.52 187 ASP D O 1
ATOM 9839 N N . ALA D 1 189 ? -65.086 46.516 -90.928 1.00 78.79 188 ALA D N 1
ATOM 9840 C CA . ALA D 1 189 ? -65.960 46.143 -92.031 1.00 60.96 188 ALA D CA 1
ATOM 9841 C C . ALA D 1 189 ? -67.074 45.245 -91.519 1.00 57.16 188 ALA D C 1
ATOM 9842 O O . ALA D 1 189 ? -66.878 44.438 -90.606 1.00 55.35 188 ALA D O 1
ATOM 9844 N N . LYS D 1 190 ? -68.258 45.380 -92.107 1.00 51.40 189 LYS D N 1
ATOM 9845 C CA . LYS D 1 190 ? -69.363 44.614 -91.546 1.00 51.70 189 LYS D CA 1
ATOM 9846 C C . LYS D 1 190 ? -69.372 43.147 -91.993 1.00 48.83 189 LYS D C 1
ATOM 9847 O O . LYS D 1 190 ? -70.247 42.390 -91.560 1.00 45.94 189 LYS D O 1
ATOM 9849 N N . HIS D 1 191 ? -68.421 42.718 -92.813 1.00 44.88 190 HIS D N 1
ATOM 9850 C CA . HIS D 1 191 ? -68.398 41.372 -93.362 1.00 44.44 190 HIS D CA 1
ATOM 9851 C C . HIS D 1 191 ? -66.954 40.886 -93.433 1.00 45.17 190 HIS D C 1
ATOM 9852 O O . HIS D 1 191 ? -66.020 41.691 -93.336 1.00 44.08 190 HIS D O 1
ATOM 9859 N N . PRO D 1 192 ? -66.731 39.572 -93.576 1.00 39.67 191 PRO D N 1
ATOM 9860 C CA . PRO D 1 192 ? -65.353 39.068 -93.545 1.00 40.49 191 PRO D CA 1
ATOM 9861 C C . PRO D 1 192 ? -64.554 39.579 -94.733 1.00 44.69 191 PRO D C 1
ATOM 9862 O O . PRO D 1 192 ? -65.008 39.523 -95.880 1.00 49.79 191 PRO D O 1
ATOM 9866 N N . VAL D 1 193 ? -63.377 40.113 -94.451 1.00 39.59 192 VAL D N 1
ATOM 9867 C CA . VAL D 1 193 ? -62.441 40.502 -95.486 1.00 42.08 192 VAL D CA 1
ATOM 9868 C C . VAL D 1 193 ? -61.189 39.666 -95.252 1.00 41.61 192 VAL D C 1
ATOM 9869 O O . VAL D 1 193 ? -60.473 39.877 -94.265 1.00 42.79 192 VAL D O 1
ATOM 9873 N N . PHE D 1 194 ? -60.945 38.676 -96.110 1.00 39.60 193 PHE D N 1
ATOM 9874 C CA . PHE D 1 194 ? -59.904 37.702 -95.812 1.00 39.02 193 PHE D CA 1
ATOM 9875 C C . PHE D 1 194 ? -58.760 37.711 -96.818 1.00 41.68 193 PHE D C 1
ATOM 9876 O O . PHE D 1 194 ? -58.936 37.965 -98.013 1.00 47.61 193 PHE D O 1
ATOM 9884 N N . ALA D 1 195 ? -57.576 37.422 -96.300 1.00 37.23 194 ALA D N 1
ATOM 9885 C CA . ALA D 1 195 ? -56.350 37.357 -97.078 1.00 38.71 194 ALA D CA 1
ATOM 9886 C C . ALA D 1 195 ? -55.835 35.935 -97.034 1.00 37.32 194 ALA D C 1
ATOM 9887 O O . ALA D 1 195 ? -55.753 35.340 -95.957 1.00 40.96 194 ALA D O 1
ATOM 9889 N N . VAL D 1 196 ? -55.461 35.409 -98.192 1.00 37.61 195 VAL D N 1
ATOM 9890 C CA . VAL D 1 196 ? -54.836 34.098 -98.289 1.00 33.96 195 VAL D CA 1
ATOM 9891 C C . VAL D 1 196 ? -53.338 34.320 -98.103 1.00 35.59 195 VAL D C 1
ATOM 9892 O O . VAL D 1 196 ? -52.734 35.137 -98.804 1.00 43.76 195 VAL D O 1
ATOM 9896 N N . ILE D 1 197 ? -52.741 33.668 -97.107 1.00 36.19 196 ILE D N 1
ATOM 9897 C CA . ILE D 1 197 ? -51.341 33.908 -96.792 1.00 29.24 196 ILE D CA 1
ATOM 9898 C C . ILE D 1 197 ? -50.626 32.576 -96.649 1.00 33.08 196 ILE D C 1
ATOM 9899 O O . ILE D 1 197 ? -51.253 31.519 -96.565 1.00 37.96 196 ILE D O 1
ATOM 9904 N N . GLY D 1 198 ? -49.292 32.626 -96.682 1.00 35.23 197 GLY D N 1
ATOM 9905 C CA . GLY D 1 198 ? -48.526 31.402 -96.543 1.00 28.34 197 GLY D CA 1
ATOM 9906 C C . GLY D 1 198 ? -47.295 31.394 -97.418 1.00 36.03 197 GLY D C 1
ATOM 9907 O O . GLY D 1 198 ? -47.139 32.265 -98.284 1.00 34.70 197 GLY D O 1
ATOM 9908 N N . ARG D 1 199 ? -46.426 30.395 -97.211 1.00 39.53 198 ARG D N 1
ATOM 9909 C CA . ARG D 1 199 ? -45.172 30.158 -97.924 1.00 33.90 198 ARG D CA 1
ATOM 9910 C C . ARG D 1 199 ? -45.368 30.134 -99.431 1.00 35.84 198 ARG D C 1
ATOM 9911 O O . ARG D 1 199 ? -46.461 29.801 -99.913 1.00 34.47 198 ARG D O 1
ATOM 9919 N N . PRO D 1 200 ? -44.327 30.398 -100.212 1.00 42.18 199 PRO D N 1
ATOM 9920 C CA . PRO D 1 200 ? -44.430 30.162 -101.649 1.00 38.24 199 PRO D CA 1
ATOM 9921 C C . PRO D 1 200 ? -44.661 28.690 -101.950 1.00 36.61 199 PRO D C 1
ATOM 9922 O O . PRO D 1 200 ? -44.150 27.809 -101.262 1.00 41.60 199 PRO D O 1
ATOM 9926 N N . ASN D 1 201 ? -45.465 28.441 -102.972 1.00 34.37 200 ASN D N 1
ATOM 9927 C CA . ASN D 1 201 ? -45.706 27.143 -103.578 1.00 43.06 200 ASN D CA 1
ATOM 9928 C C . ASN D 1 201 ? -46.698 26.259 -102.825 1.00 40.76 200 ASN D C 1
ATOM 9929 O O . ASN D 1 201 ? -46.902 25.090 -103.235 1.00 41.12 200 ASN D O 1
ATOM 9934 N N . VAL D 1 202 ? -47.411 26.781 -101.822 1.00 42.72 201 VAL D N 1
ATOM 9935 C CA . VAL D 1 202 ? -48.357 25.935 -101.104 1.00 35.60 201 VAL D CA 1
ATOM 9936 C C . VAL D 1 202 ? -49.710 25.868 -101.795 1.00 37.00 201 VAL D C 1
ATOM 9937 O O . VAL D 1 202 ? -50.508 24.982 -101.485 1.00 39.59 201 VAL D O 1
ATOM 9941 N N . GLY D 1 203 ? -50.005 26.782 -102.716 1.00 39.38 202 GLY D N 1
ATOM 9942 C CA . GLY D 1 203 ? -51.226 26.679 -103.490 1.00 37.33 202 GLY D CA 1
ATOM 9943 C C . GLY D 1 203 ? -52.160 27.862 -103.358 1.00 38.10 202 GLY D C 1
ATOM 9944 O O . GLY D 1 203 ? -53.337 27.751 -103.714 1.00 40.45 202 GLY D O 1
ATOM 9945 N N . LYS D 1 204 ? -51.647 29.004 -102.883 1.00 38.40 203 LYS D N 1
ATOM 9946 C CA . LYS D 1 204 ? -52.500 30.168 -102.625 1.00 36.65 203 LYS D CA 1
ATOM 9947 C C . LYS D 1 204 ? -53.264 30.610 -103.877 1.00 41.54 203 LYS D C 1
ATOM 9948 O O . LYS D 1 204 ? -54.486 30.819 -103.832 1.00 37.24 203 LYS D O 1
ATOM 9954 N N . SER D 1 205 ? -52.563 30.740 -105.011 1.00 40.04 204 SER D N 1
ATOM 9955 C CA . SER D 1 205 ? -53.218 31.182 -106.237 1.00 38.66 204 SER D CA 1
ATOM 9956 C C . SER D 1 205 ? -54.285 30.197 -106.667 1.00 42.07 204 SER D C 1
ATOM 9957 O O . SER D 1 205 ? -55.406 30.595 -107.017 1.00 45.02 204 SER D O 1
ATOM 9960 N N . THR D 1 206 ? -53.977 28.902 -106.605 1.00 40.80 205 THR D N 1
ATOM 9961 C CA . THR D 1 206 ? -54.991 27.921 -106.958 1.00 42.70 205 THR D CA 1
ATOM 9962 C C . THR D 1 206 ? -56.189 28.056 -106.036 1.00 46.17 205 THR D C 1
ATOM 9963 O O . THR D 1 206 ? -57.336 28.083 -106.499 1.00 49.34 205 THR D O 1
ATOM 9967 N N . LEU D 1 207 ? -55.939 28.260 -104.741 1.00 42.68 206 LEU D N 1
ATOM 9968 C CA . LEU D 1 207 ? -57.048 28.408 -103.806 1.00 44.49 206 LEU D CA 1
ATOM 9969 C C . LEU D 1 207 ? -57.865 29.672 -104.095 1.00 45.59 206 LEU D C 1
ATOM 9970 O O . LEU D 1 207 ? -59.099 29.641 -104.040 1.00 47.16 206 LEU D O 1
ATOM 9975 N N . VAL D 1 208 ? -57.203 30.781 -104.442 1.00 46.38 207 VAL D N 1
ATOM 9976 C CA . VAL D 1 208 ? -57.930 32.021 -104.724 1.00 46.37 207 VAL D CA 1
ATOM 9977 C C . VAL D 1 208 ? -58.845 31.838 -105.934 1.00 51.82 207 VAL D C 1
ATOM 9978 O O . VAL D 1 208 ? -60.020 32.227 -105.914 1.00 50.61 207 VAL D O 1
ATOM 9982 N N . ASN D 1 209 ? -58.319 31.246 -107.012 1.00 49.82 208 ASN D N 1
ATOM 9983 C CA . ASN D 1 209 ? -59.165 30.985 -108.173 1.00 50.11 208 ASN D CA 1
ATOM 9984 C C . ASN D 1 209 ? -60.248 29.965 -107.849 1.00 56.70 208 ASN D C 1
ATOM 9985 O O . ASN D 1 209 ? -61.389 30.098 -108.309 1.00 62.25 208 ASN D O 1
ATOM 9990 N N . ALA D 1 210 ? -59.909 28.927 -107.081 1.00 53.39 209 ALA D N 1
ATOM 9991 C CA . ALA D 1 210 ? -60.925 27.948 -106.718 1.00 55.41 209 ALA D CA 1
ATOM 9992 C C . ALA D 1 210 ? -62.047 28.609 -105.931 1.00 59.00 209 ALA D C 1
ATOM 9993 O O . ALA D 1 210 ? -63.231 28.327 -106.164 1.00 59.99 209 ALA D O 1
ATOM 9995 N N . ILE D 1 211 ? -61.688 29.531 -105.031 1.00 53.31 210 ILE D N 1
ATOM 9996 C CA . ILE D 1 211 ? -62.680 30.220 -104.212 1.00 55.66 210 ILE D CA 1
ATOM 9997 C C . ILE D 1 211 ? -63.579 31.086 -105.085 1.00 61.10 210 ILE D C 1
ATOM 9998 O O . ILE D 1 211 ? -64.809 31.045 -104.969 1.00 63.70 210 ILE D O 1
ATOM 10003 N N . LEU D 1 212 ? -62.984 31.860 -105.994 1.00 59.95 211 LEU D N 1
ATOM 10004 C CA . LEU D 1 212 ? -63.779 32.737 -106.846 1.00 60.70 211 LEU D CA 1
ATOM 10005 C C . LEU D 1 212 ? -64.576 31.962 -107.888 1.00 67.44 211 LEU D C 1
ATOM 10006 O O . LEU D 1 212 ? -65.500 32.526 -108.488 1.00 74.62 211 LEU D O 1
ATOM 10011 N N . GLY D 1 213 ? -64.237 30.695 -108.121 1.00 70.82 212 GLY D N 1
ATOM 10012 C CA . GLY D 1 213 ? -64.916 29.879 -109.103 1.00 69.66 212 GLY D CA 1
ATOM 10013 C C . GLY D 1 213 ? -65.815 28.799 -108.555 1.00 74.58 212 GLY D C 1
ATOM 10014 O O . GLY D 1 213 ? -66.301 27.973 -109.341 1.00 82.92 212 GLY D O 1
ATOM 10015 N N . GLU D 1 214 ? -66.038 28.739 -107.241 1.00 74.21 213 GLU D N 1
ATOM 10016 C CA . GLU D 1 214 ? -66.925 27.717 -106.708 1.00 77.44 213 GLU D CA 1
ATOM 10017 C C . GLU D 1 214 ? -68.334 27.982 -107.235 1.00 82.06 213 GLU D C 1
ATOM 10018 O O . GLU D 1 214 ? -68.658 29.097 -107.661 1.00 82.48 213 GLU D O 1
ATOM 10024 N N . LYS D 1 215 ? -69.168 26.931 -107.237 1.00 88.77 214 LYS D N 1
ATOM 10025 C CA . LYS D 1 215 ? -70.458 26.996 -107.931 1.00 89.43 214 LYS D CA 1
ATOM 10026 C C . LYS D 1 215 ? -71.350 28.084 -107.347 1.00 87.23 214 LYS D C 1
ATOM 10027 O O . LYS D 1 215 ? -72.014 28.815 -108.091 1.00 87.20 214 LYS D O 1
ATOM 10029 N N . ARG D 1 216 ? -71.351 28.226 -106.023 1.00 81.29 215 ARG D N 1
ATOM 10030 C CA . ARG D 1 216 ? -72.264 29.109 -105.311 1.00 80.69 215 ARG D CA 1
ATOM 10031 C C . ARG D 1 216 ? -71.753 30.545 -105.179 1.00 78.79 215 ARG D C 1
ATOM 10032 O O . ARG D 1 216 ? -72.410 31.357 -104.517 1.00 70.16 215 ARG D O 1
ATOM 10040 N N . VAL D 1 217 ? -70.594 30.869 -105.772 1.00 82.19 216 VAL D N 1
ATOM 10041 C CA . VAL D 1 217 ? -69.985 32.198 -105.675 1.00 78.50 216 VAL D CA 1
ATOM 10042 C C . VAL D 1 217 ? -70.442 33.084 -106.835 1.00 75.30 216 VAL D C 1
ATOM 10043 O O . VAL D 1 217 ? -70.401 32.671 -107.997 1.00 75.50 216 VAL D O 1
ATOM 10047 N N . ILE D 1 218 ? -70.887 34.303 -106.508 1.00 75.46 217 ILE D N 1
ATOM 10048 C CA . ILE D 1 218 ? -71.270 35.350 -107.461 1.00 79.17 217 ILE D CA 1
ATOM 10049 C C . ILE D 1 218 ? -70.285 36.513 -107.338 1.00 80.20 217 ILE D C 1
ATOM 10050 O O . ILE D 1 218 ? -70.441 37.372 -106.460 1.00 75.72 217 ILE D O 1
ATOM 10055 N N . ALA D 1 219 ? -69.288 36.585 -108.228 1.00 83.65 218 ALA D N 1
ATOM 10056 C CA . ALA D 1 219 ? -68.249 37.612 -108.140 1.00 89.90 218 ALA D CA 1
ATOM 10057 C C . ALA D 1 219 ? -68.683 38.918 -108.805 1.00 94.98 218 ALA D C 1
ATOM 10058 O O . ALA D 1 219 ? -69.045 38.934 -109.987 1.00 99.45 218 ALA D O 1
ATOM 10060 N N . PHE D 1 220 ? -68.625 40.015 -108.039 1.00 102.41 219 PHE D N 1
ATOM 10061 C CA . PHE D 1 220 ? -69.024 41.348 -108.491 1.00 106.00 219 PHE D CA 1
ATOM 10062 C C . PHE D 1 220 ? -67.776 42.173 -108.799 1.00 109.05 219 PHE D C 1
ATOM 10063 O O . PHE D 1 220 ? -66.945 42.405 -107.912 1.00 107.19 219 PHE D O 1
ATOM 10065 N N . ASP D 1 221 ? -67.644 42.614 -110.048 1.00 113.87 220 ASP D N 1
ATOM 10066 C CA . ASP D 1 221 ? -66.422 43.298 -110.483 1.00 119.88 220 ASP D CA 1
ATOM 10067 C C . ASP D 1 221 ? -66.498 44.813 -110.286 1.00 120.24 220 ASP D C 1
ATOM 10068 O O . ASP D 1 221 ? -65.476 45.507 -110.320 1.00 115.48 220 ASP D O 1
ATOM 10070 N N . ILE D 1 230 ? -57.751 46.792 -104.914 1.00 77.92 229 ILE D N 1
ATOM 10071 C CA . ILE D 1 230 ? -57.049 45.636 -104.330 1.00 86.76 229 ILE D CA 1
ATOM 10072 C C . ILE D 1 230 ? -57.993 44.691 -103.550 1.00 80.91 229 ILE D C 1
ATOM 10073 O O . ILE D 1 230 ? -57.534 43.713 -102.952 1.00 73.51 229 ILE D O 1
ATOM 10075 N N . HIS D 1 231 ? -59.288 45.016 -103.515 1.00 74.97 230 HIS D N 1
ATOM 10076 C CA . HIS D 1 231 ? -60.311 44.186 -102.889 1.00 66.86 230 HIS D CA 1
ATOM 10077 C C . HIS D 1 231 ? -61.200 43.565 -103.957 1.00 60.63 230 HIS D C 1
ATOM 10078 O O . HIS D 1 231 ? -61.721 44.286 -104.812 1.00 67.00 230 HIS D O 1
ATOM 10085 N N . ILE D 1 232 ? -61.462 42.262 -103.860 1.00 55.32 231 ILE D N 1
ATOM 10086 C CA . ILE D 1 232 ? -62.422 41.619 -104.757 1.00 58.95 231 ILE D CA 1
ATOM 10087 C C . ILE D 1 232 ? -63.649 41.277 -103.938 1.00 60.27 231 ILE D C 1
ATOM 10088 O O . ILE D 1 232 ? -63.616 40.378 -103.090 1.00 61.63 231 ILE D O 1
ATOM 10093 N N . ASP D 1 233 ? -64.720 42.025 -104.175 1.00 60.28 232 ASP D N 1
ATOM 10094 C CA . ASP D 1 233 ? -65.984 41.807 -103.493 1.00 61.66 232 ASP D CA 1
ATOM 10095 C C . ASP D 1 233 ? -66.791 40.730 -104.205 1.00 65.38 232 ASP D C 1
ATOM 10096 O O . ASP D 1 233 ? -66.876 40.714 -105.436 1.00 73.69 232 ASP D O 1
ATOM 10101 N N . PHE D 1 234 ? -67.380 39.824 -103.430 1.00 61.04 233 PHE D N 1
ATOM 10102 C CA . PHE D 1 234 ? -68.243 38.802 -104.000 1.00 63.03 233 PHE D CA 1
ATOM 10103 C C . PHE D 1 234 ? -69.282 38.378 -102.974 1.00 64.18 233 PHE D C 1
ATOM 10104 O O . PHE D 1 234 ? -69.267 38.815 -101.819 1.00 63.90 233 PHE D O 1
ATOM 10112 N N . GLU D 1 235 ? -70.220 37.543 -103.428 1.00 63.37 234 GLU D N 1
ATOM 10113 C CA . GLU D 1 235 ? -71.282 37.037 -102.568 1.00 66.29 234 GLU D CA 1
ATOM 10114 C C . GLU D 1 235 ? -71.475 35.538 -102.767 1.00 66.91 234 GLU D C 1
ATOM 10115 O O . GLU D 1 235 ? -71.346 35.019 -103.881 1.00 67.03 234 GLU D O 1
ATOM 10121 N N . ARG D 1 236 ? -71.824 34.855 -101.675 1.00 63.78 235 ARG D N 1
ATOM 10122 C CA . ARG D 1 236 ? -72.062 33.416 -101.692 1.00 66.34 235 ARG D CA 1
ATOM 10123 C C . ARG D 1 236 ? -73.239 33.126 -100.784 1.00 70.61 235 ARG D C 1
ATOM 10124 O O . ARG D 1 236 ? -73.196 33.464 -99.598 1.00 77.59 235 ARG D O 1
ATOM 10132 N N . GLU D 1 237 ? -74.278 32.497 -101.342 1.00 79.14 236 GLU D N 1
ATOM 10133 C CA . GLU D 1 237 ? -75.520 32.190 -100.627 1.00 79.16 236 GLU D CA 1
ATOM 10134 C C . GLU D 1 237 ? -76.171 33.441 -100.044 1.00 81.22 236 GLU D C 1
ATOM 10135 O O . GLU D 1 237 ? -76.790 33.392 -98.973 1.00 85.38 236 GLU D O 1
ATOM 10141 N N . GLY D 1 238 ? -76.019 34.576 -100.730 1.00 75.32 237 GLY D N 1
ATOM 10142 C CA . GLY D 1 238 ? -76.629 35.819 -100.318 1.00 75.60 237 GLY D CA 1
ATOM 10143 C C . GLY D 1 238 ? -75.764 36.726 -99.460 1.00 78.28 237 GLY D C 1
ATOM 10144 O O . GLY D 1 238 ? -75.995 37.942 -99.442 1.00 80.12 237 GLY D O 1
ATOM 10145 N N . LYS D 1 239 ? -74.780 36.167 -98.734 1.00 75.67 238 LYS D N 1
ATOM 10146 C CA . LYS D 1 239 ? -73.922 36.881 -97.793 1.00 63.23 238 LYS D CA 1
ATOM 10147 C C . LYS D 1 239 ? -72.693 37.485 -98.497 1.00 64.63 238 LYS D C 1
ATOM 10148 O O . LYS D 1 239 ? -72.112 36.856 -99.391 1.00 62.04 238 LYS D O 1
ATOM 10150 N N . PRO D 1 240 ? -72.246 38.682 -98.105 1.00 62.82 239 PRO D N 1
ATOM 10151 C CA . PRO D 1 240 ? -71.085 39.307 -98.753 1.00 59.00 239 PRO D CA 1
ATOM 10152 C C . PRO D 1 240 ? -69.746 38.901 -98.155 1.00 51.44 239 PRO D C 1
ATOM 10153 O O . PRO D 1 240 ? -69.612 38.624 -96.965 1.00 53.85 239 PRO D O 1
ATOM 10157 N N . PHE D 1 241 ? -68.735 38.892 -99.013 1.00 52.95 240 PHE D N 1
ATOM 10158 C CA . PHE D 1 241 ? -67.367 38.570 -98.639 1.00 49.08 240 PHE D CA 1
ATOM 10159 C C . PHE D 1 241 ? -66.432 39.485 -99.398 1.00 50.69 240 PHE D C 1
ATOM 10160 O O . PHE D 1 241 ? -66.780 40.036 -100.445 1.00 52.90 240 PHE D O 1
ATOM 10168 N N . THR D 1 242 ? -65.221 39.621 -98.884 1.00 46.05 241 THR D N 1
ATOM 10169 C CA . THR D 1 242 ? -64.213 40.329 -99.653 1.00 52.71 241 THR D CA 1
ATOM 10170 C C . THR D 1 242 ? -62.909 39.576 -99.558 1.00 49.46 241 THR D C 1
ATOM 10171 O O . THR D 1 242 ? -62.460 39.245 -98.455 1.00 49.25 241 THR D O 1
ATOM 10175 N N . ILE D 1 243 ? -62.319 39.290 -100.704 1.00 49.31 242 ILE D N 1
ATOM 10176 C CA . ILE D 1 243 ? -61.020 38.643 -100.736 1.00 48.75 242 ILE D CA 1
ATOM 10177 C C . ILE D 1 243 ? -59.989 39.670 -101.177 1.00 52.01 242 ILE D C 1
ATOM 10178 O O . ILE D 1 243 ? -60.280 40.580 -101.964 1.00 56.48 242 ILE D O 1
ATOM 10183 N N . ILE D 1 244 ? -58.793 39.549 -100.615 1.00 54.57 243 ILE D N 1
ATOM 10184 C CA . ILE D 1 244 ? -57.669 40.438 -100.873 1.00 59.51 243 ILE D CA 1
ATOM 10185 C C . ILE D 1 244 ? -56.631 39.685 -101.678 1.00 65.74 243 ILE D C 1
ATOM 10186 O O . ILE D 1 244 ? -56.253 38.573 -101.292 1.00 72.52 243 ILE D O 1
ATOM 10191 N N . ASP D 1 245 ? -56.196 40.248 -102.809 1.00 83.09 244 ASP D N 1
ATOM 10192 C CA . ASP D 1 245 ? -54.881 39.888 -103.349 1.00 95.50 244 ASP D CA 1
ATOM 10193 C C . ASP D 1 245 ? -54.028 41.149 -103.447 1.00 101.52 244 ASP D C 1
ATOM 10194 O O . ASP D 1 245 ? -54.402 42.095 -104.151 1.00 99.09 244 ASP D O 1
ATOM 10199 N N . THR D 1 246 ? -52.880 41.153 -102.751 1.00 107.08 245 THR D N 1
ATOM 10200 C CA . THR D 1 246 ? -51.942 42.289 -102.767 1.00 106.37 245 THR D CA 1
ATOM 10201 C C . THR D 1 246 ? -51.182 42.371 -104.089 1.00 109.12 245 THR D C 1
ATOM 10202 O O . THR D 1 246 ? -49.954 42.356 -104.110 1.00 106.71 245 THR D O 1
ATOM 10206 N N . PHE D 1 262 ? -41.394 36.056 -103.379 1.00 83.09 261 PHE D N 1
ATOM 10207 C CA . PHE D 1 262 ? -42.095 36.196 -102.097 1.00 86.67 261 PHE D CA 1
ATOM 10208 C C . PHE D 1 262 ? -41.640 37.446 -101.371 1.00 86.91 261 PHE D C 1
ATOM 10209 O O . PHE D 1 262 ? -40.439 37.745 -101.331 1.00 87.59 261 PHE D O 1
ATOM 10217 N N . SER D 1 263 ? -42.588 38.167 -100.774 1.00 68.21 262 SER D N 1
ATOM 10218 C CA . SER D 1 263 ? -42.264 39.400 -100.069 1.00 60.70 262 SER D CA 1
ATOM 10219 C C . SER D 1 263 ? -42.881 39.364 -98.678 1.00 58.53 262 SER D C 1
ATOM 10220 O O . SER D 1 263 ? -44.103 39.455 -98.528 1.00 58.24 262 SER D O 1
ATOM 10223 N N . VAL D 1 264 ? -42.018 39.310 -97.666 1.00 54.16 263 VAL D N 1
ATOM 10224 C CA . VAL D 1 264 ? -42.445 39.460 -96.281 1.00 45.53 263 VAL D CA 1
ATOM 10225 C C . VAL D 1 264 ? -43.279 40.724 -96.092 1.00 49.06 263 VAL D C 1
ATOM 10226 O O . VAL D 1 264 ? -44.304 40.710 -95.389 1.00 43.24 263 VAL D O 1
ATOM 10230 N N . ILE D 1 265 ? -42.845 41.847 -96.683 1.00 46.42 264 ILE D N 1
ATOM 10231 C CA . ILE D 1 265 ? -43.597 43.082 -96.487 1.00 45.52 264 ILE D CA 1
ATOM 10232 C C . ILE D 1 265 ? -44.979 42.974 -97.088 1.00 47.45 264 ILE D C 1
ATOM 10233 O O . ILE D 1 265 ? -45.962 43.413 -96.482 1.00 46.14 264 ILE D O 1
ATOM 10238 N N . LYS D 1 266 ? -45.091 42.388 -98.277 1.00 45.15 265 LYS D N 1
ATOM 10239 C CA . LYS D 1 266 ? -46.428 42.263 -98.838 1.00 46.33 265 LYS D CA 1
ATOM 10240 C C . LYS D 1 266 ? -47.282 41.324 -97.989 1.00 46.53 265 LYS D C 1
ATOM 10241 O O . LYS D 1 266 ? -48.486 41.556 -97.825 1.00 47.55 265 LYS D O 1
ATOM 10247 N N . ALA D 1 267 ? -46.660 40.308 -97.388 1.00 43.37 266 ALA D N 1
ATOM 10248 C CA . ALA D 1 267 ? -47.386 39.369 -96.547 1.00 37.97 266 ALA D CA 1
ATOM 10249 C C . ALA D 1 267 ? -47.853 40.025 -95.257 1.00 44.08 266 ALA D C 1
ATOM 10250 O O . ALA D 1 267 ? -48.986 39.815 -94.828 1.00 41.83 266 ALA D O 1
ATOM 10252 N N . MET D 1 268 ? -46.998 40.824 -94.621 1.00 40.00 267 MET D N 1
ATOM 10253 C CA . MET D 1 268 ? -47.444 41.556 -93.446 1.00 33.98 267 MET D CA 1
ATOM 10254 C C . MET D 1 268 ? -48.576 42.483 -93.814 1.00 38.52 267 MET D C 1
ATOM 10255 O O . MET D 1 268 ? -49.512 42.685 -93.039 1.00 45.45 267 MET D O 1
ATOM 10260 N N . GLN D 1 269 ? -48.496 43.072 -94.993 1.00 44.88 268 GLN D N 1
ATOM 10261 C CA . GLN D 1 269 ? -49.549 43.966 -95.427 1.00 45.00 268 GLN D CA 1
ATOM 10262 C C . GLN D 1 269 ? -50.839 43.214 -95.720 1.00 43.05 268 GLN D C 1
ATOM 10263 O O . GLN D 1 269 ? -51.924 43.737 -95.434 1.00 40.23 268 GLN D O 1
ATOM 10269 N N . ALA D 1 270 ? -50.753 41.979 -96.235 1.00 41.63 269 ALA D N 1
ATOM 10270 C CA . ALA D 1 270 ? -51.968 41.185 -96.426 1.00 41.22 269 ALA D CA 1
ATOM 10271 C C . ALA D 1 270 ? -52.688 40.989 -95.100 1.00 45.11 269 ALA D C 1
ATOM 10272 O O . ALA D 1 270 ? -53.901 41.238 -94.980 1.00 43.38 269 ALA D O 1
ATOM 10274 N N . VAL D 1 271 ? -51.938 40.598 -94.071 1.00 40.22 270 VAL D N 1
ATOM 10275 C CA . VAL D 1 271 ? -52.543 40.439 -92.763 1.00 39.69 270 VAL D CA 1
ATOM 10276 C C . VAL D 1 271 ? -53.121 41.767 -92.305 1.00 42.50 270 VAL D C 1
ATOM 10277 O O . VAL D 1 271 ? -54.243 41.831 -91.791 1.00 42.85 270 VAL D O 1
ATOM 10281 N N . GLU D 1 272 ? -52.383 42.852 -92.521 1.00 39.09 271 GLU D N 1
ATOM 10282 C CA . GLU D 1 272 ? -52.845 44.144 -92.037 1.00 46.51 271 GLU D CA 1
ATOM 10283 C C . GLU D 1 272 ? -54.159 44.538 -92.682 1.00 45.06 271 GLU D C 1
ATOM 10284 O O . GLU D 1 272 ? -55.030 45.127 -92.030 1.00 47.82 271 GLU D O 1
ATOM 10290 N N . ALA D 1 273 ? -54.361 44.155 -93.930 1.00 46.92 272 ALA D N 1
ATOM 10291 C CA . ALA D 1 273 ? -55.558 44.621 -94.606 1.00 44.07 272 ALA D CA 1
ATOM 10292 C C . ALA D 1 273 ? -56.784 43.802 -94.267 1.00 42.20 272 ALA D C 1
ATOM 10293 O O . ALA D 1 273 ? -57.887 44.222 -94.608 1.00 43.08 272 ALA D O 1
ATOM 10295 N N . ALA D 1 274 ? -56.628 42.663 -93.607 1.00 41.37 273 ALA D N 1
ATOM 10296 C CA . ALA D 1 274 ? -57.726 41.724 -93.474 1.00 40.22 273 ALA D CA 1
ATOM 10297 C C . ALA D 1 274 ? -58.278 41.713 -92.056 1.00 42.72 273 ALA D C 1
ATOM 10298 O O . ALA D 1 274 ? -57.629 42.189 -91.116 1.00 45.40 273 ALA D O 1
ATOM 10300 N N . ASN D 1 275 ? -59.497 41.169 -91.902 1.00 37.00 274 ASN D N 1
ATOM 10301 C CA . ASN D 1 275 ? -59.972 40.795 -90.578 1.00 33.75 274 ASN D CA 1
ATOM 10302 C C . ASN D 1 275 ? -60.050 39.286 -90.398 1.00 36.39 274 ASN D C 1
ATOM 10303 O O . ASN D 1 275 ? -60.331 38.823 -89.289 1.00 35.23 274 ASN D O 1
ATOM 10308 N N . VAL D 1 276 ? -59.813 38.509 -91.451 1.00 34.34 275 VAL D N 1
ATOM 10309 C CA . VAL D 1 276 ? -59.596 37.067 -91.338 1.00 35.47 275 VAL D CA 1
ATOM 10310 C C . VAL D 1 276 ? -58.432 36.695 -92.257 1.00 37.84 275 VAL D C 1
ATOM 10311 O O . VAL D 1 276 ? -58.314 37.222 -93.367 1.00 38.56 275 VAL D O 1
ATOM 10315 N N . ALA D 1 277 ? -57.596 35.766 -91.828 1.00 34.21 276 ALA D N 1
ATOM 10316 C CA . ALA D 1 277 ? -56.527 35.264 -92.671 1.00 29.58 276 ALA D CA 1
ATOM 10317 C C . ALA D 1 277 ? -56.729 33.781 -92.915 1.00 33.17 276 ALA D C 1
ATOM 10318 O O . ALA D 1 277 ? -57.018 33.020 -91.984 1.00 34.89 276 ALA D O 1
ATOM 10320 N N . VAL D 1 278 ? -56.567 33.360 -94.159 1.00 30.50 277 VAL D N 1
ATOM 10321 C CA . VAL D 1 278 ? -56.557 31.944 -94.481 1.00 29.68 277 VAL D CA 1
ATOM 10322 C C . VAL D 1 278 ? -55.094 31.556 -94.646 1.00 33.99 277 VAL D C 1
ATOM 10323 O O . VAL D 1 278 ? -54.447 31.951 -95.623 1.00 39.72 277 VAL D O 1
ATOM 10327 N N . LEU D 1 279 ? -54.551 30.792 -93.700 1.00 31.14 278 LEU D N 1
ATOM 10328 C CA . LEU D 1 279 ? -53.177 30.318 -93.797 1.00 26.68 278 LEU D CA 1
ATOM 10329 C C . LEU D 1 279 ? -53.200 28.998 -94.544 1.00 30.33 278 LEU D C 1
ATOM 10330 O O . LEU D 1 279 ? -53.889 28.061 -94.118 1.00 32.89 278 LEU D O 1
ATOM 10335 N N . VAL D 1 280 ? -52.476 28.923 -95.664 1.00 32.20 279 VAL D N 1
ATOM 10336 C CA . VAL D 1 280 ? -52.466 27.731 -96.515 1.00 31.02 279 VAL D CA 1
ATOM 10337 C C . VAL D 1 280 ? -51.176 26.969 -96.265 1.00 36.07 279 VAL D C 1
ATOM 10338 O O . VAL D 1 280 ? -50.089 27.567 -96.257 1.00 35.76 279 VAL D O 1
ATOM 10342 N N . LEU D 1 281 ? -51.280 25.650 -96.069 1.00 35.48 280 LEU D N 1
ATOM 10343 C CA . LEU D 1 281 ? -50.092 24.830 -95.856 1.00 35.88 280 LEU D CA 1
ATOM 10344 C C . LEU D 1 281 ? -49.980 23.760 -96.931 1.00 35.99 280 LEU D C 1
ATOM 10345 O O . LEU D 1 281 ? -50.980 23.251 -97.437 1.00 42.71 280 LEU D O 1
ATOM 10350 N N . ASP D 1 282 ? -48.752 23.444 -97.297 1.00 38.62 281 ASP D N 1
ATOM 10351 C CA . ASP D 1 282 ? -48.478 22.367 -98.235 1.00 38.27 281 ASP D CA 1
ATOM 10352 C C . ASP D 1 282 ? -48.387 21.096 -97.413 1.00 36.29 281 ASP D C 1
ATOM 10353 O O . ASP D 1 282 ? -47.400 20.869 -96.719 1.00 43.19 281 ASP D O 1
ATOM 10358 N N . ALA D 1 283 ? -49.425 20.268 -97.469 1.00 41.25 282 ALA D N 1
ATOM 10359 C CA . ALA D 1 283 ? -49.409 19.033 -96.690 1.00 43.32 282 ALA D CA 1
ATOM 10360 C C . ALA D 1 283 ? -48.388 18.042 -97.192 1.00 41.05 282 ALA D C 1
ATOM 10361 O O . ALA D 1 283 ? -48.148 17.048 -96.516 1.00 47.74 282 ALA D O 1
ATOM 10363 N N . GLN D 1 284 ? -47.878 18.215 -98.400 1.00 42.98 283 GLN D N 1
ATOM 10364 C CA . GLN D 1 284 ? -46.922 17.252 -98.919 1.00 44.66 283 GLN D CA 1
ATOM 10365 C C . GLN D 1 284 ? -45.501 17.503 -98.438 1.00 46.67 283 GLN D C 1
ATOM 10366 O O . GLN D 1 284 ? -44.584 16.775 -98.839 1.00 45.58 283 GLN D O 1
ATOM 10372 N N . GLN D 1 285 ? -45.292 18.494 -97.584 1.00 42.69 284 GLN D N 1
ATOM 10373 C CA . GLN D 1 285 ? -43.977 18.780 -97.044 1.00 43.63 284 GLN D CA 1
ATOM 10374 C C . GLN D 1 285 ? -44.071 18.929 -95.539 1.00 43.18 284 GLN D C 1
ATOM 10375 O O . GLN D 1 285 ? -45.145 19.175 -94.986 1.00 43.49 284 GLN D O 1
ATOM 10381 N N . ASP D 1 286 ? -42.937 18.763 -94.873 1.00 44.51 285 ASP D N 1
ATOM 10382 C CA . ASP D 1 286 ? -42.921 19.046 -93.452 1.00 44.10 285 ASP D CA 1
ATOM 10383 C C . ASP D 1 286 ? -43.200 20.521 -93.240 1.00 47.87 285 ASP D C 1
ATOM 10384 O O . ASP D 1 286 ? -42.802 21.373 -94.043 1.00 45.46 285 ASP D O 1
ATOM 10389 N N . ILE D 1 287 ? -43.885 20.821 -92.138 1.00 43.49 286 ILE D N 1
ATOM 10390 C CA . ILE D 1 287 ? -44.079 22.206 -91.776 1.00 36.73 286 ILE D CA 1
ATOM 10391 C C . ILE D 1 287 ? -42.728 22.868 -91.618 1.00 43.25 286 ILE D C 1
ATOM 10392 O O . ILE D 1 287 ? -41.856 22.366 -90.896 1.00 46.29 286 ILE D O 1
ATOM 10397 N N . ALA D 1 288 ? -42.554 24.008 -92.279 1.00 40.21 287 ALA D N 1
ATOM 10398 C CA . ALA D 1 288 ? -41.278 24.704 -92.324 1.00 35.52 287 ALA D CA 1
ATOM 10399 C C . ALA D 1 288 ? -41.271 25.918 -91.411 1.00 36.21 287 ALA D C 1
ATOM 10400 O O . ALA D 1 288 ? -42.315 26.446 -91.022 1.00 35.63 287 ALA D O 1
ATOM 10402 N N . ASP D 1 289 ? -40.055 26.364 -91.097 1.00 37.41 288 ASP D N 1
ATOM 10403 C CA . ASP D 1 289 ? -39.865 27.598 -90.350 1.00 33.13 288 ASP D CA 1
ATOM 10404 C C . ASP D 1 289 ? -40.708 28.734 -90.914 1.00 35.40 288 ASP D C 1
ATOM 10405 O O . ASP D 1 289 ? -41.315 29.511 -90.162 1.00 33.99 288 ASP D O 1
ATOM 10410 N N . GLN D 1 290 ? -40.769 28.847 -92.235 1.00 35.63 289 GLN D N 1
ATOM 10411 C CA . GLN D 1 290 ? -41.467 29.983 -92.812 1.00 31.22 289 GLN D CA 1
ATOM 10412 C C . GLN D 1 290 ? -42.968 29.855 -92.612 1.00 36.74 289 GLN D C 1
ATOM 10413 O O . GLN D 1 290 ? -43.644 30.859 -92.351 1.00 34.99 289 GLN D O 1
ATOM 10419 N N . ASP D 1 291 ? -43.502 28.621 -92.688 1.00 35.50 290 ASP D N 1
ATOM 10420 C CA . ASP D 1 291 ? -44.885 28.388 -92.267 1.00 31.51 290 ASP D CA 1
ATOM 10421 C C . ASP D 1 291 ? -45.084 28.905 -90.860 1.00 32.07 290 ASP D C 1
ATOM 10422 O O . ASP D 1 291 ? -46.066 29.591 -90.563 1.00 35.82 290 ASP D O 1
ATOM 10427 N N . ALA D 1 292 ? -44.137 28.620 -89.984 1.00 29.99 291 ALA D N 1
ATOM 10428 C CA . ALA D 1 292 ? -44.342 28.972 -88.597 1.00 31.34 291 ALA D CA 1
ATOM 10429 C C . ALA D 1 292 ? -44.148 30.475 -88.364 1.00 37.16 291 ALA D C 1
ATOM 10430 O O . ALA D 1 292 ? -44.858 31.062 -87.532 1.00 37.11 291 ALA D O 1
ATOM 10432 N N . THR D 1 293 ? -43.213 31.140 -89.064 1.00 31.49 292 THR D N 1
ATOM 10433 C CA . THR D 1 293 ? -43.076 32.569 -88.774 1.00 36.77 292 THR D CA 1
ATOM 10434 C C . THR D 1 293 ? -44.214 33.383 -89.372 1.00 33.06 292 THR D C 1
ATOM 10435 O O . THR D 1 293 ? -44.633 34.379 -88.774 1.00 33.54 292 THR D O 1
ATOM 10439 N N . ILE D 1 294 ? -44.719 32.994 -90.542 1.00 33.86 293 ILE D N 1
ATOM 10440 C CA . ILE D 1 294 ? -45.900 33.664 -91.079 1.00 32.36 293 ILE D CA 1
ATOM 10441 C C . ILE D 1 294 ? -47.067 33.510 -90.120 1.00 33.43 293 ILE D C 1
ATOM 10442 O O . ILE D 1 294 ? -47.790 34.471 -89.833 1.00 34.49 293 ILE D O 1
ATOM 10447 N N . ALA D 1 295 ? -47.324 32.276 -89.679 1.00 30.47 294 ALA D N 1
ATOM 10448 C CA . ALA D 1 295 ? -48.400 32.059 -88.721 1.00 31.33 294 ALA D CA 1
ATOM 10449 C C . ALA D 1 295 ? -48.160 32.871 -87.453 1.00 35.00 294 ALA D C 1
ATOM 10450 O O . ALA D 1 295 ? -49.049 33.597 -86.989 1.00 30.74 294 ALA D O 1
ATOM 10452 N N . GLY D 1 296 ? -46.923 32.828 -86.935 1.00 35.49 295 GLY D N 1
ATOM 10453 C CA . GLY D 1 296 ? -46.600 33.584 -85.739 1.00 28.11 295 GLY D CA 1
ATOM 10454 C C . GLY D 1 296 ? -46.887 35.061 -85.898 1.00 33.54 295 GLY D C 1
ATOM 10455 O O . GLY D 1 296 ? -47.379 35.714 -84.971 1.00 34.22 295 GLY D O 1
ATOM 10456 N N . PHE D 1 297 ? -46.590 35.612 -87.080 1.00 37.74 296 PHE D N 1
ATOM 10457 C CA . PHE D 1 297 ? -46.867 37.023 -87.306 1.00 34.50 296 PHE D CA 1
ATOM 10458 C C . PHE D 1 297 ? -48.359 37.290 -87.228 1.00 33.55 296 PHE D C 1
ATOM 10459 O O . PHE D 1 297 ? -48.788 38.262 -86.598 1.00 34.67 296 PHE D O 1
ATOM 10467 N N . ALA D 1 298 ? -49.163 36.439 -87.883 1.00 34.26 297 ALA D N 1
ATOM 10468 C CA . ALA D 1 298 ? -50.615 36.585 -87.844 1.00 31.00 297 ALA D CA 1
ATOM 10469 C C . ALA D 1 298 ? -51.140 36.545 -86.408 1.00 34.16 297 ALA D C 1
ATOM 10470 O O . ALA D 1 298 ? -51.992 37.358 -86.020 1.00 31.42 297 ALA D O 1
ATOM 10472 N N . LEU D 1 299 ? -50.616 35.624 -85.594 1.00 31.40 298 LEU D N 1
ATOM 10473 C CA . LEU D 1 299 ? -51.037 35.527 -84.203 1.00 29.90 298 LEU D CA 1
ATOM 10474 C C . LEU D 1 299 ? -50.690 36.795 -83.429 1.00 32.43 298 LEU D C 1
ATOM 10475 O O . LEU D 1 299 ? -51.504 37.293 -82.647 1.00 36.34 298 LEU D O 1
ATOM 10480 N N . GLU D 1 300 ? -49.481 37.323 -83.612 1.00 32.09 299 GLU D N 1
ATOM 10481 C CA . GLU D 1 300 ? -49.125 38.551 -82.912 1.00 31.47 299 GLU D CA 1
ATOM 10482 C C . GLU D 1 300 ? -50.031 39.685 -83.330 1.00 31.10 299 GLU D C 1
ATOM 10483 O O . GLU D 1 300 ? -50.278 40.611 -82.551 1.00 38.52 299 GLU D O 1
ATOM 10489 N N . ALA D 1 301 ? -50.528 39.645 -84.554 1.00 30.99 300 ALA D N 1
ATOM 10490 C CA . ALA D 1 301 ? -51.478 40.664 -84.953 1.00 32.82 300 ALA D CA 1
ATOM 10491 C C . ALA D 1 301 ? -52.858 40.404 -84.378 1.00 35.16 300 ALA D C 1
ATOM 10492 O O . ALA D 1 301 ? -53.735 41.260 -84.506 1.00 35.11 300 ALA D O 1
ATOM 10494 N N . GLY D 1 302 ? -53.070 39.259 -83.732 1.00 31.56 301 GLY D N 1
ATOM 10495 C CA . GLY D 1 302 ? -54.407 38.944 -83.284 1.00 32.44 301 GLY D CA 1
ATOM 10496 C C . GLY D 1 302 ? -55.399 38.731 -84.405 1.00 32.72 301 GLY D C 1
ATOM 10497 O O . GLY D 1 302 ? -56.614 38.809 -84.175 1.00 31.29 301 GLY D O 1
ATOM 10498 N N . ARG D 1 303 ? -54.913 38.447 -85.614 1.00 33.11 302 ARG D N 1
ATOM 10499 C CA . ARG D 1 303 ? -55.778 38.273 -86.772 1.00 30.63 302 ARG D CA 1
ATOM 10500 C C . ARG D 1 303 ? -56.602 37.006 -86.627 1.00 25.63 302 ARG D C 1
ATOM 10501 O O . ARG D 1 303 ? -56.069 35.958 -86.268 1.00 25.09 302 ARG D O 1
ATOM 10509 N N . ALA D 1 304 ? -57.906 37.095 -86.892 1.00 26.76 303 ALA D N 1
ATOM 10510 C CA . ALA D 1 304 ? -58.717 35.880 -86.962 1.00 29.88 303 ALA D CA 1
ATOM 10511 C C . ALA D 1 304 ? -58.134 34.935 -88.015 1.00 31.77 303 ALA D C 1
ATOM 10512 O O . ALA D 1 304 ? -57.479 35.358 -88.967 1.00 35.12 303 ALA D O 1
ATOM 10514 N N . LEU D 1 305 ? -58.338 33.640 -87.837 1.00 27.66 304 LEU D N 1
ATOM 10515 C CA . LEU D 1 305 ? -57.559 32.715 -88.639 1.00 29.50 304 LEU D CA 1
ATOM 10516 C C . LEU D 1 305 ? -58.356 31.462 -88.986 1.00 32.95 304 LEU D C 1
ATOM 10517 O O . LEU D 1 305 ? -59.091 30.922 -88.150 1.00 36.04 304 LEU D O 1
ATOM 10522 N N . VAL D 1 306 ? -58.217 31.026 -90.234 1.00 27.83 305 VAL D N 1
ATOM 10523 C CA . VAL D 1 306 ? -58.640 29.708 -90.686 1.00 29.31 305 VAL D CA 1
ATOM 10524 C C . VAL D 1 306 ? -57.442 29.089 -91.397 1.00 35.19 305 VAL D C 1
ATOM 10525 O O . VAL D 1 306 ? -56.717 29.789 -92.120 1.00 34.29 305 VAL D O 1
ATOM 10529 N N . VAL D 1 307 ? -57.198 27.798 -91.157 1.00 29.60 306 VAL D N 1
ATOM 10530 C CA . VAL D 1 307 ? -56.024 27.105 -91.681 1.00 27.93 306 VAL D CA 1
ATOM 10531 C C . VAL D 1 307 ? -56.487 26.119 -92.737 1.00 32.79 306 VAL D C 1
ATOM 10532 O O . VAL D 1 307 ? -57.328 25.251 -92.459 1.00 38.22 306 VAL D O 1
ATOM 10536 N N . ALA D 1 308 ? -55.952 26.239 -93.944 1.00 30.56 307 ALA D N 1
ATOM 10537 C CA . ALA D 1 308 ? -56.317 25.325 -95.022 1.00 32.38 307 ALA D CA 1
ATOM 10538 C C . ALA D 1 308 ? -55.121 24.421 -95.280 1.00 35.87 307 ALA D C 1
ATOM 10539 O O . ALA D 1 308 ? -54.117 24.846 -95.873 1.00 40.00 307 ALA D O 1
ATOM 10541 N N . VAL D 1 309 ? -55.206 23.185 -94.807 1.00 34.84 308 VAL D N 1
ATOM 10542 C CA . VAL D 1 309 ? -54.157 22.222 -95.094 1.00 37.46 308 VAL D CA 1
ATOM 10543 C C . VAL D 1 309 ? -54.415 21.754 -96.518 1.00 41.72 308 VAL D C 1
ATOM 10544 O O . VAL D 1 309 ? -55.404 21.066 -96.784 1.00 42.99 308 VAL D O 1
ATOM 10548 N N . ASN D 1 310 ? -53.565 22.185 -97.446 1.00 40.34 309 ASN D N 1
ATOM 10549 C CA . ASN D 1 310 ? -53.785 21.998 -98.875 1.00 41.55 309 ASN D CA 1
ATOM 10550 C C . ASN D 1 310 ? -52.934 20.851 -99.441 1.00 46.32 309 ASN D C 1
ATOM 10551 O O . ASN D 1 310 ? -52.009 20.326 -98.802 1.00 41.96 309 ASN D O 1
ATOM 10556 N N . LYS D 1 311 ? -53.259 20.482 -100.683 1.00 48.06 310 LYS D N 1
ATOM 10557 C CA . LYS D 1 311 ? -52.642 19.360 -101.386 1.00 48.29 310 LYS D CA 1
ATOM 10558 C C . LYS D 1 311 ? -52.944 18.037 -100.687 1.00 49.99 310 LYS D C 1
ATOM 10559 O O . LYS D 1 311 ? -52.156 17.096 -100.738 1.00 52.69 310 LYS D O 1
ATOM 10565 N N . TRP D 1 312 ? -54.114 17.964 -100.053 1.00 53.29 311 TRP D N 1
ATOM 10566 C CA . TRP D 1 312 ? -54.572 16.753 -99.388 1.00 52.38 311 TRP D CA 1
ATOM 10567 C C . TRP D 1 312 ? -54.816 15.61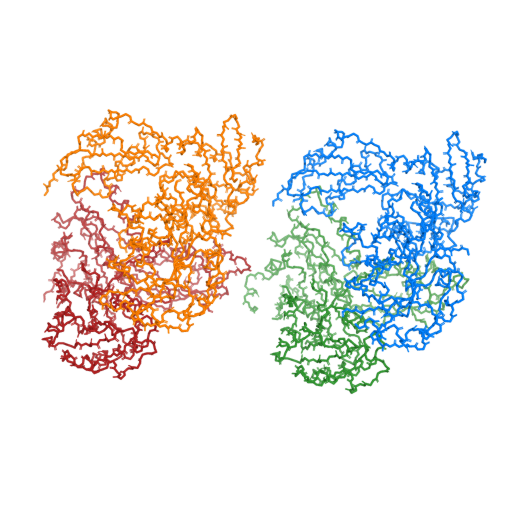8 -100.379 1.00 62.38 311 TRP D C 1
ATOM 10568 O O . TRP D 1 312 ? -54.856 14.450 -99.974 1.00 65.22 311 TRP D O 1
ATOM 10579 N N . ASP D 1 313 ? -54.976 15.933 -101.668 1.00 62.71 312 ASP D N 1
ATOM 10580 C CA . ASP D 1 313 ? -55.196 14.893 -102.666 1.00 63.36 312 ASP D CA 1
ATOM 10581 C C . ASP D 1 313 ? -54.005 13.948 -102.795 1.00 66.51 312 ASP D C 1
ATOM 10582 O O . ASP D 1 313 ? -54.189 12.789 -103.180 1.00 70.18 312 ASP D O 1
ATOM 10587 N N . GLY D 1 314 ? -52.796 14.395 -102.447 1.00 103.33 313 GLY D N 1
ATOM 10588 C CA . GLY D 1 314 ? -51.624 13.543 -102.574 1.00 103.98 313 GLY D CA 1
ATOM 10589 C C . GLY D 1 314 ? -51.422 12.526 -101.466 1.00 105.05 313 GLY D C 1
ATOM 10590 O O . GLY D 1 314 ? -50.764 11.505 -101.693 1.00 113.92 313 GLY D O 1
ATOM 10591 N N . ILE D 1 315 ? -51.970 12.775 -100.278 1.00 77.57 314 ILE D N 1
ATOM 10592 C CA . ILE D 1 315 ? -51.689 11.954 -99.100 1.00 73.76 314 ILE D CA 1
ATOM 10593 C C . ILE D 1 315 ? -52.525 10.680 -99.118 1.00 74.47 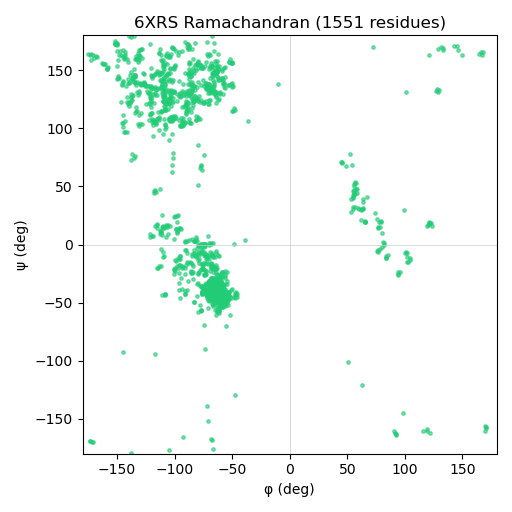314 ILE D C 1
ATOM 10594 O O . ILE D 1 315 ? -53.758 10.732 -99.188 1.00 76.04 314 ILE D O 1
ATOM 10599 N N . SER D 1 316 ? -51.852 9.532 -99.008 1.00 74.29 315 SER D N 1
ATOM 10600 C CA . SER D 1 316 ? -52.509 8.249 -98.781 1.00 75.94 315 SER D CA 1
ATOM 10601 C C . SER D 1 316 ? -53.084 8.164 -97.362 1.00 78.82 315 SER D C 1
ATOM 10602 O O . SER D 1 316 ? -52.725 8.932 -96.470 1.00 82.83 315 SER D O 1
ATOM 10605 N N . GLU D 1 317 ? -53.983 7.200 -97.156 1.00 84.75 316 GLU D N 1
ATOM 10606 C CA . GLU D 1 317 ? -54.704 7.124 -95.888 1.00 85.61 316 GLU D CA 1
ATOM 10607 C C . GLU D 1 317 ? -53.775 6.832 -94.715 1.00 89.45 316 GLU D C 1
ATOM 10608 O O . GLU D 1 317 ? -53.891 7.461 -93.654 1.00 86.84 316 GLU D O 1
ATOM 10614 N N . GLU D 1 318 ? -52.869 5.856 -94.874 1.00 94.87 317 GLU D N 1
ATOM 10615 C CA . GLU D 1 318 ? -51.896 5.545 -93.823 1.00 90.16 317 GLU D CA 1
ATOM 10616 C C . GLU D 1 318 ? -51.130 6.797 -93.395 1.00 91.34 317 GLU D C 1
ATOM 10617 O O . GLU D 1 318 ? -50.995 7.084 -92.200 1.00 92.59 317 GLU D O 1
ATOM 10619 N N . ARG D 1 319 ? -50.649 7.577 -94.365 1.00 81.61 318 ARG D N 1
ATOM 10620 C CA . ARG D 1 319 ? -49.888 8.785 -94.069 1.00 78.96 318 ARG D CA 1
ATOM 10621 C C . ARG D 1 319 ? -50.739 9.915 -93.493 1.00 76.91 318 ARG D C 1
ATOM 10622 O O . ARG D 1 319 ? -50.178 10.915 -93.030 1.00 71.55 318 ARG D O 1
ATOM 10630 N N . ARG D 1 320 ? -52.066 9.795 -93.509 1.00 76.53 319 ARG D N 1
ATOM 10631 C CA . ARG D 1 320 ? -52.886 10.961 -93.199 1.00 74.46 319 ARG D CA 1
ATOM 10632 C C . ARG D 1 320 ? -52.835 11.304 -91.721 1.00 73.64 319 ARG D C 1
ATOM 10633 O O . ARG D 1 320 ? -52.693 12.479 -91.360 1.00 65.92 319 ARG D O 1
ATOM 10641 N N . GLU D 1 321 ? -52.922 10.299 -90.851 1.00 76.24 320 GLU D N 1
ATOM 10642 C CA . GLU D 1 321 ? -52.812 10.595 -89.434 1.00 75.04 320 GLU D CA 1
ATOM 10643 C C . GLU D 1 321 ? -51.396 11.028 -89.080 1.00 68.70 320 GLU D C 1
ATOM 10644 O O . GLU D 1 321 ? -51.207 11.954 -88.290 1.00 65.98 320 GLU D O 1
ATOM 10650 N N . GLN D 1 322 ? -50.391 10.399 -89.686 1.00 69.70 321 GLN D N 1
ATOM 10651 C CA . GLN D 1 322 ? -49.022 10.857 -89.479 1.00 69.47 321 GLN D CA 1
ATOM 10652 C C . GLN D 1 322 ? -48.864 12.332 -89.845 1.00 65.87 321 GLN D C 1
ATOM 10653 O O . GLN D 1 322 ? -48.006 13.020 -89.280 1.00 70.70 321 GLN D O 1
ATOM 10655 N N . VAL D 1 323 ? -49.688 12.847 -90.753 1.00 65.46 322 VAL D N 1
ATOM 10656 C CA . VAL D 1 323 ? -49.550 14.243 -91.162 1.00 60.46 322 VAL D CA 1
ATOM 10657 C C . VAL D 1 323 ? -50.404 15.163 -90.300 1.00 58.76 322 VAL D C 1
ATOM 10658 O O . VAL D 1 323 ? -49.980 16.273 -89.971 1.00 56.43 322 VAL D O 1
ATOM 10662 N N . LYS D 1 324 ? -51.624 14.752 -89.946 1.00 56.83 323 LYS D N 1
ATOM 10663 C CA . LYS D 1 324 ? -52.400 15.539 -88.994 1.00 51.42 323 LYS D CA 1
ATOM 10664 C C . LYS D 1 324 ? -51.661 15.679 -87.670 1.00 56.90 323 LYS D C 1
ATOM 10665 O O . LYS D 1 324 ? -51.473 16.792 -87.175 1.00 60.04 323 LYS D O 1
ATOM 10671 N N . ARG D 1 325 ? -51.212 14.557 -87.094 1.00 60.43 324 ARG D N 1
ATOM 10672 C CA . ARG D 1 325 ? -50.464 14.598 -85.836 1.00 62.76 324 ARG D CA 1
ATOM 10673 C C . ARG D 1 325 ? -49.238 15.481 -85.963 1.00 59.12 324 ARG D C 1
ATOM 10674 O O . ARG D 1 325 ? -48.989 16.340 -85.114 1.00 64.32 324 ARG D O 1
ATOM 10682 N N . ASP D 1 326 ? -48.460 15.280 -87.024 1.00 57.09 325 ASP D N 1
ATOM 10683 C CA . ASP D 1 326 ? -47.294 16.120 -87.265 1.00 58.60 325 ASP D CA 1
ATOM 10684 C C . ASP D 1 326 ? -47.658 17.605 -87.327 1.00 59.17 325 ASP D C 1
ATOM 10685 O O . ASP D 1 326 ? -46.890 18.454 -86.860 1.00 57.64 325 ASP D O 1
ATOM 10690 N N . ILE D 1 327 ? -48.809 17.947 -87.917 1.00 57.43 326 ILE D N 1
ATOM 10691 C CA . ILE D 1 327 ? -49.125 19.362 -88.104 1.00 52.08 326 ILE D CA 1
ATOM 10692 C C . ILE D 1 327 ? -49.582 19.999 -86.805 1.00 57.55 326 ILE D C 1
ATOM 10693 O O . ILE D 1 327 ? -49.209 21.135 -86.497 1.00 56.29 326 ILE D O 1
ATOM 10698 N N . SER D 1 328 ? -50.406 19.304 -86.026 1.00 62.65 327 SER D N 1
ATOM 10699 C CA . SER D 1 328 ? -50.803 19.874 -84.747 1.00 62.07 327 SER D CA 1
ATOM 10700 C C . SER D 1 328 ? -49.623 19.925 -83.789 1.00 58.88 327 SER D C 1
ATOM 10701 O O . SER D 1 328 ? -49.546 20.824 -82.950 1.00 59.31 327 SER D O 1
ATOM 10704 N N . ARG D 1 329 ? -48.674 19.005 -83.931 1.00 65.24 328 ARG D N 1
ATOM 10705 C CA . ARG D 1 329 ? -47.509 19.024 -83.058 1.00 67.29 328 ARG D CA 1
ATOM 10706 C C . ARG D 1 329 ? -46.640 20.241 -83.345 1.00 68.76 328 ARG D C 1
ATOM 10707 O O . ARG D 1 329 ? -46.073 20.839 -82.425 1.00 72.62 328 ARG D O 1
ATOM 10715 N N . LYS D 1 330 ? -46.534 20.641 -84.608 1.00 58.29 329 LYS D N 1
ATOM 10716 C CA . LYS D 1 330 ? -45.608 21.701 -84.957 1.00 48.79 329 LYS D CA 1
ATOM 10717 C C . LYS D 1 330 ? -46.287 23.054 -85.039 1.00 47.01 329 LYS D C 1
ATOM 10718 O O . LYS D 1 330 ? -45.622 24.080 -84.880 1.00 46.84 329 LYS D O 1
ATOM 10724 N N . LEU D 1 331 ? -47.600 23.079 -85.198 1.00 49.28 330 LEU D N 1
ATOM 10725 C CA . LEU D 1 331 ? -48.323 24.334 -85.123 1.00 41.69 330 LEU D CA 1
ATOM 10726 C C . LEU D 1 331 ? -49.275 24.300 -83.941 1.00 40.53 330 LEU D C 1
ATOM 10727 O O . LEU D 1 331 ? -50.420 24.737 -84.050 1.00 39.11 330 LEU D O 1
ATOM 10732 N N . TYR D 1 332 ? -48.770 23.832 -82.796 1.00 43.25 331 TYR D N 1
ATOM 10733 C CA . TYR D 1 332 ? -49.555 23.775 -81.567 1.00 35.76 331 TYR D CA 1
ATOM 10734 C C . TYR D 1 332 ? -50.209 25.112 -81.257 1.00 36.42 331 TYR D C 1
ATOM 10735 O O . TYR D 1 332 ? -51.357 25.161 -80.812 1.00 40.25 331 TYR D O 1
ATOM 10744 N N . PHE D 1 333 ? -49.503 26.218 -81.497 1.00 35.83 332 PHE D N 1
ATOM 10745 C CA . PHE D 1 333 ? -50.037 27.524 -81.127 1.00 31.14 332 PHE D CA 1
ATOM 10746 C C . PHE D 1 333 ? -51.210 27.976 -81.966 1.00 36.93 332 PHE D C 1
ATOM 10747 O O . PHE D 1 333 ? -51.704 29.077 -81.706 1.00 40.82 332 PHE D O 1
ATOM 10755 N N . LEU D 1 334 ? -51.686 27.195 -82.936 1.00 36.39 333 LEU D N 1
ATOM 10756 C CA . LEU D 1 334 ? -52.860 27.571 -83.720 1.00 34.13 333 LEU D CA 1
ATOM 10757 C C . LEU D 1 334 ? -54.108 26.757 -83.360 1.00 35.87 333 LEU D C 1
ATOM 10758 O O . LEU D 1 334 ? -55.083 26.750 -84.124 1.00 32.65 333 LEU D O 1
ATOM 10763 N N . ASP D 1 335 ? -54.110 26.071 -82.213 1.00 36.25 334 ASP D N 1
ATOM 10764 C CA . ASP D 1 335 ? -55.260 25.240 -81.853 1.00 37.04 334 ASP D CA 1
ATOM 10765 C C . ASP D 1 335 ? -56.534 26.055 -81.631 1.00 36.53 334 ASP D C 1
ATOM 10766 O O . ASP D 1 335 ? -57.610 25.485 -81.429 1.00 38.87 334 ASP D O 1
ATOM 10771 N N . PHE D 1 336 ? -56.448 27.375 -81.667 1.00 35.04 335 PHE D N 1
ATOM 10772 C CA . PHE D 1 336 ? -57.665 28.170 -81.605 1.00 33.84 335 PHE D CA 1
ATOM 10773 C C . PHE D 1 336 ? -58.391 28.280 -82.942 1.00 36.16 335 PHE D C 1
ATOM 10774 O O . PHE D 1 336 ? -59.516 28.809 -82.971 1.00 33.17 335 PHE D O 1
ATOM 10782 N N . ALA D 1 337 ? -57.795 27.805 -84.037 1.00 33.05 336 ALA D N 1
ATOM 10783 C CA . ALA D 1 337 ? -58.381 27.941 -85.362 1.00 31.58 336 ALA D CA 1
ATOM 10784 C C . ALA D 1 337 ? -58.807 26.580 -85.894 1.00 33.26 336 ALA D C 1
ATOM 10785 O O . ALA D 1 337 ? -58.184 25.563 -85.594 1.00 37.69 336 ALA D O 1
ATOM 10787 N N . LYS D 1 338 ? -59.880 26.565 -86.682 1.00 33.44 337 LYS D N 1
ATOM 10788 C CA . LYS D 1 338 ? -60.287 25.348 -87.369 1.00 35.61 337 LYS D CA 1
ATOM 10789 C C . LYS D 1 338 ? -59.330 25.022 -88.513 1.00 32.42 337 LYS D C 1
ATOM 10790 O O . LYS D 1 338 ? -58.892 25.901 -89.250 1.00 31.40 337 LYS D O 1
ATOM 10796 N N . PHE D 1 339 ? -59.007 23.751 -88.658 1.00 35.24 338 PHE D N 1
ATOM 10797 C CA . PHE D 1 339 ? -58.173 23.267 -89.751 1.00 35.76 338 PHE D CA 1
ATOM 10798 C C . PHE D 1 339 ? -59.051 22.553 -90.774 1.00 38.43 338 PHE D C 1
ATOM 10799 O O . PHE D 1 339 ? -59.746 21.592 -90.430 1.00 42.26 338 PHE D O 1
ATOM 10807 N N . HIS D 1 340 ? -58.985 22.978 -92.032 1.00 38.43 339 HIS D N 1
ATOM 10808 C CA . HIS D 1 340 ? -59.634 22.245 -93.111 1.00 41.88 339 HIS D CA 1
ATOM 10809 C C . HIS D 1 340 ? -58.590 21.484 -93.909 1.00 43.94 339 HIS D C 1
ATOM 10810 O O . HIS D 1 340 ? -57.413 21.873 -93.965 1.00 39.91 339 HIS D O 1
ATOM 10817 N N . PHE D 1 341 ? -59.020 20.366 -94.485 1.00 40.95 340 PHE D N 1
ATOM 10818 C CA . PHE D 1 341 ? -58.149 19.522 -95.293 1.00 43.24 340 PHE D CA 1
ATOM 10819 C C . PHE D 1 341 ? -58.718 19.497 -96.704 1.00 46.19 340 PHE D C 1
ATOM 10820 O O . PHE D 1 341 ? -59.773 18.893 -96.953 1.00 50.82 340 PHE D O 1
ATOM 10828 N N . ILE D 1 342 ? -58.053 20.222 -97.606 1.00 42.57 341 ILE D N 1
ATOM 10829 C CA . ILE D 1 342 ? -58.618 20.593 -98.892 1.00 48.39 341 ILE D CA 1
ATOM 10830 C C . ILE D 1 342 ? -57.641 20.256 -100.011 1.00 50.80 341 ILE D C 1
ATOM 10831 O O . ILE D 1 342 ? -56.465 19.970 -99.785 1.00 49.20 341 ILE D O 1
ATOM 10836 N N . SER D 1 343 ? -58.160 20.307 -101.236 1.00 51.06 342 SER D N 1
ATOM 10837 C CA . SER D 1 343 ? -57.370 20.234 -102.463 1.00 50.48 342 SER D CA 1
ATOM 10838 C C . SER D 1 343 ? -57.828 21.385 -103.356 1.00 51.80 342 SER D C 1
ATOM 10839 O O . SER D 1 343 ? -58.903 21.304 -103.953 1.00 59.63 342 SER D O 1
ATOM 10842 N N . ALA D 1 344 ? -57.055 22.473 -103.421 1.00 52.56 343 ALA D N 1
ATOM 10843 C CA . ALA D 1 344 ? -57.407 23.552 -104.341 1.00 53.46 343 ALA D CA 1
ATOM 10844 C C . ALA D 1 344 ? -57.399 23.061 -105.781 1.00 56.71 343 ALA D C 1
ATOM 10845 O O . ALA D 1 344 ? -58.222 23.492 -106.596 1.00 54.77 343 ALA D O 1
ATOM 10847 N N . LEU D 1 345 ? -56.466 22.166 -106.116 1.00 52.98 344 LEU D N 1
ATOM 10848 C CA . LEU D 1 345 ? -56.379 21.649 -107.476 1.00 54.58 344 LEU D CA 1
ATOM 10849 C C . LEU D 1 345 ? -57.661 20.917 -107.865 1.00 60.58 344 LEU D C 1
ATOM 10850 O O . LEU D 1 345 ? -58.342 21.296 -108.823 1.00 63.69 344 LEU D O 1
ATOM 10855 N N . LYS D 1 346 ? -58.024 19.876 -107.116 1.00 62.35 345 LYS D N 1
ATOM 10856 C CA . LYS D 1 346 ? -59.237 19.129 -107.426 1.00 60.03 345 LYS D CA 1
ATOM 10857 C C . LYS D 1 346 ? -60.487 19.789 -106.846 1.00 62.30 345 LYS D C 1
ATOM 10858 O O . LYS D 1 346 ? -61.589 19.241 -106.988 1.00 63.73 345 LYS D O 1
ATOM 10860 N N . GLU D 1 347 ? -60.341 20.954 -106.213 1.00 63.07 346 GLU D N 1
ATOM 10861 C CA . GLU D 1 347 ? -61.474 21.771 -105.766 1.00 61.49 346 GLU D CA 1
ATOM 10862 C C . GLU D 1 347 ? -62.374 20.985 -104.824 1.00 58.99 346 GLU D C 1
ATOM 10863 O O . GLU D 1 347 ? -63.587 20.910 -105.004 1.00 66.28 346 GLU D O 1
ATOM 10869 N N . ARG D 1 348 ? -61.745 20.340 -103.846 1.00 56.49 347 ARG D N 1
ATOM 10870 C CA . ARG D 1 348 ? -62.425 19.579 -102.811 1.00 56.84 347 ARG D CA 1
ATOM 10871 C C . ARG D 1 348 ? -62.273 20.292 -101.480 1.00 56.60 347 ARG D C 1
ATOM 10872 O O . ARG D 1 348 ? -61.192 20.792 -101.161 1.00 56.31 347 ARG D O 1
ATOM 10880 N N . GLY D 1 349 ? -63.350 20.331 -100.702 1.00 59.52 348 GLY D N 1
ATOM 10881 C CA . GLY D 1 349 ? -63.308 20.959 -99.396 1.00 59.21 348 GLY D CA 1
ATOM 10882 C C . GLY D 1 349 ? -63.448 22.465 -99.368 1.00 62.31 348 GLY D C 1
ATOM 10883 O O . GLY D 1 349 ? -63.386 23.053 -98.278 1.00 57.73 348 GLY D O 1
ATOM 10884 N N . ILE D 1 350 ? -63.635 23.106 -100.522 1.00 63.34 349 ILE D N 1
ATOM 10885 C CA . ILE D 1 350 ? -63.744 24.558 -100.578 1.00 61.68 349 ILE D CA 1
ATOM 10886 C C . ILE D 1 350 ? -65.036 25.044 -99.922 1.00 63.87 349 ILE D C 1
ATOM 10887 O O . ILE D 1 350 ? -65.081 26.135 -99.348 1.00 58.06 349 ILE D O 1
ATOM 10892 N N . ASP D 1 351 ? -66.105 24.254 -100.006 1.00 76.13 350 ASP D N 1
ATOM 10893 C CA . ASP D 1 351 ? -67.408 24.668 -99.483 1.00 76.63 350 ASP D CA 1
ATOM 10894 C C . ASP D 1 351 ? -67.345 24.954 -97.988 1.00 74.01 350 ASP D C 1
ATOM 10895 O O . ASP D 1 351 ? -67.862 25.971 -97.517 1.00 73.07 350 ASP D O 1
ATOM 10900 N N . GLY D 1 352 ? -66.727 24.054 -97.222 1.00 61.13 351 GLY D N 1
ATOM 10901 C CA . GLY D 1 352 ? -66.643 24.214 -95.781 1.00 59.14 351 GLY D CA 1
ATOM 10902 C C . GLY D 1 352 ? -65.763 25.360 -95.335 1.00 55.97 351 GLY D C 1
ATOM 10903 O O . GLY D 1 352 ? -65.862 25.787 -94.175 1.00 53.54 351 GLY D O 1
ATOM 10904 N N . LEU D 1 353 ? -64.891 25.844 -96.227 1.00 55.69 352 LEU D N 1
ATOM 10905 C CA . LEU D 1 353 ? -64.048 26.997 -95.937 1.00 45.96 352 LEU D CA 1
ATOM 10906 C C . LEU D 1 353 ? -64.875 28.234 -95.645 1.00 45.22 352 LEU D C 1
ATOM 10907 O O . LEU D 1 353 ? -64.482 29.068 -94.826 1.00 46.26 352 LEU D O 1
ATOM 10912 N N . PHE D 1 354 ? -65.991 28.410 -96.349 1.00 45.77 353 PHE D N 1
ATOM 10913 C CA . PHE D 1 354 ? -66.715 29.668 -96.220 1.00 49.12 353 PHE D CA 1
ATOM 10914 C C . PHE D 1 354 ? -67.391 29.809 -94.857 1.00 48.97 353 PHE D C 1
ATOM 10915 O O . PHE D 1 354 ? -67.382 30.903 -94.283 1.00 48.05 353 PHE D O 1
ATOM 10923 N N . GLU D 1 355 ? -67.976 28.731 -94.314 1.00 46.35 354 GLU D N 1
ATOM 10924 C CA . GLU D 1 355 ? -68.530 28.817 -92.961 1.00 43.25 354 GLU D CA 1
ATOM 10925 C C . GLU D 1 355 ? -67.442 29.181 -91.957 1.00 45.98 354 GLU D C 1
ATOM 10926 O O . GLU D 1 355 ? -67.643 30.042 -91.089 1.00 45.02 354 GLU D O 1
ATOM 10928 N N . SER D 1 356 ? -66.281 28.533 -92.050 1.00 38.34 355 SER D N 1
ATOM 10929 C CA . SER D 1 356 ? -65.262 28.815 -91.051 1.00 41.61 355 SER D CA 1
ATOM 10930 C C . SER D 1 356 ? -64.772 30.251 -91.143 1.00 40.88 355 SER D C 1
ATOM 10931 O O . SER D 1 356 ? -64.451 30.853 -90.110 1.00 39.48 355 SER D O 1
ATOM 10934 N N . ILE D 1 357 ? -64.716 30.821 -92.351 1.00 39.28 356 ILE D N 1
ATOM 10935 C CA . ILE D 1 357 ? -64.291 32.213 -92.483 1.00 40.73 356 ILE D CA 1
ATOM 10936 C C . ILE D 1 357 ? -65.285 33.137 -91.780 1.00 42.21 356 ILE D C 1
ATOM 10937 O O . ILE D 1 357 ? -64.905 33.994 -90.969 1.00 39.24 356 ILE D O 1
ATOM 10942 N N . GLN D 1 358 ? -66.577 32.939 -92.037 1.00 37.47 357 GLN D N 1
ATOM 10943 C CA . GLN D 1 358 ? -67.602 33.726 -91.356 1.00 39.86 357 GLN D CA 1
ATOM 10944 C C . GLN D 1 358 ? -67.552 33.534 -89.838 1.00 38.87 357 GLN D C 1
ATOM 10945 O O . GLN D 1 358 ? -67.634 34.503 -89.075 1.00 35.16 357 GLN D O 1
ATOM 10951 N N . ALA D 1 359 ? -67.444 32.287 -89.377 1.00 37.46 358 ALA D N 1
ATOM 10952 C CA . ALA D 1 359 ? -67.400 32.069 -87.936 1.00 33.74 358 ALA D CA 1
ATOM 10953 C C . ALA D 1 359 ? -66.221 32.799 -87.319 1.00 39.22 358 ALA D C 1
ATOM 10954 O O . ALA D 1 359 ? -66.373 33.455 -86.278 1.00 41.61 358 ALA D O 1
ATOM 10956 N N . ALA D 1 360 ? -65.053 32.753 -87.983 1.00 34.53 359 ALA D N 1
ATOM 10957 C CA . ALA D 1 360 ? -63.878 33.436 -87.451 1.00 33.16 359 ALA D CA 1
ATOM 10958 C C . ALA D 1 360 ? -64.120 34.931 -87.371 1.00 37.32 359 ALA D C 1
ATOM 10959 O O . ALA D 1 360 ? -63.726 35.580 -86.397 1.00 37.04 359 ALA D O 1
ATOM 10961 N N . TYR D 1 361 ? -64.758 35.501 -88.391 1.00 34.45 360 TYR D N 1
ATOM 10962 C CA . TYR D 1 361 ? -65.066 36.920 -88.332 1.00 35.01 360 TYR D CA 1
ATOM 10963 C C . TYR D 1 361 ? -66.029 37.209 -87.191 1.00 35.92 360 TYR D C 1
ATOM 10964 O O . TYR D 1 361 ? -65.829 38.158 -86.425 1.00 35.24 360 TYR D O 1
ATOM 10973 N N . ASN D 1 362 ? -67.111 36.425 -87.095 1.00 35.79 361 ASN D N 1
ATOM 10974 C CA . ASN D 1 362 ? -68.070 36.596 -86.010 1.00 34.23 361 ASN D CA 1
ATOM 10975 C C . ASN D 1 362 ? -67.372 36.512 -84.667 1.00 38.36 361 ASN D C 1
ATOM 10976 O O . ASN D 1 362 ? -67.544 37.385 -83.809 1.00 41.10 361 ASN D O 1
ATOM 10981 N N . ALA D 1 363 ? -66.570 35.466 -84.464 1.00 34.11 362 ALA D N 1
ATOM 10982 C CA . ALA D 1 363 ? -65.866 35.362 -83.198 1.00 34.53 362 ALA D CA 1
ATOM 10983 C C . ALA D 1 363 ? -64.977 36.576 -82.986 1.00 33.73 362 ALA D C 1
ATOM 10984 O O . ALA D 1 363 ? -64.910 37.124 -81.885 1.00 35.85 362 ALA D O 1
ATOM 10986 N N . ALA D 1 364 ? -64.295 37.025 -84.031 1.00 35.43 363 ALA D N 1
ATOM 10987 C CA . ALA D 1 364 ? -63.364 38.133 -83.843 1.00 39.33 363 ALA D CA 1
ATOM 10988 C C . ALA D 1 364 ? -64.087 39.397 -83.397 1.00 34.96 363 ALA D C 1
ATOM 10989 O O . ALA D 1 364 ? -63.577 40.133 -82.552 1.00 37.92 363 ALA D O 1
ATOM 10991 N N . MET D 1 365 ? -65.290 39.638 -83.902 1.00 31.69 364 MET D N 1
ATOM 10992 C CA . MET D 1 365 ? -65.974 40.903 -83.669 1.00 36.53 364 MET D CA 1
ATOM 10993 C C . MET D 1 365 ? -66.955 40.819 -82.513 1.00 37.89 364 MET D C 1
ATOM 10994 O O . MET D 1 365 ? -67.828 41.683 -82.387 1.00 36.41 364 MET D O 1
ATOM 10999 N N . ILE D 1 366 ? -66.867 39.771 -81.704 1.00 36.80 365 ILE D N 1
ATOM 11000 C CA . ILE D 1 366 ? -67.904 39.504 -80.731 1.00 34.03 365 ILE D CA 1
ATOM 11001 C C . ILE D 1 366 ? -67.949 40.609 -79.688 1.00 37.79 365 ILE D C 1
ATOM 11002 O O . ILE D 1 366 ? -66.943 41.263 -79.382 1.00 34.43 365 ILE D O 1
ATOM 11007 N N . LYS D 1 367 ? -69.149 40.853 -79.172 1.00 41.02 366 LYS D N 1
ATOM 11008 C CA . LYS D 1 367 ? -69.354 41.731 -78.030 1.00 37.41 366 LYS D CA 1
ATOM 11009 C C . LYS D 1 367 ? -70.002 40.884 -76.938 1.00 40.11 366 LYS D C 1
ATOM 11010 O O . LYS D 1 367 ? -71.131 40.402 -77.094 1.00 41.49 366 LYS D O 1
ATOM 11012 N N . MET D 1 368 ? -69.275 40.666 -75.851 1.00 37.30 367 MET D N 1
ATOM 11013 C CA . MET D 1 368 ? -69.745 39.780 -74.810 1.00 37.72 367 MET D CA 1
ATOM 11014 C C . MET D 1 368 ? -70.213 40.593 -73.609 1.00 39.27 367 MET D C 1
ATOM 11015 O O . MET D 1 368 ? -69.422 41.388 -73.068 1.00 41.61 367 MET D O 1
ATOM 11020 N N . PRO D 1 369 ? -71.458 40.456 -73.148 1.00 40.79 368 PRO D N 1
ATOM 11021 C CA . PRO D 1 369 ? -71.877 41.228 -71.966 1.00 42.44 368 PRO D CA 1
ATOM 11022 C C . PRO D 1 369 ? -71.212 40.733 -70.684 1.00 42.27 368 PRO D C 1
ATOM 11023 O O . PRO D 1 369 ? -71.104 39.529 -70.444 1.00 41.69 368 PRO D O 1
ATOM 11027 N N . THR D 1 370 ? -70.748 41.688 -69.870 1.00 43.03 369 THR D N 1
ATOM 11028 C CA . THR D 1 370 ? -70.102 41.363 -68.598 1.00 43.24 369 THR D CA 1
ATOM 11029 C C . THR D 1 370 ? -70.834 40.320 -67.758 1.00 44.10 369 THR D C 1
ATOM 11030 O O . THR D 1 370 ? -70.163 39.401 -67.259 1.00 44.49 369 THR D O 1
ATOM 11034 N N . PRO D 1 371 ? -72.161 40.369 -67.569 1.00 45.68 370 PRO D N 1
ATOM 11035 C CA . PRO D 1 371 ? -72.798 39.307 -66.772 1.00 46.65 370 PRO D CA 1
ATOM 11036 C C . PRO D 1 371 ? -72.631 37.910 -67.344 1.00 45.42 370 PRO D C 1
ATOM 11037 O O . PRO D 1 371 ? -72.483 36.953 -66.571 1.00 45.80 370 PRO D O 1
ATOM 11041 N N . LYS D 1 372 ? -72.663 37.758 -68.673 1.00 44.20 371 LYS D N 1
ATOM 11042 C CA . LYS D 1 372 ? -72.430 36.450 -69.285 1.00 43.15 371 LYS D CA 1
ATOM 11043 C C . LYS D 1 372 ? -71.011 35.967 -69.024 1.00 41.75 371 LYS D C 1
ATOM 11044 O O . LYS D 1 372 ? -70.800 34.795 -68.704 1.00 43.16 371 LYS D O 1
ATOM 11050 N N . ILE D 1 373 ? -70.021 36.848 -69.198 1.00 40.71 372 ILE D N 1
ATOM 11051 C CA . ILE D 1 373 ? -68.630 36.482 -68.949 1.00 39.58 372 ILE D CA 1
ATOM 11052 C C . ILE D 1 373 ? -68.457 36.061 -67.507 1.00 40.77 372 ILE D C 1
ATOM 11053 O O . ILE D 1 373 ? -67.973 34.966 -67.212 1.00 41.82 372 ILE D O 1
ATOM 11058 N N . THR D 1 374 ? -68.888 36.922 -66.587 1.00 42.23 373 THR D N 1
ATOM 11059 C CA . THR D 1 374 ? -68.739 36.667 -65.156 1.00 43.67 373 THR D CA 1
ATOM 11060 C C . THR D 1 374 ? -69.422 35.373 -64.738 1.00 44.64 373 THR D C 1
ATOM 11061 O O . THR D 1 374 ? -68.895 34.620 -63.909 1.00 45.24 373 THR D O 1
ATOM 11065 N N . ARG D 1 375 ? -70.596 35.088 -65.295 1.00 45.07 374 ARG D N 1
ATOM 11066 C CA . ARG D 1 375 ? -71.235 33.824 -64.958 1.00 46.21 374 ARG D CA 1
ATOM 11067 C C . ARG D 1 375 ? -70.398 32.658 -65.460 1.00 45.04 374 ARG D C 1
ATOM 11068 O O . ARG D 1 375 ? -70.183 31.681 -64.739 1.00 46.00 374 ARG D O 1
ATOM 11076 N N . VAL D 1 376 ? -69.907 32.743 -66.691 1.00 43.17 375 VAL D N 1
ATOM 11077 C CA . VAL D 1 376 ? -69.089 31.647 -67.181 1.00 42.21 375 VAL D CA 1
ATOM 11078 C C . VAL D 1 376 ? -67.820 31.516 -66.343 1.00 42.09 375 VAL D C 1
ATOM 11079 O O . VAL D 1 376 ? -67.429 30.407 -65.949 1.00 42.70 375 VAL D O 1
ATOM 11083 N N . LEU D 1 377 ? -67.197 32.644 -65.997 1.00 41.65 376 LEU D N 1
ATOM 11084 C CA . LEU D 1 377 ? -66.019 32.592 -65.140 1.00 41.86 376 LEU D CA 1
ATOM 11085 C C . LEU D 1 377 ? -66.348 31.977 -63.781 1.00 44.01 376 LEU D C 1
ATOM 11086 O O . LEU D 1 377 ? -65.657 31.070 -63.320 1.00 44.53 376 LEU D O 1
ATOM 11091 N N . GLN D 1 378 ? -67.416 32.437 -63.132 1.00 45.49 377 GLN D N 1
ATOM 11092 C CA . GLN D 1 378 ? -67.692 31.951 -61.784 1.00 47.75 377 GLN D CA 1
ATOM 11093 C C . GLN D 1 378 ? -68.048 30.478 -61.771 1.00 48.66 377 GLN D C 1
ATOM 11094 O O . GLN D 1 378 ? -67.824 29.805 -60.763 1.00 50.37 377 GLN D O 1
ATOM 11100 N N . THR D 1 379 ? -68.626 29.972 -62.859 1.00 47.84 378 THR D N 1
ATOM 11101 C CA . THR D 1 379 ? -68.932 28.549 -62.948 1.00 48.87 378 THR D CA 1
ATOM 11102 C C . THR D 1 379 ? -67.660 27.729 -63.088 1.00 48.25 378 THR D C 1
ATOM 11103 O O . THR D 1 379 ? -67.483 26.723 -62.398 1.00 49.93 378 THR D O 1
ATOM 11107 N N . ALA D 1 380 ? -66.775 28.131 -63.997 1.00 46.05 379 ALA D N 1
ATOM 11108 C CA . ALA D 1 380 ? -65.519 27.415 -64.161 1.00 46.15 379 ALA D CA 1
ATOM 11109 C C . ALA D 1 380 ? -64.713 27.416 -62.871 1.00 48.24 379 ALA D C 1
ATOM 11110 O O . ALA D 1 380 ? -64.149 26.388 -62.484 1.00 51.38 379 ALA D O 1
ATOM 11112 N N . VAL D 1 381 ? -64.660 28.559 -62.185 1.00 49.64 380 VAL D N 1
ATOM 11113 C CA . VAL D 1 381 ? -63.879 28.658 -60.959 1.00 48.41 380 VAL D CA 1
ATOM 11114 C C . VAL D 1 381 ? -64.467 27.772 -59.887 1.00 51.08 380 VAL D C 1
ATOM 11115 O O . VAL D 1 381 ? -63.737 27.178 -59.098 1.00 56.82 380 VAL D O 1
ATOM 11119 N N . GLY D 1 382 ? -65.791 27.664 -59.841 1.00 51.96 381 GLY D N 1
ATOM 11120 C CA . GLY D 1 382 ? -66.420 26.769 -58.890 1.00 54.69 381 GLY D CA 1
ATOM 11121 C C . GLY D 1 382 ? -66.137 25.309 -59.172 1.00 55.46 381 GLY D C 1
ATOM 11122 O O . GLY D 1 382 ? -66.075 24.496 -58.245 1.00 57.92 381 GLY D O 1
ATOM 11123 N N . ARG D 1 383 ? -66.003 24.948 -60.449 1.00 53.64 382 ARG D N 1
ATOM 11124 C CA . ARG D 1 383 ? -65.745 23.560 -60.818 1.00 54.47 382 ARG D CA 1
ATOM 11125 C C . ARG D 1 383 ? -64.273 23.161 -60.662 1.00 58.12 382 ARG D C 1
ATOM 11126 O O . ARG D 1 383 ? -63.980 21.998 -60.338 1.00 58.04 382 ARG D O 1
ATOM 11134 N N . GLN D 1 384 ? -63.340 24.083 -60.900 1.00 52.42 383 GLN D N 1
ATOM 11135 C CA . GLN D 1 384 ? -61.918 23.829 -60.695 1.00 52.48 383 GLN D CA 1
ATOM 11136 C C . GLN D 1 384 ? -61.316 25.143 -60.205 1.00 53.73 383 GLN D C 1
ATOM 11137 O O . GLN D 1 384 ? -61.093 26.058 -60.998 1.00 52.46 383 GLN D O 1
ATOM 11143 N N . GLN D 1 385 ? -61.025 25.227 -58.911 1.00 56.87 384 GLN D N 1
ATOM 11144 C CA . GLN D 1 385 ? -60.432 26.438 -58.361 1.00 54.74 384 GLN D CA 1
ATOM 11145 C C . GLN D 1 385 ? -58.999 26.606 -58.870 1.00 58.30 384 GLN D C 1
ATOM 11146 O O . GLN D 1 385 ? -58.332 25.623 -59.207 1.00 56.21 384 GLN D O 1
ATOM 11152 N N . PRO D 1 386 ? -58.497 27.845 -58.949 1.00 60.67 385 PRO D N 1
ATOM 11153 C CA . PRO D 1 386 ? -57.098 28.037 -59.353 1.00 61.20 385 PRO D CA 1
ATOM 11154 C C . PRO D 1 386 ? -56.158 27.459 -58.309 1.00 67.51 385 PRO D C 1
ATOM 11155 O O . PRO D 1 386 ? -56.451 27.504 -57.104 1.00 63.30 385 PRO D O 1
ATOM 11159 N N . PRO D 1 387 ? -55.003 26.934 -58.720 1.00 68.26 386 PRO D N 1
ATOM 11160 C CA . PRO D 1 387 ? -54.104 26.315 -57.740 1.00 69.77 386 PRO D CA 1
ATOM 11161 C C . PRO D 1 387 ? -53.477 27.372 -56.844 1.00 74.40 386 PRO D C 1
ATOM 11162 O O . PRO D 1 387 ? -53.068 28.437 -57.315 1.00 75.04 386 PRO D O 1
ATOM 11166 N N . ARG D 1 388 ? -53.402 27.070 -55.548 1.00 72.65 387 ARG D N 1
ATOM 11167 C CA . ARG D 1 388 ? -52.668 27.931 -54.627 1.00 82.46 387 ARG D CA 1
ATOM 11168 C C . ARG D 1 388 ? -51.181 27.917 -54.973 1.00 93.87 387 ARG D C 1
ATOM 11169 O O . ARG D 1 388 ? -50.594 26.851 -55.193 1.00 93.42 387 ARG D O 1
ATOM 11171 N N . ALA D 1 389 ? -50.573 29.102 -55.041 1.00 97.90 388 ALA D N 1
ATOM 11172 C CA . ALA D 1 389 ? -49.134 29.241 -55.275 1.00 101.31 388 ALA D CA 1
ATOM 11173 C C . ALA D 1 389 ? -48.475 29.546 -53.931 1.00 105.27 388 ALA D C 1
ATOM 11174 O O . ALA D 1 389 ? -48.432 30.699 -53.488 1.00 105.24 388 ALA D O 1
ATOM 11176 N N . GLY D 1 390 ? -47.981 28.504 -53.277 1.00 101.47 389 GLY D N 1
ATOM 11177 C CA . GLY D 1 390 ? -47.333 28.681 -51.992 1.00 109.78 389 GLY D CA 1
ATOM 11178 C C . GLY D 1 390 ? -48.307 29.219 -50.964 1.00 112.18 389 GLY D C 1
ATOM 11179 O O . GLY D 1 390 ? -49.345 28.609 -50.675 1.00 110.48 389 GLY D O 1
ATOM 11180 N N . LEU D 1 391 ? -47.982 30.382 -50.405 1.00 113.82 390 LEU D N 1
ATOM 11181 C CA . LEU D 1 391 ? -48.801 30.974 -49.361 1.00 113.49 390 LEU D CA 1
ATOM 11182 C C . LEU D 1 391 ? -49.972 31.794 -49.895 1.00 114.50 390 LEU D C 1
ATOM 11183 O O . LEU D 1 391 ? -50.840 32.169 -49.102 1.00 119.54 390 LEU D O 1
ATOM 11185 N N . VAL D 1 392 ? -50.041 32.070 -51.201 1.00 109.95 391 VAL D N 1
ATOM 11186 C CA . VAL D 1 392 ? -51.044 32.976 -51.762 1.00 101.90 391 VAL D CA 1
ATOM 11187 C C . VAL D 1 392 ? -52.110 32.170 -52.498 1.00 91.45 391 VAL D C 1
ATOM 11188 O O . VAL D 1 392 ? -51.787 31.268 -53.280 1.00 92.89 391 VAL D O 1
ATOM 11190 N N . ARG D 1 393 ? -53.379 32.489 -52.234 1.00 85.41 392 ARG D N 1
ATOM 11191 C CA . ARG D 1 393 ? -54.532 31.801 -52.819 1.00 82.82 392 ARG D CA 1
ATOM 11192 C C . ARG D 1 393 ? -55.302 32.737 -53.753 1.00 75.66 392 ARG D C 1
ATOM 11193 O O . ARG D 1 393 ? -55.993 33.646 -53.262 1.00 73.02 392 ARG D O 1
ATOM 11195 N N . PRO D 1 394 ? -55.240 32.574 -55.082 1.00 71.82 393 PRO D N 1
ATOM 11196 C CA . PRO D 1 394 ? -55.961 33.502 -55.961 1.00 63.39 393 PRO D CA 1
ATOM 11197 C C . PRO D 1 394 ? -57.464 33.359 -55.808 1.00 63.92 393 PRO D C 1
ATOM 11198 O O . PRO D 1 394 ? -57.983 32.268 -55.563 1.00 68.20 393 PRO D O 1
ATOM 11202 N N . LYS D 1 395 ? -58.166 34.481 -55.930 1.00 63.36 394 LYS D N 1
ATOM 11203 C CA . LYS D 1 395 ? -59.623 34.501 -55.900 1.00 59.67 394 LYS D CA 1
ATOM 11204 C C . LYS D 1 395 ? -60.098 35.194 -57.172 1.00 54.87 394 LYS D C 1
ATOM 11205 O O . LYS D 1 395 ? -59.780 36.366 -57.403 1.00 54.00 394 LYS D O 1
ATOM 11207 N N . MET D 1 396 ? -60.881 34.497 -57.977 1.00 51.44 395 MET D N 1
ATOM 11208 C CA . MET D 1 396 ? -61.378 35.060 -59.225 1.00 48.27 395 MET D CA 1
ATOM 11209 C C . MET D 1 396 ? -62.860 35.334 -59.074 1.00 48.91 395 MET D C 1
ATOM 11210 O O . MET D 1 396 ? -63.635 34.407 -58.834 1.00 55.96 395 MET D O 1
ATOM 11215 N N . ARG D 1 397 ? -63.252 36.601 -59.148 1.00 49.92 396 ARG D N 1
ATOM 11216 C CA . ARG D 1 397 ? -64.622 36.957 -58.787 1.00 56.43 396 ARG D CA 1
ATOM 11217 C C . ARG D 1 397 ? -65.491 37.395 -59.966 1.00 58.93 396 ARG D C 1
ATOM 11218 O O . ARG D 1 397 ? -66.654 36.978 -60.048 1.00 54.65 396 ARG D O 1
ATOM 11220 N N . TYR D 1 398 ? -64.984 38.221 -60.885 1.00 49.64 397 TYR D N 1
ATOM 11221 C CA . TYR D 1 398 ? -65.796 38.675 -62.007 1.00 49.01 397 TYR D CA 1
ATOM 11222 C C . TYR D 1 398 ? -64.882 38.931 -63.198 1.00 49.56 397 TYR D C 1
ATOM 11223 O O . TYR D 1 398 ? -63.655 38.878 -63.086 1.00 44.86 397 TYR D O 1
ATOM 11232 N N . ALA D 1 399 ? -65.491 39.192 -64.354 1.00 44.41 398 ALA D N 1
ATOM 11233 C CA . ALA D 1 399 ? -64.694 39.349 -65.564 1.00 42.23 398 ALA D CA 1
ATOM 11234 C C . ALA D 1 399 ? -65.490 40.132 -66.594 1.00 43.78 398 ALA D C 1
ATOM 11235 O O . ALA D 1 399 ? -66.723 40.121 -66.569 1.00 47.94 398 ALA D O 1
ATOM 11237 N N . HIS D 1 400 ? -64.775 40.842 -67.473 1.00 40.36 399 HIS D N 1
ATOM 11238 C CA . HIS D 1 400 ? -65.397 41.654 -68.515 1.00 39.82 399 HIS D CA 1
ATOM 11239 C C . HIS D 1 400 ? -64.478 41.714 -69.734 1.00 38.19 399 HIS D C 1
ATOM 11240 O O . HIS D 1 400 ? -63.305 41.340 -69.680 1.00 40.51 399 HIS D O 1
ATOM 11247 N N . GLN D 1 401 ? -65.032 42.184 -70.845 1.00 37.93 400 GLN D N 1
ATOM 11248 C CA . GLN D 1 401 ? -64.291 42.292 -72.094 1.00 38.31 400 GLN D CA 1
ATOM 11249 C C . GLN D 1 401 ? -63.507 43.595 -72.125 1.00 39.52 400 GLN D C 1
ATOM 11250 O O . GLN D 1 401 ? -64.074 44.671 -71.942 1.00 43.46 400 GLN D O 1
ATOM 11256 N N . GLY D 1 402 ? -62.203 43.503 -72.321 1.00 40.18 401 GLY D N 1
ATOM 11257 C CA . GLY D 1 402 ? -61.411 44.712 -72.386 1.00 41.38 401 GLY D CA 1
ATOM 11258 C C . GLY D 1 402 ? -60.740 44.913 -73.727 1.00 43.19 401 GLY D C 1
ATOM 11259 O O . GLY D 1 402 ? -59.795 45.694 -73.838 1.00 51.47 401 GLY D O 1
ATOM 11260 N N . GLY D 1 403 ? -61.197 44.195 -74.744 1.00 43.50 402 GLY D N 1
ATOM 11261 C CA . GLY D 1 403 ? -60.653 44.349 -76.074 1.00 37.62 402 GLY D CA 1
ATOM 11262 C C . GLY D 1 403 ? -61.464 43.560 -77.072 1.00 36.19 402 GLY D C 1
ATOM 11263 O O . GLY D 1 403 ? -62.117 42.571 -76.730 1.00 37.30 402 GLY D O 1
ATOM 11264 N N . MET D 1 404 ? -61.336 43.959 -78.332 1.00 37.73 403 MET D N 1
ATOM 11265 C CA . MET D 1 404 ? -62.128 43.423 -79.427 1.00 37.43 403 MET D CA 1
ATOM 11266 C C . MET D 1 404 ? -61.243 43.110 -80.632 1.00 36.05 403 MET D C 1
ATOM 11267 O O . MET D 1 404 ? -60.282 43.828 -80.911 1.00 38.45 403 MET D O 1
ATOM 11272 N N . ASN D 1 405 ? -61.577 42.040 -81.353 1.00 38.12 404 ASN D N 1
ATOM 11273 C CA . ASN D 1 405 ? -60.847 41.617 -82.554 1.00 39.00 404 ASN D CA 1
ATOM 11274 C C . ASN D 1 405 ? -59.338 41.647 -82.322 1.00 34.37 404 ASN D C 1
ATOM 11275 O O . ASN D 1 405 ? -58.655 42.526 -82.857 1.00 37.66 404 ASN D O 1
ATOM 11280 N N . PRO D 1 406 ? -58.775 40.729 -81.512 1.00 35.49 405 PRO D N 1
ATOM 11281 C CA . PRO D 1 406 ? -59.427 39.616 -80.819 1.00 32.93 405 PRO D CA 1
ATOM 11282 C C . PRO D 1 406 ? -60.158 40.028 -79.545 1.00 34.63 405 PRO D C 1
ATOM 11283 O O . PRO D 1 406 ? -59.835 41.071 -78.977 1.00 35.84 405 PRO D O 1
ATOM 11287 N N . PRO D 1 407 ? -61.143 39.238 -79.116 1.00 33.76 406 PRO D N 1
ATOM 11288 C CA . PRO D 1 407 ? -61.761 39.495 -77.819 1.00 31.84 406 PRO D CA 1
ATOM 11289 C C . PRO D 1 407 ? -60.757 39.247 -76.718 1.00 34.20 406 PRO D C 1
ATOM 11290 O O . PRO D 1 407 ? -60.042 38.239 -76.728 1.00 37.42 406 PRO D O 1
ATOM 11294 N N . VAL D 1 408 ? -60.716 40.163 -75.757 1.00 31.94 407 VAL D N 1
ATOM 11295 C CA . VAL D 1 408 ? -59.875 40.016 -74.577 1.00 38.07 407 VAL D CA 1
ATOM 11296 C C . VAL D 1 408 ? -60.766 40.066 -73.348 1.00 41.05 407 VAL D C 1
ATOM 11297 O O . VAL D 1 408 ? -61.601 40.973 -73.215 1.00 38.01 407 VAL D O 1
ATOM 11301 N N . ILE D 1 409 ? -60.590 39.093 -72.455 1.00 36.76 408 ILE D N 1
ATOM 11302 C CA . ILE D 1 409 ? -61.355 39.001 -71.220 1.00 36.67 408 ILE D CA 1
ATOM 11303 C C . ILE D 1 409 ? -60.435 39.319 -70.053 1.00 39.43 408 ILE D C 1
ATOM 11304 O O . ILE D 1 409 ? -59.346 38.744 -69.929 1.00 38.35 408 ILE D O 1
ATOM 11309 N N . VAL D 1 410 ? -60.865 40.250 -69.215 1.00 38.39 409 VAL D N 1
ATOM 11310 C CA . VAL D 1 410 ? -60.090 40.702 -68.070 1.00 40.16 409 VAL D CA 1
ATOM 11311 C C . VAL D 1 410 ? -60.699 40.113 -66.809 1.00 42.60 409 VAL D C 1
ATOM 11312 O O . VAL D 1 410 ? -61.849 40.406 -66.471 1.00 44.49 409 VAL D O 1
ATOM 11316 N N . VAL D 1 411 ? -59.913 39.360 -66.061 1.00 43.95 410 VAL D N 1
ATOM 11317 C CA . VAL D 1 411 ? -60.383 38.695 -64.857 1.00 44.67 410 VAL D CA 1
ATOM 11318 C C . VAL D 1 411 ? -59.950 39.488 -63.635 1.00 47.70 410 VAL D C 1
ATOM 11319 O O . VAL D 1 411 ? -58.773 39.846 -63.496 1.00 51.92 410 VAL D O 1
ATOM 11323 N N . HIS D 1 412 ? -60.898 39.730 -62.741 1.00 46.10 411 HIS D N 1
ATOM 11324 C CA . HIS D 1 412 ? -60.714 40.527 -61.540 1.00 47.61 411 HIS D CA 1
ATOM 11325 C C . HIS D 1 412 ? -60.729 39.656 -60.288 1.00 53.51 411 HIS D C 1
ATOM 11326 O O . HIS D 1 412 ? -61.461 38.664 -60.208 1.00 53.19 411 HIS D O 1
ATOM 11333 N N . GLY D 1 413 ? -59.892 40.023 -59.323 1.00 59.54 412 GLY D N 1
ATOM 11334 C CA . GLY D 1 413 ? -59.916 39.383 -58.020 1.00 55.18 412 GLY D CA 1
ATOM 11335 C C . GLY D 1 413 ? -58.707 39.820 -57.221 1.00 64.51 412 GLY D C 1
ATOM 11336 O O . GLY D 1 413 ? -58.056 40.809 -57.559 1.00 72.13 412 GLY D O 1
ATOM 11337 N N . ASN D 1 414 ? -58.374 39.033 -56.204 1.00 69.53 413 ASN D N 1
ATOM 11338 C CA . ASN D 1 414 ? -57.224 39.306 -55.357 1.00 65.14 413 ASN D CA 1
ATOM 11339 C C . ASN D 1 414 ? -56.153 38.268 -55.655 1.00 67.03 413 ASN D C 1
ATOM 11340 O O . ASN D 1 414 ? -56.461 37.108 -55.951 1.00 65.10 413 ASN D O 1
ATOM 11342 N N . SER D 1 415 ? -54.896 38.705 -55.600 1.00 70.44 414 SER D N 1
ATOM 11343 C CA . SER D 1 415 ? -53.725 37.831 -55.751 1.00 71.13 414 SER D CA 1
ATOM 11344 C C . SER D 1 415 ? -53.696 37.070 -57.086 1.00 70.54 414 SER D C 1
ATOM 11345 O O . SER D 1 415 ? -53.455 35.859 -57.132 1.00 66.93 414 SER D O 1
ATOM 11348 N N . LEU D 1 416 ? -53.932 37.785 -58.188 1.00 68.71 415 LEU D N 1
ATOM 11349 C CA . LEU D 1 416 ? -53.910 37.177 -59.516 1.00 66.40 415 LEU D CA 1
ATOM 11350 C C . LEU D 1 416 ? -52.599 37.412 -60.270 1.00 72.24 415 LEU D C 1
ATOM 11351 O O . LEU D 1 416 ? -52.581 37.349 -61.506 1.00 71.93 415 LEU D O 1
ATOM 11356 N N . HIS D 1 417 ? -51.494 37.653 -59.568 1.00 74.72 416 HIS D N 1
ATOM 11357 C CA . HIS D 1 417 ? -50.268 38.062 -60.249 1.00 77.52 416 HIS D CA 1
ATOM 11358 C C . HIS D 1 417 ? -49.377 36.906 -60.697 1.00 74.03 416 HIS D C 1
ATOM 11359 O O . HIS D 1 417 ? -48.474 37.128 -61.511 1.00 75.89 416 HIS D O 1
ATOM 11366 N N . ALA D 1 418 ? -49.590 35.688 -60.200 1.00 71.54 417 ALA D N 1
ATOM 11367 C CA . ALA D 1 418 ? -48.840 34.526 -60.697 1.00 62.30 417 ALA D CA 1
ATOM 11368 C C . ALA D 1 418 ? -49.818 33.359 -60.870 1.00 62.75 417 ALA D C 1
ATOM 11369 O O . ALA D 1 418 ? -49.878 32.455 -60.034 1.00 69.38 417 ALA D O 1
ATOM 11371 N N . ILE D 1 419 ? -50.592 33.396 -61.960 1.00 56.28 418 ILE D N 1
ATOM 11372 C CA . ILE D 1 419 ? -51.528 32.329 -62.311 1.00 53.75 418 ILE D CA 1
ATOM 11373 C C . ILE D 1 419 ? -50.845 31.361 -63.260 1.00 46.90 418 ILE D C 1
ATOM 11374 O O . ILE D 1 419 ? -50.217 31.783 -64.231 1.00 47.62 418 ILE D O 1
ATOM 11379 N N . SER D 1 420 ? -50.961 30.066 -62.982 1.00 46.33 419 SER D N 1
ATOM 11380 C CA . SER D 1 420 ? -50.292 29.084 -63.822 1.00 43.47 419 SER D CA 1
ATOM 11381 C C . SER D 1 420 ? -50.828 29.134 -65.244 1.00 50.54 419 SER D C 1
ATOM 11382 O O . SER D 1 420 ? -51.988 29.484 -65.494 1.00 45.68 419 SER D O 1
ATOM 11385 N N . ASP D 1 421 ? -49.948 28.770 -66.182 1.00 52.89 420 ASP D N 1
ATOM 11386 C CA . ASP D 1 421 ? -50.301 28.768 -67.596 1.00 50.58 420 ASP D CA 1
ATOM 11387 C C . ASP D 1 421 ? -51.382 27.747 -67.902 1.00 48.32 420 ASP D C 1
ATOM 11388 O O . ASP D 1 421 ? -52.297 28.028 -68.681 1.00 49.35 420 ASP D O 1
ATOM 11393 N N . SER D 1 422 ? -51.342 26.592 -67.238 1.00 42.90 421 SER D N 1
ATOM 11394 C CA . SER D 1 422 ? -52.312 25.553 -67.541 1.00 42.27 421 SER D CA 1
ATOM 11395 C C . SER D 1 422 ? -53.712 25.978 -67.120 1.00 50.30 421 SER D C 1
ATOM 11396 O O . SER D 1 422 ? -54.701 25.548 -67.729 1.00 52.10 421 SER D O 1
ATOM 11399 N N . TYR D 1 423 ? -53.818 26.802 -66.071 1.00 42.77 422 TYR D N 1
ATOM 11400 C CA . TYR D 1 423 ? -55.126 27.291 -65.657 1.00 44.00 422 TYR D CA 1
ATOM 11401 C C . TYR D 1 423 ? -55.673 28.314 -66.646 1.00 40.47 422 TYR D C 1
ATOM 11402 O O . TYR D 1 423 ? -56.859 28.288 -66.988 1.00 42.26 422 TYR D O 1
ATOM 11411 N N . THR D 1 424 ? -54.833 29.250 -67.079 1.00 39.11 423 THR D N 1
ATOM 11412 C CA . THR D 1 424 ? -55.245 30.184 -68.104 1.00 36.40 423 THR D CA 1
ATOM 11413 C C . THR D 1 424 ? -55.710 29.444 -69.343 1.00 41.50 423 THR D C 1
ATOM 11414 O O . THR D 1 424 ? -56.664 29.867 -70.015 1.00 40.80 423 THR D O 1
ATOM 11418 N N . ARG D 1 425 ? -55.092 28.302 -69.626 1.00 38.85 424 ARG D N 1
ATOM 11419 C CA . ARG D 1 425 ? -55.534 27.518 -70.770 1.00 43.98 424 ARG D CA 1
ATOM 11420 C C . ARG D 1 425 ? -56.919 26.934 -70.512 1.00 39.78 424 ARG D C 1
ATOM 11421 O O . ARG D 1 425 ? -57.784 26.941 -71.396 1.00 37.75 424 ARG D O 1
ATOM 11429 N N . TYR D 1 426 ? -57.161 26.486 -69.283 1.00 38.03 425 TYR D N 1
ATOM 11430 C CA . TYR D 1 426 ? -58.490 26.018 -68.902 1.00 42.88 425 TYR D CA 1
ATOM 11431 C C . TYR D 1 426 ? -59.535 27.132 -69.006 1.00 43.79 425 TYR D C 1
ATOM 11432 O O . TYR D 1 426 ? -60.642 26.916 -69.529 1.00 39.52 425 TYR D O 1
ATOM 11441 N N . LEU D 1 427 ? -59.204 28.338 -68.530 1.00 37.69 426 LEU D N 1
ATOM 11442 C CA . LEU D 1 427 ? -60.168 29.420 -68.670 1.00 39.13 426 LEU D CA 1
ATOM 11443 C C . LEU D 1 427 ? -60.381 29.774 -70.129 1.00 36.53 426 LEU D C 1
ATOM 11444 O O . LEU D 1 427 ? -61.508 30.058 -70.539 1.00 37.72 426 LEU D O 1
ATOM 11449 N N . THR D 1 428 ? -59.312 29.786 -70.923 1.00 39.79 427 THR D N 1
ATOM 11450 C CA . THR D 1 428 ? -59.451 30.128 -72.334 1.00 36.98 427 THR D CA 1
ATOM 11451 C C . THR D 1 428 ? -60.375 29.148 -73.050 1.00 35.13 427 THR D C 1
ATOM 11452 O O . THR D 1 428 ? -61.300 29.557 -73.755 1.00 32.79 427 THR D O 1
ATOM 11456 N N . GLN D 1 429 ? -60.161 27.843 -72.851 1.00 37.16 428 GLN D N 1
ATOM 11457 C CA . GLN D 1 429 ? -61.018 26.848 -73.493 1.00 37.66 428 GLN D CA 1
ATOM 11458 C C . GLN D 1 429 ? -62.460 26.958 -73.019 1.00 37.87 428 GLN D C 1
ATOM 11459 O O . GLN D 1 429 ? -63.389 26.890 -73.836 1.00 37.87 428 GLN D O 1
ATOM 11465 N N . THR D 1 430 ? -62.672 27.148 -71.710 1.00 35.63 429 THR D N 1
ATOM 11466 C CA . THR D 1 430 ? -64.031 27.320 -71.223 1.00 36.75 429 THR D CA 1
ATOM 11467 C C . THR D 1 430 ? -64.716 28.478 -71.928 1.00 36.43 429 THR D C 1
ATOM 11468 O O . THR D 1 430 ? -65.836 28.332 -72.438 1.00 36.32 429 THR D O 1
ATOM 11472 N N . PHE D 1 431 ? -64.042 29.633 -71.991 1.00 34.64 430 PHE D N 1
ATOM 11473 C CA . PHE D 1 431 ? -64.622 30.776 -72.679 1.00 33.97 430 PHE D CA 1
ATOM 11474 C C . PHE D 1 431 ? -64.851 30.476 -74.153 1.00 36.47 430 PHE D C 1
ATOM 11475 O O . PHE D 1 431 ? -65.885 30.856 -74.714 1.00 39.00 430 PHE D O 1
ATOM 11483 N N . ARG D 1 432 ? -63.917 29.771 -74.791 1.00 34.29 431 ARG D N 1
ATOM 11484 C CA . ARG D 1 432 ? -64.047 29.503 -76.218 1.00 34.59 431 ARG D CA 1
ATOM 11485 C C . ARG D 1 432 ? -65.292 28.672 -76.514 1.00 36.06 431 ARG D C 1
ATOM 11486 O O . ARG D 1 432 ? -66.054 28.991 -77.434 1.00 34.63 431 ARG D O 1
ATOM 11494 N N . LYS D 1 433 ? -65.524 27.601 -75.742 1.00 34.75 432 LYS D N 1
ATOM 11495 C CA . LYS D 1 433 ? -66.743 26.819 -75.945 1.00 35.95 432 LYS D CA 1
ATOM 11496 C C . LYS D 1 433 ? -67.992 27.655 -75.668 1.00 38.66 432 LYS D C 1
ATOM 11497 O O . LYS D 1 433 ? -68.972 27.583 -76.417 1.00 37.36 432 LYS D O 1
ATOM 11499 N N . ALA D 1 434 ? -67.980 28.454 -74.595 1.00 39.40 433 ALA D N 1
ATOM 11500 C CA . ALA D 1 434 ? -69.210 29.119 -74.172 1.00 37.76 433 ALA D CA 1
ATOM 11501 C C . ALA D 1 434 ? -69.657 30.148 -75.185 1.00 37.15 433 ALA D C 1
ATOM 11502 O O . ALA D 1 434 ? -70.859 30.358 -75.357 1.00 38.32 433 ALA D O 1
ATOM 11504 N N . PHE D 1 435 ? -68.712 30.794 -75.865 1.00 37.41 434 PHE D N 1
ATOM 11505 C CA . PHE D 1 435 ? -69.023 31.869 -76.793 1.00 36.06 434 PHE D CA 1
ATOM 11506 C C . PHE D 1 435 ? -68.735 31.518 -78.242 1.00 36.59 434 PHE D C 1
ATOM 11507 O O . PHE D 1 435 ? -68.830 32.397 -79.113 1.00 34.68 434 PHE D O 1
ATOM 11515 N N . ASN D 1 436 ? -68.417 30.259 -78.529 1.00 38.58 435 ASN D N 1
ATOM 11516 C CA . ASN D 1 436 ? -68.165 29.842 -79.901 1.00 40.26 435 ASN D CA 1
ATOM 11517 C C . ASN D 1 436 ? -67.062 30.717 -80.521 1.00 40.85 435 ASN D C 1
ATOM 11518 O O . ASN D 1 436 ? -67.233 31.326 -81.578 1.00 44.20 435 ASN D O 1
ATOM 11523 N N . LEU D 1 437 ? -65.933 30.818 -79.827 1.00 34.80 436 LEU D N 1
ATOM 11524 C CA . LEU D 1 437 ? -64.898 31.768 -80.200 1.00 35.76 436 LEU D CA 1
ATOM 11525 C C . LEU D 1 437 ? -63.786 31.154 -81.042 1.00 36.51 436 LEU D C 1
ATOM 11526 O O . LEU D 1 437 ? -62.740 31.786 -81.211 1.00 34.85 436 LEU D O 1
ATOM 11531 N N . GLN D 1 438 ? -63.981 29.943 -81.563 1.00 37.38 437 GLN D N 1
ATOM 11532 C CA . GLN D 1 438 ? -63.001 29.358 -82.460 1.00 34.46 437 GLN D CA 1
ATOM 11533 C C . GLN D 1 438 ? -62.711 30.328 -83.587 1.00 33.59 437 GLN D C 1
ATOM 11534 O O . GLN D 1 438 ? -63.614 30.983 -84.095 1.00 35.02 437 GLN D O 1
ATOM 11540 N N . GLY D 1 439 ? -61.441 30.464 -83.938 1.00 35.57 438 GLY D N 1
ATOM 11541 C CA . GLY D 1 439 ? -61.049 31.304 -85.048 1.00 35.84 438 GLY D CA 1
ATOM 11542 C C . GLY D 1 439 ? -60.478 32.648 -84.665 1.00 33.30 438 GLY D C 1
ATOM 11543 O O . GLY D 1 439 ? -59.873 33.315 -85.525 1.00 32.03 438 GLY D O 1
ATOM 11544 N N . THR D 1 440 ? -60.654 33.070 -83.414 1.00 32.60 439 THR D N 1
ATOM 11545 C CA . THR D 1 440 ? -60.030 34.306 -83.013 1.00 30.43 439 THR D CA 1
ATOM 11546 C C . THR D 1 440 ? -59.166 34.055 -81.796 1.00 31.33 439 THR D C 1
ATOM 11547 O O . THR D 1 440 ? -59.585 33.349 -80.874 1.00 31.79 439 THR D O 1
ATOM 11551 N N . PRO D 1 441 ? -57.957 34.621 -81.762 1.00 34.80 440 PRO D N 1
ATOM 11552 C CA . PRO D 1 441 ? -56.973 34.300 -80.708 1.00 30.33 440 PRO D CA 1
ATOM 11553 C C . PRO D 1 441 ? -57.315 35.008 -79.402 1.00 30.20 440 PRO D C 1
ATOM 11554 O O . PRO D 1 441 ? -56.625 35.962 -78.959 1.00 28.29 440 PRO D O 1
ATOM 11558 N N . LEU D 1 442 ? -58.428 34.549 -78.811 1.00 29.64 441 LEU D N 1
ATOM 11559 C CA . LEU D 1 442 ? -58.922 35.055 -77.535 1.00 31.82 441 LEU D CA 1
ATOM 11560 C C . LEU D 1 442 ? -57.836 35.046 -76.477 1.00 31.97 441 LEU D C 1
ATOM 11561 O O . LEU D 1 442 ? -57.101 34.075 -76.346 1.00 34.59 441 LEU D O 1
ATOM 11566 N N . ARG D 1 443 ? -57.767 36.113 -75.687 1.00 35.32 442 ARG D N 1
ATOM 11567 C CA . ARG D 1 443 ? -56.714 36.263 -74.694 1.00 36.95 442 ARG D CA 1
ATOM 11568 C C . ARG D 1 443 ? -57.315 36.629 -73.344 1.00 39.05 442 ARG D C 1
ATOM 11569 O O . ARG D 1 443 ? -58.243 37.442 -73.267 1.00 38.76 442 ARG D O 1
ATOM 11577 N N . ILE D 1 444 ? -56.765 36.025 -72.284 1.00 39.30 443 ILE D N 1
ATOM 11578 C CA . ILE D 1 444 ? -57.153 36.268 -70.899 1.00 40.36 443 ILE D CA 1
ATOM 11579 C C . ILE D 1 444 ? -56.115 37.164 -70.240 1.00 46.38 443 ILE D C 1
ATOM 11580 O O . ILE D 1 444 ? -54.911 37.015 -70.470 1.00 49.15 443 ILE D O 1
ATOM 11585 N N . GLN D 1 445 ? -56.577 38.077 -69.397 1.00 45.57 444 GLN D N 1
ATOM 11586 C CA . GLN D 1 445 ? -55.729 39.042 -68.716 1.00 45.39 444 GLN D CA 1
ATOM 11587 C C . GLN D 1 445 ? -56.218 39.235 -67.281 1.00 45.80 444 GLN D C 1
ATOM 11588 O O . GLN D 1 445 ? -57.422 39.251 -67.024 1.00 49.46 444 GLN D O 1
ATOM 11594 N N . TYR D 1 446 ? -55.301 39.393 -66.343 1.00 48.16 445 TYR D N 1
ATOM 11595 C CA . TYR D 1 446 ? -55.645 39.519 -64.935 1.00 45.30 445 TYR D CA 1
ATOM 11596 C C . TYR D 1 446 ? -55.395 40.949 -64.456 1.00 52.67 445 TYR D C 1
ATOM 11597 O O . TYR D 1 446 ? -54.330 41.513 -64.732 1.00 56.04 445 TYR D O 1
ATOM 11606 N N . ASN D 1 447 ? -56.357 41.546 -63.733 1.00 47.26 446 ASN D N 1
ATOM 11607 C CA . ASN D 1 447 ? -56.129 42.902 -63.233 1.00 53.24 446 ASN D CA 1
ATOM 11608 C C . ASN D 1 447 ? -55.294 42.781 -61.967 1.00 64.09 446 ASN D C 1
ATOM 11609 O O . ASN D 1 447 ? -55.770 42.292 -60.937 1.00 63.99 446 ASN D O 1
ATOM 11611 N N . VAL D 1 448 ? -54.042 43.231 -62.052 1.00 68.77 447 VAL D N 1
ATOM 11612 C CA . VAL D 1 448 ? -53.062 43.083 -60.985 1.00 63.44 447 VAL D CA 1
ATOM 11613 C C . VAL D 1 448 ? -52.706 44.430 -60.371 1.00 58.33 447 VAL D C 1
ATOM 11614 O O . VAL D 1 448 ? -53.166 44.760 -59.278 1.00 64.50 447 VAL D O 1
#

Organism: Neisseria gonorrhoeae (strain NCCP11945) (NCBI:txid521006)

InterPro domains:
  IPR003593 AAA+ ATPase domain [SM00382] (1-142)
  IPR003593 AAA+ ATPase domain [SM00382] (174-321)
  IPR005225 Small GTP-binding domain [TIGR00231] (4-125)
  IPR005225 Small GTP-binding domain [TIGR00231] (178-341)
  IPR006073 GTP binding domain [PF01926] (4-120)
  IPR006073 GTP binding domain [PF01926] (178-295)
  IPR006073 GTP binding domain [PR00326] (5-25)
  IPR006073 GTP binding domain [PR00326] (73-91)
  IPR015946 K homology domain-like, alpha/beta [G3DSA:3.30.300.20] (346-432)
  IPR016484 GTPase Der [MF_00195] (2-434)
  IPR016484 GTPase Der [PIRSF006485] (1-438)
  IPR016484 GTPase Der [TIGR03594] (3-430)
  IPR027417 P-loop containing nucleoside triphosphate hydrolase [G3DSA:3.40.50.300] (1-163)
  IPR027417 P-loop containing nucleoside triphosphate hydrolase [G3DSA:3.40.50.300] (170-345)
  IPR027417 P-loop containing nucleoside triphosphate hydrolase [SSF52540] (3-167)
  IPR027417 P-loop containing nucleoside triphosphate hydrolase [SSF52540] (138-4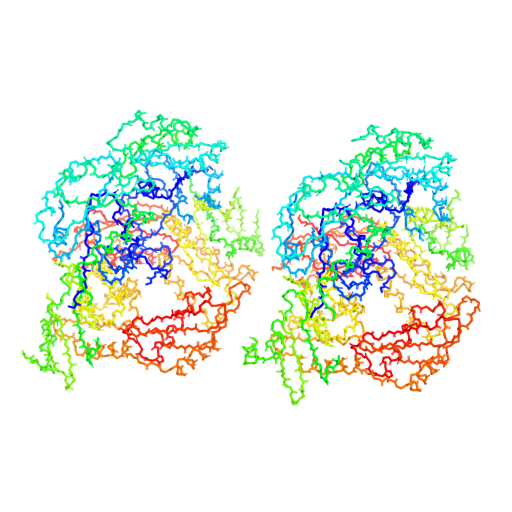37)
  IPR031166 EngA-type guanine nucleotide-binding (G) domain [PS51712] (3-167)
  IPR031166 EngA-type guanine nucleotide-binding (G) domain [PS51712] (176-349)
  IPR032859 GTPase Der, C-terminal KH-domain-like [PF14714] (351-430)

Sequence (1560 aa):
IMKPTIALIGRPNVGKSTLFNRLTRTKDALVHDLPGLTRDRHYGHGKVGSKPYFVIDTGGFEMAKQTLQAVDEADAVVFLVDGRTGLTPQDKIIADRLRQSPRPVYLAVNKGEDRAVLAAEFYELALGEPHVISGAHGDGVYYLIEEILENFPEADAKHPVFAVIGRPNVGKSTLVNAILGEKRVIASIHIDFEREGKPFTIIDKFSVIKAMQAVEAANVAVLVLDAQQDIADQDATIAGFALEAGRALVVAVNKWDGISEERREQVKRDISRKLYFLDFAKFHFISALKERGIDGLFESIQAAYNAAMIKMPTPKITRVLQTAVGRQQPPVRPKMRYAHQGGMNPPVIVVHGNSLHAISDSYTRYLTQTFRKAFNLQGTPLRIQYNVIMKPTIALIGRPNVGKSTLFNRLTRTKDALVHDLPGLTRDRHYGHGKVGSKPYFVIDTGGFEHEMAKQTLQAVDEADAVVFLVDGRTGLTPQDKIIADRLRQSPRPVYLAVNKGEGGDRAVLAAEFYELALGEPHVISGAHGDGVYYLIEEILENFPEADAKHPVFAVIGRPNVGKSTLVNAILGEKRVIAIHIDFEREGKPFTIIDTFSVIKAMQAVEAANVAVLVLDAQQDIADQDATIAGFALEAGRALVVAVNKWDGISEERREQVKRRDISRKLYFLDFAKFHFISALKERGIDGLFESIQAAYNAAMIKMPTPKITRVLQTAVGRQQPPLVRPKMRYAHQGGMNPPVIVVHGNSLHAISDSYTRYLTQTFRKAFNLQGTPLRIQYNVMKPTIALIGRPNVGKSTLFNRLTRDLPGLTRDRHYGHGKVGSKPYFVIDTGGFEHEMAKQTLQAVDEADAVVFLVDGRTGLTPQDKIIADRLRQSPRPVYLAVNKGEGGDRAVLAAEFYELALGEPHVISGAHGDGVYYLIEEILENFPEADAKHPVFAVIGRPNVGKSTLVNAILGEKRVIAFIHIDFEREGKPFTIIDTFSVIKAMQAVEAANVAVLVLDAQQDIADQDATIAGFALEAGRALVVAVNKWDGISEERREQVKRDISRKLYFLDFAKFHFISALKERGIDGLFESIQAAYNAAMIKMPTPKITRVLQTAVGRQQPPRAGLVRPKMRYAHQGGMNPPVIVVHGNSLHAISDSYTRYLTQTFRKAFNLQGTPLRIQYNVIMKPTIALIGRPNVGKSTLFNRLTRTKDHDLPGLTRDRHYGHGKVGSKPYFVIDTGGFEMAKQTLQAVDEADAVVFLVDGRTGLTPQDKIIADRLRQSPRPVYLAVNKGEGGDRAVLAAEFYELALGEPHVISGAHGDGVYYLIEEILENFPEADAKHPVFAVIGRPNVGKSTLVNAILGEKRVIAFDIHIDFEREGKPFTIIDTFSVIKAMQAVEAANVAVLVLDAQQDIADQDATIAGFALEAGRALVVAVNKWDGISEERREQVKRDISRKLYFLDFAKFHFISALKERGIDGLFESIQAAYNAAMIKMPTPKITRVLQTAVGRQQPPRAGLVRPKMRYAHQGGMNPPVIVVHGNSLHAISDSYTRYLTQTFRKAFNLQGTPLRIQYNV

Solvent-accessible surface area: 68345 Å² total; per-residue (Å²): 163,150,33,14,0,0,0,0,2,14,34,94,72,0,12,18,69,53,2,2,72,51,1,2,138,71,115,110,77,61,52,63,77,10,10,1,6,69,33,61,78,34,12,0,54,14,59,39,28,82,47,89,5,4,0,1,9,7,35,45,35,131,110,38,87,59,13,58,53,5,4,90,46,1,42,1,2,1,0,0,0,4,23,57,62,28,50,27,109,40,0,105,122,20,0,78,75,1,101,140,22,137,100,52,28,32,0,0,2,4,38,33,102,127,57,88,78,19,20,71,50,3,116,78,4,64,20,41,106,7,34,42,1,1,1,32,108,18,68,36,4,111,171,5,2,45,91,0,0,78,89,44,119,118,162,68,45,98,47,1,13,0,0,18,4,1,29,54,132,0,13,45,91,57,0,28,111,6,0,50,57,32,102,157,19,67,112,171,51,101,58,96,7,88,18,131,62,38,63,6,3,2,19,139,158,35,4,12,3,106,16,0,32,19,2,78,50,8,13,0,0,0,0,0,0,10,2,83,105,34,10,34,92,57,1,0,21,5,0,9,7,1,38,66,23,6,18,0,3,2,0,0,0,4,54,20,73,44,9,67,130,92,72,59,106,38,14,78,147,18,6,73,78,13,2,25,9,0,70,8,5,97,42,24,59,3,5,1,141,43,103,148,34,3,84,29,0,6,73,16,0,51,50,1,20,82,3,0,36,42,87,12,70,61,79,111,0,20,147,33,0,99,94,6,14,56,88,31,116,11,88,102,87,14,54,12,55,103,0,53,42,50,27,113,46,12,0,10,0,14,0,42,34,103,50,11,157,89,28,28,78,13,4,29,83,44,0,18,88,37,0,43,88,60,26,119,0,76,2,0,12,10,98,20,94,52,43,130,160,117,50,13,0,0,0,0,3,14,32,99,82,0,12,17,65,54,2,1,70,54,2,3,138,59,119,105,79,70,54,42,79,8,10,0,7,71,32,63,76,33,14,0,24,10,113,40,32,82,50,70,1,1,0,2,9,6,33,44,42,118,130,97,45,32,84,63,11,61,57,5,4,88,69,1,45,0,3,2,0,0,0,4,9,45,63,12,40,28,110,30,0,88,102,17,0,77,71,0,102,138,20,136,103,50,28,32,0,0,0,3,38,12,37,82,52,80,163,84,89,18,16,71,67,0,109,107,2,62,24,41,111,9,35,18,1,0,1,39,114,20,77,31,4,116,164,3,2,41,90,0,0,80,78,38,118,123,163,105,36,98,46,1,14,0,0,18,4,1,22,57,126,0,13,45,86,51,0,26,101,7,0,55,58,37,109,59,21,74,108,84,117,54,97,6,91,40,91,64,41,62,9,2,2,11,92,79,91,15,13,8,29,18,1,29,7,2,55,48,9,13,0,0,0,0,0,0,7,4,99,102,32,8,36,90,56,1,0,19,6,0,9,7,0,42,77,22,6,15,0,1,1,0,0,0,5,51,24,73,44,20,71,126,95,23,57,107,31,25,82,138,15,5,77,77,12,2,19,10,0,69,8,6,92,46,23,56,3,5,2,109,44,103,156,39,6,64,34,0,8,72,11,0,52,50,1,19,83,4,0,39,42,84,10,71,57,83,113,0,22,145,34,0,101,96,6,14,66,85,35,121,9,95,167,76,91,17,44,13,53,101,0,53,41,47,26,113,44,16,0,10,0,14,0,40,32,99,51,11,146,85,31,33,74,25,7,29,83,52,0,18,82,36,1,42,88,57,30,118,0,76,2,0,13,12,95,18,94,47,40,124,130,33,14,0,0,0,0,3,14,36,103,78,0,11,21,65,58,5,1,83,84,1,13,110,132,8,10,1,8,73,46,63,73,37,15,0,21,8,140,28,26,87,52,74,0,0,0,1,7,7,36,45,43,120,159,102,48,32,90,59,11,61,54,4,5,91,62,1,41,0,2,1,0,0,0,4,6,38,42,31,68,37,118,48,0,43,64,25,0,77,74,0,102,140,18,138,100,48,26,29,1,0,0,3,44,9,54,94,53,89,60,79,66,44,7,68,56,5,128,87,7,62,20,42,104,6,37,30,2,0,2,45,111,9,74,31,2,99,167,8,4,48,90,0,0,78,83,44,128,126,164,81,41,98,46,1,14,0,0,21,5,3,32,60,126,0,11,55,83,50,0,22,90,24,7,3,31,92,90,112,32,86,90,86,96,110,18,110,12,111,53,160,57,44,66,8,3,1,10,66,114,82,22,10,8,35,19,1,50,5,2,64,54,8,12,0,0,1,0,0,0,9,3,88,105,37,12,35,91,58,0,0,21,6,0,7,9,0,58,78,26,8,20,0,0,1,0,0,0,4,55,23,64,44,8,65,126,88,55,59,97,33,11,80,152,11,7,70,59,11,2,24,28,0,68,10,6,84,44,22,55,1,4,2,129,108,110,145,38,12,94,30,0,10,68,12,0,56,43,0,21,82,3,0,34,41,83,13,67,58,82,108,0,21,147,29,0,94,60,4,29,68,193,44,74,16,39,148,25,72,100,49,170,14,48,12,52,102,0,54,36,52,26,100,37,20,0,10,0,16,0,42,32,102,38,8,134,64,24,32,103,38,8,32,82,56,0,19,72,38,1,44,87,56,26,116,0,75,2,0,15,14,128,18,89,42,37,123,159,131,47,12,0,0,0,1,2,14,44,105,82,0,11,17,68,45,3,2,82,52,0,8,154,65,123,133,101,93,8,9,1,7,72,39,64,76,38,13,0,21,8,126,28,28,84,50,79,2,2,0,1,9,7,36,41,46,118,107,35,87,68,11,62,64,6,6,93,36,1,41,1,4,2,0,1,0,3,23,49,54,36,50,33,106,45,0,110,125,20,0,80,74,0,104,138,22,136,102,49,27,28,0,0,2,5,56,17,52,88,35,94,69,73,73,26,17,82,68,8,108,91,6,60,20,42,104,8,34,26,1,2,1,43,122,10,68,36,1,115,68,5,3,45,89,0,1,79,74,46,124,130,163,96,41,96,49,0,12,0,0,19,5,3,31,56,118,0,17,53,87,59,0,16,109,6,0,45,56,31,104,147,18,127,63,66,157,112,108,69,76,3,81,27,123,64,40,61,9,2,1,9,98,84,89,15,12,4,82,20,2,18,8,3,45,48,8,13,0,0,0,0,0,0,7,2,83,98,37,8,35,87,60,0,0,20,6,0,7,8,1,41,78,29,6,25,0,1,2,0,0,0,4,49,26,67,46,9,66,129,80,43,58,93,33,13,79,151,14,6,71,58,10,2,24,16,0,72,8,5,100,48,25,56,2,3,2,143,44,100,146,30,5,84,31,1,4,72,13,0,53,44,1,20,80,2,0,35,38,78,11,70,62,80,108,0,19,144,33,0,94,58,4,11,55,199,47,114,12,70,73,54,79,120,42,74,17,55,13,45,105,0,56,37,52,26,107,37,19,0,6,0,12,0,39,38,62,44,6,137,72,29,34,97,27,2,33,78,41,0,19,74,37,1,44,90,57,27,116,0,76,2,0,14,13,126,18,88,44,42,118